Protein AF-0000000079764360 (afdb_homodimer)

Structure (mmCIF, N/CA/C/O backbone):
data_AF-0000000079764360-model_v1
#
loop_
_entity.id
_entity.type
_entity.pdbx_description
1 polymer 'Glycoside hydrolase family 42 N-terminal domain-containing protein'
#
loop_
_atom_site.group_PDB
_atom_site.id
_atom_site.type_symbol
_atom_site.label_atom_id
_atom_site.label_alt_id
_atom_site.label_comp_id
_atom_site.label_asym_id
_atom_site.label_entity_id
_atom_site.label_seq_id
_atom_site.pdbx_PDB_ins_code
_atom_site.Cartn_x
_atom_site.Cartn_y
_atom_site.Cartn_z
_atom_site.occupancy
_atom_site.B_iso_or_equiv
_atom_site.auth_seq_id
_atom_site.auth_comp_id
_atom_site.auth_asym_id
_atom_site.auth_atom_id
_atom_site.pdbx_PDB_model_num
ATOM 1 N N . MET A 1 1 ? 42.25 44 73.062 1 18.67 1 MET A N 1
ATOM 2 C CA . MET A 1 1 ? 42.344 45.125 72.125 1 18.67 1 MET A CA 1
ATOM 3 C C . MET A 1 1 ? 42.156 44.656 70.688 1 18.67 1 MET A C 1
ATOM 5 O O . MET A 1 1 ? 42.25 45.469 69.75 1 18.67 1 MET A O 1
ATOM 9 N N . LEU A 1 2 ? 42.531 43.344 70.375 1 20.06 2 LEU A N 1
ATOM 10 C CA . LEU A 1 2 ? 42.625 43.094 68.938 1 20.06 2 LEU A CA 1
ATOM 11 C C . LEU A 1 2 ? 41.312 43.344 68.25 1 20.06 2 LEU A C 1
ATOM 13 O O . LEU A 1 2 ? 40.25 43.25 68.812 1 20.06 2 LEU A O 1
ATOM 17 N N . CYS A 1 3 ? 41.344 43.906 66.875 1 17.69 3 CYS A N 1
ATOM 18 C CA . CYS A 1 3 ? 40.656 44.469 65.75 1 17.69 3 CYS A CA 1
ATOM 19 C C . CYS A 1 3 ? 39.656 43.5 65.125 1 17.69 3 CYS A C 1
ATOM 21 O O . CYS A 1 3 ? 40.031 42.438 64.625 1 17.69 3 CYS A O 1
ATOM 23 N N . LYS A 1 4 ? 38.5 43.219 65.875 1 21.73 4 LYS A N 1
ATOM 24 C CA . LYS A 1 4 ? 37.156 42.688 65.75 1 21.73 4 LYS A CA 1
ATOM 25 C C . LYS A 1 4 ? 36.531 43.062 64.438 1 21.73 4 LYS A C 1
ATOM 27 O O . LYS A 1 4 ? 36.094 44.188 64.25 1 21.73 4 LYS A O 1
ATOM 32 N N . LYS A 1 5 ? 37.375 42.406 63.281 1 22.78 5 LYS A N 1
ATOM 33 C CA . LYS A 1 5 ? 37.25 42.75 61.875 1 22.78 5 LYS A CA 1
ATOM 34 C C . LYS A 1 5 ? 35.812 42.781 61.406 1 22.78 5 LYS A C 1
ATOM 36 O O . LYS A 1 5 ? 35 41.938 61.781 1 22.78 5 LYS A O 1
ATOM 41 N N . ASN A 1 6 ? 35.25 43.938 60.938 1 20.05 6 ASN A N 1
ATOM 42 C CA . ASN A 1 6 ? 33.969 44.469 60.5 1 20.05 6 ASN A CA 1
ATOM 43 C C . ASN A 1 6 ? 33.469 43.688 59.281 1 20.05 6 ASN A C 1
ATOM 45 O O . ASN A 1 6 ? 34 43.844 58.156 1 20.05 6 ASN A O 1
ATOM 49 N N . ASP A 1 7 ? 33.25 42.312 59.344 1 21.36 7 ASP A N 1
ATOM 50 C CA . ASP A 1 7 ? 32.781 41.438 58.281 1 21.36 7 ASP A CA 1
ATOM 51 C C . ASP A 1 7 ? 31.484 41.969 57.688 1 21.36 7 ASP A C 1
ATOM 53 O O . ASP A 1 7 ? 30.859 41.312 56.875 1 21.36 7 ASP A O 1
ATOM 57 N N . LYS A 1 8 ? 30.75 42.844 58.469 1 25.38 8 LYS A N 1
ATOM 58 C CA . LYS A 1 8 ? 29.297 42.938 58.375 1 25.38 8 LYS A CA 1
ATOM 59 C C . LYS A 1 8 ? 28.875 43.594 57.062 1 25.38 8 LYS A C 1
ATOM 61 O O . LYS A 1 8 ? 27.703 43.469 56.656 1 25.38 8 LYS A O 1
ATOM 66 N N . VAL A 1 9 ? 29.578 44.594 56.562 1 22.03 9 VAL A N 1
ATOM 67 C CA . VAL A 1 9 ? 28.781 45.5 55.719 1 22.03 9 VAL A CA 1
ATOM 68 C C . VAL A 1 9 ? 28.703 44.938 54.312 1 22.03 9 VAL A C 1
ATOM 70 O O . VAL A 1 9 ? 28.031 45.5 53.438 1 22.03 9 VAL A O 1
ATOM 73 N N . ALA A 1 10 ? 29.609 44.062 53.844 1 26.42 10 ALA A N 1
ATOM 74 C CA . ALA A 1 10 ? 29.828 44.031 52.406 1 26.42 10 ALA A CA 1
ATOM 75 C C . ALA A 1 10 ? 28.688 43.312 51.688 1 26.42 10 ALA A C 1
ATOM 77 O O . ALA A 1 10 ? 28.688 43.188 50.469 1 26.42 10 ALA A O 1
ATOM 78 N N . GLY A 1 11 ? 27.969 42.531 52.531 1 26.23 11 GLY A N 1
ATOM 79 C CA . GLY A 1 11 ? 27.094 41.656 51.719 1 26.23 11 GLY A CA 1
ATOM 80 C C . GLY A 1 11 ? 25.953 42.406 51.062 1 26.23 11 GLY A C 1
ATOM 81 O O . GLY A 1 11 ? 25.125 41.812 50.375 1 26.23 11 GLY A O 1
ATOM 82 N N . ALA A 1 12 ? 25.516 43.625 51.562 1 32.41 12 ALA A N 1
ATOM 83 C CA . ALA A 1 12 ? 24.266 44.25 51.188 1 32.41 12 ALA A CA 1
ATOM 84 C C . ALA A 1 12 ? 24.328 44.75 49.719 1 32.41 12 ALA A C 1
ATOM 86 O O . ALA A 1 12 ? 23.328 45.156 49.156 1 32.41 12 ALA A O 1
ATOM 87 N N . GLY A 1 13 ? 25.516 45.062 49.312 1 31.19 13 GLY A N 1
ATOM 88 C CA . GLY A 1 13 ? 25.484 45.781 48.031 1 31.19 13 GLY A CA 1
ATOM 89 C C . GLY A 1 13 ? 24.969 44.906 46.906 1 31.19 13 GLY A C 1
ATOM 90 O O . GLY A 1 13 ? 24.531 45.438 45.875 1 31.19 13 GLY A O 1
ATOM 91 N N . ARG A 1 14 ? 25.406 43.719 46.844 1 33.56 14 ARG A N 1
ATOM 92 C CA . ARG A 1 14 ? 25.125 43 45.594 1 33.56 14 ARG A CA 1
ATOM 93 C C . ARG A 1 14 ? 23.656 42.656 45.469 1 33.56 14 ARG A C 1
ATOM 95 O O . ARG A 1 14 ? 23.234 42 44.531 1 33.56 14 ARG A O 1
ATOM 102 N N . ASP A 1 15 ? 22.938 42.688 46.594 1 32.66 15 ASP A N 1
ATOM 103 C CA . ASP A 1 15 ? 21.578 42.156 46.469 1 32.66 15 ASP A CA 1
ATOM 104 C C . ASP A 1 15 ? 20.719 43.062 45.594 1 32.66 15 ASP A C 1
ATOM 106 O O . ASP A 1 15 ? 19.5 43.094 45.719 1 32.66 15 ASP A O 1
ATOM 110 N N . ARG A 1 16 ? 21.141 44.25 45.25 1 35.38 16 ARG A N 1
ATOM 111 C CA . ARG A 1 16 ? 20.188 45 44.406 1 35.38 16 ARG A CA 1
ATOM 112 C C . ARG A 1 16 ? 19.625 44.094 43.312 1 35.38 16 ARG A C 1
ATOM 114 O O . ARG A 1 16 ? 20.375 43.594 42.469 1 35.38 16 ARG A O 1
ATOM 121 N N . ARG A 1 17 ? 18.578 43.281 43.438 1 41.38 17 ARG A N 1
ATOM 122 C CA . ARG A 1 17 ? 17.656 42.594 42.562 1 41.38 17 ARG A CA 1
ATOM 123 C C . ARG A 1 17 ? 17.516 43.312 41.25 1 41.38 17 ARG A C 1
ATOM 125 O O . ARG A 1 17 ? 16.938 44.406 41.188 1 41.38 17 ARG A O 1
ATOM 132 N N . LYS A 1 18 ? 18.359 43.281 40.281 1 45.06 18 LYS A N 1
ATOM 133 C CA . LYS A 1 18 ? 18.344 43.844 38.938 1 45.06 18 LYS A CA 1
ATOM 134 C C . LYS A 1 18 ? 16.938 43.781 38.344 1 45.06 18 LYS A C 1
ATOM 136 O O . LYS A 1 18 ? 16.375 42.719 38.156 1 45.06 18 LYS A O 1
ATOM 141 N N . ILE A 1 19 ? 16.062 44.656 38.656 1 50.38 19 ILE A N 1
ATOM 142 C CA . ILE A 1 19 ? 14.812 44.844 37.938 1 50.38 19 ILE A CA 1
ATOM 143 C C . ILE A 1 19 ? 15.023 44.562 36.438 1 50.38 19 ILE A C 1
ATOM 145 O O . ILE A 1 19 ? 15.75 45.281 35.781 1 50.38 19 ILE A O 1
ATOM 149 N N . ARG A 1 20 ? 14.891 43.281 36.062 1 62.78 20 ARG A N 1
ATOM 150 C CA . ARG A 1 20 ? 14.93 42.969 34.625 1 62.78 20 ARG A CA 1
ATOM 151 C C . ARG A 1 20 ? 14.039 43.906 33.844 1 62.78 20 ARG A C 1
ATOM 153 O O . ARG A 1 20 ? 12.977 44.312 34.312 1 62.78 20 ARG A O 1
ATOM 160 N N . MET A 1 21 ? 14.609 44.5 32.812 1 79.44 21 MET A N 1
ATOM 161 C CA . MET A 1 21 ? 13.914 45.562 32.062 1 79.44 21 MET A CA 1
ATOM 162 C C . MET A 1 21 ? 12.805 44.969 31.203 1 79.44 21 MET A C 1
ATOM 164 O O . MET A 1 21 ? 13.047 44.531 30.078 1 79.44 21 MET A O 1
ATOM 168 N N . LYS A 1 22 ? 11.625 44.812 31.828 1 91.75 22 LYS A N 1
ATOM 169 C CA . LYS A 1 22 ? 10.383 44.594 31.094 1 91.75 22 LYS A CA 1
ATOM 170 C C . LYS A 1 22 ? 9.852 45.906 30.5 1 91.75 22 LYS A C 1
ATOM 172 O O . LYS A 1 22 ? 9.344 46.75 31.234 1 91.75 22 LYS A O 1
ATOM 177 N N . GLN A 1 23 ? 10.094 45.906 29.219 1 95.44 23 GLN A N 1
ATOM 178 C CA . GLN A 1 23 ? 9.672 47.125 28.547 1 95.44 23 GLN A CA 1
ATOM 179 C C . GLN A 1 23 ? 8.305 46.969 27.891 1 95.44 23 GLN A C 1
ATOM 181 O O . GLN A 1 23 ? 8.055 45.938 27.234 1 95.44 23 GLN A O 1
ATOM 186 N N . ARG A 1 24 ? 7.465 47.938 28.078 1 95.75 24 ARG A N 1
ATOM 187 C CA . ARG A 1 24 ? 6.188 47.938 27.375 1 95.75 24 ARG A CA 1
ATOM 188 C C . ARG A 1 24 ? 6.387 48.188 25.891 1 95.75 24 ARG A C 1
ATOM 190 O O . ARG A 1 24 ? 7.203 49.031 25.5 1 95.75 24 ARG A O 1
ATOM 197 N N . ILE A 1 25 ? 5.711 47.375 25.125 1 96 25 ILE A N 1
ATOM 198 C CA . ILE A 1 25 ? 5.797 47.531 23.688 1 96 25 ILE A CA 1
ATOM 199 C C . ILE A 1 25 ? 4.398 47.469 23.078 1 96 25 ILE A C 1
ATOM 201 O O . ILE A 1 25 ? 3.424 47.188 23.766 1 96 25 ILE A O 1
ATOM 205 N N . ARG A 1 26 ? 4.328 47.812 21.797 1 96.25 26 ARG A N 1
ATOM 206 C CA . ARG A 1 26 ? 3.076 47.781 21.047 1 96.25 26 ARG A CA 1
ATOM 207 C C . ARG A 1 26 ? 3.27 47.094 19.703 1 96.25 26 ARG A C 1
ATOM 209 O O . ARG A 1 26 ? 4.258 47.344 19.016 1 96.25 26 ARG A O 1
ATOM 216 N N . ILE A 1 27 ? 2.375 46.25 19.375 1 98.06 27 ILE A N 1
ATOM 217 C CA . ILE A 1 27 ? 2.328 45.594 18.078 1 98.06 27 ILE A CA 1
ATOM 218 C C . ILE A 1 27 ? 0.912 45.656 17.516 1 98.06 27 ILE A C 1
ATOM 220 O O . ILE A 1 27 ? -0.007 45.031 18.031 1 98.06 27 ILE A O 1
ATOM 224 N N . HIS A 1 28 ? 0.77 46.438 16.484 1 97.75 28 HIS A N 1
ATOM 225 C CA . HIS A 1 28 ? -0.532 46.562 15.844 1 97.75 28 HIS A CA 1
ATOM 226 C C . HIS A 1 28 ? -0.727 45.5 14.773 1 97.75 28 HIS A C 1
ATOM 228 O O . HIS A 1 28 ? 0.203 45.188 14.031 1 97.75 28 HIS A O 1
ATOM 234 N N . LYS A 1 29 ? -1.896 44.938 14.625 1 96.88 29 LYS A N 1
ATOM 235 C CA . LYS A 1 29 ? -2.135 43.75 13.789 1 96.88 29 LYS A CA 1
ATOM 236 C C . LYS A 1 29 ? -2.033 44.125 12.312 1 96.88 29 LYS A C 1
ATOM 238 O O . LYS A 1 29 ? -1.758 43.25 11.477 1 96.88 29 LYS A O 1
ATOM 243 N N . ALA A 1 30 ? -2.178 45.438 11.945 1 97.88 30 ALA A N 1
ATOM 244 C CA . ALA A 1 30 ? -2.334 45.781 10.531 1 97.88 30 ALA A CA 1
ATOM 245 C C . ALA A 1 30 ? -1.235 46.719 10.062 1 97.88 30 ALA A C 1
ATOM 247 O O . ALA A 1 30 ? -1.283 47.25 8.938 1 97.88 30 ALA A O 1
ATOM 248 N N . GLU A 1 31 ? -0.273 47.031 10.922 1 97.88 31 GLU A N 1
ATOM 249 C CA . GLU A 1 31 ? 0.841 47.906 10.523 1 97.88 31 GLU A CA 1
ATOM 250 C C . GLU A 1 31 ? 1.933 47.094 9.82 1 97.88 31 GLU A C 1
ATOM 252 O O . GLU A 1 31 ? 2.477 46.156 10.398 1 97.88 31 GLU A O 1
ATOM 257 N N . PRO A 1 32 ? 2.297 47.469 8.633 1 98.31 32 PRO A N 1
ATOM 258 C CA . PRO A 1 32 ? 3.318 46.688 7.918 1 98.31 32 PRO A CA 1
ATOM 259 C C . PRO A 1 32 ? 4.73 46.969 8.438 1 98.31 32 PRO A C 1
ATOM 261 O O . PRO A 1 32 ? 5.02 48.062 8.906 1 98.31 32 PRO A O 1
ATOM 264 N N . ASN A 1 33 ? 5.523 45.969 8.336 1 98.38 33 ASN A N 1
ATOM 265 C CA . ASN A 1 33 ? 6.938 46.156 8.648 1 98.38 33 ASN A CA 1
ATOM 266 C C . ASN A 1 33 ? 7.617 47.062 7.641 1 98.38 33 ASN A C 1
ATOM 268 O O . ASN A 1 33 ? 7.184 47.188 6.492 1 98.38 33 ASN A O 1
ATOM 272 N N . THR A 1 34 ? 8.641 47.688 8.055 1 97.56 34 THR A N 1
ATOM 273 C CA . THR A 1 34 ? 9.406 48.594 7.215 1 97.56 34 THR A CA 1
ATOM 274 C C . THR A 1 34 ? 10.898 48.375 7.383 1 97.56 34 THR A C 1
ATOM 276 O O . THR A 1 34 ? 11.32 47.594 8.25 1 97.56 34 THR A O 1
ATOM 279 N N . GLY A 1 35 ? 11.664 48.938 6.488 1 96.69 35 GLY A N 1
ATOM 280 C CA . GLY A 1 35 ? 13.109 48.844 6.605 1 96.69 35 GLY A CA 1
ATOM 281 C C . GLY A 1 35 ? 13.633 47.438 6.512 1 96.69 35 GLY A C 1
ATOM 282 O O . GLY A 1 35 ? 13.195 46.656 5.652 1 96.69 35 GLY A O 1
ATOM 283 N N . VAL A 1 36 ? 14.555 47.062 7.41 1 96.94 36 VAL A N 1
ATOM 284 C CA . VAL A 1 36 ? 15.25 45.781 7.332 1 96.94 36 VAL A CA 1
ATOM 285 C C . VAL A 1 36 ? 14.32 44.656 7.809 1 96.94 36 VAL A C 1
ATOM 287 O O . VAL A 1 36 ? 14.57 43.469 7.543 1 96.94 36 VAL A O 1
ATOM 290 N N . LEU A 1 37 ? 13.219 45.062 8.453 1 98.25 37 LEU A N 1
ATOM 291 C CA . LEU A 1 37 ? 12.289 44.062 8.953 1 98.25 37 LEU A CA 1
ATOM 292 C C . LEU A 1 37 ? 11.211 43.75 7.922 1 98.25 37 LEU A C 1
ATOM 294 O O . LEU A 1 37 ? 10.312 42.938 8.172 1 98.25 37 LEU A O 1
ATOM 298 N N . ASN A 1 38 ? 11.203 44.469 6.758 1 98.31 38 ASN A N 1
ATOM 299 C CA . ASN A 1 38 ? 10.32 44.125 5.652 1 98.31 38 ASN A CA 1
ATOM 300 C C . ASN A 1 38 ? 10.82 42.875 4.898 1 98.31 38 ASN A C 1
ATOM 302 O O . ASN A 1 38 ? 11.836 42.938 4.203 1 98.31 38 ASN A O 1
ATOM 306 N N . TYR A 1 39 ? 10.117 41.844 4.984 1 98.44 39 TYR A N 1
ATOM 307 C CA . TYR A 1 39 ? 10.531 40.562 4.41 1 98.44 39 TYR A CA 1
ATOM 308 C C . TYR A 1 39 ? 9.734 40.25 3.152 1 98.44 39 TYR A C 1
ATOM 310 O O . TYR A 1 39 ? 9.664 39.094 2.729 1 98.44 39 TYR A O 1
ATOM 318 N N . SER A 1 40 ? 9.102 41.188 2.5 1 98.12 40 SER A N 1
ATOM 319 C CA . SER A 1 40 ? 8.297 40.969 1.3 1 98.12 40 SER A CA 1
ATOM 320 C C . SER A 1 40 ? 9.125 40.375 0.172 1 98.12 40 SER A C 1
ATOM 322 O O . SER A 1 40 ? 8.57 39.781 -0.768 1 98.12 40 SER A O 1
ATOM 324 N N . HIS A 1 41 ? 10.438 40.469 0.241 1 97.62 41 HIS A N 1
ATOM 325 C CA . HIS A 1 41 ? 11.312 39.938 -0.79 1 97.62 41 HIS A CA 1
ATOM 326 C C . HIS A 1 41 ? 11.234 38.406 -0.828 1 97.62 41 HIS A C 1
ATOM 328 O O . HIS A 1 41 ? 11.656 37.781 -1.807 1 97.62 41 HIS A O 1
ATOM 334 N N . LEU A 1 42 ? 10.734 37.781 0.24 1 97.88 42 LEU A N 1
ATOM 335 C CA . LEU A 1 42 ? 10.586 36.344 0.294 1 97.88 42 LEU A CA 1
ATOM 336 C C . LEU A 1 42 ? 9.406 35.875 -0.556 1 97.88 42 LEU A C 1
ATOM 338 O O . LEU A 1 42 ? 9.258 34.688 -0.83 1 97.88 42 LEU A O 1
ATOM 342 N N . LEU A 1 43 ? 8.555 36.812 -0.922 1 97.94 43 LEU A N 1
ATOM 343 C CA . LEU A 1 43 ? 7.375 36.5 -1.713 1 97.94 43 LEU A CA 1
ATOM 344 C C . LEU A 1 43 ? 7.594 36.812 -3.184 1 97.94 43 LEU A C 1
ATOM 346 O O . LEU A 1 43 ? 8.32 37.781 -3.504 1 97.94 43 LEU A O 1
ATOM 350 N N . ASP A 1 44 ? 7.043 36.031 -4.062 1 96.38 44 ASP A N 1
ATOM 351 C CA . ASP A 1 44 ? 7.086 36.25 -5.504 1 96.38 44 ASP A CA 1
ATOM 352 C C . ASP A 1 44 ? 5.688 36.531 -6.055 1 96.38 44 ASP A C 1
ATOM 354 O O . ASP A 1 44 ? 5.07 35.625 -6.645 1 96.38 44 ASP A O 1
ATOM 358 N N . ALA A 1 45 ? 5.188 37.688 -5.875 1 97.5 45 ALA A N 1
ATOM 359 C CA . ALA A 1 45 ? 3.82 38.062 -6.211 1 97.5 45 ALA A CA 1
ATOM 360 C C . ALA A 1 45 ? 3.627 38.125 -7.723 1 97.5 45 ALA A C 1
ATOM 362 O O . ALA A 1 45 ? 4.566 38.406 -8.469 1 97.5 45 ALA A O 1
ATOM 363 N N . PRO A 1 46 ? 2.387 37.938 -8.172 1 98.25 46 PRO A N 1
ATOM 364 C CA . PRO A 1 46 ? 1.261 37.438 -7.375 1 98.25 46 PRO A CA 1
ATOM 365 C C . PRO A 1 46 ? 1.336 35.938 -7.113 1 98.25 46 PRO A C 1
ATOM 367 O O . PRO A 1 46 ? 2.096 35.219 -7.781 1 98.25 46 PRO A O 1
ATOM 370 N N . ALA A 1 47 ? 0.663 35.5 -6.164 1 98.56 47 ALA A N 1
ATOM 371 C CA . ALA A 1 47 ? 0.552 34.062 -5.953 1 98.56 47 ALA A CA 1
ATOM 372 C C . ALA A 1 47 ? -0.02 33.344 -7.188 1 98.56 47 ALA A C 1
ATOM 374 O O . ALA A 1 47 ? -0.954 33.875 -7.816 1 98.56 47 ALA A O 1
ATOM 375 N N . GLY A 1 48 ? 0.521 32.25 -7.516 1 97.62 48 GLY A N 1
ATOM 376 C CA . GLY A 1 48 ? 0.087 31.516 -8.688 1 97.62 48 GLY A CA 1
ATOM 377 C C . GLY A 1 48 ? 0.958 31.766 -9.906 1 97.62 48 GLY A C 1
ATOM 378 O O . GLY A 1 48 ? 0.814 31.078 -10.93 1 97.62 48 GLY A O 1
ATOM 379 N N . LYS A 1 49 ? 1.863 32.625 -9.742 1 95.38 49 LYS A N 1
ATOM 380 C CA . LYS A 1 49 ? 2.752 33 -10.836 1 95.38 49 LYS A CA 1
ATOM 381 C C . LYS A 1 49 ? 3.531 31.812 -11.352 1 95.38 49 LYS A C 1
ATOM 383 O O . LYS A 1 49 ? 3.871 31.75 -12.539 1 95.38 49 LYS A O 1
ATOM 388 N N . HIS A 1 50 ? 3.777 30.875 -10.539 1 96.5 50 HIS A N 1
ATOM 389 C CA . HIS A 1 50 ? 4.578 29.703 -10.898 1 96.5 50 HIS A CA 1
ATOM 390 C C . HIS A 1 50 ? 3.693 28.516 -11.25 1 96.5 50 HIS A C 1
ATOM 392 O O . HIS A 1 50 ? 4.172 27.391 -11.312 1 96.5 50 HIS A O 1
ATOM 398 N N . GLY A 1 51 ? 2.383 28.75 -11.391 1 96.94 51 GLY A N 1
ATOM 399 C CA . GLY A 1 51 ? 1.456 27.688 -11.719 1 96.94 51 GLY A CA 1
ATOM 400 C C . GLY A 1 51 ? 0.89 26.984 -10.492 1 96.94 51 GLY A C 1
ATOM 401 O O . GLY A 1 51 ? 1.126 27.422 -9.367 1 96.94 51 GLY A O 1
ATOM 402 N N . PHE A 1 52 ? 0.156 25.938 -10.789 1 97.25 52 PHE A N 1
ATOM 403 C CA . PHE A 1 52 ? -0.514 25.203 -9.727 1 97.25 52 PHE A CA 1
ATOM 404 C C . PHE A 1 52 ? 0.492 24.406 -8.898 1 97.25 52 PHE A C 1
ATOM 406 O O . PHE A 1 52 ? 1.546 24.016 -9.398 1 97.25 52 PHE A O 1
ATOM 413 N N . VAL A 1 53 ? 0.148 24.203 -7.605 1 98 53 VAL A N 1
ATOM 414 C CA . VAL A 1 53 ? 0.918 23.344 -6.719 1 98 53 VAL A CA 1
ATOM 415 C C . VAL A 1 53 ? 0.576 21.875 -7 1 98 53 VAL A C 1
ATOM 417 O O . VAL A 1 53 ? -0.59 21.531 -7.211 1 98 53 VAL A O 1
ATOM 420 N N . GLU A 1 54 ? 1.62 21.109 -7.027 1 96.06 54 GLU A N 1
ATOM 421 C CA . GLU A 1 54 ? 1.475 19.672 -7.258 1 96.06 54 GLU A CA 1
ATOM 422 C C . GLU A 1 54 ? 2.215 18.859 -6.191 1 96.06 54 GLU A C 1
ATOM 424 O O . GLU A 1 54 ? 3.205 19.328 -5.629 1 96.06 54 GLU A O 1
ATOM 429 N N . ALA A 1 55 ? 1.685 17.703 -5.879 1 96.38 55 ALA A N 1
ATOM 430 C CA . ALA A 1 55 ? 2.41 16.734 -5.051 1 96.38 55 ALA A CA 1
ATOM 431 C C . ALA A 1 55 ? 3.285 15.828 -5.91 1 96.38 55 ALA A C 1
ATOM 433 O O . ALA A 1 55 ? 2.777 15.078 -6.742 1 96.38 55 ALA A O 1
ATOM 434 N N . LYS A 1 56 ? 4.613 15.883 -5.719 1 94.38 56 LYS A N 1
ATOM 435 C CA . LYS A 1 56 ? 5.586 15.094 -6.469 1 94.38 56 LYS A CA 1
ATOM 436 C C . LYS A 1 56 ? 6.711 14.609 -5.562 1 94.38 56 LYS A C 1
ATOM 438 O O . LYS A 1 56 ? 7.223 15.367 -4.738 1 94.38 56 LYS A O 1
ATOM 443 N N . LYS A 1 57 ? 7.016 13.344 -5.68 1 93.19 57 LYS A N 1
ATOM 444 C CA . LYS A 1 57 ? 8.156 12.75 -4.984 1 93.19 57 LYS A CA 1
ATOM 445 C C . LYS A 1 57 ? 8.078 13 -3.482 1 93.19 57 LYS A C 1
ATOM 447 O O . LYS A 1 57 ? 9.078 13.336 -2.852 1 93.19 57 LYS A O 1
ATOM 452 N N . GLY A 1 58 ? 6.867 13.07 -2.994 1 95.94 58 GLY A N 1
ATOM 453 C CA . GLY A 1 58 ? 6.664 13.188 -1.559 1 95.94 58 GLY A CA 1
ATOM 454 C C . GLY A 1 58 ? 6.719 14.617 -1.062 1 95.94 58 GLY A C 1
ATOM 455 O O . GLY A 1 58 ? 6.73 14.859 0.147 1 95.94 58 GLY A O 1
ATOM 456 N N . HIS A 1 59 ? 6.77 15.586 -2.018 1 98.12 59 HIS A N 1
ATOM 457 C CA . HIS A 1 59 ? 6.832 16.984 -1.638 1 98.12 59 HIS A CA 1
ATOM 458 C C . HIS A 1 59 ? 5.961 17.844 -2.551 1 98.12 59 HIS A C 1
ATOM 460 O O . HIS A 1 59 ? 5.391 17.344 -3.523 1 98.12 59 HIS A O 1
ATOM 466 N N . LEU A 1 60 ? 5.828 19.109 -2.225 1 98.5 60 LEU A N 1
ATOM 467 C CA . LEU A 1 60 ? 5.07 20.047 -3.045 1 98.5 60 LEU A CA 1
ATOM 468 C C . LEU A 1 60 ? 5.988 20.797 -4.008 1 98.5 60 LEU A C 1
ATOM 470 O O . LEU A 1 60 ? 7.074 21.234 -3.621 1 98.5 60 LEU A O 1
ATOM 474 N N . TYR A 1 61 ? 5.547 20.891 -5.234 1 97.81 61 TYR A N 1
ATOM 475 C CA . TYR A 1 61 ? 6.234 21.641 -6.285 1 97.81 61 TYR A CA 1
ATOM 476 C C . TYR A 1 61 ? 5.254 22.5 -7.07 1 97.81 61 TYR A C 1
ATOM 478 O O . TYR A 1 61 ? 4.07 22.156 -7.18 1 97.81 61 TYR A O 1
ATOM 486 N N . PHE A 1 62 ? 5.793 23.578 -7.543 1 97.44 62 PHE A N 1
ATOM 487 C CA . PHE A 1 62 ? 5.043 24.312 -8.555 1 97.44 62 PHE A CA 1
ATOM 488 C C . PHE A 1 62 ? 5.219 23.672 -9.93 1 97.44 62 PHE A C 1
ATOM 490 O O . PHE A 1 62 ? 6.117 22.859 -10.125 1 97.44 62 PHE A O 1
ATOM 497 N N . GLU A 1 63 ? 4.383 24.047 -10.867 1 93.44 63 GLU A N 1
ATOM 498 C CA . GLU A 1 63 ? 4.395 23.484 -12.211 1 93.44 63 GLU A CA 1
ATOM 499 C C . GLU A 1 63 ? 5.73 23.719 -12.906 1 93.44 63 GLU A C 1
ATOM 501 O O . GLU A 1 63 ? 6.148 22.938 -13.758 1 93.44 63 GLU A O 1
ATOM 506 N N . ASP A 1 64 ? 6.414 24.734 -12.492 1 93.69 64 ASP A N 1
ATOM 507 C CA . ASP A 1 64 ? 7.668 25.062 -13.156 1 93.69 64 ASP A CA 1
ATOM 508 C C . ASP A 1 64 ? 8.836 24.281 -12.562 1 93.69 64 ASP A C 1
ATOM 510 O O . ASP A 1 64 ? 9.992 24.484 -12.938 1 93.69 64 ASP A O 1
ATOM 514 N N . GLY A 1 65 ? 8.531 23.453 -11.57 1 93.19 65 GLY A N 1
ATOM 515 C CA . GLY A 1 65 ? 9.547 22.578 -11.008 1 93.19 65 GLY A CA 1
ATOM 516 C C . GLY A 1 65 ? 10.164 23.109 -9.734 1 93.19 65 GLY A C 1
ATOM 517 O O . GLY A 1 65 ? 10.914 22.406 -9.055 1 93.19 65 GLY A O 1
ATOM 518 N N . THR A 1 66 ? 9.727 24.25 -9.398 1 94.81 66 THR A N 1
ATOM 519 C CA . THR A 1 66 ? 10.266 24.828 -8.172 1 94.81 66 THR A CA 1
ATOM 520 C C . THR A 1 66 ? 9.633 24.188 -6.941 1 94.81 66 THR A C 1
ATOM 522 O O . THR A 1 66 ? 8.422 23.984 -6.895 1 94.81 66 THR A O 1
ATOM 525 N N . ARG A 1 67 ? 10.508 23.875 -5.949 1 96.38 67 ARG A N 1
ATOM 526 C CA . ARG A 1 67 ? 10.008 23.375 -4.676 1 96.38 67 ARG A CA 1
ATOM 527 C C . ARG A 1 67 ? 9.117 24.391 -3.988 1 96.38 67 ARG A C 1
ATOM 529 O O . ARG A 1 67 ? 9.438 25.578 -3.961 1 96.38 67 ARG A O 1
ATOM 536 N N . ALA A 1 68 ? 7.969 23.969 -3.529 1 98 68 ALA A N 1
ATOM 537 C CA . ALA A 1 68 ? 7.043 24.859 -2.84 1 98 68 ALA A CA 1
ATOM 538 C C . ALA A 1 68 ? 7.07 24.625 -1.333 1 98 68 ALA A C 1
ATOM 540 O O . ALA A 1 68 ? 6.895 23.5 -0.869 1 98 68 ALA A O 1
ATOM 541 N N . ARG A 1 69 ? 7.289 25.609 -0.556 1 98.31 69 ARG A N 1
ATOM 542 C CA . ARG A 1 69 ? 7.195 25.625 0.9 1 98.31 69 ARG A CA 1
ATOM 543 C C . ARG A 1 69 ? 6.332 26.781 1.385 1 98.31 69 ARG A C 1
ATOM 545 O O . ARG A 1 69 ? 6.352 27.859 0.8 1 98.31 69 ARG A O 1
ATOM 552 N N . PHE A 1 70 ? 5.66 26.484 2.469 1 98.81 70 PHE A N 1
ATOM 553 C CA . PHE A 1 70 ? 4.691 27.484 2.889 1 98.81 70 PHE A CA 1
ATOM 554 C C . PHE A 1 70 ? 4.762 27.719 4.395 1 98.81 70 PHE A C 1
ATOM 556 O O . PHE A 1 70 ? 4.883 26.75 5.164 1 98.81 70 PHE A O 1
ATOM 563 N N . LEU A 1 71 ? 4.73 28.922 4.824 1 98.88 71 LEU A N 1
ATOM 564 C CA . LEU A 1 71 ? 4.68 29.344 6.223 1 98.88 71 LEU A CA 1
ATOM 565 C C . LEU A 1 71 ? 3.703 30.5 6.402 1 98.88 71 LEU A C 1
ATOM 567 O O . LEU A 1 71 ? 3.84 31.531 5.762 1 98.88 71 LEU A O 1
ATOM 571 N N . GLY A 1 72 ? 2.707 30.328 7.238 1 98.81 72 GLY A N 1
ATOM 572 C CA . GLY A 1 72 ? 1.73 31.391 7.41 1 98.81 72 GLY A CA 1
ATOM 573 C C . GLY A 1 72 ? 0.792 31.156 8.578 1 98.81 72 GLY A C 1
ATOM 574 O O . GLY A 1 72 ? 1.198 30.625 9.609 1 98.81 72 GLY A O 1
ATOM 575 N N . PHE A 1 73 ? -0.401 31.797 8.438 1 98.88 73 PHE A N 1
ATOM 576 C CA . PHE A 1 73 ? -1.326 31.828 9.562 1 98.88 73 PHE A CA 1
ATOM 577 C C . PHE A 1 73 ? -2.695 31.297 9.148 1 98.88 73 PHE A C 1
ATOM 579 O O . PHE A 1 73 ? -3.066 31.359 7.98 1 98.88 73 PHE A O 1
ATOM 586 N N . ASN A 1 74 ? -3.381 30.75 10.109 1 98.75 74 ASN A N 1
ATOM 587 C CA . ASN A 1 74 ? -4.836 30.703 10.023 1 98.75 74 ASN A CA 1
ATOM 588 C C . ASN A 1 74 ? -5.465 32.062 10.258 1 98.75 74 ASN A C 1
ATOM 590 O O . ASN A 1 74 ? -5.012 32.812 11.125 1 98.75 74 ASN A O 1
ATOM 594 N N . VAL A 1 75 ? -6.418 32.406 9.531 1 97.69 75 VAL A N 1
ATOM 595 C CA . VAL A 1 75 ? -7.363 33.5 9.82 1 97.69 75 VAL A CA 1
ATOM 596 C C . VAL A 1 75 ? -8.766 32.906 9.969 1 97.69 75 VAL A C 1
ATOM 598 O O . VAL A 1 75 ? -9.352 32.406 9 1 97.69 75 VAL A O 1
ATOM 601 N N . ALA A 1 76 ? -9.352 33.062 11.117 1 95.62 76 ALA A N 1
ATOM 602 C CA . ALA A 1 76 ? -10.469 32.188 11.453 1 95.62 76 ALA A CA 1
ATOM 603 C C . ALA A 1 76 ? -11.797 32.938 11.398 1 95.62 76 ALA A C 1
ATOM 605 O O . ALA A 1 76 ? -11.875 34.094 11.789 1 95.62 76 ALA A O 1
ATOM 606 N N . ALA A 1 77 ? -12.789 32.312 10.93 1 95.56 77 ALA A N 1
ATOM 607 C CA . ALA A 1 77 ? -14.203 32.656 11.07 1 95.56 77 ALA A CA 1
ATOM 608 C C . ALA A 1 77 ? -14.484 34.062 10.539 1 95.56 77 ALA A C 1
ATOM 610 O O . ALA A 1 77 ? -14.344 34.312 9.344 1 95.56 77 ALA A O 1
ATOM 611 N N . ARG A 1 78 ? -14.773 35.031 11.477 1 95.38 78 ARG A N 1
ATOM 612 C CA . ARG A 1 78 ? -15.188 36.375 11.078 1 95.38 78 ARG A CA 1
ATOM 613 C C . ARG A 1 78 ? -14.062 37.094 10.336 1 95.38 78 ARG A C 1
ATOM 615 O O . ARG A 1 78 ? -14.312 38.031 9.602 1 95.38 78 ARG A O 1
ATOM 622 N N . SER A 1 79 ? -12.859 36.594 10.492 1 97.12 79 SER A N 1
ATOM 623 C CA . SER A 1 79 ? -11.703 37.219 9.859 1 97.12 79 SER A CA 1
ATOM 624 C C . SER A 1 79 ? -11.656 36.906 8.367 1 97.12 79 SER A C 1
ATOM 626 O O . SER A 1 79 ? -10.906 37.531 7.617 1 97.12 79 SER A O 1
ATOM 628 N N . ASN A 1 80 ? -12.531 36.062 7.859 1 97.88 80 ASN A N 1
ATOM 629 C CA . ASN A 1 80 ? -12.539 35.656 6.453 1 97.88 80 ASN A CA 1
ATOM 630 C C . ASN A 1 80 ? -13.281 36.688 5.59 1 97.88 80 ASN A C 1
ATOM 632 O O . ASN A 1 80 ? -13.156 36.656 4.363 1 97.88 80 ASN A O 1
ATOM 636 N N . THR A 1 81 ? -14.062 37.531 6.211 1 97.94 81 THR A N 1
ATOM 637 C CA . THR A 1 81 ? -14.844 38.531 5.461 1 97.94 81 THR A CA 1
ATOM 638 C C . THR A 1 81 ? -14.57 39.938 5.965 1 97.94 81 THR A C 1
ATOM 640 O O . THR A 1 81 ? -15.508 40.688 6.266 1 97.94 81 THR A O 1
ATOM 643 N N . PRO A 1 82 ? -13.352 40.312 5.953 1 97.81 82 PRO A N 1
ATOM 644 C CA . PRO A 1 82 ? -13.031 41.688 6.367 1 97.81 82 PRO A CA 1
ATOM 645 C C . PRO A 1 82 ? -13.562 42.75 5.391 1 97.81 82 PRO A C 1
ATOM 647 O O . PRO A 1 82 ? -13.773 42.438 4.211 1 97.81 82 PRO A O 1
ATOM 650 N N . ASP A 1 83 ? -13.797 43.938 5.906 1 96.5 83 ASP A N 1
ATOM 651 C CA . ASP A 1 83 ? -14.094 45 4.957 1 96.5 83 ASP A CA 1
ATOM 652 C C . ASP A 1 83 ? -12.891 45.312 4.066 1 96.5 83 ASP A C 1
ATOM 654 O O . ASP A 1 83 ? -11.797 44.781 4.297 1 96.5 83 ASP A O 1
ATOM 658 N N . HIS A 1 84 ? -13.062 46.094 3.084 1 98.19 84 HIS A N 1
ATOM 659 C CA . HIS A 1 84 ? -12.047 46.312 2.061 1 98.19 84 HIS A CA 1
ATOM 660 C C . HIS A 1 84 ? -10.789 46.938 2.652 1 98.19 84 HIS A C 1
ATOM 662 O O . HIS A 1 84 ? -9.672 46.5 2.338 1 98.19 84 HIS A O 1
ATOM 668 N N . GLU A 1 85 ? -10.953 47.875 3.438 1 98.44 85 GLU A N 1
ATOM 669 C CA . GLU A 1 85 ? -9.789 48.531 4.039 1 98.44 85 GLU A CA 1
ATOM 670 C C . GLU A 1 85 ? -8.977 47.531 4.875 1 98.44 85 GLU A C 1
ATOM 672 O O . GLU A 1 85 ? -7.75 47.5 4.785 1 98.44 85 GLU A O 1
ATOM 677 N N . THR A 1 86 ? -9.703 46.812 5.68 1 98.06 86 THR A N 1
ATOM 678 C CA . THR A 1 86 ? -9.047 45.812 6.5 1 98.06 86 THR A CA 1
ATOM 679 C C . THR A 1 86 ? -8.312 44.781 5.621 1 98.06 86 THR A C 1
ATOM 681 O O . THR A 1 86 ? -7.172 44.406 5.906 1 98.06 86 THR A O 1
ATOM 684 N N . ALA A 1 87 ? -8.938 44.344 4.559 1 98.75 87 ALA A N 1
ATOM 685 C CA . ALA A 1 87 ? -8.328 43.375 3.639 1 98.75 87 ALA A CA 1
ATOM 686 C C . ALA A 1 87 ? -7.027 43.938 3.064 1 98.75 87 ALA A C 1
ATOM 688 O O . ALA A 1 87 ? -6.012 43.219 3.027 1 98.75 87 ALA A O 1
ATOM 689 N N . ASP A 1 88 ? -7.039 45.156 2.639 1 98.75 88 ASP A N 1
ATOM 690 C CA . ASP A 1 88 ? -5.855 45.812 2.07 1 98.75 88 ASP A CA 1
ATOM 691 C C . ASP A 1 88 ? -4.723 45.875 3.092 1 98.75 88 ASP A C 1
ATOM 693 O O . ASP A 1 88 ? -3.582 45.531 2.783 1 98.75 88 ASP A O 1
ATOM 697 N N . ARG A 1 89 ? -5.059 46.281 4.262 1 98.62 89 ARG A N 1
ATOM 698 C CA . ARG A 1 89 ? -4.051 46.469 5.301 1 98.62 89 ARG A CA 1
ATOM 699 C C . ARG A 1 89 ? -3.465 45.125 5.742 1 98.62 89 ARG A C 1
ATOM 701 O O . ARG A 1 89 ? -2.254 45.031 5.945 1 98.62 89 ARG A O 1
ATOM 708 N N . MET A 1 90 ? -4.336 44.188 5.922 1 98.69 90 MET A N 1
ATOM 709 C CA . MET A 1 90 ? -3.869 42.875 6.375 1 98.69 90 MET A CA 1
ATOM 710 C C . MET A 1 90 ? -2.98 42.219 5.324 1 98.69 90 MET A C 1
ATOM 712 O O . MET A 1 90 ? -1.972 41.594 5.66 1 98.69 90 MET A O 1
ATOM 716 N N . ALA A 1 91 ? -3.326 42.281 4.035 1 98.81 91 ALA A N 1
ATOM 717 C CA . ALA A 1 91 ? -2.494 41.75 2.971 1 98.81 91 ALA A CA 1
ATOM 718 C C . ALA A 1 91 ? -1.098 42.344 2.99 1 98.81 91 ALA A C 1
ATOM 720 O O . ALA A 1 91 ? -0.098 41.656 2.848 1 98.81 91 ALA A O 1
ATOM 721 N N . GLU A 1 92 ? -1.075 43.656 3.156 1 98.62 92 GLU A N 1
ATOM 722 C CA . GLU A 1 92 ? 0.203 44.344 3.225 1 98.62 92 GLU A CA 1
ATOM 723 C C . GLU A 1 92 ? 1.009 43.906 4.445 1 98.62 92 GLU A C 1
ATOM 725 O O . GLU A 1 92 ? 2.217 43.688 4.348 1 98.62 92 GLU A O 1
ATOM 730 N N . ARG A 1 93 ? 0.351 43.812 5.527 1 98.62 93 ARG A N 1
ATOM 731 C CA . ARG A 1 93 ? 0.995 43.406 6.766 1 98.62 93 ARG A CA 1
ATOM 732 C C . ARG A 1 93 ? 1.585 42 6.629 1 98.62 93 ARG A C 1
ATOM 734 O O . ARG A 1 93 ? 2.76 41.781 6.93 1 98.62 93 ARG A O 1
ATOM 741 N N . PHE A 1 94 ? 0.805 41.062 6.152 1 98.88 94 PHE A N 1
ATOM 742 C CA . PHE A 1 94 ? 1.253 39.688 5.98 1 98.88 94 PHE A CA 1
ATOM 743 C C . PHE A 1 94 ? 2.447 39.594 5.039 1 98.88 94 PHE A C 1
ATOM 745 O O . PHE A 1 94 ? 3.443 38.938 5.336 1 98.88 94 PHE A O 1
ATOM 752 N N . ALA A 1 95 ? 2.361 40.281 3.951 1 98.81 95 ALA A N 1
ATOM 753 C CA . ALA A 1 95 ? 3.455 40.281 2.982 1 98.81 95 ALA A CA 1
ATOM 754 C C . ALA A 1 95 ? 4.738 40.844 3.605 1 98.81 95 ALA A C 1
ATOM 756 O O . ALA A 1 95 ? 5.812 40.25 3.428 1 98.81 95 ALA A O 1
ATOM 757 N N . SER A 1 96 ? 4.633 41.938 4.344 1 98.69 96 SER A N 1
ATOM 758 C CA . SER A 1 96 ? 5.801 42.562 4.934 1 98.69 96 SER A CA 1
ATOM 759 C C . SER A 1 96 ? 6.453 41.656 5.98 1 98.69 96 SER A C 1
ATOM 761 O O . SER A 1 96 ? 7.652 41.781 6.246 1 98.69 96 SER A O 1
ATOM 763 N N . MET A 1 97 ? 5.688 40.781 6.57 1 98.38 97 MET A N 1
ATOM 764 C CA . MET A 1 97 ? 6.203 39.844 7.57 1 98.38 97 MET A CA 1
ATOM 765 C C . MET A 1 97 ? 6.871 38.656 6.902 1 98.38 97 MET A C 1
ATOM 767 O O . MET A 1 97 ? 7.602 37.906 7.555 1 98.38 97 MET A O 1
ATOM 771 N N . GLY A 1 98 ? 6.582 38.406 5.633 1 98.5 98 GLY A N 1
ATOM 772 C CA . GLY A 1 98 ? 7.086 37.219 4.941 1 98.5 98 GLY A CA 1
ATOM 773 C C . GLY A 1 98 ? 6.133 36.031 4.988 1 98.5 98 GLY A C 1
ATOM 774 O O . GLY A 1 98 ? 6.535 34.906 4.773 1 98.5 98 GLY A O 1
ATOM 775 N N . VAL A 1 99 ? 4.859 36.25 5.262 1 98.88 99 VAL A N 1
ATOM 776 C CA . VAL A 1 99 ? 3.809 35.25 5.25 1 98.88 99 VAL A CA 1
ATOM 777 C C . VAL A 1 99 ? 3.438 34.906 3.809 1 98.88 99 VAL A C 1
ATOM 779 O O . VAL A 1 99 ? 3.049 35.781 3.033 1 98.88 99 VAL A O 1
ATOM 782 N N . ASN A 1 100 ? 3.549 33.594 3.471 1 98.81 100 ASN A N 1
ATOM 783 C CA . ASN A 1 100 ? 3.26 33.312 2.066 1 98.81 100 ASN A CA 1
ATOM 784 C C . ASN A 1 100 ? 2.076 32.375 1.913 1 98.81 100 ASN A C 1
ATOM 786 O O . ASN A 1 100 ? 1.824 31.859 0.822 1 98.81 100 ASN A O 1
ATOM 790 N N . ILE A 1 101 ? 1.357 32.094 2.988 1 98.88 101 ILE A N 1
ATOM 791 C CA . ILE A 1 101 ? 0.124 31.312 2.889 1 98.88 101 ILE A CA 1
ATOM 792 C C . ILE A 1 101 ? -0.848 31.75 3.982 1 98.88 101 ILE A C 1
ATOM 794 O O . ILE A 1 101 ? -0.438 32.031 5.113 1 98.88 101 ILE A O 1
ATOM 798 N N . ILE A 1 102 ? -2.059 31.828 3.674 1 98.88 102 ILE A N 1
ATOM 799 C CA . ILE A 1 102 ? -3.139 32.031 4.633 1 98.88 102 ILE A CA 1
ATOM 800 C C . ILE A 1 102 ? -4.18 30.938 4.484 1 98.88 102 ILE A C 1
ATOM 802 O O . ILE A 1 102 ? -4.633 30.641 3.377 1 98.88 102 ILE A O 1
ATOM 806 N N . ARG A 1 103 ? -4.477 30.25 5.574 1 98.81 103 ARG A N 1
ATOM 807 C CA . ARG A 1 103 ? -5.598 29.312 5.621 1 98.81 103 ARG A CA 1
ATOM 808 C C . ARG A 1 103 ? -6.898 30.031 5.953 1 98.81 103 ARG A C 1
ATOM 810 O O . ARG A 1 103 ? -7.039 30.594 7.043 1 98.81 103 ARG A O 1
ATOM 817 N N . LEU A 1 104 ? -7.766 30.125 4.977 1 98.44 104 LEU A N 1
ATOM 818 C CA . LEU A 1 104 ? -9.109 30.656 5.199 1 98.44 104 LEU A CA 1
ATOM 819 C C . LEU A 1 104 ? -9.969 29.656 5.969 1 98.44 104 LEU A C 1
ATOM 821 O O . LEU A 1 104 ? -10.75 28.922 5.371 1 98.44 104 LEU A O 1
ATOM 825 N N . HIS A 1 105 ? -9.852 29.766 7.309 1 97.94 105 HIS A N 1
ATOM 826 C CA . HIS A 1 105 ? -10.312 28.703 8.195 1 97.94 105 HIS A CA 1
ATOM 827 C C . HIS A 1 105 ? -11.695 29.031 8.758 1 97.94 105 HIS A C 1
ATOM 829 O O . HIS A 1 105 ? -11.93 30.125 9.258 1 97.94 105 HIS A O 1
ATOM 835 N N . ALA A 1 106 ? -12.656 28.094 8.695 1 97.19 106 ALA A N 1
ATOM 836 C CA . ALA A 1 106 ? -13.945 28.094 9.375 1 97.19 106 ALA A CA 1
ATOM 837 C C . ALA A 1 106 ? -14.828 29.234 8.852 1 97.19 106 ALA A C 1
ATOM 839 O O . ALA A 1 106 ? -15.539 29.875 9.625 1 97.19 106 ALA A O 1
ATOM 840 N N . ALA A 1 107 ? -14.734 29.469 7.582 1 95.94 107 ALA A N 1
ATOM 841 C CA . ALA A 1 107 ? -15.602 30.484 6.98 1 95.94 107 ALA A CA 1
ATOM 842 C C . ALA A 1 107 ? -17.062 30.094 7.098 1 95.94 107 ALA A C 1
ATOM 844 O O . ALA A 1 107 ? -17.953 30.938 6.965 1 95.94 107 ALA A O 1
ATOM 845 N N . ASP A 1 108 ? -17.344 28.844 7.367 1 95.94 108 ASP A N 1
ATOM 846 C CA . ASP A 1 108 ? -18.688 28.297 7.434 1 95.94 108 ASP A CA 1
ATOM 847 C C . ASP A 1 108 ? -19.266 28.406 8.844 1 95.94 108 ASP A C 1
ATOM 849 O O . ASP A 1 108 ? -20.359 27.938 9.109 1 95.94 108 ASP A O 1
ATOM 853 N N . ALA A 1 109 ? -18.594 29.109 9.781 1 95.62 109 ALA A N 1
ATOM 854 C CA . ALA A 1 109 ? -19.031 29.203 11.172 1 95.62 109 ALA A CA 1
ATOM 855 C C . ALA A 1 109 ? -20.359 29.969 11.281 1 95.62 109 ALA A C 1
ATOM 857 O O . ALA A 1 109 ? -20.656 30.812 10.438 1 95.62 109 ALA A O 1
ATOM 858 N N . PRO A 1 110 ? -21.125 29.672 12.328 1 94.38 110 PRO A N 1
ATOM 859 C CA . PRO A 1 110 ? -22.359 30.438 12.531 1 94.38 110 PRO A CA 1
ATOM 860 C C . PRO A 1 110 ? -22.094 31.875 12.961 1 94.38 110 PRO A C 1
ATOM 862 O O . PRO A 1 110 ? -20.984 32.219 13.383 1 94.38 110 PRO A O 1
ATOM 865 N N . VAL A 1 111 ? -23.172 32.656 12.883 1 94.06 111 VAL A N 1
ATOM 866 C CA . VAL A 1 111 ? -23.078 34.094 13.195 1 94.06 111 VAL A CA 1
ATOM 867 C C . VAL A 1 111 ? -23.047 34.281 14.703 1 94.06 111 VAL A C 1
ATOM 869 O O . VAL A 1 111 ? -23.797 33.625 15.438 1 94.06 111 VAL A O 1
ATOM 872 N N . GLY A 1 112 ? -22.109 35.031 15.141 1 88.81 112 GLY A N 1
ATOM 873 C CA . GLY A 1 112 ? -22.078 35.438 16.531 1 88.81 112 GLY A CA 1
ATOM 874 C C . GLY A 1 112 ? -22.125 36.938 16.719 1 88.81 112 GLY A C 1
ATOM 875 O O . GLY A 1 112 ? -21.734 37.719 15.836 1 88.81 112 GLY A O 1
ATOM 876 N N . GLU A 1 113 ? -22.531 37.406 17.875 1 77 113 GLU A N 1
ATOM 877 C CA . GLU A 1 113 ? -22.797 38.812 18.109 1 77 113 GLU A CA 1
ATOM 878 C C . GLU A 1 113 ? -21.562 39.562 18.625 1 77 113 GLU A C 1
ATOM 880 O O . GLU A 1 113 ? -21.391 40.75 18.391 1 77 113 GLU A O 1
ATOM 885 N N . LYS A 1 114 ? -20.688 38.875 19.172 1 80.06 114 LYS A N 1
ATOM 886 C CA . LYS A 1 114 ? -19.594 39.531 19.875 1 80.06 114 LYS A CA 1
ATOM 887 C C . LYS A 1 114 ? -18.391 39.719 18.969 1 80.06 114 LYS A C 1
ATOM 889 O O . LYS A 1 114 ? -17.891 38.75 18.375 1 80.06 114 LYS A O 1
ATOM 894 N N . PRO A 1 115 ? -17.953 41.062 18.875 1 79.56 115 PRO A N 1
ATOM 895 C CA . PRO A 1 115 ? -16.688 41.25 18.172 1 79.56 115 PRO A CA 1
ATOM 896 C C . PRO A 1 115 ? -15.547 40.438 18.781 1 79.56 115 PRO A C 1
ATOM 898 O O . PRO A 1 115 ? -15.461 40.281 20 1 79.56 115 PRO A O 1
ATOM 901 N N . GLY A 1 116 ? -14.789 39.875 17.969 1 81.38 116 GLY A N 1
ATOM 902 C CA . GLY A 1 116 ? -13.648 39.125 18.453 1 81.38 116 GLY A CA 1
ATOM 903 C C . GLY A 1 116 ? -13.984 37.688 18.781 1 81.38 116 GLY A C 1
ATOM 904 O O . GLY A 1 116 ? -13.094 36.875 19.094 1 81.38 116 GLY A O 1
ATOM 905 N N . SER A 1 117 ? -15.25 37.375 18.688 1 86.69 117 SER A N 1
ATOM 906 C CA . SER A 1 117 ? -15.656 36 18.984 1 86.69 117 SER A CA 1
ATOM 907 C C . SER A 1 117 ? -15.344 35.094 17.797 1 86.69 117 SER A C 1
ATOM 909 O O . SER A 1 117 ? -15.32 35.531 16.641 1 86.69 117 SER A O 1
ATOM 911 N N . TRP A 1 118 ? -15.07 33.812 18.109 1 91.25 118 TRP A N 1
ATOM 912 C CA . TRP A 1 118 ? -14.875 32.781 17.078 1 91.25 118 TRP A CA 1
ATOM 913 C C . TRP A 1 118 ? -16.188 32.438 16.422 1 91.25 118 TRP A C 1
ATOM 915 O O . TRP A 1 118 ? -16.797 31.391 16.734 1 91.25 118 TRP A O 1
ATOM 925 N N . SER A 1 119 ? -16.688 33.25 15.547 1 94.12 119 SER A N 1
ATOM 926 C CA . SER A 1 119 ? -17.953 33.188 14.82 1 94.12 119 SER A CA 1
ATOM 927 C C . SER A 1 119 ? -17.875 33.969 13.523 1 94.12 119 SER A C 1
ATOM 929 O O . SER A 1 119 ? -16.906 34.719 13.289 1 94.12 119 SER A O 1
ATOM 931 N N . SER A 1 120 ? -18.938 33.844 12.711 1 94.31 120 SER A N 1
ATOM 932 C CA . SER A 1 120 ? -19.031 34.656 11.5 1 94.31 120 SER A CA 1
ATOM 933 C C . SER A 1 120 ? -19.5 36.062 11.82 1 94.31 120 SER A C 1
ATOM 935 O O . SER A 1 120 ? -20.156 36.281 12.828 1 94.31 120 SER A O 1
ATOM 937 N N . CYS A 1 121 ? -19.109 36.906 10.898 1 92.5 121 CYS A N 1
ATOM 938 C CA . CYS A 1 121 ? -19.5 38.312 10.969 1 92.5 121 CYS A CA 1
ATOM 939 C C . CYS A 1 121 ? -21.016 38.469 10.891 1 92.5 121 CYS A C 1
ATOM 941 O O . CYS A 1 121 ? -21.672 37.812 10.07 1 92.5 121 CYS A O 1
ATOM 943 N N . ARG A 1 122 ? -21.531 39.344 11.734 1 91.62 122 ARG A N 1
ATOM 944 C CA . ARG A 1 122 ? -22.984 39.562 11.719 1 91.62 122 ARG A CA 1
ATOM 945 C C . ARG A 1 122 ? -23.406 40.281 10.445 1 91.62 122 ARG A C 1
ATOM 947 O O . ARG A 1 122 ? -24.422 39.938 9.844 1 91.62 122 ARG A O 1
ATOM 954 N N . GLU A 1 123 ? -22.641 41.219 10.031 1 92.69 123 GLU A N 1
ATOM 955 C CA . GLU A 1 123 ? -23.016 42.094 8.922 1 92.69 123 GLU A CA 1
ATOM 956 C C . GLU A 1 123 ? -22.766 41.406 7.582 1 92.69 123 GLU A C 1
ATOM 958 O O . GLU A 1 123 ? -23.531 41.594 6.637 1 92.69 123 GLU A O 1
ATOM 963 N N . ALA A 1 124 ? -21.766 40.594 7.531 1 95.88 124 ALA A N 1
ATOM 964 C CA . ALA A 1 124 ? -21.359 40.031 6.25 1 95.88 124 ALA A CA 1
ATOM 965 C C . ALA A 1 124 ? -20.828 38.625 6.43 1 95.88 124 ALA A C 1
ATOM 967 O O . ALA A 1 124 ? -19.688 38.312 6.059 1 95.88 124 ALA A O 1
ATOM 968 N N . PRO A 1 125 ? -21.688 37.75 6.941 1 96.69 125 PRO A N 1
ATOM 969 C CA . PRO A 1 125 ? -21.25 36.344 7.016 1 96.69 125 PRO A CA 1
ATOM 970 C C . PRO A 1 125 ? -21.156 35.688 5.641 1 96.69 125 PRO A C 1
ATOM 972 O O . PRO A 1 125 ? -21.844 36.094 4.703 1 96.69 125 PRO A O 1
ATOM 975 N N . LEU A 1 126 ? -20.25 34.719 5.5 1 97.56 126 LEU A N 1
ATOM 976 C CA . LEU A 1 126 ? -20.172 34.031 4.211 1 97.56 126 LEU A CA 1
ATOM 977 C C . LEU A 1 126 ? -21.469 33.312 3.889 1 97.56 126 LEU A C 1
ATOM 979 O O . LEU A 1 126 ? -22.016 33.469 2.791 1 97.56 126 LEU A O 1
ATOM 983 N N . LEU A 1 127 ? -21.969 32.531 4.914 1 97.38 127 LEU A N 1
ATOM 984 C CA . LEU A 1 127 ? -23.234 31.812 4.723 1 97.38 127 LEU A CA 1
ATOM 985 C C . LEU A 1 127 ? -24.406 32.625 5.254 1 97.38 127 LEU A C 1
ATOM 987 O O . LEU A 1 127 ? -24.281 33.281 6.305 1 97.38 127 LEU A O 1
ATOM 991 N N . ASP A 1 128 ? -25.547 32.594 4.613 1 96.44 128 ASP A N 1
ATOM 992 C CA . ASP A 1 128 ? -26.734 33.375 4.977 1 96.44 128 ASP A CA 1
ATOM 993 C C . ASP A 1 128 ? -27.641 32.594 5.922 1 96.44 128 ASP A C 1
ATOM 995 O O . ASP A 1 128 ? -28.781 32.312 5.582 1 96.44 128 ASP A O 1
ATOM 999 N N . TYR A 1 129 ? -27.203 32.406 7.105 1 94 129 TYR A N 1
ATOM 1000 C CA . TYR A 1 129 ? -27.953 31.641 8.086 1 94 129 TYR A CA 1
ATOM 1001 C C . TYR A 1 129 ? -29.281 32.312 8.406 1 94 129 TYR A C 1
ATOM 1003 O O . TYR A 1 129 ? -30.25 31.641 8.789 1 94 129 TYR A O 1
ATOM 1011 N N . ALA A 1 130 ? -29.359 33.531 8.273 1 93.44 130 ALA A N 1
ATOM 1012 C CA . ALA A 1 130 ? -30.562 34.312 8.586 1 93.44 130 ALA A CA 1
ATOM 1013 C C . ALA A 1 130 ? -31.734 33.875 7.695 1 93.44 130 ALA A C 1
ATOM 1015 O O . ALA A 1 130 ? -32.906 34.062 8.062 1 93.44 130 ALA A O 1
ATOM 1016 N N . SER A 1 131 ? -31.422 33.281 6.648 1 94.19 131 SER A N 1
ATOM 1017 C CA . SER A 1 131 ? -32.469 32.844 5.73 1 94.19 131 SER A CA 1
ATOM 1018 C C . SER A 1 131 ? -33 31.484 6.129 1 94.19 131 SER A C 1
ATOM 1020 O O . SER A 1 131 ? -33.875 30.938 5.445 1 94.19 131 SER A O 1
ATOM 1022 N N . GLY A 1 132 ? -32.5 30.891 7.121 1 92.44 132 GLY A N 1
ATOM 1023 C CA . GLY A 1 132 ? -32.969 29.625 7.637 1 92.44 132 GLY A CA 1
ATOM 1024 C C . GLY A 1 132 ? -32.375 28.422 6.953 1 92.44 132 GLY A C 1
ATOM 1025 O O . GLY A 1 132 ? -32.875 27.312 7.074 1 92.44 132 GLY A O 1
ATOM 1026 N N . THR A 1 133 ? -31.312 28.656 6.18 1 94.38 133 THR A N 1
ATOM 1027 C CA . THR A 1 133 ? -30.594 27.594 5.488 1 94.38 133 THR A CA 1
ATOM 1028 C C . THR A 1 133 ? -29.094 27.875 5.461 1 94.38 133 THR A C 1
ATOM 1030 O O . THR A 1 133 ? -28.688 29.031 5.516 1 94.38 133 THR A O 1
ATOM 1033 N N . SER A 1 134 ? -28.328 26.875 5.496 1 95 134 SER A N 1
ATOM 1034 C CA . SER A 1 134 ? -26.891 27.031 5.352 1 95 134 SER A CA 1
ATOM 1035 C C . SER A 1 134 ? -26.453 26.797 3.912 1 95 134 SER A C 1
ATOM 1037 O O . SER A 1 134 ? -25.266 26.547 3.648 1 95 134 SER A O 1
ATOM 1039 N N . ARG A 1 135 ? -27.375 26.797 2.91 1 96.69 135 ARG A N 1
ATOM 1040 C CA . ARG A 1 135 ? -27.109 26.406 1.534 1 96.69 135 ARG A CA 1
ATOM 1041 C C . ARG A 1 135 ? -26.875 27.609 0.643 1 96.69 135 ARG A C 1
ATOM 1043 O O . ARG A 1 135 ? -26.578 27.469 -0.545 1 96.69 135 ARG A O 1
ATOM 1050 N N . LYS A 1 136 ? -27.016 28.781 1.243 1 96.69 136 LYS A N 1
ATOM 1051 C CA . LYS A 1 136 ? -26.906 30.016 0.466 1 96.69 136 LYS A CA 1
ATOM 1052 C C . LYS A 1 136 ? -25.781 30.906 0.999 1 96.69 136 LYS A C 1
ATOM 1054 O O . LYS A 1 136 ? -25.578 31 2.211 1 96.69 136 LYS A O 1
ATOM 1059 N N . PHE A 1 137 ? -25.141 31.578 0.058 1 98 137 PHE A N 1
ATOM 1060 C CA . PHE A 1 137 ? -24.156 32.594 0.453 1 98 137 PHE A CA 1
ATOM 1061 C C . PHE A 1 137 ? -24.812 33.938 0.697 1 98 137 PHE A C 1
ATOM 1063 O O . PHE A 1 137 ? -25.781 34.281 0.017 1 98 137 PHE A O 1
ATOM 1070 N N . ASN A 1 138 ? -24.312 34.594 1.666 1 97.62 138 ASN A N 1
ATOM 1071 C CA . ASN A 1 138 ? -24.609 36 1.811 1 97.62 138 ASN A CA 1
ATOM 1072 C C . ASN A 1 138 ? -23.859 36.844 0.786 1 97.62 138 ASN A C 1
ATOM 1074 O O . ASN A 1 138 ? -22.625 36.781 0.71 1 97.62 138 ASN A O 1
ATOM 1078 N N . PRO A 1 139 ? -24.578 37.688 0.024 1 97.31 139 PRO A N 1
ATOM 1079 C CA . PRO A 1 139 ? -23.891 38.406 -1.057 1 97.31 139 PRO A CA 1
ATOM 1080 C C . PRO A 1 139 ? -22.781 39.312 -0.55 1 97.31 139 PRO A C 1
ATOM 1082 O O . PRO A 1 139 ? -21.719 39.406 -1.159 1 97.31 139 PRO A O 1
ATOM 1085 N N . ASP A 1 140 ? -23.016 40.031 0.527 1 97.62 140 ASP A N 1
ATOM 1086 C CA . ASP A 1 140 ? -21.984 40.906 1.069 1 97.62 140 ASP A CA 1
ATOM 1087 C C . ASP A 1 140 ? -20.797 40.125 1.605 1 97.62 140 ASP A C 1
ATOM 1089 O O . ASP A 1 140 ? -19.641 40.5 1.401 1 97.62 140 ASP A O 1
ATOM 1093 N N . GLY A 1 141 ? -21.125 39.094 2.33 1 97.94 141 GLY A N 1
ATOM 1094 C CA . GLY A 1 141 ? -20.062 38.25 2.848 1 97.94 141 GLY A CA 1
ATOM 1095 C C . GLY A 1 141 ? -19.203 37.594 1.757 1 97.94 141 GLY A C 1
ATOM 1096 O O . GLY A 1 141 ? -17.984 37.562 1.863 1 97.94 141 GLY A O 1
ATOM 1097 N N . LEU A 1 142 ? -19.875 37.125 0.744 1 98.44 142 LEU A N 1
ATOM 1098 C CA . LEU A 1 142 ? -19.156 36.5 -0.376 1 98.44 142 LEU A CA 1
ATOM 1099 C C . LEU A 1 142 ? -18.266 37.531 -1.077 1 98.44 142 LEU A C 1
ATOM 1101 O O . LEU A 1 142 ? -17.141 37.219 -1.462 1 98.44 142 LEU A O 1
ATOM 1105 N N . GLU A 1 143 ? -18.812 38.688 -1.299 1 98.31 143 GLU A N 1
ATOM 1106 C CA . GLU A 1 143 ? -18.047 39.75 -1.918 1 98.31 143 GLU A CA 1
ATOM 1107 C C . GLU A 1 143 ? -16.781 40.094 -1.109 1 98.31 143 GLU A C 1
ATOM 1109 O O . GLU A 1 143 ? -15.703 40.219 -1.671 1 98.31 143 GLU A O 1
ATOM 1114 N N . ARG A 1 144 ? -16.875 40.188 0.209 1 98.56 144 ARG A N 1
ATOM 1115 C CA . ARG A 1 144 ? -15.742 40.469 1.078 1 98.56 144 ARG A CA 1
ATOM 1116 C C . ARG A 1 144 ? -14.75 39.312 1.094 1 98.56 144 ARG A C 1
ATOM 1118 O O . ARG A 1 144 ? -13.539 39.531 1.118 1 98.56 144 ARG A O 1
ATOM 1125 N N . PHE A 1 145 ? -15.273 38.125 1.119 1 98.69 145 PHE A N 1
ATOM 1126 C CA . PHE A 1 145 ? -14.445 36.938 1.043 1 98.69 145 PHE A CA 1
ATOM 1127 C C . PHE A 1 145 ? -13.602 36.938 -0.226 1 98.69 145 PHE A C 1
ATOM 1129 O O . PHE A 1 145 ? -12.391 36.719 -0.174 1 98.69 145 PHE A O 1
ATOM 1136 N N . ASP A 1 146 ? -14.195 37.25 -1.335 1 98.75 146 ASP A N 1
ATOM 1137 C CA . ASP A 1 146 ? -13.531 37.344 -2.637 1 98.75 146 ASP A CA 1
ATOM 1138 C C . ASP A 1 146 ? -12.469 38.406 -2.656 1 98.75 146 ASP A C 1
ATOM 1140 O O . ASP A 1 146 ? -11.359 38.219 -3.158 1 98.75 146 ASP A O 1
ATOM 1144 N N . TYR A 1 147 ? -12.867 39.5 -2.178 1 98.81 147 TYR A N 1
ATOM 1145 C CA . TYR A 1 147 ? -11.945 40.625 -2.17 1 98.81 147 TYR A CA 1
ATOM 1146 C C . TYR A 1 147 ? -10.703 40.312 -1.343 1 98.81 147 TYR A C 1
ATOM 1148 O O . TYR A 1 147 ? -9.578 40.594 -1.76 1 98.81 147 TYR A O 1
ATOM 1156 N N . PHE A 1 148 ? -10.891 39.75 -0.201 1 98.81 148 PHE A N 1
ATOM 1157 C CA . PHE A 1 148 ? -9.789 39.375 0.672 1 98.81 148 PHE A CA 1
ATOM 1158 C C . PHE A 1 148 ? -8.852 38.406 -0.019 1 98.81 148 PHE A C 1
ATOM 1160 O O . PHE A 1 148 ? -7.641 38.594 -0.058 1 98.81 148 PHE A O 1
ATOM 1167 N N . ALA A 1 149 ? -9.375 37.375 -0.624 1 98.81 149 ALA A N 1
ATOM 1168 C CA . ALA A 1 149 ? -8.578 36.406 -1.35 1 98.81 149 ALA A CA 1
ATOM 1169 C C . ALA A 1 149 ? -7.777 37.031 -2.471 1 98.81 149 ALA A C 1
ATOM 1171 O O . ALA A 1 149 ? -6.605 36.719 -2.672 1 98.81 149 ALA A O 1
ATOM 1172 N N . ALA A 1 150 ? -8.414 37.906 -3.176 1 98.88 150 ALA A N 1
ATOM 1173 C CA . ALA A 1 150 ? -7.766 38.594 -4.285 1 98.88 150 ALA A CA 1
ATOM 1174 C C . ALA A 1 150 ? -6.59 39.438 -3.793 1 98.88 150 ALA A C 1
ATOM 1176 O O . ALA A 1 150 ? -5.539 39.5 -4.438 1 98.88 150 ALA A O 1
ATOM 1177 N N . LYS A 1 151 ? -6.781 40.156 -2.713 1 98.88 151 LYS A N 1
ATOM 1178 C CA . LYS A 1 151 ? -5.727 41 -2.18 1 98.88 151 LYS A CA 1
ATOM 1179 C C . LYS A 1 151 ? -4.547 40.156 -1.684 1 98.88 151 LYS A C 1
ATOM 1181 O O . LYS A 1 151 ? -3.391 40.562 -1.845 1 98.88 151 LYS A O 1
ATOM 1186 N N . LEU A 1 152 ? -4.812 39.031 -1.038 1 98.88 152 LEU A N 1
ATOM 1187 C CA . LEU A 1 152 ? -3.744 38.125 -0.651 1 98.88 152 LEU A CA 1
ATOM 1188 C C . LEU A 1 152 ? -2.961 37.656 -1.873 1 98.88 152 LEU A C 1
ATOM 1190 O O . LEU A 1 152 ? -1.73 37.719 -1.894 1 98.88 152 LEU A O 1
ATOM 1194 N N . LYS A 1 153 ? -3.65 37.25 -2.889 1 98.81 153 LYS A N 1
ATOM 1195 C CA . LYS A 1 153 ? -3.035 36.812 -4.133 1 98.81 153 LYS A CA 1
ATOM 1196 C C . LYS A 1 153 ? -2.139 37.875 -4.727 1 98.81 153 LYS A C 1
ATOM 1198 O O . LYS A 1 153 ? -1.018 37.594 -5.156 1 98.81 153 LYS A O 1
ATOM 1203 N N . GLU A 1 154 ? -2.619 39.062 -4.738 1 98.69 154 GLU A N 1
ATOM 1204 C CA . GLU A 1 154 ? -1.89 40.219 -5.297 1 98.69 154 GLU A CA 1
ATOM 1205 C C . GLU A 1 154 ? -0.533 40.375 -4.621 1 98.69 154 GLU A C 1
ATOM 1207 O O . GLU A 1 154 ? 0.43 40.812 -5.254 1 98.69 154 GLU A O 1
ATOM 1212 N N . LYS A 1 155 ? -0.477 40 -3.363 1 98.69 155 LYS A N 1
ATOM 1213 C CA . LYS A 1 155 ? 0.743 40.219 -2.588 1 98.69 155 LYS A CA 1
ATOM 1214 C C . LYS A 1 155 ? 1.617 38.969 -2.598 1 98.69 155 LYS A C 1
ATOM 1216 O O . LYS A 1 155 ? 2.654 38.906 -1.933 1 98.69 155 LYS A O 1
ATOM 1221 N N . GLY A 1 156 ? 1.247 37.938 -3.305 1 98.56 156 GLY A N 1
ATOM 1222 C CA . GLY A 1 156 ? 2.031 36.688 -3.379 1 98.56 156 GLY A CA 1
ATOM 1223 C C . GLY A 1 156 ? 1.732 35.719 -2.252 1 98.56 156 GLY A C 1
ATOM 1224 O O . GLY A 1 156 ? 2.557 34.875 -1.929 1 98.56 156 GLY A O 1
ATOM 1225 N N . ILE A 1 157 ? 0.608 35.875 -1.643 1 98.94 157 ILE A N 1
ATOM 1226 C CA . ILE A 1 157 ? 0.2 35 -0.54 1 98.94 157 ILE A CA 1
ATOM 1227 C C . ILE A 1 157 ? -0.777 33.938 -1.048 1 98.94 157 ILE A C 1
ATOM 1229 O O . ILE A 1 157 ? -1.821 34.281 -1.614 1 98.94 157 ILE A O 1
ATOM 1233 N N . TYR A 1 158 ? -0.455 32.719 -0.837 1 98.88 158 TYR A N 1
ATOM 1234 C CA . TYR A 1 158 ? -1.235 31.578 -1.305 1 98.88 158 TYR A CA 1
ATOM 1235 C C . TYR A 1 158 ? -2.357 31.25 -0.327 1 98.88 158 TYR A C 1
ATOM 1237 O O . TYR A 1 158 ? -2.379 31.75 0.796 1 98.88 158 TYR A O 1
ATOM 1245 N N . LEU A 1 159 ? -3.309 30.375 -0.815 1 98.88 159 LEU A N 1
ATOM 1246 C CA . LEU A 1 159 ? -4.531 30.125 -0.061 1 98.88 159 LEU A CA 1
ATOM 1247 C C . LEU A 1 159 ? -4.652 28.641 0.286 1 98.88 159 LEU A C 1
ATOM 1249 O O . LEU A 1 159 ? -4.387 27.781 -0.556 1 98.88 159 LEU A O 1
ATOM 1253 N N . HIS A 1 160 ? -4.957 28.297 1.493 1 98.81 160 HIS A N 1
ATOM 1254 C CA . HIS A 1 160 ? -5.453 27.016 1.963 1 98.81 160 HIS A CA 1
ATOM 1255 C C . HIS A 1 160 ? -6.953 27.062 2.225 1 98.81 160 HIS A C 1
ATOM 1257 O O . HIS A 1 160 ? -7.43 27.922 2.977 1 98.81 160 HIS A O 1
ATOM 1263 N N . ILE A 1 161 ? -7.742 26.094 1.639 1 98.44 161 ILE A N 1
ATOM 1264 C CA . ILE A 1 161 ? -9.195 26.141 1.701 1 98.44 161 ILE A CA 1
ATOM 1265 C C . ILE A 1 161 ? -9.719 24.922 2.471 1 98.44 161 ILE A C 1
ATOM 1267 O O . ILE A 1 161 ? -9.289 23.797 2.229 1 98.44 161 ILE A O 1
ATOM 1271 N N . ASP A 1 162 ? -10.555 25.125 3.408 1 97.62 162 ASP A N 1
ATOM 1272 C CA . ASP A 1 162 ? -11.234 24 4.043 1 97.62 162 ASP A CA 1
ATOM 1273 C C . ASP A 1 162 ? -12.727 24 3.725 1 97.62 162 ASP A C 1
ATOM 1275 O O . ASP A 1 162 ? -13.312 25.062 3.492 1 97.62 162 ASP A O 1
ATOM 1279 N N . LEU A 1 163 ? -13.391 22.828 3.697 1 97.88 163 LEU A N 1
ATOM 1280 C CA . LEU A 1 163 ? -14.734 22.688 3.146 1 97.88 163 LEU A CA 1
ATOM 1281 C C . LEU A 1 163 ? -15.75 22.453 4.254 1 97.88 163 LEU A C 1
ATOM 1283 O O . LEU A 1 163 ? -16.953 22.562 4.023 1 97.88 163 LEU A O 1
ATOM 1287 N N . ILE A 1 164 ? -15.297 22.109 5.48 1 97.19 164 ILE A N 1
ATOM 1288 C CA . ILE A 1 164 ? -16.234 22.031 6.602 1 97.19 164 ILE A CA 1
ATOM 1289 C C . ILE A 1 164 ? -15.461 22.125 7.918 1 97.19 164 ILE A C 1
ATOM 1291 O O . ILE A 1 164 ? -14.5 21.391 8.133 1 97.19 164 ILE A O 1
ATOM 1295 N N . VAL A 1 165 ? -15.891 23.031 8.758 1 96.38 165 VAL A N 1
ATOM 1296 C CA . VAL A 1 165 ? -15.258 23.234 10.062 1 96.38 165 VAL A CA 1
ATOM 1297 C C . VAL A 1 165 ? -16.328 23.359 11.141 1 96.38 165 VAL A C 1
ATOM 1299 O O . VAL A 1 165 ? -16.422 22.5 12.023 1 96.38 165 VAL A O 1
ATOM 1302 N N . ALA A 1 166 ? -17.234 24.344 10.984 1 95.06 166 ALA A N 1
ATOM 1303 C CA . ALA A 1 166 ? -18.172 24.641 12.055 1 95.06 166 ALA A CA 1
ATOM 1304 C C . ALA A 1 166 ? -19.578 24.891 11.508 1 95.06 166 ALA A C 1
ATOM 1306 O O . ALA A 1 166 ? -20.391 25.562 12.148 1 95.06 166 ALA A O 1
ATOM 1307 N N . ARG A 1 167 ? -19.875 24.375 10.445 1 94.81 167 ARG A N 1
ATOM 1308 C CA . ARG A 1 167 ? -21.172 24.578 9.789 1 94.81 167 ARG A CA 1
ATOM 1309 C C . ARG A 1 167 ? -22.312 24.156 10.688 1 94.81 167 ARG A C 1
ATOM 1311 O O . ARG A 1 167 ? -22.297 23.062 11.266 1 94.81 167 ARG A O 1
ATOM 1318 N N . LYS A 1 168 ? -23.203 25.031 10.852 1 93.94 168 LYS A N 1
ATOM 1319 C CA . LYS A 1 168 ? -24.469 24.703 11.5 1 93.94 168 LYS A CA 1
ATOM 1320 C C . LYS A 1 168 ? -25.547 24.344 10.477 1 93.94 168 LYS A C 1
ATOM 1322 O O . LYS A 1 168 ? -25.828 25.125 9.562 1 93.94 168 LYS A O 1
ATOM 1327 N N . PHE A 1 169 ? -26.125 23.203 10.625 1 92.88 169 PHE A N 1
ATOM 1328 C CA . PHE A 1 169 ? -27.172 22.797 9.711 1 92.88 169 PHE A CA 1
ATOM 1329 C C . PHE A 1 169 ? -28.531 23.281 10.203 1 92.88 169 PHE A C 1
ATOM 1331 O O . PHE A 1 169 ? -28.875 23.125 11.375 1 92.88 169 PHE A O 1
ATOM 1338 N N . GLU A 1 170 ? -29.203 23.875 9.258 1 92.25 170 GLU A N 1
ATOM 1339 C CA . GLU A 1 170 ? -30.484 24.484 9.586 1 92.25 170 GLU A CA 1
ATOM 1340 C C . GLU A 1 170 ? -31.656 23.625 9.109 1 92.25 170 GLU A C 1
ATOM 1342 O O . GLU A 1 170 ? -31.453 22.688 8.32 1 92.25 170 GLU A O 1
ATOM 1347 N N . GLU A 1 171 ? -32.812 23.922 9.641 1 89 171 GLU A N 1
ATOM 1348 C CA . GLU A 1 171 ? -34 23.203 9.234 1 89 171 GLU A CA 1
ATOM 1349 C C . GLU A 1 171 ? -34.219 23.281 7.727 1 89 171 GLU A C 1
ATOM 1351 O O . GLU A 1 171 ? -34.656 22.297 7.109 1 89 171 GLU A O 1
ATOM 1356 N N . GLY A 1 172 ? -33.969 24.359 7.16 1 93.12 172 GLY A N 1
ATOM 1357 C CA . GLY A 1 172 ? -34.156 24.594 5.734 1 93.12 172 GLY A CA 1
ATOM 1358 C C . GLY A 1 172 ? -33.188 23.797 4.871 1 93.12 172 GLY A C 1
ATOM 1359 O O . GLY A 1 172 ? -33.344 23.734 3.65 1 93.12 172 GLY A O 1
ATOM 1360 N N . ASP A 1 173 ? -32.281 23.094 5.484 1 94.62 173 ASP A N 1
ATOM 1361 C CA . ASP A 1 173 ? -31.312 22.312 4.73 1 94.62 173 ASP A CA 1
ATOM 1362 C C . ASP A 1 173 ? -31.875 20.953 4.332 1 94.62 173 ASP A C 1
ATOM 1364 O O . ASP A 1 173 ? -31.266 20.219 3.547 1 94.62 173 ASP A O 1
ATOM 1368 N N . GLY A 1 174 ? -33.094 20.625 4.836 1 93.25 174 GLY A N 1
ATOM 1369 C CA . GLY A 1 174 ? -33.688 19.344 4.504 1 93.25 174 GLY A CA 1
ATOM 1370 C C . GLY A 1 174 ? -32.938 18.156 5.102 1 93.25 174 GLY A C 1
ATOM 1371 O O . GLY A 1 174 ? -32.625 17.203 4.398 1 93.25 174 GLY A O 1
ATOM 1372 N N . MET A 1 175 ? -32.688 18.266 6.379 1 92.31 175 MET A N 1
ATOM 1373 C CA . MET A 1 175 ? -31.938 17.219 7.07 1 92.31 175 MET A CA 1
ATOM 1374 C C . MET A 1 175 ? -32.719 15.922 7.094 1 92.31 175 MET A C 1
ATOM 1376 O O . MET A 1 175 ? -33.969 15.938 7.031 1 92.31 175 MET A O 1
ATOM 1380 N N . GLU A 1 176 ? -32.062 14.875 7.102 1 90.25 176 GLU A N 1
ATOM 1381 C CA . GLU A 1 176 ? -32.688 13.555 7.121 1 90.25 176 GLU A CA 1
ATOM 1382 C C . GLU A 1 176 ? -33.469 13.328 8.414 1 90.25 176 GLU A C 1
ATOM 1384 O O . GLU A 1 176 ? -34.531 12.727 8.398 1 90.25 176 GLU A O 1
ATOM 1389 N N . TYR A 1 177 ? -32.844 13.727 9.484 1 87.5 177 TYR A N 1
ATOM 1390 C CA . TYR A 1 177 ? -33.5 13.617 10.781 1 87.5 177 TYR A CA 1
ATOM 1391 C C . TYR A 1 177 ? -34.062 14.969 11.234 1 87.5 177 TYR A C 1
ATOM 1393 O O . TYR A 1 177 ? -33.469 16.016 10.922 1 87.5 177 TYR A O 1
ATOM 1401 N N . PRO A 1 178 ? -35.219 14.867 11.922 1 80.56 178 PRO A N 1
ATOM 1402 C CA . PRO A 1 178 ? -35.875 16.125 12.281 1 80.56 178 PRO A CA 1
ATOM 1403 C C . PRO A 1 178 ? -34.969 17.047 13.094 1 80.56 178 PRO A C 1
ATOM 1405 O O . PRO A 1 178 ? -34.156 16.578 13.906 1 80.56 178 PRO A O 1
ATOM 1408 N N . GLY A 1 179 ? -35.188 18.25 12.867 1 72 179 GLY A N 1
ATOM 1409 C CA . GLY A 1 179 ? -34.469 19.281 13.609 1 72 179 GLY A CA 1
ATOM 1410 C C . GLY A 1 179 ? -33.188 19.703 12.953 1 72 179 GLY A C 1
ATOM 1411 O O . GLY A 1 179 ? -32.844 19.234 11.867 1 72 179 GLY A O 1
ATOM 1412 N N . GLY A 1 180 ? -32.594 20.734 13.289 1 70.69 180 GLY A N 1
ATOM 1413 C CA . GLY A 1 180 ? -31.234 21.156 12.938 1 70.69 180 GLY A CA 1
ATOM 1414 C C . GLY A 1 180 ? -30.156 20.406 13.727 1 70.69 180 GLY A C 1
ATOM 1415 O O . GLY A 1 180 ? -30.453 19.406 14.383 1 70.69 180 GLY A O 1
ATOM 1416 N N . ALA A 1 181 ? -28.953 20.625 13.25 1 74.88 181 ALA A N 1
ATOM 1417 C CA . ALA A 1 181 ? -27.828 20.125 14.031 1 74.88 181 ALA A CA 1
ATOM 1418 C C . ALA A 1 181 ? -26.875 21.25 14.414 1 74.88 181 ALA A C 1
ATOM 1420 O O . ALA A 1 181 ? -26.641 22.172 13.617 1 74.88 181 ALA A O 1
ATOM 1421 N N . PRO A 1 182 ? -26.422 21.156 15.664 1 77.12 182 PRO A N 1
ATOM 1422 C CA . PRO A 1 182 ? -25.547 22.25 16.125 1 77.12 182 PRO A CA 1
ATOM 1423 C C . PRO A 1 182 ? -24.219 22.297 15.398 1 77.12 182 PRO A C 1
ATOM 1425 O O . PRO A 1 182 ? -23.938 21.438 14.562 1 77.12 182 PRO A O 1
ATOM 1428 N N . SER A 1 183 ? -23.531 23.328 15.594 1 78.69 183 SER A N 1
ATOM 1429 C CA . SER A 1 183 ? -22.203 23.531 15 1 78.69 183 SER A CA 1
ATOM 1430 C C . SER A 1 183 ? -21.219 22.469 15.477 1 78.69 183 SER A C 1
ATOM 1432 O O . SER A 1 183 ? -21.406 21.875 16.531 1 78.69 183 SER A O 1
ATOM 1434 N N . CYS A 1 184 ? -20.25 22.125 14.625 1 70.19 184 CYS A N 1
ATOM 1435 C CA . CYS A 1 184 ? -19.109 21.266 14.914 1 70.19 184 CYS A CA 1
ATOM 1436 C C . CYS A 1 184 ? -19.516 19.812 15.062 1 70.19 184 CYS A C 1
ATOM 1438 O O . CYS A 1 184 ? -19.016 19.094 15.93 1 70.19 184 CYS A O 1
ATOM 1440 N N . ILE A 1 185 ? -20.594 19.406 14.32 1 72.06 185 ILE A N 1
ATOM 1441 C CA . ILE A 1 185 ? -21.031 18.016 14.336 1 72.06 185 ILE A CA 1
ATOM 1442 C C . ILE A 1 185 ? -20.547 17.297 13.078 1 72.06 185 ILE A C 1
ATOM 1444 O O . ILE A 1 185 ? -21.188 16.375 12.586 1 72.06 185 ILE A O 1
ATOM 1448 N N . LYS A 1 186 ? -19.469 17.672 12.57 1 76.06 186 LYS A N 1
ATOM 1449 C CA . LYS A 1 186 ? -18.938 17.234 11.281 1 76.06 186 LYS A CA 1
ATOM 1450 C C . LYS A 1 186 ? -18.5 15.781 11.336 1 76.06 186 LYS A C 1
ATOM 1452 O O . LYS A 1 186 ? -18.266 15.164 10.289 1 76.06 186 LYS A O 1
ATOM 1457 N N . ARG A 1 187 ? -18.453 15.164 12.422 1 84.19 187 ARG A N 1
ATOM 1458 C CA . ARG A 1 187 ? -18.094 13.75 12.531 1 84.19 187 ARG A CA 1
ATOM 1459 C C . ARG A 1 187 ? -19.172 12.867 11.914 1 84.19 187 ARG A C 1
ATOM 1461 O O . ARG A 1 187 ? -18.875 11.766 11.445 1 84.19 187 ARG A O 1
ATOM 1468 N N . TYR A 1 188 ? -20.406 13.344 11.836 1 88.62 188 TYR A N 1
ATOM 1469 C CA . TYR A 1 188 ? -21.5 12.547 11.289 1 88.62 188 TYR A CA 1
ATOM 1470 C C . TYR A 1 188 ? -21.578 12.703 9.773 1 88.62 188 TYR A C 1
ATOM 1472 O O . TYR A 1 188 ? -22.234 11.914 9.094 1 88.62 188 TYR A O 1
ATOM 1480 N N . CYS A 1 189 ? -20.859 13.695 9.227 1 90.19 189 CYS A N 1
ATOM 1481 C CA . CYS A 1 189 ? -20.781 13.867 7.781 1 90.19 189 CYS A CA 1
ATOM 1482 C C . CYS A 1 189 ? -20.031 12.711 7.133 1 90.19 189 CYS A C 1
ATOM 1484 O O . CYS A 1 189 ? -20.109 12.516 5.918 1 90.19 189 CYS A O 1
ATOM 1486 N N . LEU A 1 190 ? -19.391 11.945 7.902 1 94 190 LEU A N 1
ATOM 1487 C CA . LEU A 1 190 ? -18.688 10.789 7.355 1 94 190 LEU A CA 1
ATOM 1488 C C . LEU A 1 190 ? -19.656 9.609 7.164 1 94 190 LEU A C 1
ATOM 1490 O O . LEU A 1 190 ? -19.328 8.656 6.453 1 94 190 LEU A O 1
ATOM 1494 N N . TYR A 1 191 ? -20.812 9.711 7.789 1 94.06 191 TYR A N 1
ATOM 1495 C CA . TYR A 1 191 ? -21.75 8.586 7.789 1 94.06 191 TYR A CA 1
ATOM 1496 C C . TYR A 1 191 ? -23.047 8.953 7.082 1 94.06 191 TYR A C 1
ATOM 1498 O O . TYR A 1 191 ? -23.531 8.203 6.234 1 94.06 191 TYR A O 1
ATOM 1506 N N . ASN A 1 192 ? -23.594 10.125 7.434 1 94.56 192 ASN A N 1
ATOM 1507 C CA . ASN A 1 192 ? -24.938 10.484 7.008 1 94.56 192 ASN A CA 1
ATOM 1508 C C . ASN A 1 192 ? -24.953 11 5.57 1 94.56 192 ASN A C 1
ATOM 1510 O O . ASN A 1 192 ? -24.328 12.016 5.266 1 94.56 192 ASN A O 1
ATOM 1514 N N . GLN A 1 193 ? -25.75 10.375 4.805 1 95.75 193 GLN A N 1
ATOM 1515 C CA . GLN A 1 193 ? -25.734 10.633 3.369 1 95.75 193 GLN A CA 1
ATOM 1516 C C . GLN A 1 193 ? -26.219 12.055 3.061 1 95.75 193 GLN A C 1
ATOM 1518 O O . GLN A 1 193 ? -25.672 12.719 2.182 1 95.75 193 GLN A O 1
ATOM 1523 N N . ARG A 1 194 ? -27.25 12.531 3.678 1 94.94 194 ARG A N 1
ATOM 1524 C CA . ARG A 1 194 ? -27.75 13.883 3.43 1 94.94 194 ARG A CA 1
ATOM 1525 C C . ARG A 1 194 ? -26.703 14.93 3.756 1 94.94 194 ARG A C 1
ATOM 1527 O O . ARG A 1 194 ? -26.516 15.891 3.004 1 94.94 194 ARG A O 1
ATOM 1534 N N . MET A 1 195 ? -26.031 14.766 4.879 1 94.94 195 MET A N 1
ATOM 1535 C CA . MET A 1 195 ? -24.969 15.695 5.258 1 94.94 195 MET A CA 1
ATOM 1536 C C . MET A 1 195 ? -23.828 15.672 4.234 1 94.94 195 MET A C 1
ATOM 1538 O O . MET A 1 195 ? -23.25 16.719 3.918 1 94.94 195 MET A O 1
ATOM 1542 N N . ILE A 1 196 ? -23.5 14.523 3.713 1 96.69 196 ILE A N 1
ATOM 1543 C CA . ILE A 1 196 ? -22.484 14.391 2.678 1 96.69 196 ILE A CA 1
ATOM 1544 C C . ILE A 1 196 ? -22.906 15.156 1.43 1 96.69 196 ILE A C 1
ATOM 1546 O O . ILE A 1 196 ? -22.109 15.898 0.843 1 96.69 196 ILE A O 1
ATOM 1550 N N . GLU A 1 197 ? -24.141 15.023 1.056 1 96.75 197 GLU A N 1
ATOM 1551 C CA . GLU A 1 197 ? -24.672 15.742 -0.098 1 96.75 197 GLU A CA 1
ATOM 1552 C C . GLU A 1 197 ? -24.578 17.25 0.1 1 96.75 197 GLU A C 1
ATOM 1554 O O . GLU A 1 197 ? -24.234 17.984 -0.832 1 96.75 197 GLU A O 1
ATOM 1559 N N . LEU A 1 198 ? -24.938 17.656 1.284 1 96.81 198 LEU A N 1
ATOM 1560 C CA . LEU A 1 198 ? -24.875 19.078 1.59 1 96.81 198 LEU A CA 1
ATOM 1561 C C . LEU A 1 198 ? -23.438 19.594 1.551 1 96.81 198 LEU A C 1
ATOM 1563 O O . LEU A 1 198 ? -23.188 20.719 1.134 1 96.81 198 LEU A O 1
ATOM 1567 N N . GLN A 1 199 ? -22.516 18.781 2.033 1 97.25 199 GLN A N 1
ATOM 1568 C CA . GLN A 1 199 ? -21.109 19.172 1.95 1 97.25 199 GLN A CA 1
ATOM 1569 C C . GLN A 1 199 ? -20.641 19.266 0.498 1 97.25 199 GLN A C 1
ATOM 1571 O O . GLN A 1 199 ? -19.906 20.172 0.135 1 97.25 199 GLN A O 1
ATOM 1576 N N . LYS A 1 200 ? -21.016 18.312 -0.343 1 97.88 200 LYS A N 1
ATOM 1577 C CA . LYS A 1 200 ? -20.703 18.359 -1.767 1 97.88 200 LYS A CA 1
ATOM 1578 C C . LYS A 1 200 ? -21.266 19.609 -2.414 1 97.88 200 LYS A C 1
ATOM 1580 O O . LYS A 1 200 ? -20.594 20.281 -3.203 1 97.88 200 LYS A O 1
ATOM 1585 N N . GLU A 1 201 ? -22.5 19.922 -2.109 1 98.12 201 GLU A N 1
ATOM 1586 C CA . GLU A 1 201 ? -23.141 21.141 -2.625 1 98.12 201 GLU A CA 1
ATOM 1587 C C . GLU A 1 201 ? -22.328 22.375 -2.24 1 98.12 201 GLU A C 1
ATOM 1589 O O . GLU A 1 201 ? -22.062 23.25 -3.084 1 98.12 201 GLU A O 1
ATOM 1594 N N . TYR A 1 202 ? -21.984 22.438 -0.98 1 97.88 202 TYR A N 1
ATOM 1595 C CA . TYR A 1 202 ? -21.188 23.562 -0.503 1 97.88 202 TYR A CA 1
ATOM 1596 C C . TYR A 1 202 ? -19.844 23.641 -1.238 1 97.88 202 TYR A C 1
ATOM 1598 O O . TYR A 1 202 ? -19.422 24.719 -1.66 1 97.88 202 TYR A O 1
ATOM 1606 N N . ALA A 1 203 ? -19.188 22.531 -1.351 1 98.38 203 ALA A N 1
ATOM 1607 C CA . ALA A 1 203 ? -17.922 22.469 -2.061 1 98.38 203 ALA A CA 1
ATOM 1608 C C . ALA A 1 203 ? -18.047 23.016 -3.48 1 98.38 203 ALA A C 1
ATOM 1610 O O . ALA A 1 203 ? -17.25 23.828 -3.922 1 98.38 203 ALA A O 1
ATOM 1611 N N . LYS A 1 204 ? -19.031 22.562 -4.18 1 98.44 204 LYS A N 1
ATOM 1612 C CA . LYS A 1 204 ? -19.266 23.016 -5.547 1 98.44 204 LYS A CA 1
ATOM 1613 C C . LYS A 1 204 ? -19.516 24.516 -5.602 1 98.44 204 LYS A C 1
ATOM 1615 O O . LYS A 1 204 ? -18.891 25.219 -6.398 1 98.44 204 LYS A O 1
ATOM 1620 N N . GLU A 1 205 ? -20.422 25 -4.773 1 98.12 205 GLU A N 1
ATOM 1621 C CA . GLU A 1 205 ? -20.797 26.406 -4.789 1 98.12 205 GLU A CA 1
ATOM 1622 C C . GLU A 1 205 ? -19.594 27.297 -4.457 1 98.12 205 GLU A C 1
ATOM 1624 O O . GLU A 1 205 ? -19.406 28.344 -5.066 1 98.12 205 GLU A O 1
ATOM 1629 N N . LEU A 1 206 ? -18.781 26.844 -3.52 1 98.38 206 LEU A N 1
ATOM 1630 C CA . LEU A 1 206 ? -17.625 27.641 -3.105 1 98.38 206 LEU A CA 1
ATOM 1631 C C . LEU A 1 206 ? -16.5 27.562 -4.133 1 98.38 206 LEU A C 1
ATOM 1633 O O . LEU A 1 206 ? -15.992 28.594 -4.59 1 98.38 206 LEU A O 1
ATOM 1637 N N . LEU A 1 207 ? -16.094 26.422 -4.527 1 98.56 207 LEU A N 1
ATOM 1638 C CA . LEU A 1 207 ? -14.914 26.188 -5.348 1 98.56 207 LEU A CA 1
ATOM 1639 C C . LEU A 1 207 ? -15.141 26.656 -6.781 1 98.56 207 LEU A C 1
ATOM 1641 O O . LEU A 1 207 ? -14.211 27.094 -7.457 1 98.56 207 LEU A O 1
ATOM 1645 N N . CYS A 1 208 ? -16.375 26.609 -7.266 1 98.19 208 CYS A N 1
ATOM 1646 C CA . CYS A 1 208 ? -16.641 26.906 -8.672 1 98.19 208 CYS A CA 1
ATOM 1647 C C . CYS A 1 208 ? -17.156 28.328 -8.836 1 98.19 208 CYS A C 1
ATOM 1649 O O . CYS A 1 208 ? -17.375 28.781 -9.961 1 98.19 208 CYS A O 1
ATOM 1651 N N . HIS A 1 209 ? -17.359 28.953 -7.738 1 97.69 209 HIS A N 1
ATOM 1652 C CA . HIS A 1 209 ? -17.703 30.375 -7.789 1 97.69 209 HIS A CA 1
ATOM 1653 C C . HIS A 1 209 ? -16.562 31.203 -8.367 1 97.69 209 HIS A C 1
ATOM 1655 O O . HIS A 1 209 ? -15.414 31.062 -7.949 1 97.69 209 HIS A O 1
ATOM 1661 N N . VAL A 1 210 ? -16.906 32.094 -9.297 1 98.56 210 VAL A N 1
ATOM 1662 C CA . VAL A 1 210 ? -15.891 32.938 -9.898 1 98.56 210 VAL A CA 1
ATOM 1663 C C . VAL A 1 210 ? -15.711 34.188 -9.062 1 98.56 210 VAL A C 1
ATOM 1665 O O . VAL A 1 210 ? -16.656 34.969 -8.844 1 98.56 210 VAL A O 1
ATOM 1668 N N . ASN A 1 211 ? -14.547 34.344 -8.539 1 98.69 211 ASN A N 1
ATOM 1669 C CA . ASN A 1 211 ? -14.172 35.594 -7.844 1 98.69 211 ASN A CA 1
ATOM 1670 C C . ASN A 1 211 ? -14.102 36.781 -8.797 1 98.69 211 ASN A C 1
ATOM 1672 O O . ASN A 1 211 ? -13.25 36.812 -9.688 1 98.69 211 ASN A O 1
ATOM 1676 N N . PRO A 1 212 ? -14.961 37.75 -8.656 1 98.38 212 PRO A N 1
ATOM 1677 C CA . PRO A 1 212 ? -15.023 38.844 -9.617 1 98.38 212 PRO A CA 1
ATOM 1678 C C . PRO A 1 212 ? -13.75 39.688 -9.625 1 98.38 212 PRO A C 1
ATOM 1680 O O . PRO A 1 212 ? -13.484 40.406 -10.594 1 98.38 212 PRO A O 1
ATOM 1683 N N . TYR A 1 213 ? -12.984 39.656 -8.641 1 98.69 213 TYR A N 1
ATOM 1684 C CA . TYR A 1 213 ? -11.789 40.469 -8.539 1 98.69 213 TYR A CA 1
ATOM 1685 C C . TYR A 1 213 ? -10.602 39.812 -9.234 1 98.69 213 TYR A C 1
ATOM 1687 O O . TYR A 1 213 ? -9.672 40.469 -9.664 1 98.69 213 TYR A O 1
ATOM 1695 N N . THR A 1 214 ? -10.555 38.469 -9.328 1 98.38 214 THR A N 1
ATOM 1696 C CA . THR A 1 214 ? -9.461 37.75 -9.969 1 98.38 214 THR A CA 1
ATOM 1697 C C . THR A 1 214 ? -9.898 37.219 -11.328 1 98.38 214 THR A C 1
ATOM 1699 O O . THR A 1 214 ? -9.055 36.875 -12.164 1 98.38 214 THR A O 1
ATOM 1702 N N . GLY A 1 215 ? -11.25 37.031 -11.5 1 98.44 215 GLY A N 1
ATOM 1703 C CA . GLY A 1 215 ? -11.789 36.438 -12.711 1 98.44 215 GLY A CA 1
ATOM 1704 C C . GLY A 1 215 ? -11.648 34.938 -12.727 1 98.44 215 GLY A C 1
ATOM 1705 O O . GLY A 1 215 ? -11.875 34.281 -13.766 1 98.44 215 GLY A O 1
ATOM 1706 N N . LEU A 1 216 ? -11.266 34.344 -11.625 1 98.5 216 LEU A N 1
ATOM 1707 C CA . LEU A 1 216 ? -11.031 32.906 -11.539 1 98.5 216 LEU A CA 1
ATOM 1708 C C . LEU A 1 216 ? -11.891 32.281 -10.445 1 98.5 216 LEU A C 1
ATOM 1710 O O . LEU A 1 216 ? -12.094 32.875 -9.391 1 98.5 216 LEU A O 1
ATOM 1714 N N . ALA A 1 217 ? -12.406 31.109 -10.695 1 98.5 217 ALA A N 1
ATOM 1715 C CA . ALA A 1 217 ? -12.938 30.297 -9.602 1 98.5 217 ALA A CA 1
ATOM 1716 C C . ALA A 1 217 ? -11.812 29.766 -8.727 1 98.5 217 ALA A C 1
ATOM 1718 O O . ALA A 1 217 ? -10.688 29.578 -9.195 1 98.5 217 ALA A O 1
ATOM 1719 N N . LEU A 1 218 ? -12.078 29.531 -7.445 1 98 218 LEU A N 1
ATOM 1720 C CA . LEU A 1 218 ? -11.062 28.969 -6.559 1 98 218 LEU A CA 1
ATOM 1721 C C . LEU A 1 218 ? -10.484 27.688 -7.137 1 98 218 LEU A C 1
ATOM 1723 O O . LEU A 1 218 ? -9.273 27.453 -7.055 1 98 218 LEU A O 1
ATOM 1727 N N . ILE A 1 219 ? -11.297 26.891 -7.754 1 97.44 219 ILE A N 1
ATOM 1728 C CA . ILE A 1 219 ? -10.906 25.578 -8.273 1 97.44 219 ILE A CA 1
ATOM 1729 C C . ILE A 1 219 ? -9.953 25.75 -9.445 1 97.44 219 ILE A C 1
ATOM 1731 O O . ILE A 1 219 ? -9.211 24.828 -9.797 1 97.44 219 ILE A O 1
ATOM 1735 N N . ASP A 1 220 ? -9.906 26.984 -10.055 1 97.44 220 ASP A N 1
ATOM 1736 C CA . ASP A 1 220 ? -9.086 27.281 -11.219 1 97.44 220 ASP A CA 1
ATOM 1737 C C . ASP A 1 220 ? -7.969 28.266 -10.859 1 97.44 220 ASP A C 1
ATOM 1739 O O . ASP A 1 220 ? -7.234 28.734 -11.742 1 97.44 220 ASP A O 1
ATOM 1743 N N . ASP A 1 221 ? -7.855 28.688 -9.648 1 98.5 221 ASP A N 1
ATOM 1744 C CA . ASP A 1 221 ? -6.898 29.703 -9.242 1 98.5 221 ASP A CA 1
ATOM 1745 C C . ASP A 1 221 ? -5.609 29.078 -8.727 1 98.5 221 ASP A C 1
ATOM 1747 O O . ASP A 1 221 ? -5.605 28.438 -7.672 1 98.5 221 ASP A O 1
ATOM 1751 N N . PRO A 1 222 ? -4.488 29.281 -9.367 1 98.25 222 PRO A N 1
ATOM 1752 C CA . PRO A 1 222 ? -3.229 28.672 -8.93 1 98.25 222 PRO A CA 1
ATOM 1753 C C . PRO A 1 222 ? -2.723 29.25 -7.609 1 98.25 222 PRO A C 1
ATOM 1755 O O . PRO A 1 222 ? -1.713 28.781 -7.074 1 98.25 222 PRO A O 1
ATOM 1758 N N . ALA A 1 223 ? -3.426 30.219 -7.055 1 98.69 223 ALA A N 1
ATOM 1759 C CA . ALA A 1 223 ? -3.086 30.719 -5.723 1 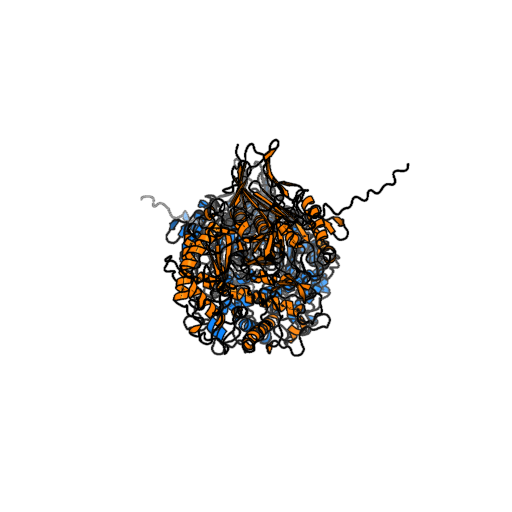98.69 223 ALA A CA 1
ATOM 1760 C C . ALA A 1 223 ? -3.523 29.719 -4.645 1 98.69 223 ALA A C 1
ATOM 1762 O O . ALA A 1 223 ? -3.09 29.812 -3.492 1 98.69 223 ALA A O 1
ATOM 1763 N N . VAL A 1 224 ? -4.441 28.844 -4.98 1 98.69 224 VAL A N 1
ATOM 1764 C CA . VAL A 1 224 ? -4.863 27.812 -4.031 1 98.69 224 VAL A CA 1
ATOM 1765 C C . VAL A 1 224 ? -3.805 26.719 -3.947 1 98.69 224 VAL A C 1
ATOM 1767 O O . VAL A 1 224 ? -3.389 26.172 -4.969 1 98.69 224 VAL A O 1
ATOM 1770 N N . VAL A 1 225 ? -3.398 26.391 -2.697 1 98.38 225 VAL A N 1
ATOM 1771 C CA . VAL A 1 225 ? -2.355 25.391 -2.477 1 98.38 225 VAL A CA 1
ATOM 1772 C C . VAL A 1 225 ? -2.988 24.016 -2.297 1 98.38 225 VAL A C 1
ATOM 1774 O O . VAL A 1 225 ? -2.449 23.016 -2.77 1 98.38 225 VAL A O 1
ATOM 1777 N N . THR A 1 226 ? -4.031 23.969 -1.56 1 98.12 226 THR A N 1
ATOM 1778 C CA . THR A 1 226 ? -4.672 22.703 -1.221 1 98.12 226 THR A CA 1
ATOM 1779 C C . THR A 1 226 ? -6.121 22.922 -0.797 1 98.12 226 THR A C 1
ATOM 1781 O O . THR A 1 226 ? -6.504 24.047 -0.437 1 98.12 226 THR A O 1
ATOM 1784 N N . ILE A 1 227 ? -6.918 21.875 -0.964 1 98.69 227 ILE A N 1
ATOM 1785 C CA . ILE A 1 227 ? -8.312 21.828 -0.528 1 98.69 227 ILE A CA 1
ATOM 1786 C C . ILE A 1 227 ? -8.484 20.75 0.534 1 98.69 227 ILE A C 1
ATOM 1788 O O . ILE A 1 227 ? -8.203 19.578 0.282 1 98.69 227 ILE A O 1
ATOM 1792 N N . GLN A 1 228 ? -8.852 21.125 1.711 1 98.56 228 GLN A N 1
ATOM 1793 C CA . GLN A 1 228 ? -9.062 20.172 2.795 1 98.56 228 GLN A CA 1
ATOM 1794 C C . GLN A 1 228 ? -10.539 19.797 2.914 1 98.56 228 GLN A C 1
ATOM 1796 O O . GLN A 1 228 ? -11.406 20.672 3.023 1 98.56 228 GLN A O 1
ATOM 1801 N N . ILE A 1 229 ? -10.836 18.547 2.998 1 98.12 229 ILE A N 1
ATOM 1802 C CA . ILE A 1 229 ? -12.211 18.047 2.99 1 98.12 229 ILE A CA 1
ATOM 1803 C C . ILE A 1 229 ? -12.867 18.328 4.336 1 98.12 229 ILE A C 1
ATOM 1805 O O . ILE A 1 229 ? -13.914 18.984 4.395 1 98.12 229 ILE A O 1
ATOM 1809 N N . ASN A 1 230 ? -12.242 17.875 5.414 1 96.69 230 ASN A N 1
ATOM 1810 C CA . ASN A 1 230 ? -12.75 18.109 6.766 1 96.69 230 ASN A CA 1
ATOM 1811 C C . ASN A 1 230 ? -11.656 18.641 7.684 1 96.69 230 ASN A C 1
ATOM 1813 O O . ASN A 1 230 ? -10.5 18.219 7.605 1 96.69 230 ASN A O 1
ATOM 1817 N N . ASN A 1 231 ? -12.039 19.594 8.516 1 96.94 231 ASN A N 1
ATOM 1818 C CA . ASN A 1 231 ? -11.18 19.984 9.625 1 96.94 231 ASN A CA 1
ATOM 1819 C C . ASN A 1 231 ? -11.367 19.062 10.828 1 96.94 231 ASN A C 1
ATOM 1821 O O . ASN A 1 231 ? -12.477 18.906 11.336 1 96.94 231 ASN A O 1
ATOM 1825 N N . GLU A 1 232 ? -10.344 18.375 11.273 1 93.75 232 GLU A N 1
ATOM 1826 C CA . GLU A 1 232 ? -10.242 17.672 12.547 1 93.75 232 GLU A CA 1
ATOM 1827 C C . GLU A 1 232 ? -11.328 16.609 12.672 1 93.75 232 GLU A C 1
ATOM 1829 O O . GLU A 1 232 ? -12.008 16.516 13.695 1 93.75 232 GLU A O 1
ATOM 1834 N N . ASP A 1 233 ? -11.484 15.75 11.625 1 91.31 233 ASP A N 1
ATOM 1835 C CA . ASP A 1 233 ? -12.555 14.773 11.727 1 91.31 233 ASP A CA 1
ATOM 1836 C C . ASP A 1 233 ? -12.094 13.398 11.242 1 91.31 233 ASP A C 1
ATOM 1838 O O . ASP A 1 233 ? -11.25 13.297 10.352 1 91.31 233 ASP A O 1
ATOM 1842 N N . THR A 1 234 ? -12.648 12.43 11.945 1 91.56 234 THR A N 1
ATOM 1843 C CA . THR A 1 234 ? -12.391 11.016 11.68 1 91.56 234 THR A CA 1
ATOM 1844 C C . THR A 1 234 ? -13.617 10.172 12.008 1 91.56 234 THR A C 1
ATOM 1846 O O . THR A 1 234 ? -14.453 10.57 12.828 1 91.56 234 THR A O 1
ATOM 1849 N N . ALA A 1 235 ? -13.711 9.047 11.391 1 91.56 235 ALA A N 1
ATOM 1850 C CA . ALA A 1 235 ? -14.812 8.125 11.648 1 91.56 235 ALA A CA 1
ATOM 1851 C C . ALA A 1 235 ? -14.586 7.352 12.945 1 91.56 235 ALA A C 1
ATOM 1853 O O . ALA A 1 235 ? -15.484 6.66 13.43 1 91.56 235 ALA A O 1
ATOM 1854 N N . ILE A 1 236 ? -13.508 7.555 13.562 1 88.38 236 ILE A N 1
ATOM 1855 C CA . ILE A 1 236 ? -13.211 6.727 14.734 1 88.38 236 ILE A CA 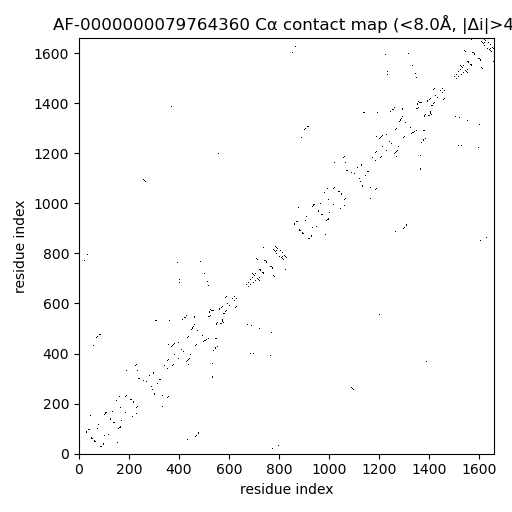1
ATOM 1856 C C . ILE A 1 236 ? -13.297 7.574 16 1 88.38 236 ILE A C 1
ATOM 1858 O O . ILE A 1 236 ? -13.25 7.047 17.109 1 88.38 236 ILE A O 1
ATOM 1862 N N . LYS A 1 237 ? -13.516 8.93 15.891 1 82.19 237 LYS A N 1
ATOM 1863 C CA . LYS A 1 237 ? -13.461 9.805 17.062 1 82.19 237 LYS A CA 1
ATOM 1864 C C . LYS A 1 237 ? -14.859 10.312 17.422 1 82.19 237 LYS A C 1
ATOM 1866 O O . LYS A 1 237 ? -15.508 10.977 16.609 1 82.19 237 LYS A O 1
ATOM 1871 N N . GLY A 1 238 ? -15.219 10.039 18.609 1 75.31 238 GLY A N 1
ATOM 1872 C CA . GLY A 1 238 ? -16.312 10.773 19.25 1 75.31 238 GLY A CA 1
ATOM 1873 C C . GLY A 1 238 ? -17.672 10.461 18.641 1 75.31 238 GLY A C 1
ATOM 1874 O O . GLY A 1 238 ? -18.672 11.086 18.984 1 75.31 238 GLY A O 1
ATOM 1875 N N . ASN A 1 239 ? -17.797 9.523 17.781 1 72.5 239 ASN A N 1
ATOM 1876 C CA . ASN A 1 239 ? -19.031 9.281 17.016 1 72.5 239 ASN A CA 1
ATOM 1877 C C . ASN A 1 239 ? -20.062 8.547 17.859 1 72.5 239 ASN A C 1
ATOM 1879 O O . ASN A 1 239 ? -21.266 8.641 17.578 1 72.5 239 ASN A O 1
ATOM 1883 N N . MET A 1 240 ? -19.609 7.926 18.922 1 68.75 240 MET A N 1
ATOM 1884 C CA . MET A 1 240 ? -20.531 7.133 19.734 1 68.75 240 MET A CA 1
ATOM 1885 C C . MET A 1 240 ? -20.984 7.918 20.953 1 68.75 240 MET A C 1
ATOM 1887 O O . MET A 1 240 ? -21.969 7.543 21.609 1 68.75 240 MET A O 1
ATOM 1891 N N . GLY A 1 241 ? -20.344 9.117 21.281 1 63.5 241 GLY A N 1
ATOM 1892 C CA . GLY A 1 241 ? -20.703 9.766 22.531 1 63.5 241 GLY A CA 1
ATOM 1893 C C . GLY A 1 241 ? -20.5 11.266 22.516 1 63.5 241 GLY A C 1
ATOM 1894 O O . GLY A 1 241 ? -20.922 11.977 23.422 1 63.5 241 GLY A O 1
ATOM 1895 N N . GLY A 1 242 ? -19.938 11.773 21.703 1 61.25 242 GLY A N 1
ATOM 1896 C CA . GLY A 1 242 ? -19.5 13.164 21.766 1 61.25 242 GLY A CA 1
ATOM 1897 C C . GLY A 1 242 ? -20.656 14.148 21.812 1 61.25 242 GLY A C 1
ATOM 1898 O O . GLY A 1 242 ? -20.562 15.172 22.5 1 61.25 242 GLY A O 1
ATOM 1899 N N . ASP A 1 243 ? -21.75 13.891 21.141 1 68.69 243 ASP A N 1
ATOM 1900 C CA . ASP A 1 243 ? -22.859 14.836 21.094 1 68.69 243 ASP A CA 1
ATOM 1901 C C . ASP A 1 243 ? -24.094 14.273 21.797 1 68.69 243 ASP A C 1
ATOM 1903 O O . ASP A 1 243 ? -24.844 13.484 21.219 1 68.69 243 ASP A O 1
ATOM 1907 N N . ALA A 1 244 ? -24.312 14.711 23.094 1 70.88 244 ALA A N 1
ATOM 1908 C CA . ALA A 1 244 ? -25.281 14.102 23.984 1 70.88 244 ALA A CA 1
ATOM 1909 C C . ALA A 1 244 ? -26.688 14.633 23.719 1 70.88 244 ALA A C 1
ATOM 1911 O O . ALA A 1 244 ? -27.672 14.102 24.25 1 70.88 244 ALA A O 1
ATOM 1912 N N . GLY A 1 245 ? -26.781 15.562 22.859 1 78.75 245 GLY A N 1
ATOM 1913 C CA . GLY A 1 245 ? -28.094 16.125 22.609 1 78.75 245 GLY A CA 1
ATOM 1914 C C . GLY A 1 245 ? -29.078 15.141 22.016 1 78.75 245 GLY A C 1
ATOM 1915 O O . GLY A 1 245 ? -28.688 14.25 21.25 1 78.75 245 GLY A O 1
ATOM 1916 N N . GLU A 1 246 ? -30.297 15.273 22.344 1 83.56 246 GLU A N 1
ATOM 1917 C CA . GLU A 1 246 ? -31.359 14.383 21.859 1 83.56 246 GLU A CA 1
ATOM 1918 C C . GLU A 1 246 ? -31.469 14.438 20.344 1 83.56 246 GLU A C 1
ATOM 1920 O O . GLU A 1 246 ? -31.781 13.438 19.703 1 83.56 246 GLU A O 1
ATOM 1925 N N . GLU A 1 247 ? -31.188 15.555 19.844 1 82.94 247 GLU A N 1
ATOM 1926 C CA . GLU A 1 247 ? -31.297 15.742 18.406 1 82.94 247 GLU A CA 1
ATOM 1927 C C . GLU A 1 247 ? -30.219 14.945 17.656 1 82.94 247 GLU A C 1
ATOM 1929 O O . GLU A 1 247 ? -30.344 14.695 16.469 1 82.94 247 GLU A O 1
ATOM 1934 N N . MET A 1 248 ? -29.219 14.547 18.438 1 88.44 248 MET A N 1
ATOM 1935 C CA . MET A 1 248 ? -28.109 13.836 17.812 1 88.44 248 MET A CA 1
ATOM 1936 C C . MET A 1 248 ? -28.281 12.328 17.938 1 88.44 248 MET A C 1
ATOM 1938 O O . MET A 1 248 ? -27.516 11.555 17.344 1 88.44 248 MET A O 1
ATOM 1942 N N . LYS A 1 249 ? -29.266 11.867 18.641 1 90.06 249 LYS A N 1
ATOM 1943 C CA . LYS A 1 249 ? -29.484 10.453 18.938 1 90.06 249 LYS A CA 1
ATOM 1944 C C . LYS A 1 249 ? -29.594 9.633 17.656 1 90.06 249 LYS A C 1
ATOM 1946 O O . LYS A 1 249 ? -28.984 8.57 17.531 1 90.06 249 LYS A O 1
ATOM 1951 N N . PRO A 1 250 ? -30.406 10.141 16.625 1 91.62 250 PRO A N 1
ATOM 1952 C CA . PRO A 1 250 ? -30.516 9.312 15.414 1 91.62 250 PRO A CA 1
ATOM 1953 C C . PRO A 1 250 ? -29.172 9.18 14.68 1 91.62 250 PRO A C 1
ATOM 1955 O O . PRO A 1 250 ? -28.922 8.156 14.039 1 91.62 250 PRO A O 1
ATOM 1958 N N . TYR A 1 251 ? -28.375 10.203 14.734 1 92.19 251 TYR A N 1
ATOM 1959 C CA . TYR A 1 251 ? -27.062 10.148 14.094 1 92.19 251 TYR A CA 1
ATOM 1960 C C . TYR A 1 251 ? -26.156 9.148 14.797 1 92.19 251 TYR A C 1
ATOM 1962 O O . TYR A 1 251 ? -25.453 8.375 14.148 1 92.19 251 TYR A O 1
ATOM 1970 N N . ARG A 1 252 ? -26.156 9.117 16.094 1 91.62 252 ARG A N 1
ATOM 1971 C CA . ARG A 1 252 ? -25.406 8.133 16.859 1 91.62 252 ARG A CA 1
ATOM 1972 C C . ARG A 1 252 ? -25.906 6.723 16.594 1 91.62 252 ARG A C 1
ATOM 1974 O O . ARG A 1 252 ? -25.125 5.781 16.484 1 91.62 252 ARG A O 1
ATOM 1981 N N . ALA A 1 253 ? -27.234 6.633 16.516 1 93.56 253 ALA A N 1
ATOM 1982 C CA . ALA A 1 253 ? -27.844 5.34 16.234 1 93.56 253 ALA A CA 1
ATOM 1983 C C . ALA A 1 253 ? -27.391 4.812 14.867 1 93.56 253 ALA A C 1
ATOM 1985 O O . ALA A 1 253 ? -27.141 3.615 14.711 1 93.56 253 ALA A O 1
ATOM 1986 N N . GLU A 1 254 ? -27.328 5.711 13.898 1 94.56 254 GLU A N 1
ATOM 1987 C CA . GLU A 1 254 ? -26.859 5.316 12.57 1 94.56 254 GLU A CA 1
ATOM 1988 C C . GLU A 1 254 ? -25.469 4.723 12.633 1 94.56 254 GLU A C 1
ATOM 1990 O O . GLU A 1 254 ? -25.188 3.691 12.008 1 94.56 254 GLU A O 1
ATOM 1995 N N . VAL A 1 255 ? -24.562 5.375 13.367 1 94.5 255 VAL A N 1
ATOM 1996 C CA . VAL A 1 255 ? -23.203 4.887 13.508 1 94.5 255 VAL A CA 1
ATOM 1997 C C . VAL A 1 255 ? -23.203 3.502 14.148 1 94.5 255 VAL A C 1
ATOM 1999 O O . VAL A 1 255 ? -22.547 2.584 13.656 1 94.5 255 VAL A O 1
ATOM 2002 N N . GLN A 1 256 ? -23.969 3.367 15.188 1 95.75 256 GLN A N 1
ATOM 2003 C CA . GLN A 1 256 ? -24.016 2.098 15.906 1 95.75 256 GLN A CA 1
ATOM 2004 C C . GLN A 1 256 ? -24.609 0.995 15.039 1 95.75 256 GLN A C 1
ATOM 2006 O O . GLN A 1 256 ? -24.109 -0.135 15.039 1 95.75 256 GLN A O 1
ATOM 2011 N N . GLU A 1 257 ? -25.672 1.294 14.344 1 97.38 257 GLU A N 1
ATOM 2012 C CA . GLU A 1 257 ? -26.312 0.312 13.477 1 97.38 257 GLU A CA 1
ATOM 2013 C C . GLU A 1 257 ? -25.375 -0.148 12.367 1 97.38 257 GLU A C 1
ATOM 2015 O O . GLU A 1 257 ? -25.297 -1.342 12.07 1 97.38 257 GLU A O 1
ATOM 2020 N N . ARG A 1 258 ? -24.672 0.769 11.805 1 97.62 258 ARG A N 1
ATOM 2021 C CA . ARG A 1 258 ? -23.734 0.43 10.742 1 97.62 258 ARG A CA 1
ATOM 2022 C C . ARG A 1 258 ? -22.578 -0.409 11.281 1 97.62 258 ARG A C 1
ATOM 2024 O O . ARG A 1 258 ? -22.094 -1.317 10.602 1 97.62 258 ARG A O 1
ATOM 2031 N N . PHE A 1 259 ? -22.094 -0.101 12.461 1 97.81 259 PHE A N 1
ATOM 2032 C CA . PHE A 1 259 ? -21.094 -0.95 13.094 1 97.81 259 PHE A CA 1
ATOM 2033 C C . PHE A 1 259 ? -21.625 -2.365 13.281 1 97.81 259 PHE A C 1
ATOM 2035 O O . PHE A 1 259 ? -20.906 -3.34 13.055 1 97.81 259 PHE A O 1
ATOM 2042 N N . ASN A 1 260 ? -22.891 -2.463 13.734 1 98.69 260 ASN A N 1
ATOM 2043 C CA . ASN A 1 260 ? -23.516 -3.771 13.938 1 98.69 260 ASN A CA 1
ATOM 2044 C C . ASN A 1 260 ? -23.641 -4.543 12.633 1 98.69 260 ASN A C 1
ATOM 2046 O O . ASN A 1 260 ? -23.422 -5.754 12.594 1 98.69 260 ASN A O 1
ATOM 2050 N N . ASP A 1 261 ? -23.969 -3.869 11.539 1 98.75 261 ASP A N 1
ATOM 2051 C CA . ASP A 1 261 ? -24.016 -4.5 10.227 1 98.75 261 ASP A CA 1
ATOM 2052 C C . ASP A 1 261 ? -22.625 -4.98 9.805 1 98.75 261 ASP A C 1
ATOM 2054 O O . ASP A 1 261 ? -22.484 -6.039 9.195 1 98.75 261 ASP A O 1
ATOM 2058 N N . PHE A 1 262 ? -21.609 -4.195 10.133 1 98.62 262 PHE A N 1
ATOM 2059 C CA . PHE A 1 262 ? -20.234 -4.617 9.898 1 98.62 262 PHE A CA 1
ATOM 2060 C C . PHE A 1 262 ? -19.938 -5.93 10.617 1 98.62 262 PHE A C 1
ATOM 2062 O O . PHE A 1 262 ? -19.312 -6.828 10.047 1 98.62 262 PHE A O 1
ATOM 2069 N N . LEU A 1 263 ? -20.328 -6.02 11.875 1 98.75 263 LEU A N 1
ATOM 2070 C CA . LEU A 1 263 ? -20.094 -7.23 12.656 1 98.75 263 LEU A CA 1
ATOM 2071 C C . LEU A 1 263 ? -20.797 -8.43 12.016 1 98.75 263 LEU A C 1
ATOM 2073 O O . LEU A 1 263 ? -20.25 -9.531 11.977 1 98.75 263 LEU A O 1
ATOM 2077 N N . LEU A 1 264 ? -22.031 -8.234 11.531 1 98.62 264 LEU A N 1
ATOM 2078 C CA . LEU A 1 264 ? -22.766 -9.32 10.883 1 98.62 264 LEU A CA 1
ATOM 2079 C C . LEU A 1 264 ? -22.094 -9.719 9.578 1 98.62 264 LEU A C 1
ATOM 2081 O O . LEU A 1 264 ? -22.016 -10.906 9.242 1 98.62 264 LEU A O 1
ATOM 2085 N N . MET A 1 265 ? -21.625 -8.742 8.82 1 98.38 265 MET A N 1
ATOM 2086 C CA . MET A 1 265 ? -20.875 -9.055 7.609 1 98.38 265 MET A CA 1
ATOM 2087 C C . MET A 1 265 ? -19.656 -9.906 7.938 1 98.38 265 MET A C 1
ATOM 2089 O O . MET A 1 265 ? -19.391 -10.906 7.27 1 98.38 265 MET A O 1
ATOM 2093 N N . LYS A 1 266 ? -18.969 -9.516 8.977 1 98.06 266 LYS A N 1
ATOM 2094 C CA . LYS A 1 266 ? -17.688 -10.133 9.328 1 98.06 266 LYS A CA 1
ATOM 2095 C C . LYS A 1 266 ? -17.891 -11.5 9.969 1 98.06 266 LYS A C 1
ATOM 2097 O O . LYS A 1 266 ? -17.156 -12.453 9.664 1 98.06 266 LYS A O 1
ATOM 2102 N N . TYR A 1 267 ? -19 -11.633 10.852 1 97.94 267 TYR A N 1
ATOM 2103 C CA . TYR A 1 267 ? -19.109 -12.828 11.672 1 97.94 267 TYR A CA 1
ATOM 2104 C C . TYR A 1 267 ? -20.391 -13.594 11.336 1 97.94 267 TYR A C 1
ATOM 2106 O O . TYR A 1 267 ? -20.578 -14.727 11.781 1 97.94 267 TYR A O 1
ATOM 2114 N N . HIS A 1 268 ? -21.359 -13.023 10.648 1 97.31 268 HIS A N 1
ATOM 2115 C CA . HIS A 1 268 ? -22.578 -13.617 10.109 1 97.31 268 HIS A CA 1
ATOM 2116 C C . HIS A 1 268 ? -23.672 -13.68 11.164 1 97.31 268 HIS A C 1
ATOM 2118 O O . HIS A 1 268 ? -24.812 -13.266 10.906 1 97.31 268 HIS A O 1
ATOM 2124 N N . THR A 1 269 ? -23.359 -14.258 12.422 1 97.38 269 THR A N 1
ATOM 2125 C CA . THR A 1 269 ? -24.391 -14.414 13.453 1 97.38 269 THR A CA 1
ATOM 2126 C C . THR A 1 269 ? -23.875 -13.914 14.805 1 97.38 269 THR A C 1
ATOM 2128 O O . THR A 1 269 ? -22.672 -13.734 14.984 1 97.38 269 THR A O 1
ATOM 2131 N N . ARG A 1 270 ? -24.828 -13.703 15.727 1 98.19 270 ARG A N 1
ATOM 2132 C CA . ARG A 1 270 ? -24.469 -13.336 17.094 1 98.19 270 ARG A CA 1
ATOM 2133 C C . ARG A 1 270 ? -23.594 -14.414 17.734 1 98.19 270 ARG A C 1
ATOM 2135 O O . ARG A 1 270 ? -22.672 -14.102 18.484 1 98.19 270 ARG A O 1
ATOM 2142 N N . GLU A 1 271 ? -23.906 -15.68 17.484 1 97.31 271 GLU A N 1
ATOM 2143 C CA . GLU A 1 271 ? -23.188 -16.797 18.078 1 97.31 271 GLU A CA 1
ATOM 2144 C C . GLU A 1 271 ? -21.719 -16.797 17.641 1 97.31 271 GLU A C 1
ATOM 2146 O O . GLU A 1 271 ? -20.828 -17 18.469 1 97.31 271 GLU A O 1
ATOM 2151 N N . HIS A 1 272 ? -21.516 -16.562 16.406 1 97.31 272 HIS A N 1
ATOM 2152 C CA . HIS A 1 272 ? -20.141 -16.531 15.922 1 97.31 272 HIS A CA 1
ATOM 2153 C C . HIS A 1 272 ? -19.391 -15.305 16.438 1 97.31 272 HIS A C 1
ATOM 2155 O O . HIS A 1 272 ? -18.203 -15.375 16.719 1 97.31 272 HIS A O 1
ATOM 2161 N N . LEU A 1 273 ? -20.141 -14.211 16.516 1 98.25 273 LEU A N 1
ATOM 2162 C CA . LEU A 1 273 ? -19.547 -13.031 17.141 1 98.25 273 LEU A CA 1
ATOM 2163 C C . LEU A 1 273 ? -19.156 -13.312 18.578 1 98.25 273 LEU A C 1
ATOM 2165 O O . LEU A 1 273 ? -18.062 -12.945 19.016 1 98.25 273 LEU A O 1
ATOM 2169 N N . LYS A 1 274 ? -20.078 -13.93 19.281 1 98 274 LYS A N 1
ATOM 2170 C CA . LYS A 1 274 ? -19.812 -14.297 20.672 1 98 274 LYS A CA 1
ATOM 2171 C C . LYS A 1 274 ? -18.562 -15.164 20.781 1 98 274 LYS A C 1
ATOM 2173 O O . LYS A 1 274 ? -17.719 -14.938 21.656 1 98 274 LYS A O 1
ATOM 2178 N N . GLU A 1 275 ? -18.422 -16.078 19.938 1 96.75 275 GLU A N 1
ATOM 2179 C CA . GLU A 1 275 ? -17.25 -16.953 19.938 1 96.75 275 GLU A CA 1
ATOM 2180 C C . GLU A 1 275 ? -15.977 -16.156 19.656 1 96.75 275 GLU A C 1
ATOM 2182 O O . GLU A 1 275 ? -14.969 -16.328 20.344 1 96.75 275 GLU A O 1
ATOM 2187 N N . ALA A 1 276 ? -16.062 -15.297 18.703 1 96.88 276 ALA A N 1
ATOM 2188 C CA . ALA A 1 276 ? -14.898 -14.5 18.312 1 96.88 276 ALA A CA 1
ATOM 2189 C C . ALA A 1 276 ? -14.477 -13.555 19.438 1 96.88 276 ALA A C 1
ATOM 2191 O O . ALA A 1 276 ? -13.289 -13.258 19.594 1 96.88 276 ALA A O 1
ATOM 2192 N N . TRP A 1 277 ? -15.477 -13.102 20.188 1 98 277 TRP A N 1
ATOM 2193 C CA . TRP A 1 277 ? -15.219 -12.125 21.234 1 98 277 TRP A CA 1
ATOM 2194 C C . TRP A 1 277 ? -15.039 -12.805 22.578 1 98 277 TRP A C 1
ATOM 2196 O O . TRP A 1 277 ? -15.156 -12.156 23.625 1 98 277 TRP A O 1
ATOM 2206 N N . THR A 1 278 ? -14.836 -14.109 22.609 1 97.44 278 THR A N 1
ATOM 2207 C CA . THR A 1 278 ? -14.594 -14.828 23.859 1 97.44 278 THR A CA 1
ATOM 2208 C C . THR A 1 278 ? -13.141 -15.289 23.938 1 97.44 278 THR A C 1
ATOM 2210 O O . THR A 1 278 ? -12.602 -15.844 22.984 1 97.44 278 THR A O 1
ATOM 2213 N N . LYS A 1 279 ? -12.578 -15.016 24.984 1 95.69 279 LYS A N 1
ATOM 2214 C CA . LYS A 1 279 ? -11.211 -15.445 25.297 1 95.69 279 LYS A CA 1
ATOM 2215 C C . LYS A 1 279 ? -11.125 -16.031 26.703 1 95.69 279 LYS A C 1
ATOM 2217 O O . LYS A 1 279 ? -11.555 -15.391 27.672 1 95.69 279 LYS A O 1
ATOM 2222 N N . ASP A 1 280 ? -10.586 -17.219 26.828 1 93.94 280 ASP A N 1
ATOM 2223 C CA . ASP A 1 280 ? -10.391 -17.922 28.094 1 93.94 280 ASP A CA 1
ATOM 2224 C C . ASP A 1 280 ? -11.664 -17.891 28.938 1 93.94 280 ASP A C 1
ATOM 2226 O O . ASP A 1 280 ? -11.625 -17.562 30.125 1 93.94 280 ASP A O 1
ATOM 2230 N N . GLY A 1 281 ? -12.742 -18.094 28.281 1 94.25 281 GLY A N 1
ATOM 2231 C CA . GLY A 1 281 ? -14.023 -18.203 28.969 1 94.25 281 GLY A CA 1
ATOM 2232 C C . GLY A 1 281 ? -14.68 -16.875 29.25 1 94.25 281 GLY A C 1
ATOM 2233 O O . GLY A 1 281 ? -15.805 -16.812 29.734 1 94.25 281 GLY A O 1
ATOM 2234 N N . CYS A 1 282 ? -13.984 -15.766 28.969 1 96.5 282 CYS A N 1
ATOM 2235 C CA . CYS A 1 282 ? -14.531 -14.43 29.172 1 96.5 282 CYS A CA 1
ATOM 2236 C C . CYS A 1 282 ? -15.047 -13.844 27.859 1 96.5 282 CYS A C 1
ATOM 2238 O O . CYS A 1 282 ? -14.297 -13.719 26.891 1 96.5 282 CYS A O 1
ATOM 2240 N N . CYS A 1 283 ? -16.297 -13.43 27.859 1 97.38 283 CYS A N 1
ATOM 2241 C CA . CYS A 1 283 ? -16.938 -12.922 26.656 1 97.38 283 CYS A CA 1
ATOM 2242 C C . CYS A 1 283 ? -17.109 -11.406 26.719 1 97.38 283 CYS A C 1
ATOM 2244 O O . CYS A 1 283 ? -17.672 -10.875 27.672 1 97.38 283 CYS A O 1
ATOM 2246 N N . ALA A 1 284 ? -16.672 -10.727 25.703 1 97.5 284 ALA A N 1
ATOM 2247 C CA . ALA A 1 284 ? -16.766 -9.273 25.641 1 97.5 284 ALA A CA 1
ATOM 2248 C C . ALA A 1 284 ? -18.141 -8.828 25.141 1 97.5 284 ALA A C 1
ATOM 2250 O O . ALA A 1 284 ? -18.5 -7.656 25.281 1 97.5 284 ALA A O 1
ATOM 2251 N N . LEU A 1 285 ? -18.875 -9.703 24.516 1 98.06 285 LEU A N 1
ATOM 2252 C CA . LEU A 1 285 ? -20.219 -9.391 24.062 1 98.06 285 LEU A CA 1
ATOM 2253 C C . LEU A 1 285 ? -21.219 -9.445 25.219 1 98.06 285 LEU A C 1
ATOM 2255 O O . LEU A 1 285 ? -21.344 -10.484 25.875 1 98.06 285 LEU A O 1
ATOM 2259 N N . GLY A 1 286 ? -21.906 -8.344 25.438 1 96.81 286 GLY A N 1
ATOM 2260 C CA . GLY A 1 286 ? -22.891 -8.305 26.516 1 96.81 286 GLY A CA 1
ATOM 2261 C C . GLY A 1 286 ? -24.047 -9.25 26.297 1 96.81 286 GLY A C 1
ATOM 2262 O O . GLY A 1 286 ? -24.375 -9.578 25.156 1 96.81 286 GLY A O 1
ATOM 2263 N N . GLU A 1 287 ? -24.672 -9.578 27.297 1 95.69 287 GLU A N 1
ATOM 2264 C CA . GLU A 1 287 ? -25.781 -10.539 27.25 1 95.69 287 GLU A CA 1
ATOM 2265 C C . GLU A 1 287 ? -26.922 -10.023 26.375 1 95.69 287 GLU A C 1
ATOM 2267 O O . GLU A 1 287 ? -27.547 -10.797 25.641 1 95.69 287 GLU A O 1
ATOM 2272 N N . GLU A 1 288 ? -27.125 -8.773 26.453 1 96.06 288 GLU A N 1
ATOM 2273 C CA . GLU A 1 288 ? -28.266 -8.211 25.734 1 96.06 288 GLU A CA 1
ATOM 2274 C C . GLU A 1 288 ? -27.844 -7.727 24.344 1 96.06 288 GLU A C 1
ATOM 2276 O O . GLU A 1 288 ? -28.688 -7.434 23.5 1 96.06 288 GLU A O 1
ATOM 2281 N N . GLU A 1 289 ? -26.516 -7.633 24.141 1 97.88 289 GLU A N 1
ATOM 2282 C CA . GLU A 1 289 ? -26.016 -7.137 22.859 1 97.88 289 GLU A CA 1
ATOM 2283 C C . GLU A 1 289 ? -26.312 -8.125 21.734 1 97.88 289 GLU A C 1
ATOM 2285 O O . GLU A 1 289 ? -26.047 -9.32 21.859 1 97.88 289 GLU A O 1
ATOM 2290 N N . ASP A 1 290 ? -26.906 -7.582 20.703 1 98.31 290 ASP A N 1
ATOM 2291 C CA . ASP A 1 290 ? -27.266 -8.359 19.516 1 98.31 290 ASP A CA 1
ATOM 2292 C C . ASP A 1 290 ? -27.062 -7.535 18.234 1 98.31 290 ASP A C 1
ATOM 2294 O O . ASP A 1 290 ? -27.797 -6.578 17.984 1 98.31 290 ASP A O 1
ATOM 2298 N N . PRO A 1 291 ? -26.125 -7.984 17.453 1 98.31 291 PRO A N 1
ATOM 2299 C CA . PRO A 1 291 ? -25.875 -7.195 16.25 1 98.31 291 PRO A CA 1
ATOM 2300 C C . PRO A 1 291 ? -27.078 -7.164 15.305 1 98.31 291 PRO A C 1
ATOM 2302 O O . PRO A 1 291 ? -27.281 -6.18 14.586 1 98.31 291 PRO A O 1
ATOM 2305 N N . ALA A 1 292 ? -27.906 -8.164 15.25 1 97.44 292 ALA A N 1
ATOM 2306 C CA . ALA A 1 292 ? -29.094 -8.188 14.398 1 97.44 292 ALA A CA 1
ATOM 2307 C C . ALA A 1 292 ? -30.094 -7.125 14.828 1 97.44 292 ALA A C 1
ATOM 2309 O O . ALA A 1 292 ? -30.922 -6.684 14.023 1 97.44 292 ALA A O 1
ATOM 2310 N N . ARG A 1 293 ? -30.016 -6.703 16.094 1 97.38 293 ARG A N 1
ATOM 2311 C CA . ARG A 1 293 ? -30.891 -5.664 16.609 1 97.38 293 ARG A CA 1
ATOM 2312 C C . ARG A 1 293 ? -30.203 -4.301 16.594 1 97.38 293 ARG A C 1
ATOM 2314 O O . ARG A 1 293 ? -30.797 -3.297 16.984 1 97.38 293 ARG A O 1
ATOM 2321 N N . GLY A 1 294 ? -28.953 -4.242 16.25 1 97.31 294 GLY A N 1
ATOM 2322 C CA . GLY A 1 294 ? -28.219 -2.992 16.141 1 97.31 294 GLY A CA 1
ATOM 2323 C C . GLY A 1 294 ? -27.797 -2.416 17.469 1 97.31 294 GLY A C 1
ATOM 2324 O O . GLY A 1 294 ? -27.609 -1.204 17.609 1 97.31 294 GLY A O 1
ATOM 2325 N N . ILE A 1 295 ? -27.609 -3.238 18.547 1 96.94 295 ILE A N 1
ATOM 2326 C CA . ILE A 1 295 ? -27.453 -2.643 19.875 1 96.94 295 ILE A CA 1
ATOM 2327 C C . ILE A 1 295 ? -26.109 -3.053 20.469 1 96.94 295 ILE A C 1
ATOM 2329 O O . ILE A 1 295 ? -25.891 -2.939 21.688 1 96.94 295 ILE A O 1
ATOM 2333 N N . VAL A 1 296 ? -25.219 -3.684 19.656 1 97.88 296 VAL A N 1
ATOM 2334 C CA . VAL A 1 296 ? -23.844 -3.852 20.109 1 97.88 296 VAL A CA 1
ATOM 2335 C C . VAL A 1 296 ? -23.156 -2.49 20.188 1 97.88 296 VAL A C 1
ATOM 2337 O O . VAL A 1 296 ? -23.188 -1.714 19.219 1 97.88 296 VAL A O 1
ATOM 2340 N N . ARG A 1 297 ? -22.531 -2.205 21.25 1 94.44 297 ARG A N 1
ATOM 2341 C CA . ARG A 1 297 ? -21.906 -0.905 21.469 1 94.44 297 ARG A CA 1
ATOM 2342 C C . ARG A 1 297 ? -20.578 -0.807 20.734 1 94.44 297 ARG A C 1
ATOM 2344 O O . ARG A 1 297 ? -19.859 -1.801 20.609 1 94.44 297 ARG A O 1
ATOM 2351 N N . GLY A 1 298 ? -20.281 0.44 20.312 1 93.25 298 GLY A N 1
ATOM 2352 C CA . GLY A 1 298 ? -18.953 0.736 19.797 1 93.25 298 GLY A CA 1
ATOM 2353 C C . GLY A 1 298 ? -18.016 1.298 20.844 1 93.25 298 GLY A C 1
ATOM 2354 O O . GLY A 1 298 ? -18.156 1.009 22.031 1 93.25 298 GLY A O 1
ATOM 2355 N N . ILE A 1 299 ? -17 1.924 20.375 1 92.12 299 ILE A N 1
ATOM 2356 C CA . ILE A 1 299 ? -16 2.529 21.266 1 92.12 299 ILE A CA 1
ATOM 2357 C C . ILE A 1 299 ? -16.281 4.027 21.391 1 92.12 299 ILE A C 1
ATOM 2359 O O . ILE A 1 299 ? -16.469 4.723 20.391 1 92.12 299 ILE A O 1
ATOM 2363 N N . GLU A 1 300 ? -16.312 4.402 22.594 1 84.12 300 GLU A N 1
ATOM 2364 C CA . GLU A 1 300 ? -16.469 5.836 22.828 1 84.12 300 GLU A CA 1
ATOM 2365 C C . GLU A 1 300 ? -15.148 6.566 22.625 1 84.12 300 GLU A C 1
ATOM 2367 O O . GLU A 1 300 ? -14.078 5.996 22.844 1 84.12 300 GLU A O 1
ATOM 2372 N N . GLY A 1 301 ? -15.242 7.645 21.953 1 72.62 301 GLY A N 1
ATOM 2373 C CA . GLY A 1 301 ? -13.992 8.328 21.688 1 72.62 301 GLY A CA 1
ATOM 2374 C C . GLY A 1 301 ? -14.078 9.828 21.844 1 72.62 301 GLY A C 1
ATOM 2375 O O . GLY A 1 301 ? -15.172 10.375 22.016 1 72.62 301 GLY A O 1
ATOM 2376 N N . SER A 1 302 ? -12.93 10.445 22.047 1 68.69 302 SER A N 1
ATOM 2377 C CA . SER A 1 302 ? -12.906 11.891 22.25 1 68.69 302 SER A CA 1
ATOM 2378 C C . SER A 1 302 ? -12.102 12.594 21.172 1 68.69 302 SER A C 1
ATOM 2380 O O . SER A 1 302 ? -12.266 12.297 19.984 1 68.69 302 SER A O 1
ATOM 2382 N N . PHE A 1 303 ? -11 13.195 21.391 1 72.5 303 PHE A N 1
ATOM 2383 C CA . PHE A 1 303 ? -10.297 14.234 20.656 1 72.5 303 PHE A CA 1
ATOM 2384 C C . PHE A 1 303 ? -9.336 13.617 19.641 1 72.5 303 PHE A C 1
ATOM 2386 O O . PHE A 1 303 ? -9.172 14.141 18.531 1 72.5 303 PHE A O 1
ATOM 2393 N N . TYR A 1 304 ? -8.773 12.406 19.891 1 82.69 304 TYR A N 1
ATOM 2394 C CA . TYR A 1 304 ? -7.918 11.586 19.047 1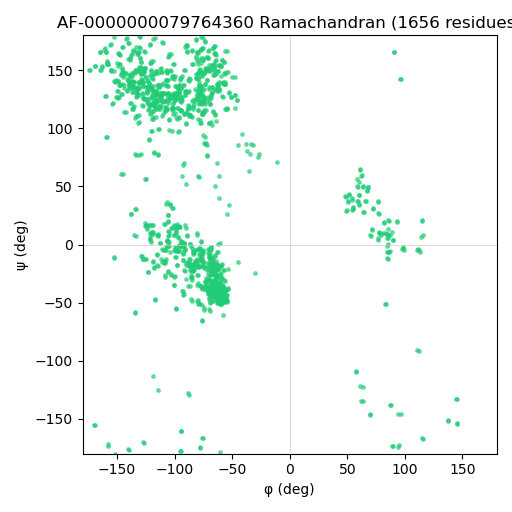 82.69 304 TYR A CA 1
ATOM 2395 C C . TYR A 1 304 ? -8.43 10.156 18.969 1 82.69 304 TYR A C 1
ATOM 2397 O O . TYR A 1 304 ? -9.516 9.852 19.469 1 82.69 304 TYR A O 1
ATOM 2405 N N . GLN A 1 305 ? -7.738 9.297 18.188 1 87.94 305 GLN A N 1
ATOM 2406 C CA . GLN A 1 305 ? -8.055 7.875 18.234 1 87.94 305 GLN A CA 1
ATOM 2407 C C . GLN A 1 305 ? -8.195 7.395 19.688 1 87.94 305 GLN A C 1
ATOM 2409 O O . GLN A 1 305 ? -7.312 7.633 20.516 1 87.94 305 GLN A O 1
ATOM 2414 N N . PRO A 1 306 ? -9.344 6.812 20 1 88.62 306 PRO A N 1
ATOM 2415 C CA . PRO A 1 306 ? -9.484 6.297 21.359 1 88.62 306 PRO A CA 1
ATOM 2416 C C . PRO A 1 306 ? -8.438 5.23 21.688 1 88.62 306 PRO A C 1
ATOM 2418 O O . PRO A 1 306 ? -7.961 4.531 20.797 1 88.62 306 PRO A O 1
ATOM 2421 N N . VAL A 1 307 ? -8.148 5.125 22.969 1 88.81 307 VAL A N 1
ATOM 2422 C CA . VAL A 1 307 ? -7.145 4.164 23.406 1 88.81 307 VAL A CA 1
ATOM 2423 C C . VAL A 1 307 ? -7.832 2.922 23.984 1 88.81 307 VAL A C 1
ATOM 2425 O O . VAL A 1 307 ? -9 2.973 24.359 1 88.81 307 VAL A O 1
ATOM 2428 N N . SER A 1 308 ? -7.16 1.872 23.938 1 90.12 308 SER A N 1
ATOM 2429 C CA . SER A 1 308 ? -7.539 0.604 24.562 1 90.12 308 SER A CA 1
ATOM 2430 C C . SER A 1 308 ? -6.32 -0.129 25.109 1 90.12 308 SER A C 1
ATOM 2432 O O . SER A 1 308 ? -5.238 -0.075 24.516 1 90.12 308 SER A O 1
ATOM 2434 N N . ASP A 1 309 ? -6.531 -0.654 26.312 1 89.5 309 ASP A N 1
ATOM 2435 C CA . ASP A 1 309 ? -5.465 -1.498 26.844 1 89.5 309 ASP A CA 1
ATOM 2436 C C . ASP A 1 309 ? -5.52 -2.896 26.234 1 89.5 309 ASP A C 1
ATOM 2438 O O . ASP A 1 309 ? -6.332 -3.729 26.656 1 89.5 309 ASP A O 1
ATOM 2442 N N . PRO A 1 310 ? -4.633 -3.203 25.406 1 88.69 310 PRO A N 1
ATOM 2443 C CA . PRO A 1 310 ? -4.688 -4.512 24.75 1 88.69 310 PRO A CA 1
ATOM 2444 C C . PRO A 1 310 ? -4.445 -5.664 25.719 1 88.69 310 PRO A C 1
ATOM 2446 O O . PRO A 1 310 ? -4.754 -6.816 25.406 1 88.69 310 PRO A O 1
ATOM 2449 N N . GLU A 1 311 ? -3.896 -5.367 26.875 1 88.06 311 GLU A N 1
ATOM 2450 C CA . GLU A 1 311 ? -3.641 -6.395 27.875 1 88.06 311 GLU A CA 1
ATOM 2451 C C . GLU A 1 311 ? -4.633 -6.293 29.031 1 88.06 311 GLU A C 1
ATOM 2453 O O . GLU A 1 311 ? -4.523 -7.031 30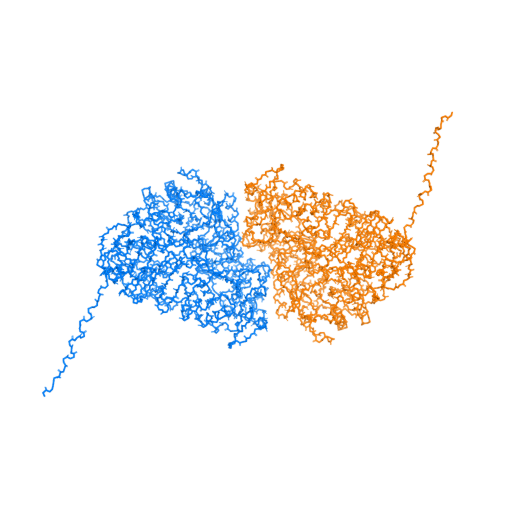.016 1 88.06 311 GLU A O 1
ATOM 2458 N N . GLY A 1 312 ? -5.539 -5.402 28.922 1 89.62 312 GLY A N 1
ATOM 2459 C CA . GLY A 1 312 ? -6.52 -5.195 29.969 1 89.62 312 GLY A CA 1
ATOM 2460 C C . GLY A 1 312 ? -7.598 -6.262 30 1 89.62 312 GLY A C 1
ATOM 2461 O O . GLY A 1 312 ? -7.426 -7.34 29.422 1 89.62 312 GLY A O 1
ATOM 2462 N N . GLU A 1 313 ? -8.633 -5.918 30.766 1 93.56 313 GLU A N 1
ATOM 2463 C CA . GLU A 1 313 ? -9.758 -6.836 30.859 1 93.56 313 GLU A CA 1
ATOM 2464 C C . GLU A 1 313 ? -10.422 -7.059 29.516 1 93.56 313 GLU A C 1
ATOM 2466 O O . GLU A 1 313 ? -10.695 -6.102 28.781 1 93.56 313 GLU A O 1
ATOM 2471 N N . TRP A 1 314 ? -10.656 -8.312 29.266 1 95.06 314 TRP A N 1
ATOM 2472 C CA . TRP A 1 314 ? -11.164 -8.688 27.953 1 95.06 314 TRP A CA 1
ATOM 2473 C C . TRP A 1 314 ? -12.562 -8.125 27.719 1 95.06 314 TRP A C 1
ATOM 2475 O O . TRP A 1 314 ? -12.898 -7.707 26.609 1 95.06 314 TRP A O 1
ATOM 2485 N N . ASP A 1 315 ? -13.398 -8.102 28.766 1 94.75 315 ASP A N 1
ATOM 2486 C CA . ASP A 1 315 ? -14.789 -7.672 28.641 1 94.75 315 ASP A CA 1
ATOM 2487 C C . ASP A 1 315 ? -14.961 -6.215 29.062 1 94.75 315 ASP A C 1
ATOM 2489 O O . ASP A 1 315 ? -16.062 -5.777 29.359 1 94.75 315 ASP A O 1
ATOM 2493 N N . ALA A 1 316 ? -13.836 -5.48 29.156 1 93.06 316 ALA A N 1
ATOM 2494 C CA . ALA A 1 316 ? -13.945 -4.047 29.406 1 93.06 316 ALA A CA 1
ATOM 2495 C C . ALA A 1 316 ? -14.75 -3.352 28.328 1 93.06 316 ALA A C 1
ATOM 2497 O O . ALA A 1 316 ? -14.891 -3.875 27.219 1 93.06 316 ALA A O 1
ATOM 2498 N N . PRO A 1 317 ? -15.32 -2.16 28.578 1 89.19 317 PRO A N 1
ATOM 2499 C CA . PRO A 1 317 ? -16.094 -1.434 27.578 1 89.19 317 PRO A CA 1
ATOM 2500 C C . PRO A 1 317 ? -15.305 -1.19 26.281 1 89.19 317 PRO A C 1
ATOM 2502 O O . PRO A 1 317 ? -15.867 -1.271 25.188 1 89.19 317 PRO A O 1
ATOM 2505 N N . GLU A 1 318 ? -14.047 -0.888 26.469 1 91.19 318 GLU A N 1
ATOM 2506 C CA . GLU A 1 318 ? -13.172 -0.754 25.312 1 91.19 318 GLU A CA 1
ATOM 2507 C C . GLU A 1 318 ? -12.219 -1.939 25.203 1 91.19 318 GLU A C 1
ATOM 2509 O O . GLU A 1 318 ? -11.055 -1.772 24.844 1 91.19 318 GLU A O 1
ATOM 2514 N N . GLY A 1 319 ? -12.695 -3.104 25.547 1 93.06 319 GLY A N 1
ATOM 2515 C CA . GLY A 1 319 ? -11.867 -4.297 25.516 1 93.06 319 GLY A CA 1
ATOM 2516 C C . GLY A 1 319 ? -11.258 -4.559 24.156 1 93.06 319 GLY A C 1
ATOM 2517 O O . GLY A 1 319 ? -11.703 -3.996 23.156 1 93.06 319 GLY A O 1
ATOM 2518 N N . PRO A 1 320 ? -10.273 -5.469 24.109 1 94.69 320 PRO A N 1
ATOM 2519 C CA . PRO A 1 320 ? -9.438 -5.633 22.906 1 94.69 320 PRO A CA 1
ATOM 2520 C C . PRO A 1 320 ? -10.242 -6.066 21.688 1 94.69 320 PRO A C 1
ATOM 2522 O O . PRO A 1 320 ? -10.055 -5.516 20.594 1 94.69 320 PRO A O 1
ATOM 2525 N N . ALA A 1 321 ? -11.156 -6.973 21.844 1 96.75 321 ALA A N 1
ATOM 2526 C CA . ALA A 1 321 ? -11.891 -7.496 20.688 1 96.75 321 ALA A CA 1
ATOM 2527 C C . ALA A 1 321 ? -12.82 -6.438 20.109 1 96.75 321 ALA A C 1
ATOM 2529 O O . ALA A 1 321 ? -12.852 -6.227 18.891 1 96.75 321 ALA A O 1
ATOM 2530 N N . ARG A 1 322 ? -13.617 -5.809 21.016 1 96.31 322 ARG A N 1
ATOM 2531 C CA . ARG A 1 322 ? -14.523 -4.746 20.594 1 96.31 322 ARG A CA 1
ATOM 2532 C C . ARG A 1 322 ? -13.766 -3.602 19.938 1 96.31 322 ARG A C 1
ATOM 2534 O O . ARG A 1 322 ? -14.195 -3.074 18.906 1 96.31 322 ARG A O 1
ATOM 2541 N N . TYR A 1 323 ? -12.625 -3.246 20.531 1 95.62 323 TYR A N 1
ATOM 2542 C CA . TYR A 1 323 ? -11.797 -2.166 20.016 1 95.62 323 TYR A CA 1
ATOM 2543 C C . TYR A 1 323 ? -11.273 -2.494 18.625 1 95.62 323 TYR A C 1
ATOM 2545 O O . TYR A 1 323 ? -11.367 -1.671 17.703 1 95.62 323 TYR A O 1
ATOM 2553 N N . ALA A 1 324 ? -10.75 -3.697 18.453 1 96.88 324 ALA A N 1
ATOM 2554 C CA . ALA A 1 324 ? -10.164 -4.121 17.172 1 96.88 324 ALA A CA 1
ATOM 2555 C C . ALA A 1 324 ? -11.188 -4.043 16.047 1 96.88 324 ALA A C 1
ATOM 2557 O O . ALA A 1 324 ? -10.906 -3.504 14.977 1 96.88 324 ALA A O 1
ATOM 2558 N N . ASP A 1 325 ? -12.367 -4.527 16.297 1 97.81 325 ASP A N 1
ATOM 2559 C CA . ASP A 1 325 ? -13.398 -4.531 15.266 1 97.81 325 ASP A CA 1
ATOM 2560 C C . ASP A 1 325 ? -13.867 -3.113 14.953 1 97.81 325 ASP A C 1
ATOM 2562 O O . ASP A 1 325 ? -14.141 -2.781 13.797 1 97.81 325 ASP A O 1
ATOM 2566 N N . PHE A 1 326 ? -13.953 -2.311 15.945 1 96.69 326 PHE A N 1
ATOM 2567 C CA . PHE A 1 326 ? -14.414 -0.943 15.719 1 96.69 326 PHE A CA 1
ATOM 2568 C C . PHE A 1 326 ? -13.375 -0.15 14.93 1 96.69 326 PHE A C 1
ATOM 2570 O O . PHE A 1 326 ? -13.734 0.688 14.094 1 96.69 326 PHE A O 1
ATOM 2577 N N . MET A 1 327 ? -12.062 -0.367 15.18 1 96.38 327 MET A N 1
ATOM 2578 C CA . MET A 1 327 ? -11.016 0.297 14.406 1 96.38 327 MET A CA 1
ATOM 2579 C C . MET A 1 327 ? -11.078 -0.117 12.938 1 96.38 327 MET A C 1
ATOM 2581 O O . MET A 1 327 ? -10.945 0.722 12.047 1 96.38 327 MET A O 1
ATOM 2585 N N . GLU A 1 328 ? -11.305 -1.38 12.727 1 97.25 328 GLU A N 1
ATOM 2586 C CA . GLU A 1 328 ? -11.43 -1.854 11.352 1 97.25 328 GLU A CA 1
ATOM 2587 C C . GLU A 1 328 ? -12.617 -1.199 10.648 1 97.25 328 GLU A C 1
ATOM 2589 O O . GLU A 1 328 ? -12.5 -0.751 9.508 1 97.25 328 GLU A O 1
ATOM 2594 N N . PHE A 1 329 ? -13.758 -1.116 11.344 1 97.38 329 PHE A N 1
ATOM 2595 C CA . PHE A 1 329 ? -14.953 -0.449 10.852 1 97.38 329 PHE A CA 1
ATOM 2596 C C . PHE A 1 329 ? -14.68 1.023 10.57 1 97.38 329 PHE A C 1
ATOM 2598 O O . PHE A 1 329 ? -15.023 1.536 9.508 1 97.38 329 PHE A O 1
ATOM 2605 N N . GLY A 1 330 ? -14.047 1.677 11.531 1 95.88 330 GLY A N 1
ATOM 2606 C CA . GLY A 1 330 ? -13.758 3.098 11.414 1 95.88 330 GLY A CA 1
ATOM 2607 C C . GLY A 1 330 ? -12.828 3.422 10.258 1 95.88 330 GLY A C 1
ATOM 2608 O O . GLY A 1 330 ? -13.016 4.426 9.57 1 95.88 330 GLY A O 1
ATOM 2609 N N . ILE A 1 331 ? -11.812 2.57 10.039 1 96.88 331 ILE A N 1
ATOM 2610 C CA . ILE A 1 331 ? -10.883 2.758 8.922 1 96.88 331 ILE A CA 1
ATOM 2611 C C . ILE A 1 331 ? -11.648 2.68 7.602 1 96.88 331 ILE A C 1
ATOM 2613 O O . ILE A 1 331 ? -11.445 3.51 6.711 1 96.88 331 ILE A O 1
ATOM 2617 N N . TYR A 1 332 ? -12.539 1.704 7.492 1 97.19 332 TYR A N 1
ATOM 2618 C CA . TYR A 1 332 ? -13.336 1.568 6.277 1 97.19 332 TYR A CA 1
ATOM 2619 C C . TYR A 1 332 ? -14.18 2.812 6.039 1 97.19 332 TYR A C 1
ATOM 2621 O O . TYR A 1 332 ? -14.211 3.346 4.926 1 97.19 332 TYR A O 1
ATOM 2629 N N . MET A 1 333 ? -14.875 3.271 7.059 1 96.69 333 MET A N 1
ATOM 2630 C CA . MET A 1 333 ? -15.781 4.406 6.906 1 96.69 333 MET A CA 1
ATOM 2631 C C . MET A 1 333 ? -15.008 5.676 6.562 1 96.69 333 MET A C 1
ATOM 2633 O O . MET A 1 333 ? -15.469 6.488 5.758 1 96.69 333 MET A O 1
ATOM 2637 N N . ASN A 1 334 ? -13.828 5.82 7.195 1 95.62 334 ASN A N 1
ATOM 2638 C CA . ASN A 1 334 ? -12.969 6.957 6.875 1 95.62 334 ASN A CA 1
ATOM 2639 C C . ASN A 1 334 ? -12.57 6.965 5.402 1 95.62 334 ASN A C 1
ATOM 2641 O O . ASN A 1 334 ? -12.773 7.961 4.703 1 95.62 334 ASN A O 1
ATOM 2645 N N . ARG A 1 335 ? -12.094 5.887 4.969 1 96.75 335 ARG A N 1
ATOM 2646 C CA . ARG A 1 335 ? -11.539 5.816 3.623 1 96.75 335 ARG A CA 1
ATOM 2647 C C . ARG A 1 335 ? -12.641 5.887 2.572 1 96.75 335 ARG A C 1
ATOM 2649 O O . ARG A 1 335 ? -12.469 6.504 1.521 1 96.75 335 ARG A O 1
ATOM 2656 N N . LYS A 1 336 ? -13.781 5.273 2.852 1 96.62 336 LYS A N 1
ATOM 2657 C CA . LYS A 1 336 ? -14.93 5.367 1.948 1 96.62 336 LYS A CA 1
ATOM 2658 C C . LYS A 1 336 ? -15.328 6.82 1.721 1 96.62 336 LYS A C 1
ATOM 2660 O O . LYS A 1 336 ? -15.492 7.254 0.579 1 96.62 336 LYS A O 1
ATOM 2665 N N . PHE A 1 337 ? -15.461 7.566 2.797 1 97 337 PHE A N 1
ATOM 2666 C CA . PHE A 1 337 ? -15.922 8.945 2.729 1 97 337 PHE A CA 1
ATOM 2667 C C . PHE A 1 337 ? -14.891 9.828 2.025 1 97 337 PHE A C 1
ATOM 2669 O O . PHE A 1 337 ? -15.227 10.555 1.091 1 97 337 PHE A O 1
ATOM 2676 N N . TYR A 1 338 ? -13.68 9.758 2.387 1 97.56 338 TYR A N 1
ATOM 2677 C CA . TYR A 1 338 ? -12.664 10.68 1.884 1 97.56 338 TYR A CA 1
ATOM 2678 C C . TYR A 1 338 ? -12.328 10.375 0.429 1 97.56 338 TYR A C 1
ATOM 2680 O O . TYR A 1 338 ? -12.023 11.281 -0.348 1 97.56 338 TYR A O 1
ATOM 2688 N N . GLN A 1 339 ? -12.367 9.094 0.062 1 96.19 339 GLN A N 1
ATOM 2689 C CA . GLN A 1 339 ? -12.164 8.766 -1.346 1 96.19 339 GLN A CA 1
ATOM 2690 C C . GLN A 1 339 ? -13.297 9.32 -2.207 1 96.19 339 GLN A C 1
ATOM 2692 O O . GLN A 1 339 ? -13.055 9.859 -3.285 1 96.19 339 GLN A O 1
ATOM 2697 N N . ASP A 1 340 ? -14.492 9.172 -1.717 1 96.75 340 ASP A N 1
ATOM 2698 C CA . ASP A 1 340 ? -15.648 9.695 -2.445 1 96.75 340 ASP A CA 1
ATOM 2699 C C . ASP A 1 340 ? -15.555 11.211 -2.607 1 96.75 340 ASP A C 1
ATOM 2701 O O . ASP A 1 340 ? -15.758 11.734 -3.705 1 96.75 340 ASP A O 1
ATOM 2705 N N . MET A 1 341 ? -15.227 11.883 -1.505 1 97.75 341 MET A N 1
ATOM 2706 C CA . MET A 1 341 ? -15.109 13.336 -1.551 1 97.75 341 MET A CA 1
ATOM 2707 C C . MET A 1 341 ? -13.969 13.766 -2.465 1 97.75 341 MET A C 1
ATOM 2709 O O . MET A 1 341 ? -14.094 14.742 -3.205 1 97.75 341 MET A O 1
ATOM 2713 N N . LYS A 1 342 ? -12.859 13.094 -2.398 1 96.94 342 LYS A N 1
ATOM 2714 C CA . LYS A 1 342 ? -11.734 13.414 -3.266 1 96.94 342 LYS A CA 1
ATOM 2715 C C . LYS A 1 342 ? -12.102 13.242 -4.738 1 96.94 342 LYS A C 1
ATOM 2717 O O . LYS A 1 342 ? -11.797 14.109 -5.562 1 96.94 342 LYS A O 1
ATOM 2722 N N . ASP A 1 343 ? -12.781 12.133 -5.105 1 95.88 343 ASP A N 1
ATOM 2723 C CA . ASP A 1 343 ? -13.242 11.922 -6.473 1 95.88 343 ASP A CA 1
ATOM 2724 C C . ASP A 1 343 ? -14.18 13.039 -6.918 1 95.88 343 ASP A C 1
ATOM 2726 O O . ASP A 1 343 ? -14.102 13.508 -8.055 1 95.88 343 ASP A O 1
ATOM 2730 N N . TYR A 1 344 ? -15.039 13.445 -6.043 1 97.38 344 TYR A N 1
ATOM 2731 C CA . TYR A 1 344 ? -15.977 14.523 -6.34 1 97.38 344 TYR A CA 1
ATOM 2732 C C . TYR A 1 344 ? -15.234 15.828 -6.621 1 97.38 344 TYR A C 1
ATOM 2734 O O . TYR A 1 344 ? -15.555 16.531 -7.578 1 97.38 344 TYR A O 1
ATOM 2742 N N . ILE A 1 345 ? -14.266 16.109 -5.762 1 97.31 345 ILE A N 1
ATOM 2743 C CA . ILE A 1 345 ? -13.508 17.344 -5.914 1 97.31 345 ILE A CA 1
ATOM 2744 C C . ILE A 1 345 ? -12.719 17.312 -7.219 1 97.31 345 ILE A C 1
ATOM 2746 O O . ILE A 1 345 ? -12.602 18.328 -7.906 1 97.31 345 ILE A O 1
ATOM 2750 N N . HIS A 1 346 ? -12.211 16.219 -7.613 1 94.06 346 HIS A N 1
ATOM 2751 C CA . HIS A 1 346 ? -11.562 16.062 -8.914 1 94.06 346 HIS A CA 1
ATOM 2752 C C . HIS A 1 346 ? -12.562 16.266 -10.047 1 94.06 346 HIS A C 1
ATOM 2754 O O . HIS A 1 346 ? -12.227 16.875 -11.07 1 94.06 346 HIS A O 1
ATOM 2760 N N . PHE A 1 347 ? -13.711 15.703 -9.844 1 94.88 347 PHE A N 1
ATOM 2761 C CA . PHE A 1 347 ? -14.773 15.867 -10.828 1 94.88 347 PHE A CA 1
ATOM 2762 C C . PHE A 1 347 ? -15.086 17.344 -11.047 1 94.88 347 PHE A C 1
ATOM 2764 O O . PHE A 1 347 ? -15.32 17.781 -12.172 1 94.88 347 PHE A O 1
ATOM 2771 N N . LEU A 1 348 ? -15 18.109 -9.93 1 96.38 348 LEU A N 1
ATOM 2772 C CA . LEU A 1 348 ? -15.242 19.547 -10.039 1 96.38 348 LEU A CA 1
ATOM 2773 C C . LEU A 1 348 ? -14.117 20.219 -10.812 1 96.38 348 LEU A C 1
ATOM 2775 O O . LEU A 1 348 ? -14.273 21.359 -11.258 1 96.38 348 LEU A O 1
ATOM 2779 N N . GLY A 1 349 ? -12.992 19.594 -10.891 1 93.81 349 GLY A N 1
ATOM 2780 C CA . GLY A 1 349 ? -11.93 20.125 -11.727 1 93.81 349 GLY A CA 1
ATOM 2781 C C . GLY A 1 349 ? -10.711 20.562 -10.93 1 93.81 349 GLY A C 1
ATOM 2782 O O . GLY A 1 349 ? -9.891 21.344 -11.422 1 93.81 349 GLY A O 1
ATOM 2783 N N . ALA A 1 350 ? -10.578 20.062 -9.734 1 94.56 350 ALA A N 1
ATOM 2784 C CA . ALA A 1 350 ? -9.469 20.5 -8.891 1 94.56 350 ALA A CA 1
ATOM 2785 C C . ALA A 1 350 ? -8.125 20.156 -9.523 1 94.56 350 ALA A C 1
ATOM 2787 O O . ALA A 1 350 ? -7.957 19.047 -10.055 1 94.56 350 ALA A O 1
ATOM 2788 N N . LYS A 1 351 ? -7.195 21.062 -9.414 1 93.94 351 LYS A N 1
ATOM 2789 C CA . LYS A 1 351 ? -5.863 20.875 -9.984 1 93.94 351 LYS A CA 1
ATOM 2790 C C . LYS A 1 351 ? -4.805 20.812 -8.891 1 93.94 351 LYS A C 1
ATOM 2792 O O . LYS A 1 351 ? -3.65 20.469 -9.156 1 93.94 351 LYS A O 1
ATOM 2797 N N . VAL A 1 352 ? -5.164 21.094 -7.66 1 97.31 352 VAL A N 1
ATOM 2798 C CA . VAL A 1 352 ? -4.238 21.125 -6.535 1 97.31 352 VAL A CA 1
ATOM 2799 C C . VAL A 1 352 ? -4.453 19.891 -5.664 1 97.31 352 VAL A C 1
ATOM 2801 O O . VAL A 1 352 ? -5.473 19.203 -5.785 1 97.31 352 VAL A O 1
ATOM 2804 N N . PRO A 1 353 ? -3.473 19.531 -4.801 1 97.69 353 PRO A N 1
ATOM 2805 C CA . PRO A 1 353 ? -3.643 18.375 -3.91 1 97.69 353 PRO A CA 1
ATOM 2806 C C . PRO A 1 353 ? -4.855 18.516 -2.994 1 97.69 353 PRO A C 1
ATOM 2808 O O . PRO A 1 353 ? -5.137 19.609 -2.498 1 97.69 353 PRO A O 1
ATOM 2811 N N . VAL A 1 354 ? -5.543 17.438 -2.836 1 98.19 354 VAL A N 1
ATOM 2812 C CA . VAL A 1 354 ? -6.668 17.359 -1.91 1 98.19 354 VAL A CA 1
ATOM 2813 C C . VAL A 1 354 ? -6.246 16.625 -0.641 1 98.19 354 VAL A C 1
ATOM 2815 O O . VAL A 1 354 ? -5.605 15.57 -0.709 1 98.19 354 VAL A O 1
ATOM 2818 N N . VAL A 1 355 ? -6.504 17.234 0.478 1 98 355 VAL A N 1
ATOM 2819 C CA . VAL A 1 355 ? -6.152 16.609 1.749 1 98 355 VAL A CA 1
ATOM 2820 C C . VAL A 1 355 ? -7.418 16.203 2.504 1 98 355 VAL A C 1
ATOM 2822 O O . VAL A 1 355 ? -8.453 16.859 2.369 1 98 355 VAL A O 1
ATOM 2825 N N . THR A 1 356 ? -7.363 15.133 3.287 1 97.5 356 THR A N 1
ATOM 2826 C CA . THR A 1 356 ? -8.523 14.586 3.979 1 97.5 356 THR A CA 1
ATOM 2827 C C . THR A 1 356 ? -8.883 15.438 5.195 1 97.5 356 THR A C 1
ATOM 2829 O O . THR A 1 356 ? -9.891 16.156 5.188 1 97.5 356 THR A O 1
ATOM 2832 N N . SER A 1 357 ? -7.98 15.43 6.133 1 97 357 SER A N 1
ATOM 2833 C CA . SER A 1 357 ? -8.227 16.094 7.406 1 97 357 SER A CA 1
ATOM 2834 C C . SER A 1 357 ? -6.918 16.438 8.109 1 97 357 SER A C 1
ATOM 2836 O O . SER A 1 357 ? -5.859 16.5 7.48 1 97 357 SER A O 1
ATOM 2838 N N . ASN A 1 358 ? -7.027 16.906 9.32 1 96.94 358 ASN A N 1
ATOM 2839 C CA . ASN A 1 358 ? -5.949 17.203 10.258 1 96.94 358 ASN A CA 1
ATOM 2840 C C . ASN A 1 358 ? -6.324 16.812 11.688 1 96.94 358 ASN A C 1
ATOM 2842 O O . ASN A 1 358 ? -7.375 16.219 11.914 1 96.94 358 ASN A O 1
ATOM 2846 N N . LEU A 1 359 ? -5.414 16.984 12.656 1 94.94 359 LEU A N 1
ATOM 2847 C CA . LEU A 1 359 ? -5.57 16.547 14.039 1 94.94 359 LEU A CA 1
ATOM 2848 C C . LEU A 1 359 ? -5.711 15.031 14.125 1 94.94 359 LEU A C 1
ATOM 2850 O O . LEU A 1 359 ? -6.73 14.523 14.602 1 94.94 359 LEU A O 1
ATOM 2854 N N . ILE A 1 360 ? -4.789 14.398 13.68 1 92.75 360 ILE A N 1
ATOM 2855 C CA . ILE A 1 360 ? -4.82 12.938 13.586 1 92.75 360 ILE A CA 1
ATOM 2856 C C . ILE A 1 360 ? -3.68 12.344 14.414 1 92.75 360 ILE A C 1
ATOM 2858 O O . ILE A 1 360 ? -2.531 12.781 14.305 1 92.75 360 ILE A O 1
ATOM 2862 N N . ALA A 1 361 ? -3.99 11.422 15.273 1 90.38 361 ALA A N 1
ATOM 2863 C CA . ALA A 1 361 ? -3.035 10.68 16.094 1 90.38 361 ALA A CA 1
ATOM 2864 C C . ALA A 1 361 ? -3.51 9.25 16.328 1 90.38 361 ALA A C 1
ATOM 2866 O O . ALA A 1 361 ? -4.703 9.008 16.516 1 90.38 361 ALA A O 1
ATOM 2867 N N . GLY A 1 362 ? -2.561 8.367 16.391 1 91.44 362 GLY A N 1
ATOM 2868 C CA . GLY A 1 362 ? -2.848 6.941 16.406 1 91.44 362 GLY A CA 1
ATOM 2869 C C . GLY A 1 362 ? -2.732 6.297 15.039 1 91.44 362 GLY A C 1
ATOM 2870 O O . GLY A 1 362 ? -3.113 6.898 14.023 1 91.44 362 GLY A O 1
ATOM 2871 N N . ALA A 1 363 ? -2.223 5.109 15.031 1 93 363 ALA A N 1
ATOM 2872 C CA . ALA A 1 363 ? -1.856 4.465 13.773 1 93 363 ALA A CA 1
ATOM 2873 C C . ALA A 1 363 ? -3.082 4.25 12.891 1 93 363 ALA A C 1
ATOM 2875 O O . ALA A 1 363 ? -3.025 4.465 11.672 1 93 363 ALA A O 1
ATOM 2876 N N . ALA A 1 364 ? -4.215 3.799 13.453 1 95.19 364 ALA A N 1
ATOM 2877 C CA . ALA A 1 364 ? -5.426 3.568 12.664 1 95.19 364 ALA A CA 1
ATOM 2878 C C . ALA A 1 364 ? -5.961 4.875 12.086 1 95.19 364 ALA A C 1
ATOM 2880 O O . ALA A 1 364 ? -6.41 4.918 10.938 1 95.19 364 ALA A O 1
ATOM 2881 N N . ASP A 1 365 ? -5.891 5.898 12.898 1 94.69 365 ASP A N 1
ATOM 2882 C CA . ASP A 1 365 ? -6.348 7.215 12.469 1 94.69 365 ASP A CA 1
ATOM 2883 C C . ASP A 1 365 ? -5.512 7.727 11.297 1 94.69 365 ASP A C 1
ATOM 2885 O O . ASP A 1 365 ? -6.059 8.117 10.258 1 94.69 365 ASP A O 1
ATOM 2889 N N . VAL A 1 366 ? -4.215 7.672 11.461 1 96.19 366 VAL A N 1
ATOM 2890 C CA . VAL A 1 366 ? -3.32 8.164 10.414 1 96.19 366 VAL A CA 1
ATOM 2891 C C . VAL A 1 366 ? -3.521 7.344 9.141 1 96.19 366 VAL A C 1
ATOM 2893 O O . VAL A 1 366 ? -3.688 7.906 8.055 1 96.19 366 VAL A O 1
ATOM 2896 N N . TYR A 1 367 ? -3.533 6.027 9.266 1 97.06 367 TYR A N 1
ATOM 2897 C CA . TYR A 1 367 ? -3.715 5.16 8.102 1 97.06 367 TYR A CA 1
ATOM 2898 C C . TYR A 1 367 ? -5.02 5.48 7.387 1 97.06 367 TYR A C 1
ATOM 2900 O O . TYR A 1 367 ? -5.07 5.492 6.152 1 97.06 367 TYR A O 1
ATOM 2908 N N . GLY A 1 368 ? -6.078 5.742 8.125 1 97 368 GLY A N 1
ATOM 2909 C CA . GLY A 1 368 ? -7.391 6.027 7.57 1 97 368 GLY A CA 1
ATOM 2910 C C . GLY A 1 368 ? -7.43 7.309 6.758 1 97 368 GLY A C 1
ATOM 2911 O O . GLY A 1 368 ? -8.398 7.562 6.035 1 97 368 GLY A O 1
ATOM 2912 N N . HIS A 1 369 ? -6.379 8.102 6.801 1 97.31 369 HIS A N 1
ATOM 2913 C CA . HIS A 1 369 ? -6.367 9.383 6.109 1 97.31 369 HIS A CA 1
ATOM 2914 C C . HIS A 1 369 ? -5.344 9.391 4.977 1 97.31 369 HIS A C 1
ATOM 2916 O O . HIS A 1 369 ? -5.137 10.414 4.328 1 97.31 369 HIS A O 1
ATOM 2922 N N . THR A 1 370 ? -4.727 8.266 4.613 1 97.31 370 THR A N 1
ATOM 2923 C CA . THR A 1 370 ? -3.592 8.227 3.697 1 97.31 370 THR A CA 1
ATOM 2924 C C . THR A 1 370 ? -4.062 8.336 2.252 1 97.31 370 THR A C 1
ATOM 2926 O O . THR A 1 370 ? -3.248 8.508 1.34 1 97.31 370 THR A O 1
ATOM 2929 N N . ASP A 1 371 ? -5.352 8.367 2.02 1 96.94 371 ASP A N 1
ATOM 2930 C CA . ASP A 1 371 ? -5.844 8.461 0.647 1 96.94 371 ASP A CA 1
ATOM 2931 C C . ASP A 1 371 ? -5.695 9.883 0.104 1 96.94 371 ASP A C 1
ATOM 2933 O O . ASP A 1 371 ? -5.812 10.102 -1.103 1 96.94 371 ASP A O 1
ATOM 2937 N N . GLY A 1 372 ? -5.453 10.867 0.934 1 97.44 372 GLY A N 1
ATOM 2938 C CA . GLY A 1 372 ? -5.215 12.227 0.486 1 97.44 372 GLY A CA 1
ATOM 2939 C C . GLY A 1 372 ? -3.941 12.375 -0.323 1 97.44 372 GLY A C 1
ATOM 2940 O O . GLY A 1 372 ? -3.102 11.469 -0.339 1 97.44 372 GLY A O 1
ATOM 2941 N N . ASP A 1 373 ? -3.801 13.484 -1.028 1 97.25 373 ASP A N 1
ATOM 2942 C CA . ASP A 1 373 ? -2.619 13.75 -1.842 1 97.25 373 ASP A CA 1
ATOM 2943 C C . ASP A 1 373 ? -1.465 14.266 -0.982 1 97.25 373 ASP A C 1
ATOM 2945 O O . ASP A 1 373 ? -0.312 14.258 -1.416 1 97.25 373 ASP A O 1
ATOM 2949 N N . LEU A 1 374 ? -1.738 14.68 0.184 1 97.44 374 LEU A N 1
ATOM 2950 C CA . LEU A 1 374 ? -0.787 15.094 1.209 1 97.44 374 LEU A CA 1
ATOM 2951 C C . LEU A 1 374 ? -1.334 14.812 2.604 1 97.44 374 LEU A C 1
ATOM 2953 O O . LEU A 1 374 ? -2.518 14.508 2.76 1 97.44 374 LEU A O 1
ATOM 2957 N N . MET A 1 375 ? -0.462 14.852 3.605 1 98.44 375 MET A N 1
ATOM 2958 C CA . MET A 1 375 ? -0.868 14.688 5 1 98.44 375 MET A CA 1
ATOM 2959 C C . MET A 1 375 ? -0.811 16.016 5.742 1 98.44 375 MET A C 1
ATOM 2961 O O . MET A 1 375 ? 0.084 16.828 5.5 1 98.44 375 MET A O 1
ATOM 2965 N N . GLU A 1 376 ? -1.771 16.203 6.59 1 98.56 376 GLU A N 1
ATOM 2966 C CA . GLU A 1 376 ? -1.767 17.344 7.504 1 98.56 376 GLU A CA 1
ATOM 2967 C C . GLU A 1 376 ? -2.008 16.891 8.945 1 98.56 376 GLU A C 1
ATOM 2969 O O . GLU A 1 376 ? -2.633 15.852 9.18 1 98.56 376 GLU A O 1
ATOM 2974 N N . ASN A 1 377 ? -1.468 17.672 9.852 1 97.88 377 ASN A N 1
ATOM 2975 C CA . ASN A 1 377 ? -1.708 17.422 11.273 1 97.88 377 ASN A CA 1
ATOM 2976 C C . ASN A 1 377 ? -1.783 18.734 12.055 1 97.88 377 ASN A C 1
ATOM 2978 O O . ASN A 1 377 ? -1.654 19.812 11.477 1 97.88 377 ASN A O 1
ATOM 2982 N N . ASN A 1 378 ? -2.215 18.625 13.32 1 97.38 378 ASN A N 1
ATOM 2983 C CA . ASN A 1 378 ? -2.199 19.703 14.305 1 97.38 378 ASN A CA 1
ATOM 2984 C C . ASN A 1 378 ? -1.281 19.375 15.477 1 97.38 378 ASN A C 1
ATOM 2986 O O . ASN A 1 378 ? -1.1 18.203 15.82 1 97.38 378 ASN A O 1
ATOM 2990 N N . SER A 1 379 ? -0.716 20.391 16.031 1 96 379 SER A N 1
ATOM 2991 C CA . SER A 1 379 ? 0.097 20.219 17.234 1 96 379 SER A CA 1
ATOM 2992 C C . SER A 1 379 ? 0.067 21.453 18.125 1 96 379 SER A C 1
ATOM 2994 O O . SER A 1 379 ? 0.41 22.547 17.672 1 96 379 SER A O 1
ATOM 2996 N N . TYR A 1 380 ? -0.26 21.234 19.359 1 95.94 380 TYR A N 1
ATOM 2997 C CA . TYR A 1 380 ? -0.372 22.359 20.281 1 95.94 380 TYR A CA 1
ATOM 2998 C C . TYR A 1 380 ? 0.397 22.078 21.578 1 95.94 380 TYR A C 1
ATOM 3000 O O . TYR A 1 380 ? 0.569 20.922 21.969 1 95.94 380 TYR A O 1
ATOM 3008 N N . PHE A 1 381 ? 0.867 23.031 22.141 1 96.19 381 PHE A N 1
ATOM 3009 C CA . PHE A 1 381 ? 1.555 23.016 23.422 1 96.19 381 PHE A CA 1
ATOM 3010 C C . PHE A 1 381 ? 0.994 24.094 24.344 1 96.19 381 PHE A C 1
ATOM 3012 O O . PHE A 1 381 ? 0.705 25.203 23.922 1 96.19 381 PHE A O 1
ATOM 3019 N N . ASN A 1 382 ? 0.736 23.766 25.625 1 95.75 382 ASN A N 1
ATOM 3020 C CA . ASN A 1 382 ? 0.1 24.641 26.594 1 95.75 382 ASN A CA 1
ATOM 3021 C C . ASN A 1 382 ? -1.278 25.094 26.125 1 95.75 382 ASN A C 1
ATOM 3023 O O . ASN A 1 382 ? -1.63 26.266 26.281 1 95.75 382 ASN A O 1
ATOM 3027 N N . HIS A 1 383 ? -1.971 24.234 25.5 1 93.62 383 HIS A N 1
ATOM 3028 C CA . HIS A 1 383 ? -3.33 24.562 25.078 1 93.62 383 HIS A CA 1
ATOM 3029 C C . HIS A 1 383 ? -4.262 24.688 26.281 1 93.62 383 HIS A C 1
ATOM 3031 O O . HIS A 1 383 ? -4.352 23.781 27.094 1 93.62 383 HIS A O 1
ATOM 3037 N N . PRO A 1 384 ? -4.961 25.781 26.391 1 93.75 384 PRO A N 1
ATOM 3038 C CA . PRO A 1 384 ? -5.859 25.938 27.531 1 93.75 384 PRO A CA 1
ATOM 3039 C C . PRO A 1 384 ? -7.133 25.109 27.406 1 93.75 384 PRO A C 1
ATOM 3041 O O . PRO A 1 384 ? -7.523 24.75 26.297 1 93.75 384 PRO A O 1
ATOM 3044 N N . LEU A 1 385 ? -7.711 24.875 28.5 1 90.5 385 LEU A N 1
ATOM 3045 C CA . LEU A 1 385 ? -9.039 24.281 28.5 1 90.5 385 LEU A CA 1
ATOM 3046 C C . LEU A 1 385 ? -10.086 25.297 28.031 1 90.5 385 LEU A C 1
ATOM 3048 O O . LEU A 1 385 ? -9.992 26.484 28.344 1 90.5 385 LEU A O 1
ATOM 3052 N N . LEU A 1 386 ? -11.016 24.859 27.297 1 85.12 386 LEU A N 1
ATOM 3053 C CA . LEU A 1 386 ? -12.141 25.672 26.844 1 85.12 386 LEU A CA 1
ATOM 3054 C C . LEU A 1 386 ? -13.398 25.344 27.625 1 85.12 386 LEU A C 1
ATOM 3056 O O . LEU A 1 386 ? -13.586 24.203 28.062 1 85.12 386 LEU A O 1
ATOM 3060 N N . PRO A 1 387 ? -14.234 26.297 27.781 1 84.75 387 PRO A N 1
ATOM 3061 C CA . PRO A 1 387 ? -14.172 27.688 27.312 1 84.75 387 PRO A CA 1
ATOM 3062 C C . PRO A 1 387 ? -13.305 28.578 28.219 1 84.75 387 PRO A C 1
ATOM 3064 O O . PRO A 1 387 ? -13.07 28.234 29.375 1 84.75 387 PRO A O 1
ATOM 3067 N N . VAL A 1 388 ? -12.898 29.641 27.719 1 88.19 388 VAL A N 1
ATOM 3068 C CA . VAL A 1 388 ? -12.094 30.625 28.422 1 88.19 388 VAL A CA 1
ATOM 3069 C C . VAL A 1 388 ? -12.992 31.719 29 1 88.19 388 VAL A C 1
ATOM 3071 O O . VAL A 1 388 ? -13.93 32.156 28.344 1 88.19 388 VAL A O 1
ATOM 3074 N N . GLU A 1 389 ? -12.68 32.094 30.234 1 87 389 GLU A N 1
ATOM 3075 C CA . GLU A 1 389 ? -13.453 33.156 30.875 1 87 389 GLU A CA 1
ATOM 3076 C C . GLU A 1 389 ? -12.531 34.25 31.406 1 87 389 GLU A C 1
ATOM 3078 O O . GLU A 1 389 ? -11.516 33.969 32.031 1 87 389 GLU A O 1
ATOM 3083 N N . ASN A 1 390 ? -12.945 35.469 31.172 1 89.19 390 ASN A N 1
ATOM 3084 C CA . ASN A 1 390 ? -12.305 36.656 31.766 1 89.19 390 ASN A CA 1
ATOM 3085 C C . ASN A 1 390 ? -10.805 36.688 31.484 1 89.19 390 ASN A C 1
ATOM 3087 O O . ASN A 1 390 ? -10 36.938 32.375 1 89.19 390 ASN A O 1
ATOM 3091 N N . ASN A 1 391 ? -10.391 36.281 30.266 1 94.19 391 ASN A N 1
ATOM 3092 C CA . ASN A 1 391 ? -9 36.25 29.828 1 94.19 391 ASN A CA 1
ATOM 3093 C C . ASN A 1 391 ? -8.125 35.438 30.781 1 94.19 391 ASN A C 1
ATOM 3095 O O . ASN A 1 391 ? -6.988 35.812 31.078 1 94.19 391 ASN A O 1
ATOM 3099 N N . THR A 1 392 ? -8.773 34.406 31.422 1 95.69 392 THR A N 1
ATOM 3100 C CA . THR A 1 392 ? -8.102 33.469 32.281 1 95.69 392 THR A CA 1
ATOM 3101 C C . THR A 1 392 ? -8.078 32.062 31.656 1 95.69 392 THR A C 1
ATOM 3103 O O . THR A 1 392 ? -9.117 31.547 31.25 1 95.69 392 THR A O 1
ATOM 3106 N N . TYR A 1 393 ? -6.945 31.531 31.656 1 96.38 393 TYR A N 1
ATOM 3107 C CA . TYR A 1 393 ? -6.719 30.297 30.922 1 96.38 393 TYR A CA 1
ATOM 3108 C C . TYR A 1 393 ? -6.297 29.172 31.875 1 96.38 393 TYR A C 1
ATOM 3110 O O . TYR A 1 393 ? -5.32 29.312 32.625 1 96.38 393 TYR A O 1
ATOM 3118 N N . LEU A 1 394 ? -7.078 28.109 31.891 1 95.19 394 LEU A N 1
ATOM 3119 C CA . LEU A 1 394 ? -6.688 26.906 32.625 1 95.19 394 LEU A CA 1
ATOM 3120 C C . LEU A 1 394 ? -5.766 26.031 31.781 1 95.19 394 LEU A C 1
ATOM 3122 O O . LEU A 1 394 ? -6.16 25.547 30.719 1 95.19 394 LEU A O 1
ATOM 3126 N N . VAL A 1 395 ? -4.578 25.828 32.188 1 94.31 395 VAL A N 1
ATOM 3127 C CA . VAL A 1 395 ? -3.574 25.125 31.406 1 94.31 395 VAL A CA 1
ATOM 3128 C C . VAL A 1 395 ? -2.756 24.203 32.312 1 94.31 395 VAL A C 1
ATOM 3130 O O . VAL A 1 395 ? -2.52 24.516 33.469 1 94.31 395 VAL A O 1
ATOM 3133 N N . ALA A 1 396 ? -2.404 23.031 31.781 1 89.12 396 ALA A N 1
ATOM 3134 C CA . ALA A 1 396 ? -1.533 22.125 32.531 1 89.12 396 ALA A CA 1
ATOM 3135 C C . ALA A 1 396 ? -0.123 22.688 32.656 1 89.12 396 ALA A C 1
ATOM 3137 O O . ALA A 1 396 ? 0.613 22.766 31.656 1 89.12 396 ALA A O 1
ATOM 3138 N N . GLY A 1 397 ? 0.284 23.188 33.812 1 79.06 397 GLY A N 1
ATOM 3139 C CA . GLY A 1 397 ? 1.563 23.844 34.031 1 79.06 397 GLY A CA 1
ATOM 3140 C C . GLY A 1 397 ? 1.431 25.328 34.281 1 79.06 397 GLY A C 1
ATOM 3141 O O . GLY A 1 397 ? 1.003 25.734 35.375 1 79.06 397 GLY A O 1
ATOM 3142 N N . PRO A 1 398 ? 1.49 26.109 33.188 1 92.94 398 PRO A N 1
ATOM 3143 C CA . PRO A 1 398 ? 2.096 26.031 31.844 1 92.94 398 PRO A CA 1
ATOM 3144 C C . PRO A 1 398 ? 3.559 25.594 31.891 1 92.94 398 PRO A C 1
ATOM 3146 O O . PRO A 1 398 ? 4.297 25.984 32.812 1 92.94 398 PRO A O 1
ATOM 3149 N N . MET A 1 399 ? 3.922 24.891 30.984 1 94.25 399 MET A N 1
ATOM 3150 C CA . MET A 1 399 ? 5.281 24.359 30.891 1 94.25 399 MET A CA 1
ATOM 3151 C C . MET A 1 399 ? 6.152 25.25 30 1 94.25 399 MET A C 1
ATOM 3153 O O . MET A 1 399 ? 5.664 25.859 29.062 1 94.25 399 MET A O 1
ATOM 3157 N N . GLU A 1 400 ? 7.391 25.328 30.469 1 96.81 400 GLU A N 1
ATOM 3158 C CA . GLU A 1 400 ? 8.375 25.984 29.609 1 96.81 400 GLU A CA 1
ATOM 3159 C C . GLU A 1 400 ? 8.812 25.062 28.469 1 96.81 400 GLU A C 1
ATOM 3161 O O . GLU A 1 400 ? 9.242 23.938 28.719 1 96.81 400 GLU A O 1
ATOM 3166 N N . TYR A 1 401 ? 8.75 25.562 27.266 1 97.56 401 TYR A N 1
ATOM 3167 C CA . TYR A 1 401 ? 8.961 24.688 26.109 1 97.56 401 TYR A CA 1
ATOM 3168 C C . TYR A 1 401 ? 10.422 24.234 26.031 1 97.56 401 TYR A C 1
ATOM 3170 O O . TYR A 1 401 ? 10.703 23.062 25.812 1 97.56 401 TYR A O 1
ATOM 3178 N N . VAL A 1 402 ? 11.43 25.109 26.234 1 98.19 402 VAL A N 1
ATOM 3179 C CA . VAL A 1 402 ? 12.844 24.844 26 1 98.19 402 VAL A CA 1
ATOM 3180 C C . VAL A 1 402 ? 13.359 23.844 27.031 1 98.19 402 VAL A C 1
ATOM 3182 O O . VAL A 1 402 ? 14.336 23.141 26.781 1 98.19 402 VAL A O 1
ATOM 3185 N N . SER A 1 403 ? 12.727 23.812 28.156 1 97.38 403 SER A N 1
ATOM 3186 C CA . SER A 1 403 ? 13.172 22.906 29.203 1 97.38 403 SER A CA 1
ATOM 3187 C C . SER A 1 403 ? 12.383 21.609 29.203 1 97.38 403 SER A C 1
ATOM 3189 O O . SER A 1 403 ? 12.57 20.75 30.062 1 97.38 403 SER A O 1
ATOM 3191 N N . THR A 1 404 ? 11.43 21.5 28.297 1 96 404 THR A N 1
ATOM 3192 C CA . THR A 1 404 ? 10.656 20.281 28.172 1 96 404 THR A CA 1
ATOM 3193 C C . THR A 1 404 ? 11.438 19.219 27.391 1 96 404 THR A C 1
ATOM 3195 O O . THR A 1 404 ? 11.727 19.406 26.203 1 96 404 THR A O 1
ATOM 3198 N N . ASN A 1 405 ? 11.758 18.141 28.078 1 95.81 405 ASN A N 1
ATOM 3199 C CA . ASN A 1 405 ? 12.5 17.031 27.484 1 95.81 405 ASN A CA 1
ATOM 3200 C C . ASN A 1 405 ? 11.57 16.031 26.812 1 95.81 405 ASN A C 1
ATOM 3202 O O . ASN A 1 405 ? 10.812 15.328 27.484 1 95.81 405 ASN A O 1
ATOM 3206 N N . PRO A 1 406 ? 11.609 15.969 25.453 1 94.69 406 PRO A N 1
ATOM 3207 C CA . PRO A 1 406 ? 10.711 15.047 24.75 1 94.69 406 PRO A CA 1
ATOM 3208 C C . PRO A 1 406 ? 10.914 13.586 25.156 1 94.69 406 PRO A C 1
ATOM 3210 O O . PRO A 1 406 ? 10.039 12.75 24.953 1 94.69 406 PRO A O 1
ATOM 3213 N N . LEU A 1 407 ? 12.008 13.219 25.781 1 95.25 407 LEU A N 1
ATOM 3214 C CA . LEU A 1 407 ? 12.32 11.844 26.141 1 95.25 407 LEU A CA 1
ATOM 3215 C C . LEU A 1 407 ? 11.758 11.5 27.516 1 95.25 407 LEU A C 1
ATOM 3217 O O . LEU A 1 407 ? 11.68 10.328 27.875 1 95.25 407 LEU A O 1
ATOM 3221 N N . THR A 1 408 ? 11.375 12.508 28.297 1 93.62 408 THR A N 1
ATOM 3222 C CA . THR A 1 408 ? 10.961 12.18 29.656 1 93.62 408 THR A CA 1
ATOM 3223 C C . THR A 1 408 ? 9.594 12.781 29.969 1 93.62 408 THR A C 1
ATOM 3225 O O . THR A 1 408 ? 8.992 12.453 30.984 1 93.62 408 THR A O 1
ATOM 3228 N N . MET A 1 409 ? 9.117 13.625 29.109 1 91.12 409 MET A N 1
ATOM 3229 C CA . MET A 1 409 ? 7.887 14.352 29.422 1 91.12 409 MET A CA 1
ATOM 3230 C C . MET A 1 409 ? 6.719 13.383 29.578 1 91.12 409 MET A C 1
ATOM 3232 O O . MET A 1 409 ? 5.703 13.727 30.188 1 91.12 409 MET A O 1
ATOM 3236 N N . GLN A 1 410 ? 6.766 12.195 29.062 1 88.88 410 GLN A N 1
ATOM 3237 C CA . GLN A 1 410 ? 5.672 11.234 29.109 1 88.88 410 GLN A CA 1
ATOM 3238 C C . GLN A 1 410 ? 5.793 10.32 30.328 1 88.88 410 GLN A C 1
ATOM 3240 O O . GLN A 1 410 ? 4.949 9.445 30.547 1 88.88 410 GLN A O 1
ATOM 3245 N N . THR A 1 411 ? 6.871 10.516 31.125 1 89.19 411 THR A N 1
ATOM 3246 C CA . THR A 1 411 ? 7.102 9.656 32.281 1 89.19 411 THR A CA 1
ATOM 3247 C C . THR A 1 411 ? 5.887 9.656 33.219 1 89.19 411 THR A C 1
ATOM 3249 O O . THR A 1 411 ? 5.457 10.711 33.688 1 89.19 411 THR A O 1
ATOM 3252 N N . GLY A 1 412 ? 5.312 8.641 33.375 1 82.31 412 GLY A N 1
ATOM 3253 C CA . GLY A 1 412 ? 4.211 8.461 34.312 1 82.31 412 GLY A CA 1
ATOM 3254 C C . GLY A 1 412 ? 2.869 8.867 33.719 1 82.31 412 GLY A C 1
ATOM 3255 O O . GLY A 1 412 ? 1.821 8.523 34.281 1 82.31 412 GLY A O 1
ATOM 3256 N N . VAL A 1 413 ? 2.854 9.555 32.562 1 81.31 413 VAL A N 1
ATOM 3257 C CA . VAL A 1 413 ? 1.586 10.07 32.062 1 81.31 413 VAL A CA 1
ATOM 3258 C C . VAL A 1 413 ? 1.354 9.562 30.625 1 81.31 413 VAL A C 1
ATOM 3260 O O . VAL A 1 413 ? 0.245 9.664 30.094 1 81.31 413 VAL A O 1
ATOM 3263 N N . GLY A 1 414 ? 2.309 9.039 30.047 1 75.88 414 GLY A N 1
ATOM 3264 C CA . GLY A 1 414 ? 2.18 8.453 28.719 1 75.88 414 GLY A CA 1
ATOM 3265 C C . GLY A 1 414 ? 1.961 9.492 27.625 1 75.88 414 GLY A C 1
ATOM 3266 O O . GLY A 1 414 ? 2.533 10.586 27.688 1 75.88 414 GLY A O 1
ATOM 3267 N N . SER A 1 415 ? 1.209 9.133 26.625 1 72.88 415 SER A N 1
ATOM 3268 C CA . SER A 1 415 ? 1.049 9.938 25.422 1 72.88 415 SER A CA 1
ATOM 3269 C C . SER A 1 415 ? 0.108 11.117 25.672 1 72.88 415 SER A C 1
ATOM 3271 O O . SER A 1 415 ? -0.138 11.914 24.766 1 72.88 415 SER A O 1
ATOM 3273 N N . ALA A 1 416 ? -0.339 11.305 26.781 1 73.06 416 ALA A N 1
ATOM 3274 C CA . ALA A 1 416 ? -1.141 12.477 27.125 1 73.06 416 ALA A CA 1
ATOM 3275 C C . ALA A 1 416 ? -0.295 13.742 27.094 1 73.06 416 ALA A C 1
ATOM 3277 O O . ALA A 1 416 ? -0.829 14.852 26.969 1 73.06 416 ALA A O 1
ATOM 3278 N N . ALA A 1 417 ? 0.948 13.555 27.266 1 80.38 417 ALA A N 1
ATOM 3279 C CA . ALA A 1 417 ? 1.888 14.664 27.141 1 80.38 417 ALA A CA 1
ATOM 3280 C C . ALA A 1 417 ? 2.719 14.523 25.875 1 80.38 417 ALA A C 1
ATOM 3282 O O . ALA A 1 417 ? 3.139 13.422 25.5 1 80.38 417 ALA A O 1
ATOM 3283 N N . THR A 1 418 ? 2.854 15.664 25.234 1 88.19 418 THR A N 1
ATOM 3284 C CA . THR A 1 418 ? 3.641 15.625 24.016 1 88.19 418 THR A CA 1
ATOM 3285 C C . THR A 1 418 ? 4.18 17 23.656 1 88.19 418 THR A C 1
ATOM 3287 O O . THR A 1 418 ? 3.688 18.016 24.172 1 88.19 418 THR A O 1
ATOM 3290 N N . THR A 1 419 ? 5.242 16.969 22.938 1 94.12 419 THR A N 1
ATOM 3291 C CA . THR A 1 419 ? 5.77 18.219 22.391 1 94.12 419 THR A CA 1
ATOM 3292 C C . THR A 1 419 ? 5.164 18.5 21.016 1 94.12 419 THR A C 1
ATOM 3294 O O . THR A 1 419 ? 4.496 17.641 20.438 1 94.12 419 THR A O 1
ATOM 3297 N N . LEU A 1 420 ? 5.426 19.656 20.516 1 96.69 420 LEU A N 1
ATOM 3298 C CA . LEU A 1 420 ? 4.922 20.047 19.203 1 96.69 420 LEU A CA 1
ATOM 3299 C C . LEU A 1 420 ? 5.469 19.125 18.125 1 96.69 420 LEU A C 1
ATOM 3301 O O . LEU A 1 420 ? 4.707 18.594 17.312 1 96.69 420 LEU A O 1
ATOM 3305 N N . LEU A 1 421 ? 6.766 18.875 18.141 1 97.25 421 LEU A N 1
ATOM 3306 C CA . LEU A 1 421 ? 7.398 18.094 17.094 1 97.25 421 LEU A CA 1
ATOM 3307 C C . LEU A 1 421 ? 6.941 16.641 17.156 1 97.25 421 LEU A C 1
ATOM 3309 O O . LEU A 1 421 ? 6.641 16.031 16.125 1 97.25 421 LEU A O 1
ATOM 3313 N N . SER A 1 422 ? 6.879 16.094 18.375 1 94.62 422 SER A N 1
ATOM 3314 C CA . SER A 1 422 ? 6.508 14.688 18.531 1 94.62 422 SER A CA 1
ATOM 3315 C C . SER A 1 422 ? 5.102 14.422 18 1 94.62 422 SER A C 1
ATOM 3317 O O . SER A 1 422 ? 4.891 13.492 17.219 1 94.62 422 SER A O 1
ATOM 3319 N N . LEU A 1 423 ? 4.203 15.258 18.391 1 93.75 423 LEU A N 1
ATOM 3320 C CA . LEU A 1 423 ? 2.826 15.078 17.938 1 93.75 423 LEU A CA 1
ATOM 3321 C C . LEU A 1 423 ? 2.697 15.336 16.453 1 93.75 423 LEU A C 1
ATOM 3323 O O . LEU A 1 423 ? 2.02 14.594 15.734 1 93.75 423 LEU A O 1
ATOM 3327 N N . GLY A 1 424 ? 3.303 16.375 15.969 1 95 424 GLY A N 1
ATOM 3328 C CA . GLY A 1 424 ? 3.242 16.688 14.547 1 95 424 GLY A CA 1
ATOM 3329 C C . GLY A 1 424 ? 3.773 15.578 13.664 1 95 424 GLY A C 1
ATOM 3330 O O . GLY A 1 424 ? 3.213 15.297 12.602 1 95 424 GLY A O 1
ATOM 3331 N N . SER A 1 425 ? 4.789 14.844 14.086 1 95.31 425 SER A N 1
ATOM 3332 C CA . SER A 1 425 ? 5.523 13.875 13.281 1 95.31 425 SER A CA 1
ATOM 3333 C C . SER A 1 425 ? 4.73 12.586 13.109 1 95.31 425 SER A C 1
ATOM 3335 O O . SER A 1 425 ? 5.066 11.758 12.258 1 95.31 425 SER A O 1
ATOM 3337 N N . LEU A 1 426 ? 3.674 12.43 13.852 1 93.5 426 LEU A N 1
ATOM 3338 C CA . LEU A 1 426 ? 2.914 11.188 13.82 1 93.5 426 LEU A CA 1
ATOM 3339 C C . LEU A 1 426 ? 2.234 11 12.461 1 93.5 426 LEU A C 1
ATOM 3341 O O . LEU A 1 426 ? 1.914 9.875 12.078 1 93.5 426 LEU A O 1
ATOM 3345 N N . ALA A 1 427 ? 2.021 12.109 11.75 1 95.88 427 ALA A N 1
ATOM 3346 C CA . ALA A 1 427 ? 1.233 12.016 10.531 1 95.88 427 ALA A CA 1
ATOM 3347 C C . ALA A 1 427 ? 2.125 12.117 9.297 1 95.88 427 ALA A C 1
ATOM 3349 O O . ALA A 1 427 ? 1.628 12.227 8.172 1 95.88 427 ALA A O 1
ATOM 3350 N N . ILE A 1 428 ? 3.479 12.109 9.508 1 97.38 428 ILE A N 1
ATOM 3351 C CA . ILE A 1 428 ? 4.371 12.07 8.359 1 97.38 428 ILE A CA 1
ATOM 3352 C C . ILE A 1 428 ? 4.367 10.664 7.754 1 97.38 428 ILE A C 1
ATOM 3354 O O . ILE A 1 428 ? 4.789 9.703 8.406 1 97.38 428 ILE A O 1
ATOM 3358 N N . VAL A 1 429 ? 3.867 10.578 6.539 1 97.81 429 VAL A N 1
ATOM 3359 C CA . VAL A 1 429 ? 3.77 9.281 5.871 1 97.81 429 VAL A CA 1
ATOM 3360 C C . VAL A 1 429 ? 4.715 9.25 4.672 1 97.81 429 VAL A C 1
ATOM 3362 O O . VAL A 1 429 ? 4.801 10.211 3.914 1 97.81 429 VAL A O 1
ATOM 3365 N N . LYS A 1 430 ? 5.434 8.164 4.504 1 97.06 430 LYS A N 1
ATOM 3366 C CA . LYS A 1 430 ? 6.359 7.98 3.389 1 97.06 430 LYS A CA 1
ATOM 3367 C C . LYS A 1 430 ? 5.68 8.273 2.055 1 97.06 430 LYS A C 1
ATOM 3369 O O . LYS A 1 430 ? 4.578 7.785 1.793 1 97.06 430 LYS A O 1
ATOM 3374 N N . GLY A 1 431 ? 6.336 9.164 1.312 1 95.88 431 GLY A N 1
ATOM 3375 C CA . GLY A 1 431 ? 5.91 9.422 -0.054 1 95.88 431 GLY A CA 1
ATOM 3376 C C . GLY A 1 431 ? 4.875 10.531 -0.155 1 95.88 431 GLY A C 1
ATOM 3377 O O . GLY A 1 431 ? 4.406 10.852 -1.249 1 95.88 431 GLY A O 1
ATOM 3378 N N . LYS A 1 432 ? 4.535 11.188 0.94 1 97.75 432 LYS A N 1
ATOM 3379 C CA . LYS A 1 432 ? 3.514 12.234 0.919 1 97.75 432 LYS A CA 1
ATOM 3380 C C . LYS A 1 432 ? 4.066 13.555 1.448 1 97.75 432 LYS A C 1
ATOM 3382 O O . LYS A 1 432 ? 4.801 13.57 2.436 1 97.75 432 LYS A O 1
ATOM 3387 N N . PRO A 1 433 ? 3.715 14.633 0.706 1 98.31 433 PRO A N 1
ATOM 3388 C CA . PRO A 1 433 ? 4.008 15.914 1.346 1 98.31 433 PRO A CA 1
ATOM 3389 C C . PRO A 1 433 ? 3.35 16.062 2.715 1 98.31 433 PRO A C 1
ATOM 3391 O O . PRO A 1 433 ? 2.406 15.328 3.029 1 98.31 433 PRO A O 1
ATOM 3394 N N . PHE A 1 434 ? 3.969 16.953 3.492 1 98.62 434 PHE A N 1
ATOM 3395 C CA . PHE A 1 434 ? 3.436 17.094 4.844 1 98.62 434 PHE A CA 1
ATOM 3396 C C . PHE A 1 434 ? 3.379 18.562 5.25 1 98.62 434 PHE A C 1
ATOM 3398 O O . PHE A 1 434 ? 4.316 19.312 4.988 1 98.62 434 PHE A O 1
ATOM 3405 N N . MET A 1 435 ? 2.209 18.953 5.895 1 98.75 435 MET A N 1
ATOM 3406 C CA . MET A 1 435 ? 2.066 20.281 6.488 1 98.75 435 MET A CA 1
ATOM 3407 C C . MET A 1 435 ? 1.405 20.188 7.859 1 98.75 435 MET A C 1
ATOM 3409 O O . MET A 1 435 ? 0.58 19.312 8.102 1 98.75 435 MET A O 1
ATOM 3413 N N . LEU A 1 436 ? 1.801 21.094 8.711 1 98.62 436 LEU A N 1
ATOM 3414 C CA . LEU A 1 436 ? 0.966 21.391 9.875 1 98.62 436 LEU A CA 1
ATOM 3415 C C . LEU A 1 436 ? -0.025 22.5 9.555 1 98.62 436 LEU A C 1
ATOM 3417 O O . LEU A 1 436 ? 0.373 23.656 9.344 1 98.62 436 LEU A O 1
ATOM 3421 N N . SER A 1 437 ? -1.239 22.125 9.555 1 98.38 437 SER A N 1
ATOM 3422 C CA . SER A 1 437 ? -2.244 23.109 9.18 1 98.38 437 SER A CA 1
ATOM 3423 C C . SER A 1 437 ? -2.703 23.922 10.391 1 98.38 437 SER A C 1
ATOM 3425 O O . SER A 1 437 ? -3.303 24.984 10.242 1 98.38 437 SER A O 1
ATOM 3427 N N . GLU A 1 438 ? -2.443 23.375 11.594 1 98.38 438 GLU A N 1
ATOM 3428 C CA . GLU A 1 438 ? -2.658 24.109 12.844 1 98.38 438 GLU A CA 1
ATOM 3429 C C . GLU A 1 438 ? -1.614 23.719 13.891 1 98.38 438 GLU A C 1
ATOM 3431 O O . GLU A 1 438 ? -1.424 22.531 14.18 1 98.38 438 GLU A O 1
ATOM 3436 N N . TRP A 1 439 ? -1.03 24.672 14.438 1 98.19 439 TRP A N 1
ATOM 3437 C CA . TRP A 1 439 ? -0.094 24.438 15.531 1 98.19 439 TRP A CA 1
ATOM 3438 C C . TRP A 1 439 ? 0.172 25.734 16.297 1 98.19 439 TRP A C 1
ATOM 3440 O O . TRP A 1 439 ? -0.083 26.828 15.797 1 98.19 439 TRP A O 1
ATOM 3450 N N . ASN A 1 440 ? 0.522 25.594 17.578 1 98 440 ASN A N 1
ATOM 3451 C CA . ASN A 1 440 ? 0.84 26.781 18.375 1 98 440 ASN A CA 1
ATOM 3452 C C . ASN A 1 440 ? 1.359 26.391 19.766 1 98 440 ASN A C 1
ATOM 3454 O O . ASN A 1 440 ? 1.084 25.297 20.25 1 98 440 ASN A O 1
ATOM 3458 N N . GLU A 1 441 ? 2.211 27.266 20.281 1 97.56 441 GLU A N 1
ATOM 3459 C CA . GLU A 1 441 ? 2.492 27.391 21.703 1 97.56 441 GLU A CA 1
ATOM 3460 C C . GLU A 1 441 ? 1.829 28.625 22.297 1 97.56 441 GLU A C 1
ATOM 3462 O O . GLU A 1 441 ? 2.244 29.75 22 1 97.56 441 GLU A O 1
ATOM 3467 N N . TYR A 1 442 ? 0.751 28.609 23.125 1 93.31 442 TYR A N 1
ATOM 3468 C CA . TYR A 1 442 ? -0.199 29.688 23.375 1 93.31 442 TYR A CA 1
ATOM 3469 C C . TYR A 1 442 ? 0.364 30.688 24.375 1 93.31 442 TYR A C 1
ATOM 3471 O O . TYR A 1 442 ? -0.315 31.641 24.766 1 93.31 442 TYR A O 1
ATOM 3479 N N . GLY A 1 443 ? 1.511 30.672 24.781 1 93.81 443 GLY A N 1
ATOM 3480 C CA . GLY A 1 443 ? 2.236 31.766 25.406 1 93.81 443 GLY A CA 1
ATOM 3481 C C . GLY A 1 443 ? 1.882 31.953 26.875 1 93.81 443 GLY A C 1
ATOM 3482 O O . GLY A 1 443 ? 2.148 33 27.453 1 93.81 443 GLY A O 1
ATOM 3483 N N . GLU A 1 444 ? 1.16 31.094 27.453 1 95.69 444 GLU A N 1
ATOM 3484 C CA . GLU A 1 444 ? 0.87 31.203 28.875 1 95.69 444 GLU A CA 1
ATOM 3485 C C . GLU A 1 444 ? 2.152 31.219 29.703 1 95.69 444 GLU A C 1
ATOM 3487 O O . GLU A 1 444 ? 2.215 31.875 30.75 1 95.69 444 GLU A O 1
ATOM 3492 N N . HIS A 1 445 ? 3.072 30.5 29.281 1 96.69 445 HIS A N 1
ATOM 3493 C CA . HIS A 1 445 ? 4.379 30.609 29.922 1 96.69 445 HIS A CA 1
ATOM 3494 C C . HIS A 1 445 ? 5.121 31.844 29.438 1 96.69 445 HIS A C 1
ATOM 3496 O O . HIS A 1 445 ? 5.184 32.125 28.234 1 96.69 445 HIS A O 1
ATOM 3502 N N . PRO A 1 446 ? 5.734 32.594 30.297 1 96.56 446 PRO A N 1
ATOM 3503 C CA . PRO A 1 446 ? 6.316 33.875 29.906 1 96.56 446 PRO A CA 1
ATOM 3504 C C . PRO A 1 446 ? 7.488 33.719 28.938 1 96.56 446 PRO A C 1
ATOM 3506 O O . PRO A 1 446 ? 7.809 34.656 28.188 1 96.56 446 PRO A O 1
ATOM 3509 N N . PHE A 1 447 ? 8.25 32.656 29.047 1 97.94 447 PHE A N 1
ATOM 3510 C CA . PHE A 1 447 ? 9.297 32.375 28.078 1 97.94 447 PHE A CA 1
ATOM 3511 C C . PHE A 1 447 ? 8.867 31.25 27.141 1 97.94 447 PHE A C 1
ATOM 3513 O O . PHE A 1 447 ? 9.039 30.078 27.438 1 97.94 447 PHE A O 1
ATOM 3520 N N . HIS A 1 448 ? 8.391 31.594 25.953 1 97.94 448 HIS A N 1
ATOM 3521 C CA . HIS A 1 448 ? 7.832 30.609 25.031 1 97.94 448 HIS A CA 1
ATOM 3522 C C . HIS A 1 448 ? 8.328 30.828 23.609 1 97.94 448 HIS A C 1
ATOM 3524 O O . HIS A 1 448 ? 7.887 30.156 22.688 1 97.94 448 HIS A O 1
ATOM 3530 N N . SER A 1 449 ? 9.258 31.688 23.391 1 98.06 449 SER A N 1
ATOM 3531 C CA . SER A 1 449 ? 9.75 32.062 22.078 1 98.06 449 SER A CA 1
ATOM 3532 C C . SER A 1 449 ? 10.477 30.922 21.391 1 98.06 449 SER A C 1
ATOM 3534 O O . SER A 1 449 ? 10.492 30.828 20.172 1 98.06 449 SER A O 1
ATOM 3536 N N . THR A 1 450 ? 11.023 29.984 22.156 1 98.5 450 THR A N 1
ATOM 3537 C CA . THR A 1 450 ? 11.797 28.875 21.625 1 98.5 450 THR A CA 1
ATOM 3538 C C . THR A 1 450 ? 10.938 28.016 20.703 1 98.5 450 THR A C 1
ATOM 3540 O O . THR A 1 450 ? 11.406 27.531 19.672 1 98.5 450 THR A O 1
ATOM 3543 N N . ALA A 1 451 ? 9.727 27.828 21.031 1 98.5 451 ALA A N 1
ATOM 3544 C CA . ALA A 1 451 ? 8.852 26.828 20.438 1 98.5 451 ALA A CA 1
ATOM 3545 C C . ALA A 1 451 ? 8.727 27.031 18.938 1 98.5 451 ALA A C 1
ATOM 3547 O O . ALA A 1 451 ? 8.742 26.078 18.156 1 98.5 451 ALA A O 1
ATOM 3548 N N . PHE A 1 452 ? 8.688 28.203 18.547 1 98.56 452 PHE A N 1
ATOM 3549 C CA . PHE A 1 452 ? 8.32 28.531 17.172 1 98.56 452 PHE A CA 1
ATOM 3550 C C . PHE A 1 452 ? 9.492 28.312 16.219 1 98.56 452 PHE A C 1
ATOM 3552 O O . PHE A 1 452 ? 9.375 27.594 15.234 1 98.56 452 PHE A O 1
ATOM 3559 N N . VAL A 1 453 ? 10.641 28.859 16.562 1 98.69 453 VAL A N 1
ATOM 3560 C CA . VAL A 1 453 ? 11.812 28.688 15.703 1 98.69 453 VAL A CA 1
ATOM 3561 C C . VAL A 1 453 ? 12.289 27.25 15.766 1 98.69 453 VAL A C 1
ATOM 3563 O O . VAL A 1 453 ? 12.766 26.688 14.773 1 98.69 453 VAL A O 1
ATOM 3566 N N . GLN A 1 454 ? 12.18 26.609 16.922 1 98.75 454 GLN A N 1
ATOM 3567 C CA . GLN A 1 454 ? 12.531 25.203 17.031 1 98.75 454 GLN A CA 1
ATOM 3568 C C . GLN A 1 454 ? 11.703 24.344 16.062 1 98.75 454 GLN A C 1
ATOM 3570 O O . GLN A 1 454 ? 12.242 23.484 15.367 1 98.75 454 GLN A O 1
ATOM 3575 N N . MET A 1 455 ? 10.398 24.594 16.016 1 98.56 455 MET A N 1
ATOM 3576 C CA . MET A 1 455 ? 9.531 23.859 15.109 1 98.56 455 MET A CA 1
ATOM 3577 C C . MET A 1 455 ? 9.945 24.078 13.656 1 98.56 455 MET A C 1
ATOM 3579 O O . MET A 1 455 ? 10.023 23.125 12.883 1 98.56 455 MET A O 1
ATOM 3583 N N . ALA A 1 456 ? 10.203 25.281 13.312 1 98.69 456 ALA A N 1
ATOM 3584 C CA . ALA A 1 456 ? 10.617 25.578 11.938 1 98.69 456 ALA A CA 1
ATOM 3585 C C . ALA A 1 456 ? 11.922 24.859 11.594 1 98.69 456 ALA A C 1
ATOM 3587 O O . ALA A 1 456 ? 12.062 24.344 10.484 1 98.69 456 ALA A O 1
ATOM 3588 N N . ALA A 1 457 ? 12.867 24.875 12.516 1 98.88 457 ALA A N 1
ATOM 3589 C CA . ALA A 1 457 ? 14.148 24.219 12.289 1 98.88 457 ALA A CA 1
ATOM 3590 C C . ALA A 1 457 ? 13.977 22.719 12.094 1 98.88 457 ALA A C 1
ATOM 3592 O O . ALA A 1 457 ? 14.531 22.141 11.156 1 98.88 457 ALA A O 1
ATOM 3593 N N . TYR A 1 458 ? 13.211 22.094 12.961 1 98.75 458 TYR A N 1
ATOM 3594 C CA . TYR A 1 458 ? 13 20.656 12.844 1 98.75 458 TYR A CA 1
ATOM 3595 C C . TYR A 1 458 ? 12.148 20.328 11.625 1 98.75 458 TYR A C 1
ATOM 3597 O O . TYR A 1 458 ? 12.297 19.266 11.023 1 98.75 458 TYR A O 1
ATOM 3605 N N . ALA A 1 459 ? 11.234 21.234 11.242 1 98.81 459 ALA A N 1
ATOM 3606 C CA . ALA A 1 459 ? 10.508 21.047 9.992 1 98.81 459 ALA A CA 1
ATOM 3607 C C . ALA A 1 459 ? 11.469 21.016 8.805 1 98.81 459 ALA A C 1
ATOM 3609 O O . ALA A 1 459 ? 11.289 20.219 7.875 1 98.81 459 ALA A O 1
ATOM 3610 N N . CYS A 1 460 ? 12.484 21.859 8.82 1 98.81 460 CYS A N 1
ATOM 3611 C CA . CYS A 1 460 ? 13.531 21.797 7.801 1 98.81 460 CYS A CA 1
ATOM 3612 C C . CYS A 1 460 ? 14.273 20.469 7.852 1 98.81 460 CYS A C 1
ATOM 3614 O O . CYS A 1 460 ? 14.445 19.812 6.828 1 98.81 460 CYS A O 1
ATOM 3616 N N . LEU A 1 461 ? 14.656 20.094 9.094 1 98.81 461 LEU A N 1
ATOM 3617 C CA . LEU A 1 461 ? 15.414 18.859 9.266 1 98.81 461 LEU A CA 1
ATOM 3618 C C . LEU A 1 461 ? 14.641 17.656 8.703 1 98.81 461 LEU A C 1
ATOM 3620 O O . LEU A 1 461 ? 15.234 16.781 8.078 1 98.81 461 LEU A O 1
ATOM 3624 N N . ASN A 1 462 ? 13.352 17.688 8.891 1 98.56 462 ASN A N 1
ATOM 3625 C CA . ASN A 1 462 ? 12.5 16.594 8.445 1 98.56 462 ASN A CA 1
ATOM 3626 C C . ASN A 1 462 ? 11.922 16.859 7.059 1 98.56 462 ASN A C 1
ATOM 3628 O O . ASN A 1 462 ? 11.07 16.109 6.582 1 98.56 462 ASN A O 1
ATOM 3632 N N . ASP A 1 463 ? 12.18 17.938 6.445 1 98.38 463 ASP A N 1
ATOM 3633 C CA . ASP A 1 463 ? 11.859 18.297 5.066 1 98.38 463 ASP A CA 1
ATOM 3634 C C . ASP A 1 463 ? 10.352 18.438 4.867 1 98.38 463 ASP A C 1
ATOM 3636 O O . ASP A 1 463 ? 9.797 17.875 3.918 1 98.38 463 ASP A O 1
ATOM 3640 N N . TRP A 1 464 ? 9.68 19.141 5.789 1 98.69 464 TRP A N 1
ATOM 3641 C CA . TRP A 1 464 ? 8.242 19.359 5.676 1 98.69 464 TRP A CA 1
ATOM 3642 C C . TRP A 1 464 ? 7.934 20.438 4.633 1 98.69 464 TRP A C 1
ATOM 3644 O O . TRP A 1 464 ? 8.828 21.156 4.195 1 98.69 464 TRP A O 1
ATOM 3654 N N . ASP A 1 465 ? 6.629 20.547 4.266 1 98.81 465 ASP A N 1
ATOM 3655 C CA . ASP A 1 465 ? 6.266 21.406 3.141 1 98.81 465 ASP A CA 1
ATOM 3656 C C . ASP A 1 465 ? 5.539 22.656 3.617 1 98.81 465 ASP A C 1
ATOM 3658 O O . ASP A 1 465 ? 5.422 23.625 2.873 1 98.81 465 ASP A O 1
ATOM 3662 N N . GLY A 1 466 ? 5.086 22.562 4.883 1 98.75 466 GLY A N 1
ATOM 3663 C CA . GLY A 1 466 ? 4.387 23.766 5.297 1 98.75 466 GLY A CA 1
ATOM 3664 C C . GLY A 1 466 ? 4.086 23.797 6.785 1 98.75 466 GLY A C 1
ATOM 3665 O O . GLY A 1 466 ? 3.926 22.75 7.414 1 98.75 466 GLY A O 1
ATOM 3666 N N . LEU A 1 467 ? 3.973 25 7.312 1 98.81 467 LEU A N 1
ATOM 3667 C CA . LEU A 1 467 ? 3.598 25.328 8.688 1 98.81 467 LEU A CA 1
ATOM 3668 C C . LEU A 1 467 ? 2.604 26.469 8.727 1 98.81 467 LEU A C 1
ATOM 3670 O O . LEU A 1 467 ? 2.938 27.594 8.352 1 98.81 467 LEU A O 1
ATOM 3674 N N . ILE A 1 468 ? 1.414 26.203 9.219 1 98.88 468 ILE A N 1
ATOM 3675 C CA . ILE A 1 468 ? 0.402 27.25 9.32 1 98.88 468 ILE A CA 1
ATOM 3676 C C . ILE A 1 468 ? 0.008 27.438 10.781 1 98.88 468 ILE A C 1
ATOM 3678 O O . ILE A 1 468 ? -0.653 26.578 11.375 1 98.88 468 ILE A O 1
ATOM 3682 N N . LEU A 1 469 ? 0.424 28.531 11.336 1 98.69 469 LEU A N 1
ATOM 3683 C CA . LEU A 1 469 ? 0.239 28.781 12.766 1 98.69 469 LEU A CA 1
ATOM 3684 C C . LEU A 1 469 ? -1.19 29.219 13.055 1 98.69 469 LEU A C 1
ATOM 3686 O O . LEU A 1 469 ? -1.753 30.047 12.328 1 98.69 469 LEU A O 1
ATOM 3690 N N . TYR A 1 470 ? -1.801 28.625 14.102 1 97.81 470 TYR A N 1
ATOM 3691 C CA . TYR A 1 470 ? -3.15 28.969 14.531 1 97.81 470 TYR A CA 1
ATOM 3692 C C . TYR A 1 470 ? -3.113 29.953 15.703 1 97.81 470 TYR A C 1
ATOM 3694 O O . TYR A 1 470 ? -2.572 29.625 16.766 1 97.81 470 TYR A O 1
ATOM 3702 N N . ASN A 1 471 ? -3.812 31.156 15.758 1 95.19 471 ASN A N 1
ATOM 3703 C CA . ASN A 1 471 ? -4.219 31.875 14.555 1 95.19 471 ASN A CA 1
ATOM 3704 C C . ASN A 1 471 ? -3.83 33.344 14.625 1 95.19 471 ASN A C 1
ATOM 3706 O O . ASN A 1 471 ? -3.367 33.844 15.664 1 95.19 471 ASN A O 1
ATOM 3710 N N . HIS A 1 472 ? -3.857 34.062 13.578 1 98.06 472 HIS A N 1
ATOM 3711 C CA . HIS A 1 472 ? -3.367 35.438 13.578 1 98.06 472 HIS A CA 1
ATOM 3712 C C . HIS A 1 472 ? -4.281 36.344 14.391 1 98.06 472 HIS A C 1
ATOM 3714 O O . HIS A 1 472 ? -3.834 37 15.328 1 98.06 472 HIS A O 1
ATOM 3720 N N . HIS A 1 473 ? -5.539 36.406 14.055 1 97.12 473 HIS A N 1
ATOM 3721 C CA . HIS A 1 473 ? -6.527 37.219 14.758 1 97.12 473 HIS A CA 1
ATOM 3722 C C . HIS A 1 473 ? -7.945 36.719 14.461 1 97.12 473 HIS A C 1
ATOM 3724 O O . HIS A 1 473 ? -8.156 35.906 13.57 1 97.12 473 HIS A O 1
ATOM 3730 N N . THR A 1 474 ? -8.906 37.25 15.234 1 95.31 474 THR A N 1
ATOM 3731 C CA . THR A 1 474 ? -10.32 36.938 15.047 1 95.31 474 THR A CA 1
ATOM 3732 C C . THR A 1 474 ? -11.148 38.219 15 1 95.31 474 THR A C 1
ATOM 3734 O O . THR A 1 474 ? -11.789 38.562 15.992 1 95.31 474 THR A O 1
ATOM 3737 N N . SER A 1 475 ? -11.094 38.875 13.883 1 95.25 475 SER A N 1
ATOM 3738 C CA . SER A 1 475 ? -11.852 40.094 13.688 1 95.25 475 SER A CA 1
ATOM 3739 C C . SER A 1 475 ? -11.938 40.469 12.203 1 95.25 475 SER A C 1
ATOM 3741 O O . SER A 1 475 ? -11.023 40.156 11.43 1 95.25 475 SER A O 1
ATOM 3743 N N . GLU A 1 476 ? -13 41.125 11.797 1 95.44 476 GLU A N 1
ATOM 3744 C CA . GLU A 1 476 ? -13.188 41.594 10.422 1 95.44 476 GLU A CA 1
ATOM 3745 C C . GLU A 1 476 ? -12.781 43.062 10.289 1 95.44 476 GLU A C 1
ATOM 3747 O O . GLU A 1 476 ? -12.922 43.656 9.211 1 95.44 476 GLU A O 1
ATOM 3752 N N . ASN A 1 477 ? -12.227 43.594 11.367 1 95.44 477 ASN A N 1
ATOM 3753 C CA . ASN A 1 477 ? -11.789 45 11.383 1 95.44 477 ASN A CA 1
ATOM 3754 C C . ASN A 1 477 ? -10.32 45.125 11.773 1 95.44 477 ASN A C 1
ATOM 3756 O O . ASN A 1 477 ? -9.852 44.438 12.68 1 95.44 477 ASN A O 1
ATOM 3760 N N . TRP A 1 478 ? -9.602 46.094 11.172 1 96.38 478 TRP A N 1
ATOM 3761 C CA . TRP A 1 478 ? -8.156 46.188 11.344 1 96.38 478 TRP A CA 1
ATOM 3762 C C . TRP A 1 478 ? -7.809 46.938 12.633 1 96.38 478 TRP A C 1
ATOM 3764 O O . TRP A 1 478 ? -6.707 46.781 13.156 1 96.38 478 TRP A O 1
ATOM 3774 N N . ASP A 1 479 ? -8.766 47.688 13.242 1 94.62 479 ASP A N 1
ATOM 3775 C CA . ASP A 1 479 ? -8.367 48.625 14.281 1 94.62 479 ASP A CA 1
ATOM 3776 C C . ASP A 1 479 ? -9.148 48.375 15.57 1 94.62 479 ASP A C 1
ATOM 3778 O O . ASP A 1 479 ? -9.234 49.25 16.438 1 94.62 479 ASP A O 1
ATOM 3782 N N . ASP A 1 480 ? -9.734 47.281 15.75 1 94.12 480 ASP A N 1
ATOM 3783 C CA . ASP A 1 480 ? -10.625 47.125 16.891 1 94.12 480 ASP A CA 1
ATOM 3784 C C . ASP A 1 480 ? -9.984 46.219 17.953 1 94.12 480 ASP A C 1
ATOM 3786 O O . ASP A 1 480 ? -10.594 45.938 18.984 1 94.12 480 ASP A O 1
ATOM 3790 N N . GLN A 1 481 ? -8.82 45.688 17.734 1 94.94 481 GLN A N 1
ATOM 3791 C CA . GLN A 1 481 ? -8.055 44.938 18.719 1 94.94 481 GLN A CA 1
ATOM 3792 C C . GLN A 1 481 ? -6.801 45.688 19.141 1 94.94 481 GLN A C 1
ATOM 3794 O O . GLN A 1 481 ? -6.125 46.281 18.297 1 94.94 481 GLN A O 1
ATOM 3799 N N . PRO A 1 482 ? -6.52 45.688 20.422 1 96.25 482 PRO A N 1
ATOM 3800 C CA . PRO A 1 482 ? -5.449 46.562 20.906 1 96.25 482 PRO A CA 1
ATOM 3801 C C . PRO A 1 482 ? -4.059 46.062 20.516 1 96.25 482 PRO A C 1
ATOM 3803 O O . PRO A 1 482 ? -3.846 44.844 20.391 1 96.25 482 PRO A O 1
ATOM 3806 N N . ALA A 1 483 ? -3.154 47.031 20.375 1 97.75 483 ALA A N 1
ATOM 3807 C CA . ALA A 1 483 ? -1.768 46.719 20.016 1 97.75 483 ALA A CA 1
ATOM 3808 C C . ALA A 1 483 ? -0.94 46.406 21.25 1 97.75 483 ALA A C 1
ATOM 3810 O O . ALA A 1 483 ? 0.158 45.844 21.156 1 97.75 483 ALA A O 1
ATOM 3811 N N . ASP A 1 484 ? -1.452 46.781 22.453 1 97.62 484 ASP A N 1
ATOM 3812 C CA . ASP A 1 484 ? -0.607 46.719 23.641 1 97.62 484 ASP A CA 1
ATOM 3813 C C . ASP A 1 484 ? -1.258 45.844 24.734 1 97.62 484 ASP A C 1
ATOM 3815 O O . ASP A 1 484 ? -0.89 45.938 25.906 1 97.62 484 ASP A O 1
ATOM 3819 N N . GLU A 1 485 ? -2.301 45.062 24.359 1 97.19 485 GLU A N 1
ATOM 3820 C CA . GLU A 1 485 ? -2.955 44.125 25.25 1 97.19 485 GLU A CA 1
ATOM 3821 C C . GLU A 1 485 ? -3.287 42.812 24.531 1 97.19 485 GLU A C 1
ATOM 3823 O O . GLU A 1 485 ? -3.73 42.812 23.391 1 97.19 485 GLU A O 1
ATOM 3828 N N . ILE A 1 486 ? -3.059 41.719 25.188 1 96.25 486 ILE A N 1
ATOM 3829 C CA . ILE A 1 486 ? -3.516 40.438 24.703 1 96.25 486 ILE A CA 1
ATOM 3830 C C . ILE A 1 486 ? -4.891 40.125 25.281 1 96.25 486 ILE A C 1
ATOM 3832 O O . ILE A 1 486 ? -5.02 39.844 26.484 1 96.25 486 ILE A O 1
ATOM 3836 N N . LEU A 1 487 ? -5.879 40.094 24.469 1 92.81 487 LEU A N 1
ATOM 3837 C CA . LEU A 1 487 ? -7.246 39.875 24.922 1 92.81 487 LEU A CA 1
ATOM 3838 C C . LEU A 1 487 ? -7.652 38.438 24.75 1 92.81 487 LEU A C 1
ATOM 3840 O O . LEU A 1 487 ? -8.648 37.969 25.312 1 92.81 487 LEU A O 1
ATOM 3844 N N . ASN A 1 488 ? -6.945 37.719 23.953 1 93.06 488 ASN A N 1
ATOM 3845 C CA . ASN A 1 488 ? -7.148 36.312 23.641 1 93.06 488 ASN A CA 1
ATOM 3846 C C . ASN A 1 488 ? -5.848 35.656 23.203 1 93.06 488 ASN A C 1
ATOM 3848 O O . ASN A 1 488 ? -5.273 36 22.172 1 93.06 488 ASN A O 1
ATOM 3852 N N . VAL A 1 489 ? -5.438 34.625 23.922 1 93.81 489 VAL A N 1
ATOM 3853 C CA . VAL A 1 489 ? -4.145 34 23.641 1 93.81 489 VAL A CA 1
ATOM 3854 C C . VAL A 1 489 ? -4.211 33.25 22.312 1 93.81 489 VAL A C 1
ATOM 3856 O O . VAL A 1 489 ? -3.176 32.938 21.719 1 93.81 489 VAL A O 1
ATOM 3859 N N . PHE A 1 490 ? -5.402 33 21.812 1 94.56 490 PHE A N 1
ATOM 3860 C CA . PHE A 1 490 ? -5.551 32.312 20.531 1 94.56 490 PHE A CA 1
ATOM 3861 C C . PHE A 1 490 ? -5.266 33.25 19.375 1 94.56 490 PHE A C 1
ATOM 3863 O O . PHE A 1 490 ? -5.098 32.812 18.234 1 94.56 490 PHE A O 1
ATOM 3870 N N . ASP A 1 491 ? -5.188 34.5 19.625 1 96.06 491 ASP A N 1
ATOM 3871 C CA . ASP A 1 491 ? -4.762 35.5 18.641 1 96.06 491 ASP A CA 1
ATOM 3872 C C . ASP A 1 491 ? -3.307 35.906 18.875 1 96.06 491 ASP A C 1
ATOM 3874 O O . ASP A 1 491 ? -2.977 36.5 19.891 1 96.06 491 ASP A O 1
ATOM 3878 N N . VAL A 1 492 ? -2.49 35.719 17.891 1 97.62 492 VAL A N 1
ATOM 3879 C CA . VAL A 1 492 ? -1.064 35.875 18.156 1 97.62 492 VAL A CA 1
ATOM 3880 C C . VAL A 1 492 ? -0.55 37.188 17.547 1 97.62 492 VAL A C 1
ATOM 3882 O O . VAL A 1 492 ? 0.649 37.469 17.594 1 97.62 492 VAL A O 1
ATOM 3885 N N . TYR A 1 493 ? -1.363 38 16.953 1 97.56 493 TYR A N 1
ATOM 3886 C CA . TYR A 1 493 ? -0.937 39.156 16.141 1 97.56 493 TYR A CA 1
ATOM 3887 C C . TYR A 1 493 ? -0.06 40.094 16.953 1 97.56 493 TYR A C 1
ATOM 3889 O O . TYR A 1 493 ? 0.703 40.875 16.375 1 97.56 493 TYR A O 1
ATOM 3897 N N . ASN A 1 494 ? -0.143 40.062 18.281 1 97.56 494 ASN A N 1
ATOM 3898 C CA . ASN A 1 494 ? 0.677 40.969 19.078 1 97.56 494 ASN A CA 1
ATOM 3899 C C . ASN A 1 494 ? 1.52 40.188 20.094 1 97.56 494 ASN A C 1
ATOM 3901 O O . ASN A 1 494 ? 1.947 40.75 21.109 1 97.56 494 ASN A O 1
ATOM 3905 N N . ASP A 1 495 ? 1.66 38.938 19.906 1 97.81 495 ASP A N 1
ATOM 3906 C CA . ASP A 1 495 ? 2.625 38.156 20.688 1 97.81 495 ASP A CA 1
ATOM 3907 C C . ASP A 1 495 ? 4.047 38.406 20.188 1 97.81 495 ASP A C 1
ATOM 3909 O O . ASP A 1 495 ? 4.422 37.938 19.109 1 97.81 495 ASP A O 1
ATOM 3913 N N . PRO A 1 496 ? 4.883 39 20.969 1 97.81 496 PRO A N 1
ATOM 3914 C CA . PRO A 1 496 ? 6.242 39.312 20.516 1 97.81 496 PRO A CA 1
ATOM 3915 C C . PRO A 1 496 ? 7.039 38.062 20.172 1 97.81 496 PRO A C 1
ATOM 3917 O O . PRO A 1 496 ? 7.875 38.062 19.266 1 97.81 496 PRO A O 1
ATOM 3920 N N . ALA A 1 497 ? 6.758 37 20.891 1 98 497 ALA A N 1
ATOM 3921 C CA . ALA A 1 497 ? 7.484 35.719 20.703 1 98 497 ALA A CA 1
ATOM 3922 C C . ALA A 1 497 ? 7.211 35.156 19.328 1 98 497 ALA A C 1
ATOM 3924 O O . ALA A 1 497 ? 7.988 34.344 18.828 1 98 497 ALA A O 1
ATOM 3925 N N . VAL A 1 498 ? 6.129 35.531 18.75 1 98.25 498 VAL A N 1
ATOM 3926 C CA . VAL A 1 498 ? 5.762 35.062 17.422 1 98.25 498 VAL A CA 1
ATOM 3927 C C . VAL A 1 498 ? 6.125 36.094 16.375 1 98.25 498 VAL A C 1
ATOM 3929 O O . VAL A 1 498 ? 6.949 35.844 15.492 1 98.25 498 VAL A O 1
ATOM 3932 N N . ILE A 1 499 ? 5.633 37.281 16.562 1 98.38 499 ILE A N 1
ATOM 3933 C CA . ILE A 1 499 ? 5.629 38.312 15.531 1 98.38 499 ILE A CA 1
ATOM 3934 C C . ILE A 1 499 ? 7.047 38.844 15.32 1 98.38 499 ILE A C 1
ATOM 3936 O O . ILE A 1 499 ? 7.477 39.031 14.188 1 98.38 499 ILE A O 1
ATOM 3940 N N . CYS A 1 500 ? 7.773 39 16.359 1 98.19 500 CYS A N 1
ATOM 3941 C CA . CYS A 1 500 ? 9.086 39.625 16.234 1 98.19 500 CYS A CA 1
ATOM 3942 C C . CYS A 1 500 ? 10.125 38.625 15.734 1 98.19 500 CYS A C 1
ATOM 3944 O O . CYS A 1 500 ? 11.211 39.031 15.305 1 98.19 500 CYS A O 1
ATOM 3946 N N . GLN A 1 501 ? 9.789 37.406 15.734 1 97.06 501 GLN A N 1
ATOM 3947 C CA . GLN A 1 501 ? 10.703 36.406 15.188 1 97.06 501 GLN A CA 1
ATOM 3948 C C . GLN A 1 501 ? 10.219 35.875 13.836 1 97.06 501 GLN A C 1
ATOM 3950 O O . GLN A 1 501 ? 10.859 35 13.227 1 97.06 501 GLN A O 1
ATOM 3955 N N . TRP A 1 502 ? 9.164 36.312 13.391 1 98.44 502 TRP A N 1
ATOM 3956 C CA . TRP A 1 502 ? 8.539 35.719 12.219 1 98.44 502 TRP A CA 1
ATOM 3957 C C . TRP A 1 502 ? 9.453 35.812 11 1 98.44 502 TRP A C 1
ATOM 3959 O O . TRP A 1 502 ? 9.594 34.844 10.25 1 98.44 502 TRP A O 1
ATOM 3969 N N . GLY A 1 503 ? 9.992 37.031 10.773 1 98.31 503 GLY A N 1
ATOM 3970 C CA . GLY A 1 503 ? 10.883 37.188 9.633 1 98.31 503 GLY A CA 1
ATOM 3971 C C . GLY A 1 503 ? 12.039 36.219 9.633 1 98.31 503 GLY A C 1
ATOM 3972 O O . GLY A 1 503 ? 12.391 35.688 8.586 1 98.31 503 GLY A O 1
ATOM 3973 N N . PHE A 1 504 ? 12.656 36.031 10.805 1 98.31 504 PHE A N 1
ATOM 3974 C CA . PHE A 1 504 ? 13.711 35.031 10.953 1 98.31 504 PHE A CA 1
ATOM 3975 C C . PHE A 1 504 ? 13.203 33.656 10.594 1 98.31 504 PHE A C 1
ATOM 3977 O O . PHE A 1 504 ? 13.836 32.938 9.812 1 98.31 504 PHE A O 1
ATOM 3984 N N . MET A 1 505 ? 12.07 33.25 11.109 1 98.25 505 MET A N 1
ATOM 3985 C CA . MET A 1 505 ? 11.469 31.938 10.883 1 98.25 505 MET A CA 1
ATOM 3986 C C . MET A 1 505 ? 11.133 31.75 9.406 1 98.25 505 MET A C 1
ATOM 3988 O O . MET A 1 505 ? 11.375 30.672 8.852 1 98.25 505 MET A O 1
ATOM 3992 N N . ALA A 1 506 ? 10.516 32.75 8.844 1 98.62 506 ALA A N 1
ATOM 3993 C CA . ALA A 1 506 ? 10.164 32.688 7.426 1 98.62 506 ALA A CA 1
ATOM 3994 C C . ALA A 1 506 ? 11.406 32.469 6.559 1 98.62 506 ALA A C 1
ATOM 3996 O O . ALA A 1 506 ? 11.406 31.656 5.641 1 98.62 506 ALA A O 1
ATOM 3997 N N . SER A 1 507 ? 12.469 33.219 6.855 1 98.62 507 SER A N 1
ATOM 3998 C CA . SER A 1 507 ? 13.719 33.062 6.117 1 98.62 507 SER A CA 1
ATOM 3999 C C . SER A 1 507 ? 14.281 31.641 6.25 1 98.62 507 SER A C 1
ATOM 4001 O O . SER A 1 507 ? 14.648 31.016 5.254 1 98.62 507 SER A O 1
ATOM 4003 N N . VAL A 1 508 ? 14.281 31.156 7.461 1 98.62 508 VAL A N 1
ATOM 4004 C CA . VAL A 1 508 ? 14.844 29.844 7.754 1 98.62 508 VAL A CA 1
ATOM 4005 C C . VAL A 1 508 ? 14.062 28.766 7 1 98.62 508 VAL A C 1
ATOM 4007 O O . VAL A 1 508 ? 14.648 27.938 6.309 1 98.62 508 VAL A O 1
ATOM 4010 N N . PHE A 1 509 ? 12.797 28.781 7.059 1 98.75 509 PHE A N 1
ATOM 4011 C CA . PHE A 1 509 ? 11.977 27.688 6.539 1 98.75 509 PHE A CA 1
ATOM 4012 C C . PHE A 1 509 ? 11.82 27.812 5.027 1 98.75 509 PHE A C 1
ATOM 4014 O O . PHE A 1 509 ? 12.008 26.828 4.305 1 98.75 509 PHE A O 1
ATOM 4021 N N . LEU A 1 510 ? 11.477 28.984 4.527 1 98.5 510 LEU A N 1
ATOM 4022 C CA . LEU A 1 510 ? 11.164 29.156 3.111 1 98.5 510 LEU A CA 1
ATOM 4023 C C . LEU A 1 510 ? 12.422 29 2.258 1 98.5 510 LEU A C 1
ATOM 4025 O O . LEU A 1 510 ? 12.352 28.516 1.124 1 98.5 510 LEU A O 1
ATOM 4029 N N . LYS A 1 511 ? 13.586 29.375 2.822 1 97.75 511 LYS A N 1
ATOM 4030 C CA . LYS A 1 511 ? 14.828 29.281 2.066 1 97.75 511 LYS A CA 1
ATOM 4031 C C . LYS A 1 511 ? 15.602 28.016 2.434 1 97.75 511 LYS A C 1
ATOM 4033 O O . LYS A 1 511 ? 16.641 27.719 1.845 1 97.75 511 LYS A O 1
ATOM 4038 N N . GLY A 1 512 ? 15.125 27.281 3.389 1 97.56 512 GLY A N 1
ATOM 4039 C CA . GLY A 1 512 ? 15.805 26.062 3.783 1 97.56 512 GLY A CA 1
ATOM 4040 C C . GLY A 1 512 ? 17.188 26.312 4.352 1 97.56 512 GLY A C 1
ATOM 4041 O O . GLY A 1 512 ? 18.156 25.656 3.941 1 97.56 512 GLY A O 1
ATOM 4042 N N . LEU A 1 513 ? 17.281 27.234 5.289 1 98.44 513 LEU A N 1
ATOM 4043 C CA . LEU A 1 513 ? 18.594 27.625 5.797 1 98.44 513 LEU A CA 1
ATOM 4044 C C . LEU A 1 513 ? 19.125 26.594 6.793 1 98.44 513 LEU A C 1
ATOM 4046 O O . LEU A 1 513 ? 20.297 26.609 7.133 1 98.44 513 LEU A O 1
ATOM 4050 N N . VAL A 1 514 ? 18.234 25.766 7.328 1 98.69 514 VAL A N 1
ATOM 4051 C CA . VAL A 1 514 ? 18.625 24.578 8.078 1 98.69 514 VAL A CA 1
ATOM 4052 C C . VAL A 1 514 ? 18.562 23.344 7.168 1 98.69 514 VAL A C 1
ATOM 4054 O O . VAL A 1 514 ? 17.594 23.156 6.441 1 98.69 514 VAL A O 1
ATOM 4057 N N . SER A 1 515 ? 19.578 22.484 7.219 1 98.56 515 SER A N 1
ATOM 4058 C CA . SER A 1 515 ? 19.703 21.375 6.277 1 98.56 515 SER A CA 1
ATOM 4059 C C . SER A 1 515 ? 18.719 20.266 6.602 1 98.56 515 SER A C 1
ATOM 4061 O O . SER A 1 515 ? 18.406 20.016 7.77 1 98.56 515 SER A O 1
ATOM 4063 N N . VAL A 1 516 ? 18.297 19.609 5.566 1 98.5 516 VAL A N 1
ATOM 4064 C CA . VAL A 1 516 ? 17.562 18.359 5.715 1 98.5 516 VAL A CA 1
ATOM 4065 C C . VAL A 1 516 ? 18.484 17.297 6.293 1 98.5 516 VAL A C 1
ATOM 4067 O O . VAL A 1 516 ? 19.688 17.281 6.008 1 98.5 516 VAL A O 1
ATOM 4070 N N . ALA A 1 517 ? 17.922 16.453 7.078 1 98.75 517 ALA A N 1
ATOM 4071 C CA . ALA A 1 517 ? 18.672 15.352 7.684 1 98.75 517 ALA A CA 1
ATOM 4072 C C . ALA A 1 517 ? 19.391 14.531 6.621 1 98.75 517 ALA A C 1
ATOM 4074 O O . ALA A 1 517 ? 18.875 14.336 5.52 1 98.75 517 ALA A O 1
ATOM 4075 N N . LYS A 1 518 ? 20.531 13.969 6.926 1 98.44 518 LYS A N 1
ATOM 4076 C CA . LYS A 1 518 ? 21.328 13.125 6.031 1 98.44 518 LYS A CA 1
ATOM 4077 C C . LYS A 1 518 ? 20.766 11.703 5.992 1 98.44 518 LYS A C 1
ATOM 4079 O O . LYS A 1 518 ? 20.953 10.984 5 1 98.44 518 LYS A O 1
ATOM 4084 N N . HIS A 1 519 ? 20.125 11.344 7.047 1 98.44 519 HIS A N 1
ATOM 4085 C CA . HIS A 1 519 ? 19.625 9.984 7.18 1 98.44 519 HIS A CA 1
ATOM 4086 C C . HIS A 1 519 ? 18.156 9.961 7.559 1 98.44 519 HIS A C 1
ATOM 4088 O O . HIS A 1 519 ? 17.625 10.945 8.086 1 98.44 519 HIS A O 1
ATOM 4094 N N . CYS A 1 520 ? 17.469 8.859 7.266 1 98.31 520 CYS A N 1
ATOM 4095 C CA . CYS A 1 520 ? 16.016 8.734 7.465 1 98.31 520 CYS A CA 1
ATOM 4096 C C . CYS A 1 520 ? 15.68 7.441 8.195 1 98.31 520 CYS A C 1
ATOM 4098 O O . CYS A 1 520 ? 16.312 6.406 7.965 1 98.31 520 CYS A O 1
ATOM 4100 N N . VAL A 1 521 ? 14.727 7.48 9.125 1 98.44 521 VAL A N 1
ATOM 4101 C CA . VAL A 1 521 ? 14.188 6.328 9.844 1 98.44 521 VAL A CA 1
ATOM 4102 C C . VAL A 1 521 ? 12.734 6.102 9.438 1 98.44 521 VAL A C 1
ATOM 4104 O O . VAL A 1 521 ? 11.906 7.016 9.508 1 98.44 521 VAL A O 1
ATOM 4107 N N . ASP A 1 522 ? 12.391 4.879 9.031 1 98.19 522 ASP A N 1
ATOM 4108 C CA . ASP A 1 522 ? 11.008 4.48 8.789 1 98.19 522 ASP A CA 1
ATOM 4109 C C . ASP A 1 522 ? 10.43 3.754 10.008 1 98.19 522 ASP A C 1
ATOM 4111 O O . ASP A 1 522 ? 11.055 2.834 10.539 1 98.19 522 ASP A O 1
ATOM 4115 N N . VAL A 1 523 ? 9.32 4.234 10.469 1 97.19 523 VAL A N 1
ATOM 4116 C CA . VAL A 1 523 ? 8.562 3.582 11.531 1 97.19 523 VAL A CA 1
ATOM 4117 C C . VAL A 1 523 ? 7.441 2.738 10.93 1 97.19 523 VAL A C 1
ATOM 4119 O O . VAL A 1 523 ? 6.516 3.273 10.32 1 97.19 523 VAL A O 1
ATOM 4122 N N . ILE A 1 524 ? 7.488 1.376 11.164 1 97.31 524 ILE A N 1
ATOM 4123 C CA . ILE A 1 524 ? 6.715 0.445 10.352 1 97.31 524 ILE A CA 1
ATOM 4124 C C . ILE A 1 524 ? 5.523 -0.074 11.148 1 97.31 524 ILE A C 1
ATOM 4126 O O . ILE A 1 524 ? 5.688 -0.569 12.266 1 97.31 524 ILE A O 1
ATOM 4130 N N . TYR A 1 525 ? 4.312 -0.014 10.531 1 96.44 525 TYR A N 1
ATOM 4131 C CA . TYR A 1 525 ? 3.094 -0.567 11.117 1 96.44 525 TYR A CA 1
ATOM 4132 C C . TYR A 1 525 ? 2.49 -1.629 10.203 1 96.44 525 TYR A C 1
ATOM 4134 O O . TYR A 1 525 ? 2.424 -1.445 8.984 1 96.44 525 TYR A O 1
ATOM 4142 N N . THR A 1 526 ? 2.098 -2.738 10.781 1 96 526 THR A N 1
ATOM 4143 C CA . THR A 1 526 ? 1.322 -3.742 10.062 1 96 526 THR A CA 1
ATOM 4144 C C . THR A 1 526 ? -0.173 -3.473 10.195 1 96 526 THR A C 1
ATOM 4146 O O . THR A 1 526 ? -0.586 -2.627 10.992 1 96 526 THR A O 1
ATOM 4149 N N . GLN A 1 527 ? -0.964 -4.199 9.445 1 95.5 527 GLN A N 1
ATOM 4150 C CA . GLN A 1 527 ? -2.414 -4.066 9.555 1 95.5 527 GLN A CA 1
ATOM 4151 C C . GLN A 1 527 ? -2.906 -4.488 10.93 1 95.5 527 GLN A C 1
ATOM 4153 O O . GLN A 1 527 ? -3.871 -3.924 11.453 1 95.5 527 GLN A O 1
ATOM 4158 N N . ASN A 1 528 ? -2.281 -5.426 11.562 1 95.44 528 ASN A N 1
ATOM 4159 C CA . ASN A 1 528 ? -2.658 -5.844 12.906 1 95.44 528 ASN A CA 1
ATOM 4160 C C . ASN A 1 528 ? -2.395 -4.746 13.93 1 95.44 528 ASN A C 1
ATOM 4162 O O . ASN A 1 528 ? -3.154 -4.59 14.883 1 95.44 528 ASN A O 1
ATOM 4166 N N . ASP A 1 529 ? -1.354 -3.977 13.711 1 94.81 529 ASP A N 1
ATOM 4167 C CA . ASP A 1 529 ? -1 -2.906 14.633 1 94.81 529 ASP A CA 1
ATOM 4168 C C . ASP A 1 529 ? -2.1 -1.849 14.695 1 94.81 529 ASP A C 1
ATOM 4170 O O . ASP A 1 529 ? -2.277 -1.19 15.727 1 94.81 529 ASP A O 1
ATOM 4174 N N . LEU A 1 530 ? -2.848 -1.709 13.672 1 96.25 530 LEU A N 1
ATOM 4175 C CA . LEU A 1 530 ? -3.893 -0.694 13.586 1 96.25 530 LEU A CA 1
ATOM 4176 C C . LEU A 1 530 ? -5.051 -1.028 14.523 1 96.25 530 LEU A C 1
ATOM 4178 O O . LEU A 1 530 ? -5.91 -0.181 14.781 1 96.25 530 LEU A O 1
ATOM 4182 N N . LYS A 1 531 ? -5.035 -2.244 15.07 1 95.88 531 LYS A N 1
ATOM 4183 C CA . LYS A 1 531 ? -6.164 -2.742 15.852 1 95.88 531 LYS A CA 1
ATOM 4184 C C . LYS A 1 531 ? -5.891 -2.617 17.359 1 95.88 531 LYS A C 1
ATOM 4186 O O . LYS A 1 531 ? -6.652 -3.139 18.172 1 95.88 531 LYS A O 1
ATOM 4191 N N . THR A 1 532 ? -4.777 -1.939 17.688 1 93.31 532 THR A N 1
ATOM 4192 C CA . THR A 1 532 ? -4.402 -1.723 19.078 1 93.31 532 THR A CA 1
ATOM 4193 C C . THR A 1 532 ? -3.879 -0.305 19.281 1 93.31 532 THR A C 1
ATOM 4195 O O . THR A 1 532 ? -3.301 0.287 18.375 1 93.31 532 THR A O 1
ATOM 4198 N N . LEU A 1 533 ? -4.152 0.246 20.453 1 88.88 533 LEU A N 1
ATOM 4199 C CA . LEU A 1 533 ? -3.562 1.519 20.859 1 88.88 533 LEU A CA 1
ATOM 4200 C C . LEU A 1 533 ? -3.613 1.688 22.375 1 88.88 533 LEU A C 1
ATOM 4202 O O . LEU A 1 533 ? -4.578 2.236 22.906 1 88.88 533 LEU A O 1
ATOM 4206 N N . PRO A 1 534 ? -2.625 1.318 23.016 1 82.62 534 PRO A N 1
ATOM 4207 C CA . PRO A 1 534 ? -2.615 1.562 24.453 1 82.62 534 PRO A CA 1
ATOM 4208 C C . PRO A 1 534 ? -2.279 3.01 24.812 1 82.62 534 PRO A C 1
ATOM 4210 O O . PRO A 1 534 ? -1.516 3.662 24.094 1 82.62 534 PRO A O 1
ATOM 4213 N N . LEU A 1 535 ? -2.865 3.547 25.844 1 73.06 535 LEU A N 1
ATOM 4214 C CA . LEU A 1 535 ? -2.594 4.902 26.328 1 73.06 535 LEU A CA 1
ATOM 4215 C C . LEU A 1 535 ? -1.123 5.066 26.688 1 73.06 535 LEU A C 1
ATOM 4217 O O . LEU A 1 535 ? -0.493 6.059 26.312 1 73.06 535 LEU A O 1
ATOM 4221 N N . PHE A 1 536 ? -0.636 4.125 27.422 1 64.62 536 PHE A N 1
ATOM 4222 C CA . PHE A 1 536 ? 0.708 4.234 27.984 1 64.62 536 PHE A CA 1
ATOM 4223 C C . PHE A 1 536 ? 1.738 3.645 27.031 1 64.62 536 PHE A C 1
ATOM 4225 O O . PHE A 1 536 ? 2.867 3.355 27.422 1 64.62 536 PHE A O 1
ATOM 4232 N N . HIS A 1 537 ? 1.193 3.469 25.812 1 62.59 537 HIS A N 1
ATOM 4233 C CA . HIS A 1 537 ? 2.09 2.979 24.781 1 62.59 537 HIS A CA 1
ATOM 4234 C C . HIS A 1 537 ? 2.695 4.133 23.984 1 62.59 537 HIS A C 1
ATOM 4236 O O . HIS A 1 537 ? 2.26 4.414 22.859 1 62.59 537 HIS A O 1
ATOM 4242 N N . ALA A 1 538 ? 3.408 4.992 24.812 1 64.19 538 ALA A N 1
ATOM 4243 C CA . ALA A 1 538 ? 4.145 5.973 24.016 1 64.19 538 ALA A CA 1
ATOM 4244 C C . ALA A 1 538 ? 5.387 5.344 23.391 1 64.19 538 ALA A C 1
ATOM 4246 O O . ALA A 1 538 ? 6.113 4.594 24.047 1 64.19 538 ALA A O 1
ATOM 4247 N N . MET A 1 539 ? 5.449 5.387 22.094 1 74.69 539 MET A N 1
ATOM 4248 C CA . MET A 1 539 ? 6.574 4.766 21.391 1 74.69 539 MET A CA 1
ATOM 4249 C C . MET A 1 539 ? 7.816 5.645 21.469 1 74.69 539 MET A C 1
ATOM 4251 O O . MET A 1 539 ? 7.727 6.867 21.328 1 74.69 539 MET A O 1
ATOM 4255 N N . PRO A 1 540 ? 8.883 4.973 21.812 1 85.75 540 PRO A N 1
ATOM 4256 C CA . PRO A 1 540 ? 10.148 5.691 21.938 1 85.75 540 PRO A CA 1
ATOM 4257 C C . PRO A 1 540 ? 10.586 6.348 20.625 1 85.75 540 PRO A C 1
ATOM 4259 O O . PRO A 1 540 ? 11.555 7.117 20.609 1 85.75 540 PRO A O 1
ATOM 4262 N N . THR A 1 541 ? 9.781 6.203 19.594 1 87.25 541 THR A N 1
ATOM 4263 C CA . THR A 1 541 ? 10.195 6.664 18.281 1 87.25 541 THR A CA 1
ATOM 4264 C C . THR A 1 541 ? 10.102 8.188 18.188 1 87.25 541 THR A C 1
ATOM 4266 O O . THR A 1 541 ? 10.531 8.781 17.188 1 87.25 541 THR A O 1
ATOM 4269 N N . THR A 1 542 ? 9.617 8.883 19.172 1 83.69 542 THR A N 1
ATOM 4270 C CA . THR A 1 542 ? 9.531 10.336 19.203 1 83.69 542 THR A CA 1
ATOM 4271 C C . THR A 1 542 ? 10.914 10.961 19.328 1 83.69 542 THR A C 1
ATOM 4273 O O . THR A 1 542 ? 11.07 12.18 19.219 1 83.69 542 THR A O 1
ATOM 4276 N N . PHE A 1 543 ? 11.883 10.109 19.484 1 91.56 543 PHE A N 1
ATOM 4277 C CA . PHE A 1 543 ? 13.305 10.453 19.531 1 91.56 543 PHE A CA 1
ATOM 4278 C C . PHE A 1 543 ? 13.828 10.805 18.156 1 91.56 543 PHE A C 1
ATOM 4280 O O . PHE A 1 543 ? 14.547 11.797 17.984 1 91.56 543 PHE A O 1
ATOM 4287 N N . PHE A 1 544 ? 13.422 10.219 17.125 1 97.31 544 PHE A N 1
ATOM 4288 C CA . PHE A 1 544 ? 14.078 10.188 15.82 1 97.31 544 PHE A CA 1
ATOM 4289 C C . PHE A 1 544 ? 13.93 11.523 15.109 1 97.31 544 PHE A C 1
ATOM 4291 O O . PHE A 1 544 ? 14.898 12.047 14.547 1 97.31 544 PHE A O 1
ATOM 4298 N N . PRO A 1 545 ? 12.812 12.195 15.203 1 97.69 545 PRO A N 1
ATOM 4299 C CA . PRO A 1 545 ? 12.672 13.43 14.43 1 97.69 545 PRO A CA 1
ATOM 4300 C C . PRO A 1 545 ? 13.57 14.555 14.945 1 97.69 545 PRO A C 1
ATOM 4302 O O . PRO A 1 545 ? 13.75 15.57 14.273 1 97.69 545 PRO A O 1
ATOM 4305 N N . TYR A 1 546 ? 14.133 14.398 16.094 1 98.44 546 TYR A N 1
ATOM 4306 C CA . TYR A 1 546 ? 14.992 15.414 16.688 1 98.44 546 TYR A CA 1
ATOM 4307 C C . TYR A 1 546 ? 16.422 15.289 16.156 1 98.44 546 TYR A C 1
ATOM 4309 O O . TYR A 1 546 ? 17.219 16.219 16.266 1 98.44 546 TYR A O 1
ATOM 4317 N N . ILE A 1 547 ? 16.781 14.078 15.648 1 98.69 547 ILE A N 1
ATOM 4318 C CA . ILE A 1 547 ? 18.188 13.891 15.344 1 98.69 547 ILE A CA 1
ATOM 4319 C C . ILE A 1 547 ? 18.359 13.508 13.875 1 98.69 547 ILE A C 1
ATOM 4321 O O . ILE A 1 547 ? 19.438 13.672 13.305 1 98.69 547 ILE A O 1
ATOM 4325 N N . THR A 1 548 ? 17.297 12.938 13.266 1 98.5 548 THR A N 1
ATOM 4326 C CA . THR A 1 548 ? 17.203 12.57 11.859 1 98.5 548 THR A CA 1
ATOM 4327 C C . THR A 1 548 ? 15.836 12.898 11.289 1 98.5 548 THR A C 1
ATOM 4329 O O . THR A 1 548 ? 15.016 13.523 11.969 1 98.5 548 THR A O 1
ATOM 4332 N N . SER A 1 549 ? 15.602 12.539 10 1 98.06 549 SER A N 1
ATOM 4333 C CA . SER A 1 549 ? 14.219 12.531 9.531 1 98.06 549 SER A CA 1
ATOM 4334 C C . SER A 1 549 ? 13.531 11.211 9.875 1 98.06 549 SER A C 1
ATOM 4336 O O . SER A 1 549 ? 14.195 10.211 10.141 1 98.06 549 SER A O 1
ATOM 4338 N N . MET A 1 550 ? 12.266 11.289 9.961 1 97.69 550 MET A N 1
ATOM 4339 C CA . MET A 1 550 ? 11.445 10.133 10.312 1 97.69 550 MET A CA 1
ATOM 4340 C C . MET A 1 550 ? 10.164 10.094 9.477 1 97.69 550 MET A C 1
ATOM 4342 O O . MET A 1 550 ? 9.57 11.141 9.211 1 97.69 550 MET A O 1
ATOM 4346 N N . ARG A 1 551 ? 9.734 8.93 9.039 1 97.06 551 ARG A N 1
ATOM 4347 C CA . ARG A 1 551 ? 8.477 8.719 8.336 1 97.06 551 ARG A CA 1
ATOM 4348 C C . ARG A 1 551 ? 7.738 7.5 8.883 1 97.06 551 ARG A C 1
ATOM 4350 O O . ARG A 1 551 ? 8.367 6.551 9.359 1 97.06 551 ARG A O 1
ATOM 4357 N N . ASN A 1 552 ? 6.438 7.586 8.836 1 96.88 552 ASN A N 1
ATOM 4358 C CA . ASN A 1 552 ? 5.625 6.41 9.133 1 96.88 552 ASN A CA 1
ATOM 4359 C C . ASN A 1 552 ? 5.293 5.625 7.863 1 96.88 552 ASN A C 1
ATOM 4361 O O . ASN A 1 552 ? 5.016 6.215 6.82 1 96.88 552 ASN A O 1
ATOM 4365 N N . VAL A 1 553 ? 5.402 4.309 7.98 1 97.38 553 VAL A N 1
ATOM 4366 C CA . VAL A 1 553 ? 5.105 3.396 6.879 1 97.38 553 VAL A CA 1
ATOM 4367 C C . VAL A 1 553 ? 4.043 2.391 7.309 1 97.38 553 VAL A C 1
ATOM 4369 O O . VAL A 1 553 ? 4.188 1.724 8.336 1 97.38 553 VAL A O 1
ATOM 4372 N N . PHE A 1 554 ? 2.975 2.311 6.566 1 97.12 554 PHE A N 1
ATOM 4373 C CA . PHE A 1 554 ? 1.916 1.334 6.797 1 97.12 554 PHE A CA 1
ATOM 4374 C C . PHE A 1 554 ? 1.955 0.236 5.738 1 97.12 554 PHE A C 1
ATOM 4376 O O . PHE A 1 554 ? 1.783 0.506 4.547 1 97.12 554 PHE A O 1
ATOM 4383 N N . LEU A 1 555 ? 2.201 -0.924 6.199 1 96.12 555 LEU A N 1
ATOM 4384 C CA . LEU A 1 555 ? 2.307 -2.031 5.254 1 96.12 555 LEU A CA 1
ATOM 4385 C C . LEU A 1 555 ? 0.926 -2.527 4.84 1 96.12 555 LEU A C 1
ATOM 4387 O O . LEU A 1 555 ? 0.024 -2.631 5.676 1 96.12 555 LEU A O 1
ATOM 4391 N N . ASP A 1 556 ? 0.757 -2.684 3.551 1 92.12 556 ASP A N 1
ATOM 4392 C CA . ASP A 1 556 ? -0.389 -3.342 2.93 1 92.12 556 ASP A CA 1
ATOM 4393 C C . ASP A 1 556 ? 0.062 -4.434 1.964 1 92.12 556 ASP A C 1
ATOM 4395 O O . ASP A 1 556 ? 1.142 -4.344 1.376 1 92.12 556 ASP A O 1
ATOM 4399 N N . GLY A 1 557 ? -0.721 -5.531 1.82 1 91.44 557 GLY A N 1
ATOM 4400 C CA . GLY A 1 557 ? -0.321 -6.652 0.988 1 91.44 557 GLY A CA 1
ATOM 4401 C C . GLY A 1 557 ? 0.724 -7.539 1.642 1 91.44 557 GLY A C 1
ATOM 4402 O O . GLY A 1 557 ? 1.723 -7.895 1.014 1 91.44 557 GLY A O 1
ATOM 4403 N N . GLY A 1 558 ? 0.58 -7.707 2.896 1 92.31 558 GLY A N 1
ATOM 4404 C CA . GLY A 1 558 ? 1.523 -8.516 3.656 1 92.31 558 GLY A CA 1
ATOM 4405 C C . GLY A 1 558 ? 2.309 -7.711 4.676 1 92.31 558 GLY A C 1
ATOM 4406 O O . GLY A 1 558 ? 1.957 -6.566 4.98 1 92.31 558 GLY A O 1
ATOM 4407 N N . ASP A 1 559 ? 3.408 -8.32 5.23 1 94.25 559 ASP A N 1
ATOM 4408 C CA . ASP A 1 559 ? 4.062 -7.73 6.395 1 94.25 559 ASP A CA 1
ATOM 4409 C C . ASP A 1 559 ? 5.52 -7.391 6.09 1 94.25 559 ASP A C 1
ATOM 4411 O O . ASP A 1 559 ? 6.27 -6.988 6.984 1 94.25 559 ASP A O 1
ATOM 4415 N N . SER A 1 560 ? 5.926 -7.473 4.828 1 95.31 560 SER A N 1
ATOM 4416 C CA . SER A 1 560 ? 7.328 -7.277 4.484 1 95.31 560 SER A CA 1
ATOM 4417 C C . SER A 1 560 ? 7.625 -5.816 4.172 1 95.31 560 SER A C 1
ATOM 4419 O O . SER A 1 560 ? 6.934 -5.195 3.365 1 95.31 560 SER A O 1
ATOM 4421 N N . TYR A 1 561 ? 8.648 -5.312 4.82 1 96.81 561 TYR A N 1
ATOM 4422 C CA . TYR A 1 561 ? 9.125 -3.969 4.527 1 96.81 561 TYR A CA 1
ATOM 4423 C C . TYR A 1 561 ? 10.203 -3.998 3.447 1 96.81 561 TYR A C 1
ATOM 4425 O O . TYR A 1 561 ? 11.164 -4.762 3.543 1 96.81 561 TYR A O 1
ATOM 4433 N N . GLN A 1 562 ? 10.055 -3.098 2.412 1 95.25 562 GLN A N 1
ATOM 4434 C CA . GLN A 1 562 ? 11.031 -3.025 1.328 1 95.25 562 GLN A CA 1
ATOM 4435 C C . GLN A 1 562 ? 11.406 -1.578 1.021 1 95.25 562 GLN A C 1
ATOM 4437 O O . GLN A 1 562 ? 11.688 -1.237 -0.129 1 95.25 562 GLN A O 1
ATOM 4442 N N . GLY A 1 563 ? 11.359 -0.773 2.023 1 94.56 563 GLY A N 1
ATOM 4443 C CA . GLY A 1 563 ? 11.688 0.633 1.844 1 94.56 563 GLY A CA 1
ATOM 4444 C C . GLY A 1 563 ? 13.18 0.894 1.762 1 94.56 563 GLY A C 1
ATOM 4445 O O . GLY A 1 563 ? 13.977 -0.045 1.747 1 94.56 563 GLY A O 1
ATOM 4446 N N . ASN A 1 564 ? 13.555 2.154 1.716 1 95.19 564 ASN A N 1
ATOM 4447 C CA . ASN A 1 564 ? 14.93 2.549 1.447 1 95.19 564 ASN A CA 1
ATOM 4448 C C . ASN A 1 564 ? 15.5 3.4 2.576 1 95.19 564 ASN A C 1
ATOM 4450 O O . ASN A 1 564 ? 16.484 4.117 2.385 1 95.19 564 ASN A O 1
ATOM 4454 N N . ALA A 1 565 ? 14.883 3.398 3.729 1 98.31 565 ALA A N 1
ATOM 4455 C CA . ALA A 1 565 ? 15.414 4.18 4.844 1 98.31 565 ALA A CA 1
ATOM 4456 C C . ALA A 1 565 ? 16.703 3.561 5.383 1 98.31 565 ALA A C 1
ATOM 4458 O O . ALA A 1 565 ? 17 2.395 5.109 1 98.31 565 ALA A O 1
ATOM 4459 N N . ASP A 1 566 ? 17.484 4.371 6.098 1 98.69 566 ASP A N 1
ATOM 4460 C CA . ASP A 1 566 ? 18.688 3.871 6.742 1 98.69 566 ASP A CA 1
ATOM 4461 C C . ASP A 1 566 ? 18.359 2.879 7.852 1 98.69 566 ASP A C 1
ATOM 4463 O O . ASP A 1 566 ? 19.109 1.932 8.094 1 98.69 566 ASP A O 1
ATOM 4467 N N . ILE A 1 567 ? 17.219 3.104 8.484 1 98.56 567 ILE A N 1
ATOM 4468 C CA . ILE A 1 567 ? 16.75 2.256 9.578 1 98.56 567 ILE A CA 1
ATOM 4469 C C . ILE A 1 567 ? 15.242 2.035 9.445 1 98.56 567 ILE A C 1
ATOM 4471 O O . ILE A 1 567 ? 14.492 2.969 9.141 1 98.56 567 ILE A O 1
ATOM 4475 N N . ALA A 1 568 ? 14.797 0.835 9.617 1 98.44 568 ALA A N 1
ATOM 4476 C CA . ALA A 1 568 ? 13.391 0.501 9.789 1 98.44 568 ALA A CA 1
ATOM 4477 C C . ALA A 1 568 ? 13.102 0.038 11.219 1 98.44 568 ALA A C 1
ATOM 4479 O O . ALA A 1 568 ? 13.734 -0.905 11.703 1 98.44 568 ALA A O 1
ATOM 4480 N N . VAL A 1 569 ? 12.18 0.713 11.844 1 97.5 569 VAL A N 1
ATOM 4481 C CA . VAL A 1 569 ? 11.82 0.368 13.211 1 97.5 569 VAL A CA 1
ATOM 4482 C C . VAL A 1 569 ? 10.438 -0.286 13.234 1 97.5 569 VAL A C 1
ATOM 4484 O O . VAL A 1 569 ? 9.445 0.328 12.836 1 97.5 569 VAL A O 1
ATOM 4487 N N . ASN A 1 570 ? 10.477 -1.545 13.617 1 93.94 570 ASN A N 1
ATOM 4488 C CA . ASN A 1 570 ? 9.195 -2.211 13.805 1 93.94 570 ASN A CA 1
ATOM 4489 C C . ASN A 1 570 ? 8.398 -1.583 14.953 1 93.94 570 ASN A C 1
ATOM 4491 O O . ASN A 1 570 ? 8.805 -1.665 16.109 1 93.94 570 ASN A O 1
ATOM 4495 N N . ALA A 1 571 ? 7.289 -0.914 14.641 1 88.88 571 ALA A N 1
ATOM 4496 C CA . ALA A 1 571 ? 6.57 -0.114 15.625 1 88.88 571 ALA A CA 1
ATOM 4497 C C . ALA A 1 571 ? 5.16 -0.657 15.852 1 88.88 571 ALA A C 1
ATOM 4499 O O . ALA A 1 571 ? 4.812 -1.727 15.344 1 88.88 571 ALA A O 1
ATOM 4500 N N . GLY A 1 572 ? 4.402 -0.088 16.734 1 86.19 572 GLY A N 1
ATOM 4501 C CA . GLY A 1 572 ? 3.105 -0.581 17.172 1 86.19 572 GLY A CA 1
ATOM 4502 C C . GLY A 1 572 ? 3.18 -1.443 18.406 1 86.19 572 GLY A C 1
ATOM 4503 O O . GLY A 1 572 ? 4.242 -1.574 19.016 1 86.19 572 GLY A O 1
ATOM 4504 N N . PHE A 1 573 ? 2.07 -1.971 18.734 1 91.25 573 PHE A N 1
ATOM 4505 C CA . PHE A 1 573 ? 1.977 -2.781 19.938 1 91.25 573 PHE A CA 1
ATOM 4506 C C . PHE A 1 573 ? 2.352 -4.23 19.641 1 91.25 573 PHE A C 1
ATOM 4508 O O . PHE A 1 573 ? 3.021 -4.875 20.453 1 91.25 573 PHE A O 1
ATOM 4515 N N . LEU A 1 574 ? 1.989 -4.703 18.453 1 91.06 574 LEU A N 1
ATOM 4516 C CA . LEU A 1 574 ? 2.18 -6.109 18.109 1 91.06 574 LEU A CA 1
ATOM 4517 C C . LEU A 1 574 ? 3.512 -6.32 17.406 1 91.06 574 LEU A C 1
ATOM 4519 O O . LEU A 1 574 ? 4.242 -7.266 17.703 1 91.06 574 LEU A O 1
ATOM 4523 N N . ASN A 1 575 ? 3.902 -5.434 16.547 1 85.44 575 ASN A N 1
ATOM 4524 C CA . ASN A 1 575 ? 5.219 -5.414 15.922 1 85.44 575 ASN A CA 1
ATOM 4525 C C . ASN A 1 575 ? 5.469 -6.684 15.109 1 85.44 575 ASN A C 1
ATOM 4527 O O . ASN A 1 575 ? 6.469 -7.371 15.312 1 85.44 575 ASN A O 1
ATOM 4531 N N . GLY A 1 576 ? 4.684 -6.848 14.062 1 89.31 576 GLY A N 1
ATOM 4532 C CA . GLY A 1 576 ? 4.746 -8.086 13.312 1 89.31 576 GLY A CA 1
ATOM 4533 C C . GLY A 1 576 ? 5.367 -7.922 11.938 1 89.31 576 GLY A C 1
ATOM 4534 O O . GLY A 1 576 ? 5.281 -8.82 11.094 1 89.31 576 GLY A O 1
ATOM 4535 N N . ALA A 1 577 ? 6.094 -6.809 11.695 1 94.88 577 ALA A N 1
ATOM 4536 C CA . ALA A 1 577 ? 6.652 -6.574 10.367 1 94.88 577 ALA A CA 1
ATOM 4537 C C . ALA A 1 577 ? 7.922 -7.395 10.156 1 94.88 577 ALA A C 1
ATOM 4539 O O . ALA A 1 577 ? 8.695 -7.602 11.086 1 94.88 577 ALA A O 1
ATOM 4540 N N . ASP A 1 578 ? 8.117 -7.883 8.961 1 94.81 578 ASP A N 1
ATOM 4541 C CA . ASP A 1 578 ? 9.359 -8.5 8.516 1 94.81 578 ASP A CA 1
ATOM 4542 C C . ASP A 1 578 ? 10.328 -7.449 7.965 1 94.81 578 ASP A C 1
ATOM 4544 O O . ASP A 1 578 ? 10.094 -6.883 6.895 1 94.81 578 ASP A O 1
ATOM 4548 N N . LEU A 1 579 ? 11.422 -7.234 8.68 1 96.62 579 LEU A N 1
ATOM 4549 C CA . LEU A 1 579 ? 12.375 -6.195 8.297 1 96.62 579 LEU A CA 1
ATOM 4550 C C . LEU A 1 579 ? 13.633 -6.809 7.691 1 96.62 579 LEU A C 1
ATOM 4552 O O . LEU A 1 579 ? 14.703 -6.191 7.711 1 96.62 579 LEU A O 1
ATOM 4556 N N . SER A 1 580 ? 13.531 -7.934 7.156 1 92.56 580 SER A N 1
ATOM 4557 C CA . SER A 1 580 ? 14.695 -8.648 6.641 1 92.56 580 SER A CA 1
ATOM 4558 C C . SER A 1 580 ? 15.312 -7.918 5.457 1 92.56 580 SER A C 1
ATOM 4560 O O . SER A 1 580 ? 16.516 -8.047 5.199 1 92.56 580 SER A O 1
ATOM 4562 N N . ASP A 1 581 ? 14.516 -7.078 4.746 1 95.12 581 ASP A N 1
ATOM 4563 C CA . ASP A 1 581 ? 15.008 -6.34 3.584 1 95.12 581 ASP A CA 1
ATOM 4564 C C . ASP A 1 581 ? 15.547 -4.973 3.99 1 95.12 581 ASP A C 1
ATOM 4566 O O . ASP A 1 581 ? 16.109 -4.25 3.162 1 95.12 581 ASP A O 1
ATOM 4570 N N . ALA A 1 582 ? 15.414 -4.625 5.203 1 97.38 582 ALA A N 1
ATOM 4571 C CA . ALA A 1 582 ? 15.867 -3.311 5.656 1 97.38 582 ALA A CA 1
ATOM 4572 C C . ALA A 1 582 ? 17.391 -3.236 5.691 1 97.38 582 ALA A C 1
ATOM 4574 O O . ALA A 1 582 ? 18.062 -4.254 5.879 1 97.38 582 ALA A O 1
ATOM 4575 N N . GLU A 1 583 ? 17.969 -2.018 5.465 1 97.75 583 GLU A N 1
ATOM 4576 C CA . GLU A 1 583 ? 19.406 -1.817 5.676 1 97.75 583 GLU A CA 1
ATOM 4577 C C . GLU A 1 583 ? 19.797 -2.123 7.121 1 97.75 583 GLU A C 1
ATOM 4579 O O . GLU A 1 583 ? 20.734 -2.871 7.367 1 97.75 583 GLU A O 1
ATOM 4584 N N . HIS A 1 584 ? 19.078 -1.576 8.039 1 98.56 584 HIS A N 1
ATOM 4585 C CA . HIS A 1 584 ? 19.109 -1.893 9.461 1 98.56 584 HIS A CA 1
ATOM 4586 C C . HIS A 1 584 ? 17.719 -1.992 10.047 1 98.56 584 HIS A C 1
ATOM 4588 O O . HIS A 1 584 ? 16.859 -1.155 9.758 1 98.56 584 HIS A O 1
ATOM 4594 N N . GLY A 1 585 ? 17.484 -3.084 10.789 1 98.06 585 GLY A N 1
ATOM 4595 C CA . GLY A 1 585 ? 16.188 -3.281 11.406 1 98.06 585 GLY A CA 1
ATOM 4596 C C . GLY A 1 585 ? 16.219 -3.221 12.922 1 98.06 585 GLY A C 1
ATOM 4597 O O . GLY A 1 585 ? 17.172 -3.711 13.547 1 98.06 585 GLY A O 1
ATOM 4598 N N . VAL A 1 586 ? 15.242 -2.553 13.477 1 98.06 586 VAL A N 1
ATOM 4599 C CA . VAL A 1 586 ? 15.062 -2.508 14.922 1 98.06 586 VAL A CA 1
ATOM 4600 C C . VAL A 1 586 ? 13.797 -3.266 15.312 1 98.06 586 VAL A C 1
ATOM 4602 O O . VAL A 1 586 ? 12.711 -2.979 14.789 1 98.06 586 VAL A O 1
ATOM 4605 N N . TYR A 1 587 ? 14.023 -4.191 16.297 1 96.75 587 TYR A N 1
ATOM 4606 C CA . TYR A 1 587 ? 12.945 -5.109 16.641 1 96.75 587 TYR A CA 1
ATOM 4607 C C . TYR A 1 587 ? 12.617 -5.031 18.141 1 96.75 587 TYR A C 1
ATOM 4609 O O . TYR A 1 587 ? 13.523 -5.012 18.969 1 96.75 587 TYR A O 1
ATOM 4617 N N . TYR A 1 588 ? 11.367 -4.918 18.359 1 94.44 588 TYR A N 1
ATOM 4618 C CA . TYR A 1 588 ? 10.805 -5.129 19.688 1 94.44 588 TYR A CA 1
ATOM 4619 C C . TYR A 1 588 ? 9.312 -5.422 19.609 1 94.44 588 TYR A C 1
ATOM 4621 O O . TYR A 1 588 ? 8.695 -5.246 18.562 1 94.44 588 TYR A O 1
ATOM 4629 N N . ALA A 1 589 ? 8.711 -5.918 20.672 1 91.62 589 ALA A N 1
ATOM 4630 C CA . ALA A 1 589 ? 7.273 -6.16 20.766 1 91.62 589 ALA A CA 1
ATOM 4631 C C . ALA A 1 589 ? 6.773 -5.961 22.188 1 91.62 589 ALA A C 1
ATOM 4633 O O . ALA A 1 589 ? 7.438 -6.352 23.156 1 91.62 589 ALA A O 1
ATOM 4634 N N . TRP A 1 590 ? 5.652 -5.305 22.234 1 90.5 590 TRP A N 1
ATOM 4635 C CA . TRP A 1 590 ? 5.02 -5.133 23.531 1 90.5 590 TRP A CA 1
ATOM 4636 C C . TRP A 1 590 ? 4.18 -6.355 23.891 1 90.5 590 TRP A C 1
ATOM 4638 O O . TRP A 1 590 ? 3.883 -6.59 25.078 1 90.5 590 TRP A O 1
ATOM 4648 N N . SER A 1 591 ? 3.777 -7.102 22.859 1 91.62 591 SER A N 1
ATOM 4649 C CA . SER A 1 591 ? 2.881 -8.242 23.016 1 91.62 591 SER A CA 1
ATOM 4650 C C . SER A 1 591 ? 3.555 -9.539 22.578 1 91.62 591 SER A C 1
ATOM 4652 O O . SER A 1 591 ? 4.344 -9.547 21.625 1 91.62 591 SER A O 1
ATOM 4654 N N . GLU A 1 592 ? 3.193 -10.641 23.25 1 91.94 592 GLU A N 1
ATOM 4655 C CA . GLU A 1 592 ? 3.641 -11.953 22.797 1 91.94 592 GLU A CA 1
ATOM 4656 C C . GLU A 1 592 ? 2.76 -12.484 21.672 1 91.94 592 GLU A C 1
ATOM 4658 O O . GLU A 1 592 ? 3.098 -13.469 21.031 1 91.94 592 GLU A O 1
ATOM 4663 N N . TYR A 1 593 ? 1.576 -11.852 21.484 1 93.94 593 TYR A N 1
ATOM 4664 C CA . TYR A 1 593 ? 0.651 -12.242 20.438 1 93.94 593 TYR A CA 1
ATOM 4665 C C . TYR A 1 593 ? 0.909 -11.453 19.156 1 93.94 593 TYR A C 1
ATOM 4667 O O . TYR A 1 593 ? 1.365 -10.312 19.203 1 93.94 593 TYR A O 1
ATOM 4675 N N . ARG A 1 594 ? 0.626 -12.055 18 1 93 594 ARG A N 1
ATOM 4676 C CA . ARG A 1 594 ? 0.774 -11.352 16.734 1 93 594 ARG A CA 1
ATOM 4677 C C . ARG A 1 594 ? -0.536 -10.688 16.312 1 93 594 ARG A C 1
ATOM 4679 O O . ARG A 1 594 ? -0.567 -9.906 15.367 1 93 594 ARG A O 1
ATOM 4686 N N . ASP A 1 595 ? -1.648 -10.953 17.047 1 93.25 595 ASP A N 1
ATOM 4687 C CA . ASP A 1 595 ? -2.959 -10.414 16.688 1 93.25 595 ASP A CA 1
ATOM 4688 C C . ASP A 1 595 ? -3.623 -9.758 17.906 1 93.25 595 ASP A C 1
ATOM 4690 O O . ASP A 1 595 ? -3.295 -10.078 19.047 1 93.25 595 ASP A O 1
ATOM 4694 N N . ALA A 1 596 ? -4.566 -8.938 17.641 1 92.38 596 ALA A N 1
ATOM 4695 C CA . ALA A 1 596 ? -5.215 -8.125 18.656 1 92.38 596 ALA A CA 1
ATOM 4696 C C . ALA A 1 596 ? -6.16 -8.961 19.516 1 92.38 596 ALA A C 1
ATOM 4698 O O . ALA A 1 596 ? -6.531 -8.562 20.625 1 92.38 596 ALA A O 1
ATOM 4699 N N . PHE A 1 597 ? -6.562 -10.133 19.016 1 94.94 597 PHE A N 1
ATOM 4700 C CA . PHE A 1 597 ? -7.543 -10.969 19.703 1 94.94 597 PHE A CA 1
ATOM 4701 C C . PHE A 1 597 ? -6.852 -11.969 20.625 1 94.94 597 PHE A C 1
ATOM 4703 O O . PHE A 1 597 ? -7.508 -12.812 21.234 1 94.94 597 PHE A O 1
ATOM 4710 N N . ARG A 1 598 ? -5.551 -11.945 20.703 1 93.94 598 ARG A N 1
ATOM 4711 C CA . ARG A 1 598 ? -4.738 -12.797 21.578 1 93.94 598 ARG A CA 1
ATOM 4712 C C . ARG A 1 598 ? -4.953 -14.273 21.25 1 93.94 598 ARG A C 1
ATOM 4714 O O . ARG A 1 598 ? -5.105 -15.094 22.141 1 93.94 598 ARG A O 1
ATOM 4721 N N . ARG A 1 599 ? -4.988 -14.539 20.031 1 93.88 599 ARG A N 1
ATOM 4722 C CA . ARG A 1 599 ? -5.227 -15.914 19.609 1 93.88 599 ARG A CA 1
ATOM 4723 C C . ARG A 1 599 ? -3.922 -16.594 19.219 1 93.88 599 ARG A C 1
ATOM 4725 O O . ARG A 1 599 ? -3.775 -17.812 19.375 1 93.88 599 ARG A O 1
ATOM 4732 N N . TYR A 1 600 ? -3.051 -15.812 18.641 1 95.06 600 TYR A N 1
ATOM 4733 C CA . TYR A 1 600 ? -1.884 -16.406 18 1 95.06 600 TYR A CA 1
ATOM 4734 C C . TYR A 1 600 ? -0.593 -15.891 18.625 1 95.06 600 TYR A C 1
ATOM 4736 O O . TYR A 1 600 ? -0.052 -14.867 18.188 1 95.06 600 TYR A O 1
ATOM 4744 N N . LYS A 1 601 ? -0.035 -16.625 19.516 1 93.38 601 LYS A N 1
ATOM 4745 C CA . LYS A 1 601 ? 1.236 -16.312 20.156 1 93.38 601 LYS A CA 1
ATOM 4746 C C . LYS A 1 601 ? 2.408 -16.562 19.219 1 93.38 601 LYS A C 1
ATOM 4748 O O . LYS A 1 601 ? 2.41 -17.547 18.469 1 93.38 601 LYS A O 1
ATOM 4753 N N . GLU A 1 602 ? 3.273 -15.664 19.156 1 89.06 602 GLU A N 1
ATOM 4754 C CA . GLU A 1 602 ? 4.508 -15.844 18.391 1 89.06 602 GLU A CA 1
ATOM 4755 C C . GLU A 1 602 ? 5.734 -15.664 19.281 1 89.06 602 GLU A C 1
ATOM 4757 O O . GLU A 1 602 ? 6.336 -14.586 19.297 1 89.06 602 GLU A O 1
ATOM 4762 N N . GLU A 1 603 ? 6.215 -16.609 19.859 1 79.94 603 GLU A N 1
ATOM 4763 C CA . GLU A 1 603 ? 7.195 -16.531 20.922 1 79.94 603 GLU A CA 1
ATOM 4764 C C . GLU A 1 603 ? 8.609 -16.391 20.375 1 79.94 603 GLU A C 1
ATOM 4766 O O . GLU A 1 603 ? 9.492 -15.836 21.031 1 79.94 603 GLU A O 1
ATOM 4771 N N . ASN A 1 604 ? 8.828 -16.766 19.188 1 85.44 604 ASN A N 1
ATOM 4772 C CA . ASN A 1 604 ? 10.203 -16.828 18.703 1 85.44 604 ASN A CA 1
ATOM 4773 C C . ASN A 1 604 ? 10.516 -15.664 17.766 1 85.44 604 ASN A C 1
ATOM 4775 O O . ASN A 1 604 ? 11.586 -15.617 17.156 1 85.44 604 ASN A O 1
ATOM 4779 N N . ARG A 1 605 ? 9.688 -14.773 17.719 1 89 605 ARG A N 1
ATOM 4780 C CA . ARG A 1 605 ? 9.852 -13.695 16.766 1 89 605 ARG A CA 1
ATOM 4781 C C . ARG A 1 605 ? 11.117 -12.891 17.047 1 89 605 ARG A C 1
ATOM 4783 O O . ARG A 1 605 ? 11.914 -12.641 16.141 1 89 605 ARG A O 1
ATOM 4790 N N . LEU A 1 606 ? 11.391 -12.484 18.297 1 94.12 606 LEU A N 1
ATOM 4791 C CA . LEU A 1 606 ? 12.539 -11.656 18.656 1 94.12 606 LEU A CA 1
ATOM 4792 C C . LEU A 1 606 ? 13.82 -12.484 18.672 1 94.12 606 LEU A C 1
ATOM 4794 O O . LEU A 1 606 ? 14.883 -12 18.281 1 94.12 606 LEU A O 1
ATOM 4798 N N . ALA A 1 607 ? 13.648 -13.711 19.125 1 93.12 607 ALA A N 1
ATOM 4799 C CA . ALA A 1 607 ? 14.797 -14.609 19.094 1 93.12 607 ALA A CA 1
ATOM 4800 C C . ALA A 1 607 ? 15.297 -14.812 17.656 1 93.12 607 ALA A C 1
ATOM 4802 O O . ALA A 1 607 ? 16.5 -14.852 17.422 1 93.12 607 ALA A O 1
ATOM 4803 N N . ASN A 1 608 ? 14.383 -14.922 16.75 1 90.5 608 ASN A N 1
ATOM 4804 C CA . ASN A 1 608 ? 14.742 -15.086 15.352 1 90.5 608 ASN A CA 1
ATOM 4805 C C . ASN A 1 608 ? 15.43 -13.844 14.797 1 90.5 608 ASN A C 1
ATOM 4807 O O . ASN A 1 608 ? 16.391 -13.945 14.023 1 90.5 608 ASN A O 1
ATOM 4811 N N . ALA A 1 609 ? 14.984 -12.727 15.188 1 93.44 609 ALA A N 1
ATOM 4812 C CA . ALA A 1 609 ? 15.578 -11.469 14.734 1 93.44 609 ALA A CA 1
ATOM 4813 C C . ALA A 1 609 ? 16.984 -11.305 15.297 1 93.44 609 ALA A C 1
ATOM 4815 O O . ALA A 1 609 ? 17.828 -10.633 14.68 1 93.44 609 ALA A O 1
ATOM 4816 N N . ALA A 1 610 ? 17.297 -11.914 16.391 1 96.19 610 ALA A N 1
ATOM 4817 C CA . ALA A 1 610 ? 18.562 -11.719 17.109 1 96.19 610 ALA A CA 1
ATOM 4818 C C . ALA A 1 610 ? 19.594 -12.766 16.688 1 96.19 610 ALA A C 1
ATOM 4820 O O . ALA A 1 610 ? 20.703 -12.781 17.203 1 96.19 610 ALA A O 1
ATOM 4821 N N . LYS A 1 611 ? 19.297 -13.625 15.781 1 91.69 611 LYS A N 1
ATOM 4822 C CA . LYS A 1 611 ? 20.141 -14.773 15.438 1 91.69 611 LYS A CA 1
ATOM 4823 C C . LYS A 1 611 ? 21.547 -14.336 15.078 1 91.69 611 LYS A C 1
ATOM 4825 O O . LYS A 1 611 ? 22.531 -14.977 15.469 1 91.69 611 LYS A O 1
ATOM 4830 N N . ASP A 1 612 ? 21.766 -13.352 14.352 1 93 612 ASP A N 1
ATOM 4831 C CA . ASP A 1 612 ? 23.078 -12.898 13.906 1 93 612 ASP A CA 1
ATOM 4832 C C . ASP A 1 612 ? 23.531 -11.664 14.68 1 93 612 ASP A C 1
ATOM 4834 O O . ASP A 1 612 ? 24.141 -10.758 14.109 1 93 612 ASP A O 1
ATOM 4838 N N . THR A 1 613 ? 23.156 -11.641 15.93 1 97.56 613 THR A N 1
ATOM 4839 C CA . THR A 1 613 ? 23.516 -10.508 16.781 1 97.56 613 THR A CA 1
ATOM 4840 C C . THR A 1 613 ? 24.219 -10.984 18.047 1 97.56 613 THR A C 1
ATOM 4842 O O . THR A 1 613 ? 24.328 -12.188 18.281 1 97.56 613 THR A O 1
ATOM 4845 N N . LYS A 1 614 ? 24.828 -10.078 18.75 1 97.88 614 LYS A N 1
ATOM 4846 C CA . LYS A 1 614 ? 25.438 -10.312 20.062 1 97.88 614 LYS A CA 1
ATOM 4847 C C . LYS A 1 614 ? 24.719 -9.508 21.141 1 97.88 614 LYS A C 1
ATOM 4849 O O . LYS A 1 614 ? 24.344 -8.359 20.922 1 97.88 614 LYS A O 1
ATOM 4854 N N . GLU A 1 615 ? 24.5 -10.156 22.234 1 97.75 615 GLU A N 1
ATOM 4855 C CA . GLU A 1 615 ? 23.922 -9.43 23.359 1 97.75 615 GLU A CA 1
ATOM 4856 C C . GLU A 1 615 ? 24.922 -8.422 23.938 1 97.75 615 GLU A C 1
ATOM 4858 O O . GLU A 1 615 ? 25.984 -8.805 24.422 1 97.75 615 GLU A O 1
ATOM 4863 N N . ILE A 1 616 ? 24.594 -7.184 23.953 1 96.5 616 ILE A N 1
ATOM 4864 C CA . ILE A 1 616 ? 25.531 -6.152 24.375 1 96.5 616 ILE A CA 1
ATOM 4865 C C . ILE A 1 616 ? 25.188 -5.691 25.797 1 96.5 616 ILE A C 1
ATOM 4867 O O . ILE A 1 616 ? 26.031 -5.137 26.5 1 96.5 616 ILE A O 1
ATOM 4871 N N . GLN A 1 617 ? 23.984 -5.824 26.203 1 95.19 617 GLN A N 1
ATOM 4872 C CA . GLN A 1 617 ? 23.453 -5.711 27.562 1 95.19 617 GLN A CA 1
ATOM 4873 C C . GLN A 1 617 ? 22.266 -6.641 27.75 1 95.19 617 GLN A C 1
ATOM 4875 O O . GLN A 1 617 ? 21.703 -7.16 26.781 1 95.19 617 GLN A O 1
ATOM 4880 N N . PRO A 1 618 ? 21.953 -6.855 28.953 1 95.5 618 PRO A N 1
ATOM 4881 C CA . PRO A 1 618 ? 20.875 -7.82 29.156 1 95.5 618 PRO A CA 1
ATOM 4882 C C . PRO A 1 618 ? 19.594 -7.473 28.391 1 95.5 618 PRO A C 1
ATOM 4884 O O . PRO A 1 618 ? 18.984 -6.43 28.625 1 95.5 618 PRO A O 1
ATOM 4887 N N . GLY A 1 619 ? 19.266 -8.359 27.484 1 96.5 619 GLY A N 1
ATOM 4888 C CA . GLY A 1 619 ? 18.016 -8.227 26.734 1 96.5 619 GLY A CA 1
ATOM 4889 C C . GLY A 1 619 ? 18.141 -7.324 25.531 1 96.5 619 GLY A C 1
ATOM 4890 O O . GLY A 1 619 ? 17.141 -6.98 24.891 1 96.5 619 GLY A O 1
ATOM 4891 N N . VAL A 1 620 ? 19.312 -6.891 25.25 1 98.19 620 VAL A N 1
ATOM 4892 C CA . VAL A 1 620 ? 19.547 -6.062 24.062 1 98.19 620 VAL A CA 1
ATOM 4893 C C . VAL A 1 620 ? 20.609 -6.715 23.172 1 98.19 620 VAL A C 1
ATOM 4895 O O . VAL A 1 620 ? 21.719 -6.984 23.609 1 98.19 620 VAL A O 1
ATOM 4898 N N . HIS A 1 621 ? 20.203 -6.969 21.922 1 98.56 621 HIS A N 1
ATOM 4899 C CA . HIS A 1 621 ? 21.078 -7.641 20.969 1 98.56 621 HIS A CA 1
ATOM 4900 C C . HIS A 1 621 ? 21.406 -6.734 19.781 1 98.56 621 HIS A C 1
ATOM 4902 O O . HIS A 1 621 ? 20.516 -6.086 19.219 1 98.56 621 HIS A O 1
ATOM 4908 N N . LEU A 1 622 ? 22.688 -6.602 19.453 1 98.62 622 LEU A N 1
ATOM 4909 C CA . LEU A 1 622 ? 23.125 -5.746 18.359 1 98.62 622 LEU A CA 1
ATOM 4910 C C . LEU A 1 622 ? 24.016 -6.516 17.391 1 98.62 622 LEU A C 1
ATOM 4912 O O . LEU A 1 622 ? 24.906 -7.254 17.812 1 98.62 622 LEU A O 1
ATOM 4916 N N . GLY A 1 623 ? 23.609 -6.457 16.141 1 98.19 623 GLY A N 1
ATOM 4917 C CA . GLY A 1 623 ? 24.406 -7.004 15.055 1 98.19 623 GLY A CA 1
ATOM 4918 C C . GLY A 1 623 ? 24.656 -6.016 13.93 1 98.19 623 GLY A C 1
ATOM 4919 O O . GLY A 1 623 ? 24.406 -4.816 14.086 1 98.19 623 GLY A O 1
ATOM 4920 N N . GLU A 1 624 ? 25.203 -6.48 12.812 1 96.94 624 GLU A N 1
ATOM 4921 C CA . GLU A 1 624 ? 25.516 -5.629 11.672 1 96.94 624 GLU A CA 1
ATOM 4922 C C . GLU A 1 624 ? 24.25 -5.035 11.055 1 96.94 624 GLU A C 1
ATOM 4924 O O . GLU A 1 624 ? 24.281 -3.93 10.516 1 96.94 624 GLU A O 1
ATOM 4929 N N . LYS A 1 625 ? 23.156 -5.754 11.25 1 96.19 625 LYS A N 1
ATOM 4930 C CA . LYS A 1 625 ? 21.969 -5.316 10.531 1 96.19 625 LYS A CA 1
ATOM 4931 C C . LYS A 1 625 ? 20.781 -5.133 11.477 1 96.19 625 LYS A C 1
ATOM 4933 O O . LYS A 1 625 ? 19.781 -4.52 11.117 1 96.19 625 LYS A O 1
ATOM 4938 N N . ALA A 1 626 ? 20.953 -5.648 12.719 1 98.12 626 ALA A N 1
ATOM 4939 C CA . ALA A 1 626 ? 19.75 -5.699 13.547 1 98.12 626 ALA A CA 1
ATOM 4940 C C . ALA A 1 626 ? 20.047 -5.23 14.969 1 98.12 626 ALA A C 1
ATOM 4942 O O . ALA A 1 626 ? 21.125 -5.52 15.516 1 98.12 626 ALA A O 1
ATOM 4943 N N . LEU A 1 627 ? 19.125 -4.496 15.508 1 98.5 627 LEU A N 1
ATOM 4944 C CA . LEU A 1 627 ? 19.016 -4.207 16.938 1 98.5 627 LEU A CA 1
ATOM 4945 C C . LEU A 1 627 ? 17.719 -4.773 17.5 1 98.5 627 LEU A C 1
ATOM 4947 O O . LEU A 1 627 ? 16.641 -4.477 17 1 98.5 627 LEU A O 1
ATOM 4951 N N . VAL A 1 628 ? 17.844 -5.582 18.562 1 98.19 628 VAL A N 1
ATOM 4952 C CA . VAL A 1 628 ? 16.672 -6.281 19.094 1 98.19 628 VAL A CA 1
ATOM 4953 C C . VAL A 1 628 ? 16.547 -6.008 20.594 1 98.19 628 VAL A C 1
ATOM 4955 O O . VAL A 1 628 ? 17.5 -6.172 21.344 1 98.19 628 VAL A O 1
ATOM 4958 N N . PHE A 1 629 ? 15.406 -5.539 20.969 1 96.75 629 PHE A N 1
ATOM 4959 C CA . PHE A 1 629 ? 15.062 -5.383 22.375 1 96.75 629 PHE A CA 1
ATOM 4960 C C . PHE A 1 629 ? 14.148 -6.512 22.828 1 96.75 629 PHE A C 1
ATOM 4962 O O . PHE A 1 629 ? 12.984 -6.586 22.422 1 96.75 629 PHE A O 1
ATOM 4969 N N . ASP A 1 630 ? 14.633 -7.316 23.797 1 95.56 630 ASP A N 1
ATOM 4970 C CA . ASP A 1 630 ? 13.828 -8.414 24.312 1 95.56 630 ASP A CA 1
ATOM 4971 C C . ASP A 1 630 ? 12.695 -7.895 25.203 1 95.56 630 ASP A C 1
ATOM 4973 O O . ASP A 1 630 ? 11.641 -8.523 25.297 1 95.56 630 ASP A O 1
ATOM 4977 N N . ARG A 1 631 ? 13.039 -6.742 25.875 1 92.62 631 ARG A N 1
ATOM 4978 C CA . ARG A 1 631 ? 12.133 -6.219 26.891 1 92.62 631 ARG A CA 1
ATOM 4979 C C . ARG A 1 631 ? 11.945 -4.715 26.734 1 92.62 631 ARG A C 1
ATOM 4981 O O . ARG A 1 631 ? 12.352 -3.939 27.609 1 92.62 631 ARG A O 1
ATOM 4988 N N . ILE A 1 632 ? 11.148 -4.336 25.797 1 92.62 632 ILE A N 1
ATOM 4989 C CA . ILE A 1 632 ? 10.984 -2.932 25.438 1 92.62 632 ILE A CA 1
ATOM 4990 C C . ILE A 1 632 ? 10.273 -2.188 26.562 1 92.62 632 ILE A C 1
ATOM 4992 O O . ILE A 1 632 ? 10.539 -1.005 26.797 1 92.62 632 ILE A O 1
ATOM 4996 N N . ARG A 1 633 ? 9.391 -2.83 27.297 1 89.81 633 ARG A N 1
ATOM 4997 C CA . ARG A 1 633 ? 8.688 -2.211 28.406 1 89.81 633 ARG A CA 1
ATOM 4998 C C . ARG A 1 633 ? 9.672 -1.696 29.453 1 89.81 633 ARG A C 1
ATOM 5000 O O . ARG A 1 633 ? 9.531 -0.577 29.953 1 89.81 633 ARG A O 1
ATOM 5007 N N . GLU A 1 634 ? 10.625 -2.506 29.703 1 91.44 634 GLU A N 1
ATOM 5008 C CA . GLU A 1 634 ? 11.641 -2.115 30.688 1 91.44 634 GLU A CA 1
ATOM 5009 C C . GLU A 1 634 ? 12.531 -0.998 30.141 1 91.44 634 GLU A C 1
ATOM 5011 O O . GLU A 1 634 ? 12.828 -0.034 30.844 1 91.44 634 GLU A O 1
ATOM 5016 N N . THR A 1 635 ? 12.852 -1.132 28.922 1 92.56 635 THR A N 1
ATOM 5017 C CA . THR A 1 635 ? 13.727 -0.152 28.281 1 92.56 635 THR A CA 1
ATOM 5018 C C . THR A 1 635 ? 13.039 1.204 28.188 1 92.56 635 THR A C 1
ATOM 5020 O O . THR A 1 635 ? 13.695 2.248 28.25 1 92.56 635 THR A O 1
ATOM 5023 N N . SER A 1 636 ? 11.727 1.231 28.031 1 89.38 636 SER A N 1
ATOM 5024 C CA . SER A 1 636 ? 10.961 2.463 27.859 1 89.38 636 SER A CA 1
ATOM 5025 C C . SER A 1 636 ? 10.648 3.119 29.188 1 89.38 636 SER A C 1
ATOM 5027 O O . SER A 1 636 ? 10.102 4.223 29.234 1 89.38 636 SER A O 1
ATOM 5029 N N . GLY A 1 637 ? 10.922 2.541 30.234 1 86 637 GLY A N 1
ATOM 5030 C CA . GLY A 1 637 ? 10.93 3.105 31.578 1 86 637 GLY A CA 1
ATOM 5031 C C . GLY A 1 637 ? 9.648 3.846 31.922 1 86 637 GLY A C 1
ATOM 5032 O O . GLY A 1 637 ? 9.688 4.961 32.438 1 86 637 GLY A O 1
ATOM 5033 N N . ASN A 1 638 ? 8.523 3.428 31.531 1 87.06 638 ASN A N 1
ATOM 5034 C CA . ASN A 1 638 ? 7.23 4.059 31.781 1 87.06 638 ASN A CA 1
ATOM 5035 C C . ASN A 1 638 ? 7.168 5.465 31.203 1 87.06 638 ASN A C 1
ATOM 5037 O O . ASN A 1 638 ? 6.691 6.395 31.859 1 87.06 638 ASN A O 1
ATOM 5041 N N . GLY A 1 639 ? 7.773 5.688 30.156 1 88.75 639 GLY A N 1
ATOM 5042 C CA . GLY A 1 639 ? 7.738 6.965 29.453 1 88.75 639 GLY A CA 1
ATOM 5043 C C . GLY A 1 639 ? 9.055 7.711 29.5 1 88.75 639 GLY A C 1
ATOM 5044 O O . GLY A 1 639 ? 9.172 8.812 28.969 1 88.75 639 GLY A O 1
ATOM 5045 N N . ASP A 1 640 ? 10 7.203 30.219 1 93.06 640 ASP A N 1
ATOM 5046 C CA . ASP A 1 640 ? 11.375 7.703 30.156 1 93.06 640 ASP A CA 1
ATOM 5047 C C . ASP A 1 640 ? 12.18 6.969 29.094 1 93.06 640 ASP A C 1
ATOM 5049 O O . ASP A 1 640 ? 12.656 5.852 29.312 1 93.06 640 ASP A O 1
ATOM 5053 N N . TYR A 1 641 ? 12.414 7.598 27.969 1 94.44 641 TYR A N 1
ATOM 5054 C CA . TYR A 1 641 ? 12.953 6.93 26.797 1 94.44 641 TYR A CA 1
ATOM 5055 C C . TYR A 1 641 ? 14.461 7.148 26.672 1 94.44 641 TYR A C 1
ATOM 5057 O O . TYR A 1 641 ? 15.055 6.879 25.641 1 94.44 641 TYR A O 1
ATOM 5065 N N . ARG A 1 642 ? 15.242 7.691 27.781 1 95.5 642 ARG A N 1
ATOM 5066 C CA . ARG A 1 642 ? 16.656 8.008 27.703 1 95.5 642 ARG A CA 1
ATOM 5067 C C . ARG A 1 642 ? 17.5 6.758 27.469 1 95.5 642 ARG A C 1
ATOM 5069 O O . ARG A 1 642 ? 18.453 6.781 26.672 1 95.5 642 ARG A O 1
ATOM 5076 N N . THR A 1 643 ? 16.984 5.656 28.062 1 95.88 643 THR A N 1
ATOM 5077 C CA . THR A 1 643 ? 17.719 4.406 27.859 1 95.88 643 THR A CA 1
ATOM 5078 C C . THR A 1 643 ? 17.594 3.924 26.422 1 95.88 643 THR A C 1
ATOM 5080 O O . THR A 1 643 ? 18.578 3.508 25.812 1 95.88 643 THR A O 1
ATOM 5083 N N . PHE A 1 644 ? 16.422 3.955 25.953 1 95.69 644 PHE A N 1
ATOM 5084 C CA . PHE A 1 644 ? 16.203 3.596 24.562 1 95.69 644 PHE A CA 1
ATOM 5085 C C . PHE A 1 644 ? 17.062 4.469 23.641 1 95.69 644 PHE A C 1
ATOM 5087 O O . PHE A 1 644 ? 17.719 3.959 22.734 1 95.69 644 PHE A O 1
ATOM 5094 N N . ALA A 1 645 ? 17.031 5.758 23.859 1 97.06 645 ALA A N 1
ATOM 5095 C CA . ALA A 1 645 ? 17.781 6.703 23.031 1 97.06 645 ALA A CA 1
ATOM 5096 C C . ALA A 1 645 ? 19.281 6.422 23.078 1 97.06 645 ALA A C 1
ATOM 5098 O O . ALA A 1 645 ? 19.969 6.508 22.062 1 97.06 645 ALA A O 1
ATOM 5099 N N . GLU A 1 646 ? 19.766 6.117 24.25 1 97.12 646 GLU A N 1
ATOM 5100 C CA . GLU A 1 646 ? 21.188 5.812 24.422 1 97.12 646 GLU A CA 1
ATOM 5101 C C . GLU A 1 646 ? 21.578 4.578 23.609 1 97.12 646 GLU A C 1
ATOM 5103 O O . GLU A 1 646 ? 22.625 4.574 22.953 1 97.12 646 GLU A O 1
ATOM 5108 N N . ILE A 1 647 ? 20.75 3.574 23.719 1 97.5 647 ILE A N 1
ATOM 5109 C CA . ILE A 1 647 ? 21.031 2.33 23.016 1 97.5 647 ILE A CA 1
ATOM 5110 C C . ILE A 1 647 ? 20.953 2.557 21.516 1 97.5 647 ILE A C 1
ATOM 5112 O O . ILE A 1 647 ? 21.828 2.113 20.75 1 97.5 647 ILE A O 1
ATOM 5116 N N . MET A 1 648 ? 19.953 3.229 21.062 1 97.5 648 MET A N 1
ATOM 5117 C CA . MET A 1 648 ? 19.797 3.549 19.656 1 97.5 648 MET A CA 1
ATOM 5118 C C . MET A 1 648 ? 20.984 4.363 19.141 1 97.5 648 MET A C 1
ATOM 5120 O O . MET A 1 648 ? 21.484 4.113 18.047 1 97.5 648 MET A O 1
ATOM 5124 N N . ASP A 1 649 ? 21.359 5.391 19.922 1 98.06 649 ASP A N 1
ATOM 5125 C CA . ASP A 1 649 ? 22.484 6.234 19.547 1 98.06 649 ASP A CA 1
ATOM 5126 C C . ASP A 1 649 ? 23.75 5.395 19.328 1 98.06 649 ASP A C 1
ATOM 5128 O O . ASP A 1 649 ? 24.453 5.562 18.328 1 98.06 649 ASP A O 1
ATOM 5132 N N . SER A 1 650 ? 23.969 4.508 20.281 1 97.69 650 SER A N 1
ATOM 5133 C CA . SER A 1 650 ? 25.125 3.629 20.188 1 97.69 650 SER A CA 1
ATOM 5134 C C . SER A 1 650 ? 25.062 2.76 18.938 1 97.69 650 SER A C 1
ATOM 5136 O O . SER A 1 650 ? 26.047 2.607 18.219 1 97.69 650 SER A O 1
ATOM 5138 N N . ALA A 1 651 ? 23.906 2.16 18.672 1 98.44 651 ALA A N 1
ATOM 5139 C CA . ALA A 1 651 ? 23.719 1.309 17.5 1 98.44 651 ALA A CA 1
ATOM 5140 C C . ALA A 1 651 ? 23.938 2.096 16.219 1 98.44 651 ALA A C 1
ATOM 5142 O O . ALA A 1 651 ? 24.594 1.617 15.289 1 98.44 651 ALA A O 1
ATOM 5143 N N . MET A 1 652 ? 23.406 3.279 16.141 1 98.62 652 MET A N 1
ATOM 5144 C CA . MET A 1 652 ? 23.5 4.109 14.938 1 98.62 652 MET A CA 1
ATOM 5145 C C . MET A 1 652 ? 24.953 4.492 14.656 1 98.62 652 MET A C 1
ATOM 5147 O O . MET A 1 652 ? 25.359 4.586 13.5 1 98.62 652 MET A O 1
ATOM 5151 N N . LYS A 1 653 ? 25.75 4.762 15.695 1 98.44 653 LYS A N 1
ATOM 5152 C CA . LYS A 1 653 ? 27.172 5.082 15.547 1 98.44 653 LYS A CA 1
ATOM 5153 C C . LYS A 1 653 ? 27.969 3.854 15.109 1 98.44 653 LYS A C 1
ATOM 5155 O O . LYS A 1 653 ? 28.828 3.943 14.227 1 98.44 653 LYS A O 1
ATOM 5160 N N . GLU A 1 654 ? 27.609 2.711 15.68 1 97.94 654 GLU A N 1
ATOM 5161 C CA . GLU A 1 654 ? 28.25 1.471 15.266 1 97.94 654 GLU A CA 1
ATOM 5162 C C . GLU A 1 654 ? 27.953 1.159 13.805 1 97.94 654 GLU A C 1
ATOM 5164 O O . GLU A 1 654 ? 28.812 0.631 13.086 1 97.94 654 GLU A O 1
ATOM 5169 N N . TRP A 1 655 ? 26.766 1.459 13.375 1 98.38 655 TRP A N 1
ATOM 5170 C CA . TRP A 1 655 ? 26.344 1.203 12.008 1 98.38 655 TRP A CA 1
ATOM 5171 C C . TRP A 1 655 ? 26.891 2.266 11.062 1 98.38 655 TRP A C 1
ATOM 5173 O O . TRP A 1 655 ? 26.688 2.193 9.844 1 98.38 655 TRP A O 1
ATOM 5183 N N . GLY A 1 656 ? 27.484 3.314 11.547 1 97.94 656 GLY A N 1
ATOM 5184 C CA . GLY A 1 656 ? 28.078 4.367 10.734 1 97.94 656 GLY A CA 1
ATOM 5185 C C . GLY A 1 656 ? 27.047 5.387 10.25 1 97.94 656 GLY A C 1
ATOM 5186 O O . GLY A 1 656 ? 27.312 6.141 9.312 1 97.94 656 GLY A O 1
ATOM 5187 N N . ILE A 1 657 ? 25.969 5.438 10.852 1 98.06 657 ILE A N 1
ATOM 5188 C CA . ILE A 1 657 ? 24.891 6.348 10.477 1 98.06 657 ILE A CA 1
ATOM 5189 C C . ILE A 1 657 ? 25.125 7.711 11.125 1 98.06 657 ILE A C 1
ATOM 5191 O O . ILE A 1 657 ? 25.031 8.742 10.453 1 98.06 657 ILE A O 1
ATOM 5195 N N . LEU A 1 658 ? 25.406 7.723 12.391 1 98.25 658 LEU A N 1
ATOM 5196 C CA . LEU A 1 658 ? 25.656 8.969 13.117 1 98.25 658 LEU A CA 1
ATOM 5197 C C . LEU A 1 658 ? 27.141 9.148 13.414 1 98.25 658 LEU A C 1
ATOM 5199 O O . LEU A 1 658 ? 27.797 8.219 13.867 1 98.25 658 LEU A O 1
ATOM 5203 N N . PRO A 1 659 ? 27.672 10.352 13.227 1 97.25 659 PRO A N 1
ATOM 5204 C CA . PRO A 1 659 ? 28.984 10.688 13.805 1 97.25 659 PRO A CA 1
ATOM 5205 C C . PRO A 1 659 ? 28.969 10.695 15.336 1 97.25 659 PRO A C 1
ATOM 5207 O O . PRO A 1 659 ? 27.906 10.859 15.945 1 97.25 659 PRO A O 1
ATOM 5210 N N . GLU A 1 660 ? 30.141 10.656 15.898 1 97.31 660 GLU A N 1
ATOM 5211 C CA . GLU A 1 660 ? 30.281 10.523 17.344 1 97.31 660 GLU A CA 1
ATOM 5212 C C . GLU A 1 660 ? 29.703 11.742 18.062 1 97.31 660 GLU A C 1
ATOM 5214 O O . GLU A 1 660 ? 29.203 11.633 19.188 1 97.31 660 GLU A O 1
ATOM 5219 N N . ASP A 1 661 ? 29.703 12.844 17.469 1 97.88 661 ASP A N 1
ATOM 5220 C CA . ASP A 1 661 ? 29.312 14.078 18.141 1 97.88 661 ASP A CA 1
ATOM 5221 C C . ASP A 1 661 ? 27.891 14.492 17.766 1 97.88 661 ASP A C 1
ATOM 5223 O O . ASP A 1 661 ? 27.531 15.656 17.906 1 97.88 661 ASP A O 1
ATOM 5227 N N . THR A 1 662 ? 27.094 13.617 17.156 1 98.5 662 THR A N 1
ATOM 5228 C CA . THR A 1 662 ? 25.688 13.859 16.828 1 98.5 662 THR A CA 1
ATOM 5229 C C . THR A 1 662 ? 24.797 12.812 17.5 1 98.5 662 THR A C 1
ATOM 5231 O O . THR A 1 662 ? 25.281 11.875 18.125 1 98.5 662 THR A O 1
ATOM 5234 N N . GLY A 1 663 ? 23.531 13.023 17.391 1 98.44 663 GLY A N 1
ATOM 5235 C CA . GLY A 1 663 ? 22.594 12.117 18.031 1 98.44 663 GLY A CA 1
ATOM 5236 C C . GLY A 1 663 ? 22.297 12.484 19.469 1 98.44 663 GLY A C 1
ATOM 5237 O O . GLY A 1 663 ? 21.953 13.625 19.766 1 98.44 663 GLY A O 1
ATOM 5238 N N . TYR A 1 664 ? 22.25 11.469 20.328 1 98.31 664 TYR A N 1
ATOM 5239 C CA . TYR A 1 664 ? 22.031 11.664 21.75 1 98.31 664 TYR A CA 1
ATOM 5240 C C . TYR A 1 664 ? 23.344 11.664 22.516 1 98.31 664 TYR A C 1
ATOM 5242 O O . TYR A 1 664 ? 23.859 10.602 22.891 1 98.31 664 TYR A O 1
ATOM 5250 N N . VAL A 1 665 ? 23.844 12.875 22.781 1 97.88 665 VAL A N 1
ATOM 5251 C CA . VAL A 1 665 ? 25.172 13.031 23.359 1 97.88 665 VAL A CA 1
ATOM 5252 C C . VAL A 1 665 ? 25.062 13.773 24.688 1 97.88 665 VAL A C 1
ATOM 5254 O O . VAL A 1 665 ? 24.75 14.969 24.719 1 97.88 665 VAL A O 1
ATOM 5257 N N . GLU A 1 666 ? 25.359 13.102 25.734 1 95.94 666 GLU A N 1
ATOM 5258 C CA . GLU A 1 666 ? 25.391 13.695 27.062 1 95.94 666 GLU A CA 1
ATOM 5259 C C . GLU A 1 666 ? 24.094 14.445 27.375 1 95.94 666 GLU A C 1
ATOM 5261 O O . GLU A 1 666 ? 24.125 15.609 27.781 1 95.94 666 GLU A O 1
ATOM 5266 N N . GLY A 1 667 ? 23.047 13.844 27.031 1 95.94 667 GLY A N 1
ATOM 5267 C CA . GLY A 1 667 ? 21.734 14.398 27.344 1 95.94 667 GLY A CA 1
ATOM 5268 C C . GLY A 1 667 ? 21.25 15.406 26.328 1 95.94 667 GLY A C 1
ATOM 5269 O O . GLY A 1 667 ? 20.141 15.922 26.438 1 95.94 667 GLY A O 1
ATOM 5270 N N . ARG A 1 668 ? 22.016 15.703 25.328 1 97.94 668 ARG A N 1
ATOM 5271 C CA . ARG A 1 668 ? 21.641 16.641 24.266 1 97.94 668 ARG A CA 1
ATOM 5272 C C . ARG A 1 668 ? 21.172 15.898 23.016 1 97.94 668 ARG A C 1
ATOM 5274 O O . ARG A 1 668 ? 21.688 14.828 22.703 1 97.94 668 ARG A O 1
ATOM 5281 N N . LEU A 1 669 ? 20.203 16.438 22.375 1 98.69 669 LEU A N 1
ATOM 5282 C CA . LEU A 1 669 ? 19.75 15.977 21.062 1 98.69 669 LEU A CA 1
ATOM 5283 C C . LEU A 1 669 ? 20.391 16.812 19.953 1 98.69 669 LEU A C 1
ATOM 5285 O O . LEU A 1 669 ? 20.062 18 19.812 1 98.69 669 LEU A O 1
ATOM 5289 N N . ILE A 1 670 ? 21.297 16.219 19.234 1 98.88 670 ILE A N 1
ATOM 5290 C CA . ILE A 1 670 ? 22.047 16.906 18.188 1 98.88 670 ILE A CA 1
ATOM 5291 C C . ILE A 1 670 ? 21.719 16.312 16.828 1 98.88 670 ILE A C 1
ATOM 5293 O O . ILE A 1 670 ? 21.859 15.102 16.625 1 98.88 670 ILE A O 1
ATOM 5297 N N . SER A 1 671 ? 21.266 17.094 15.859 1 98.88 671 SER A N 1
ATOM 5298 C CA . SER A 1 671 ? 20.922 16.609 14.531 1 98.88 671 SER A CA 1
ATOM 5299 C C . SER A 1 671 ? 22.125 16 13.828 1 98.88 671 SER A C 1
ATOM 5301 O O . SER A 1 671 ? 23.266 16.359 14.109 1 98.88 671 SER A O 1
ATOM 5303 N N . ASP A 1 672 ? 21.844 15.078 12.883 1 98.62 672 ASP A N 1
ATOM 5304 C CA . ASP A 1 672 ? 22.922 14.422 12.164 1 98.62 672 ASP A CA 1
ATOM 5305 C C . ASP A 1 672 ? 23.641 15.398 11.234 1 98.62 672 ASP A C 1
ATOM 5307 O O . ASP A 1 672 ? 24.734 15.109 10.75 1 98.62 672 ASP A O 1
ATOM 5311 N N . THR A 1 673 ? 23.125 16.609 11.062 1 98.56 673 THR A N 1
ATOM 5312 C CA . THR A 1 673 ? 23.766 17.688 10.305 1 98.56 673 THR A CA 1
ATOM 5313 C C . THR A 1 673 ? 24.656 18.531 11.219 1 98.56 673 THR A C 1
ATOM 5315 O O . THR A 1 673 ? 25.453 19.328 10.742 1 98.56 673 THR A O 1
ATOM 5318 N N . LYS A 1 674 ? 24.484 18.453 12.523 1 98.44 674 LYS A N 1
ATOM 5319 C CA . LYS A 1 674 ? 25.203 19.188 13.562 1 98.44 674 LYS A CA 1
ATOM 5320 C C . LYS A 1 674 ? 24.703 20.625 13.664 1 98.44 674 LYS A C 1
ATOM 5322 O O . LYS A 1 674 ? 25.156 21.391 14.516 1 98.44 674 LYS A O 1
ATOM 5327 N N . GLU A 1 675 ? 23.703 20.984 12.93 1 98.75 675 GLU A N 1
ATOM 5328 C CA . GLU A 1 675 ? 23.266 22.375 12.859 1 98.75 675 GLU A CA 1
ATOM 5329 C C . GLU A 1 675 ? 22.297 22.703 13.992 1 98.75 675 GLU A C 1
ATOM 5331 O O . GLU A 1 675 ? 22.062 23.875 14.297 1 98.75 675 GLU A O 1
ATOM 5336 N N . ILE A 1 676 ? 21.641 21.75 14.562 1 98.88 676 ILE A N 1
ATOM 5337 C CA . ILE A 1 676 ? 20.688 21.938 15.641 1 98.88 676 ILE A CA 1
ATOM 5338 C C . ILE A 1 676 ? 21.188 21.234 16.906 1 98.88 676 ILE A C 1
ATOM 5340 O O . ILE A 1 676 ? 21.578 20.062 16.859 1 98.88 676 ILE A O 1
ATOM 5344 N N . VAL A 1 677 ? 21.203 21.891 17.969 1 98.69 677 VAL A N 1
ATOM 5345 C CA . VAL A 1 677 ? 21.531 21.328 19.281 1 98.69 677 VAL A CA 1
ATOM 5346 C C . VAL A 1 677 ? 20.422 21.672 20.281 1 98.69 677 VAL A C 1
ATOM 5348 O O . VAL A 1 677 ? 20.141 22.844 20.516 1 98.69 677 VAL A O 1
ATOM 5351 N N . PHE A 1 678 ? 19.797 20.703 20.828 1 98.81 678 PHE A N 1
ATOM 5352 C CA . PHE A 1 678 ? 18.766 20.859 21.844 1 98.81 678 PHE A CA 1
ATOM 5353 C C . PHE A 1 678 ? 19.172 20.188 23.141 1 98.81 678 PHE A C 1
ATOM 5355 O O . PHE A 1 678 ? 19.422 18.984 23.188 1 98.81 678 PHE A O 1
ATOM 5362 N N . ASP A 1 679 ? 19.359 20.938 24.172 1 98.25 679 ASP A N 1
ATOM 5363 C CA . ASP A 1 679 ? 19.734 20.484 25.516 1 98.25 679 ASP A CA 1
ATOM 5364 C C . ASP A 1 679 ? 18.641 20.844 26.531 1 98.25 679 ASP A C 1
ATOM 5366 O O . ASP A 1 679 ? 18.812 21.766 27.328 1 98.25 679 ASP A O 1
ATOM 5370 N N . PRO A 1 680 ? 17.594 20.062 26.562 1 97.75 680 PRO A N 1
ATOM 5371 C CA . PRO A 1 680 ? 16.438 20.406 27.406 1 97.75 680 PRO A CA 1
ATOM 5372 C C . PRO A 1 680 ? 16.766 20.391 28.891 1 97.75 680 PRO A C 1
ATOM 5374 O O . PRO A 1 680 ? 16.203 21.172 29.656 1 97.75 680 PRO A O 1
ATOM 5377 N N . ASP A 1 681 ? 17.672 19.578 29.344 1 96.44 681 ASP A N 1
ATOM 5378 C CA . ASP A 1 681 ? 18 19.469 30.766 1 96.44 681 ASP A CA 1
ATOM 5379 C C . ASP A 1 681 ? 18.656 20.734 31.281 1 96.44 681 ASP A C 1
ATOM 5381 O O . ASP A 1 681 ? 18.625 21.031 32.469 1 96.44 681 ASP A O 1
ATOM 5385 N N . HIS A 1 682 ? 19.219 21.484 30.359 1 97.56 682 HIS A N 1
ATOM 5386 C CA . HIS A 1 682 ? 19.812 22.766 30.719 1 97.56 682 HIS A CA 1
ATOM 5387 C C . HIS A 1 682 ? 19.062 23.938 30.078 1 97.56 682 HIS A C 1
ATOM 5389 O O . HIS A 1 682 ? 19.547 25.062 30.062 1 97.56 682 HIS A O 1
ATOM 5395 N N . ALA A 1 683 ? 17.984 23.625 29.484 1 98.25 683 ALA A N 1
ATOM 5396 C CA . ALA A 1 683 ? 17.078 24.594 28.875 1 98.25 683 ALA A CA 1
ATOM 5397 C C . ALA A 1 683 ? 17.797 25.422 27.812 1 98.25 683 ALA A C 1
ATOM 5399 O O . ALA A 1 683 ? 17.766 26.656 27.844 1 98.25 683 ALA A O 1
ATOM 5400 N N . ARG A 1 684 ? 18.359 24.734 26.875 1 98.38 684 ARG A N 1
ATOM 5401 C CA . ARG A 1 684 ? 19.094 25.422 25.812 1 98.38 684 ARG A CA 1
ATOM 5402 C C . ARG A 1 684 ? 18.766 24.812 24.438 1 98.38 684 ARG A C 1
ATOM 5404 O O . ARG A 1 684 ? 18.641 23.594 24.297 1 98.38 684 ARG A O 1
ATOM 5411 N N . PHE A 1 685 ? 18.531 25.656 23.516 1 98.62 685 PHE A N 1
ATOM 5412 C CA . PHE A 1 685 ? 18.328 25.312 22.109 1 98.62 685 PHE A CA 1
ATOM 5413 C C . PHE A 1 685 ? 19.125 26.234 21.203 1 98.62 685 PHE A C 1
ATOM 5415 O O . PHE A 1 685 ? 19.141 27.453 21.406 1 98.62 685 PHE A O 1
ATOM 5422 N N . SER A 1 686 ? 19.812 25.656 20.203 1 98.62 686 SER A N 1
ATOM 5423 C CA . SER A 1 686 ? 20.594 26.516 19.312 1 98.62 686 SER A CA 1
ATOM 5424 C C . SER A 1 686 ? 20.594 25.984 17.891 1 98.62 686 SER A C 1
ATOM 5426 O O . SER A 1 686 ? 20.391 24.781 17.672 1 98.62 686 SER A O 1
ATOM 5428 N N . ILE A 1 687 ? 20.734 26.891 16.922 1 98.81 687 ILE A N 1
ATOM 5429 C CA . ILE A 1 687 ? 20.938 26.641 15.5 1 98.81 687 ILE A CA 1
ATOM 5430 C C . ILE A 1 687 ? 22.219 27.344 15.031 1 98.81 687 ILE A C 1
ATOM 5432 O O . ILE A 1 687 ? 22.438 28.516 15.344 1 98.81 687 ILE A O 1
ATOM 5436 N N . HIS A 1 688 ? 23 26.656 14.367 1 98.25 688 HIS A N 1
ATOM 5437 C CA . HIS A 1 688 ? 24.188 27.234 13.75 1 98.25 688 HIS A CA 1
ATOM 5438 C C . HIS A 1 688 ? 24.344 26.766 12.312 1 98.25 688 HIS A C 1
ATOM 5440 O O . HIS A 1 688 ? 24.625 25.594 12.062 1 98.25 688 HIS A O 1
ATOM 5446 N N . THR A 1 689 ? 24.141 27.609 11.359 1 98.31 689 THR A N 1
ATOM 5447 C CA . THR A 1 689 ? 24.359 27.359 9.938 1 98.31 689 THR A CA 1
ATOM 5448 C C . THR A 1 689 ? 25.188 28.484 9.312 1 98.31 689 THR A C 1
ATOM 5450 O O . THR A 1 689 ? 25.453 29.5 9.961 1 98.31 689 THR A O 1
ATOM 5453 N N . PRO A 1 690 ? 25.672 28.344 8.094 1 97.38 690 PRO A N 1
ATOM 5454 C CA . PRO A 1 690 ? 26.375 29.438 7.438 1 97.38 690 PRO A CA 1
ATOM 5455 C C . PRO A 1 690 ? 25.484 30.656 7.219 1 97.38 690 PRO A C 1
ATOM 5457 O O . PRO A 1 690 ? 25.984 31.766 6.957 1 97.38 690 PRO A O 1
ATOM 5460 N N . TYR A 1 691 ? 24.203 30.547 7.5 1 97.75 691 TYR A N 1
ATOM 5461 C CA . TYR A 1 691 ? 23.281 31.594 7.078 1 97.75 691 TYR A CA 1
ATOM 5462 C C . TYR A 1 691 ? 22.609 32.25 8.281 1 97.75 691 TYR A C 1
ATOM 5464 O O . TYR A 1 691 ? 22.062 33.344 8.172 1 97.75 691 TYR A O 1
ATOM 5472 N N . CYS A 1 692 ? 22.641 31.562 9.383 1 98.06 692 CYS A N 1
ATOM 5473 C CA . CYS A 1 692 ? 21.953 32.125 10.531 1 98.06 692 CYS A CA 1
ATOM 5474 C C . CYS A 1 692 ? 22.484 31.531 11.836 1 98.06 692 CYS A C 1
ATOM 5476 O O . CYS A 1 692 ? 23.109 30.469 11.828 1 98.06 692 CYS A O 1
ATOM 5478 N N . GLY A 1 693 ? 22.312 32.219 12.906 1 98.44 693 GLY A N 1
ATOM 5479 C CA . GLY A 1 693 ? 22.578 31.812 14.273 1 98.44 693 GLY A CA 1
ATOM 5480 C C . GLY A 1 693 ? 21.406 32.031 15.203 1 98.44 693 GLY A C 1
ATOM 5481 O O . GLY A 1 693 ? 20.703 33.062 15.094 1 98.44 693 GLY A O 1
ATOM 5482 N N . TYR A 1 694 ? 21.188 31.125 16.078 1 98.75 694 TYR A N 1
ATOM 5483 C CA . TYR A 1 694 ? 20.047 31.203 16.984 1 98.75 694 TYR A CA 1
ATOM 5484 C C . TYR A 1 694 ? 20.375 30.578 18.328 1 98.75 694 TYR A C 1
ATOM 5486 O O . TYR A 1 694 ? 21.062 29.562 18.406 1 98.75 694 TYR A O 1
ATOM 5494 N N . PHE A 1 695 ? 19.984 31.188 19.344 1 98.69 695 PHE A N 1
ATOM 5495 C CA . PHE A 1 695 ? 20.047 30.656 20.703 1 98.69 695 PHE A CA 1
ATOM 5496 C C . PHE A 1 695 ? 18.781 31 21.469 1 98.69 695 PHE A C 1
ATOM 5498 O O . PHE A 1 695 ? 18.25 32.125 21.359 1 98.69 695 PHE A O 1
ATOM 5505 N N . SER A 1 696 ? 18.266 30.094 22.234 1 98.69 696 SER A N 1
ATOM 5506 C CA . SER A 1 696 ? 17.109 30.359 23.094 1 98.69 696 SER A CA 1
ATOM 5507 C C . SER A 1 696 ? 17.156 29.516 24.359 1 98.69 696 SER A C 1
ATOM 5509 O O . SER A 1 696 ? 17.297 28.297 24.297 1 98.69 696 SER A O 1
ATOM 5511 N N . GLY A 1 697 ? 17.062 30.156 25.438 1 98.62 697 GLY A N 1
ATOM 5512 C CA . GLY A 1 697 ? 17.047 29.453 26.719 1 98.62 697 GLY A CA 1
ATOM 5513 C C . GLY A 1 697 ? 17.891 30.125 27.781 1 98.62 697 GLY A C 1
ATOM 5514 O O . GLY A 1 697 ? 17.922 31.359 27.875 1 98.62 697 GLY A O 1
ATOM 5515 N N . ALA A 1 698 ? 18.391 29.312 28.703 1 98.19 698 ALA A N 1
ATOM 5516 C CA . ALA A 1 698 ? 19.297 29.781 29.75 1 98.19 698 ALA A CA 1
ATOM 5517 C C . ALA A 1 698 ? 20.672 30.094 29.188 1 98.19 698 ALA A C 1
ATOM 5519 O O . ALA A 1 698 ? 21.406 29.203 28.781 1 98.19 698 ALA A O 1
ATOM 5520 N N . PRO A 1 699 ? 21.031 31.375 29.266 1 96 699 PRO A N 1
ATOM 5521 C CA . PRO A 1 699 ? 22.266 31.75 28.594 1 96 699 PRO A CA 1
ATOM 5522 C C . PRO A 1 699 ? 23.516 31.297 29.344 1 96 699 PRO A C 1
ATOM 5524 O O . PRO A 1 699 ? 23.531 31.281 30.578 1 96 699 PRO A O 1
ATOM 5527 N N . GLU A 1 700 ? 24.469 31 28.547 1 88.62 700 GLU A N 1
ATOM 5528 C CA . GLU A 1 700 ? 25.844 30.938 29.062 1 88.62 700 GLU A CA 1
ATOM 5529 C C . GLU A 1 700 ? 26.469 32.312 29.156 1 88.62 700 GLU A C 1
ATOM 5531 O O . GLU A 1 700 ? 25.828 33.312 28.797 1 88.62 700 GLU A O 1
ATOM 5536 N N . GLU A 1 701 ? 27.656 32.375 29.656 1 84.38 701 GLU A N 1
ATOM 5537 C CA . GLU A 1 701 ? 28.312 33.688 29.797 1 84.38 701 GLU A CA 1
ATOM 5538 C C . GLU A 1 701 ? 28.484 34.375 28.438 1 84.38 701 GLU A C 1
ATOM 5540 O O . GLU A 1 701 ? 28.281 35.562 28.312 1 84.38 701 GLU A O 1
ATOM 5545 N N . GLU A 1 702 ? 28.844 33.594 27.453 1 90.62 702 GLU A N 1
ATOM 5546 C CA . GLU A 1 702 ? 29.016 34.094 26.094 1 90.62 702 GLU A CA 1
ATOM 5547 C C . GLU A 1 702 ? 28.312 33.188 25.094 1 90.62 702 GLU A C 1
ATOM 5549 O O . GLU A 1 702 ? 28.5 31.969 25.109 1 90.62 702 GLU A O 1
ATOM 5554 N N . ILE A 1 703 ? 27.5 33.844 24.266 1 97 703 ILE A N 1
ATOM 5555 C CA . ILE A 1 703 ? 26.812 33.125 23.203 1 97 703 ILE A CA 1
ATOM 5556 C C . ILE A 1 703 ? 27.328 33.562 21.844 1 97 703 ILE A C 1
ATOM 5558 O O . ILE A 1 703 ? 27.188 34.719 21.469 1 97 703 ILE A O 1
ATOM 5562 N N . SER A 1 704 ? 27.922 32.656 21.109 1 96.56 704 SER A N 1
ATOM 5563 C CA . SER A 1 704 ? 28.375 32.938 19.75 1 96.56 704 SER A CA 1
ATOM 5564 C C . SER A 1 704 ? 27.281 32.688 18.719 1 96.56 704 SER A C 1
ATOM 5566 O O . SER A 1 704 ? 26.828 31.547 18.562 1 96.56 704 SER A O 1
ATOM 5568 N N . LEU A 1 705 ? 26.891 33.688 18 1 97.44 705 LEU A N 1
ATOM 5569 C CA . LEU A 1 705 ? 25.859 33.531 16.984 1 97.44 705 LEU A CA 1
ATOM 5570 C C . LEU A 1 705 ? 26.484 33.406 15.602 1 97.44 705 LEU A C 1
ATOM 5572 O O . LEU A 1 705 ? 25.844 32.906 14.68 1 97.44 705 LEU A O 1
ATOM 5576 N N . SER A 1 706 ? 27.578 33.938 15.414 1 96.31 706 SER A N 1
ATOM 5577 C CA . SER A 1 706 ? 28.406 33.812 14.219 1 96.31 706 SER A CA 1
ATOM 5578 C C . SER A 1 706 ? 29.891 34 14.555 1 96.31 706 SER A C 1
ATOM 5580 O O . SER A 1 706 ? 30.25 34.188 15.711 1 96.31 706 SER A O 1
ATOM 5582 N N . ASP A 1 707 ? 30.719 33.875 13.547 1 93.19 707 ASP A N 1
ATOM 5583 C CA . ASP A 1 707 ? 32.156 34.094 13.75 1 93.19 707 ASP A CA 1
ATOM 5584 C C . ASP A 1 707 ? 32.438 35.531 14.156 1 93.19 707 ASP A C 1
ATOM 5586 O O . ASP A 1 707 ? 33.438 35.812 14.828 1 93.19 707 ASP A O 1
ATOM 5590 N N . LYS A 1 708 ? 31.516 36.438 13.875 1 94.25 708 LYS A N 1
ATOM 5591 C CA . LYS A 1 708 ? 31.766 37.844 14.086 1 94.25 708 LYS A CA 1
ATOM 5592 C C . LYS A 1 708 ? 30.969 38.375 15.273 1 94.25 708 LYS A C 1
ATOM 5594 O O . LYS A 1 708 ? 31.328 39.406 15.875 1 94.25 708 LYS A O 1
ATOM 5599 N N . ILE A 1 709 ? 29.906 37.75 15.531 1 96.5 709 ILE A N 1
ATOM 5600 C CA . ILE A 1 709 ? 28.969 38.344 16.484 1 96.5 709 ILE A CA 1
ATOM 5601 C C . ILE A 1 709 ? 28.797 37.438 17.688 1 96.5 709 ILE A C 1
ATOM 5603 O O . ILE A 1 709 ? 28.359 36.281 17.547 1 96.5 709 ILE A O 1
ATOM 5607 N N . CYS A 1 710 ? 29.078 37.938 18.781 1 96.88 710 CYS A N 1
ATOM 5608 C CA . CYS A 1 710 ? 28.906 37.281 20.078 1 96.88 710 CYS A CA 1
ATOM 5609 C C . CYS A 1 710 ? 28.125 38.156 21.047 1 96.88 710 CYS A C 1
ATOM 5611 O O . CYS A 1 710 ? 28.203 39.406 20.984 1 96.88 710 CYS A O 1
ATOM 5613 N N . VAL A 1 711 ? 27.359 37.531 21.922 1 97.88 711 VAL A N 1
ATOM 5614 C CA . VAL A 1 711 ? 26.547 38.312 22.859 1 97.88 711 VAL A CA 1
ATOM 5615 C C . VAL A 1 711 ? 26.812 37.812 24.281 1 97.88 711 VAL A C 1
ATOM 5617 O O . VAL A 1 711 ? 26.75 36.625 24.562 1 97.88 711 VAL A O 1
ATOM 5620 N N . GLU A 1 712 ? 27.078 38.75 25.156 1 96.88 712 GLU A N 1
ATOM 5621 C CA . GLU A 1 712 ? 27.094 38.5 26.594 1 96.88 712 GLU A CA 1
ATOM 5622 C C . GLU A 1 712 ? 25.75 38.844 27.219 1 96.88 712 GLU A C 1
ATOM 5624 O O . GLU A 1 712 ? 25.234 39.969 27.016 1 96.88 712 GLU A O 1
ATOM 5629 N N . VAL A 1 713 ? 25.203 37.906 27.938 1 95.81 713 VAL A N 1
ATOM 5630 C CA . VAL A 1 713 ? 23.812 38.062 28.359 1 95.81 713 VAL A CA 1
ATOM 5631 C C . VAL A 1 713 ? 23.734 38 29.891 1 95.81 713 VAL A C 1
ATOM 5633 O O . VAL A 1 713 ? 24.328 37.156 30.531 1 95.81 713 VAL A O 1
ATOM 5636 N N . GLU A 1 714 ? 22.938 38.906 30.469 1 94.12 714 GLU A N 1
ATOM 5637 C CA . GLU A 1 714 ? 22.688 38.938 31.906 1 94.12 714 GLU A CA 1
ATOM 5638 C C . GLU A 1 714 ? 21.266 38.469 32.219 1 94.12 714 GLU A C 1
ATOM 5640 O O . GLU A 1 714 ? 20.953 38.188 33.375 1 94.12 714 GLU A O 1
ATOM 5645 N N . ASN A 1 715 ? 20.438 38.406 31.188 1 94.94 715 ASN A N 1
ATOM 5646 C CA . ASN A 1 715 ? 19.078 37.906 31.375 1 94.94 715 ASN A CA 1
ATOM 5647 C C . ASN A 1 715 ? 19.078 36.469 31.906 1 94.94 715 ASN A C 1
ATOM 5649 O O . ASN A 1 715 ? 20.047 35.719 31.719 1 94.94 715 ASN A O 1
ATOM 5653 N N . GLU A 1 716 ? 18.047 36.031 32.625 1 95.62 716 GLU A N 1
ATOM 5654 C CA . GLU A 1 716 ? 17.875 34.625 33.031 1 95.62 716 GLU A CA 1
ATOM 5655 C C . GLU A 1 716 ? 17.531 33.719 31.875 1 95.62 716 GLU A C 1
ATOM 5657 O O . GLU A 1 716 ? 17.984 32.562 31.828 1 95.62 716 GLU A O 1
ATOM 5662 N N . ARG A 1 717 ? 16.672 34.188 31 1 97.38 717 ARG A N 1
ATOM 5663 C CA . ARG A 1 717 ? 16.297 33.562 29.734 1 97.38 717 ARG A CA 1
ATOM 5664 C C . ARG A 1 717 ? 16.422 34.562 28.594 1 97.38 717 ARG A C 1
ATOM 5666 O O . ARG A 1 717 ? 16.109 35.75 28.75 1 97.38 717 ARG A O 1
ATOM 5673 N N . ILE A 1 718 ? 16.875 34.062 27.422 1 97.5 718 ILE A N 1
ATOM 5674 C CA . ILE A 1 718 ? 17 34.969 26.297 1 97.5 718 ILE A CA 1
ATOM 5675 C C . ILE A 1 718 ? 16.859 34.188 24.984 1 97.5 718 ILE A C 1
ATOM 5677 O O . ILE A 1 718 ? 17.203 33 24.922 1 97.5 718 ILE A O 1
ATOM 5681 N N . THR A 1 719 ? 16.203 34.75 24.047 1 98.38 719 THR A N 1
ATOM 5682 C CA . THR A 1 719 ? 16.234 34.312 22.641 1 98.38 719 THR A CA 1
ATOM 5683 C C . THR A 1 719 ? 17.047 35.281 21.797 1 98.38 719 THR A C 1
ATOM 5685 O O . THR A 1 719 ? 16.844 36.5 21.875 1 98.38 719 THR A O 1
ATOM 5688 N N . LEU A 1 720 ? 17.984 34.781 21.125 1 98.62 720 LEU A N 1
ATOM 5689 C CA . LEU A 1 720 ? 18.797 35.531 20.156 1 98.62 720 LEU A CA 1
ATOM 5690 C C . LEU A 1 720 ? 18.672 34.938 18.766 1 98.62 720 LEU A C 1
ATOM 5692 O O . LEU A 1 720 ? 18.984 33.75 18.562 1 98.62 720 LEU A O 1
ATOM 5696 N N . ALA A 1 721 ? 18.203 35.719 17.812 1 98.81 721 ALA A N 1
ATOM 5697 C CA . ALA A 1 721 ? 18.109 35.312 16.422 1 98.81 721 ALA A CA 1
ATOM 5698 C C . ALA A 1 721 ? 18.891 36.25 15.5 1 98.81 721 ALA A C 1
ATOM 5700 O O . ALA A 1 721 ? 18.594 37.438 15.43 1 98.81 721 ALA A O 1
ATOM 5701 N N . LEU A 1 722 ? 19.875 35.719 14.875 1 98.62 722 LEU A N 1
ATOM 5702 C CA . LEU A 1 722 ? 20.734 36.531 14.016 1 98.62 722 LEU A CA 1
ATOM 5703 C C . LEU A 1 722 ? 20.672 36.031 12.57 1 98.62 722 LEU A C 1
ATOM 5705 O O . LEU A 1 722 ? 20.812 34.812 12.312 1 98.62 722 LEU A O 1
ATOM 5709 N N . ILE A 1 723 ? 20.469 36.938 11.656 1 98.31 723 ILE A N 1
ATOM 5710 C CA . ILE A 1 723 ? 20.484 36.625 10.234 1 98.31 723 ILE A CA 1
ATOM 5711 C C . ILE A 1 723 ? 21.062 37.781 9.445 1 98.31 723 ILE A C 1
ATOM 5713 O O . ILE A 1 723 ? 21 38.938 9.891 1 98.31 723 ILE A O 1
ATOM 5717 N N . ALA A 1 724 ? 21.688 37.469 8.359 1 96.81 724 ALA A N 1
ATOM 5718 C CA . ALA A 1 724 ? 22.172 38.531 7.488 1 96.81 724 ALA A CA 1
ATOM 5719 C C . ALA A 1 724 ? 21.062 39.062 6.594 1 96.81 724 ALA A C 1
ATOM 5721 O O . ALA A 1 724 ? 20.188 38.312 6.172 1 96.81 724 ALA A O 1
ATOM 5722 N N . LYS A 1 725 ? 21.141 40.312 6.328 1 95.25 725 LYS A N 1
ATOM 5723 C CA . LYS A 1 725 ? 20.203 40.906 5.375 1 95.25 725 LYS A CA 1
ATOM 5724 C C . LYS A 1 725 ? 20.203 40.125 4.062 1 95.25 725 LYS A C 1
ATOM 5726 O O . LYS A 1 725 ? 21.25 39.719 3.57 1 95.25 725 LYS A O 1
ATOM 5731 N N . ASP A 1 726 ? 19 39.719 3.5 1 92.56 726 ASP A N 1
ATOM 5732 C CA . ASP A 1 726 ? 18.766 39 2.248 1 92.56 726 ASP A CA 1
ATOM 5733 C C . ASP A 1 726 ? 19.203 37.562 2.35 1 92.56 726 ASP A C 1
ATOM 5735 O O . ASP A 1 726 ? 19.406 36.875 1.331 1 92.56 726 ASP A O 1
ATOM 5739 N N . GLU A 1 727 ? 19.438 37.156 3.527 1 95.31 727 GLU A N 1
ATOM 5740 C CA . GLU A 1 727 ? 19.688 35.75 3.848 1 95.31 727 GLU A CA 1
ATOM 5741 C C . GLU A 1 727 ? 20.969 35.25 3.17 1 95.31 727 GLU A C 1
ATOM 5743 O O . GLU A 1 727 ? 21.047 34.094 2.758 1 95.31 727 GLU A O 1
ATOM 5748 N N . ILE A 1 728 ? 21.922 36.031 2.902 1 93.81 728 ILE A N 1
ATOM 5749 C CA . ILE A 1 728 ? 23.203 35.625 2.365 1 93.81 728 ILE A CA 1
ATOM 5750 C C . ILE A 1 728 ? 24.031 34.938 3.461 1 93.81 728 ILE A C 1
ATOM 5752 O O . ILE A 1 728 ? 23.641 34.938 4.629 1 93.81 728 ILE A O 1
ATOM 5756 N N . LYS A 1 729 ? 25.125 34.438 3.16 1 96.5 729 LYS A N 1
ATOM 5757 C CA . LYS A 1 729 ? 26.016 33.844 4.145 1 96.5 729 LYS A CA 1
ATOM 5758 C C . LYS A 1 729 ? 26.5 34.875 5.156 1 96.5 729 LYS A C 1
ATOM 5760 O O . LYS A 1 729 ? 26.812 36 4.793 1 96.5 729 LYS A O 1
ATOM 5765 N N . MET A 1 730 ? 26.531 34.5 6.391 1 95.62 730 MET A N 1
ATOM 5766 C CA . MET A 1 730 ? 26.891 35.406 7.477 1 95.62 730 MET A CA 1
ATOM 5767 C C . MET A 1 730 ? 28.328 35.875 7.34 1 95.62 730 MET A C 1
ATOM 5769 O O . MET A 1 730 ? 28.625 37.031 7.648 1 95.62 730 MET A O 1
ATOM 5773 N N . ASP A 1 731 ? 29.031 34.844 6.781 1 89.75 731 ASP A N 1
ATOM 5774 C CA . ASP A 1 731 ? 30.422 35.219 6.562 1 89.75 731 ASP A CA 1
ATOM 5775 C C . ASP A 1 731 ? 30.547 36.25 5.449 1 89.75 731 ASP A C 1
ATOM 5777 O O . ASP A 1 731 ? 30.094 36 4.324 1 89.75 731 ASP A O 1
ATOM 5781 N N . GLY A 1 732 ? 30.766 37.406 5.641 1 87.69 732 GLY A N 1
ATOM 5782 C CA . GLY A 1 732 ? 30.938 38.438 4.629 1 87.69 732 GLY A CA 1
ATOM 5783 C C . GLY A 1 732 ? 29.828 39.438 4.613 1 87.69 732 GLY A C 1
ATOM 5784 O O . GLY A 1 732 ? 29.859 40.406 3.846 1 87.69 732 GLY A O 1
ATOM 5785 N N . ALA A 1 733 ? 28.859 39.25 5.363 1 94.25 733 ALA A N 1
ATOM 5786 C CA . ALA A 1 733 ? 27.734 40.188 5.41 1 94.25 733 ALA A CA 1
ATOM 5787 C C . ALA A 1 733 ? 28.156 41.469 6.105 1 94.25 733 ALA A C 1
ATOM 5789 O O . ALA A 1 733 ? 29.016 41.469 6.98 1 94.25 733 ALA A O 1
ATOM 5790 N N . SER A 1 734 ? 27.5 42.562 5.699 1 94.88 734 SER A N 1
ATOM 5791 C CA . SER A 1 734 ? 27.781 43.844 6.309 1 94.88 734 SER A CA 1
ATOM 5792 C C . SER A 1 734 ? 26.594 44.344 7.137 1 94.88 734 SER A C 1
ATOM 5794 O O . SER A 1 734 ? 26.719 45.312 7.895 1 94.88 734 SER A O 1
ATOM 5796 N N . GLU A 1 735 ? 25.531 43.719 6.961 1 96.56 735 GLU A N 1
ATOM 5797 C CA . GLU A 1 735 ? 24.312 44.094 7.684 1 96.56 735 GLU A CA 1
ATOM 5798 C C . GLU A 1 735 ? 23.625 42.844 8.266 1 96.56 735 GLU A C 1
ATOM 5800 O O . GLU A 1 735 ? 23.438 41.844 7.562 1 96.56 735 GLU A O 1
ATOM 5805 N N . TYR A 1 736 ? 23.312 42.938 9.531 1 97.69 736 TYR A N 1
ATOM 5806 C CA . TYR A 1 736 ? 22.656 41.844 10.25 1 97.69 736 TYR A CA 1
ATOM 5807 C C . TYR A 1 736 ? 21.391 42.344 10.938 1 97.69 736 TYR A C 1
ATOM 5809 O O . TYR A 1 736 ? 21.266 43.531 11.266 1 97.69 736 TYR A O 1
ATOM 5817 N N . ILE A 1 737 ? 20.469 41.469 11.055 1 98.44 737 ILE A N 1
ATOM 5818 C CA . ILE A 1 737 ? 19.297 41.656 11.891 1 98.44 737 ILE A CA 1
ATOM 5819 C C . ILE A 1 737 ? 19.375 40.75 13.125 1 98.44 737 ILE A C 1
ATOM 5821 O O . ILE A 1 737 ? 19.562 39.531 13 1 98.44 737 ILE A O 1
ATOM 5825 N N . LEU A 1 738 ? 19.297 41.312 14.25 1 98.38 738 LEU A N 1
ATOM 5826 C CA . LEU A 1 738 ? 19.312 40.594 15.508 1 98.38 738 LEU A CA 1
ATOM 5827 C C . LEU A 1 738 ? 18.016 40.781 16.281 1 98.38 738 LEU A C 1
ATOM 5829 O O . LEU A 1 738 ? 17.578 41.938 16.469 1 98.38 738 LEU A O 1
ATOM 5833 N N . THR A 1 739 ? 17.328 39.781 16.594 1 98.56 739 THR A N 1
ATOM 5834 C CA . THR A 1 739 ? 16.234 39.812 17.562 1 98.56 739 THR A CA 1
ATOM 5835 C C . THR A 1 739 ? 16.688 39.281 18.922 1 98.56 739 THR A C 1
ATOM 5837 O O . THR A 1 739 ? 17.312 38.219 19 1 98.56 739 THR A O 1
ATOM 5840 N N . ALA A 1 740 ? 16.469 40 19.969 1 98.12 740 ALA A N 1
ATOM 5841 C CA . ALA A 1 740 ? 16.844 39.594 21.328 1 98.12 740 ALA A CA 1
ATOM 5842 C C . ALA A 1 740 ? 15.703 39.875 22.312 1 98.12 740 ALA A C 1
ATOM 5844 O O . ALA A 1 740 ? 15.289 41 22.5 1 98.12 740 ALA A O 1
ATOM 5845 N N . MET A 1 741 ? 15.211 38.812 22.938 1 97.75 741 MET A N 1
ATOM 5846 C CA . MET A 1 741 ? 14.117 39 23.891 1 97.75 741 MET A CA 1
ATOM 5847 C C . MET A 1 741 ? 14.148 37.938 24.969 1 97.75 741 MET A C 1
ATOM 5849 O O . MET A 1 741 ? 14.469 36.781 24.703 1 97.75 741 MET A O 1
ATOM 5853 N N . GLY A 1 742 ? 13.867 38.344 26.125 1 97.62 742 GLY A N 1
ATOM 5854 C CA . GLY A 1 742 ? 13.602 37.406 27.219 1 97.62 742 GLY A CA 1
ATOM 5855 C C . GLY A 1 742 ? 12.141 37 27.297 1 97.62 742 GLY A C 1
ATOM 5856 O O . GLY A 1 742 ? 11.57 36.531 26.312 1 97.62 742 GLY A O 1
ATOM 5857 N N . THR A 1 743 ? 11.586 37.156 28.484 1 97.56 743 THR A N 1
ATOM 5858 C CA . THR A 1 743 ? 10.18 36.812 28.672 1 97.56 743 THR A CA 1
ATOM 5859 C C . THR A 1 743 ? 9.281 37.844 27.984 1 97.56 743 THR A C 1
ATOM 5861 O O . THR A 1 743 ? 9.695 39 27.781 1 97.56 743 THR A O 1
ATOM 5864 N N . THR A 1 744 ? 8.148 37.406 27.594 1 97.62 744 THR A N 1
ATOM 5865 C CA . THR A 1 744 ? 7.137 38.281 27 1 97.62 744 THR A CA 1
ATOM 5866 C C . THR A 1 744 ? 5.75 37.938 27.547 1 97.62 744 THR A C 1
ATOM 5868 O O . THR A 1 744 ? 5.555 36.875 28.156 1 97.62 744 THR A O 1
ATOM 5871 N N . GLY A 1 745 ? 4.797 38.844 27.375 1 96.56 745 GLY A N 1
ATOM 5872 C CA . GLY A 1 745 ? 3.43 38.688 27.859 1 96.56 745 GLY A CA 1
ATOM 5873 C C . GLY A 1 745 ? 2.803 40 28.312 1 96.56 745 GLY A C 1
ATOM 5874 O O . GLY A 1 745 ? 3.057 41.031 27.719 1 96.56 745 GLY A O 1
ATOM 5875 N N . MET A 1 746 ? 1.875 39.844 29.188 1 97.12 746 MET A N 1
ATOM 5876 C CA . MET A 1 746 ? 1.305 41 29.844 1 97.12 746 MET A CA 1
ATOM 5877 C C . MET A 1 746 ? 1.931 41.219 31.219 1 97.12 746 MET A C 1
ATOM 5879 O O . MET A 1 746 ? 2.088 40.281 32 1 97.12 746 MET A O 1
ATOM 5883 N N . ASP A 1 747 ? 2.273 42.406 31.609 1 96.19 747 ASP A N 1
ATOM 5884 C CA . ASP A 1 747 ? 3.186 42.688 32.719 1 96.19 747 ASP A CA 1
ATOM 5885 C C . ASP A 1 747 ? 2.49 42.5 34.062 1 96.19 747 ASP A C 1
ATOM 5887 O O . ASP A 1 747 ? 3.145 42.5 35.094 1 96.19 747 ASP A O 1
ATOM 5891 N N . GLU A 1 748 ? 1.196 42.281 34.125 1 96.75 748 GLU A N 1
ATOM 5892 C CA . GLU A 1 748 ? 0.487 42.062 35.375 1 96.75 748 GLU A CA 1
ATOM 5893 C C . GLU A 1 748 ? -0.19 40.688 35.406 1 96.75 748 GLU A C 1
ATOM 5895 O O . GLU A 1 748 ? -1.119 40.469 36.156 1 96.75 748 GLU A O 1
ATOM 5900 N N . THR A 1 749 ? 0.214 39.812 34.531 1 97.06 749 THR A N 1
ATOM 5901 C CA . THR A 1 749 ? -0.324 38.469 34.5 1 97.06 749 THR A CA 1
ATOM 5902 C C . THR A 1 749 ? -0.151 37.75 35.844 1 97.06 749 THR A C 1
ATOM 5904 O O . THR A 1 749 ? 0.902 37.875 36.469 1 97.06 749 THR A O 1
ATOM 5907 N N . THR A 1 750 ? -1.13 37.031 36.25 1 96.56 750 THR A N 1
ATOM 5908 C CA . THR A 1 750 ? -1.055 36.281 37.5 1 96.56 750 THR A CA 1
ATOM 5909 C C . THR A 1 750 ? -1.234 34.781 37.25 1 96.56 750 THR A C 1
ATOM 5911 O O . THR A 1 750 ? -1.919 34.375 36.312 1 96.56 750 THR A O 1
ATOM 5914 N N . PHE A 1 751 ? -0.615 34.031 38.094 1 95.88 751 PHE A N 1
ATOM 5915 C CA . PHE A 1 751 ? -0.679 32.562 38.031 1 95.88 751 PHE A CA 1
ATOM 5916 C C . PHE A 1 751 ? -1.309 32.031 39.312 1 95.88 751 PHE A C 1
ATOM 5918 O O . PHE A 1 751 ? -0.718 32.094 40.406 1 95.88 751 PHE A O 1
ATOM 5925 N N . GLY A 1 752 ? -2.529 31.531 39.125 1 94.69 752 GLY A N 1
ATOM 5926 C CA . GLY A 1 752 ? -3.221 30.938 40.25 1 94.69 752 GLY A CA 1
ATOM 5927 C C . GLY A 1 752 ? -3.357 29.438 40.156 1 94.69 752 GLY A C 1
ATOM 5928 O O . GLY A 1 752 ? -2.941 28.828 39.156 1 94.69 752 GLY A O 1
ATOM 5929 N N . LYS A 1 753 ? -3.857 28.891 41.219 1 93.62 753 LYS A N 1
ATOM 5930 C CA . LYS A 1 753 ? -4.102 27.453 41.25 1 93.62 753 LYS A CA 1
ATOM 5931 C C . LYS A 1 753 ? -5.367 27.094 40.469 1 93.62 753 LYS A C 1
ATOM 5933 O O . LYS A 1 753 ? -6.41 27.719 40.656 1 93.62 753 LYS A O 1
ATOM 5938 N N . GLY A 1 754 ? -5.215 26.266 39.5 1 92.25 754 GLY A N 1
ATOM 5939 C CA . GLY A 1 754 ? -6.352 25.688 38.812 1 92.25 754 GLY A CA 1
ATOM 5940 C C . GLY A 1 754 ? -6.762 24.328 39.344 1 92.25 754 GLY A C 1
ATOM 5941 O O . GLY A 1 754 ? -6.242 23.875 40.375 1 92.25 754 GLY A O 1
ATOM 5942 N N . PRO A 1 755 ? -7.727 23.719 38.781 1 91.56 755 PRO A N 1
ATOM 5943 C CA . PRO A 1 755 ? -8.172 22.375 39.219 1 91.56 755 PRO A CA 1
ATOM 5944 C C . PRO A 1 755 ? -7.172 21.281 38.844 1 91.56 755 PRO A C 1
ATOM 5946 O O . PRO A 1 755 ? -6.223 21.531 38.094 1 91.56 755 PRO A O 1
ATOM 5949 N N . GLU A 1 756 ? -7.305 20.203 39.5 1 88.94 756 GLU A N 1
ATOM 5950 C CA . GLU A 1 756 ? -6.598 19 39.094 1 88.94 756 GLU A CA 1
ATOM 5951 C C . GLU A 1 756 ? -7.477 18.125 38.188 1 88.94 756 GLU A C 1
ATOM 5953 O O . GLU A 1 756 ? -8.57 17.719 38.594 1 88.94 756 GLU A O 1
ATOM 5958 N N . LEU A 1 757 ? -7.078 17.969 37 1 81.5 757 LEU A N 1
ATOM 5959 C CA . LEU A 1 757 ? -7.805 17.125 36.062 1 81.5 757 LEU A CA 1
ATOM 5960 C C . LEU A 1 757 ? -6.957 15.93 35.625 1 81.5 757 LEU A C 1
ATOM 5962 O O . LEU A 1 757 ? -5.816 16.109 35.188 1 81.5 757 LEU A O 1
ATOM 5966 N N . MET A 1 758 ? -7.488 14.68 35.625 1 70.81 758 MET A N 1
ATOM 5967 C CA . MET A 1 758 ? -6.82 13.438 35.219 1 70.81 758 MET A CA 1
ATOM 5968 C C . MET A 1 758 ? -5.465 13.312 35.906 1 70.81 758 MET A C 1
ATOM 5970 O O . MET A 1 758 ? -4.492 12.875 35.281 1 70.81 758 MET A O 1
ATOM 5974 N N . GLY A 1 759 ? -5.371 13.875 37.062 1 76.06 759 GLY A N 1
ATOM 5975 C CA . GLY A 1 759 ? -4.152 13.758 37.844 1 76.06 759 GLY A CA 1
ATOM 5976 C C . GLY A 1 759 ? -3.105 14.789 37.469 1 76.06 759 GLY A C 1
ATOM 5977 O O . GLY A 1 759 ? -1.969 14.727 37.938 1 76.06 759 GLY A O 1
ATOM 5978 N N . ILE A 1 760 ? -3.494 15.727 36.656 1 82.31 760 ILE A N 1
ATOM 5979 C CA . ILE A 1 760 ? -2.58 16.781 36.219 1 82.31 760 ILE A CA 1
ATOM 5980 C C . ILE A 1 760 ? -3.02 18.125 36.812 1 82.31 760 ILE A C 1
ATOM 5982 O O . ILE A 1 760 ? -4.172 18.531 36.656 1 82.31 760 ILE A O 1
ATOM 5986 N N . PRO A 1 761 ? -2.168 18.656 37.562 1 87.88 761 PRO A N 1
ATOM 5987 C CA . PRO A 1 761 ? -2.516 19.969 38.094 1 87.88 761 PRO A CA 1
ATOM 5988 C C . PRO A 1 761 ? -2.574 21.047 37 1 87.88 761 PRO A C 1
ATOM 5990 O O . PRO A 1 761 ? -1.66 21.156 36.188 1 87.88 761 PRO A O 1
ATOM 5993 N N . PHE A 1 762 ? -3.588 21.828 37.062 1 93.62 762 PHE A N 1
ATOM 5994 C CA . PHE A 1 762 ? -3.734 22.953 36.125 1 93.62 762 PHE A CA 1
ATOM 5995 C C . PHE A 1 762 ? -3.475 24.266 36.844 1 93.62 762 PHE A C 1
ATOM 5997 O O . PHE A 1 762 ? -3.686 24.375 38.062 1 93.62 762 PHE A O 1
ATOM 6004 N N . ALA A 1 763 ? -2.994 25.172 36.125 1 95.25 763 ALA A N 1
ATOM 6005 C CA . ALA A 1 763 ? -2.879 26.562 36.594 1 95.25 763 ALA A CA 1
ATOM 6006 C C . ALA A 1 763 ? -3.92 27.453 35.906 1 95.25 763 ALA A C 1
ATOM 6008 O O . ALA A 1 763 ? -4.359 27.172 34.781 1 95.25 763 ALA A O 1
ATOM 6009 N N . ALA A 1 764 ? -4.301 28.375 36.656 1 96.38 764 ALA A N 1
ATOM 6010 C CA . ALA A 1 764 ? -5.113 29.453 36.094 1 96.38 764 ALA A CA 1
ATOM 6011 C C . ALA A 1 764 ? -4.262 30.688 35.75 1 96.38 764 ALA A C 1
ATOM 6013 O O . ALA A 1 764 ? -3.826 31.406 36.656 1 96.38 764 ALA A O 1
ATOM 6014 N N . VAL A 1 765 ? -4.062 30.922 34.594 1 97.75 765 VAL A N 1
ATOM 6015 C CA . VAL A 1 765 ? -3.238 32.062 34.156 1 97.75 765 VAL A CA 1
ATOM 6016 C C . VAL A 1 765 ? -4.133 33.219 33.75 1 97.75 765 VAL A C 1
ATOM 6018 O O . VAL A 1 765 ? -4.812 33.156 32.719 1 97.75 765 VAL A O 1
ATOM 6021 N N . GLU A 1 766 ? -4.102 34.281 34.469 1 96.94 766 GLU A N 1
ATOM 6022 C CA . GLU A 1 766 ? -4.898 35.469 34.156 1 96.94 766 GLU A CA 1
ATOM 6023 C C . GLU A 1 766 ? -4.047 36.531 33.5 1 96.94 766 GLU A C 1
ATOM 6025 O O . GLU A 1 766 ? -3.137 37.094 34.125 1 96.94 766 GLU A O 1
ATOM 6030 N N . PHE A 1 767 ? -4.332 36.844 32.375 1 97 767 PHE A N 1
ATOM 6031 C CA . PHE A 1 767 ? -3.631 37.906 31.641 1 97 767 PHE A CA 1
ATOM 6032 C C . PHE A 1 767 ? -4.168 39.281 32 1 97 767 PHE A C 1
ATOM 6034 O O . PHE A 1 767 ? -5.367 39.531 31.875 1 97 767 PHE A O 1
ATOM 6041 N N . LYS A 1 768 ? -3.271 40.094 32.438 1 95.56 768 LYS A N 1
ATOM 6042 C CA . LYS A 1 768 ? -3.611 41.469 32.875 1 95.56 768 LYS A CA 1
ATOM 6043 C C . LYS A 1 768 ? -2.455 42.438 32.625 1 95.56 768 LYS A C 1
ATOM 6045 O O . LYS A 1 768 ? -1.304 42 32.5 1 95.56 768 LYS A O 1
ATOM 6050 N N . GLY A 1 769 ? -2.852 43.688 32.469 1 97 769 GLY A N 1
ATOM 6051 C CA . GLY A 1 769 ? -1.836 44.688 32.281 1 97 769 GLY A CA 1
ATOM 6052 C C . GLY A 1 769 ? -1.582 45.031 30.828 1 97 769 GLY A C 1
ATOM 6053 O O . GLY A 1 769 ? -2.52 45.094 30.031 1 97 769 GLY A O 1
ATOM 6054 N N . LYS A 1 770 ? -0.267 45.344 30.562 1 97.56 770 LYS A N 1
ATOM 6055 C CA . LYS A 1 770 ? 0.134 45.781 29.219 1 97.56 770 LYS A CA 1
ATOM 6056 C C . LYS A 1 770 ? 1.185 44.812 28.656 1 97.56 770 LYS A C 1
ATOM 6058 O O . LYS A 1 770 ? 1.908 44.156 29.391 1 97.56 770 LYS A O 1
ATOM 6063 N N . LEU A 1 771 ? 1.179 44.875 27.359 1 97.69 771 LEU A N 1
ATOM 6064 C CA . LEU A 1 771 ? 2.141 44.062 26.625 1 97.69 771 LEU A CA 1
ATOM 6065 C C . LEU A 1 771 ? 3.57 44.5 26.953 1 97.69 771 LEU A C 1
ATOM 6067 O O . LEU A 1 771 ? 3.865 45.688 27.031 1 97.69 771 LEU A O 1
ATOM 6071 N N . TYR A 1 772 ? 4.414 43.469 27.203 1 97.25 772 TYR A N 1
ATOM 6072 C CA . TYR A 1 772 ? 5.816 43.781 27.453 1 97.25 772 TYR A CA 1
ATOM 6073 C C . TYR A 1 772 ? 6.73 42.781 26.766 1 97.25 772 TYR A C 1
ATOM 6075 O O . TYR A 1 772 ? 6.285 41.719 26.328 1 97.25 772 TYR A O 1
ATOM 6083 N N . ALA A 1 773 ? 7.957 43.156 26.578 1 97.62 773 ALA A N 1
ATOM 6084 C CA . ALA A 1 773 ? 9.078 42.281 26.25 1 97.62 773 ALA A CA 1
ATOM 6085 C C . ALA A 1 773 ? 10.289 42.594 27.125 1 97.62 773 ALA A C 1
ATOM 6087 O O . ALA A 1 773 ? 10.609 43.781 27.359 1 97.62 773 ALA A O 1
ATOM 6088 N N . GLU A 1 774 ? 10.82 41.5 27.625 1 97.5 774 GLU A N 1
ATOM 6089 C CA . GLU A 1 774 ? 12.078 41.688 28.344 1 97.5 774 GLU A CA 1
ATOM 6090 C C . GLU A 1 774 ? 13.234 41.906 27.359 1 97.5 774 GLU A C 1
ATOM 6092 O O . GLU A 1 774 ? 13.484 41.094 26.484 1 97.5 774 GLU A O 1
ATOM 6097 N N . THR A 1 775 ? 13.938 43.031 27.531 1 97.12 775 THR A N 1
ATOM 6098 C CA . THR A 1 775 ? 14.961 43.438 26.594 1 97.12 775 THR A CA 1
ATOM 6099 C C . THR A 1 775 ? 16.328 42.844 26.984 1 97.12 775 THR A C 1
ATOM 6101 O O . THR A 1 775 ? 16.484 42.344 28.094 1 97.12 775 THR A O 1
ATOM 6104 N N . LEU A 1 776 ? 17.25 42.906 26.094 1 96.38 776 LEU A N 1
ATOM 6105 C CA . LEU A 1 776 ? 18.578 42.375 26.297 1 96.38 776 LEU A CA 1
ATOM 6106 C C . LEU A 1 776 ? 19.375 43.219 27.297 1 96.38 776 LEU A C 1
ATOM 6108 O O . LEU A 1 776 ? 19.438 44.438 27.141 1 96.38 776 LEU A O 1
ATOM 6112 N N . GLU A 1 777 ? 19.875 42.625 28.25 1 95.69 777 GLU A N 1
ATOM 6113 C CA . GLU A 1 777 ? 20.844 43.188 29.156 1 95.69 777 GLU A CA 1
ATOM 6114 C C . GLU A 1 777 ? 22.203 42.5 29.047 1 95.69 777 GLU A C 1
ATOM 6116 O O . GLU A 1 777 ? 22.266 41.25 29.094 1 95.69 777 GLU A O 1
ATOM 6121 N N . GLY A 1 778 ? 23.172 43.25 28.812 1 95.31 778 GLY A N 1
ATOM 6122 C CA . GLY A 1 778 ? 24.5 42.688 28.594 1 95.31 778 GLY A CA 1
ATOM 6123 C C . GLY A 1 778 ? 25.312 43.469 27.578 1 95.31 778 GLY A C 1
ATOM 6124 O O . GLY A 1 778 ? 25.453 44.688 27.688 1 95.31 778 GLY A O 1
ATOM 6125 N N . CYS A 1 779 ? 25.938 42.656 26.625 1 96.69 779 CYS A N 1
ATOM 6126 C CA . CYS A 1 779 ? 26.797 43.312 25.656 1 96.69 779 CYS A CA 1
ATOM 6127 C C . CYS A 1 779 ? 26.797 42.562 24.328 1 96.69 779 CYS A C 1
ATOM 6129 O O . CYS A 1 779 ? 26.922 41.344 24.312 1 96.69 779 CYS A O 1
ATOM 6131 N N . ILE A 1 780 ? 26.625 43.312 23.25 1 97.56 780 ILE A N 1
ATOM 6132 C CA . ILE A 1 780 ? 26.828 42.781 21.906 1 97.56 780 ILE A CA 1
ATOM 6133 C C . ILE A 1 780 ? 28.25 43.094 21.453 1 97.56 780 ILE A C 1
ATOM 6135 O O . ILE A 1 780 ? 28.688 44.25 21.422 1 97.56 780 ILE A O 1
ATOM 6139 N N . ARG A 1 781 ? 28.953 42.062 21.125 1 97.12 781 ARG A N 1
ATOM 6140 C CA . ARG A 1 781 ? 30.328 42.188 20.672 1 97.12 781 ARG A CA 1
ATOM 6141 C C . ARG A 1 781 ? 30.453 41.812 19.188 1 97.12 781 ARG A C 1
ATOM 6143 O O . ARG A 1 781 ? 30.016 40.75 18.766 1 97.12 781 ARG A O 1
ATOM 6150 N N . VAL A 1 782 ? 31.062 42.75 18.406 1 96.62 782 VAL A N 1
ATOM 6151 C CA . VAL A 1 782 ? 31.203 42.594 16.969 1 96.62 782 VAL A CA 1
ATOM 6152 C C . VAL A 1 782 ? 32.688 42.656 16.578 1 96.62 782 VAL A C 1
ATOM 6154 O O . VAL A 1 782 ? 33.344 43.656 16.812 1 96.62 782 VAL A O 1
ATOM 6157 N N . LYS A 1 783 ? 33.188 41.594 16 1 95.12 783 LYS A N 1
ATOM 6158 C CA . LYS A 1 783 ? 34.531 41.594 15.469 1 95.12 783 LYS A CA 1
ATOM 6159 C C . LYS A 1 783 ? 34.625 42.406 14.172 1 95.12 783 LYS A C 1
ATOM 6161 O O . LYS A 1 783 ? 34.406 41.875 13.086 1 95.12 783 LYS A O 1
ATOM 6166 N N . ALA A 1 784 ? 34.938 43.625 14.297 1 93.69 784 ALA A N 1
ATOM 6167 C CA . ALA A 1 784 ? 35.031 44.531 13.164 1 93.69 784 ALA A CA 1
ATOM 6168 C C . ALA A 1 784 ? 35.781 45.812 13.547 1 93.69 784 ALA A C 1
ATOM 6170 O O . ALA A 1 784 ? 36.062 46.031 14.727 1 93.69 784 ALA A O 1
ATOM 6171 N N . GLU A 1 785 ? 36.188 46.594 12.539 1 91.5 785 GLU A N 1
ATOM 6172 C CA . GLU A 1 785 ? 36.844 47.875 12.789 1 91.5 785 GLU A CA 1
ATOM 6173 C C . GLU A 1 785 ? 35.844 48.938 13.172 1 91.5 785 GLU A C 1
ATOM 6175 O O . GLU A 1 785 ? 36.156 49.844 13.953 1 91.5 785 GLU A O 1
ATOM 6180 N N . ASN A 1 786 ? 34.688 48.844 12.562 1 91.25 786 ASN A N 1
ATOM 6181 C CA . ASN A 1 786 ? 33.594 49.75 12.859 1 91.25 786 ASN A CA 1
ATOM 6182 C C . ASN A 1 786 ? 32.25 49.031 12.789 1 91.25 786 ASN A C 1
ATOM 6184 O O . ASN A 1 786 ? 32.062 48.094 12 1 91.25 786 ASN A O 1
ATOM 6188 N N . ALA A 1 787 ? 31.328 49.5 13.688 1 95.25 787 ALA A N 1
ATOM 6189 C CA . ALA A 1 787 ? 29.984 48.938 13.68 1 95.25 787 ALA A CA 1
ATOM 6190 C C . ALA A 1 787 ? 28.984 49.938 14.258 1 95.25 787 ALA A C 1
ATOM 6192 O O . ALA A 1 787 ? 29.344 50.781 15.078 1 95.25 787 ALA A O 1
ATOM 6193 N N . LYS A 1 788 ? 27.828 49.844 13.758 1 95.56 788 LYS A N 1
ATOM 6194 C CA . LYS A 1 788 ? 26.703 50.656 14.242 1 95.56 788 LYS A CA 1
ATOM 6195 C C . LYS A 1 788 ? 25.516 49.781 14.586 1 95.56 788 LYS A C 1
ATOM 6197 O O . LYS A 1 788 ? 25.234 48.781 13.883 1 95.56 788 LYS A O 1
ATOM 6202 N N . LEU A 1 789 ? 24.875 50.156 15.703 1 97.56 789 LEU A N 1
ATOM 6203 C CA . LEU A 1 789 ? 23.703 49.438 16.141 1 97.56 789 LEU A CA 1
ATOM 6204 C C . LEU A 1 789 ? 22.469 50.344 16.203 1 97.56 789 LEU A C 1
ATOM 6206 O O . LEU A 1 789 ? 22.516 51.406 16.828 1 97.56 789 LEU A O 1
ATOM 6210 N N . GLU A 1 790 ? 21.438 49.938 15.547 1 98 790 GLU A N 1
ATOM 6211 C CA . GLU A 1 790 ? 20.125 50.594 15.625 1 98 790 GLU A CA 1
ATOM 6212 C C . GLU A 1 790 ? 19.109 49.719 16.344 1 98 790 GLU A C 1
ATOM 6214 O O . GLU A 1 790 ? 18.984 48.531 16.047 1 98 790 GLU A O 1
ATOM 6219 N N . VAL A 1 791 ? 18.422 50.281 17.328 1 97.75 791 VAL A N 1
ATOM 6220 C CA . VAL A 1 791 ? 17.328 49.594 18 1 97.75 791 VAL A CA 1
ATOM 6221 C C . VAL A 1 791 ? 16.016 49.906 17.281 1 97.75 791 VAL A C 1
ATOM 6223 O O . VAL A 1 791 ? 15.711 51.031 16.969 1 97.75 791 VAL A O 1
ATOM 6226 N N . LEU A 1 792 ? 15.273 48.906 17 1 98.25 792 LEU A N 1
ATOM 6227 C CA . LEU A 1 792 ? 14.07 49.031 16.188 1 98.25 792 LEU A CA 1
ATOM 6228 C C . LEU A 1 792 ? 12.82 48.719 17 1 98.25 792 LEU A C 1
ATOM 6230 O O . LEU A 1 792 ? 12.859 47.906 17.922 1 98.25 792 LEU A O 1
ATOM 6234 N N . ASN A 1 793 ? 11.727 49.375 16.688 1 97 793 ASN A N 1
ATOM 6235 C CA . ASN A 1 793 ? 10.438 48.906 17.172 1 97 793 ASN A CA 1
ATOM 6236 C C . ASN A 1 793 ? 9.961 47.688 16.391 1 97 793 ASN A C 1
ATOM 6238 O O . ASN A 1 793 ? 10.633 47.219 15.469 1 97 793 ASN A O 1
ATOM 6242 N N . PRO A 1 794 ? 8.836 47.094 16.703 1 96.88 794 PRO A N 1
ATOM 6243 C CA . PRO A 1 794 ? 8.438 45.812 16.156 1 96.88 794 PRO A CA 1
ATOM 6244 C C . PRO A 1 794 ? 8.164 45.875 14.648 1 96.88 794 PRO A C 1
ATOM 6246 O O . PRO A 1 794 ? 8.117 44.812 13.984 1 96.88 794 PRO A O 1
ATOM 6249 N N . ILE A 1 795 ? 7.996 47 14.039 1 96.94 795 ILE A N 1
ATOM 6250 C CA . ILE A 1 795 ? 7.715 47.062 12.609 1 96.94 795 ILE A CA 1
ATOM 6251 C C . ILE A 1 795 ? 8.945 47.594 11.859 1 96.94 795 ILE A C 1
ATOM 6253 O O . ILE A 1 795 ? 8.914 47.75 10.641 1 96.94 795 ILE A O 1
ATOM 6257 N N . GLY A 1 796 ? 10.008 48 12.516 1 97.5 796 GLY A N 1
ATOM 6258 C CA . GLY A 1 796 ? 11.273 48.25 11.844 1 97.5 796 GLY A CA 1
ATOM 6259 C C . GLY A 1 796 ? 11.703 49.688 11.891 1 97.5 796 GLY A C 1
ATOM 6260 O O . GLY A 1 796 ? 12.719 50.062 11.305 1 97.5 796 GLY A O 1
ATOM 6261 N N . GLU A 1 797 ? 11.047 50.531 12.617 1 97.44 797 GLU A N 1
ATOM 6262 C CA . GLU A 1 797 ? 11.445 51.938 12.766 1 97.44 797 GLU A CA 1
ATOM 6263 C C . GLU A 1 797 ? 12.547 52.062 13.812 1 97.44 797 GLU A C 1
ATOM 6265 O O . GLU A 1 797 ? 12.516 51.406 14.852 1 97.44 797 GLU A O 1
ATOM 6270 N N . VAL A 1 798 ? 13.453 52.938 13.57 1 97.81 798 VAL A N 1
ATOM 6271 C CA . VAL A 1 798 ? 14.562 53.156 14.492 1 97.81 798 VAL A CA 1
ATOM 6272 C C . VAL A 1 798 ? 14.086 54 15.688 1 97.81 798 VAL A C 1
ATOM 6274 O O . VAL A 1 798 ? 13.531 55.062 15.516 1 97.81 798 VAL A O 1
ATOM 6277 N N . ILE A 1 799 ? 14.336 53.5 16.812 1 96.62 799 ILE A N 1
ATOM 6278 C CA . ILE A 1 799 ? 13.906 54.25 17.984 1 96.62 799 ILE A CA 1
ATOM 6279 C C . ILE A 1 799 ? 15.125 54.688 18.781 1 96.62 799 ILE A C 1
ATOM 6281 O O . ILE A 1 799 ? 15.023 55.562 19.656 1 96.62 799 ILE A O 1
ATOM 6285 N N . ALA A 1 800 ? 16.25 54.062 18.531 1 96.69 800 ALA A N 1
ATOM 6286 C CA . ALA A 1 800 ? 17.516 54.469 19.141 1 96.69 800 ALA A CA 1
ATOM 6287 C C . ALA A 1 800 ? 18.703 54.031 18.297 1 96.69 800 ALA A C 1
ATOM 6289 O O . ALA A 1 800 ? 18.625 53.062 17.547 1 96.69 800 ALA A O 1
ATOM 6290 N N . GLU A 1 801 ? 19.75 54.812 18.375 1 96.31 801 GLU A N 1
ATOM 6291 C CA . GLU A 1 801 ? 21.031 54.5 17.75 1 96.31 801 GLU A CA 1
ATOM 6292 C C . GLU A 1 801 ? 22.141 54.438 18.797 1 96.31 801 GLU A C 1
ATOM 6294 O O . GLU A 1 801 ? 22.188 55.25 19.719 1 96.31 801 GLU A O 1
ATOM 6299 N N . MET A 1 802 ? 22.922 53.438 18.656 1 93.25 802 MET A N 1
ATOM 6300 C CA . MET A 1 802 ? 24.016 53.281 19.609 1 93.25 802 MET A CA 1
ATOM 6301 C C . MET A 1 802 ? 25.359 53.188 18.906 1 93.25 802 MET A C 1
ATOM 6303 O O . MET A 1 802 ? 25.484 52.531 17.875 1 93.25 802 MET A O 1
ATOM 6307 N N . ASN A 1 803 ? 26.359 53.969 19.516 1 86.75 803 ASN A N 1
ATOM 6308 C CA . ASN A 1 803 ? 27.734 53.875 19.047 1 86.75 803 ASN A CA 1
ATOM 6309 C C . ASN A 1 803 ? 28.547 52.906 19.891 1 86.75 803 ASN A C 1
ATOM 6311 O O . ASN A 1 803 ? 28.391 52.844 21.125 1 86.75 803 ASN A O 1
ATOM 6315 N N . GLY A 1 804 ? 29.219 52.031 19.281 1 89.56 804 GLY A N 1
ATOM 6316 C CA . GLY A 1 804 ? 30 51.031 19.984 1 89.56 804 GLY A CA 1
ATOM 6317 C C . GLY A 1 804 ? 31.344 51.562 20.469 1 89.56 804 GLY A C 1
ATOM 6318 O O . GLY A 1 804 ? 31.797 52.625 20.031 1 89.56 804 GLY A O 1
ATOM 6319 N N . GLU A 1 805 ? 31.828 50.906 21.422 1 93.75 805 GLU A N 1
ATOM 6320 C CA . GLU A 1 805 ? 33.188 51.188 21.922 1 93.75 805 GLU A CA 1
ATOM 6321 C C . GLU A 1 805 ? 34.188 50.188 21.391 1 93.75 805 GLU A C 1
ATOM 6323 O O . GLU A 1 805 ? 33.969 48.969 21.516 1 93.75 805 GLU A O 1
ATOM 6328 N N . LYS A 1 806 ? 35.188 50.656 20.828 1 94 806 LYS A N 1
ATOM 6329 C CA . LYS A 1 806 ? 36.25 49.781 20.312 1 94 806 LYS A CA 1
ATOM 6330 C C . LYS A 1 806 ? 37.094 49.188 21.453 1 94 806 LYS A C 1
ATOM 6332 O O . LYS A 1 806 ? 37.594 49.938 22.297 1 94 806 LYS A O 1
ATOM 6337 N N . THR A 1 807 ? 37.125 48.031 21.516 1 93.31 807 THR A N 1
ATOM 6338 C CA . THR A 1 807 ? 38 47.312 22.453 1 93.31 807 THR A CA 1
ATOM 6339 C C . THR A 1 807 ? 38.781 46.219 21.75 1 93.31 807 THR A C 1
ATOM 6341 O O . THR A 1 807 ? 38.25 45.125 21.5 1 93.31 807 THR A O 1
ATOM 6344 N N . GLY A 1 808 ? 40.062 46.406 21.516 1 91.81 808 GLY A N 1
ATOM 6345 C CA . GLY A 1 808 ? 40.812 45.438 20.719 1 91.81 808 GLY A CA 1
ATOM 6346 C C . GLY A 1 808 ? 40.344 45.312 19.297 1 91.81 808 GLY A C 1
ATOM 6347 O O . GLY A 1 808 ? 40.25 46.312 18.578 1 91.81 808 GLY A O 1
ATOM 6348 N N . ASP A 1 809 ? 40 44.125 18.984 1 91.75 809 ASP A N 1
ATOM 6349 C CA . ASP A 1 809 ? 39.594 43.844 17.609 1 91.75 809 ASP A CA 1
ATOM 6350 C C . ASP A 1 809 ? 38.062 43.781 17.516 1 91.75 809 ASP A C 1
ATOM 6352 O O . ASP A 1 809 ? 37.531 43.344 16.5 1 91.75 809 ASP A O 1
ATOM 6356 N N . GLU A 1 810 ? 37.406 44.312 18.562 1 94.81 810 GLU A N 1
ATOM 6357 C CA . GLU A 1 810 ? 35.938 44.219 18.594 1 94.81 810 GLU A CA 1
ATOM 6358 C C . GLU A 1 810 ? 35.312 45.562 18.906 1 94.81 810 GLU A C 1
ATOM 6360 O O . GLU A 1 810 ? 35.938 46.438 19.5 1 94.81 810 GLU A O 1
ATOM 6365 N N . ILE A 1 811 ? 34.125 45.75 18.453 1 96.81 811 ILE A N 1
ATOM 6366 C CA . ILE A 1 811 ? 33.25 46.844 18.844 1 96.81 811 ILE A CA 1
ATOM 6367 C C . ILE A 1 811 ? 32.188 46.312 19.828 1 96.81 811 ILE A C 1
ATOM 6369 O O . ILE A 1 811 ? 31.516 45.312 19.562 1 96.81 811 ILE A O 1
ATOM 6373 N N . ARG A 1 812 ? 32.062 47 20.969 1 97 812 ARG A N 1
ATOM 6374 C CA . ARG A 1 812 ? 31.172 46.562 22.031 1 97 812 ARG A CA 1
ATOM 6375 C C . ARG A 1 812 ? 30 47.5 22.203 1 97 812 ARG A C 1
ATOM 6377 O O . ARG A 1 812 ? 30.172 48.719 22.234 1 97 812 ARG A O 1
ATOM 6384 N N . PHE A 1 813 ? 28.859 47 22.25 1 97.62 813 PHE A N 1
ATOM 6385 C CA . PHE A 1 813 ? 27.656 47.75 22.562 1 97.62 813 PHE A CA 1
ATOM 6386 C C . PHE A 1 813 ? 27.094 47.344 23.922 1 97.62 813 PHE A C 1
ATOM 6388 O O . PHE A 1 813 ? 26.578 46.219 24.078 1 97.62 813 PHE A O 1
ATOM 6395 N N . ALA A 1 814 ? 27.156 48.188 24.875 1 95.25 814 ALA A N 1
ATOM 6396 C CA . ALA A 1 814 ? 26.594 47.906 26.203 1 95.25 814 ALA A CA 1
ATOM 6397 C C . ALA A 1 814 ? 25.078 48.062 26.188 1 95.25 814 ALA A C 1
ATOM 6399 O O . ALA A 1 814 ? 24.562 49.125 25.812 1 95.25 814 ALA A O 1
ATOM 6400 N N . MET A 1 815 ? 24.422 47 26.562 1 94.81 815 MET A N 1
ATOM 6401 C CA . MET A 1 815 ? 22.969 47 26.594 1 94.81 815 MET A CA 1
ATOM 6402 C C . MET A 1 815 ? 22.453 47.031 28.031 1 94.81 815 MET A C 1
ATOM 6404 O O . MET A 1 815 ? 22.641 46.062 28.781 1 94.81 815 MET A O 1
ATOM 6408 N N . ASP A 1 816 ? 21.75 48.062 28.438 1 91.5 816 ASP A N 1
ATOM 6409 C CA . ASP A 1 816 ? 21.281 48.188 29.812 1 91.5 816 ASP A CA 1
ATOM 6410 C C . ASP A 1 816 ? 19.797 47.906 29.922 1 91.5 816 ASP A C 1
ATOM 6412 O O . ASP A 1 816 ? 19.203 48.031 31 1 91.5 816 ASP A O 1
ATOM 6416 N N . GLY A 1 817 ? 19.172 47.625 28.812 1 91.06 817 GLY A N 1
ATOM 6417 C CA . GLY A 1 817 ? 17.766 47.219 28.812 1 91.06 817 GLY A CA 1
ATOM 6418 C C . GLY A 1 817 ? 16.797 48.375 28.875 1 91.06 817 GLY A C 1
ATOM 6419 O O . GLY A 1 817 ? 15.586 48.188 28.953 1 91.06 817 GLY A O 1
ATOM 6420 N N . SER A 1 818 ? 17.234 49.594 28.734 1 90.75 818 SER A N 1
ATOM 6421 C CA . SER A 1 818 ? 16.391 50.75 28.984 1 90.75 818 SER A CA 1
ATOM 6422 C C . SER A 1 818 ? 15.578 51.125 27.734 1 90.75 818 SER A C 1
ATOM 6424 O O . SER A 1 818 ? 14.508 51.719 27.844 1 90.75 818 SER A O 1
ATOM 6426 N N . VAL A 1 819 ? 16.141 50.812 26.562 1 91.94 819 VAL A N 1
ATOM 6427 C CA . VAL A 1 819 ? 15.43 51.094 25.312 1 91.94 819 VAL A CA 1
ATOM 6428 C C . VAL A 1 819 ? 14.398 50 25.047 1 91.94 819 VAL A C 1
ATOM 6430 O O . VAL A 1 819 ? 14.719 48.812 25.078 1 91.94 819 VAL A O 1
ATOM 6433 N N . PRO A 1 820 ? 13.188 50.375 24.797 1 93.81 820 PRO A N 1
ATOM 6434 C CA . PRO A 1 820 ? 12.117 49.406 24.594 1 93.81 820 PRO A CA 1
ATOM 6435 C C . PRO A 1 820 ? 12.133 48.781 23.203 1 93.81 820 PRO A C 1
ATOM 6437 O O . PRO A 1 820 ? 11.141 48.844 22.469 1 93.81 820 PRO A O 1
ATOM 6440 N N . GLY A 1 821 ? 13.18 48.156 22.828 1 95.06 821 GLY A N 1
ATOM 6441 C CA . GLY A 1 821 ? 13.336 47.469 21.562 1 95.06 821 GLY A CA 1
ATOM 6442 C C . GLY A 1 821 ? 14 46.125 21.719 1 95.06 821 GLY A C 1
ATOM 6443 O O . GLY A 1 821 ? 14.914 45.938 22.516 1 95.06 821 GLY A O 1
ATOM 6444 N N . ILE A 1 822 ? 13.43 45.219 20.922 1 96.94 822 ILE A N 1
ATOM 6445 C CA . ILE A 1 822 ? 14 43.875 21 1 96.94 822 ILE A CA 1
ATOM 6446 C C . ILE A 1 822 ? 14.508 43.438 19.641 1 96.94 822 ILE A C 1
ATOM 6448 O O . ILE A 1 822 ? 14.844 42.281 19.438 1 96.94 822 ILE A O 1
ATOM 6452 N N . GLN A 1 823 ? 14.469 44.281 18.641 1 98.06 823 GLN A N 1
ATOM 6453 C CA . GLN A 1 823 ? 15.031 44.062 17.312 1 98.06 823 GLN A CA 1
ATOM 6454 C C . GLN A 1 823 ? 16.109 45.094 16.984 1 98.06 823 GLN A C 1
ATOM 6456 O O . GLN A 1 823 ? 15.969 46.25 17.344 1 98.06 823 GLN A O 1
ATOM 6461 N N . TYR A 1 824 ? 17.125 44.594 16.312 1 98.25 824 TYR A N 1
ATOM 6462 C CA . TYR A 1 824 ? 18.297 45.469 16.062 1 98.25 824 TYR A CA 1
ATOM 6463 C C . TYR A 1 824 ? 18.797 45.312 14.641 1 98.25 824 TYR A C 1
ATOM 6465 O O . TYR A 1 824 ? 18.781 44.188 14.078 1 98.25 824 TYR A O 1
ATOM 6473 N N . ARG A 1 825 ? 19.188 46.406 14.062 1 98.19 825 ARG A N 1
ATOM 6474 C CA . ARG A 1 825 ? 19.984 46.406 12.836 1 98.19 825 ARG A CA 1
ATOM 6475 C C . ARG A 1 825 ? 21.453 46.688 13.148 1 98.19 825 ARG A C 1
ATOM 6477 O O . ARG A 1 825 ? 21.781 47.688 13.773 1 98.19 825 ARG A O 1
ATOM 6484 N N . LEU A 1 826 ? 22.219 45.75 12.828 1 97.44 826 LEU A N 1
ATOM 6485 C CA . LEU A 1 826 ? 23.672 45.875 13.023 1 97.44 826 LEU A CA 1
ATOM 6486 C C . LEU A 1 826 ? 24.391 46.062 11.695 1 97.44 826 LEU A C 1
ATOM 6488 O O . LEU A 1 826 ? 24.297 45.219 10.812 1 97.44 826 LEU A O 1
ATOM 6492 N N . VAL A 1 827 ? 25.062 47.188 11.516 1 96.12 827 VAL A N 1
ATOM 6493 C CA . VAL A 1 827 ? 25.844 47.469 10.32 1 96.12 827 VAL A CA 1
ATOM 6494 C C . VAL A 1 827 ? 27.344 47.344 10.641 1 96.12 827 VAL A C 1
ATOM 6496 O O . VAL A 1 827 ? 27.844 48.031 11.531 1 96.12 827 VAL A O 1
ATOM 6499 N N . VAL A 1 828 ? 28.016 46.5 9.906 1 92.69 828 VAL A N 1
ATOM 6500 C CA . VAL A 1 828 ? 29.406 46.219 10.172 1 92.69 828 VAL A CA 1
ATOM 6501 C C . VAL A 1 828 ? 30.266 46.688 8.992 1 92.69 828 VAL A C 1
ATOM 6503 O O . VAL A 1 828 ? 29.984 46.344 7.84 1 92.69 828 VAL A O 1
ATOM 6506 N N . GLY A 1 829 ? 31.188 47.562 9.156 1 78.88 829 GLY A N 1
ATOM 6507 C CA . GLY A 1 829 ? 32.125 48.031 8.141 1 78.88 829 GLY A CA 1
ATOM 6508 C C . GLY A 1 829 ? 33.281 47.094 7.902 1 78.88 829 GLY A C 1
ATOM 6509 O O . GLY A 1 829 ? 33.469 46.125 8.656 1 78.88 829 GLY A O 1
ATOM 6510 N N . GLU A 1 830 ? 34.156 47.188 6.719 1 66.44 830 GLU A N 1
ATOM 6511 C CA . GLU A 1 830 ? 35.312 46.406 6.348 1 66.44 830 GLU A CA 1
ATOM 6512 C C . GLU A 1 830 ? 36.375 46.375 7.465 1 66.44 830 GLU A C 1
ATOM 6514 O O . GLU A 1 830 ? 36.531 47.375 8.18 1 66.44 830 GLU A O 1
ATOM 6519 N N . MET B 1 1 ? 9.836 -26.891 -87.938 1 18.55 1 MET B N 1
ATOM 6520 C CA . MET B 1 1 ? 11.016 -26.953 -87.062 1 18.55 1 MET B CA 1
ATOM 6521 C C . MET B 1 1 ? 10.664 -26.594 -85.625 1 18.55 1 MET B C 1
ATOM 6523 O O . MET B 1 1 ? 11.539 -26.594 -84.75 1 18.55 1 MET B O 1
ATOM 6527 N N . LEU B 1 2 ? 9.648 -25.703 -85.5 1 19.86 2 LEU B N 1
ATOM 6528 C CA . LEU B 1 2 ? 9.383 -24.938 -84.312 1 19.86 2 LEU B CA 1
ATOM 6529 C C . LEU B 1 2 ? 9.023 -25.875 -83.188 1 19.86 2 LEU B C 1
ATOM 6531 O O . LEU B 1 2 ? 8.18 -26.75 -83.312 1 19.86 2 LEU B O 1
ATOM 6535 N N . CYS B 1 3 ? 9.977 -26.031 -82.25 1 16.88 3 CYS B N 1
ATOM 6536 C CA . CYS B 1 3 ? 10.352 -26.781 -81.062 1 16.88 3 CYS B CA 1
ATOM 6537 C C . CYS B 1 3 ? 9.336 -26.547 -79.938 1 16.88 3 CYS B C 1
ATOM 6539 O O . CYS B 1 3 ? 9.469 -25.609 -79.125 1 16.88 3 CYS B O 1
ATOM 6541 N N . LYS B 1 4 ? 8.039 -26.516 -80.375 1 19.86 4 LYS B N 1
ATOM 6542 C CA . LYS B 1 4 ? 6.93 -26.203 -79.5 1 19.86 4 LYS B CA 1
ATOM 6543 C C . LYS B 1 4 ? 7.062 -26.938 -78.188 1 19.86 4 LYS B C 1
ATOM 6545 O O . LYS B 1 4 ? 6.176 -26.859 -77.312 1 19.86 4 LYS B O 1
ATOM 6550 N N . LYS B 1 5 ? 8.078 -28.047 -78.25 1 19.45 5 LYS B N 1
ATOM 6551 C CA . LYS B 1 5 ? 7.516 -29.266 -77.688 1 19.45 5 LYS B CA 1
ATOM 6552 C C . LYS B 1 5 ? 7.109 -29.062 -76.188 1 19.45 5 LYS B C 1
ATOM 6554 O O . LYS B 1 5 ? 7.559 -28.109 -75.562 1 19.45 5 LYS B O 1
ATOM 6559 N N . ASN B 1 6 ? 6.598 -30.141 -75.562 1 19.05 6 ASN B N 1
ATOM 6560 C CA . ASN B 1 6 ? 5.902 -30.859 -74.5 1 19.05 6 ASN B CA 1
ATOM 6561 C C . ASN B 1 6 ? 6.66 -30.797 -73.188 1 19.05 6 ASN B C 1
ATOM 6563 O O . ASN B 1 6 ? 7.629 -31.531 -73 1 19.05 6 ASN B O 1
ATOM 6567 N N . ASP B 1 7 ? 7.062 -29.656 -72.75 1 19.84 7 ASP B N 1
ATOM 6568 C CA . ASP B 1 7 ? 7.762 -29.672 -71.438 1 19.84 7 ASP B CA 1
ATOM 6569 C C . ASP B 1 7 ? 6.914 -30.344 -70.375 1 19.84 7 ASP B C 1
ATOM 6571 O O . ASP B 1 7 ? 6.281 -29.672 -69.562 1 19.84 7 ASP B O 1
ATOM 6575 N N . LYS B 1 8 ? 6.039 -31.234 -70.812 1 24.7 8 LYS B N 1
ATOM 6576 C CA . LYS B 1 8 ? 5.223 -32.062 -69.938 1 24.7 8 LYS B CA 1
ATOM 6577 C C . LYS B 1 8 ? 6.086 -32.781 -68.938 1 24.7 8 LYS B C 1
ATOM 6579 O O . LYS B 1 8 ? 6.613 -33.875 -69.188 1 24.7 8 LYS B O 1
ATOM 6584 N N . VAL B 1 9 ? 7.195 -32.125 -68.5 1 19.83 9 VAL B N 1
ATOM 6585 C CA . VAL B 1 9 ? 7.578 -32.75 -67.25 1 19.83 9 VAL B CA 1
ATOM 6586 C C . VAL B 1 9 ? 6.332 -33.031 -66.438 1 19.83 9 VAL B C 1
ATOM 6588 O O . VAL B 1 9 ? 5.535 -32.156 -66.188 1 19.83 9 VAL B O 1
ATOM 6591 N N . ALA B 1 10 ? 5.777 -34.188 -66.5 1 28.38 10 ALA B N 1
ATOM 6592 C CA . ALA B 1 10 ? 5.395 -35.344 -65.625 1 28.38 10 ALA B CA 1
ATOM 6593 C C . ALA B 1 10 ? 5.984 -35.25 -64.25 1 28.38 10 ALA B C 1
ATOM 6595 O O . ALA B 1 10 ? 7.207 -35.219 -64.062 1 28.38 10 ALA B O 1
ATOM 6596 N N . GLY B 1 11 ? 5.465 -34.281 -63.406 1 24.73 11 GLY B N 1
ATOM 6597 C CA . GLY B 1 11 ? 5.336 -33.812 -62.031 1 24.73 11 GLY B CA 1
ATOM 6598 C C . GLY B 1 11 ? 5.344 -34.938 -61 1 24.73 11 GLY B C 1
ATOM 6599 O O . GLY B 1 11 ? 5.254 -34.719 -59.812 1 24.73 11 GLY B O 1
ATOM 6600 N N . ALA B 1 12 ? 4.969 -36.188 -61.375 1 31.53 12 ALA B N 1
ATOM 6601 C CA . ALA B 1 12 ? 4.648 -37.312 -60.531 1 31.53 12 ALA B CA 1
ATOM 6602 C C . ALA B 1 12 ? 5.871 -37.75 -59.719 1 31.53 12 ALA B C 1
ATOM 6604 O O . ALA B 1 12 ? 5.77 -38.625 -58.844 1 31.53 12 ALA B O 1
ATOM 6605 N N . GLY B 1 13 ? 6.973 -37.656 -60.312 1 29.86 13 GLY B N 1
ATOM 6606 C CA . GLY B 1 13 ? 8.047 -38.312 -59.562 1 29.86 13 GLY B CA 1
ATOM 6607 C C . GLY B 1 13 ? 8.211 -37.75 -58.156 1 29.86 13 GLY B C 1
ATOM 6608 O O . GLY B 1 13 ? 8.57 -38.5 -57.219 1 29.86 13 GLY B O 1
ATOM 6609 N N . ARG B 1 14 ? 8.492 -36.562 -58 1 32.53 14 ARG B N 1
ATOM 6610 C CA . ARG B 1 14 ? 9.016 -36.031 -56.75 1 32.53 14 ARG B CA 1
ATOM 6611 C C . ARG B 1 14 ? 7.938 -36 -55.656 1 32.53 14 ARG B C 1
ATOM 6613 O O . ARG B 1 14 ? 8.125 -35.406 -54.625 1 32.53 14 ARG B O 1
ATOM 6620 N N . ASP B 1 15 ? 6.734 -36.281 -55.969 1 32.03 15 ASP B N 1
ATOM 6621 C CA . ASP B 1 15 ? 5.672 -36.312 -54.969 1 32.03 15 ASP B CA 1
ATOM 6622 C C . ASP B 1 15 ? 5.914 -37.406 -53.938 1 32.03 15 ASP B C 1
ATOM 6624 O O . ASP B 1 15 ? 4.973 -37.938 -53.312 1 32.03 15 ASP B O 1
ATOM 6628 N N . ARG B 1 16 ? 6.809 -38.344 -54.188 1 34.91 16 ARG B N 1
ATOM 6629 C CA . ARG B 1 16 ? 6.918 -39.281 -53.062 1 34.91 16 ARG B CA 1
ATOM 6630 C C . ARG B 1 16 ? 6.809 -38.562 -51.719 1 34.91 16 ARG B C 1
ATOM 6632 O O . ARG B 1 16 ? 7.621 -37.688 -51.406 1 34.91 16 ARG B O 1
ATOM 6639 N N . ARG B 1 17 ? 5.688 -38.312 -51.156 1 41.12 17 ARG B N 1
ATOM 6640 C CA . ARG B 1 17 ? 5.262 -37.969 -49.781 1 41.12 17 ARG B CA 1
ATOM 6641 C C . ARG B 1 17 ? 6.234 -38.531 -48.75 1 41.12 17 ARG B C 1
ATOM 6643 O O . ARG B 1 17 ? 6.316 -39.75 -48.562 1 41.12 17 ARG B O 1
ATOM 6650 N N . LYS B 1 18 ? 7.363 -38.062 -48.5 1 44.41 18 LYS B N 1
ATOM 6651 C CA . LYS B 1 18 ? 8.336 -38.438 -47.469 1 44.41 18 LYS B CA 1
ATOM 6652 C C . LYS B 1 18 ? 7.645 -38.875 -46.188 1 44.41 18 LYS B C 1
ATOM 6654 O O . LYS B 1 18 ? 6.926 -38.094 -45.562 1 44.41 18 LYS B O 1
ATOM 6659 N N . ILE B 1 19 ? 7.141 -40.031 -46.094 1 50.66 19 ILE B N 1
ATOM 6660 C CA . ILE B 1 19 ? 6.719 -40.625 -44.844 1 50.66 19 ILE B CA 1
ATOM 6661 C C . ILE B 1 19 ? 7.609 -40.125 -43.719 1 50.66 19 ILE B C 1
ATOM 6663 O O . ILE B 1 19 ? 8.805 -40.406 -43.656 1 50.66 19 ILE B O 1
ATOM 6667 N N . ARG B 1 20 ? 7.23 -38.938 -43.156 1 62.94 20 ARG B N 1
ATOM 6668 C CA . ARG B 1 20 ? 7.961 -38.469 -42 1 62.94 20 ARG B CA 1
ATOM 6669 C C . ARG B 1 20 ? 8.125 -39.594 -40.969 1 62.94 20 ARG B C 1
ATOM 6671 O O . ARG B 1 20 ? 7.234 -40.438 -40.812 1 62.94 20 ARG B O 1
ATOM 6678 N N . MET B 1 21 ? 9.344 -39.781 -40.562 1 79.88 21 MET B N 1
ATOM 6679 C CA . MET B 1 21 ? 9.664 -40.938 -39.688 1 79.88 21 MET B CA 1
ATOM 6680 C C . MET B 1 21 ? 9.109 -40.719 -38.281 1 79.88 21 MET B C 1
ATOM 6682 O O . MET B 1 21 ? 9.75 -40.062 -37.438 1 79.88 21 MET B O 1
ATOM 6686 N N . LYS B 1 22 ? 7.82 -41.094 -38.125 1 91.75 22 LYS B N 1
ATOM 6687 C CA . LYS B 1 22 ? 7.238 -41.281 -36.812 1 91.75 22 LYS B CA 1
ATOM 6688 C C . LYS B 1 22 ? 7.68 -42.625 -36.188 1 91.75 22 LYS B C 1
ATOM 6690 O O . LYS B 1 22 ? 7.238 -43.688 -36.625 1 91.75 22 LYS B O 1
ATOM 6695 N N . GLN B 1 23 ? 8.57 -42.406 -35.281 1 95.56 23 GLN B N 1
ATOM 6696 C CA . GLN B 1 23 ? 9.102 -43.594 -34.625 1 95.56 23 GLN B CA 1
ATOM 6697 C C . GLN B 1 23 ? 8.398 -43.875 -33.312 1 95.56 23 GLN B C 1
ATOM 6699 O O . GLN B 1 23 ? 8.195 -42.938 -32.5 1 95.56 23 GLN B O 1
ATOM 6704 N N . ARG B 1 24 ? 8.039 -45.125 -33.125 1 95.81 24 ARG B N 1
ATOM 6705 C CA . ARG B 1 24 ? 7.492 -45.5 -31.828 1 95.81 24 ARG B CA 1
ATOM 6706 C C . ARG B 1 24 ? 8.57 -45.469 -30.75 1 95.81 24 ARG B C 1
ATOM 6708 O O . ARG B 1 24 ? 9.711 -45.875 -30.984 1 95.81 24 ARG B O 1
ATOM 6715 N N . ILE B 1 25 ? 8.203 -44.906 -29.641 1 96.06 25 ILE B N 1
ATOM 6716 C CA . ILE B 1 25 ? 9.141 -44.812 -28.531 1 96.06 25 ILE B CA 1
ATOM 6717 C C . ILE B 1 25 ? 8.43 -45.219 -27.234 1 96.06 25 ILE B C 1
ATOM 6719 O O . ILE B 1 25 ? 7.207 -45.406 -27.219 1 96.06 25 ILE B O 1
ATOM 6723 N N . ARG B 1 26 ? 9.227 -45.438 -26.203 1 96.19 26 ARG B N 1
ATOM 6724 C CA . ARG B 1 26 ? 8.703 -45.75 -24.875 1 96.19 26 ARG B CA 1
ATOM 6725 C C . ARG B 1 26 ? 9.352 -44.906 -23.797 1 96.19 26 ARG B C 1
ATOM 6727 O O . ARG B 1 26 ? 10.562 -44.656 -23.828 1 96.19 26 ARG B O 1
ATOM 6734 N N . ILE B 1 27 ? 8.547 -44.406 -22.922 1 98.12 27 ILE B N 1
ATOM 6735 C CA . ILE B 1 27 ? 8.992 -43.688 -21.75 1 98.12 27 ILE B CA 1
ATOM 6736 C C . ILE B 1 27 ? 8.305 -44.219 -20.5 1 98.12 27 ILE B C 1
ATOM 6738 O O . ILE B 1 27 ? 7.094 -44.062 -20.328 1 98.12 27 ILE B O 1
ATOM 6742 N N . HIS B 1 28 ? 9.07 -44.844 -19.688 1 97.75 28 HIS B N 1
ATOM 6743 C CA . HIS B 1 28 ? 8.531 -45.375 -18.438 1 97.75 28 HIS B CA 1
ATOM 6744 C C . HIS B 1 28 ? 8.578 -44.344 -17.328 1 97.75 28 HIS B C 1
ATOM 6746 O O . HIS B 1 28 ? 9.562 -43.625 -17.188 1 97.75 28 HIS B O 1
ATOM 6752 N N . LYS B 1 29 ? 7.586 -44.25 -16.484 1 96.81 29 LYS B N 1
ATOM 6753 C CA . LYS B 1 29 ? 7.438 -43.188 -15.516 1 96.81 29 LYS B CA 1
ATOM 6754 C C . LYS B 1 29 ? 8.477 -43.281 -14.406 1 96.81 29 LYS B C 1
ATOM 6756 O O . LYS B 1 29 ? 8.812 -42.281 -13.766 1 96.81 29 LYS B O 1
ATOM 6761 N N . ALA B 1 30 ? 9.07 -44.5 -14.188 1 97.88 30 ALA B N 1
ATOM 6762 C CA . ALA B 1 30 ? 9.875 -44.688 -12.977 1 97.88 30 ALA B CA 1
ATOM 6763 C C . ALA B 1 30 ? 11.305 -45.094 -13.336 1 97.88 30 ALA B C 1
ATOM 6765 O O . ALA B 1 30 ? 12.094 -45.469 -12.453 1 97.88 30 ALA B O 1
ATOM 6766 N N . GLU B 1 31 ? 11.664 -45.094 -14.617 1 97.88 31 GLU B N 1
ATOM 6767 C CA . GLU B 1 31 ? 13.031 -45.406 -15.023 1 97.88 31 GLU B CA 1
ATOM 6768 C C . GLU B 1 31 ? 13.922 -44.188 -14.961 1 97.88 31 GLU B C 1
ATOM 6770 O O . GLU B 1 31 ? 13.633 -43.156 -15.617 1 97.88 31 GLU B O 1
ATOM 6775 N N . PRO B 1 32 ? 15 -44.219 -14.234 1 98.25 32 PRO B N 1
ATOM 6776 C CA . PRO B 1 32 ? 15.867 -43.062 -14.125 1 98.25 32 PRO B CA 1
ATOM 6777 C C . PRO B 1 32 ? 16.719 -42.812 -15.375 1 98.25 32 PRO B C 1
ATOM 6779 O O . PRO B 1 32 ? 17.078 -43.781 -16.062 1 98.25 32 PRO B O 1
ATOM 6782 N N . ASN B 1 33 ? 16.969 -41.594 -15.625 1 98.38 33 ASN B N 1
ATOM 6783 C CA . ASN B 1 33 ? 17.906 -41.281 -16.703 1 98.38 33 ASN B CA 1
ATOM 6784 C C . ASN B 1 33 ? 19.328 -41.75 -16.375 1 98.38 33 ASN B C 1
ATOM 6786 O O . ASN B 1 33 ? 19.688 -41.844 -15.211 1 98.38 33 ASN B O 1
ATOM 6790 N N . THR B 1 34 ? 20.062 -41.969 -17.375 1 97.56 34 THR B N 1
ATOM 6791 C CA . THR B 1 34 ? 21.438 -42.406 -17.234 1 97.56 34 THR B CA 1
ATOM 6792 C C . THR B 1 34 ? 22.359 -41.656 -18.172 1 97.56 34 THR B C 1
ATOM 6794 O O . THR B 1 34 ? 21.891 -40.875 -19.016 1 97.56 34 THR B O 1
ATOM 6797 N N . GLY B 1 35 ? 23.641 -41.781 -17.953 1 96.69 35 GLY B N 1
ATOM 6798 C CA . GLY B 1 35 ? 24.609 -41.156 -18.844 1 96.69 35 GLY B CA 1
ATOM 6799 C C . GLY B 1 35 ? 24.5 -39.656 -18.891 1 96.69 35 GLY B C 1
ATOM 6800 O O . GLY B 1 35 ? 24.375 -39 -17.844 1 96.69 35 GLY B O 1
ATOM 6801 N N . VAL B 1 36 ? 24.531 -39.062 -20.094 1 96.94 36 VAL B N 1
ATOM 6802 C CA . VAL B 1 36 ? 24.609 -37.594 -20.266 1 96.94 36 VAL B CA 1
ATOM 6803 C C . VAL B 1 36 ? 23.234 -37 -20 1 96.94 36 VAL B C 1
ATOM 6805 O O . VAL B 1 36 ? 23.125 -35.781 -19.781 1 96.94 36 VAL B O 1
ATOM 6808 N N . LEU B 1 37 ? 22.203 -37.875 -19.953 1 98.19 37 LEU B N 1
ATOM 6809 C CA . LEU B 1 37 ? 20.859 -37.344 -19.719 1 98.19 37 LEU B CA 1
ATOM 6810 C C . LEU B 1 37 ? 20.531 -37.375 -18.219 1 98.19 37 LEU B C 1
ATOM 6812 O O . LEU B 1 37 ? 19.422 -37 -17.828 1 98.19 37 LEU B O 1
ATOM 6816 N N . ASN B 1 38 ? 21.453 -37.875 -17.359 1 98.31 38 ASN B N 1
ATOM 6817 C CA . ASN B 1 38 ? 21.297 -37.75 -15.914 1 98.31 38 ASN B CA 1
ATOM 6818 C C . ASN B 1 38 ? 21.625 -36.344 -15.422 1 98.31 38 ASN B C 1
ATOM 6820 O O . ASN B 1 38 ? 22.781 -35.938 -15.438 1 98.31 38 ASN B O 1
ATOM 6824 N N . TYR B 1 39 ? 20.656 -35.656 -14.969 1 98.38 39 TYR B N 1
ATOM 6825 C CA . TYR B 1 39 ? 20.797 -34.25 -14.578 1 98.38 39 TYR B CA 1
ATOM 6826 C C . TYR B 1 39 ? 20.797 -34.125 -13.062 1 98.38 39 TYR B C 1
ATOM 6828 O O . TYR B 1 39 ? 20.547 -33.031 -12.531 1 98.38 39 TYR B O 1
ATOM 6836 N N . SER B 1 40 ? 21.062 -35.125 -12.281 1 98.12 40 SER B N 1
ATOM 6837 C CA . SER B 1 40 ? 21.062 -35.094 -10.828 1 98.12 40 SER B CA 1
ATOM 6838 C C . SER B 1 40 ? 22.078 -34.094 -10.289 1 98.12 40 SER B C 1
ATOM 6840 O O . SER B 1 40 ? 21.984 -33.656 -9.141 1 98.12 40 SER B O 1
ATOM 6842 N N . HIS B 1 41 ? 23.047 -33.688 -11.102 1 97.56 41 HIS B N 1
ATOM 6843 C CA . HIS B 1 41 ? 24.047 -32.719 -10.688 1 97.56 41 HIS B CA 1
ATOM 6844 C C . HIS B 1 41 ? 23.438 -31.359 -10.422 1 97.56 41 HIS B C 1
ATOM 6846 O O . HIS B 1 41 ? 24.062 -30.5 -9.797 1 97.56 41 HIS B O 1
ATOM 6852 N N . LEU B 1 42 ? 22.219 -31.109 -10.93 1 97.88 42 LEU B N 1
ATOM 6853 C CA . LEU B 1 42 ? 21.531 -29.844 -10.711 1 97.88 42 LEU B CA 1
ATOM 6854 C C . LEU B 1 42 ? 20.969 -29.766 -9.297 1 97.88 42 LEU B C 1
ATOM 6856 O O . LEU B 1 42 ? 20.547 -28.703 -8.852 1 97.88 42 LEU B O 1
ATOM 6860 N N . LEU B 1 43 ? 20.906 -30.906 -8.633 1 97.94 43 LEU B N 1
ATOM 6861 C CA . LEU B 1 43 ? 20.359 -30.969 -7.277 1 97.94 43 LEU B CA 1
ATOM 6862 C C . LEU B 1 43 ? 21.484 -31.016 -6.246 1 97.94 43 LEU B C 1
ATOM 6864 O O . LEU B 1 43 ? 22.562 -31.547 -6.52 1 97.94 43 LEU B O 1
ATOM 6868 N N . ASP B 1 44 ? 21.281 -30.375 -5.121 1 96.38 44 ASP B N 1
ATOM 6869 C CA . ASP B 1 44 ? 22.219 -30.406 -4 1 96.38 44 ASP B CA 1
ATOM 6870 C C . ASP B 1 44 ? 21.609 -31.109 -2.791 1 96.38 44 ASP B C 1
ATOM 6872 O O . ASP B 1 44 ? 21.156 -30.453 -1.847 1 96.38 44 ASP B O 1
ATOM 6876 N N . ALA B 1 45 ? 21.562 -32.375 -2.799 1 97.5 45 ALA B N 1
ATOM 6877 C CA . ALA B 1 45 ? 20.906 -33.219 -1.797 1 97.5 45 ALA B CA 1
ATOM 6878 C C . ALA B 1 45 ? 21.641 -33.156 -0.462 1 97.5 45 ALA B C 1
ATOM 6880 O O . ALA B 1 45 ? 22.859 -32.969 -0.426 1 97.5 45 ALA B O 1
ATOM 6881 N N . PRO B 1 46 ? 20.891 -33.375 0.626 1 98.25 46 PRO B N 1
ATOM 6882 C CA . PRO B 1 46 ? 19.438 -33.469 0.672 1 98.25 46 PRO B CA 1
ATOM 6883 C C . PRO B 1 46 ? 18.766 -32.094 0.603 1 98.25 46 PRO B C 1
ATOM 6885 O O . PRO B 1 46 ? 19.438 -31.062 0.805 1 98.25 46 PRO B O 1
ATOM 6888 N N . ALA B 1 47 ? 17.562 -32.062 0.254 1 98.56 47 ALA B N 1
ATOM 6889 C CA . ALA B 1 47 ? 16.812 -30.812 0.321 1 98.56 47 ALA B CA 1
ATOM 6890 C C . ALA B 1 47 ? 16.828 -30.25 1.735 1 98.56 47 ALA B C 1
ATOM 6892 O O . ALA B 1 47 ? 16.688 -30.984 2.711 1 98.56 47 ALA B O 1
ATOM 6893 N N . GLY B 1 48 ? 17 -28.984 1.836 1 97.62 48 GLY B N 1
ATOM 6894 C CA . GLY B 1 48 ? 17.047 -28.328 3.129 1 97.62 48 GLY B CA 1
ATOM 6895 C C . GLY B 1 48 ? 18.469 -28.062 3.604 1 97.62 48 GLY B C 1
ATOM 6896 O O . GLY B 1 48 ? 18.688 -27.375 4.602 1 97.62 48 GLY B O 1
ATOM 6897 N N . LYS B 1 49 ? 19.375 -28.547 2.844 1 95.38 49 LYS B N 1
ATOM 6898 C CA . LYS B 1 49 ? 20.781 -28.422 3.191 1 95.38 49 LYS B CA 1
ATOM 6899 C C . LYS B 1 49 ? 21.188 -26.969 3.328 1 95.38 49 LYS B C 1
ATOM 6901 O O . LYS B 1 49 ? 22.078 -26.625 4.113 1 95.38 49 LYS B O 1
ATOM 6906 N N . HIS B 1 50 ? 20.562 -26.109 2.648 1 96.5 50 HIS B N 1
ATOM 6907 C CA . HIS B 1 50 ? 20.906 -24.688 2.641 1 96.5 50 HIS B CA 1
ATOM 6908 C C . HIS B 1 50 ? 20 -23.891 3.57 1 96.5 50 HIS B C 1
ATOM 6910 O O . HIS B 1 50 ? 19.953 -22.672 3.496 1 96.5 50 HIS B O 1
ATOM 6916 N N . GLY B 1 51 ? 19.219 -24.594 4.391 1 96.94 51 GLY B N 1
ATOM 6917 C CA . GLY B 1 51 ? 18.312 -23.922 5.312 1 96.94 51 GLY B CA 1
ATOM 6918 C C . GLY B 1 51 ? 16.938 -23.641 4.719 1 96.94 51 GLY B C 1
ATOM 6919 O O . GLY B 1 51 ? 16.641 -24.078 3.607 1 96.94 51 GLY B O 1
ATOM 6920 N N . PHE B 1 52 ? 16.172 -22.922 5.5 1 97.31 52 PHE B N 1
ATOM 6921 C CA . PHE B 1 52 ? 14.805 -22.641 5.098 1 97.31 52 PHE B CA 1
ATOM 6922 C C . PHE B 1 52 ? 14.773 -21.625 3.953 1 97.31 52 PHE B C 1
ATOM 6924 O O . PHE B 1 52 ? 15.68 -20.812 3.822 1 97.31 52 PHE B O 1
ATOM 6931 N N . VAL B 1 53 ? 13.711 -21.75 3.121 1 97.94 53 VAL B N 1
ATOM 6932 C CA . VAL B 1 53 ? 13.445 -20.766 2.072 1 97.94 53 VAL B CA 1
ATOM 6933 C C . VAL B 1 53 ? 12.797 -19.531 2.674 1 97.94 53 VAL B C 1
ATOM 6935 O O . VAL B 1 53 ? 11.93 -19.625 3.545 1 97.94 53 VAL B O 1
ATOM 6938 N N . GLU B 1 54 ? 13.273 -18.406 2.199 1 96 54 GLU B N 1
ATOM 6939 C CA . GLU B 1 54 ? 12.75 -17.125 2.646 1 96 54 GLU B CA 1
ATOM 6940 C C . GLU B 1 54 ? 12.391 -16.219 1.461 1 96 54 GLU B C 1
ATOM 6942 O O . GLU B 1 54 ? 12.977 -16.344 0.385 1 96 54 GLU B O 1
ATOM 6947 N N . ALA B 1 55 ? 11.383 -15.391 1.64 1 96.38 55 ALA B N 1
ATOM 6948 C CA . ALA B 1 55 ? 11.086 -14.336 0.673 1 96.38 55 ALA B CA 1
ATOM 6949 C C . ALA B 1 55 ? 11.867 -13.07 0.993 1 96.38 55 ALA B C 1
ATOM 6951 O O . ALA B 1 55 ? 11.688 -12.469 2.055 1 96.38 55 ALA B O 1
ATOM 6952 N N . LYS B 1 56 ? 12.75 -12.641 0.084 1 94.38 56 LYS B N 1
ATOM 6953 C CA . LYS B 1 56 ? 13.586 -11.453 0.246 1 94.38 56 LYS B CA 1
ATOM 6954 C C . LYS B 1 56 ? 13.719 -10.688 -1.067 1 94.38 56 LYS B C 1
ATOM 6956 O O . LYS B 1 56 ? 13.914 -11.289 -2.125 1 94.38 56 LYS B O 1
ATOM 6961 N N . LYS B 1 57 ? 13.523 -9.391 -0.987 1 93.25 57 LYS B N 1
ATOM 6962 C CA . LYS B 1 57 ? 13.734 -8.5 -2.121 1 93.25 57 LYS B CA 1
ATOM 6963 C C . LYS B 1 57 ? 12.93 -8.953 -3.336 1 93.25 57 LYS B C 1
ATOM 6965 O O . LYS B 1 57 ? 13.438 -8.953 -4.457 1 93.25 57 LYS B O 1
ATOM 6970 N N . GLY B 1 58 ? 11.797 -9.523 -3.055 1 95.88 58 GLY B N 1
ATOM 6971 C CA . GLY B 1 58 ? 10.883 -9.891 -4.125 1 95.88 58 GLY B CA 1
ATOM 6972 C C . GLY B 1 58 ? 11.195 -11.242 -4.742 1 95.88 58 GLY B C 1
ATOM 6973 O O . GLY B 1 58 ? 10.617 -11.609 -5.766 1 95.88 58 GLY B O 1
ATOM 6974 N N . HIS B 1 59 ? 12.133 -11.992 -4.109 1 98.12 59 HIS B N 1
ATOM 6975 C CA . HIS B 1 59 ? 12.5 -13.305 -4.629 1 98.12 59 HIS B CA 1
ATOM 6976 C C . HIS B 1 59 ? 12.703 -14.305 -3.498 1 98.12 59 HIS B C 1
ATOM 6978 O O . HIS B 1 59 ? 12.633 -13.945 -2.322 1 98.12 59 HIS B O 1
ATOM 6984 N N . LEU B 1 60 ? 12.906 -15.555 -3.846 1 98.5 60 LEU B N 1
ATOM 6985 C CA . LEU B 1 60 ? 13.172 -16.609 -2.865 1 98.5 60 LEU B CA 1
ATOM 6986 C C . LEU B 1 60 ? 14.664 -16.828 -2.688 1 98.5 60 LEU B C 1
ATOM 6988 O O . LEU B 1 60 ? 15.414 -16.859 -3.668 1 98.5 60 LEU B O 1
ATOM 6992 N N . TYR B 1 61 ? 15.062 -16.922 -1.446 1 97.81 61 TYR B N 1
ATOM 6993 C CA . TYR B 1 61 ? 16.438 -17.219 -1.065 1 97.81 61 TYR B CA 1
ATOM 6994 C C . TYR B 1 61 ? 16.5 -18.281 0.022 1 97.81 61 TYR B C 1
ATOM 6996 O O . TYR B 1 61 ? 15.555 -18.422 0.816 1 97.81 61 TYR B O 1
ATOM 7004 N N . PHE B 1 62 ? 17.578 -19.016 -0.027 1 97.44 62 PHE B N 1
ATOM 7005 C CA . PHE B 1 62 ? 17.875 -19.859 1.13 1 97.44 62 PHE B CA 1
ATOM 7006 C C . PHE B 1 62 ? 18.531 -19.031 2.234 1 97.44 62 PHE B C 1
ATOM 7008 O O . PHE B 1 62 ? 18.984 -17.922 1.994 1 97.44 62 PHE B O 1
ATOM 7015 N N . GLU B 1 63 ? 18.594 -19.578 3.426 1 93.44 63 GLU B N 1
ATOM 7016 C CA . GLU B 1 63 ? 19.141 -18.891 4.59 1 93.44 63 GLU B CA 1
ATOM 7017 C C . GLU B 1 63 ? 20.594 -18.516 4.375 1 93.44 63 GLU B C 1
ATOM 7019 O O . GLU B 1 63 ? 21.078 -17.531 4.934 1 93.44 63 GLU B O 1
ATOM 7024 N N . ASP B 1 64 ? 21.25 -19.219 3.525 1 93.62 64 ASP B N 1
ATOM 7025 C CA . ASP B 1 64 ? 22.672 -18.969 3.322 1 93.62 64 ASP B CA 1
ATOM 7026 C C . ASP B 1 64 ? 22.891 -17.875 2.277 1 93.62 64 ASP B C 1
ATOM 7028 O O . ASP B 1 64 ? 24.031 -17.578 1.903 1 93.62 64 ASP B O 1
ATOM 7032 N N . GLY B 1 65 ? 21.797 -17.344 1.748 1 93.19 65 GLY B N 1
ATOM 7033 C CA . GLY B 1 65 ? 21.906 -16.219 0.827 1 93.19 65 GLY B CA 1
ATOM 7034 C C . GLY B 1 65 ? 21.844 -16.641 -0.63 1 93.19 65 GLY B C 1
ATOM 7035 O O . GLY B 1 65 ? 21.75 -15.789 -1.521 1 93.19 65 GLY B O 1
ATOM 7036 N N . THR B 1 66 ? 21.766 -17.891 -0.811 1 94.75 66 THR B N 1
ATOM 7037 C CA . THR B 1 66 ? 21.688 -18.375 -2.186 1 94.75 66 THR B CA 1
ATOM 7038 C C . THR B 1 66 ? 20.281 -18.172 -2.756 1 94.75 66 THR B C 1
ATOM 7040 O O . THR B 1 66 ? 19.297 -18.453 -2.086 1 94.75 66 THR B O 1
ATOM 7043 N N . ARG B 1 67 ? 20.266 -17.688 -4.02 1 96.31 67 ARG B N 1
ATOM 7044 C CA . ARG B 1 67 ? 18.984 -17.562 -4.715 1 96.31 67 ARG B CA 1
ATOM 7045 C C . ARG B 1 67 ? 18.328 -18.922 -4.906 1 96.31 67 ARG B C 1
ATOM 7047 O O . ARG B 1 67 ? 19 -19.906 -5.262 1 96.31 67 ARG B O 1
ATOM 7054 N N . ALA B 1 68 ? 17.062 -19.031 -4.59 1 97.94 68 ALA B N 1
ATOM 7055 C CA . ALA B 1 68 ? 16.344 -20.281 -4.742 1 97.94 68 ALA B CA 1
ATOM 7056 C C . ALA B 1 68 ? 15.422 -20.25 -5.961 1 97.94 68 ALA B C 1
ATOM 7058 O O . ALA B 1 68 ? 14.602 -19.344 -6.105 1 97.94 68 ALA B O 1
ATOM 7059 N N . ARG B 1 69 ? 15.523 -21.172 -6.844 1 98.31 69 ARG B N 1
ATOM 7060 C CA . ARG B 1 69 ? 14.641 -21.391 -7.98 1 98.31 69 ARG B CA 1
ATOM 7061 C C . ARG B 1 69 ? 14.172 -22.844 -8.031 1 98.31 69 ARG B C 1
ATOM 7063 O O . ARG B 1 69 ? 14.93 -23.766 -7.703 1 98.31 69 ARG B O 1
ATOM 7070 N N . PHE B 1 70 ? 12.953 -22.969 -8.508 1 98.81 70 PHE B N 1
ATOM 7071 C CA . PHE B 1 70 ? 12.391 -24.312 -8.43 1 98.81 70 PHE B CA 1
ATOM 7072 C C . PHE B 1 70 ? 11.68 -24.672 -9.727 1 98.81 70 PHE B C 1
ATOM 7074 O O . PHE B 1 70 ? 10.961 -23.844 -10.305 1 98.81 70 PHE B O 1
ATOM 7081 N N . LEU B 1 71 ? 11.867 -25.844 -10.203 1 98.88 71 LEU B N 1
ATOM 7082 C CA . LEU B 1 71 ? 11.203 -26.422 -11.367 1 98.88 71 LEU B CA 1
ATOM 7083 C C . LEU B 1 71 ? 10.828 -27.875 -11.109 1 98.88 71 LEU B C 1
ATOM 7085 O O . LEU B 1 71 ? 11.688 -28.703 -10.789 1 98.88 71 LEU B O 1
ATOM 7089 N N . GLY B 1 72 ? 9.562 -28.203 -11.219 1 98.81 72 GLY B N 1
ATOM 7090 C CA . GLY B 1 72 ? 9.156 -29.578 -10.945 1 98.81 72 GLY B CA 1
ATOM 7091 C C . GLY B 1 72 ? 7.723 -29.859 -11.344 1 98.81 72 GLY B C 1
ATOM 7092 O O . GLY B 1 72 ? 7.238 -29.344 -12.352 1 98.81 72 GLY B O 1
ATOM 7093 N N . PHE B 1 73 ? 7.168 -30.891 -10.641 1 98.88 73 PHE B N 1
ATOM 7094 C CA . PHE B 1 73 ? 5.863 -31.406 -11.039 1 98.88 73 PHE B CA 1
ATOM 7095 C C . PHE B 1 73 ? 4.891 -31.391 -9.867 1 98.88 73 PHE B C 1
ATOM 7097 O O . PHE B 1 73 ? 5.305 -31.453 -8.711 1 98.88 73 PHE B O 1
ATOM 7104 N N . ASN B 1 74 ? 3.648 -31.266 -10.195 1 98.75 74 ASN B N 1
ATOM 7105 C CA . ASN B 1 74 ? 2.605 -31.75 -9.297 1 98.75 74 ASN B CA 1
ATOM 7106 C C . ASN B 1 74 ? 2.531 -33.281 -9.305 1 98.75 74 ASN B C 1
ATOM 7108 O O . ASN B 1 74 ? 2.66 -33.906 -10.359 1 98.75 74 ASN B O 1
ATOM 7112 N N . VAL B 1 75 ? 2.369 -33.875 -8.219 1 97.69 75 VAL B N 1
ATOM 7113 C CA . VAL B 1 75 ? 1.92 -35.25 -8.055 1 97.69 75 VAL B CA 1
ATOM 7114 C C . VAL B 1 75 ? 0.586 -35.281 -7.312 1 97.69 75 VAL B C 1
ATOM 7116 O O . VAL B 1 75 ? 0.519 -34.906 -6.133 1 97.69 75 VAL B O 1
ATOM 7119 N N . ALA B 1 76 ? -0.436 -35.781 -7.941 1 95.69 76 ALA B N 1
ATOM 7120 C CA . ALA B 1 76 ? -1.778 -35.438 -7.477 1 95.69 76 ALA B CA 1
ATOM 7121 C C . ALA B 1 76 ? -2.432 -36.625 -6.777 1 95.69 76 ALA B C 1
ATOM 7123 O O . ALA B 1 76 ? -2.268 -37.781 -7.199 1 95.69 76 ALA B O 1
ATOM 7124 N N . ALA B 1 77 ? -3.131 -36.375 -5.754 1 95.62 77 ALA B N 1
ATOM 7125 C CA . ALA B 1 77 ? -4.117 -37.25 -5.113 1 95.62 77 ALA B CA 1
ATOM 7126 C C . ALA B 1 77 ? -3.492 -38.562 -4.695 1 95.62 77 ALA B C 1
ATOM 7128 O O . ALA B 1 77 ? -2.594 -38.594 -3.852 1 95.62 77 ALA B O 1
ATOM 7129 N N . ARG B 1 78 ? -3.875 -39.688 -5.41 1 95.44 78 ARG B N 1
ATOM 7130 C CA . ARG B 1 78 ? -3.441 -41 -5.016 1 95.44 78 ARG B CA 1
ATOM 7131 C C . ARG B 1 78 ? -1.927 -41.156 -5.133 1 95.44 78 ARG B C 1
ATOM 7133 O O . ARG B 1 78 ? -1.329 -42.031 -4.504 1 95.44 78 ARG B O 1
ATOM 7140 N N . SER B 1 79 ? -1.316 -40.25 -5.879 1 97.12 79 SER B N 1
ATOM 7141 C CA . SER B 1 79 ? 0.127 -40.312 -6.086 1 97.12 79 SER B CA 1
ATOM 7142 C C . SER B 1 79 ? 0.884 -39.844 -4.855 1 97.12 79 SER B C 1
ATOM 7144 O O . SER B 1 79 ? 2.094 -40.031 -4.742 1 97.12 79 SER B O 1
ATOM 7146 N N . ASN B 1 80 ? 0.214 -39.312 -3.848 1 97.88 80 ASN B N 1
ATOM 7147 C CA . ASN B 1 80 ? 0.844 -38.781 -2.645 1 97.88 80 ASN B CA 1
ATOM 7148 C C . ASN B 1 80 ? 1.176 -39.906 -1.648 1 97.88 80 ASN B C 1
ATOM 7150 O O . ASN B 1 80 ? 1.947 -39.688 -0.711 1 97.88 80 ASN B O 1
ATOM 7154 N N . THR B 1 81 ? 0.573 -41.062 -1.825 1 97.94 81 THR B N 1
ATOM 7155 C CA . THR B 1 81 ? 0.794 -42.156 -0.893 1 97.94 81 THR B CA 1
ATOM 7156 C C . THR B 1 81 ? 1.249 -43.438 -1.634 1 97.94 81 THR B C 1
ATOM 7158 O O . THR B 1 81 ? 0.679 -44.5 -1.449 1 97.94 81 THR B O 1
ATOM 7161 N N . PRO B 1 82 ? 2.303 -43.312 -2.363 1 97.81 82 PRO B N 1
ATOM 7162 C CA . PRO B 1 82 ? 2.822 -44.5 -3.049 1 97.81 82 PRO B CA 1
ATOM 7163 C C . PRO B 1 82 ? 3.377 -45.562 -2.084 1 97.81 82 PRO B C 1
ATOM 7165 O O . PRO B 1 82 ? 3.773 -45.219 -0.964 1 97.81 82 PRO B O 1
ATOM 7168 N N . ASP B 1 83 ? 3.371 -46.781 -2.523 1 96.44 83 ASP B N 1
ATOM 7169 C CA . ASP B 1 83 ? 4.094 -47.781 -1.715 1 96.44 83 ASP B CA 1
ATOM 7170 C C . ASP B 1 83 ? 5.59 -47.469 -1.697 1 96.44 83 ASP B C 1
ATOM 7172 O O . ASP B 1 83 ? 6.062 -46.594 -2.438 1 96.44 83 ASP B O 1
ATOM 7176 N N . HIS B 1 84 ? 6.316 -48.156 -0.889 1 98.19 84 HIS B N 1
ATOM 7177 C CA . HIS B 1 84 ? 7.719 -47.812 -0.65 1 98.19 84 HIS B CA 1
ATOM 7178 C C . HIS B 1 84 ? 8.547 -48 -1.918 1 98.19 84 HIS B C 1
ATOM 7180 O O . HIS B 1 84 ? 9.375 -47.125 -2.238 1 98.19 84 HIS B O 1
ATOM 7186 N N . GLU B 1 85 ? 8.352 -49.031 -2.588 1 98.44 85 GLU B N 1
ATOM 7187 C CA . GLU B 1 85 ? 9.109 -49.25 -3.812 1 98.44 85 GLU B CA 1
ATOM 7188 C C . GLU B 1 85 ? 8.859 -48.125 -4.832 1 98.44 85 GLU B C 1
ATOM 7190 O O . GLU B 1 85 ? 9.805 -47.625 -5.441 1 98.44 85 GLU B O 1
ATOM 7195 N N . THR B 1 86 ? 7.598 -47.844 -4.988 1 98.12 86 THR B N 1
ATOM 7196 C CA . THR B 1 86 ? 7.238 -46.781 -5.906 1 98.12 86 THR B CA 1
ATOM 7197 C C . THR B 1 86 ? 7.879 -45.469 -5.473 1 98.12 86 THR B C 1
ATOM 7199 O O . THR B 1 86 ? 8.43 -44.719 -6.301 1 98.12 86 THR B O 1
ATOM 7202 N N . ALA B 1 87 ? 7.852 -45.156 -4.195 1 98.75 87 ALA B N 1
ATOM 7203 C CA . ALA B 1 87 ? 8.453 -43.938 -3.668 1 98.75 87 ALA B CA 1
ATOM 7204 C C . ALA B 1 87 ? 9.945 -43.875 -3.996 1 98.75 87 ALA B C 1
ATOM 7206 O O . ALA B 1 87 ? 10.438 -42.844 -4.457 1 98.75 87 ALA B O 1
ATOM 7207 N N . ASP B 1 88 ? 10.633 -44.938 -3.799 1 98.75 88 ASP B N 1
ATOM 7208 C CA . ASP B 1 88 ? 12.062 -45 -4.074 1 98.75 88 ASP B CA 1
ATOM 7209 C C . ASP B 1 88 ? 12.344 -44.781 -5.555 1 98.75 88 ASP B C 1
ATOM 7211 O O . ASP B 1 88 ? 13.227 -43.969 -5.902 1 98.75 88 ASP B O 1
ATOM 7215 N N . ARG B 1 89 ? 11.609 -45.438 -6.375 1 98.62 89 ARG B N 1
ATOM 7216 C CA . ARG B 1 89 ? 11.836 -45.344 -7.816 1 98.62 89 ARG B CA 1
ATOM 7217 C C . ARG B 1 89 ? 11.508 -43.938 -8.344 1 98.62 89 ARG B C 1
ATOM 7219 O O . ARG B 1 89 ? 12.242 -43.406 -9.172 1 98.62 89 ARG B O 1
ATOM 7226 N N . MET B 1 90 ? 10.406 -43.438 -7.883 1 98.69 90 MET B N 1
ATOM 7227 C CA . MET B 1 90 ? 9.992 -42.094 -8.359 1 98.69 90 MET B CA 1
ATOM 7228 C C . MET B 1 90 ? 10.992 -41.031 -7.918 1 98.69 90 MET B C 1
ATOM 7230 O O . MET B 1 90 ? 11.305 -40.125 -8.68 1 98.69 90 MET B O 1
ATOM 7234 N N . ALA B 1 91 ? 11.484 -41.062 -6.68 1 98.81 91 ALA B N 1
ATOM 7235 C CA . ALA B 1 91 ? 12.484 -40.125 -6.207 1 98.81 91 ALA B CA 1
ATOM 7236 C C . ALA B 1 91 ? 13.734 -40.156 -7.086 1 98.81 91 ALA B C 1
ATOM 7238 O O . ALA B 1 91 ? 14.273 -39.094 -7.449 1 98.81 91 ALA B O 1
ATOM 7239 N N . GLU B 1 92 ? 14.141 -41.344 -7.387 1 98.62 92 GLU B N 1
ATOM 7240 C CA . GLU B 1 92 ? 15.305 -41.5 -8.25 1 98.62 92 GLU B CA 1
ATOM 7241 C C . GLU B 1 92 ? 15.047 -40.938 -9.648 1 98.62 92 GLU B C 1
ATOM 7243 O O . GLU B 1 92 ? 15.898 -40.281 -10.219 1 98.62 92 GLU B O 1
ATOM 7248 N N . ARG B 1 93 ? 13.93 -41.25 -10.156 1 98.62 93 ARG B N 1
ATOM 7249 C CA . ARG B 1 93 ? 13.547 -40.781 -11.477 1 98.62 93 ARG B CA 1
ATOM 7250 C C . ARG B 1 93 ? 13.523 -39.25 -11.523 1 98.62 93 ARG B C 1
ATOM 7252 O O . ARG B 1 93 ? 14.141 -38.656 -12.406 1 98.62 93 ARG B O 1
ATOM 7259 N N . PHE B 1 94 ? 12.859 -38.625 -10.578 1 98.88 94 PHE B N 1
ATOM 7260 C CA . PHE B 1 94 ? 12.758 -37.156 -10.523 1 98.88 94 PHE B CA 1
ATOM 7261 C C . PHE B 1 94 ? 14.141 -36.531 -10.414 1 98.88 94 PHE B C 1
ATOM 7263 O O . PHE B 1 94 ? 14.453 -35.594 -11.133 1 98.88 94 PHE B O 1
ATOM 7270 N N . ALA B 1 95 ? 14.945 -37.062 -9.562 1 98.81 95 ALA B N 1
ATOM 7271 C CA . ALA B 1 95 ? 16.297 -36.531 -9.383 1 98.81 95 ALA B CA 1
ATOM 7272 C C . ALA B 1 95 ? 17.094 -36.594 -10.68 1 98.81 95 ALA B C 1
ATOM 7274 O O . ALA B 1 95 ? 17.766 -35.656 -11.07 1 98.81 95 ALA B O 1
ATOM 7275 N N . SER B 1 96 ? 17.016 -37.75 -11.359 1 98.69 96 SER B N 1
ATOM 7276 C CA . SER B 1 96 ? 17.781 -37.969 -12.578 1 98.69 96 SER B CA 1
ATOM 7277 C C . SER B 1 96 ? 17.328 -37.031 -13.688 1 98.69 96 SER B C 1
ATOM 7279 O O . SER B 1 96 ? 18.109 -36.688 -14.594 1 98.69 96 SER B O 1
ATOM 7281 N N . MET B 1 97 ? 16.109 -36.562 -13.625 1 98.38 97 MET B N 1
ATOM 7282 C CA . MET B 1 97 ? 15.57 -35.625 -14.617 1 98.38 97 MET B CA 1
ATOM 7283 C C . MET B 1 97 ? 15.977 -34.188 -14.305 1 98.38 97 MET B C 1
ATOM 7285 O O . MET B 1 97 ? 15.844 -33.312 -15.148 1 98.38 97 MET B O 1
ATOM 7289 N N . GLY B 1 98 ? 16.391 -33.906 -13.07 1 98.5 98 GLY B N 1
ATOM 7290 C CA . GLY B 1 98 ? 16.703 -32.562 -12.641 1 98.5 98 GLY B CA 1
ATOM 7291 C C . GLY B 1 98 ? 15.523 -31.859 -12 1 98.5 98 GLY B C 1
ATOM 7292 O O . GLY B 1 98 ? 15.516 -30.625 -11.906 1 98.5 98 GLY B O 1
ATOM 7293 N N . VAL B 1 99 ? 14.516 -32.594 -11.531 1 98.88 99 VAL B N 1
ATOM 7294 C CA . VAL B 1 99 ? 13.367 -32.062 -10.812 1 98.88 99 VAL B CA 1
ATOM 7295 C C . VAL B 1 99 ? 13.773 -31.703 -9.383 1 98.88 99 VAL B C 1
ATOM 7297 O O . VAL B 1 99 ? 14.258 -32.562 -8.641 1 98.88 99 VAL B O 1
ATOM 7300 N N . ASN B 1 100 ? 13.547 -30.406 -9.016 1 98.75 100 ASN B N 1
ATOM 7301 C CA . ASN B 1 100 ? 14.023 -30.094 -7.668 1 98.75 100 ASN B CA 1
ATOM 7302 C C . ASN B 1 100 ? 12.875 -29.656 -6.762 1 98.75 100 ASN B C 1
ATOM 7304 O O . ASN B 1 100 ? 13.109 -29.156 -5.66 1 98.75 100 ASN B O 1
ATOM 7308 N N . ILE B 1 101 ? 11.641 -29.812 -7.203 1 98.88 101 ILE B N 1
ATOM 7309 C CA . ILE B 1 101 ? 10.492 -29.562 -6.332 1 98.88 101 ILE B CA 1
ATOM 7310 C C . ILE B 1 101 ? 9.328 -30.469 -6.734 1 98.88 101 ILE B C 1
ATOM 7312 O O . ILE B 1 101 ? 9.102 -30.703 -7.922 1 98.88 101 ILE B O 1
ATOM 7316 N N . ILE B 1 102 ? 8.648 -30.953 -5.809 1 98.88 102 ILE B N 1
ATOM 7317 C CA . ILE B 1 102 ? 7.391 -31.672 -6.012 1 98.88 102 ILE B CA 1
ATOM 7318 C C . ILE B 1 102 ? 6.289 -31.031 -5.168 1 98.88 102 ILE B C 1
ATOM 7320 O O . ILE B 1 102 ? 6.473 -30.812 -3.971 1 98.88 102 ILE B O 1
ATOM 7324 N N . ARG B 1 103 ? 5.195 -30.656 -5.801 1 98.81 103 ARG B N 1
ATOM 7325 C CA . ARG B 1 103 ? 3.994 -30.234 -5.094 1 98.81 103 ARG B CA 1
ATOM 7326 C C . ARG B 1 103 ? 3.127 -31.438 -4.723 1 98.81 103 ARG B C 1
ATOM 7328 O O . ARG B 1 103 ? 2.623 -32.125 -5.598 1 98.81 103 ARG B O 1
ATOM 7335 N N . LEU B 1 104 ? 3.062 -31.719 -3.443 1 98.44 104 LEU B N 1
ATOM 7336 C CA . LEU B 1 104 ? 2.156 -32.75 -2.939 1 98.44 104 LEU B CA 1
ATOM 7337 C C . LEU B 1 104 ? 0.713 -32.25 -2.961 1 98.44 104 LEU B C 1
ATOM 7339 O O . LEU B 1 104 ? 0.2 -31.766 -1.945 1 98.44 104 LEU B O 1
ATOM 7343 N N . HIS B 1 105 ? 0.085 -32.469 -4.129 1 97.94 105 HIS B N 1
ATOM 7344 C CA . HIS B 1 105 ? -1.159 -31.781 -4.469 1 97.94 105 HIS B CA 1
ATOM 7345 C C . HIS B 1 105 ? -2.367 -32.688 -4.188 1 97.94 105 HIS B C 1
ATOM 7347 O O . HIS B 1 105 ? -2.398 -33.844 -4.602 1 97.94 105 HIS B O 1
ATOM 7353 N N . ALA B 1 106 ? -3.391 -32.188 -3.475 1 97.19 106 ALA B N 1
ATOM 7354 C CA . ALA B 1 106 ? -4.719 -32.75 -3.305 1 97.19 106 ALA B CA 1
ATOM 7355 C C . ALA B 1 106 ? -4.645 -34.062 -2.523 1 97.19 106 ALA B C 1
ATOM 7357 O O . ALA B 1 106 ? -5.352 -35.031 -2.84 1 97.19 106 ALA B O 1
ATOM 7358 N N . ALA B 1 107 ? -3.766 -34.094 -1.565 1 95.94 107 ALA B N 1
ATOM 7359 C CA . ALA B 1 107 ? -3.678 -35.281 -0.713 1 95.94 107 ALA B CA 1
ATOM 7360 C C . ALA B 1 107 ? -4.973 -35.5 0.064 1 95.94 107 ALA B C 1
ATOM 7362 O O . ALA B 1 107 ? -5.227 -36.594 0.572 1 95.94 107 ALA B O 1
ATOM 7363 N N . ASP B 1 108 ? -5.797 -34.5 0.153 1 96 108 ASP B N 1
ATOM 7364 C CA . ASP B 1 108 ? -7.031 -34.5 0.93 1 96 108 ASP B CA 1
ATOM 7365 C C . ASP B 1 108 ? -8.203 -35 0.088 1 96 108 ASP B C 1
ATOM 7367 O O . ASP B 1 108 ? -9.344 -35 0.551 1 96 108 ASP B O 1
ATOM 7371 N N . ALA B 1 109 ? -7.984 -35.5 -1.136 1 95.62 109 ALA B N 1
ATOM 7372 C CA . ALA B 1 109 ? -9.047 -35.938 -2.037 1 95.62 109 ALA B CA 1
ATOM 7373 C C . ALA B 1 109 ? -9.789 -37.125 -1.477 1 95.62 109 ALA B C 1
ATOM 7375 O O . ALA B 1 109 ? -9.219 -37.938 -0.722 1 95.62 109 ALA B O 1
ATOM 7376 N N . PRO B 1 110 ? -11.047 -37.281 -1.868 1 94.44 110 PRO B N 1
ATOM 7377 C CA . PRO B 1 110 ? -11.781 -38.5 -1.435 1 94.44 110 PRO B CA 1
ATOM 7378 C C . PRO B 1 110 ? -11.281 -39.75 -2.115 1 94.44 110 PRO B C 1
ATOM 7380 O O . PRO B 1 110 ? -10.578 -39.688 -3.129 1 94.44 110 PRO B O 1
ATOM 7383 N N . VAL B 1 111 ? -11.719 -40.875 -1.538 1 94.12 111 VAL B N 1
ATOM 7384 C CA . VAL B 1 111 ? -11.281 -42.156 -2.027 1 94.12 111 VAL B CA 1
ATOM 7385 C C . VAL B 1 111 ? -12.047 -42.531 -3.299 1 94.12 111 VAL B C 1
ATOM 7387 O O . VAL B 1 111 ? -13.25 -42.312 -3.389 1 94.12 111 VAL B O 1
ATOM 7390 N N . GLY B 1 112 ? -11.32 -42.906 -4.273 1 88.81 112 GLY B N 1
ATOM 7391 C CA . GLY B 1 112 ? -11.922 -43.438 -5.484 1 88.81 112 GLY B CA 1
ATOM 7392 C C . GLY B 1 112 ? -11.508 -44.875 -5.793 1 88.81 112 GLY B C 1
ATOM 7393 O O . GLY B 1 112 ? -10.43 -45.312 -5.375 1 88.81 112 GLY B O 1
ATOM 7394 N N . GLU B 1 113 ? -12.281 -45.594 -6.566 1 77.06 113 GLU B N 1
ATOM 7395 C CA . GLU B 1 113 ? -12.078 -47.031 -6.777 1 77.06 113 GLU B CA 1
ATOM 7396 C C . GLU B 1 113 ? -11.188 -47.281 -7.984 1 77.06 113 GLU B C 1
ATOM 7398 O O . GLU B 1 113 ? -10.492 -48.312 -8.039 1 77.06 113 GLU B O 1
ATOM 7403 N N . LYS B 1 114 ? -11.094 -46.406 -8.828 1 80.12 114 LYS B N 1
ATOM 7404 C CA . LYS B 1 114 ? -10.438 -46.688 -10.102 1 80.12 114 LYS B CA 1
ATOM 7405 C C . LYS B 1 114 ? -8.961 -46.281 -10.062 1 80.12 114 LYS B C 1
ATOM 7407 O O . LYS B 1 114 ? -8.633 -45.125 -9.734 1 80.12 114 LYS B O 1
ATOM 7412 N N . PRO B 1 115 ? -8.094 -47.312 -10.391 1 79.88 115 PRO B N 1
ATOM 7413 C CA . PRO B 1 115 ? -6.691 -46.938 -10.555 1 79.88 115 PRO B CA 1
ATOM 7414 C C . PRO B 1 115 ? -6.5 -45.844 -11.586 1 79.88 115 PRO B C 1
ATOM 7416 O O . PRO B 1 115 ? -7.176 -45.812 -12.617 1 79.88 115 PRO B O 1
ATOM 7419 N N . GLY B 1 116 ? -5.688 -44.938 -11.297 1 81.81 116 GLY B N 1
ATOM 7420 C CA . GLY B 1 116 ? -5.402 -43.875 -12.242 1 81.81 116 GLY B CA 1
ATOM 7421 C C . GLY B 1 116 ? -6.375 -42.719 -12.148 1 81.81 116 GLY B C 1
ATOM 7422 O O . GLY B 1 116 ? -6.195 -41.688 -12.812 1 81.81 116 GLY B O 1
ATOM 7423 N N . SER B 1 117 ? -7.387 -42.906 -11.328 1 86.88 117 SER B N 1
ATOM 7424 C CA . SER B 1 117 ? -8.359 -41.812 -11.172 1 86.88 117 SER B CA 1
ATOM 7425 C C . SER B 1 117 ? -7.82 -40.719 -10.266 1 86.88 117 SER B C 1
ATOM 7427 O O . SER B 1 117 ? -6.984 -40.969 -9.398 1 86.88 117 SER B O 1
ATOM 7429 N N . TRP B 1 118 ? -8.273 -39.5 -10.516 1 91.38 118 TRP B N 1
ATOM 7430 C CA . TRP B 1 118 ? -7.941 -38.344 -9.664 1 91.38 118 TRP B CA 1
ATOM 7431 C C . TRP B 1 118 ? -8.68 -38.438 -8.336 1 91.38 118 TRP B C 1
ATOM 7433 O O . TRP B 1 118 ? -9.703 -37.781 -8.141 1 91.38 118 TRP B O 1
ATOM 7443 N N . SER B 1 119 ? -8.234 -39.281 -7.445 1 94.25 119 SER B N 1
ATOM 7444 C CA . SER B 1 119 ? -8.781 -39.594 -6.133 1 94.25 119 SER B CA 1
ATOM 7445 C C . SER B 1 119 ? -7.695 -40.156 -5.207 1 94.25 119 SER B C 1
ATOM 7447 O O . SER B 1 119 ? -6.578 -40.438 -5.648 1 94.25 119 SER B O 1
ATOM 7449 N N . SER B 1 120 ? -8.062 -40.312 -3.928 1 94.38 120 SER B N 1
ATOM 7450 C CA . SER B 1 120 ? -7.145 -40.938 -2.988 1 94.38 120 SER B CA 1
ATOM 7451 C C . SER B 1 120 ? -7.121 -42.469 -3.166 1 94.38 120 SER B C 1
ATOM 7453 O O . SER B 1 120 ? -8.094 -43.062 -3.648 1 94.38 120 SER B O 1
ATOM 7455 N N . CYS B 1 121 ? -6 -42.969 -2.725 1 92.44 121 CYS B N 1
ATOM 7456 C CA . CYS B 1 121 ? -5.789 -44.406 -2.736 1 92.44 121 CYS B CA 1
ATOM 7457 C C . CYS B 1 121 ? -6.801 -45.125 -1.841 1 92.44 121 CYS B C 1
ATOM 7459 O O . CYS B 1 121 ? -7.07 -44.688 -0.727 1 92.44 121 CYS B O 1
ATOM 7461 N N . ARG B 1 122 ? -7.316 -46.219 -2.357 1 91.69 122 ARG B N 1
ATOM 7462 C CA . ARG B 1 122 ? -8.289 -46.969 -1.562 1 91.69 122 ARG B CA 1
ATOM 7463 C C . ARG B 1 122 ? -7.621 -47.656 -0.365 1 91.69 122 ARG B C 1
ATOM 7465 O O . ARG B 1 122 ? -8.164 -47.625 0.743 1 91.69 122 ARG B O 1
ATOM 7472 N N . GLU B 1 123 ? -6.477 -48.156 -0.576 1 92.81 123 GLU B N 1
ATOM 7473 C CA . GLU B 1 123 ? -5.797 -48.969 0.435 1 92.81 123 GLU B CA 1
ATOM 7474 C C . GLU B 1 123 ? -5.125 -48.062 1.483 1 92.81 123 GLU B C 1
ATOM 7476 O O . GLU B 1 123 ? -5.086 -48.438 2.664 1 92.81 123 GLU B O 1
ATOM 7481 N N . ALA B 1 124 ? -4.652 -46.969 1.062 1 95.88 124 ALA B N 1
ATOM 7482 C CA . ALA B 1 124 ? -3.854 -46.125 1.956 1 95.88 124 ALA B CA 1
ATOM 7483 C C . ALA B 1 124 ? -4.102 -44.656 1.685 1 95.88 124 ALA B C 1
ATOM 7485 O O . ALA B 1 124 ? -3.168 -43.906 1.385 1 95.88 124 ALA B O 1
ATOM 7486 N N . PRO B 1 125 ? -5.34 -44.25 1.853 1 96.75 125 PRO B N 1
ATOM 7487 C CA . PRO B 1 125 ? -5.602 -42.812 1.722 1 96.75 125 PRO B CA 1
ATOM 7488 C C . PRO B 1 125 ? -5.004 -42 2.867 1 96.75 125 PRO B C 1
ATOM 7490 O O . PRO B 1 125 ? -4.816 -42.531 3.969 1 96.75 125 PRO B O 1
ATOM 7493 N N . LEU B 1 126 ? -4.641 -40.75 2.596 1 97.56 126 LEU B N 1
ATOM 7494 C CA . LEU B 1 126 ? -4.109 -39.938 3.682 1 97.56 126 LEU B CA 1
ATOM 7495 C C . LEU B 1 126 ? -5.152 -39.719 4.773 1 97.56 126 LEU B C 1
ATOM 7497 O O . LEU B 1 126 ? -4.875 -39.938 5.953 1 97.56 126 LEU B O 1
ATOM 7501 N N . LEU B 1 127 ? -6.395 -39.312 4.316 1 97.38 127 LEU B N 1
ATOM 7502 C CA . LEU B 1 127 ? -7.48 -39.125 5.273 1 97.38 127 LEU B CA 1
ATOM 7503 C C . LEU B 1 127 ? -8.32 -40.406 5.398 1 97.38 127 LEU B C 1
ATOM 7505 O O . LEU B 1 127 ? -8.586 -41.062 4.398 1 97.38 127 LEU B O 1
ATOM 7509 N N . ASP B 1 128 ? -8.828 -40.719 6.574 1 96.44 128 ASP B N 1
ATOM 7510 C CA . ASP B 1 128 ? -9.602 -41.938 6.848 1 96.44 128 ASP B CA 1
ATOM 7511 C C . ASP B 1 128 ? -11.094 -41.688 6.684 1 96.44 128 ASP B C 1
ATOM 7513 O O . ASP B 1 128 ? -11.859 -41.781 7.641 1 96.44 128 ASP B O 1
ATOM 7517 N N . TYR B 1 129 ? -11.5 -41.469 5.492 1 94.06 129 TYR B N 1
ATOM 7518 C CA . TYR B 1 129 ? -12.898 -41.188 5.203 1 94.06 129 TYR B CA 1
ATOM 7519 C C . TYR B 1 129 ? -13.805 -42.344 5.613 1 94.06 129 TYR B C 1
ATOM 7521 O O . TYR B 1 129 ? -14.977 -42.156 5.93 1 94.06 129 TYR B O 1
ATOM 7529 N N . ALA B 1 130 ? -13.328 -43.469 5.613 1 93.5 130 ALA B N 1
ATOM 7530 C CA . ALA B 1 130 ? -14.102 -44.688 5.945 1 93.5 130 ALA B CA 1
ATOM 7531 C C . ALA B 1 130 ? -14.617 -44.625 7.379 1 93.5 130 ALA B C 1
ATOM 7533 O O . ALA B 1 130 ? -15.609 -45.281 7.719 1 93.5 130 ALA B O 1
ATOM 7534 N N . SER B 1 131 ? -14.016 -43.844 8.133 1 94.25 131 SER B N 1
ATOM 7535 C CA . SER B 1 131 ? -14.43 -43.719 9.531 1 94.25 131 SER B CA 1
ATOM 7536 C C . SER B 1 131 ? -15.57 -42.719 9.68 1 94.25 131 SER B C 1
ATOM 7538 O O . SER B 1 131 ? -16.031 -42.438 10.789 1 94.25 131 SER B O 1
ATOM 7540 N N . GLY B 1 132 ? -15.984 -42.094 8.656 1 92.56 132 GLY B N 1
ATOM 7541 C CA . GLY B 1 132 ? -17.125 -41.188 8.672 1 92.56 132 GLY B CA 1
ATOM 7542 C C . GLY B 1 132 ? -16.734 -39.75 9.023 1 92.56 132 GLY B C 1
ATOM 7543 O O . GLY B 1 132 ? -17.609 -38.938 9.352 1 92.56 132 GLY B O 1
ATOM 7544 N N . THR B 1 133 ? -15.445 -39.469 9.039 1 94.44 133 THR B N 1
ATOM 7545 C CA . THR B 1 133 ? -14.93 -38.156 9.32 1 94.44 133 THR B CA 1
ATOM 7546 C C . THR B 1 133 ? -13.711 -37.844 8.461 1 94.44 133 THR B C 1
ATOM 7548 O O . THR B 1 133 ? -12.992 -38.75 8.047 1 94.44 133 THR B O 1
ATOM 7551 N N . SER B 1 134 ? -13.547 -36.625 8.117 1 95.06 134 SER B N 1
ATOM 7552 C CA . SER B 1 134 ? -12.352 -36.219 7.406 1 95.06 134 SER B CA 1
ATOM 7553 C C . SER B 1 134 ? -11.312 -35.625 8.367 1 95.06 134 SER B C 1
ATOM 7555 O O . SER B 1 134 ? -10.391 -34.938 7.945 1 95.06 134 SER B O 1
ATOM 7557 N N . ARG B 1 135 ? -11.422 -35.875 9.703 1 96.69 135 ARG B N 1
ATOM 7558 C CA . ARG B 1 135 ? -10.602 -35.25 10.727 1 96.69 135 ARG B CA 1
ATOM 7559 C C . ARG B 1 135 ? -9.469 -36.156 11.172 1 96.69 135 ARG B C 1
ATOM 7561 O O . ARG B 1 135 ? -8.641 -35.781 12.008 1 96.69 135 ARG B O 1
ATOM 7568 N N . LYS B 1 136 ? -9.453 -37.344 10.609 1 96.69 136 LYS B N 1
ATOM 7569 C CA . LYS B 1 136 ? -8.461 -38.344 11.031 1 96.69 136 LYS B CA 1
ATOM 7570 C C . LYS B 1 136 ? -7.605 -38.781 9.852 1 96.69 136 LYS B C 1
ATOM 7572 O O . LYS B 1 136 ? -8.109 -38.969 8.734 1 96.69 136 LYS B O 1
ATOM 7577 N N . PHE B 1 137 ? -6.348 -39.062 10.18 1 98 137 PHE B N 1
ATOM 7578 C CA . PHE B 1 137 ? -5.465 -39.656 9.18 1 98 137 PHE B CA 1
ATOM 7579 C C . PHE B 1 137 ? -5.578 -41.156 9.188 1 98 137 PHE B C 1
ATOM 7581 O O . PHE B 1 137 ? -5.766 -41.781 10.242 1 98 137 PHE B O 1
ATOM 7588 N N . ASN B 1 138 ? -5.504 -41.719 8.031 1 97.56 138 ASN B N 1
ATOM 7589 C CA . ASN B 1 138 ? -5.27 -43.156 7.906 1 97.56 138 ASN B CA 1
ATOM 7590 C C . ASN B 1 138 ? -3.816 -43.5 8.211 1 97.56 138 ASN B C 1
ATOM 7592 O O . ASN B 1 138 ? -2.896 -42.969 7.586 1 97.56 138 ASN B O 1
ATOM 7596 N N . PRO B 1 139 ? -3.602 -44.438 9.133 1 97.31 139 PRO B N 1
ATOM 7597 C CA . PRO B 1 139 ? -2.221 -44.688 9.547 1 97.31 139 PRO B CA 1
ATOM 7598 C C . PRO B 1 139 ? -1.346 -45.188 8.391 1 97.31 139 PRO B C 1
ATOM 7600 O O . PRO B 1 139 ? -0.188 -44.75 8.273 1 97.31 139 PRO B O 1
ATOM 7603 N N . ASP B 1 140 ? -1.852 -46.031 7.555 1 97.56 140 ASP B N 1
ATOM 7604 C CA . ASP B 1 140 ? -1.072 -46.531 6.422 1 97.56 140 ASP B CA 1
ATOM 7605 C C . ASP B 1 140 ? -0.8 -45.438 5.414 1 97.56 140 ASP B C 1
ATOM 7607 O O . ASP B 1 140 ? 0.307 -45.312 4.883 1 97.56 140 ASP B O 1
ATOM 7611 N N . GLY B 1 141 ? -1.83 -44.688 5.137 1 97.94 141 GLY B N 1
ATOM 7612 C CA . GLY B 1 141 ? -1.662 -43.562 4.223 1 97.94 141 GLY B CA 1
ATOM 7613 C C . GLY B 1 141 ? -0.665 -42.531 4.715 1 97.94 141 GLY B C 1
ATOM 7614 O O . GLY B 1 141 ? 0.164 -42.031 3.945 1 97.94 141 GLY B O 1
ATOM 7615 N N . LEU B 1 142 ? -0.766 -42.219 5.973 1 98.44 142 LEU B N 1
ATOM 7616 C CA . LEU B 1 142 ? 0.156 -41.25 6.562 1 98.44 142 LEU B CA 1
ATOM 7617 C C . LEU B 1 142 ? 1.591 -41.781 6.512 1 98.44 142 LEU B C 1
ATOM 7619 O O . LEU B 1 142 ? 2.518 -41 6.227 1 98.44 142 LEU B O 1
ATOM 7623 N N . GLU B 1 143 ? 1.759 -43 6.844 1 98.31 143 GLU B N 1
ATOM 7624 C CA . GLU B 1 143 ? 3.078 -43.625 6.785 1 98.31 143 GLU B CA 1
ATOM 7625 C C . GLU B 1 143 ? 3.664 -43.531 5.379 1 98.31 143 GLU B C 1
ATOM 7627 O O . GLU B 1 143 ? 4.836 -43.188 5.207 1 98.31 143 GLU B O 1
ATOM 7632 N N . ARG B 1 144 ? 2.889 -43.812 4.34 1 98.56 144 ARG B N 1
ATOM 7633 C CA . ARG B 1 144 ? 3.346 -43.75 2.955 1 98.56 144 ARG B CA 1
ATOM 7634 C C . ARG B 1 144 ? 3.625 -42.312 2.529 1 98.56 144 ARG B C 1
ATOM 7636 O O . ARG B 1 144 ? 4.582 -42.062 1.8 1 98.56 144 ARG B O 1
ATOM 7643 N N . PHE B 1 145 ? 2.785 -41.438 2.949 1 98.69 145 PHE B N 1
ATOM 7644 C CA . PHE B 1 145 ? 2.98 -40.031 2.693 1 98.69 145 PHE B CA 1
ATOM 7645 C C . PHE B 1 145 ? 4.316 -39.562 3.256 1 98.69 145 PHE B C 1
ATOM 7647 O O . PHE B 1 145 ? 5.09 -38.906 2.559 1 98.69 145 PHE B O 1
ATOM 7654 N N . ASP B 1 146 ? 4.617 -39.938 4.449 1 98.75 146 ASP B N 1
ATOM 7655 C CA . ASP B 1 146 ? 5.859 -39.594 5.133 1 98.75 146 ASP B CA 1
ATOM 7656 C C . ASP B 1 146 ? 7.07 -40.188 4.414 1 98.75 146 ASP B C 1
ATOM 7658 O O . ASP B 1 146 ? 8.078 -39.5 4.227 1 98.75 146 ASP B O 1
ATOM 7662 N N . TYR B 1 147 ? 6.918 -41.375 4.117 1 98.81 147 TYR B N 1
ATOM 7663 C CA . TYR B 1 147 ? 8.023 -42.062 3.449 1 98.81 147 TYR B CA 1
ATOM 7664 C C . TYR B 1 147 ? 8.344 -41.406 2.115 1 98.81 147 TYR B C 1
ATOM 7666 O O . TYR B 1 147 ? 9.516 -41.188 1.788 1 98.81 147 TYR B O 1
ATOM 7674 N N . PHE B 1 148 ? 7.352 -41.094 1.361 1 98.81 148 PHE B N 1
ATOM 7675 C CA . PHE B 1 148 ? 7.535 -40.438 0.068 1 98.81 148 PHE B CA 1
ATOM 7676 C C . PHE B 1 148 ? 8.234 -39.094 0.231 1 98.81 148 PHE B C 1
ATOM 7678 O O . PHE B 1 148 ? 9.227 -38.844 -0.444 1 98.81 148 PHE B O 1
ATOM 7685 N N . ALA B 1 149 ? 7.809 -38.312 1.144 1 98.81 149 ALA B N 1
ATOM 7686 C CA . ALA B 1 149 ? 8.422 -37 1.413 1 98.81 149 ALA B CA 1
ATOM 7687 C C . ALA B 1 149 ? 9.891 -37.156 1.796 1 98.81 149 ALA B C 1
ATOM 7689 O O . ALA B 1 149 ? 10.742 -36.406 1.337 1 98.81 149 ALA B O 1
ATOM 7690 N N . ALA B 1 150 ? 10.148 -38.094 2.621 1 98.88 150 ALA B N 1
ATOM 7691 C CA . ALA B 1 150 ? 11.516 -38.344 3.076 1 98.88 150 ALA B CA 1
ATOM 7692 C C . ALA B 1 150 ? 12.414 -38.719 1.909 1 98.88 150 ALA B C 1
ATOM 7694 O O . ALA B 1 150 ? 13.57 -38.312 1.839 1 98.88 150 ALA B O 1
ATOM 7695 N N . LYS B 1 151 ? 11.938 -39.594 1.045 1 98.88 151 LYS B N 1
ATOM 7696 C CA . LYS B 1 151 ? 12.734 -40.031 -0.093 1 98.88 151 LYS B CA 1
ATOM 7697 C C . LYS B 1 151 ? 13.008 -38.875 -1.06 1 98.88 151 LYS B C 1
ATOM 7699 O O . LYS B 1 151 ? 14.094 -38.781 -1.629 1 98.88 151 LYS B O 1
ATOM 7704 N N . LEU B 1 152 ? 12.016 -38.031 -1.294 1 98.88 152 LEU B N 1
ATOM 7705 C CA . LEU B 1 152 ? 12.234 -36.844 -2.098 1 98.88 152 LEU B CA 1
ATOM 7706 C C . LEU B 1 152 ? 13.32 -35.938 -1.481 1 98.88 152 LEU B C 1
ATOM 7708 O O . LEU B 1 152 ? 14.258 -35.531 -2.166 1 98.88 152 LEU B O 1
ATOM 7712 N N . LYS B 1 153 ? 13.234 -35.719 -0.214 1 98.81 153 LYS B N 1
ATOM 7713 C CA . LYS B 1 153 ? 14.219 -34.906 0.512 1 98.81 153 LYS B CA 1
ATOM 7714 C C . LYS B 1 153 ? 15.625 -35.5 0.358 1 98.81 153 LYS B C 1
ATOM 7716 O O . LYS B 1 153 ? 16.578 -34.75 0.107 1 98.81 153 LYS B O 1
ATOM 7721 N N . GLU B 1 154 ? 15.727 -36.781 0.491 1 98.69 154 GLU B N 1
ATOM 7722 C CA . GLU B 1 154 ? 17 -37.469 0.398 1 98.69 154 GLU B CA 1
ATOM 7723 C C . GLU B 1 154 ? 17.688 -37.188 -0.939 1 98.69 154 GLU B C 1
ATOM 7725 O O . GLU B 1 154 ? 18.922 -37.156 -1.019 1 98.69 154 GLU B O 1
ATOM 7730 N N . LYS B 1 155 ? 16.875 -36.969 -1.949 1 98.69 155 LYS B N 1
ATOM 7731 C CA . LYS B 1 155 ? 17.406 -36.781 -3.295 1 98.69 155 LYS B CA 1
ATOM 7732 C C . LYS B 1 155 ? 17.594 -35.312 -3.623 1 98.69 155 LYS B C 1
ATOM 7734 O O . LYS B 1 155 ? 17.953 -34.969 -4.746 1 98.69 155 LYS B O 1
ATOM 7739 N N . GLY B 1 156 ? 17.328 -34.406 -2.717 1 98.56 156 GLY B N 1
ATOM 7740 C CA . GLY B 1 156 ? 17.469 -33 -2.943 1 98.56 156 GLY B CA 1
ATOM 7741 C C . GLY B 1 156 ? 16.25 -32.344 -3.576 1 98.56 156 GLY B C 1
ATOM 7742 O O . GLY B 1 156 ? 16.344 -31.297 -4.199 1 98.56 156 GLY B O 1
ATOM 7743 N N . ILE B 1 157 ? 15.133 -33 -3.455 1 98.94 157 ILE B N 1
ATOM 7744 C CA . ILE B 1 157 ? 13.883 -32.5 -4.023 1 98.94 157 ILE B CA 1
ATOM 7745 C C . ILE B 1 157 ? 13.055 -31.828 -2.928 1 98.94 157 ILE B C 1
ATOM 7747 O O . ILE B 1 157 ? 12.734 -32.469 -1.914 1 98.94 157 ILE B O 1
ATOM 7751 N N . TYR B 1 158 ? 12.695 -30.594 -3.133 1 98.88 158 TYR B N 1
ATOM 7752 C CA . TYR B 1 158 ? 11.953 -29.781 -2.172 1 98.88 158 TYR B CA 1
ATOM 7753 C C . TYR B 1 158 ? 10.453 -30.031 -2.299 1 98.88 158 TYR B C 1
ATOM 7755 O O . TYR B 1 158 ? 9.992 -30.641 -3.268 1 98.88 158 TYR B O 1
ATOM 7763 N N . LEU B 1 159 ? 9.703 -29.547 -1.251 1 98.88 159 LEU B N 1
ATOM 7764 C CA . LEU B 1 159 ? 8.281 -29.875 -1.147 1 98.88 159 LEU B CA 1
ATOM 7765 C C . LEU B 1 159 ? 7.438 -28.594 -1.18 1 98.88 159 LEU B C 1
ATOM 7767 O O . LEU B 1 159 ? 7.777 -27.609 -0.537 1 98.88 159 LEU B O 1
ATOM 7771 N N . HIS B 1 160 ? 6.398 -28.562 -1.95 1 98.81 160 HIS B N 1
ATOM 7772 C CA . HIS B 1 160 ? 5.281 -27.625 -1.896 1 98.81 160 HIS B CA 1
ATOM 7773 C C . HIS B 1 160 ? 4.051 -28.266 -1.271 1 98.81 160 HIS B C 1
ATOM 7775 O O . HIS B 1 160 ? 3.6 -29.328 -1.725 1 98.81 160 HIS B O 1
ATOM 7781 N N . ILE B 1 161 ? 3.432 -27.609 -0.233 1 98.38 161 ILE B N 1
ATOM 7782 C CA . ILE B 1 161 ? 2.344 -28.203 0.531 1 98.38 161 ILE B CA 1
ATOM 7783 C C . ILE B 1 161 ? 1.068 -27.391 0.346 1 98.38 161 ILE B C 1
ATOM 7785 O O . ILE B 1 161 ? 1.094 -26.156 0.438 1 98.38 161 ILE B O 1
ATOM 7789 N N . ASP B 1 162 ? 0.002 -28 0.027 1 97.56 162 ASP B N 1
ATOM 7790 C CA . ASP B 1 162 ? -1.281 -27.312 0.027 1 97.56 162 ASP B CA 1
ATOM 7791 C C . ASP B 1 162 ? -2.193 -27.844 1.13 1 97.56 162 ASP B C 1
ATOM 7793 O O . ASP B 1 162 ? -2.084 -29 1.526 1 97.56 162 ASP B O 1
ATOM 7797 N N . LEU B 1 163 ? -3.119 -27.016 1.66 1 97.88 163 LEU B N 1
ATOM 7798 C CA . LEU B 1 163 ? -3.846 -27.328 2.885 1 97.88 163 LEU B CA 1
ATOM 7799 C C . LEU B 1 163 ? -5.309 -27.641 2.584 1 97.88 163 LEU B C 1
ATOM 7801 O O . LEU B 1 163 ? -6.02 -28.172 3.438 1 97.88 163 LEU B O 1
ATOM 7805 N N . ILE B 1 164 ? -5.797 -27.312 1.373 1 97.19 164 ILE B N 1
ATOM 7806 C CA . ILE B 1 164 ? -7.141 -27.734 0.992 1 97.19 164 ILE B CA 1
ATOM 7807 C C . ILE B 1 164 ? -7.285 -27.688 -0.528 1 97.19 164 ILE B C 1
ATOM 7809 O O . ILE B 1 164 ? -6.973 -26.672 -1.158 1 97.19 164 ILE B O 1
ATOM 7813 N N . VAL B 1 165 ? -7.734 -28.781 -1.084 1 96.38 165 VAL B N 1
ATOM 7814 C CA . VAL B 1 165 ? -7.922 -28.891 -2.527 1 96.38 165 VAL B CA 1
ATOM 7815 C C . VAL B 1 165 ? -9.273 -29.531 -2.824 1 96.38 165 VAL B C 1
ATOM 7817 O O . VAL B 1 165 ? -10.172 -28.891 -3.365 1 96.38 165 VAL B O 1
ATOM 7820 N N . ALA B 1 166 ? -9.477 -30.766 -2.305 1 95.06 166 ALA B N 1
ATOM 7821 C CA . ALA B 1 166 ? -10.664 -31.531 -2.691 1 95.06 166 ALA B CA 1
ATOM 7822 C C . ALA B 1 166 ? -11.281 -32.219 -1.484 1 95.06 166 ALA B C 1
ATOM 7824 O O . ALA B 1 166 ? -11.977 -33.219 -1.633 1 95.06 166 ALA B O 1
ATOM 7825 N N . ARG B 1 167 ? -11.102 -31.734 -0.385 1 94.88 167 ARG B N 1
ATOM 7826 C CA . ARG B 1 167 ? -11.594 -32.344 0.851 1 94.88 167 ARG B CA 1
ATOM 7827 C C . ARG B 1 167 ? -13.109 -32.5 0.817 1 94.88 167 ARG B C 1
ATOM 7829 O O . ARG B 1 167 ? -13.828 -31.547 0.464 1 94.88 167 ARG B O 1
ATOM 7836 N N . LYS B 1 168 ? -13.516 -33.656 1.078 1 94 168 LYS B N 1
ATOM 7837 C CA . LYS B 1 168 ? -14.93 -33.906 1.306 1 94 168 LYS B CA 1
ATOM 7838 C C . LYS B 1 168 ? -15.273 -33.875 2.793 1 94 168 LYS B C 1
ATOM 7840 O O . LYS B 1 168 ? -14.664 -34.562 3.598 1 94 168 LYS B O 1
ATOM 7845 N N . PHE B 1 169 ? -16.203 -33.062 3.131 1 92.94 169 PHE B N 1
ATOM 7846 C CA . PHE B 1 169 ? -16.625 -32.969 4.527 1 92.94 169 PHE B CA 1
ATOM 7847 C C . PHE B 1 169 ? -17.703 -34 4.832 1 92.94 169 PHE B C 1
ATOM 7849 O O . PHE B 1 169 ? -18.672 -34.125 4.082 1 92.94 169 PHE B O 1
ATOM 7856 N N . GLU B 1 170 ? -17.453 -34.656 5.922 1 92.31 170 GLU B N 1
ATOM 7857 C CA . GLU B 1 170 ? -18.328 -35.75 6.305 1 92.31 170 GLU B CA 1
ATOM 7858 C C . GLU B 1 170 ? -19.25 -35.344 7.453 1 92.31 170 GLU B C 1
ATOM 7860 O O . GLU B 1 170 ? -19.016 -34.344 8.102 1 92.31 170 GLU B O 1
ATOM 7865 N N . GLU B 1 171 ? -20.266 -36.125 7.637 1 89.12 171 GLU B N 1
ATOM 7866 C CA . GLU B 1 171 ? -21.203 -35.875 8.734 1 89.12 171 GLU B CA 1
ATOM 7867 C C . GLU B 1 171 ? -20.484 -35.844 10.078 1 89.12 171 GLU B C 1
ATOM 7869 O O . GLU B 1 171 ? -20.812 -35.031 10.945 1 89.12 171 GLU B O 1
ATOM 7874 N N . GLY B 1 172 ? -19.547 -36.656 10.25 1 93.12 172 GLY B N 1
ATOM 7875 C CA . GLY B 1 172 ? -18.797 -36.75 11.492 1 93.12 172 GLY B CA 1
ATOM 7876 C C . GLY B 1 172 ? -17.922 -35.562 11.758 1 93.12 172 GLY B C 1
ATOM 7877 O O . GLY B 1 172 ? -17.375 -35.406 12.852 1 93.12 172 GLY B O 1
ATOM 7878 N N . ASP B 1 173 ? -17.875 -34.656 10.844 1 94.69 173 ASP B N 1
ATOM 7879 C CA . ASP B 1 173 ? -17.031 -33.469 11 1 94.69 173 ASP B CA 1
ATOM 7880 C C . ASP B 1 173 ? -17.75 -32.406 11.82 1 94.69 173 ASP B C 1
ATOM 7882 O O . ASP B 1 173 ? -17.125 -31.391 12.195 1 94.69 173 ASP B O 1
ATOM 7886 N N . GLY B 1 174 ? -19.031 -32.625 12.117 1 93.31 174 GLY B N 1
ATOM 7887 C CA . GLY B 1 174 ? -19.781 -31.625 12.883 1 93.31 174 GLY B CA 1
ATOM 7888 C C . GLY B 1 174 ? -20.016 -30.328 12.125 1 93.31 174 GLY B C 1
ATOM 7889 O O . GLY B 1 174 ? -19.75 -29.25 12.633 1 93.31 174 GLY B O 1
ATOM 7890 N N . MET B 1 175 ? -20.5 -30.5 10.914 1 92.44 175 MET B N 1
ATOM 7891 C CA . MET B 1 175 ? -20.734 -29.344 10.055 1 92.44 175 MET B CA 1
ATOM 7892 C C . MET B 1 175 ? -21.828 -28.453 10.648 1 92.44 175 MET B C 1
ATOM 7894 O O . MET B 1 175 ? -22.688 -28.922 11.391 1 92.44 175 MET B O 1
ATOM 7898 N N . GLU B 1 176 ? -21.734 -27.234 10.391 1 90.44 176 GLU B N 1
ATOM 7899 C CA . GLU B 1 176 ? -22.703 -26.25 10.891 1 90.44 176 GLU B CA 1
ATOM 7900 C C . GLU B 1 176 ? -24.094 -26.5 10.305 1 90.44 176 GLU B C 1
ATOM 7902 O O . GLU B 1 176 ? -25.094 -26.359 10.992 1 90.44 176 GLU B O 1
ATOM 7907 N N . TYR B 1 177 ? -24.094 -26.766 9.039 1 87.56 177 TYR B N 1
ATOM 7908 C CA . TYR B 1 177 ? -25.359 -27.078 8.367 1 87.56 177 TYR B CA 1
ATOM 7909 C C . TYR B 1 177 ? -25.5 -28.578 8.133 1 87.56 177 TYR B C 1
ATOM 7911 O O . TYR B 1 177 ? -24.5 -29.266 7.934 1 87.56 177 TYR B O 1
ATOM 7919 N N . PRO B 1 178 ? -26.781 -29.016 8.25 1 80.69 178 PRO B N 1
ATOM 7920 C CA . PRO B 1 178 ? -26.984 -30.453 8.172 1 80.69 178 PRO B CA 1
ATOM 7921 C C . PRO B 1 178 ? -26.438 -31.062 6.879 1 80.69 178 PRO B C 1
ATOM 7923 O O . PRO B 1 178 ? -26.484 -30.422 5.824 1 80.69 178 PRO B O 1
ATOM 7926 N N . GLY B 1 179 ? -26 -32.219 7.039 1 72.25 179 GLY B N 1
ATOM 7927 C CA . GLY B 1 179 ? -25.516 -33 5.91 1 72.25 179 GLY B CA 1
ATOM 7928 C C . GLY B 1 179 ? -24.031 -32.812 5.66 1 72.25 179 GLY B C 1
ATOM 7929 O O . GLY B 1 179 ? -23.344 -32.094 6.414 1 72.25 179 GLY B O 1
ATOM 7930 N N . GLY B 1 180 ? -23.391 -33.562 4.938 1 70.75 180 GLY B N 1
ATOM 7931 C CA . GLY B 1 180 ? -22.047 -33.406 4.406 1 70.75 180 GLY B CA 1
ATOM 7932 C C . GLY B 1 180 ? -21.984 -32.406 3.256 1 70.75 180 GLY B C 1
ATOM 7933 O O . GLY B 1 180 ? -22.938 -31.672 3.016 1 70.75 180 GLY B O 1
ATOM 7934 N N . ALA B 1 181 ? -20.75 -32.094 2.928 1 74.94 181 ALA B N 1
ATOM 7935 C CA . ALA B 1 181 ? -20.547 -31.297 1.715 1 74.94 181 ALA B CA 1
ATOM 7936 C C . ALA B 1 181 ? -19.641 -32.031 0.73 1 74.94 181 ALA B C 1
ATOM 7938 O O . ALA B 1 181 ? -18.656 -32.656 1.133 1 74.94 181 ALA B O 1
ATOM 7939 N N . PRO B 1 182 ? -20.047 -31.922 -0.532 1 77.25 182 PRO B N 1
ATOM 7940 C CA . PRO B 1 182 ?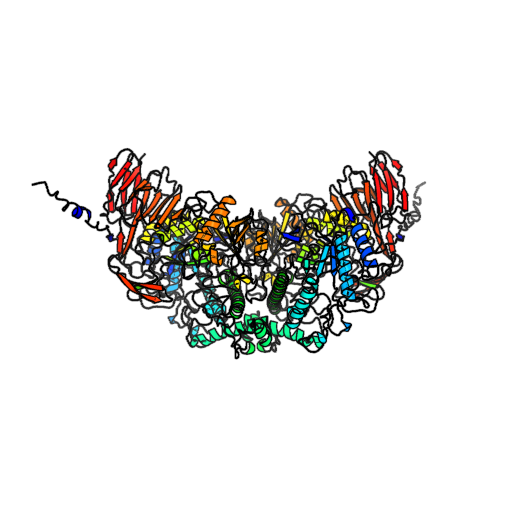 -19.266 -32.656 -1.535 1 77.25 182 PRO B CA 1
ATOM 7941 C C . PRO B 1 182 ? -17.844 -32.094 -1.695 1 77.25 182 PRO B C 1
ATOM 7943 O O . PRO B 1 182 ? -17.5 -31.094 -1.074 1 77.25 182 PRO B O 1
ATOM 7946 N N . SER B 1 183 ? -17.062 -32.812 -2.383 1 79.31 183 SER B N 1
ATOM 7947 C CA . SER B 1 183 ? -15.68 -32.406 -2.676 1 79.31 183 SER B CA 1
ATOM 7948 C C . SER B 1 183 ? -15.625 -31.125 -3.488 1 79.31 183 SER B C 1
ATOM 7950 O O . SER B 1 183 ? -16.594 -30.781 -4.18 1 79.31 183 SER B O 1
ATOM 7952 N N . CYS B 1 184 ? -14.578 -30.328 -3.307 1 70.38 184 CYS B N 1
ATOM 7953 C CA . CYS B 1 184 ? -14.219 -29.141 -4.09 1 70.38 184 CYS B CA 1
ATOM 7954 C C . CYS B 1 184 ? -15.164 -27.984 -3.791 1 70.38 184 CYS B C 1
ATOM 7956 O O . CYS B 1 184 ? -15.547 -27.25 -4.695 1 70.38 184 CYS B O 1
ATOM 7958 N N . ILE B 1 185 ? -15.688 -27.922 -2.529 1 72.25 185 ILE B N 1
ATOM 7959 C CA . ILE B 1 185 ? -16.547 -26.812 -2.123 1 72.25 185 ILE B CA 1
ATOM 7960 C C . ILE B 1 185 ? -15.758 -25.828 -1.279 1 72.25 185 ILE B C 1
ATOM 7962 O O . ILE B 1 185 ? -16.312 -25.156 -0.398 1 72.25 185 ILE B O 1
ATOM 7966 N N . LYS B 1 186 ? -14.539 -25.703 -1.516 1 76.06 186 LYS B N 1
ATOM 7967 C CA . LYS B 1 186 ? -13.586 -24.938 -0.712 1 76.06 186 LYS B CA 1
ATOM 7968 C C . LYS B 1 186 ? -13.859 -23.438 -0.817 1 76.06 186 LYS B C 1
ATOM 7970 O O . LYS B 1 186 ? -13.328 -22.641 -0.031 1 76.06 186 LYS B O 1
ATOM 7975 N N . ARG B 1 187 ? -14.664 -23 -1.671 1 84.25 187 ARG B N 1
ATOM 7976 C CA . ARG B 1 187 ? -15.008 -21.578 -1.793 1 84.25 187 ARG B CA 1
ATOM 7977 C C . ARG B 1 187 ? -15.781 -21.094 -0.573 1 84.25 187 ARG B C 1
ATOM 7979 O O . ARG B 1 187 ? -15.727 -19.922 -0.221 1 84.25 187 ARG B O 1
ATOM 7986 N N . TYR B 1 188 ? -16.453 -22 0.138 1 88.69 188 TYR B N 1
ATOM 7987 C CA . TYR B 1 188 ? -17.25 -21.609 1.302 1 88.69 188 TYR B CA 1
ATOM 7988 C C . TYR B 1 188 ? -16.391 -21.594 2.561 1 88.69 188 TYR B C 1
ATOM 7990 O O . TYR B 1 188 ? -16.797 -21.031 3.586 1 88.69 188 TYR B O 1
ATOM 7998 N N . CYS B 1 189 ? -15.18 -22.156 2.48 1 90.25 189 CYS B N 1
ATOM 7999 C CA . CYS B 1 189 ? -14.242 -22.109 3.598 1 90.25 189 CYS B CA 1
ATOM 8000 C C . CYS B 1 189 ? -13.773 -20.688 3.852 1 90.25 189 CYS B C 1
ATOM 8002 O O . CYS B 1 189 ? -13.219 -20.391 4.91 1 90.25 189 CYS B O 1
ATOM 8004 N N . LEU B 1 190 ? -14.031 -19.844 2.955 1 94.06 190 LEU B N 1
ATOM 8005 C CA . LEU B 1 190 ? -13.648 -18.453 3.148 1 94.06 190 LEU B CA 1
ATOM 8006 C C . LEU B 1 190 ? -14.688 -17.719 3.99 1 94.06 190 LEU B C 1
ATOM 8008 O O . LEU B 1 190 ? -14.422 -16.625 4.496 1 94.06 190 LEU B O 1
ATOM 8012 N N . TYR B 1 191 ? -15.852 -18.312 4.129 1 94.19 191 TYR B N 1
ATOM 8013 C CA . TYR B 1 191 ? -16.953 -17.641 4.793 1 94.19 191 TYR B CA 1
ATOM 8014 C C . TYR B 1 191 ? -17.375 -18.391 6.055 1 94.19 191 TYR B C 1
ATOM 8016 O O . TYR B 1 191 ? -17.516 -17.781 7.121 1 94.19 191 TYR B O 1
ATOM 8024 N N . ASN B 1 192 ? -17.531 -19.719 5.941 1 94.62 192 ASN B N 1
ATOM 8025 C CA . ASN B 1 192 ? -18.141 -20.5 7.004 1 94.62 192 ASN B CA 1
ATOM 8026 C C . ASN B 1 192 ? -17.141 -20.797 8.125 1 94.62 192 ASN B C 1
ATOM 8028 O O . ASN B 1 192 ? -16.125 -21.438 7.887 1 94.62 192 ASN B O 1
ATOM 8032 N N . GLN B 1 193 ? -17.547 -20.438 9.273 1 95.75 193 GLN B N 1
ATOM 8033 C CA . GLN B 1 193 ? -16.625 -20.5 10.406 1 95.75 193 GLN B CA 1
ATOM 8034 C C . GLN B 1 193 ? -16.266 -21.938 10.75 1 95.75 193 GLN B C 1
ATOM 8036 O O . GLN B 1 193 ? -15.109 -22.234 11.07 1 95.75 193 GLN B O 1
ATOM 8041 N N . ARG B 1 194 ? -17.188 -22.844 10.766 1 95 194 ARG B N 1
ATOM 8042 C CA . ARG B 1 194 ? -16.906 -24.234 11.078 1 95 194 ARG B CA 1
ATOM 8043 C C . ARG B 1 194 ? -15.906 -24.844 10.086 1 95 194 ARG B C 1
ATOM 8045 O O . ARG B 1 194 ? -14.992 -25.562 10.484 1 95 194 ARG B O 1
ATOM 8052 N N . MET B 1 195 ? -16.109 -24.578 8.812 1 95 195 MET B N 1
ATOM 8053 C CA . MET B 1 195 ? -15.188 -25.062 7.793 1 95 195 MET B CA 1
ATOM 8054 C C . MET B 1 195 ? -13.797 -24.484 7.996 1 95 195 MET B C 1
ATOM 8056 O O . MET B 1 195 ? -12.797 -25.188 7.805 1 95 195 MET B O 1
ATOM 8060 N N . ILE B 1 196 ? -13.695 -23.25 8.383 1 96.75 196 ILE B N 1
ATOM 8061 C CA . ILE B 1 196 ? -12.414 -22.609 8.672 1 96.75 196 ILE B CA 1
ATOM 8062 C C . ILE B 1 196 ? -11.734 -23.328 9.836 1 96.75 196 ILE B C 1
ATOM 8064 O O . ILE B 1 196 ? -10.539 -23.625 9.773 1 96.75 196 ILE B O 1
ATOM 8068 N N . GLU B 1 197 ? -12.469 -23.625 10.844 1 96.81 197 GLU B N 1
ATOM 8069 C CA . GLU B 1 197 ? -11.938 -24.344 12 1 96.81 197 GLU B CA 1
ATOM 8070 C C . GLU B 1 197 ? -11.414 -25.719 11.594 1 96.81 197 GLU B C 1
ATOM 8072 O O . GLU B 1 197 ? -10.359 -26.156 12.078 1 96.81 197 GLU B O 1
ATOM 8077 N N . LEU B 1 198 ? -12.188 -26.359 10.781 1 96.88 198 LEU B N 1
ATOM 8078 C CA . LEU B 1 198 ? -11.781 -27.688 10.328 1 96.88 198 LEU B CA 1
ATOM 8079 C C . LEU B 1 198 ? -10.508 -27.594 9.484 1 96.88 198 LEU B C 1
ATOM 8081 O O . LEU B 1 198 ? -9.656 -28.484 9.547 1 96.88 198 LEU B O 1
ATOM 8085 N N . GLN B 1 199 ? -10.406 -26.578 8.672 1 97.31 199 GLN B N 1
ATOM 8086 C CA . GLN B 1 199 ? -9.18 -26.391 7.902 1 97.31 199 GLN B CA 1
ATOM 8087 C C . GLN B 1 199 ? -7.992 -26.109 8.82 1 97.31 199 GLN B C 1
ATOM 8089 O O . GLN B 1 199 ? -6.895 -26.625 8.578 1 97.31 199 GLN B O 1
ATOM 8094 N N . LYS B 1 200 ? -8.156 -25.281 9.828 1 97.88 200 LYS B N 1
ATOM 8095 C CA . LYS B 1 200 ? -7.105 -25.031 10.805 1 97.88 200 LYS B CA 1
ATOM 8096 C C . LYS B 1 200 ? -6.68 -26.328 11.5 1 97.88 200 LYS B C 1
ATOM 8098 O O . LYS B 1 200 ? -5.488 -26.578 11.68 1 97.88 200 LYS B O 1
ATOM 8103 N N . GLU B 1 201 ? -7.641 -27.109 11.906 1 98.12 201 GLU B N 1
ATOM 8104 C CA . GLU B 1 201 ? -7.348 -28.406 12.531 1 98.12 201 GLU B CA 1
ATOM 8105 C C . GLU B 1 201 ? -6.504 -29.281 11.617 1 98.12 201 GLU B C 1
ATOM 8107 O O . GLU B 1 201 ? -5.508 -29.859 12.047 1 98.12 201 GLU B O 1
ATOM 8112 N N . TYR B 1 202 ? -6.918 -29.359 10.383 1 97.88 202 TYR B N 1
ATOM 8113 C CA . TYR B 1 202 ? -6.176 -30.141 9.406 1 97.88 202 TYR B CA 1
ATOM 8114 C C . TYR B 1 202 ? -4.754 -29.609 9.25 1 97.88 202 TYR B C 1
ATOM 8116 O O . TYR B 1 202 ? -3.795 -30.391 9.227 1 97.88 202 TYR B O 1
ATOM 8124 N N . ALA B 1 203 ? -4.637 -28.328 9.102 1 98.38 203 ALA B N 1
ATOM 8125 C CA . ALA B 1 203 ? -3.324 -27.703 8.969 1 98.38 203 ALA B CA 1
ATOM 8126 C C . ALA B 1 203 ? -2.42 -28.078 10.141 1 98.38 203 ALA B C 1
ATOM 8128 O O . ALA B 1 203 ? -1.265 -28.469 9.945 1 98.38 203 ALA B O 1
ATOM 8129 N N . LYS B 1 204 ? -2.924 -27.953 11.312 1 98.44 204 LYS B N 1
ATOM 8130 C CA . LYS B 1 204 ? -2.15 -28.281 12.508 1 98.44 204 LYS B CA 1
ATOM 8131 C C . LYS B 1 204 ? -1.727 -29.75 12.5 1 98.44 204 LYS B C 1
ATOM 8133 O O . LYS B 1 204 ? -0.553 -30.062 12.711 1 98.44 204 LYS B O 1
ATOM 8138 N N . GLU B 1 205 ? -2.684 -30.641 12.281 1 98.12 205 GLU B N 1
ATOM 8139 C CA . GLU B 1 205 ? -2.404 -32.062 12.328 1 98.12 205 GLU B CA 1
ATOM 8140 C C . GLU B 1 205 ? -1.374 -32.469 11.273 1 98.12 205 GLU B C 1
ATOM 8142 O O . GLU B 1 205 ? -0.489 -33.281 11.539 1 98.12 205 GLU B O 1
ATOM 8147 N N . LEU B 1 206 ? -1.469 -31.859 10.109 1 98.38 206 LEU B N 1
ATOM 8148 C CA . LEU B 1 206 ? -0.556 -32.219 9.023 1 98.38 206 LEU B CA 1
ATOM 8149 C C . LEU B 1 206 ? 0.815 -31.578 9.242 1 98.38 206 LEU B C 1
ATOM 8151 O O . LEU B 1 206 ? 1.834 -32.281 9.211 1 98.38 206 LEU B O 1
ATOM 8155 N N . LEU B 1 207 ? 0.903 -30.328 9.484 1 98.5 207 LEU B N 1
ATOM 8156 C CA . LEU B 1 207 ? 2.146 -29.562 9.508 1 98.5 207 LEU B CA 1
ATOM 8157 C C . LEU B 1 207 ? 2.959 -29.891 10.758 1 98.5 207 LEU B C 1
ATOM 8159 O O . LEU B 1 207 ? 4.191 -29.859 10.727 1 98.5 207 LEU B O 1
ATOM 8163 N N . CYS B 1 208 ? 2.307 -30.266 11.852 1 98.12 208 CYS B N 1
ATOM 8164 C CA . CYS B 1 208 ? 3.01 -30.469 13.117 1 98.12 208 CYS B CA 1
ATOM 8165 C C . CYS B 1 208 ? 3.266 -31.938 13.367 1 98.12 208 CYS B C 1
ATOM 8167 O O . CYS B 1 208 ? 3.914 -32.312 14.352 1 98.12 208 CYS B O 1
ATOM 8169 N N . HIS B 1 209 ? 2.752 -32.719 12.492 1 97.69 209 HIS B N 1
ATOM 8170 C CA . HIS B 1 209 ? 3.061 -34.156 12.562 1 97.69 209 HIS B CA 1
ATOM 8171 C C . HIS B 1 209 ? 4.539 -34.406 12.281 1 97.69 209 HIS B C 1
ATOM 8173 O O . HIS B 1 209 ? 5.09 -33.875 11.305 1 97.69 209 HIS B O 1
ATOM 8179 N N . VAL B 1 210 ? 5.145 -35.25 13.125 1 98.56 210 VAL B N 1
ATOM 8180 C CA . VAL B 1 210 ? 6.559 -35.562 12.945 1 98.56 210 VAL B CA 1
ATOM 8181 C C . VAL B 1 210 ? 6.699 -36.75 12 1 98.56 210 VAL B C 1
ATOM 8183 O O . VAL B 1 210 ? 6.164 -37.812 12.266 1 98.56 210 VAL B O 1
ATOM 8186 N N . ASN B 1 211 ? 7.32 -36.5 10.891 1 98.69 211 ASN B N 1
ATOM 8187 C CA . ASN B 1 211 ? 7.668 -37.594 9.961 1 98.69 211 ASN B CA 1
ATOM 8188 C C . ASN B 1 211 ? 8.703 -38.531 10.562 1 98.69 211 ASN B C 1
ATOM 8190 O O . ASN B 1 211 ? 9.844 -38.125 10.82 1 98.69 211 ASN B O 1
ATOM 8194 N N . PRO B 1 212 ? 8.367 -39.75 10.797 1 98.38 212 PRO B N 1
ATOM 8195 C CA . PRO B 1 212 ? 9.289 -40.688 11.484 1 98.38 212 PRO B CA 1
ATOM 8196 C C . PRO B 1 212 ? 10.539 -40.969 10.672 1 98.38 212 PRO B C 1
ATOM 8198 O O . PRO B 1 212 ? 11.555 -41.406 11.227 1 98.38 212 PRO B O 1
ATOM 8201 N N . TYR B 1 213 ? 10.531 -40.75 9.445 1 98.69 213 TYR B N 1
ATOM 8202 C CA . TYR B 1 213 ? 11.664 -41.062 8.594 1 98.69 213 TYR B CA 1
ATOM 8203 C C . TYR B 1 213 ? 12.664 -39.938 8.57 1 98.69 213 TYR B C 1
ATOM 8205 O O . TYR B 1 213 ? 13.859 -40.125 8.32 1 98.69 213 TYR B O 1
ATOM 8213 N N . THR B 1 214 ? 12.258 -38.656 8.781 1 98.38 214 THR B N 1
ATOM 8214 C CA . THR B 1 214 ? 13.148 -37.5 8.773 1 98.38 214 THR B CA 1
ATOM 8215 C C . THR B 1 214 ? 13.391 -37 10.195 1 98.38 214 THR B C 1
ATOM 8217 O O . THR B 1 214 ? 14.359 -36.281 10.453 1 98.38 214 THR B O 1
ATOM 8220 N N . GLY B 1 215 ? 12.43 -37.344 11.133 1 98.44 215 GLY B N 1
ATOM 8221 C CA . GLY B 1 215 ? 12.492 -36.844 12.492 1 98.44 215 GLY B CA 1
ATOM 8222 C C . GLY B 1 215 ? 12.031 -35.406 12.617 1 98.44 215 GLY B C 1
ATOM 8223 O O . GLY B 1 215 ? 12.211 -34.781 13.656 1 98.44 215 GLY B O 1
ATOM 8224 N N . LEU B 1 216 ? 11.461 -34.875 11.57 1 98.5 216 LEU B N 1
ATOM 8225 C CA . LEU B 1 216 ? 11.039 -33.469 11.539 1 98.5 216 LEU B CA 1
ATOM 8226 C C . LEU B 1 216 ? 9.547 -33.375 11.211 1 98.5 216 LEU B C 1
ATOM 8228 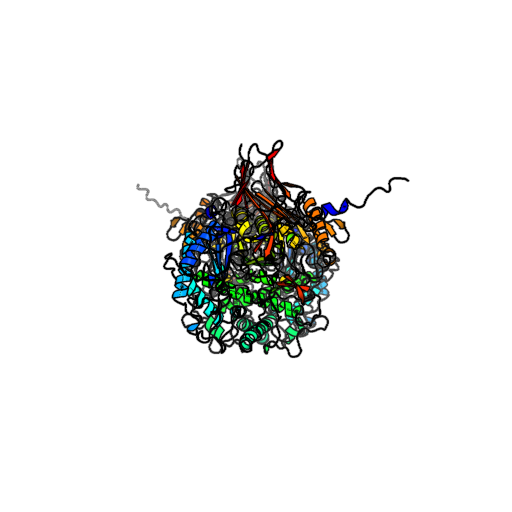O O . LEU B 1 216 ? 9.031 -34.125 10.391 1 98.5 216 LEU B O 1
ATOM 8232 N N . ALA B 1 217 ? 8.867 -32.469 11.852 1 98.5 217 ALA B N 1
ATOM 8233 C CA . ALA B 1 217 ? 7.555 -32.062 11.352 1 98.5 217 ALA B CA 1
ATOM 8234 C C . ALA B 1 217 ? 7.68 -31.234 10.078 1 98.5 217 ALA B C 1
ATOM 8236 O O . ALA B 1 217 ? 8.695 -30.578 9.852 1 98.5 217 ALA B O 1
ATOM 8237 N N . LEU B 1 218 ? 6.68 -31.281 9.203 1 97.94 218 LEU B N 1
ATOM 8238 C CA . LEU B 1 218 ? 6.711 -30.5 7.977 1 97.94 218 LEU B CA 1
ATOM 8239 C C . LEU B 1 218 ? 6.969 -29.031 8.281 1 97.94 218 LEU B C 1
ATOM 8241 O O . LEU B 1 218 ? 7.719 -28.359 7.566 1 97.94 218 LEU B O 1
ATOM 8245 N N . ILE B 1 219 ? 6.418 -28.516 9.359 1 97.44 219 ILE B N 1
ATOM 8246 C CA . ILE B 1 219 ? 6.5 -27.109 9.727 1 97.44 219 ILE B CA 1
ATOM 8247 C C . ILE B 1 219 ? 7.934 -26.766 10.125 1 97.44 219 ILE B C 1
ATOM 8249 O O . ILE B 1 219 ? 8.32 -25.594 10.109 1 97.44 219 ILE B O 1
ATOM 8253 N N . ASP B 1 220 ? 8.773 -27.797 10.438 1 97.44 220 ASP B N 1
ATOM 8254 C CA . ASP B 1 220 ? 10.148 -27.625 10.883 1 97.44 220 ASP B CA 1
ATOM 8255 C C . ASP B 1 220 ? 11.141 -28.141 9.844 1 97.44 220 ASP B C 1
ATOM 8257 O O . ASP B 1 220 ? 12.344 -28.188 10.094 1 97.44 220 ASP B O 1
ATOM 8261 N N . ASP B 1 221 ? 10.695 -28.625 8.734 1 98.5 221 ASP B N 1
ATOM 8262 C CA . ASP B 1 221 ? 11.555 -29.266 7.738 1 98.5 221 ASP B CA 1
ATOM 8263 C C . ASP B 1 221 ? 11.969 -28.25 6.664 1 98.5 221 ASP B C 1
ATOM 8265 O O . ASP B 1 221 ? 11.133 -27.797 5.883 1 98.5 221 ASP B O 1
ATOM 8269 N N . PRO B 1 222 ? 13.227 -27.922 6.535 1 98.25 222 PRO B N 1
ATOM 8270 C CA . PRO B 1 222 ? 13.672 -26.938 5.543 1 98.25 222 PRO B CA 1
ATOM 8271 C C . PRO B 1 222 ? 13.516 -27.438 4.109 1 98.25 222 PRO B C 1
ATOM 8273 O O . PRO B 1 222 ? 13.773 -26.688 3.162 1 98.25 222 PRO B O 1
ATOM 8276 N N . ALA B 1 223 ? 13.062 -28.672 3.934 1 98.69 223 ALA B N 1
ATOM 8277 C CA . ALA B 1 223 ? 12.75 -29.156 2.592 1 98.69 223 ALA B CA 1
ATOM 8278 C C . ALA B 1 223 ? 11.445 -28.562 2.08 1 98.69 223 ALA B C 1
ATOM 8280 O O . ALA B 1 223 ? 11.148 -28.625 0.884 1 98.69 223 ALA B O 1
ATOM 8281 N N . VAL B 1 224 ? 10.633 -28.047 2.982 1 98.69 224 VAL B N 1
ATOM 8282 C CA . VAL B 1 224 ? 9.391 -27.391 2.572 1 98.69 224 VAL B CA 1
ATOM 8283 C C . VAL B 1 224 ? 9.703 -26 2.045 1 98.69 224 VAL B C 1
ATOM 8285 O O . VAL B 1 224 ? 10.375 -25.203 2.715 1 98.69 224 VAL B O 1
ATOM 8288 N N . VAL B 1 225 ? 9.172 -25.688 0.839 1 98.38 225 VAL B N 1
ATOM 8289 C CA . VAL B 1 225 ? 9.438 -24.406 0.197 1 98.38 225 VAL B CA 1
ATOM 8290 C C . VAL B 1 225 ? 8.344 -23.406 0.574 1 98.38 225 VAL B C 1
ATOM 8292 O O . VAL B 1 225 ? 8.625 -22.234 0.785 1 98.38 225 VAL B O 1
ATOM 8295 N N . THR B 1 226 ? 7.148 -23.859 0.552 1 98.06 226 THR B N 1
ATOM 8296 C CA . THR B 1 226 ? 6.008 -22.984 0.791 1 98.06 226 THR B CA 1
ATOM 8297 C C . THR B 1 226 ? 4.789 -23.797 1.234 1 98.06 226 THR B C 1
ATOM 8299 O O . THR B 1 226 ? 4.723 -25 1.008 1 98.06 226 THR B O 1
ATOM 8302 N N . ILE B 1 227 ? 3.891 -23.109 1.949 1 98.69 227 ILE B N 1
ATOM 8303 C CA . ILE B 1 227 ? 2.605 -23.656 2.383 1 98.69 227 ILE B CA 1
ATOM 8304 C C . ILE B 1 227 ? 1.471 -22.859 1.742 1 98.69 227 ILE B C 1
ATOM 8306 O O . ILE B 1 227 ? 1.372 -21.641 1.932 1 98.69 227 ILE B O 1
ATOM 8310 N N . GLN B 1 228 ? 0.676 -23.484 0.947 1 98.56 228 GLN B N 1
ATOM 8311 C CA . GLN B 1 228 ? -0.453 -22.828 0.299 1 98.56 228 GLN B CA 1
ATOM 8312 C C . GLN B 1 228 ? -1.745 -23.062 1.077 1 98.56 228 GLN B C 1
ATOM 8314 O O . GLN B 1 228 ? -2.107 -24.203 1.365 1 98.56 228 GLN B O 1
ATOM 8319 N N . ILE B 1 229 ? -2.488 -22.047 1.326 1 98.12 229 ILE B N 1
ATOM 8320 C CA . ILE B 1 229 ? -3.68 -22.094 2.168 1 98.12 229 ILE B CA 1
ATOM 8321 C C . ILE B 1 229 ? -4.816 -22.781 1.408 1 98.12 229 ILE B C 1
ATOM 8323 O O . ILE B 1 229 ? -5.367 -23.781 1.869 1 98.12 229 ILE B O 1
ATOM 8327 N N . ASN B 1 230 ? -5.148 -22.25 0.231 1 96.75 230 ASN B N 1
ATOM 8328 C CA . ASN B 1 230 ? -6.188 -22.812 -0.618 1 96.75 230 ASN B CA 1
ATOM 8329 C C . ASN B 1 230 ? -5.699 -23.016 -2.051 1 96.75 230 ASN B C 1
ATOM 8331 O O . ASN B 1 230 ? -4.98 -22.156 -2.584 1 96.75 230 ASN B O 1
ATOM 8335 N N . ASN B 1 231 ? -6.078 -24.141 -2.625 1 96.94 231 ASN B N 1
ATOM 8336 C CA . ASN B 1 231 ? -5.918 -24.297 -4.066 1 96.94 231 ASN B CA 1
ATOM 8337 C C . ASN B 1 231 ? -7.082 -23.672 -4.832 1 96.94 231 ASN B C 1
ATOM 8339 O O . ASN B 1 231 ? -8.242 -24.016 -4.594 1 96.94 231 ASN B O 1
ATOM 8343 N N . GLU B 1 232 ? -6.844 -22.719 -5.699 1 93.75 232 GLU B N 1
ATOM 8344 C CA . GLU B 1 232 ? -7.758 -22.188 -6.707 1 93.75 232 GLU B CA 1
ATOM 8345 C C . GLU B 1 232 ? -9.023 -21.641 -6.066 1 93.75 232 GLU B C 1
ATOM 8347 O O . GLU B 1 232 ? -10.133 -21.938 -6.508 1 93.75 232 GLU B O 1
ATOM 8352 N N . ASP B 1 233 ? -8.875 -20.781 -5.031 1 91.31 233 ASP B N 1
ATOM 8353 C CA . ASP B 1 233 ? -10.094 -20.297 -4.387 1 91.31 233 ASP B CA 1
ATOM 8354 C C . ASP B 1 233 ? -10.008 -18.797 -4.078 1 91.31 233 ASP B C 1
ATOM 8356 O O . ASP B 1 233 ? -8.922 -18.281 -3.811 1 91.31 233 ASP B O 1
ATOM 8360 N N . THR B 1 234 ? -11.164 -18.203 -4.219 1 91.62 234 THR B N 1
ATOM 8361 C CA . THR B 1 234 ? -11.367 -16.781 -3.971 1 91.62 234 THR B CA 1
ATOM 8362 C C . THR B 1 234 ? -12.773 -16.516 -3.445 1 91.62 234 THR B C 1
ATOM 8364 O O . THR B 1 234 ? -13.688 -17.297 -3.686 1 91.62 234 THR B O 1
ATOM 8367 N N . ALA B 1 235 ? -12.922 -15.445 -2.752 1 91.62 235 ALA B N 1
ATOM 8368 C CA . ALA B 1 235 ? -14.227 -15.062 -2.221 1 91.62 235 ALA B CA 1
ATOM 8369 C C . ALA B 1 235 ? -15.094 -14.43 -3.307 1 91.62 235 ALA B C 1
ATOM 8371 O O . ALA B 1 235 ? -16.281 -14.195 -3.096 1 91.62 235 ALA B O 1
ATOM 8372 N N . ILE B 1 236 ? -14.586 -14.273 -4.453 1 88.25 236 ILE B N 1
ATOM 8373 C CA . ILE B 1 236 ? -15.359 -13.547 -5.457 1 88.25 236 ILE B CA 1
ATOM 8374 C C . ILE B 1 236 ? -15.805 -14.508 -6.559 1 88.25 236 ILE B C 1
ATOM 8376 O O . ILE B 1 236 ? -16.578 -14.133 -7.445 1 88.25 236 ILE B O 1
ATOM 8380 N N . LYS B 1 237 ? -15.398 -15.812 -6.523 1 82 237 LYS B N 1
ATOM 8381 C CA . LYS B 1 237 ? -15.695 -16.734 -7.621 1 82 237 LYS B CA 1
ATOM 8382 C C . LYS B 1 237 ? -16.688 -17.797 -7.188 1 82 237 LYS B C 1
ATOM 8384 O O . LYS B 1 237 ? -16.422 -18.562 -6.258 1 82 237 LYS B O 1
ATOM 8389 N N . GLY B 1 238 ? -17.75 -17.859 -7.914 1 74.81 238 GLY B N 1
ATOM 8390 C CA . GLY B 1 238 ? -18.594 -19.031 -7.887 1 74.81 238 GLY B CA 1
ATOM 8391 C C . GLY B 1 238 ? -19.359 -19.188 -6.586 1 74.81 238 GLY B C 1
ATOM 8392 O O . GLY B 1 238 ? -20.047 -20.188 -6.379 1 74.81 238 GLY B O 1
ATOM 8393 N N . ASN B 1 239 ? -19.344 -18.266 -5.703 1 72.12 239 ASN B N 1
ATOM 8394 C CA . ASN B 1 239 ? -19.906 -18.406 -4.359 1 72.12 239 ASN B CA 1
ATOM 8395 C C . ASN B 1 239 ? -21.422 -18.234 -4.363 1 72.12 239 ASN B C 1
ATOM 8397 O O . ASN B 1 239 ? -22.109 -18.734 -3.473 1 72.12 239 ASN B O 1
ATOM 8401 N N . MET B 1 240 ? -21.922 -17.625 -5.414 1 67.81 240 MET B N 1
ATOM 8402 C CA . MET B 1 240 ? -23.359 -17.359 -5.461 1 67.81 240 MET B CA 1
ATOM 8403 C C . MET B 1 240 ? -24.078 -18.391 -6.305 1 67.81 240 MET B C 1
ATOM 8405 O O . MET B 1 240 ? -25.312 -18.5 -6.254 1 67.81 240 MET B O 1
ATOM 8409 N N . GLY B 1 241 ? -23.359 -19.281 -7.098 1 62.62 241 GLY B N 1
ATOM 8410 C CA . GLY B 1 241 ? -24.078 -20.156 -8 1 62.62 241 GLY B CA 1
ATOM 8411 C C . GLY B 1 241 ? -23.344 -21.453 -8.297 1 62.62 241 GLY B C 1
ATOM 8412 O O . GLY B 1 241 ? -23.906 -22.375 -8.891 1 62.62 241 GLY B O 1
ATOM 8413 N N . GLY B 1 242 ? -22.266 -21.609 -7.988 1 60.53 242 GLY B N 1
ATOM 8414 C CA . GLY B 1 242 ? -21.453 -22.734 -8.461 1 60.53 242 GLY B CA 1
ATOM 8415 C C . GLY B 1 242 ? -21.953 -24.078 -7.973 1 60.53 242 GLY B C 1
ATOM 8416 O O . GLY B 1 242 ? -21.875 -25.078 -8.688 1 60.53 242 GLY B O 1
ATOM 8417 N N . ASP B 1 243 ? -22.484 -24.172 -6.785 1 67.94 243 ASP B N 1
ATOM 8418 C CA . ASP B 1 243 ? -22.906 -25.453 -6.227 1 67.94 243 ASP B CA 1
ATOM 8419 C C . ASP B 1 243 ? -24.422 -25.484 -6.035 1 67.94 243 ASP B C 1
ATOM 8421 O O . ASP B 1 243 ? -24.953 -24.969 -5.047 1 67.94 243 ASP B O 1
ATOM 8425 N N . ALA B 1 244 ? -25.141 -26.141 -7.02 1 70.25 244 ALA B N 1
ATOM 8426 C CA . ALA B 1 244 ? -26.594 -26.062 -7.129 1 70.25 244 ALA B CA 1
ATOM 8427 C C . ALA B 1 244 ? -27.266 -27.047 -6.18 1 70.25 244 ALA B C 1
ATOM 8429 O O . ALA B 1 244 ? -28.484 -27 -5.992 1 70.25 244 ALA B O 1
ATOM 8430 N N . GLY B 1 245 ? -26.5 -27.828 -5.535 1 78.56 245 GLY B N 1
ATOM 8431 C CA . GLY B 1 245 ? -27.109 -28.828 -4.66 1 78.56 245 GLY B CA 1
ATOM 8432 C C . GLY B 1 245 ? -27.859 -28.203 -3.492 1 78.56 245 GLY B C 1
ATOM 8433 O O . GLY B 1 245 ? -27.484 -27.141 -2.992 1 78.56 245 GLY B O 1
ATOM 8434 N N . GLU B 1 246 ? -28.891 -28.828 -3.08 1 83.5 246 GLU B N 1
ATOM 8435 C CA . GLU B 1 246 ? -29.734 -28.359 -1.978 1 83.5 246 GLU B CA 1
ATOM 8436 C C . GLU B 1 246 ? -28.922 -28.266 -0.684 1 83.5 246 GLU B C 1
ATOM 8438 O O . GLU B 1 246 ? -29.172 -27.375 0.141 1 83.5 246 GLU B O 1
ATOM 8443 N N . GLU B 1 247 ? -28.016 -29.109 -0.574 1 82.88 247 GLU B N 1
ATOM 8444 C CA . GLU B 1 247 ? -27.203 -29.141 0.639 1 82.88 247 GLU B CA 1
ATOM 8445 C C . GLU B 1 247 ? -26.312 -27.906 0.731 1 82.88 247 GLU B C 1
ATOM 8447 O O . GLU B 1 247 ? -25.812 -27.578 1.809 1 82.88 247 GLU B O 1
ATOM 8452 N N . MET B 1 248 ? -26.156 -27.25 -0.429 1 88.44 248 MET B N 1
ATOM 8453 C CA . MET B 1 248 ? -25.266 -26.109 -0.461 1 88.44 248 MET B CA 1
ATOM 8454 C C . MET B 1 248 ? -26.047 -24.797 -0.285 1 88.44 248 MET B C 1
ATOM 8456 O O . MET B 1 248 ? -25.453 -23.734 -0.131 1 88.44 248 MET B O 1
ATOM 8460 N N . LYS B 1 249 ? -27.344 -24.844 -0.226 1 90 249 LYS B N 1
ATOM 8461 C CA . LYS B 1 249 ? -28.203 -23.672 -0.174 1 90 249 LYS B CA 1
ATOM 8462 C C . LYS B 1 249 ? -27.875 -22.797 1.037 1 90 249 LYS B C 1
ATOM 8464 O O . LYS B 1 249 ? -27.75 -21.578 0.917 1 90 249 LYS B O 1
ATOM 8469 N N . PRO B 1 250 ? -27.703 -23.453 2.27 1 91.69 250 PRO B N 1
ATOM 8470 C CA . PRO B 1 250 ? -27.406 -22.578 3.414 1 91.69 250 PRO B CA 1
ATOM 8471 C C . PRO B 1 250 ? -26.062 -21.859 3.287 1 91.69 250 PRO B C 1
ATOM 8473 O O . PRO B 1 250 ? -25.906 -20.75 3.797 1 91.69 250 PRO B O 1
ATOM 8476 N N . TYR B 1 251 ? -25.109 -22.5 2.658 1 92.19 251 TYR B N 1
ATOM 8477 C CA . TYR B 1 251 ? -23.812 -21.875 2.451 1 92.19 251 TYR B CA 1
ATOM 8478 C C . TYR B 1 251 ? -23.922 -20.688 1.487 1 92.19 251 TYR B C 1
ATOM 8480 O O . TYR B 1 251 ? -23.344 -19.641 1.719 1 92.19 251 TYR B O 1
ATOM 8488 N N . ARG B 1 252 ? -24.672 -20.828 0.437 1 91.56 252 ARG B N 1
ATOM 8489 C CA . ARG B 1 252 ? -24.938 -19.734 -0.493 1 91.56 252 ARG B CA 1
ATOM 8490 C C . ARG B 1 252 ? -25.688 -18.594 0.192 1 91.56 252 ARG B C 1
ATOM 8492 O O . ARG B 1 252 ? -25.406 -17.422 -0.053 1 91.56 252 ARG B O 1
ATOM 8499 N N . ALA B 1 253 ? -26.641 -19 1.012 1 93.56 253 ALA B N 1
ATOM 8500 C CA . ALA B 1 253 ? -27.422 -18.016 1.752 1 93.56 253 ALA B CA 1
ATOM 8501 C C . ALA B 1 253 ? -26.531 -17.188 2.676 1 93.56 253 ALA B C 1
ATOM 8503 O O . ALA B 1 253 ? -26.703 -15.984 2.814 1 93.56 253 ALA B O 1
ATOM 8504 N N . GLU B 1 254 ? -25.594 -17.875 3.309 1 94.56 254 GLU B N 1
ATOM 8505 C CA . GLU B 1 254 ? -24.656 -17.172 4.184 1 94.56 254 GLU B CA 1
ATOM 8506 C C . GLU B 1 254 ? -23.875 -16.109 3.418 1 94.56 254 GLU B C 1
ATOM 8508 O O . GLU B 1 254 ? -23.734 -14.984 3.9 1 94.56 254 GLU B O 1
ATOM 8513 N N . VAL B 1 255 ? -23.391 -16.453 2.229 1 94.56 255 VAL B N 1
ATOM 8514 C CA . VAL B 1 255 ? -22.656 -15.508 1.404 1 94.56 255 VAL B CA 1
ATOM 8515 C C . VAL B 1 255 ? -23.547 -14.32 1.06 1 94.56 255 VAL B C 1
ATOM 8517 O O . VAL B 1 255 ? -23.125 -13.164 1.196 1 94.56 255 VAL B O 1
ATOM 8520 N N . GLN B 1 256 ? -24.75 -14.609 0.65 1 95.81 256 GLN B N 1
ATOM 8521 C CA . GLN B 1 256 ? -25.672 -13.555 0.251 1 95.81 256 GLN B CA 1
ATOM 8522 C C . GLN B 1 256 ? -26.031 -12.656 1.434 1 95.81 256 GLN B C 1
ATOM 8524 O O . GLN B 1 256 ? -26.094 -11.438 1.293 1 95.81 256 GLN B O 1
ATOM 8529 N N . GLU B 1 257 ? -26.312 -13.25 2.557 1 97.38 257 GLU B N 1
ATOM 8530 C CA . GLU B 1 257 ? -26.672 -12.484 3.75 1 97.38 257 GLU B CA 1
ATOM 8531 C C . GLU B 1 257 ? -25.531 -11.57 4.176 1 97.38 257 GLU B C 1
ATOM 8533 O O . GLU B 1 257 ? -25.75 -10.406 4.523 1 97.38 257 GLU B O 1
ATOM 8538 N N . ARG B 1 258 ? -24.344 -12.07 4.137 1 97.62 258 ARG B N 1
ATOM 8539 C CA . ARG B 1 258 ? -23.188 -11.273 4.516 1 97.62 258 ARG B CA 1
ATOM 8540 C C . ARG B 1 258 ? -22.953 -10.133 3.525 1 97.62 258 ARG B C 1
ATOM 8542 O O . ARG B 1 258 ? -22.578 -9.023 3.92 1 97.62 258 ARG B O 1
ATOM 8549 N N . PHE B 1 259 ? -23.156 -10.383 2.248 1 97.81 259 PHE B N 1
ATOM 8550 C CA . PHE B 1 259 ? -23.109 -9.297 1.27 1 97.81 259 PHE B CA 1
ATOM 8551 C C . PHE B 1 259 ? -24.141 -8.227 1.589 1 97.81 259 PHE B C 1
ATOM 8553 O O . PHE B 1 259 ? -23.844 -7.031 1.491 1 97.81 259 PHE B O 1
ATOM 8560 N N . ASN B 1 260 ? -25.344 -8.68 1.955 1 98.75 260 ASN B N 1
ATOM 8561 C CA . ASN B 1 260 ? -26.422 -7.738 2.293 1 98.75 260 ASN B CA 1
ATOM 8562 C C . ASN B 1 260 ? -26.062 -6.918 3.533 1 98.75 260 ASN B C 1
ATOM 8564 O O . ASN B 1 260 ? -26.344 -5.719 3.59 1 98.75 260 ASN B O 1
ATOM 8568 N N . ASP B 1 261 ? -25.438 -7.523 4.527 1 98.69 261 ASP B N 1
ATOM 8569 C CA . ASP B 1 261 ? -24.969 -6.797 5.703 1 98.69 261 ASP B CA 1
ATOM 8570 C C . ASP B 1 261 ? -23.891 -5.777 5.324 1 98.69 261 ASP B C 1
ATOM 8572 O O . ASP B 1 261 ? -23.859 -4.68 5.879 1 98.69 261 ASP B O 1
ATOM 8576 N N . PHE B 1 262 ? -23.031 -6.152 4.391 1 98.62 262 PHE B N 1
ATOM 8577 C CA . PHE B 1 262 ? -22.062 -5.211 3.855 1 98.62 262 PHE B CA 1
ATOM 8578 C C . PHE B 1 262 ? -22.75 -3.986 3.268 1 98.62 262 PHE B C 1
ATOM 8580 O O . PHE B 1 262 ? -22.312 -2.855 3.498 1 98.62 262 PHE B O 1
ATOM 8587 N N . LEU B 1 263 ? -23.766 -4.211 2.471 1 98.81 263 LEU B N 1
ATOM 8588 C CA . LEU B 1 263 ? -24.516 -3.113 1.857 1 98.81 263 LEU B CA 1
ATOM 8589 C C . LEU B 1 263 ? -25.109 -2.203 2.922 1 98.81 263 LEU B C 1
ATOM 8591 O O . LEU B 1 263 ? -25.109 -0.979 2.775 1 98.81 263 LEU B O 1
ATOM 8595 N N . LEU B 1 264 ? -25.672 -2.781 3.986 1 98.62 264 LEU B N 1
ATOM 8596 C CA . LEU B 1 264 ? -26.266 -1.987 5.062 1 98.62 264 LEU B CA 1
ATOM 8597 C C . LEU B 1 264 ? -25.188 -1.201 5.805 1 98.62 264 LEU B C 1
ATOM 8599 O O . LEU B 1 264 ? -25.406 -0.047 6.18 1 98.62 264 LEU B O 1
ATOM 8603 N N . MET B 1 265 ? -24.047 -1.837 6.035 1 98.38 265 MET B N 1
ATOM 8604 C CA . MET B 1 265 ? -22.938 -1.113 6.637 1 98.38 265 MET B CA 1
ATOM 8605 C C . MET B 1 265 ? -22.547 0.091 5.785 1 98.38 265 MET B C 1
ATOM 8607 O O . MET B 1 265 ? -22.359 1.192 6.309 1 98.38 265 MET B O 1
ATOM 8611 N N . LYS B 1 266 ? -22.484 -0.129 4.492 1 98.12 266 LYS B N 1
ATOM 8612 C CA . LYS B 1 266 ? -21.969 0.875 3.562 1 98.12 266 LYS B CA 1
ATOM 8613 C C . LYS B 1 266 ? -23 1.973 3.32 1 98.12 266 LYS B C 1
ATOM 8615 O O . LYS B 1 266 ? -22.656 3.156 3.273 1 98.12 266 LYS B O 1
ATOM 8620 N N . TYR B 1 267 ? -24.359 1.559 3.25 1 98 267 TYR B N 1
ATOM 8621 C CA . TYR B 1 267 ? -25.359 2.516 2.799 1 98 267 TYR B CA 1
ATOM 8622 C C . TYR B 1 267 ? -26.406 2.768 3.883 1 98 267 TYR B C 1
ATOM 8624 O O . TYR B 1 267 ? -27.234 3.678 3.764 1 98 267 TYR B O 1
ATOM 8632 N N . HIS B 1 268 ? -26.5 1.964 4.93 1 97.31 268 HIS B N 1
ATOM 8633 C CA . HIS B 1 268 ? -27.312 2.115 6.133 1 97.31 268 HIS B CA 1
ATOM 8634 C C . HIS B 1 268 ? -28.75 1.626 5.898 1 97.31 268 HIS B C 1
ATOM 8636 O O . HIS B 1 268 ? -29.281 0.847 6.691 1 97.31 268 HIS B O 1
ATOM 8642 N N . THR B 1 269 ? -29.453 2.125 4.766 1 97.38 269 THR B N 1
ATOM 8643 C CA . THR B 1 269 ? -30.844 1.75 4.516 1 97.38 269 THR B CA 1
ATOM 8644 C C . THR B 1 269 ? -31.031 1.315 3.066 1 97.38 269 THR B C 1
ATOM 8646 O O . THR B 1 269 ? -30.188 1.589 2.215 1 97.38 269 THR B O 1
ATOM 8649 N N . ARG B 1 270 ? -32.156 0.649 2.816 1 98.19 270 ARG B N 1
ATOM 8650 C CA . ARG B 1 270 ? -32.531 0.282 1.453 1 98.19 270 ARG B CA 1
ATOM 8651 C C . ARG B 1 270 ? -32.656 1.52 0.572 1 98.19 270 ARG B C 1
ATOM 8653 O O . ARG B 1 270 ? -32.312 1.496 -0.604 1 98.19 270 ARG B O 1
ATOM 8660 N N . GLU B 1 271 ? -33.25 2.588 1.116 1 97.31 271 GLU B N 1
ATOM 8661 C CA . GLU B 1 271 ? -33.469 3.811 0.353 1 97.31 271 GLU B CA 1
ATOM 8662 C C . GLU B 1 271 ? -32.156 4.426 -0.117 1 97.31 271 GLU B C 1
ATOM 8664 O O . GLU B 1 271 ? -32.031 4.848 -1.269 1 97.31 271 GLU B O 1
ATOM 8669 N N . HIS B 1 272 ? -31.203 4.441 0.745 1 97.38 272 HIS B N 1
ATOM 8670 C CA . HIS B 1 272 ? -29.906 4.996 0.37 1 97.38 272 HIS B CA 1
ATOM 8671 C C . HIS B 1 272 ? -29.203 4.094 -0.629 1 97.38 272 HIS B C 1
ATOM 8673 O O . HIS B 1 272 ? -28.5 4.578 -1.525 1 97.38 272 HIS B O 1
ATOM 8679 N N . LEU B 1 273 ? -29.359 2.793 -0.41 1 98.25 273 LEU B N 1
ATOM 8680 C CA . LEU B 1 273 ? -28.828 1.857 -1.396 1 98.25 273 LEU B CA 1
ATOM 8681 C C . LEU B 1 273 ? -29.469 2.084 -2.76 1 98.25 273 LEU B C 1
ATOM 8683 O O . LEU B 1 273 ? -28.781 2.111 -3.779 1 98.25 273 LEU B O 1
ATOM 8687 N N . LYS B 1 274 ? -30.781 2.215 -2.742 1 98 274 LYS B N 1
ATOM 8688 C CA . LYS B 1 274 ? -31.516 2.479 -3.979 1 98 274 LYS B CA 1
ATOM 8689 C C . LYS B 1 274 ? -30.984 3.736 -4.668 1 98 274 LYS B C 1
ATOM 8691 O O . LYS B 1 274 ? -30.766 3.74 -5.883 1 98 274 LYS B O 1
ATOM 8696 N N . GLU B 1 275 ? -30.75 4.742 -3.941 1 96.75 275 GLU B N 1
ATOM 8697 C CA . GLU B 1 275 ? -30.219 5.984 -4.496 1 96.75 275 GLU B CA 1
ATOM 8698 C C . GLU B 1 275 ? -28.828 5.77 -5.09 1 96.75 275 GLU B C 1
ATOM 8700 O O . GLU B 1 275 ? -28.547 6.227 -6.199 1 96.75 275 GLU B O 1
ATOM 8705 N N . ALA B 1 276 ? -28.031 5.07 -4.367 1 96.94 276 ALA B N 1
ATOM 8706 C CA . ALA B 1 276 ? -26.656 4.832 -4.801 1 96.94 276 ALA B CA 1
ATOM 8707 C C . ALA B 1 276 ? -26.625 3.988 -6.074 1 96.94 276 ALA B C 1
ATOM 8709 O O . ALA B 1 276 ? -25.734 4.152 -6.91 1 96.94 276 ALA B O 1
ATOM 8710 N N . TRP B 1 277 ? -27.594 3.1 -6.176 1 98.06 277 TRP B N 1
ATOM 8711 C CA . TRP B 1 277 ? -27.625 2.166 -7.297 1 98.06 277 TRP B CA 1
ATOM 8712 C C . TRP B 1 277 ? -28.531 2.689 -8.414 1 98.06 277 TRP B C 1
ATOM 8714 O O . TRP B 1 277 ? -28.953 1.926 -9.281 1 98.06 277 TRP B O 1
ATOM 8724 N N . THR B 1 278 ? -28.891 3.961 -8.398 1 97.44 278 THR B N 1
ATOM 8725 C CA . THR B 1 278 ? -29.688 4.559 -9.461 1 97.44 278 THR B CA 1
ATOM 8726 C C . THR B 1 278 ? -28.844 5.52 -10.297 1 97.44 278 THR B C 1
ATOM 8728 O O . THR B 1 278 ? -28.125 6.359 -9.75 1 97.44 278 THR B O 1
ATOM 8731 N N . LYS B 1 279 ? -28.922 5.355 -11.5 1 95.69 279 LYS B N 1
ATOM 8732 C CA . LYS B 1 279 ? -28.25 6.227 -12.469 1 95.69 279 LYS B CA 1
ATOM 8733 C C . LYS B 1 279 ? -29.203 6.617 -13.594 1 95.69 279 LYS B C 1
ATOM 8735 O O . LYS B 1 279 ? -29.812 5.754 -14.219 1 95.69 279 LYS B O 1
ATOM 8740 N N . ASP B 1 280 ? -29.328 7.902 -13.844 1 93.88 280 ASP B N 1
ATOM 8741 C CA . ASP B 1 280 ? -30.156 8.453 -14.906 1 93.88 280 ASP B CA 1
ATOM 8742 C C . ASP B 1 280 ? -31.562 7.848 -14.875 1 93.88 280 ASP B C 1
ATOM 8744 O O . ASP B 1 280 ? -32.094 7.414 -15.906 1 93.88 280 ASP B O 1
ATOM 8748 N N . GLY B 1 281 ? -32.062 7.695 -13.711 1 94.19 281 GLY B N 1
ATOM 8749 C CA . GLY B 1 281 ? -33.438 7.23 -13.523 1 94.19 281 GLY B CA 1
ATOM 8750 C C . GLY B 1 281 ? -33.562 5.719 -13.547 1 94.19 281 GLY B C 1
ATOM 8751 O O . GLY B 1 281 ? -34.656 5.18 -13.305 1 94.19 281 GLY B O 1
ATOM 8752 N N . CYS B 1 282 ? -32.469 5.004 -13.852 1 96.5 282 CYS B N 1
ATOM 8753 C CA . CYS B 1 282 ? -32.5 3.545 -13.883 1 96.5 282 CYS B CA 1
ATOM 8754 C C . CYS B 1 282 ? -31.906 2.975 -12.594 1 96.5 282 CYS B C 1
ATOM 8756 O O . CYS B 1 282 ? -30.766 3.266 -12.242 1 96.5 282 CYS B O 1
ATOM 8758 N N . CYS B 1 283 ? -32.656 2.121 -11.93 1 97.44 283 CYS B N 1
ATOM 8759 C CA . CYS B 1 283 ? -32.25 1.564 -10.648 1 97.44 283 CYS B CA 1
ATOM 8760 C C . CYS B 1 283 ? -31.828 0.106 -10.797 1 97.44 283 CYS B C 1
ATOM 8762 O O . CYS B 1 283 ? -32.594 -0.71 -11.328 1 97.44 283 CYS B O 1
ATOM 8764 N N . ALA B 1 284 ? -30.688 -0.226 -10.289 1 97.5 284 ALA B N 1
ATOM 8765 C CA . ALA B 1 284 ? -30.156 -1.586 -10.367 1 97.5 284 ALA B CA 1
ATOM 8766 C C . ALA B 1 284 ? -30.719 -2.455 -9.242 1 97.5 284 ALA B C 1
ATOM 8768 O O . ALA B 1 284 ? -30.609 -3.684 -9.289 1 97.5 284 ALA B O 1
ATOM 8769 N N . LEU B 1 285 ? -31.25 -1.856 -8.219 1 98.06 285 LEU B N 1
ATOM 8770 C CA . LEU B 1 285 ? -31.875 -2.598 -7.121 1 98.06 285 LEU B CA 1
ATOM 8771 C C . LEU B 1 285 ? -33.281 -3.068 -7.5 1 98.06 285 LEU B C 1
ATOM 8773 O O . LEU B 1 285 ? -34.125 -2.254 -7.828 1 98.06 285 LEU B O 1
ATOM 8777 N N . GLY B 1 286 ? -33.469 -4.375 -7.434 1 96.88 286 GLY B N 1
ATOM 8778 C CA . GLY B 1 286 ? -34.781 -4.91 -7.762 1 96.88 286 GLY B CA 1
ATOM 8779 C C . GLY B 1 286 ? -35.875 -4.461 -6.805 1 96.88 286 GLY B C 1
ATOM 8780 O O . GLY B 1 286 ? -35.594 -4.145 -5.645 1 96.88 286 GLY B O 1
ATOM 8781 N N . GLU B 1 287 ? -37.031 -4.531 -7.227 1 95.75 287 GLU B N 1
ATOM 8782 C CA . GLU B 1 287 ? -38.156 -4.062 -6.445 1 95.75 287 GLU B CA 1
ATOM 8783 C C . GLU B 1 287 ? -38.312 -4.855 -5.152 1 95.75 287 GLU B C 1
ATOM 8785 O O . GLU B 1 287 ? -38.656 -4.293 -4.109 1 95.75 287 GLU B O 1
ATOM 8790 N N . GLU B 1 288 ? -38.031 -6.086 -5.254 1 96.12 288 GLU B N 1
ATOM 8791 C CA . GLU B 1 288 ? -38.219 -6.941 -4.086 1 96.12 288 GLU B CA 1
ATOM 8792 C C . GLU B 1 288 ? -36.969 -7.059 -3.26 1 96.12 288 GLU B C 1
ATOM 8794 O O . GLU B 1 288 ? -36.969 -7.543 -2.127 1 96.12 288 GLU B O 1
ATOM 8799 N N . GLU B 1 289 ? -35.844 -6.613 -3.857 1 97.94 289 GLU B N 1
ATOM 8800 C CA . GLU B 1 289 ? -34.562 -6.723 -3.152 1 97.94 289 GLU B CA 1
ATOM 8801 C C . GLU B 1 289 ? -34.531 -5.785 -1.946 1 97.94 289 GLU B C 1
ATOM 8803 O O . GLU B 1 289 ? -34.844 -4.605 -2.057 1 97.94 289 GLU B O 1
ATOM 8808 N N . ASP B 1 290 ? -34.156 -6.375 -0.839 1 98.31 290 ASP B N 1
ATOM 8809 C CA . ASP B 1 290 ? -34.062 -5.652 0.424 1 98.31 290 ASP B CA 1
ATOM 8810 C C . ASP B 1 290 ? -32.875 -6.172 1.249 1 98.31 290 ASP B C 1
ATOM 8812 O O . ASP B 1 290 ? -32.906 -7.297 1.748 1 98.31 290 ASP B O 1
ATOM 8816 N N . PRO B 1 291 ? -31.906 -5.309 1.423 1 98.38 291 PRO B N 1
ATOM 8817 C CA . PRO B 1 291 ? -30.75 -5.789 2.176 1 98.38 291 PRO B CA 1
ATOM 8818 C C . PRO B 1 291 ? -31.094 -6.16 3.617 1 98.38 291 PRO B C 1
ATOM 8820 O O . PRO B 1 291 ? -30.469 -7.051 4.195 1 98.38 291 PRO B O 1
ATOM 8823 N N . ALA B 1 292 ? -32.062 -5.547 4.246 1 97.44 292 ALA B N 1
ATOM 8824 C CA . ALA B 1 292 ? -32.438 -5.871 5.613 1 97.44 292 ALA B CA 1
ATOM 8825 C C . ALA B 1 292 ? -33.031 -7.281 5.695 1 97.44 292 ALA B C 1
ATOM 8827 O O . ALA B 1 292 ? -33 -7.902 6.762 1 97.44 292 ALA B O 1
ATOM 8828 N N . ARG B 1 293 ? -33.531 -7.793 4.562 1 97.38 293 ARG B N 1
ATOM 8829 C CA . ARG B 1 293 ? -34.062 -9.141 4.5 1 97.38 293 ARG B CA 1
ATOM 8830 C C . ARG B 1 293 ? -33.031 -10.125 3.959 1 97.38 293 ARG B C 1
ATOM 8832 O O . ARG B 1 293 ? -33.312 -11.32 3.842 1 97.38 293 ARG B O 1
ATOM 8839 N N . GLY B 1 294 ? -31.891 -9.656 3.531 1 97.31 294 GLY B N 1
ATOM 8840 C CA . GLY B 1 294 ? -30.812 -10.508 3.059 1 97.31 294 GLY B CA 1
ATOM 8841 C C . GLY B 1 294 ? -31.047 -11.047 1.657 1 97.31 294 GLY B C 1
ATOM 8842 O O . GLY B 1 294 ? -30.531 -12.102 1.296 1 97.31 294 GLY B O 1
ATOM 8843 N N . ILE B 1 295 ? -31.828 -10.352 0.769 1 96.94 295 ILE B N 1
ATOM 8844 C CA . ILE B 1 295 ? -32.25 -11 -0.474 1 96.94 295 ILE B CA 1
ATOM 8845 C C . ILE B 1 295 ? -31.734 -10.188 -1.666 1 96.94 295 ILE B C 1
ATOM 8847 O O . ILE B 1 295 ? -32.219 -10.359 -2.789 1 96.94 295 ILE B O 1
ATOM 8851 N N . VAL B 1 296 ? -30.859 -9.164 -1.422 1 97.94 296 VAL B N 1
ATOM 8852 C CA . VAL B 1 296 ? -30.172 -8.547 -2.547 1 97.94 296 VAL B CA 1
ATOM 8853 C C . VAL B 1 296 ? -29.203 -9.547 -3.164 1 97.94 296 VAL B C 1
ATOM 8855 O O . VAL B 1 296 ? -28.391 -10.156 -2.455 1 97.94 296 VAL B O 1
ATOM 8858 N N . ARG B 1 297 ? -29.219 -9.703 -4.422 1 94.5 297 ARG B N 1
ATOM 8859 C CA . ARG B 1 297 ? -28.391 -10.688 -5.113 1 94.5 297 ARG B CA 1
ATOM 8860 C C . ARG B 1 297 ? -26.969 -10.18 -5.27 1 94.5 297 ARG B C 1
ATOM 8862 O O . ARG B 1 297 ? -26.734 -8.977 -5.445 1 94.5 297 ARG B O 1
ATOM 8869 N N . GLY B 1 298 ? -26.047 -11.164 -5.23 1 93.31 298 GLY B N 1
ATOM 8870 C CA . GLY B 1 298 ? -24.672 -10.867 -5.594 1 93.31 298 GLY B CA 1
ATOM 8871 C C . GLY B 1 298 ? -24.359 -11.156 -7.051 1 93.31 298 GLY B C 1
ATOM 8872 O O . GLY B 1 298 ? -25.25 -11.094 -7.902 1 93.31 298 GLY B O 1
ATOM 8873 N N . ILE B 1 299 ? -23.109 -11.289 -7.324 1 92.19 299 ILE B N 1
ATOM 8874 C CA . ILE B 1 299 ? -22.656 -11.578 -8.68 1 92.19 299 ILE B CA 1
ATOM 8875 C C . ILE B 1 299 ? -22.359 -13.07 -8.82 1 92.19 299 ILE B C 1
ATOM 8877 O O . ILE B 1 299 ? -21.672 -13.656 -7.973 1 92.19 299 ILE B O 1
ATOM 8881 N N . GLU B 1 300 ? -22.922 -13.586 -9.82 1 84.19 300 GLU B N 1
ATOM 8882 C CA . GLU B 1 300 ? -22.609 -14.992 -10.094 1 84.19 300 GLU B CA 1
ATOM 8883 C C . GLU B 1 300 ? -21.25 -15.133 -10.781 1 84.19 300 GLU B C 1
ATOM 8885 O O . GLU B 1 300 ? -20.812 -14.219 -11.477 1 84.19 300 GLU B O 1
ATOM 8890 N N . GLY B 1 301 ? -20.562 -16.109 -10.367 1 72.5 301 GLY B N 1
ATOM 8891 C CA . GLY B 1 301 ? -19.219 -16.172 -10.938 1 72.5 301 GLY B CA 1
ATOM 8892 C C . GLY B 1 301 ? -18.781 -17.578 -11.266 1 72.5 301 GLY B C 1
ATOM 8893 O O . GLY B 1 301 ? -19.453 -18.547 -10.891 1 72.5 301 GLY B O 1
ATOM 8894 N N . SER B 1 302 ? -17.812 -17.656 -12.141 1 68.75 302 SER B N 1
ATOM 8895 C CA . SER B 1 302 ? -17.312 -18.938 -12.625 1 68.75 302 SER B CA 1
ATOM 8896 C C . SER B 1 302 ? -15.867 -19.172 -12.188 1 68.75 302 SER B C 1
ATOM 8898 O O . SER B 1 302 ? -15.492 -18.812 -11.062 1 68.75 302 SER B O 1
ATOM 8900 N N . PHE B 1 303 ? -14.953 -19.438 -13.023 1 72.62 303 PHE B N 1
ATOM 8901 C CA . PHE B 1 303 ? -13.633 -20.047 -12.891 1 72.62 303 PHE B CA 1
ATOM 8902 C C . PHE B 1 303 ? -12.594 -19 -12.523 1 72.62 303 PHE B C 1
ATOM 8904 O O . PHE B 1 303 ? -11.656 -19.281 -11.766 1 72.62 303 PHE B O 1
ATOM 8911 N N . TYR B 1 304 ? -12.805 -17.703 -12.883 1 82.38 304 TYR B N 1
ATOM 8912 C CA . TYR B 1 304 ? -12.016 -16.531 -12.562 1 82.38 304 TYR B CA 1
ATOM 8913 C C . TYR B 1 304 ? -12.898 -15.398 -12.039 1 82.38 304 TYR B C 1
ATOM 8915 O O . TYR B 1 304 ? -14.094 -15.602 -11.797 1 82.38 304 TYR B O 1
ATOM 8923 N N . GLN B 1 305 ? -12.281 -14.234 -11.688 1 87.81 305 GLN B N 1
ATOM 8924 C CA . GLN B 1 305 ? -13.094 -13.062 -11.375 1 87.81 305 GLN B CA 1
ATOM 8925 C C . GLN B 1 305 ? -14.188 -12.852 -12.406 1 87.81 305 GLN B C 1
ATOM 8927 O O . GLN B 1 305 ? -13.922 -12.844 -13.609 1 87.81 305 GLN B O 1
ATOM 8932 N N . PRO B 1 306 ? -15.43 -12.789 -11.953 1 88.62 306 PRO B N 1
ATOM 8933 C CA . PRO B 1 306 ? -16.5 -12.539 -12.922 1 88.62 306 PRO B CA 1
ATOM 8934 C C . PRO B 1 306 ? -16.344 -11.211 -13.648 1 88.62 306 PRO B C 1
ATOM 8936 O O . PRO B 1 306 ? -15.75 -10.273 -13.102 1 88.62 306 PRO B O 1
ATOM 8939 N N . VAL B 1 307 ? -16.891 -11.18 -14.836 1 88.75 307 VAL B N 1
ATOM 8940 C CA . VAL B 1 307 ? -16.766 -9.969 -15.648 1 88.75 307 VAL B CA 1
ATOM 8941 C C . VAL B 1 307 ? -18.062 -9.156 -15.562 1 88.75 307 VAL B C 1
ATOM 8943 O O . VAL B 1 307 ? -19.109 -9.695 -15.219 1 88.75 307 VAL B O 1
ATOM 8946 N N . SER B 1 308 ? -17.938 -7.93 -15.781 1 90.06 308 SER B N 1
ATOM 8947 C CA . SER B 1 308 ? -19.031 -6.98 -15.906 1 90.06 308 SER B CA 1
ATOM 8948 C C . SER B 1 308 ? -18.734 -5.914 -16.953 1 90.06 308 SER B C 1
ATOM 8950 O O . SER B 1 308 ? -17.578 -5.477 -17.078 1 90.06 308 SER B O 1
ATOM 8952 N N . ASP B 1 309 ? -19.766 -5.676 -17.766 1 89.56 309 ASP B N 1
ATOM 8953 C CA . ASP B 1 309 ? -19.609 -4.562 -18.688 1 89.56 309 ASP B CA 1
ATOM 8954 C C . ASP B 1 309 ? -19.828 -3.225 -18 1 89.56 309 ASP B C 1
ATOM 8956 O O . ASP B 1 309 ? -20.969 -2.822 -17.766 1 89.56 309 ASP B O 1
ATOM 8960 N N . PRO B 1 310 ? -18.812 -2.51 -17.781 1 88.81 310 PRO B N 1
ATOM 8961 C CA . PRO B 1 310 ? -18.984 -1.249 -17.047 1 88.81 310 PRO B CA 1
ATOM 8962 C C . PRO B 1 310 ? -19.781 -0.216 -17.844 1 88.81 310 PRO B C 1
ATOM 8964 O O . PRO B 1 310 ? -20.266 0.764 -17.266 1 88.81 310 PRO B O 1
ATOM 8967 N N . GLU B 1 311 ? -19.922 -0.428 -19.125 1 88.19 311 GLU B N 1
ATOM 8968 C CA . GLU B 1 311 ? -20.703 0.488 -19.953 1 88.19 311 GLU B CA 1
ATOM 8969 C C . GLU B 1 311 ? -22.047 -0.12 -20.359 1 88.19 311 GLU B C 1
ATOM 8971 O O . GLU B 1 311 ? -22.797 0.472 -21.125 1 88.19 311 GLU B O 1
ATOM 8976 N N . GLY B 1 312 ? -22.312 -1.269 -19.859 1 89.81 312 GLY B N 1
ATOM 8977 C CA . GLY B 1 312 ? -23.547 -1.963 -20.188 1 89.81 312 GLY B CA 1
ATOM 8978 C C . GLY B 1 312 ? -24.766 -1.393 -19.469 1 89.81 312 GLY B C 1
ATOM 8979 O O . GLY B 1 312 ? -24.719 -0.268 -18.969 1 89.81 312 GLY B O 1
ATOM 8980 N N . GLU B 1 313 ? -25.812 -2.193 -19.547 1 93.56 313 GLU B N 1
ATOM 8981 C CA . GLU B 1 313 ? -27.062 -1.79 -18.875 1 93.56 313 GLU B CA 1
ATOM 8982 C C . GLU B 1 313 ? -26.859 -1.672 -17.375 1 93.56 313 GLU B C 1
ATOM 8984 O O . GLU B 1 313 ? -26.297 -2.566 -16.75 1 93.56 313 GLU B O 1
ATOM 8989 N N . TRP B 1 314 ? -27.359 -0.59 -16.891 1 95 314 TRP B N 1
ATOM 8990 C CA . TRP B 1 314 ? -27.141 -0.274 -15.484 1 95 314 TRP B CA 1
ATOM 8991 C C . TRP B 1 314 ? -27.812 -1.297 -14.578 1 95 314 TRP B C 1
ATOM 8993 O O . TRP B 1 314 ? -27.281 -1.664 -13.531 1 95 314 TRP B O 1
ATOM 9003 N N . ASP B 1 315 ? -29.016 -1.764 -14.969 1 94.69 315 ASP B N 1
ATOM 9004 C CA . ASP B 1 315 ? -29.797 -2.668 -14.125 1 94.69 315 ASP B CA 1
ATOM 9005 C C . ASP B 1 315 ? -29.594 -4.121 -14.555 1 94.69 315 ASP B C 1
ATOM 9007 O O . ASP B 1 315 ? -30.406 -4.988 -14.219 1 94.69 315 ASP B O 1
ATOM 9011 N N . ALA B 1 316 ? -28.562 -4.383 -15.359 1 93.06 316 ALA B N 1
ATOM 9012 C CA . ALA B 1 316 ? -28.234 -5.77 -15.688 1 93.06 316 ALA B CA 1
ATOM 9013 C C . ALA B 1 316 ? -27.938 -6.574 -14.43 1 93.06 316 ALA B C 1
ATOM 9015 O O . ALA B 1 316 ? -27.609 -6.008 -13.383 1 93.06 316 ALA B O 1
ATOM 9016 N N . PRO B 1 317 ? -28.047 -7.91 -14.469 1 89.44 317 PRO B N 1
ATOM 9017 C CA . PRO B 1 317 ? -27.766 -8.75 -13.297 1 89.44 317 PRO B CA 1
ATOM 9018 C C . PRO B 1 317 ? -26.375 -8.508 -12.719 1 89.44 317 PRO B C 1
ATOM 9020 O O . PRO B 1 317 ? -26.203 -8.523 -11.5 1 89.44 317 PRO B O 1
ATOM 9023 N N . GLU B 1 318 ? -25.438 -8.32 -13.609 1 91.19 318 GLU B N 1
ATOM 9024 C CA . GLU B 1 318 ? -24.094 -7.973 -13.172 1 91.19 318 GLU B CA 1
ATOM 9025 C C . GLU B 1 318 ? -23.781 -6.508 -13.469 1 91.19 318 GLU B C 1
ATOM 9027 O O . GLU B 1 318 ? -22.656 -6.176 -13.844 1 91.19 318 GLU B O 1
ATOM 9032 N N . GLY B 1 319 ? -24.781 -5.664 -13.367 1 93.06 319 GLY B N 1
ATOM 9033 C CA . GLY B 1 319 ? -24.609 -4.25 -13.656 1 93.06 319 GLY B CA 1
ATOM 9034 C C . GLY B 1 319 ? -23.484 -3.609 -12.852 1 93.06 319 GLY B C 1
ATOM 9035 O O . GLY B 1 319 ? -23.047 -4.168 -11.844 1 93.06 319 GLY B O 1
ATOM 9036 N N . PRO B 1 320 ? -23.078 -2.404 -13.25 1 94.75 320 PRO B N 1
ATOM 9037 C CA . PRO B 1 320 ? -21.859 -1.791 -12.727 1 94.75 320 PRO B CA 1
ATOM 9038 C C . PRO B 1 320 ? -21.922 -1.55 -11.219 1 94.75 320 PRO B C 1
ATOM 9040 O O . PRO B 1 320 ? -20.953 -1.851 -10.5 1 94.75 320 PRO B O 1
ATOM 9043 N N . ALA B 1 321 ? -23.016 -1.089 -10.719 1 96.75 321 ALA B N 1
ATOM 9044 C CA . ALA B 1 321 ? -23.109 -0.749 -9.297 1 96.75 321 ALA B CA 1
ATOM 9045 C C . ALA B 1 321 ? -23.062 -2.002 -8.43 1 96.75 321 ALA B C 1
ATOM 9047 O O . ALA B 1 321 ? -22.328 -2.057 -7.449 1 96.75 321 ALA B O 1
ATOM 9048 N N . ARG B 1 322 ? -23.922 -2.986 -8.805 1 96.38 322 ARG B N 1
ATOM 9049 C CA . ARG B 1 322 ? -23.953 -4.254 -8.078 1 96.38 322 ARG B CA 1
ATOM 9050 C C . ARG B 1 322 ? -22.594 -4.93 -8.109 1 96.38 322 ARG B C 1
ATOM 9052 O O . ARG B 1 322 ? -22.125 -5.453 -7.094 1 96.38 322 ARG B O 1
ATOM 9059 N N . TYR B 1 323 ? -21.953 -4.898 -9.281 1 95.62 323 TYR B N 1
ATOM 9060 C CA . TYR B 1 323 ? -20.641 -5.508 -9.461 1 95.62 323 TYR B CA 1
ATOM 9061 C C . TYR B 1 323 ? -19.594 -4.84 -8.57 1 95.62 323 TYR B C 1
ATOM 9063 O O . TYR B 1 323 ? -18.844 -5.516 -7.875 1 95.62 323 TYR B O 1
ATOM 9071 N N . ALA B 1 324 ? -19.578 -3.51 -8.578 1 96.94 324 ALA B N 1
ATOM 9072 C CA . ALA B 1 324 ? -18.594 -2.744 -7.816 1 96.94 324 ALA B CA 1
ATOM 9073 C C . ALA B 1 324 ? -18.672 -3.068 -6.328 1 96.94 324 ALA B C 1
ATOM 9075 O O . ALA B 1 324 ? -17.656 -3.324 -5.684 1 96.94 324 ALA B O 1
ATOM 9076 N N . ASP B 1 325 ? -19.859 -3.1 -5.812 1 97.88 325 ASP B N 1
ATOM 9077 C CA . ASP B 1 325 ? -20.047 -3.365 -4.391 1 97.88 325 ASP B CA 1
ATOM 9078 C C . ASP B 1 325 ? -19.672 -4.809 -4.047 1 97.88 325 ASP B C 1
ATOM 9080 O O . ASP B 1 325 ? -19.094 -5.074 -2.994 1 97.88 325 ASP B O 1
ATOM 9084 N N . PHE B 1 326 ? -19.984 -5.699 -4.906 1 96.69 326 PHE B N 1
ATOM 9085 C CA . PHE B 1 326 ? -19.672 -7.098 -4.637 1 96.69 326 PHE B CA 1
ATOM 9086 C C . PHE B 1 326 ? -18.172 -7.336 -4.672 1 96.69 326 PHE B C 1
ATOM 9088 O O . PHE B 1 326 ? -17.656 -8.133 -3.895 1 96.69 326 PHE B O 1
ATOM 9095 N N . MET B 1 327 ? -17.438 -6.668 -5.598 1 96.38 327 MET B N 1
ATOM 9096 C CA . MET B 1 327 ? -15.977 -6.785 -5.637 1 96.38 327 MET B CA 1
ATOM 9097 C C . MET B 1 327 ? -15.359 -6.25 -4.352 1 96.38 327 MET B C 1
ATOM 9099 O O . MET B 1 327 ? -14.438 -6.859 -3.803 1 96.38 327 MET B O 1
ATOM 9103 N N . GLU B 1 328 ? -15.883 -5.148 -3.893 1 97.25 328 GLU B N 1
ATOM 9104 C CA . GLU B 1 328 ? -15.383 -4.594 -2.641 1 97.25 328 GLU B CA 1
ATOM 9105 C C . GLU B 1 328 ? -15.609 -5.555 -1.479 1 97.25 328 GLU B C 1
ATOM 9107 O O . GLU B 1 328 ? -14.703 -5.781 -0.667 1 97.25 328 GLU B O 1
ATOM 9112 N N . PHE B 1 329 ? -16.812 -6.148 -1.409 1 97.31 329 PHE B N 1
ATOM 9113 C CA . PHE B 1 329 ? -17.156 -7.156 -0.41 1 97.31 329 PHE B CA 1
ATOM 9114 C C . PHE B 1 329 ? -16.234 -8.367 -0.524 1 97.31 329 PHE B C 1
ATOM 9116 O O . PHE B 1 329 ? -15.695 -8.836 0.479 1 97.31 329 PHE B O 1
ATOM 9123 N N . GLY B 1 330 ? -16.062 -8.836 -1.752 1 95.81 330 GLY B N 1
ATOM 9124 C CA . GLY B 1 330 ? -15.242 -10.016 -1.992 1 95.81 330 GLY B CA 1
ATOM 9125 C C . GLY B 1 330 ? -13.781 -9.82 -1.612 1 95.81 330 GLY B C 1
ATOM 9126 O O . GLY B 1 330 ? -13.148 -10.727 -1.065 1 95.81 330 GLY B O 1
ATOM 9127 N N . ILE B 1 331 ? -13.234 -8.625 -1.908 1 96.88 331 ILE B N 1
ATOM 9128 C CA . ILE B 1 331 ? -11.859 -8.305 -1.54 1 96.88 331 ILE B CA 1
ATOM 9129 C C . ILE B 1 331 ? -11.703 -8.367 -0.022 1 96.88 331 ILE B C 1
ATOM 9131 O O . ILE B 1 331 ? -10.742 -8.945 0.489 1 96.88 331 ILE B O 1
ATOM 9135 N N . TYR B 1 332 ? -12.664 -7.793 0.691 1 97.25 332 TYR B N 1
ATOM 9136 C CA . TYR B 1 332 ? -12.617 -7.82 2.148 1 97.25 332 TYR B CA 1
ATOM 9137 C C . TYR B 1 332 ? -12.633 -9.258 2.666 1 97.25 332 TYR B C 1
ATOM 9139 O O . TYR B 1 332 ? -11.82 -9.617 3.523 1 97.25 332 TYR B O 1
ATOM 9147 N N . MET B 1 333 ? -13.531 -10.062 2.166 1 96.75 333 MET B N 1
ATOM 9148 C CA . MET B 1 333 ? -13.68 -11.43 2.66 1 96.75 333 MET B CA 1
ATOM 9149 C C . MET B 1 333 ? -12.438 -12.258 2.354 1 96.75 333 MET B C 1
ATOM 9151 O O . MET B 1 333 ? -12.016 -13.078 3.168 1 96.75 333 MET B O 1
ATOM 9155 N N . ASN B 1 334 ? -11.875 -12.016 1.155 1 95.75 334 ASN B N 1
ATOM 9156 C CA . ASN B 1 334 ? -10.633 -12.695 0.796 1 95.75 334 ASN B CA 1
ATOM 9157 C C . ASN B 1 334 ? -9.508 -12.367 1.778 1 95.75 334 ASN B C 1
ATOM 9159 O O . ASN B 1 334 ? -8.891 -13.273 2.342 1 95.75 334 ASN B O 1
ATOM 9163 N N . ARG B 1 335 ? -9.328 -11.148 1.99 1 96.81 335 ARG B N 1
ATOM 9164 C CA . ARG B 1 335 ? -8.188 -10.711 2.787 1 96.81 335 ARG B CA 1
ATOM 9165 C C . ARG B 1 335 ? -8.383 -11.062 4.258 1 96.81 335 ARG B C 1
ATOM 9167 O O . ARG B 1 335 ? -7.426 -11.43 4.945 1 96.81 335 ARG B O 1
ATOM 9174 N N . LYS B 1 336 ? -9.617 -10.969 4.746 1 96.62 336 LYS B N 1
ATOM 9175 C CA . LYS B 1 336 ? -9.914 -11.375 6.117 1 96.62 336 LYS B CA 1
ATOM 9176 C C . LYS B 1 336 ? -9.523 -12.836 6.348 1 96.62 336 LYS B C 1
ATOM 9178 O O . LYS B 1 336 ? -8.836 -13.156 7.316 1 96.62 336 LYS B O 1
ATOM 9183 N N . PHE B 1 337 ? -9.945 -13.695 5.457 1 97.06 337 PHE B N 1
ATOM 9184 C CA . PHE B 1 337 ? -9.711 -15.133 5.602 1 97.06 337 PHE B CA 1
ATOM 9185 C C . PHE B 1 337 ? -8.234 -15.461 5.484 1 97.06 337 PHE B C 1
ATOM 9187 O O . PHE B 1 337 ? -7.672 -16.141 6.344 1 97.06 337 PHE B O 1
ATOM 9194 N N . TYR B 1 338 ? -7.566 -14.984 4.504 1 97.56 338 TYR B N 1
ATOM 9195 C CA . TYR B 1 338 ? -6.191 -15.391 4.234 1 97.56 338 TYR B CA 1
ATOM 9196 C C . TYR B 1 338 ? -5.238 -14.805 5.27 1 97.56 338 TYR B C 1
ATOM 9198 O O . TYR B 1 338 ? -4.234 -15.422 5.621 1 97.56 338 TYR B O 1
ATOM 9206 N N . GLN B 1 339 ? -5.543 -13.594 5.746 1 96.19 339 GLN B N 1
ATOM 9207 C CA . GLN B 1 339 ? -4.73 -13.047 6.824 1 96.19 339 GLN B CA 1
ATOM 9208 C C . GLN B 1 339 ? -4.867 -13.875 8.102 1 96.19 339 GLN B C 1
ATOM 9210 O O . GLN B 1 339 ? -3.877 -14.148 8.781 1 96.19 339 GLN B O 1
ATOM 9215 N N . ASP B 1 340 ? -6.078 -14.25 8.391 1 96.75 340 ASP B N 1
ATOM 9216 C CA . ASP B 1 340 ? -6.316 -15.07 9.57 1 96.75 340 ASP B CA 1
ATOM 9217 C C . ASP B 1 340 ? -5.586 -16.406 9.469 1 96.75 340 ASP B C 1
ATOM 9219 O O . ASP B 1 340 ? -4.914 -16.828 10.414 1 96.75 340 ASP B O 1
ATOM 9223 N N . MET B 1 341 ? -5.699 -17.047 8.305 1 97.75 341 MET B N 1
ATOM 9224 C CA . MET B 1 341 ? -5.035 -18.328 8.094 1 97.75 341 MET B CA 1
ATOM 9225 C C . MET B 1 341 ? -3.52 -18.172 8.148 1 97.75 341 MET B C 1
ATOM 9227 O O . MET B 1 341 ? -2.822 -19.016 8.703 1 97.75 341 MET B O 1
ATOM 9231 N N . LYS B 1 342 ? -3.008 -17.141 7.551 1 96.88 342 LYS B N 1
ATOM 9232 C CA . LYS B 1 342 ? -1.568 -16.891 7.586 1 96.88 342 LYS B CA 1
ATOM 9233 C C . LYS B 1 342 ? -1.078 -16.703 9.016 1 96.88 342 LYS B C 1
ATOM 9235 O O . LYS B 1 342 ? -0.059 -17.266 9.414 1 96.88 342 LYS B O 1
ATOM 9240 N N . ASP B 1 343 ? -1.792 -15.891 9.836 1 95.88 343 ASP B N 1
ATOM 9241 C CA . ASP B 1 343 ? -1.44 -15.703 11.242 1 95.88 343 ASP B CA 1
ATOM 9242 C C . ASP B 1 343 ? -1.451 -17.031 11.992 1 95.88 343 ASP B C 1
ATOM 9244 O O . ASP B 1 343 ? -0.574 -17.297 12.82 1 95.88 343 ASP B O 1
ATOM 9248 N N . TYR B 1 344 ? -2.418 -17.844 11.711 1 97.38 344 TYR B N 1
ATOM 9249 C CA . TYR B 1 344 ? -2.527 -19.156 12.352 1 97.38 344 TYR B CA 1
ATOM 9250 C C . TYR B 1 344 ? -1.33 -20.031 12 1 97.38 344 TYR B C 1
ATOM 9252 O O . TYR B 1 344 ? -0.756 -20.688 12.875 1 97.38 344 TYR B O 1
ATOM 9260 N N . ILE B 1 345 ? -0.991 -20.031 10.719 1 97.25 345 ILE B N 1
ATOM 9261 C CA . ILE B 1 345 ? 0.119 -20.859 10.266 1 97.25 345 ILE B CA 1
ATOM 9262 C C . ILE B 1 345 ? 1.422 -20.359 10.891 1 97.25 345 ILE B C 1
ATOM 9264 O O . ILE B 1 345 ? 2.281 -21.172 11.258 1 97.25 345 ILE B O 1
ATOM 9268 N N . HIS B 1 346 ? 1.601 -19.109 11.062 1 94.06 346 HIS B N 1
ATOM 9269 C CA . HIS B 1 346 ? 2.744 -18.562 11.781 1 94.06 346 HIS B CA 1
ATOM 9270 C C . HIS B 1 346 ? 2.734 -18.984 13.25 1 94.06 346 HIS B C 1
ATOM 9272 O O . HIS B 1 346 ? 3.785 -19.297 13.812 1 94.06 346 HIS B O 1
ATOM 9278 N N . PHE B 1 347 ? 1.569 -18.938 13.797 1 94.94 347 PHE B N 1
ATOM 9279 C CA . PHE B 1 347 ? 1.407 -19.375 15.18 1 94.94 347 PHE B CA 1
ATOM 9280 C C . PHE B 1 347 ? 1.861 -20.812 15.344 1 94.94 347 PHE B C 1
ATOM 9282 O O . PHE B 1 347 ? 2.486 -21.172 16.344 1 94.94 347 PHE B O 1
ATOM 9289 N N . LEU B 1 348 ? 1.578 -21.625 14.305 1 96.38 348 LEU B N 1
ATOM 9290 C CA . LEU B 1 348 ? 2.01 -23.016 14.344 1 96.38 348 LEU B CA 1
ATOM 9291 C C . LEU B 1 348 ? 3.529 -23.109 14.266 1 96.38 348 LEU B C 1
ATOM 9293 O O . LEU B 1 348 ? 4.102 -24.156 14.578 1 96.38 348 LEU B O 1
ATOM 9297 N N . GLY B 1 349 ? 4.156 -22.109 13.766 1 93.81 349 GLY B N 1
ATOM 9298 C CA . GLY B 1 349 ? 5.609 -22.078 13.781 1 93.81 349 GLY B CA 1
ATOM 9299 C C . GLY B 1 349 ? 6.223 -22.125 12.391 1 93.81 349 GLY B C 1
ATOM 9300 O O . GLY B 1 349 ? 7.395 -22.469 12.234 1 93.81 349 GLY B O 1
ATOM 9301 N N . ALA B 1 350 ? 5.461 -21.766 11.414 1 94.56 350 ALA B N 1
ATOM 9302 C CA . ALA B 1 350 ? 5.965 -21.844 10.039 1 94.56 350 ALA B CA 1
ATOM 9303 C C . ALA B 1 350 ? 7.168 -20.922 9.844 1 94.56 350 ALA B C 1
ATOM 9305 O O . ALA B 1 350 ? 7.18 -19.797 10.328 1 94.56 350 ALA B O 1
ATOM 9306 N N . LYS B 1 351 ? 8.141 -21.422 9.117 1 93.94 351 LYS B N 1
ATOM 9307 C CA . LYS B 1 351 ? 9.375 -20.672 8.859 1 93.94 351 LYS B CA 1
ATOM 9308 C C . LYS B 1 351 ? 9.508 -20.344 7.375 1 93.94 351 LYS B C 1
ATOM 9310 O O . LYS B 1 351 ? 10.367 -19.547 6.984 1 93.94 351 LYS B O 1
ATOM 9315 N N . VAL B 1 352 ? 8.656 -20.906 6.539 1 97.31 352 VAL B N 1
ATOM 9316 C CA . VAL B 1 352 ? 8.703 -20.703 5.094 1 97.31 352 VAL B CA 1
ATOM 9317 C C . VAL B 1 352 ? 7.586 -19.766 4.656 1 97.31 352 VAL B C 1
ATOM 9319 O O . VAL B 1 352 ? 6.648 -19.516 5.414 1 97.31 352 VAL B O 1
ATOM 9322 N N . PRO B 1 353 ? 7.688 -19.172 3.445 1 97.69 353 PRO B N 1
ATOM 9323 C CA . PRO B 1 353 ? 6.621 -18.297 2.953 1 97.69 353 PRO B CA 1
ATOM 9324 C C . PRO B 1 353 ? 5.27 -19 2.869 1 97.69 353 PRO B C 1
ATOM 9326 O O . PRO B 1 353 ? 5.203 -20.172 2.49 1 97.69 353 PRO B O 1
ATOM 9329 N N . VAL B 1 354 ? 4.266 -18.281 3.25 1 98.19 354 VAL B N 1
ATOM 9330 C CA . VAL B 1 354 ? 2.889 -18.75 3.137 1 98.19 354 VAL B CA 1
ATOM 9331 C C . VAL B 1 354 ? 2.205 -18.078 1.951 1 98.19 354 VAL B C 1
ATOM 9333 O O . VAL B 1 354 ? 2.311 -16.859 1.774 1 98.19 354 VAL B O 1
ATOM 9336 N N . VAL B 1 355 ? 1.616 -18.859 1.103 1 97.94 355 VAL B N 1
ATOM 9337 C CA . VAL B 1 355 ? 0.922 -18.312 -0.058 1 97.94 355 VAL B CA 1
ATOM 9338 C C . VAL B 1 355 ? -0.583 -18.531 0.089 1 97.94 355 VAL B C 1
ATOM 9340 O O . VAL B 1 355 ? -1.018 -19.516 0.703 1 97.94 355 VAL B O 1
ATOM 9343 N N . THR B 1 356 ? -1.395 -17.625 -0.439 1 97.5 356 THR B N 1
ATOM 9344 C CA . THR B 1 356 ? -2.844 -17.656 -0.28 1 97.5 356 THR B CA 1
ATOM 9345 C C . THR B 1 356 ? -3.467 -18.719 -1.177 1 97.5 356 THR B C 1
ATOM 9347 O O . THR B 1 356 ? -3.938 -19.75 -0.691 1 97.5 356 THR B O 1
ATOM 9350 N N . SER B 1 357 ? -3.332 -18.484 -2.455 1 97 357 SER B N 1
ATOM 9351 C CA . SER B 1 357 ? -3.969 -19.344 -3.438 1 97 357 SER B CA 1
ATOM 9352 C C . SER B 1 357 ? -3.277 -19.25 -4.793 1 97 357 SER B C 1
ATOM 9354 O O . SER B 1 357 ? -2.123 -18.828 -4.879 1 97 357 SER B O 1
ATOM 9356 N N . ASN B 1 358 ? -3.875 -19.859 -5.785 1 96.94 358 ASN B N 1
ATOM 9357 C CA . ASN B 1 358 ? -3.496 -19.844 -7.195 1 96.94 358 ASN B CA 1
ATOM 9358 C C . ASN B 1 358 ? -4.723 -19.797 -8.102 1 96.94 358 ASN B C 1
ATOM 9360 O O . ASN B 1 358 ? -5.852 -19.688 -7.625 1 96.94 358 ASN B O 1
ATOM 9364 N N . LEU B 1 359 ? -4.527 -19.719 -9.422 1 95 359 LEU B N 1
ATOM 9365 C CA . LEU B 1 359 ? -5.586 -19.547 -10.414 1 95 359 LEU B CA 1
ATOM 9366 C C . LEU B 1 359 ? -6.312 -18.219 -10.211 1 95 359 LEU B C 1
ATOM 9368 O O . LEU B 1 359 ? -7.52 -18.203 -9.969 1 95 359 LEU B O 1
ATOM 9372 N N . ILE B 1 360 ? -5.641 -17.234 -10.289 1 92.69 360 ILE B N 1
ATOM 9373 C CA . ILE B 1 360 ? -6.16 -15.906 -10.023 1 92.69 360 ILE B CA 1
ATOM 9374 C C . ILE B 1 360 ? -6.012 -15.031 -11.266 1 92.69 360 ILE B C 1
ATOM 9376 O O . ILE B 1 360 ? -4.945 -14.992 -11.883 1 92.69 360 ILE B O 1
ATOM 9380 N N . ALA B 1 361 ? -7.07 -14.406 -11.672 1 90.25 361 ALA B N 1
ATOM 9381 C CA . ALA B 1 361 ? -7.113 -13.461 -12.789 1 90.25 361 ALA B CA 1
ATOM 9382 C C . ALA B 1 361 ? -8.133 -12.352 -12.531 1 90.25 361 ALA B C 1
ATOM 9384 O O . ALA B 1 361 ? -9.195 -12.594 -11.969 1 90.25 361 ALA B O 1
ATOM 9385 N N . GLY B 1 362 ? -7.824 -11.203 -13.016 1 91.38 362 GLY B N 1
ATOM 9386 C CA . GLY B 1 362 ? -8.578 -10 -12.695 1 91.38 362 GLY B CA 1
ATOM 9387 C C . GLY B 1 362 ? -7.965 -9.203 -11.555 1 91.38 362 GLY B C 1
ATOM 9388 O O . GLY B 1 362 ? -7.445 -9.773 -10.602 1 91.38 362 GLY B O 1
ATOM 9389 N N . ALA B 1 363 ? -8.047 -7.918 -11.695 1 93.12 363 ALA B N 1
ATOM 9390 C CA . ALA B 1 363 ? -7.309 -7.039 -10.789 1 93.12 363 ALA B CA 1
ATOM 9391 C C . ALA B 1 363 ? -7.793 -7.199 -9.352 1 93.12 363 ALA B C 1
ATOM 9393 O O . ALA B 1 363 ? -6.988 -7.23 -8.422 1 93.12 363 ALA B O 1
ATOM 9394 N N . ALA B 1 364 ? -9.125 -7.281 -9.125 1 95.25 364 ALA B N 1
ATOM 9395 C CA . ALA B 1 364 ? -9.656 -7.438 -7.773 1 95.25 364 ALA B CA 1
ATOM 9396 C C . ALA B 1 364 ? -9.227 -8.766 -7.164 1 95.25 364 ALA B C 1
ATOM 9398 O O . ALA B 1 364 ? -8.898 -8.836 -5.98 1 95.25 364 ALA B O 1
ATOM 9399 N N . ASP B 1 365 ? -9.242 -9.773 -7.988 1 94.75 365 ASP B N 1
ATOM 9400 C CA . ASP B 1 365 ? -8.828 -11.102 -7.547 1 94.75 365 ASP B CA 1
ATOM 9401 C C . ASP B 1 365 ? -7.363 -11.109 -7.113 1 94.75 365 ASP B C 1
ATOM 9403 O O . ASP B 1 365 ? -7.039 -11.547 -6.008 1 94.75 365 ASP B O 1
ATOM 9407 N N . VAL B 1 366 ? -6.52 -10.586 -7.965 1 96.19 366 VAL B N 1
ATOM 9408 C CA . VAL B 1 366 ? -5.09 -10.562 -7.668 1 96.19 366 VAL B CA 1
ATOM 9409 C C . VAL B 1 366 ? -4.836 -9.742 -6.41 1 96.19 366 VAL B C 1
ATOM 9411 O O . VAL B 1 366 ? -4.148 -10.188 -5.492 1 96.19 366 VAL B O 1
ATOM 9414 N N . TYR B 1 367 ? -5.438 -8.57 -6.332 1 97 367 TYR B N 1
ATOM 9415 C CA . TYR B 1 367 ? -5.262 -7.707 -5.172 1 97 367 TYR B CA 1
ATOM 9416 C C . TYR B 1 367 ? -5.699 -8.414 -3.893 1 97 367 TYR B C 1
ATOM 9418 O O . TYR B 1 367 ? -5.047 -8.289 -2.854 1 97 367 TYR B O 1
ATOM 9426 N N . GLY B 1 368 ? -6.762 -9.125 -3.943 1 96.94 368 GLY B N 1
ATOM 9427 C CA . GLY B 1 368 ? -7.305 -9.82 -2.787 1 96.94 368 GLY B CA 1
ATOM 9428 C C . GLY B 1 368 ? -6.387 -10.914 -2.262 1 96.94 368 GLY B C 1
ATOM 9429 O O . GLY B 1 368 ? -6.594 -11.422 -1.16 1 96.94 368 GLY B O 1
ATOM 9430 N N . HIS B 1 369 ? -5.324 -11.234 -2.986 1 97.31 369 HIS B N 1
ATOM 9431 C CA . HIS B 1 369 ? -4.434 -12.32 -2.588 1 97.31 369 HIS B CA 1
ATOM 9432 C C . HIS B 1 369 ? -3.045 -11.789 -2.236 1 97.31 369 HIS B C 1
ATOM 9434 O O . HIS B 1 369 ? -2.135 -12.57 -1.95 1 97.31 369 HIS B O 1
ATOM 9440 N N . THR B 1 370 ? -2.826 -10.484 -2.156 1 97.38 370 THR B N 1
ATOM 9441 C CA . THR B 1 370 ? -1.494 -9.898 -2.041 1 97.38 370 THR B CA 1
ATOM 9442 C C . THR B 1 370 ? -0.98 -10.008 -0.608 1 97.38 370 THR B C 1
ATOM 9444 O O . THR B 1 370 ? 0.194 -9.742 -0.343 1 97.38 370 THR B O 1
ATOM 9447 N N . ASP B 1 371 ? -1.785 -10.492 0.311 1 96.88 371 ASP B N 1
ATOM 9448 C CA . ASP B 1 371 ? -1.335 -10.594 1.696 1 96.88 371 ASP B CA 1
ATOM 9449 C C . ASP B 1 371 ? -0.381 -11.773 1.88 1 96.88 371 ASP B C 1
ATOM 9451 O O . ASP B 1 371 ? 0.3 -11.867 2.902 1 96.88 371 ASP B O 1
ATOM 9455 N N . GLY B 1 372 ? -0.302 -12.688 0.947 1 97.44 372 GLY B N 1
ATOM 9456 C CA . GLY B 1 372 ? 0.644 -13.789 1.008 1 97.44 372 GLY B CA 1
ATOM 9457 C C . GLY B 1 372 ? 2.09 -13.336 0.932 1 97.44 372 GLY B C 1
ATOM 9458 O O . GLY B 1 372 ? 2.371 -12.188 0.587 1 97.44 372 GLY B O 1
ATOM 9459 N N . ASP B 1 373 ? 3.008 -14.219 1.294 1 97.25 373 ASP B N 1
ATOM 9460 C CA . ASP B 1 373 ? 4.438 -13.914 1.26 1 97.25 373 ASP B CA 1
ATOM 9461 C C . ASP B 1 373 ? 4.992 -14.055 -0.155 1 97.25 373 ASP B C 1
ATOM 9463 O O . ASP B 1 373 ? 6.082 -13.555 -0.45 1 97.25 373 ASP B O 1
ATOM 9467 N N . LEU B 1 374 ? 4.309 -14.695 -0.997 1 97.38 374 LEU B N 1
ATOM 9468 C CA . LEU B 1 374 ? 4.59 -14.836 -2.422 1 97.38 374 LEU B CA 1
ATOM 9469 C C . LEU B 1 374 ? 3.295 -14.961 -3.221 1 97.38 374 LEU B C 1
ATOM 9471 O O . LEU B 1 374 ? 2.221 -15.156 -2.646 1 97.38 374 LEU B O 1
ATOM 9475 N N . MET B 1 375 ? 3.381 -14.773 -4.539 1 98.44 375 MET B N 1
ATOM 9476 C CA . MET B 1 375 ? 2.238 -14.945 -5.43 1 98.44 375 MET B CA 1
ATOM 9477 C C . MET B 1 375 ? 2.369 -16.234 -6.238 1 98.44 375 MET B C 1
ATOM 9479 O O . MET B 1 375 ? 3.473 -16.609 -6.645 1 98.44 375 MET B O 1
ATOM 9483 N N . GLU B 1 376 ? 1.253 -16.875 -6.422 1 98.56 376 GLU B N 1
ATOM 9484 C CA . GLU B 1 376 ? 1.174 -18.016 -7.316 1 98.56 376 GLU B CA 1
ATOM 9485 C C . GLU B 1 376 ? 0.017 -17.875 -8.305 1 98.56 376 GLU B C 1
ATOM 9487 O O . GLU B 1 376 ? -0.968 -17.188 -8.016 1 98.56 376 GLU B O 1
ATOM 9492 N N . ASN B 1 377 ? 0.198 -18.5 -9.438 1 97.88 377 ASN B N 1
ATOM 9493 C CA . ASN B 1 377 ? -0.868 -18.547 -10.43 1 97.88 377 ASN B CA 1
ATOM 9494 C C . ASN B 1 377 ? -0.864 -19.875 -11.188 1 97.88 377 ASN B C 1
ATOM 9496 O O . ASN B 1 377 ? -0.03 -20.75 -10.922 1 97.88 377 ASN B O 1
ATOM 9500 N N . ASN B 1 378 ? -1.929 -20.094 -11.969 1 97.38 378 ASN B N 1
ATOM 9501 C CA . ASN B 1 378 ? -2.059 -21.188 -12.922 1 97.38 378 ASN B CA 1
ATOM 9502 C C . ASN B 1 378 ? -2.164 -20.688 -14.352 1 97.38 378 ASN B C 1
ATOM 9504 O O . ASN B 1 378 ? -2.662 -19.578 -14.594 1 97.38 378 ASN B O 1
ATOM 9508 N N . SER B 1 379 ? -1.676 -21.484 -15.25 1 96.06 379 SER B N 1
ATOM 9509 C CA . SER B 1 379 ? -1.819 -21.156 -16.656 1 96.06 379 SER B CA 1
ATOM 9510 C C . SER B 1 379 ? -1.871 -22.406 -17.531 1 96.06 379 SER B C 1
ATOM 9512 O O . SER B 1 379 ? -0.953 -23.234 -17.484 1 96.06 379 SER B O 1
ATOM 9514 N N . TYR B 1 380 ? -2.887 -22.484 -18.344 1 96 380 TYR B N 1
ATOM 9515 C CA . TYR B 1 380 ? -3.064 -23.672 -19.172 1 96 380 TYR B CA 1
ATOM 9516 C C . TYR B 1 380 ? -3.328 -23.281 -20.625 1 96 380 TYR B C 1
ATOM 9518 O O . TYR B 1 380 ? -3.863 -22.203 -20.891 1 96 380 TYR B O 1
ATOM 9526 N N . PHE B 1 381 ? -2.938 -24.062 -21.453 1 96.25 381 PHE B N 1
ATOM 9527 C CA . PHE B 1 381 ? -3.164 -23.938 -22.891 1 96.25 381 PHE B CA 1
ATOM 9528 C C . PHE B 1 381 ? -3.693 -25.25 -23.469 1 96.25 381 PHE B C 1
ATOM 9530 O O . PHE B 1 381 ? -3.236 -26.328 -23.078 1 96.25 381 PHE B O 1
ATOM 9537 N N . ASN B 1 382 ? -4.719 -25.203 -24.312 1 95.75 382 ASN B N 1
ATOM 9538 C CA . ASN B 1 382 ? -5.402 -26.375 -24.859 1 95.75 382 ASN B CA 1
ATOM 9539 C C . ASN B 1 382 ? -5.98 -27.25 -23.766 1 95.75 382 ASN B C 1
ATOM 9541 O O . ASN B 1 382 ? -5.879 -28.484 -23.828 1 95.75 382 ASN B O 1
ATOM 9545 N N . HIS B 1 383 ? -6.461 -26.656 -22.766 1 93.62 383 HIS B N 1
ATOM 9546 C CA . HIS B 1 383 ? -7.102 -27.422 -21.688 1 93.62 383 HIS B CA 1
ATOM 9547 C C . HIS B 1 383 ? -8.414 -28.047 -22.156 1 93.62 383 HIS B C 1
ATOM 9549 O O . HIS B 1 383 ? -9.289 -27.344 -22.672 1 93.62 383 HIS B O 1
ATOM 9555 N N . PRO B 1 384 ? -8.57 -29.312 -22 1 93.75 384 PRO B N 1
ATOM 9556 C CA . PRO B 1 384 ? -9.812 -29.938 -22.453 1 93.75 384 PRO B CA 1
ATOM 9557 C C . PRO B 1 384 ? -10.992 -29.656 -21.516 1 93.75 384 PRO B C 1
ATOM 9559 O O . PRO B 1 384 ? -10.789 -29.344 -20.344 1 93.75 384 PRO B O 1
ATOM 9562 N N . LEU B 1 385 ? -12.109 -29.797 -22.062 1 90.44 385 LEU B N 1
ATOM 9563 C CA . LEU B 1 385 ? -13.312 -29.766 -21.234 1 90.44 385 LEU B CA 1
ATOM 9564 C C . LEU B 1 385 ? -13.43 -31.031 -20.391 1 90.44 385 LEU B C 1
ATOM 9566 O O . LEU B 1 385 ? -13.078 -32.125 -20.844 1 90.44 385 LEU B O 1
ATOM 9570 N N . LEU B 1 386 ? -13.867 -30.875 -19.203 1 84.94 386 LEU B N 1
ATOM 9571 C CA . LEU B 1 386 ? -14.133 -32 -18.297 1 84.94 386 LEU B CA 1
ATOM 9572 C C . LEU B 1 386 ? -15.625 -32.281 -18.203 1 84.94 386 LEU B C 1
ATOM 9574 O O . LEU B 1 386 ? -16.438 -31.359 -18.312 1 84.94 386 LEU B O 1
ATOM 9578 N N . PRO B 1 387 ? -15.969 -33.5 -17.984 1 84.31 387 PRO B N 1
ATOM 9579 C CA . PRO B 1 387 ? -15.125 -34.688 -17.812 1 84.31 387 PRO B CA 1
ATOM 9580 C C . PRO B 1 387 ? -14.656 -35.281 -19.125 1 84.31 387 PRO B C 1
ATOM 9582 O O . PRO B 1 387 ? -15.258 -35.031 -20.172 1 84.31 387 PRO B O 1
ATOM 9585 N N . VAL B 1 388 ? -13.672 -36.062 -19.078 1 87.88 388 VAL B N 1
ATOM 9586 C CA . VAL B 1 388 ? -13.102 -36.75 -20.234 1 87.88 388 VAL B CA 1
ATOM 9587 C C . VAL B 1 388 ? -13.672 -38.156 -20.344 1 87.88 388 VAL B C 1
ATOM 9589 O O . VAL B 1 388 ? -13.828 -38.844 -19.328 1 87.88 388 VAL B O 1
ATOM 9592 N N . GLU B 1 389 ? -13.992 -38.531 -21.578 1 86.69 389 GLU B N 1
ATOM 9593 C CA . GLU B 1 389 ? -14.508 -39.875 -21.797 1 86.69 389 GLU B CA 1
ATOM 9594 C C . GLU B 1 389 ? -13.719 -40.594 -22.891 1 86.69 389 GLU B C 1
ATOM 9596 O O . GLU B 1 389 ? -13.438 -40.031 -23.938 1 86.69 389 GLU B O 1
ATOM 9601 N N . ASN B 1 390 ? -13.422 -41.844 -22.609 1 89.19 390 ASN B N 1
ATOM 9602 C CA . ASN B 1 390 ? -12.844 -42.75 -23.594 1 89.19 390 ASN B CA 1
ATOM 9603 C C . ASN B 1 390 ? -11.57 -42.156 -24.219 1 89.19 390 ASN B C 1
ATOM 9605 O O . ASN B 1 390 ? -11.391 -42.188 -25.438 1 89.19 390 ASN B O 1
ATOM 9609 N N . ASN B 1 391 ? -10.742 -41.5 -23.406 1 94.19 391 ASN B N 1
ATOM 9610 C CA . ASN B 1 391 ? -9.484 -40.875 -23.828 1 94.19 391 ASN B CA 1
ATOM 9611 C C . ASN B 1 391 ? -9.695 -39.906 -25 1 94.19 391 ASN B C 1
ATOM 9613 O O . ASN B 1 391 ? -8.875 -39.875 -25.922 1 94.19 391 ASN B O 1
ATOM 9617 N N . THR B 1 392 ? -10.906 -39.312 -25.047 1 95.62 392 THR B N 1
ATOM 9618 C CA . THR B 1 392 ? -11.281 -38.281 -26.016 1 95.62 392 THR B CA 1
ATOM 9619 C C . THR B 1 392 ? -11.43 -36.938 -25.328 1 95.62 392 THR B C 1
ATOM 9621 O O . THR B 1 392 ? -12.164 -36.781 -24.359 1 95.62 392 THR B O 1
ATOM 9624 N N . TYR B 1 393 ? -10.805 -36 -25.891 1 96.38 393 TYR B N 1
ATOM 9625 C CA . TYR B 1 393 ? -10.711 -34.688 -25.281 1 96.38 393 TYR B CA 1
ATOM 9626 C C . TYR B 1 393 ? -11.352 -33.625 -26.156 1 96.38 393 TYR B C 1
ATOM 9628 O O . TYR B 1 393 ? -11 -33.469 -27.328 1 96.38 393 TYR B O 1
ATOM 9636 N N . LEU B 1 394 ? -12.344 -32.938 -25.594 1 95.19 394 LEU B N 1
ATOM 9637 C CA . LEU B 1 394 ? -12.922 -31.766 -26.266 1 95.19 394 LEU B CA 1
ATOM 9638 C C . LEU B 1 394 ? -12.102 -30.516 -25.984 1 95.19 394 LEU B C 1
ATOM 9640 O O . LEU B 1 394 ? -11.977 -30.094 -24.828 1 95.19 394 LEU B O 1
ATOM 9644 N N . VAL B 1 395 ? -11.555 -29.922 -26.969 1 94.31 395 VAL B N 1
ATOM 9645 C CA . VAL B 1 395 ? -10.641 -28.797 -26.797 1 94.31 395 VAL B CA 1
ATOM 9646 C C . VAL B 1 395 ? -10.891 -27.75 -27.891 1 94.31 395 VAL B C 1
ATOM 9648 O O . VAL B 1 395 ? -11.258 -28.094 -29.016 1 94.31 395 VAL B O 1
ATOM 9651 N N . ALA B 1 396 ? -10.789 -26.484 -27.516 1 89.12 396 ALA B N 1
ATOM 9652 C CA . ALA B 1 396 ? -10.906 -25.391 -28.484 1 89.12 396 ALA B CA 1
ATOM 9653 C C . ALA B 1 396 ? -9.727 -25.391 -29.453 1 89.12 396 ALA B C 1
ATOM 9655 O O . ALA B 1 396 ? -8.602 -25.047 -29.062 1 89.12 396 ALA B O 1
ATOM 9656 N N . GLY B 1 397 ? -9.883 -25.859 -30.688 1 78.94 397 GLY B N 1
ATOM 9657 C CA . GLY B 1 397 ? -8.812 -26 -31.656 1 78.94 397 GLY B CA 1
ATOM 9658 C C . GLY B 1 397 ? -8.492 -27.438 -31.984 1 78.94 397 GLY B C 1
ATOM 9659 O O . GLY B 1 397 ? -9.266 -28.109 -32.688 1 78.94 397 GLY B O 1
ATOM 9660 N N . PRO B 1 398 ? -7.516 -28.016 -31.219 1 92.94 398 PRO B N 1
ATOM 9661 C CA . PRO B 1 398 ? -6.359 -27.531 -30.453 1 92.94 398 PRO B CA 1
ATOM 9662 C C . PRO B 1 398 ? -5.473 -26.594 -31.25 1 92.94 398 PRO B C 1
ATOM 9664 O O . PRO B 1 398 ? -5.277 -26.797 -32.469 1 92.94 398 PRO B O 1
ATOM 9667 N N . MET B 1 399 ? -4.965 -25.688 -30.641 1 94.38 399 MET B N 1
ATOM 9668 C CA . MET B 1 399 ? -4.121 -24.672 -31.266 1 94.38 399 MET B CA 1
ATOM 9669 C C . MET B 1 399 ? -2.646 -25.031 -31.141 1 94.38 399 MET B C 1
ATOM 9671 O O . MET B 1 399 ? -2.238 -25.656 -30.172 1 94.38 399 MET B O 1
ATOM 9675 N N . GLU B 1 400 ? -1.964 -24.719 -32.219 1 96.88 400 GLU B N 1
ATOM 9676 C CA . GLU B 1 400 ? -0.51 -24.828 -32.156 1 96.88 400 GLU B CA 1
ATOM 9677 C C . GLU B 1 400 ? 0.1 -23.688 -31.375 1 96.88 400 GLU B C 1
ATOM 9679 O O . GLU B 1 400 ? -0.151 -22.516 -31.672 1 96.88 400 GLU B O 1
ATOM 9684 N N . TYR B 1 401 ? 0.919 -24.016 -30.391 1 97.56 401 TYR B N 1
ATOM 9685 C CA . TYR B 1 401 ? 1.392 -23 -29.469 1 97.56 401 TYR B CA 1
ATOM 9686 C C . TYR B 1 401 ? 2.34 -22.016 -30.156 1 97.56 401 TYR B C 1
ATOM 9688 O O . TYR B 1 401 ? 2.215 -20.797 -30 1 97.56 401 TYR B O 1
ATOM 9696 N N . VAL B 1 402 ? 3.297 -22.453 -31 1 98.25 402 VAL B N 1
ATOM 9697 C CA . VAL B 1 402 ? 4.363 -21.641 -31.562 1 98.25 402 VAL B CA 1
ATOM 9698 C C . VAL B 1 402 ? 3.785 -20.656 -32.594 1 98.25 402 VAL B C 1
ATOM 9700 O O . VAL B 1 402 ? 4.367 -19.594 -32.844 1 98.25 402 VAL B O 1
ATOM 9703 N N . SER B 1 403 ? 2.674 -21.016 -33.156 1 97.38 403 SER B N 1
ATOM 9704 C CA . SER B 1 403 ? 2.062 -20.141 -34.156 1 97.38 403 SER B CA 1
ATOM 9705 C C . SER B 1 403 ? 0.995 -19.25 -33.531 1 97.38 403 SER B C 1
ATOM 9707 O O . SER B 1 403 ? 0.331 -18.484 -34.25 1 97.38 403 SER B O 1
ATOM 9709 N N . THR B 1 404 ? 0.762 -19.406 -32.25 1 96.12 404 THR B N 1
ATOM 9710 C CA . THR B 1 404 ? -0.204 -18.562 -31.562 1 96.12 404 THR B CA 1
ATOM 9711 C C . THR B 1 404 ? 0.408 -17.203 -31.234 1 96.12 404 THR B C 1
ATOM 9713 O O . THR B 1 404 ? 1.353 -17.109 -30.453 1 96.12 404 THR B O 1
ATOM 9716 N N . ASN B 1 405 ? -0.167 -16.172 -31.859 1 96 405 ASN B N 1
ATOM 9717 C CA . ASN B 1 405 ? 0.304 -14.805 -31.641 1 96 405 ASN B CA 1
ATOM 9718 C C . ASN B 1 405 ? -0.384 -14.156 -30.453 1 96 405 ASN B C 1
ATOM 9720 O O . ASN B 1 405 ? -1.586 -13.883 -30.484 1 96 405 ASN B O 1
ATOM 9724 N N . PRO B 1 406 ? 0.386 -13.906 -29.344 1 94.81 406 PRO B N 1
ATOM 9725 C CA . PRO B 1 406 ? -0.234 -13.32 -28.156 1 94.81 406 PRO B CA 1
ATOM 9726 C C . PRO B 1 406 ? -0.865 -11.961 -28.438 1 94.81 406 PRO B C 1
ATOM 9728 O O . PRO B 1 406 ? -1.71 -11.492 -27.656 1 94.81 406 PRO B O 1
ATOM 9731 N N . LEU B 1 407 ? -0.55 -11.281 -29.5 1 95.44 407 LEU B N 1
ATOM 9732 C CA . LEU B 1 407 ? -1.046 -9.945 -29.812 1 95.44 407 LEU B CA 1
ATOM 9733 C C . LEU B 1 407 ? -2.365 -10.008 -30.578 1 95.44 407 LEU B C 1
ATOM 9735 O O . LEU B 1 407 ? -3.07 -9.008 -30.688 1 95.44 407 LEU B O 1
ATOM 9739 N N . THR B 1 408 ? -2.707 -11.172 -31.109 1 93.94 408 THR B N 1
ATOM 9740 C CA . THR B 1 408 ? -3.898 -11.195 -31.953 1 93.94 408 THR B CA 1
ATOM 9741 C C . THR B 1 408 ? -4.852 -12.305 -31.516 1 93.94 408 THR B C 1
ATOM 9743 O O . THR B 1 408 ? -5.996 -12.359 -31.969 1 93.94 408 THR B O 1
ATOM 9746 N N . MET B 1 409 ? -4.395 -13.156 -30.641 1 91.38 409 MET B N 1
ATOM 9747 C CA . MET B 1 409 ? -5.199 -14.32 -30.297 1 91.38 409 MET B CA 1
ATOM 9748 C C . MET B 1 409 ? -6.516 -13.898 -29.656 1 91.38 409 MET B C 1
ATOM 9750 O O . MET B 1 409 ? -7.473 -14.672 -29.609 1 91.38 409 MET B O 1
ATOM 9754 N N . GLN B 1 410 ? -6.633 -12.727 -29.109 1 89.12 410 GLN B N 1
ATOM 9755 C CA . GLN B 1 410 ? -7.828 -12.258 -28.406 1 89.12 410 GLN B CA 1
ATOM 9756 C C . GLN B 1 410 ? -8.766 -11.516 -29.344 1 89.12 410 GLN B C 1
ATOM 9758 O O . GLN B 1 410 ? -9.836 -11.062 -28.938 1 89.12 410 GLN B O 1
ATOM 9763 N N . THR B 1 411 ? -8.367 -11.391 -30.641 1 89.5 411 THR B N 1
ATOM 9764 C CA . THR B 1 411 ? -9.172 -10.664 -31.609 1 89.5 411 THR B CA 1
ATOM 9765 C C . THR B 1 411 ? -10.586 -11.234 -31.688 1 89.5 411 THR B C 1
ATOM 9767 O O . THR B 1 411 ? -10.758 -12.43 -31.953 1 89.5 411 THR B O 1
ATOM 9770 N N . GLY B 1 412 ? -11.477 -10.539 -31.375 1 82.62 412 GLY B N 1
ATOM 9771 C CA . GLY B 1 412 ? -12.883 -10.906 -31.5 1 82.62 412 GLY B CA 1
ATOM 9772 C C . GLY B 1 412 ? -13.383 -11.719 -30.328 1 82.62 412 GLY B C 1
ATOM 9773 O O . GLY B 1 412 ? -14.594 -11.875 -30.141 1 82.62 412 GLY B O 1
ATOM 9774 N N . VAL B 1 413 ? -12.461 -12.211 -29.438 1 82 413 VAL B N 1
ATOM 9775 C CA . VAL B 1 413 ? -12.914 -13.109 -28.375 1 82 413 VAL B CA 1
ATOM 9776 C C . VAL B 1 413 ? -12.477 -12.562 -27.016 1 82 413 VAL B C 1
ATOM 9778 O O . VAL B 1 413 ? -12.953 -13.008 -25.969 1 82 413 VAL B O 1
ATOM 9781 N N . GLY B 1 414 ? -11.641 -11.641 -27 1 76.75 414 GLY B N 1
ATOM 9782 C CA . GLY B 1 414 ? -11.219 -10.992 -25.781 1 76.75 414 GLY B CA 1
ATOM 9783 C C . GLY B 1 414 ? -10.383 -11.891 -24.891 1 76.75 414 GLY B C 1
ATOM 9784 O O . GLY B 1 414 ? -9.578 -12.688 -25.375 1 76.75 414 GLY B O 1
ATOM 9785 N N . SER B 1 415 ? -10.523 -11.727 -23.609 1 73.75 415 SER B N 1
ATOM 9786 C CA . SER B 1 415 ? -9.664 -12.375 -22.625 1 73.75 415 SER B CA 1
ATOM 9787 C C . SER B 1 415 ? -10.039 -13.844 -22.453 1 73.75 415 SER B C 1
ATOM 9789 O O . SER B 1 415 ? -9.391 -14.562 -21.688 1 73.75 415 SER B O 1
ATOM 9791 N N . ALA B 1 416 ? -10.922 -14.312 -23.125 1 73.44 416 ALA B N 1
ATOM 9792 C CA . ALA B 1 416 ? -11.242 -15.742 -23.109 1 73.44 416 ALA B CA 1
ATOM 9793 C C . ALA B 1 416 ? -10.117 -16.562 -23.719 1 73.44 416 ALA B C 1
ATOM 9795 O O . ALA B 1 416 ? -10.008 -17.766 -23.453 1 73.44 416 ALA B O 1
ATOM 9796 N N . ALA B 1 417 ? -9.398 -15.93 -24.547 1 81.44 417 ALA B N 1
ATOM 9797 C CA . ALA B 1 417 ? -8.211 -16.562 -25.109 1 81.44 417 ALA B CA 1
ATOM 9798 C C . ALA B 1 417 ? -6.938 -15.977 -24.516 1 81.44 417 ALA B C 1
ATOM 9800 O O . ALA B 1 417 ? -6.844 -14.766 -24.297 1 81.44 417 ALA B O 1
ATOM 9801 N N . THR B 1 418 ? -6.047 -16.906 -24.219 1 88.5 418 THR B N 1
ATOM 9802 C CA . THR B 1 418 ? -4.797 -16.422 -23.641 1 88.5 418 THR B CA 1
ATOM 9803 C C . THR B 1 418 ? -3.684 -17.453 -23.844 1 88.5 418 THR B C 1
ATOM 9805 O O . THR B 1 418 ? -3.951 -18.625 -24.094 1 88.5 418 THR B O 1
ATOM 9808 N N . THR B 1 419 ? -2.504 -16.922 -23.828 1 94.19 419 THR B N 1
ATOM 9809 C CA . THR B 1 419 ? -1.335 -17.781 -23.828 1 94.19 419 THR B CA 1
ATOM 9810 C C . THR B 1 419 ? -0.898 -18.109 -22.391 1 94.19 419 THR B C 1
ATOM 9812 O O . THR B 1 419 ? -1.39 -17.5 -21.438 1 94.19 419 THR B O 1
ATOM 9815 N N . LEU B 1 420 ? 0.018 -19.031 -22.281 1 96.75 420 LEU B N 1
ATOM 9816 C CA . LEU B 1 420 ? 0.538 -19.406 -20.969 1 96.75 420 LEU B CA 1
ATOM 9817 C C . LEU B 1 420 ? 1.2 -18.219 -20.281 1 96.75 420 LEU B C 1
ATOM 9819 O O . LEU B 1 420 ? 0.895 -17.922 -19.125 1 96.75 420 LEU B O 1
ATOM 9823 N N . LEU B 1 421 ? 2.051 -17.516 -21 1 97.25 421 LEU B N 1
ATOM 9824 C CA . LEU B 1 421 ? 2.809 -16.422 -20.391 1 97.25 421 LEU B CA 1
ATOM 9825 C C . LEU B 1 421 ? 1.887 -15.266 -20.016 1 97.25 421 LEU B C 1
ATOM 9827 O O . LEU B 1 421 ? 2.012 -14.695 -18.922 1 97.25 421 LEU B O 1
ATOM 9831 N N . SER B 1 422 ? 0.941 -14.938 -20.906 1 94.69 422 SER B N 1
ATOM 9832 C CA . SER B 1 422 ? 0.047 -13.812 -20.656 1 94.69 422 SER B CA 1
ATOM 9833 C C . SER B 1 422 ? -0.788 -14.039 -19.391 1 94.69 422 SER B C 1
ATOM 9835 O O . SER B 1 422 ? -0.864 -13.172 -18.531 1 94.69 422 SER B O 1
ATOM 9837 N N . LEU B 1 423 ? -1.352 -15.195 -19.312 1 93.88 423 LEU B N 1
ATOM 9838 C CA . LEU B 1 423 ? -2.182 -15.508 -18.141 1 93.88 423 LEU B CA 1
ATOM 9839 C C . LEU B 1 423 ? -1.334 -15.609 -16.875 1 93.88 423 LEU B C 1
ATOM 9841 O O . LEU B 1 423 ? -1.715 -15.094 -15.828 1 93.88 423 LEU B O 1
ATOM 9845 N N . GLY B 1 424 ? -0.228 -16.266 -16.953 1 94.94 424 GLY B N 1
ATOM 9846 C CA . GLY B 1 424 ? 0.647 -16.406 -15.805 1 94.94 424 GLY B CA 1
ATOM 9847 C C . GLY B 1 424 ? 1.113 -15.078 -15.25 1 94.94 424 GLY B C 1
ATOM 9848 O O . GLY B 1 424 ? 1.198 -14.906 -14.031 1 94.94 424 GLY B O 1
ATOM 9849 N N . SER B 1 425 ? 1.337 -14.062 -16.078 1 95.38 425 SER B N 1
ATOM 9850 C CA . SER B 1 425 ? 1.963 -12.797 -15.703 1 95.38 425 SER B CA 1
ATOM 9851 C C . SER B 1 425 ? 0.989 -11.891 -14.953 1 95.38 425 SER B C 1
ATOM 9853 O O . SER B 1 425 ? 1.396 -10.898 -14.352 1 95.38 425 SER B O 1
ATOM 9855 N N . LEU B 1 426 ? -0.266 -12.242 -14.945 1 93.62 426 LEU B N 1
ATOM 9856 C CA . LEU B 1 426 ? -1.281 -11.391 -14.336 1 93.62 426 LEU B CA 1
ATOM 9857 C C . LEU B 1 426 ? -1.092 -11.305 -12.828 1 93.62 426 LEU B C 1
ATOM 9859 O O . LEU B 1 426 ? -1.534 -10.344 -12.188 1 93.62 426 LEU B O 1
ATOM 9863 N N . ALA B 1 427 ? -0.431 -12.328 -12.258 1 95.94 427 ALA B N 1
ATOM 9864 C CA . ALA B 1 427 ? -0.359 -12.383 -10.805 1 95.94 427 ALA B CA 1
ATOM 9865 C C . ALA B 1 427 ? 1.028 -11.984 -10.305 1 95.94 427 ALA B C 1
ATOM 9867 O O . ALA B 1 427 ? 1.339 -12.141 -9.125 1 95.94 427 ALA B O 1
ATOM 9868 N N . ILE B 1 428 ? 1.895 -11.484 -11.242 1 97.38 428 ILE B N 1
ATOM 9869 C CA . ILE B 1 428 ? 3.184 -10.961 -10.805 1 97.38 428 ILE B CA 1
ATOM 9870 C C . ILE B 1 428 ? 2.986 -9.602 -10.141 1 97.38 428 ILE B C 1
ATOM 9872 O O . ILE B 1 428 ? 2.566 -8.641 -10.789 1 97.38 428 ILE B O 1
ATOM 9876 N N . VAL B 1 429 ? 3.275 -9.57 -8.852 1 97.81 429 VAL B N 1
ATOM 9877 C CA . VAL B 1 429 ? 3.088 -8.336 -8.094 1 97.81 429 VAL B CA 1
ATOM 9878 C C . VAL B 1 429 ? 4.441 -7.793 -7.641 1 97.81 429 VAL B C 1
ATOM 9880 O O . VAL B 1 429 ? 5.30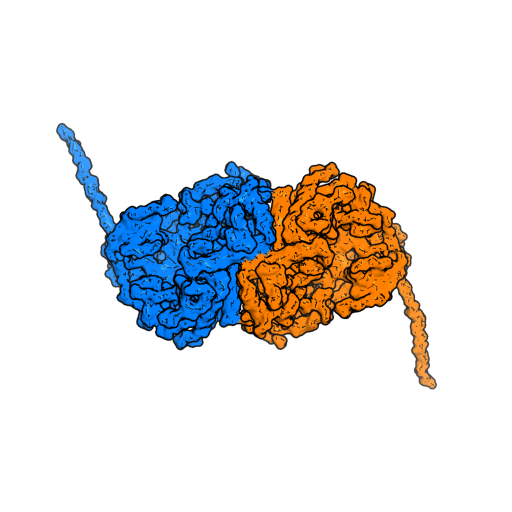1 -8.555 -7.188 1 97.81 429 VAL B O 1
ATOM 9883 N N . LYS B 1 430 ? 4.652 -6.504 -7.773 1 97 430 LYS B N 1
ATOM 9884 C CA . LYS B 1 430 ? 5.891 -5.852 -7.359 1 97 430 LYS B CA 1
ATOM 9885 C C . LYS B 1 430 ? 6.25 -6.215 -5.922 1 97 430 LYS B C 1
ATOM 9887 O O . LYS B 1 430 ? 5.406 -6.152 -5.031 1 97 430 LYS B O 1
ATOM 9892 N N . GLY B 1 431 ? 7.492 -6.688 -5.789 1 95.81 431 GLY B N 1
ATOM 9893 C CA . GLY B 1 431 ? 8.039 -6.918 -4.465 1 95.81 431 GLY B CA 1
ATOM 9894 C C . GLY B 1 431 ? 7.762 -8.312 -3.936 1 95.81 431 GLY B C 1
ATOM 9895 O O . GLY B 1 431 ? 8.156 -8.648 -2.818 1 95.81 431 GLY B O 1
ATOM 9896 N N . LYS B 1 432 ? 7.148 -9.188 -4.723 1 97.69 432 LYS B N 1
ATOM 9897 C CA . LYS B 1 432 ? 6.809 -10.523 -4.262 1 97.69 432 LYS B CA 1
ATOM 9898 C C . LYS B 1 432 ? 7.418 -11.594 -5.168 1 97.69 432 LYS B C 1
ATOM 9900 O O . LYS B 1 432 ? 7.41 -11.453 -6.391 1 97.69 432 LYS B O 1
ATOM 9905 N N . PRO B 1 433 ? 7.996 -12.625 -4.492 1 98.25 433 PRO B N 1
ATOM 9906 C CA . PRO B 1 433 ? 8.344 -13.766 -5.34 1 98.25 433 PRO B CA 1
ATOM 9907 C C . PRO B 1 433 ? 7.141 -14.32 -6.105 1 98.25 433 PRO B C 1
ATOM 9909 O O . PRO B 1 433 ? 5.996 -14.055 -5.738 1 98.25 433 PRO B O 1
ATOM 9912 N N . PHE B 1 434 ? 7.5 -14.992 -7.203 1 98.62 434 PHE B N 1
ATOM 9913 C CA . PHE B 1 434 ? 6.406 -15.492 -8.023 1 98.62 434 PHE B CA 1
ATOM 9914 C C . PHE B 1 434 ? 6.695 -16.906 -8.508 1 98.62 434 PHE B C 1
ATOM 9916 O O . PHE B 1 434 ? 7.816 -17.219 -8.914 1 98.62 434 PHE B O 1
ATOM 9923 N N . MET B 1 435 ? 5.617 -17.797 -8.422 1 98.75 435 MET B N 1
ATOM 9924 C CA . MET B 1 435 ? 5.684 -19.141 -8.992 1 98.75 435 MET B CA 1
ATOM 9925 C C . MET B 1 435 ? 4.391 -19.484 -9.727 1 98.75 435 MET B C 1
ATOM 9927 O O . MET B 1 435 ? 3.314 -19.016 -9.352 1 98.75 435 MET B O 1
ATOM 9931 N N . LEU B 1 436 ? 4.551 -20.266 -10.766 1 98.62 436 LEU B N 1
ATOM 9932 C CA . LEU B 1 436 ? 3.396 -21 -11.273 1 98.62 436 LEU B CA 1
ATOM 9933 C C . LEU B 1 436 ? 3.271 -22.359 -10.602 1 98.62 436 LEU B C 1
ATOM 9935 O O . LEU B 1 436 ? 4.121 -23.234 -10.789 1 98.62 436 LEU B O 1
ATOM 9939 N N . SER B 1 437 ? 2.234 -22.469 -9.867 1 98.38 437 SER B N 1
ATOM 9940 C CA . SER B 1 437 ? 2.084 -23.703 -9.125 1 98.38 437 SER B CA 1
ATOM 9941 C C . SER B 1 437 ? 1.377 -24.766 -9.953 1 98.38 437 SER B C 1
ATOM 9943 O O . SER B 1 437 ? 1.419 -25.953 -9.617 1 98.38 437 SER B O 1
ATOM 9945 N N . GLU B 1 438 ? 0.686 -24.328 -11.016 1 98.44 438 GLU B N 1
ATOM 9946 C CA . GLU B 1 438 ? 0.104 -25.219 -12.008 1 98.44 438 GLU B CA 1
ATOM 9947 C C . GLU B 1 438 ? 0.142 -24.609 -13.406 1 98.44 438 GLU B C 1
ATOM 9949 O O . GLU B 1 438 ? -0.327 -23.484 -13.602 1 98.44 438 GLU B O 1
ATOM 9954 N N . TRP B 1 439 ? 0.622 -25.328 -14.297 1 98.19 439 TRP B N 1
ATOM 9955 C CA . TRP B 1 439 ? 0.605 -24.891 -15.688 1 98.19 439 TRP B CA 1
ATOM 9956 C C . TRP B 1 439 ? 0.857 -26.062 -16.625 1 98.19 439 TRP B C 1
ATOM 9958 O O . TRP B 1 439 ? 1.375 -27.109 -16.203 1 98.19 439 TRP B O 1
ATOM 9968 N N . ASN B 1 440 ? 0.348 -25.969 -17.859 1 98 440 ASN B N 1
ATOM 9969 C CA . ASN B 1 440 ? 0.58 -27.031 -18.828 1 98 440 ASN B CA 1
ATOM 9970 C C . ASN B 1 440 ? 0.033 -26.656 -20.203 1 98 440 ASN B C 1
ATOM 9972 O O . ASN B 1 440 ? -0.862 -25.812 -20.312 1 98 440 ASN B O 1
ATOM 9976 N N . GLU B 1 441 ? 0.695 -27.188 -21.219 1 97.56 441 GLU B N 1
ATOM 9977 C CA . GLU B 1 441 ? 0.144 -27.375 -22.562 1 97.56 441 GLU B CA 1
ATOM 9978 C C . GLU B 1 441 ? -0.201 -28.828 -22.828 1 97.56 441 GLU B C 1
ATOM 9980 O O . GLU B 1 441 ? 0.692 -29.672 -22.953 1 97.56 441 GLU B O 1
ATOM 9985 N N . TYR B 1 442 ? -1.468 -29.328 -22.891 1 93.38 442 TYR B N 1
ATOM 9986 C CA . TYR B 1 442 ? -1.899 -30.703 -22.688 1 93.38 442 TYR B CA 1
ATOM 9987 C C . TYR B 1 442 ? -1.677 -31.531 -23.953 1 93.38 442 TYR B C 1
ATOM 9989 O O . TYR B 1 442 ? -2.025 -32.719 -24 1 93.38 442 TYR B O 1
ATOM 9997 N N . GLY B 1 443 ? -1.057 -31.141 -24.922 1 93.75 443 GLY B N 1
ATOM 9998 C CA . GLY B 1 443 ? -0.464 -31.938 -25.984 1 93.75 443 GLY B CA 1
ATOM 9999 C C . GLY B 1 443 ? -1.476 -32.438 -27 1 93.75 443 GLY B C 1
ATOM 10000 O O . GLY B 1 443 ? -1.204 -33.375 -27.766 1 93.75 443 GLY B O 1
ATOM 10001 N N . GLU B 1 444 ? -2.652 -31.969 -26.969 1 95.62 444 GLU B N 1
ATOM 10002 C CA . GLU B 1 444 ? -3.625 -32.375 -27.984 1 95.62 444 GLU B CA 1
ATOM 10003 C C . GLU B 1 444 ? -3.139 -31.984 -29.375 1 95.62 444 GLU B C 1
ATOM 10005 O O . GLU B 1 444 ? -3.443 -32.688 -30.344 1 95.62 444 GLU B O 1
ATOM 10010 N N . HIS B 1 445 ? -2.506 -30.922 -29.484 1 96.62 445 HIS B N 1
ATOM 10011 C CA . HIS B 1 445 ? -1.856 -30.609 -30.75 1 96.62 445 HIS B CA 1
ATOM 10012 C C . HIS B 1 445 ? -0.566 -31.406 -30.922 1 96.62 445 HIS B C 1
ATOM 10014 O O . HIS B 1 445 ? 0.258 -31.469 -30 1 96.62 445 HIS B O 1
ATOM 10020 N N . PRO B 1 446 ? -0.324 -31.969 -32.062 1 96.5 446 PRO B N 1
ATOM 10021 C CA . PRO B 1 446 ? 0.814 -32.875 -32.219 1 96.5 446 PRO B CA 1
ATOM 10022 C C . PRO B 1 446 ? 2.158 -32.156 -32.062 1 96.5 446 PRO B C 1
ATOM 10024 O O . PRO B 1 446 ? 3.166 -32.812 -31.75 1 96.5 446 PRO B O 1
ATOM 10027 N N . PHE B 1 447 ? 2.256 -30.922 -32.469 1 97.94 447 PHE B N 1
ATOM 10028 C CA . PHE B 1 447 ? 3.465 -30.141 -32.219 1 97.94 447 PHE B CA 1
ATOM 10029 C C . PHE B 1 447 ? 3.262 -29.156 -31.062 1 97.94 447 PHE B C 1
ATOM 10031 O O . PHE B 1 447 ? 2.764 -28.047 -31.266 1 97.94 447 PHE B O 1
ATOM 10038 N N . HIS B 1 448 ? 3.689 -29.516 -29.859 1 97.94 448 HIS B N 1
ATOM 10039 C CA . HIS B 1 448 ? 3.416 -28.719 -28.672 1 97.94 448 HIS B CA 1
ATOM 10040 C C . HIS B 1 448 ? 4.668 -28.547 -27.828 1 97.94 448 HIS B C 1
ATOM 10042 O O . HIS B 1 448 ? 4.605 -27.984 -26.734 1 97.94 448 HIS B O 1
ATOM 10048 N N . SER B 1 449 ? 5.801 -28.953 -28.281 1 98.06 449 SER B N 1
ATOM 10049 C CA . SER B 1 449 ? 7.047 -28.953 -27.531 1 98.06 449 SER B CA 1
ATOM 10050 C C . SER B 1 449 ? 7.523 -27.547 -27.234 1 98.06 449 SER B C 1
ATOM 10052 O O . SER B 1 449 ? 8.195 -27.297 -26.234 1 98.06 449 SER B O 1
ATOM 10054 N N . THR B 1 450 ? 7.141 -26.562 -28.047 1 98.5 450 THR B N 1
ATOM 10055 C CA . THR B 1 450 ? 7.594 -25.188 -27.906 1 98.5 450 THR B CA 1
ATOM 10056 C C . THR B 1 450 ? 7.145 -24.609 -26.578 1 98.5 450 THR B C 1
ATOM 10058 O O . THR B 1 450 ? 7.891 -23.859 -25.938 1 98.5 450 THR B O 1
ATOM 10061 N N . ALA B 1 451 ? 6.008 -24.938 -26.141 1 98.56 451 ALA B N 1
ATOM 10062 C CA . ALA B 1 451 ? 5.316 -24.281 -25.031 1 98.56 451 ALA B CA 1
ATOM 10063 C C . ALA B 1 451 ? 6.156 -24.344 -23.75 1 98.56 451 ALA B C 1
ATOM 10065 O O . ALA B 1 451 ? 6.234 -23.359 -23.016 1 98.56 451 ALA B O 1
ATOM 10066 N N . PHE B 1 452 ? 6.793 -25.375 -23.562 1 98.56 452 PHE B N 1
ATOM 10067 C CA . PHE B 1 452 ? 7.422 -25.641 -22.266 1 98.56 452 PHE B CA 1
ATOM 10068 C C . PHE B 1 452 ? 8.727 -24.875 -22.141 1 98.56 452 PHE B C 1
ATOM 10070 O O . PHE B 1 452 ? 8.922 -24.141 -21.172 1 98.56 452 PHE B O 1
ATOM 10077 N N . VAL B 1 453 ? 9.594 -24.984 -23.109 1 98.69 453 VAL B N 1
ATOM 10078 C CA . VAL B 1 453 ? 10.867 -24.281 -23.062 1 98.69 453 VAL B CA 1
ATOM 10079 C C . VAL B 1 453 ? 10.633 -22.781 -23.203 1 98.69 453 VAL B C 1
ATOM 10081 O O . VAL B 1 453 ? 11.328 -21.969 -22.578 1 98.69 453 VAL B O 1
ATOM 10084 N N . GLN B 1 454 ? 9.648 -22.375 -24 1 98.75 454 GLN B N 1
ATOM 10085 C CA . GLN B 1 454 ? 9.312 -20.953 -24.109 1 98.75 454 GLN B CA 1
ATOM 10086 C C . GLN B 1 454 ? 8.922 -20.375 -22.75 1 98.75 454 GLN B C 1
ATOM 10088 O O . GLN B 1 454 ? 9.383 -19.297 -22.391 1 98.75 454 GLN B O 1
ATOM 10093 N N . MET B 1 455 ? 8.094 -21.109 -22.016 1 98.56 455 MET B N 1
ATOM 10094 C CA . MET B 1 455 ? 7.684 -20.641 -20.688 1 98.56 455 MET B CA 1
ATOM 10095 C C . MET B 1 455 ? 8.891 -20.5 -19.766 1 98.56 455 MET B C 1
ATOM 10097 O O . MET B 1 455 ? 9.023 -19.5 -19.062 1 98.56 455 MET B O 1
ATOM 10101 N N . ALA B 1 456 ? 9.727 -21.469 -19.781 1 98.69 456 ALA B N 1
ATOM 10102 C CA . ALA B 1 456 ? 10.914 -21.422 -18.938 1 98.69 456 ALA B CA 1
ATOM 10103 C C . ALA B 1 456 ? 11.789 -20.219 -19.297 1 98.69 456 ALA B C 1
ATOM 10105 O O . ALA B 1 456 ? 12.32 -19.547 -18.406 1 98.69 456 ALA B O 1
ATOM 10106 N N . ALA B 1 457 ? 11.977 -19.984 -20.578 1 98.88 457 ALA B N 1
ATOM 10107 C CA . ALA B 1 457 ? 12.797 -18.859 -21.031 1 98.88 457 ALA B CA 1
ATOM 10108 C C . ALA B 1 457 ? 12.211 -17.531 -20.594 1 98.88 457 ALA B C 1
ATOM 10110 O O . ALA B 1 457 ? 12.922 -16.672 -20.062 1 98.88 457 ALA B O 1
ATOM 10111 N N . TYR B 1 458 ? 10.93 -17.359 -20.797 1 98.81 458 TYR B N 1
ATOM 10112 C CA . TYR B 1 458 ? 10.289 -16.109 -20.406 1 98.81 458 TYR B CA 1
ATOM 10113 C C . TYR B 1 458 ? 10.219 -15.984 -18.891 1 98.81 458 TYR B C 1
ATOM 10115 O O . TYR B 1 458 ? 10.273 -14.875 -18.344 1 98.81 458 TYR B O 1
ATOM 10123 N N . ALA B 1 459 ? 10.109 -17.109 -18.172 1 98.81 459 ALA B N 1
ATOM 10124 C CA . ALA B 1 459 ? 10.211 -17.062 -16.703 1 98.81 459 ALA B CA 1
ATOM 10125 C C . ALA B 1 459 ? 11.57 -16.516 -16.281 1 98.81 459 ALA B C 1
ATOM 10127 O O . ALA B 1 459 ? 11.664 -15.742 -15.32 1 98.81 459 ALA B O 1
ATOM 10128 N N . CYS B 1 460 ? 12.633 -16.906 -16.969 1 98.81 460 CYS B N 1
ATOM 10129 C CA . CYS B 1 460 ? 13.945 -16.344 -16.719 1 98.81 460 CYS B CA 1
ATOM 10130 C C . CYS B 1 460 ? 13.961 -14.844 -17.016 1 98.81 460 CYS B C 1
ATOM 10132 O O . CYS B 1 460 ? 14.414 -14.047 -16.188 1 98.81 460 CYS B O 1
ATOM 10134 N N . LEU B 1 461 ? 13.398 -14.492 -18.188 1 98.81 461 LEU B N 1
ATOM 10135 C CA . LEU B 1 461 ? 13.383 -13.094 -18.609 1 98.81 461 LEU B CA 1
ATOM 10136 C C . LEU B 1 461 ? 12.688 -12.227 -17.562 1 98.81 461 LEU B C 1
ATOM 10138 O O . LEU B 1 461 ? 13.141 -11.117 -17.281 1 98.81 461 LEU B O 1
ATOM 10142 N N . ASN B 1 462 ? 11.641 -12.773 -17 1 98.62 462 ASN B N 1
ATOM 10143 C CA . ASN B 1 462 ? 10.852 -12.031 -16.016 1 98.62 462 ASN B CA 1
ATOM 10144 C C . ASN B 1 462 ? 11.305 -12.32 -14.594 1 98.62 462 ASN B C 1
ATOM 10146 O O . ASN B 1 462 ? 10.656 -11.891 -13.633 1 98.62 462 ASN B O 1
ATOM 10150 N N . ASP B 1 463 ? 12.25 -13.133 -14.367 1 98.38 463 ASP B N 1
ATOM 10151 C CA . ASP B 1 463 ? 12.93 -13.414 -13.102 1 98.38 463 ASP B CA 1
ATOM 10152 C C . ASP B 1 463 ? 11.984 -14.086 -12.109 1 98.38 463 ASP B C 1
ATOM 10154 O O . ASP B 1 463 ? 11.898 -13.68 -10.945 1 98.38 463 ASP B O 1
ATOM 10158 N N . TRP B 1 464 ? 11.242 -15.117 -12.562 1 98.69 464 TRP B N 1
ATOM 10159 C CA . TRP B 1 464 ? 10.328 -15.852 -11.695 1 98.69 464 TRP B CA 1
ATOM 10160 C C . TRP B 1 464 ? 11.094 -16.812 -10.805 1 98.69 464 TRP B C 1
ATOM 10162 O O . TRP B 1 464 ? 12.273 -17.094 -11.039 1 98.69 464 TRP B O 1
ATOM 10172 N N . ASP B 1 465 ? 10.391 -17.359 -9.781 1 98.81 465 ASP B N 1
ATOM 10173 C CA . ASP B 1 465 ? 11.086 -18.156 -8.758 1 98.81 465 ASP B CA 1
ATOM 10174 C C . ASP B 1 465 ? 10.758 -19.641 -8.898 1 98.81 465 ASP B C 1
ATOM 10176 O O . ASP B 1 465 ? 11.469 -20.484 -8.352 1 98.81 465 ASP B O 1
ATOM 10180 N N . GLY B 1 466 ? 9.68 -19.875 -9.664 1 98.75 466 GLY B N 1
ATOM 10181 C CA . GLY B 1 466 ? 9.391 -21.297 -9.758 1 98.75 466 GLY B CA 1
ATOM 10182 C C . GLY B 1 466 ? 8.352 -21.641 -10.812 1 98.75 466 GLY B C 1
ATOM 10183 O O . GLY B 1 466 ? 7.473 -20.812 -11.102 1 98.75 466 GLY B O 1
ATOM 10184 N N . LEU B 1 467 ? 8.422 -22.844 -11.328 1 98.81 467 LEU B N 1
ATOM 10185 C CA . LEU B 1 467 ? 7.496 -23.453 -12.281 1 98.81 467 LEU B CA 1
ATOM 10186 C C . LEU B 1 467 ? 7.184 -24.891 -11.898 1 98.81 467 LEU B C 1
ATOM 10188 O O . LEU B 1 467 ? 8.07 -25.75 -11.914 1 98.81 467 LEU B O 1
ATOM 10192 N N . ILE B 1 468 ? 5.93 -25.156 -11.594 1 98.88 468 ILE B N 1
ATOM 10193 C CA . ILE B 1 468 ? 5.527 -26.5 -11.234 1 98.88 468 ILE B CA 1
ATOM 10194 C C . ILE B 1 468 ? 4.488 -27.016 -12.234 1 98.88 468 ILE B C 1
ATOM 10196 O O . ILE B 1 468 ? 3.344 -26.547 -12.242 1 98.88 468 ILE B O 1
ATOM 10200 N N . LEU B 1 469 ? 4.895 -27.922 -13.055 1 98.69 469 LEU B N 1
ATOM 10201 C CA . LEU B 1 469 ? 4.055 -28.406 -14.148 1 98.69 469 LEU B CA 1
ATOM 10202 C C . LEU B 1 469 ? 3.01 -29.391 -13.641 1 98.69 469 LEU B C 1
ATOM 10204 O O . LEU B 1 469 ? 3.318 -30.266 -12.836 1 98.69 469 LEU B O 1
ATOM 10208 N N . TYR B 1 470 ? 1.741 -29.188 -14.086 1 97.88 470 TYR B N 1
ATOM 10209 C CA . TYR B 1 470 ? 0.646 -30.078 -13.727 1 97.88 470 TYR B CA 1
ATOM 10210 C C . TYR B 1 470 ? 0.399 -31.109 -14.82 1 97.88 470 TYR B C 1
ATOM 10212 O O . TYR B 1 470 ? 0.092 -30.75 -15.961 1 97.88 470 TYR B O 1
ATOM 10220 N N . ASN B 1 471 ? 0.317 -32.5 -14.625 1 95.25 471 ASN B N 1
ATOM 10221 C CA . ASN B 1 471 ? 0.955 -33.156 -13.5 1 95.25 471 ASN B CA 1
ATOM 10222 C C . ASN B 1 471 ? 1.762 -34.375 -13.961 1 95.25 471 ASN B C 1
ATOM 10224 O O . ASN B 1 471 ? 1.698 -34.75 -15.125 1 95.25 471 ASN B O 1
ATOM 10228 N N . HIS B 1 472 ? 2.598 -34.906 -13.172 1 98.06 472 HIS B N 1
ATOM 10229 C CA . HIS B 1 472 ? 3.479 -35.969 -13.617 1 98.06 472 HIS B CA 1
ATOM 10230 C C . HIS B 1 472 ? 2.697 -37.281 -13.875 1 98.06 472 HIS B C 1
ATOM 10232 O O . HIS B 1 472 ? 2.748 -37.812 -14.977 1 98.06 472 HIS B O 1
ATOM 10238 N N . HIS B 1 473 ? 1.981 -37.75 -12.898 1 97.12 473 HIS B N 1
ATOM 10239 C CA . HIS B 1 473 ? 1.174 -38.969 -13.016 1 97.12 473 HIS B CA 1
ATOM 10240 C C . HIS B 1 473 ? 0.117 -39.031 -11.922 1 97.12 473 HIS B C 1
ATOM 10242 O O . HIS B 1 473 ? 0.151 -38.25 -10.969 1 97.12 473 HIS B O 1
ATOM 10248 N N . THR B 1 474 ? -0.83 -39.938 -12.07 1 95.44 474 THR B N 1
ATOM 10249 C CA . THR B 1 474 ? -1.878 -40.188 -11.086 1 95.44 474 THR B CA 1
ATOM 10250 C C . THR B 1 474 ? -1.975 -41.656 -10.742 1 95.44 474 THR B C 1
ATOM 10252 O O . THR B 1 474 ? -2.848 -42.375 -11.258 1 95.44 474 THR B O 1
ATOM 10255 N N . SER B 1 475 ? -1.067 -42.094 -9.93 1 95.31 475 SER B N 1
ATOM 10256 C CA . SER B 1 475 ? -1.038 -43.5 -9.5 1 95.31 475 SER B CA 1
ATOM 10257 C C . SER B 1 475 ? -0.132 -43.656 -8.289 1 95.31 475 SER B C 1
ATOM 10259 O O . SER B 1 475 ? 0.855 -42.938 -8.125 1 95.31 475 SER B O 1
ATOM 10261 N N . GLU B 1 476 ? -0.434 -44.625 -7.43 1 95.56 476 GLU B N 1
ATOM 10262 C CA . GLU B 1 476 ? 0.384 -44.969 -6.266 1 95.56 476 GLU B CA 1
ATOM 10263 C C . GLU B 1 476 ? 1.314 -46.156 -6.562 1 95.56 476 GLU B C 1
ATOM 10265 O O . GLU B 1 476 ? 2.033 -46.625 -5.676 1 95.56 476 GLU B O 1
ATOM 10270 N N . ASN B 1 477 ? 1.321 -46.562 -7.828 1 95.5 477 ASN B N 1
ATOM 10271 C CA . ASN B 1 477 ? 2.164 -47.688 -8.25 1 95.5 477 ASN B CA 1
ATOM 10272 C C . ASN B 1 477 ? 3.068 -47.281 -9.422 1 95.5 477 ASN B C 1
ATOM 10274 O O . ASN B 1 477 ? 2.637 -46.562 -10.328 1 95.5 477 ASN B O 1
ATOM 10278 N N . TRP B 1 478 ? 4.297 -47.812 -9.453 1 96.44 478 TRP B N 1
ATOM 10279 C CA . TRP B 1 478 ? 5.301 -47.375 -10.414 1 96.44 478 TRP B CA 1
ATOM 10280 C C . TRP B 1 478 ? 5.105 -48.094 -11.758 1 96.44 478 TRP B C 1
ATOM 10282 O O . TRP B 1 478 ? 5.566 -47.594 -12.789 1 96.44 478 TRP B O 1
ATOM 10292 N N . ASP B 1 479 ? 4.344 -49.219 -11.812 1 94.69 479 ASP B N 1
ATOM 10293 C CA . ASP B 1 479 ? 4.41 -50.062 -13 1 94.69 479 ASP B CA 1
ATOM 10294 C C . ASP B 1 479 ? 3.018 -50.281 -13.586 1 94.69 479 ASP B C 1
ATOM 10296 O O . ASP B 1 479 ? 2.807 -51.25 -14.352 1 94.69 479 ASP B O 1
ATOM 10300 N N . ASP B 1 480 ? 2.076 -49.562 -13.266 1 94.19 480 ASP B N 1
ATOM 10301 C CA . ASP B 1 480 ? 0.711 -49.844 -13.68 1 94.19 480 ASP B CA 1
ATOM 10302 C C . ASP B 1 480 ? 0.251 -48.938 -14.797 1 94.19 480 ASP B C 1
ATOM 10304 O O . ASP B 1 480 ? -0.886 -49.031 -15.266 1 94.19 480 ASP B O 1
ATOM 10308 N N . GLN B 1 481 ? 1.024 -47.938 -15.203 1 94.94 481 GLN B N 1
ATOM 10309 C CA . GLN B 1 481 ? 0.746 -47.094 -16.344 1 94.94 481 GLN B CA 1
ATOM 10310 C C . GLN B 1 481 ? 1.725 -47.375 -17.484 1 94.94 481 GLN B C 1
ATOM 10312 O O . GLN B 1 481 ? 2.922 -47.562 -17.25 1 94.94 481 GLN B O 1
ATOM 10317 N N . PRO B 1 482 ? 1.21 -47.406 -18.703 1 96.31 482 PRO B N 1
ATOM 10318 C CA . PRO B 1 482 ? 2.061 -47.875 -19.812 1 96.31 482 PRO B CA 1
ATOM 10319 C C . PRO B 1 482 ? 3.109 -46.844 -20.203 1 96.31 482 PRO B C 1
ATOM 10321 O O . PRO B 1 482 ? 2.873 -45.625 -20.078 1 96.31 482 PRO B O 1
ATOM 10324 N N . ALA B 1 483 ? 4.219 -47.344 -20.719 1 97.75 483 ALA B N 1
ATOM 10325 C CA . ALA B 1 483 ? 5.324 -46.5 -21.172 1 97.75 483 ALA B CA 1
ATOM 10326 C C . ALA B 1 483 ? 5.105 -46.062 -22.609 1 97.75 483 ALA B C 1
ATOM 10328 O O . ALA B 1 483 ? 5.754 -45.125 -23.078 1 97.75 483 ALA B O 1
ATOM 10329 N N . ASP B 1 484 ? 4.199 -46.75 -23.344 1 97.62 484 ASP B N 1
ATOM 10330 C CA . ASP B 1 484 ? 4.125 -46.5 -24.781 1 97.62 484 ASP B CA 1
ATOM 10331 C C . ASP B 1 484 ? 2.711 -46.094 -25.203 1 97.62 484 ASP B C 1
ATOM 10333 O O . ASP B 1 484 ? 2.355 -46.188 -26.375 1 97.62 484 ASP B O 1
ATOM 10337 N N . GLU B 1 485 ? 1.854 -45.719 -24.219 1 97.12 485 GLU B N 1
ATOM 10338 C CA . GLU B 1 485 ? 0.508 -45.219 -24.469 1 97.12 485 GLU B CA 1
ATOM 10339 C C . GLU B 1 485 ? 0.17 -44.062 -23.531 1 97.12 485 GLU B C 1
ATOM 10341 O O . GLU B 1 485 ? 0.494 -44.094 -22.344 1 97.12 485 GLU B O 1
ATOM 10346 N N . ILE B 1 486 ? -0.428 -43.062 -24.062 1 96.25 486 ILE B N 1
ATOM 10347 C CA . ILE B 1 486 ? -0.986 -42 -23.25 1 96.25 486 ILE B CA 1
ATOM 10348 C C . ILE B 1 486 ? -2.443 -42.312 -22.922 1 96.25 486 ILE B C 1
ATOM 10350 O O . ILE B 1 486 ? -3.314 -42.25 -23.781 1 96.25 486 ILE B O 1
ATOM 10354 N N . LEU B 1 487 ? -2.707 -42.562 -21.688 1 92.81 487 LEU B N 1
ATOM 10355 C CA . LEU B 1 487 ? -4.051 -42.938 -21.266 1 92.81 487 LEU B CA 1
ATOM 10356 C C . LEU B 1 487 ? -4.805 -41.719 -20.703 1 92.81 487 LEU B C 1
ATOM 10358 O O . LEU B 1 487 ? -6.027 -41.781 -20.547 1 92.81 487 LEU B O 1
ATOM 10362 N N . ASN B 1 488 ? -4.102 -40.719 -20.359 1 93.06 488 ASN B N 1
ATOM 10363 C CA . ASN B 1 488 ? -4.605 -39.469 -19.812 1 93.06 488 ASN B CA 1
ATOM 10364 C C . ASN B 1 488 ? -3.666 -38.312 -20.109 1 93.06 488 ASN B C 1
ATOM 10366 O O . ASN B 1 488 ? -2.527 -38.281 -19.641 1 93.06 488 ASN B O 1
ATOM 10370 N N . VAL B 1 489 ? -4.168 -37.281 -20.797 1 93.69 489 VAL B N 1
ATOM 10371 C CA . VAL B 1 489 ? -3.293 -36.188 -21.219 1 93.69 489 VAL B CA 1
ATOM 10372 C C . VAL B 1 489 ? -2.883 -35.375 -20 1 93.69 489 VAL B C 1
ATOM 10374 O O . VAL B 1 489 ? -1.92 -34.594 -20.062 1 93.69 489 VAL B O 1
ATOM 10377 N N . PHE B 1 490 ? -3.568 -35.531 -18.891 1 94.5 490 PHE B N 1
ATOM 10378 C CA . PHE B 1 490 ? -3.223 -34.781 -17.672 1 94.5 490 PHE B CA 1
ATOM 10379 C C . PHE B 1 490 ? -2 -35.406 -17 1 94.5 490 PHE B C 1
ATOM 10381 O O . PHE B 1 490 ? -1.407 -34.781 -16.109 1 94.5 490 PHE B O 1
ATOM 10388 N N . ASP B 1 491 ? -1.606 -36.562 -17.422 1 96.06 491 ASP B N 1
ATOM 10389 C CA . ASP B 1 491 ? -0.365 -37.188 -16.984 1 96.06 491 ASP B CA 1
ATOM 10390 C C . ASP B 1 491 ? 0.729 -37.031 -18.031 1 96.06 491 ASP B C 1
ATOM 10392 O O . ASP B 1 491 ? 0.625 -37.594 -19.125 1 96.06 491 ASP B O 1
ATOM 10396 N N . VAL B 1 492 ? 1.818 -36.438 -17.656 1 97.62 492 VAL B N 1
ATOM 10397 C CA . VAL B 1 492 ? 2.762 -36.062 -18.703 1 97.62 492 VAL B CA 1
ATOM 10398 C C . VAL B 1 492 ? 3.982 -37 -18.656 1 97.62 492 VAL B C 1
ATOM 10400 O O . VAL B 1 492 ? 4.941 -36.812 -19.406 1 97.62 492 VAL B O 1
ATOM 10403 N N . TYR B 1 493 ? 4.039 -38 -17.812 1 97.56 493 TYR B N 1
ATOM 10404 C CA . TYR B 1 493 ? 5.242 -38.781 -17.531 1 97.56 493 TYR B CA 1
ATOM 10405 C C . TYR B 1 493 ? 5.789 -39.406 -18.812 1 97.56 493 TYR B C 1
ATOM 10407 O O . TYR B 1 493 ? 6.969 -39.75 -18.875 1 97.56 493 TYR B O 1
ATOM 10415 N N . ASN B 1 494 ? 4.965 -39.562 -19.844 1 97.56 494 ASN B N 1
ATOM 10416 C CA . ASN B 1 494 ? 5.457 -40.188 -21.078 1 97.56 494 ASN B CA 1
ATOM 10417 C C . ASN B 1 494 ? 5.207 -39.281 -22.281 1 97.56 494 ASN B C 1
ATOM 10419 O O . ASN B 1 494 ? 5.148 -39.781 -23.422 1 97.56 494 ASN B O 1
ATOM 10423 N N . ASP B 1 495 ? 4.949 -38.062 -22.047 1 97.75 495 ASP B N 1
ATOM 10424 C CA . ASP B 1 495 ? 4.926 -37.062 -23.141 1 97.75 495 ASP B CA 1
ATOM 10425 C C . ASP B 1 495 ? 6.34 -36.688 -23.562 1 97.75 495 ASP B C 1
ATOM 10427 O O . ASP B 1 495 ? 7.047 -36 -22.828 1 97.75 495 ASP B O 1
ATOM 10431 N N . PRO B 1 496 ? 6.75 -37.031 -24.734 1 97.81 496 PRO B N 1
ATOM 10432 C CA . PRO B 1 496 ? 8.117 -36.719 -25.172 1 97.81 496 PRO B CA 1
ATOM 10433 C C . PRO B 1 496 ? 8.414 -35.219 -25.188 1 97.81 496 PRO B C 1
ATOM 10435 O O . PRO B 1 496 ? 9.547 -34.812 -24.922 1 97.81 496 PRO B O 1
ATOM 10438 N N . ALA B 1 497 ? 7.395 -34.438 -25.484 1 98 497 ALA B N 1
ATOM 10439 C CA . ALA B 1 497 ? 7.555 -33 -25.594 1 98 497 ALA B CA 1
ATOM 10440 C C . ALA B 1 497 ? 7.906 -32.406 -24.234 1 98 497 ALA B C 1
ATOM 10442 O O . ALA B 1 497 ? 8.445 -31.281 -24.156 1 98 497 ALA B O 1
ATOM 10443 N N . VAL B 1 498 ? 7.578 -33.094 -23.188 1 98.25 498 VAL B N 1
ATOM 10444 C CA . VAL B 1 498 ? 7.875 -32.625 -21.844 1 98.25 498 VAL B CA 1
ATOM 10445 C C . VAL B 1 498 ? 9.133 -33.312 -21.328 1 98.25 498 VAL B C 1
ATOM 10447 O O . VAL B 1 498 ? 10.141 -32.688 -21.031 1 98.25 498 VAL B O 1
ATOM 10450 N N . ILE B 1 499 ? 9.109 -34.625 -21.359 1 98.38 499 ILE B N 1
ATOM 10451 C CA . ILE B 1 499 ? 10.078 -35.438 -20.625 1 98.38 499 ILE B CA 1
ATOM 10452 C C . ILE B 1 499 ? 11.438 -35.344 -21.312 1 98.38 499 ILE B C 1
ATOM 10454 O O . ILE B 1 499 ? 12.469 -35.219 -20.656 1 98.38 499 ILE B O 1
ATOM 10458 N N . CYS B 1 500 ? 11.453 -35.344 -22.578 1 98.19 500 CYS B N 1
ATOM 10459 C CA . CYS B 1 500 ? 12.719 -35.406 -23.312 1 98.19 500 CYS B CA 1
ATOM 10460 C C . CYS B 1 500 ? 13.383 -34.062 -23.359 1 98.19 500 CYS B C 1
ATOM 10462 O O . CYS B 1 500 ? 14.57 -33.938 -23.672 1 98.19 500 CYS B O 1
ATOM 10464 N N . GLN B 1 501 ? 12.672 -33.031 -23.016 1 97.06 501 GLN B N 1
ATOM 10465 C CA . GLN B 1 501 ? 13.258 -31.688 -22.969 1 97.06 501 GLN B CA 1
ATOM 10466 C C . GLN B 1 501 ? 13.477 -31.234 -21.531 1 97.06 501 GLN B C 1
ATOM 10468 O O . GLN B 1 501 ? 13.961 -30.141 -21.281 1 97.06 501 GLN B O 1
ATOM 10473 N N . TRP B 1 502 ? 13.125 -32 -20.625 1 98.44 502 TRP B N 1
ATOM 10474 C CA . TRP B 1 502 ? 13.094 -31.531 -19.234 1 98.44 502 TRP B CA 1
ATOM 10475 C C . TRP B 1 502 ? 14.484 -31.125 -18.766 1 98.44 502 TRP B C 1
ATOM 10477 O O . TRP B 1 502 ? 14.648 -30.078 -18.125 1 98.44 502 TRP B O 1
ATOM 10487 N N . GLY B 1 503 ? 15.477 -32 -19.031 1 98.31 503 GLY B N 1
ATOM 10488 C CA . GLY B 1 503 ? 16.828 -31.688 -18.625 1 98.31 503 GLY B CA 1
ATOM 10489 C C . GLY B 1 503 ? 17.312 -30.344 -19.156 1 98.31 503 GLY B C 1
ATOM 10490 O O . GLY B 1 503 ? 17.953 -29.578 -18.438 1 98.31 503 GLY B O 1
ATOM 10491 N N . PHE B 1 504 ? 17.031 -30.078 -20.422 1 98.31 504 PHE B N 1
ATOM 10492 C CA . PHE B 1 504 ? 17.344 -28.781 -21.031 1 98.31 504 PHE B CA 1
ATOM 10493 C C . PHE B 1 504 ? 16.641 -27.656 -20.281 1 98.31 504 PHE B C 1
ATOM 10495 O O . PHE B 1 504 ? 17.266 -26.656 -19.906 1 98.31 504 PHE B O 1
ATOM 10502 N N . MET B 1 505 ? 15.375 -27.812 -20.016 1 98.25 505 MET B N 1
ATOM 10503 C CA . MET B 1 505 ? 14.562 -26.812 -19.328 1 98.25 505 MET B CA 1
ATOM 10504 C C . MET B 1 505 ? 15.07 -26.578 -17.906 1 98.25 505 MET B C 1
ATOM 10506 O O . MET B 1 505 ? 15.156 -25.422 -17.453 1 98.25 505 MET B O 1
ATOM 10510 N N . ALA B 1 506 ? 15.32 -27.641 -17.219 1 98.62 506 ALA B N 1
ATOM 10511 C CA . ALA B 1 506 ? 15.836 -27.547 -15.859 1 98.62 506 ALA B CA 1
ATOM 10512 C C . ALA B 1 506 ? 17.156 -26.781 -15.82 1 98.62 506 ALA B C 1
ATOM 10514 O O . ALA B 1 506 ? 17.359 -25.922 -14.969 1 98.62 506 ALA B O 1
ATOM 10515 N N . SER B 1 507 ? 18.031 -27.078 -16.75 1 98.62 507 SER B N 1
ATOM 10516 C CA . SER B 1 507 ? 19.312 -26.375 -16.828 1 98.62 507 SER B CA 1
ATOM 10517 C C . SER B 1 507 ? 19.109 -24.875 -17.078 1 98.62 507 SER B C 1
ATOM 10519 O O . SER B 1 507 ? 19.703 -24.047 -16.391 1 98.62 507 SER B O 1
ATOM 10521 N N . VAL B 1 508 ? 18.25 -24.578 -18.016 1 98.62 508 VAL B N 1
ATOM 10522 C CA . VAL B 1 508 ? 18 -23.203 -18.406 1 98.62 508 VAL B CA 1
ATOM 10523 C C . VAL B 1 508 ? 17.438 -22.422 -17.219 1 98.62 508 VAL B C 1
ATOM 10525 O O . VAL B 1 508 ? 17.953 -21.344 -16.875 1 98.62 508 VAL B O 1
ATOM 10528 N N . PHE B 1 509 ? 16.484 -22.922 -16.562 1 98.75 509 PHE B N 1
ATOM 10529 C CA . PHE B 1 509 ? 15.758 -22.172 -15.539 1 98.75 509 PHE B CA 1
ATOM 10530 C C . PHE B 1 509 ? 16.531 -22.141 -14.227 1 98.75 509 PHE B C 1
ATOM 10532 O O . PHE B 1 509 ? 16.703 -21.094 -13.617 1 98.75 509 PHE B O 1
ATOM 10539 N N . LEU B 1 510 ? 17.016 -23.297 -13.773 1 98.5 510 LEU B N 1
ATOM 10540 C CA . LEU B 1 510 ? 17.641 -23.391 -12.461 1 98.5 510 LEU B CA 1
ATOM 10541 C C . LEU B 1 510 ? 18.984 -22.656 -12.445 1 98.5 510 LEU B C 1
ATOM 10543 O O . LEU B 1 510 ? 19.391 -22.109 -11.422 1 98.5 510 LEU B O 1
ATOM 10547 N N . LYS B 1 511 ? 19.672 -22.641 -13.609 1 97.69 511 LYS B N 1
ATOM 10548 C CA . LYS B 1 511 ? 20.969 -21.984 -13.672 1 97.69 511 LYS B CA 1
ATOM 10549 C C . LYS B 1 511 ? 20.844 -20.578 -14.25 1 97.69 511 LYS B C 1
ATOM 10551 O O . LYS B 1 511 ? 21.828 -19.844 -14.312 1 97.69 511 LYS B O 1
ATOM 10556 N N . GLY B 1 512 ? 19.688 -20.203 -14.672 1 97.56 512 GLY B N 1
ATOM 10557 C CA . GLY B 1 512 ? 19.5 -18.875 -15.234 1 97.56 512 GLY B CA 1
ATOM 10558 C C . GLY B 1 512 ? 20.297 -18.641 -16.5 1 97.56 512 GLY B C 1
ATOM 10559 O O . GLY B 1 512 ? 20.984 -17.625 -16.625 1 97.56 512 GLY B O 1
ATOM 10560 N N . LEU B 1 513 ? 20.188 -19.562 -17.438 1 98.44 513 LEU B N 1
ATOM 10561 C CA . LEU B 1 513 ? 21.016 -19.5 -18.625 1 98.44 513 LEU B CA 1
ATOM 10562 C C . LEU B 1 513 ? 20.453 -18.469 -19.609 1 98.44 513 LEU B C 1
ATOM 10564 O O . LEU B 1 513 ? 21.125 -18.078 -20.562 1 98.44 513 LEU B O 1
ATOM 10568 N N . VAL B 1 514 ? 19.188 -18.109 -19.469 1 98.69 514 VAL B N 1
ATOM 10569 C CA . VAL B 1 514 ? 18.594 -16.969 -20.156 1 98.69 514 VAL B CA 1
ATOM 10570 C C . VAL B 1 514 ? 18.594 -15.758 -19.219 1 98.69 514 VAL B C 1
ATOM 10572 O O . VAL B 1 514 ? 18.203 -15.859 -18.062 1 98.69 514 VAL B O 1
ATOM 10575 N N . SER B 1 515 ? 18.969 -14.594 -19.719 1 98.56 515 SER B N 1
ATOM 10576 C CA . SER B 1 515 ? 19.172 -13.414 -18.875 1 98.56 515 SER B CA 1
ATOM 10577 C C . SER B 1 515 ? 17.844 -12.797 -18.453 1 98.56 515 SER B C 1
ATOM 10579 O O . SER B 1 515 ? 16.859 -12.844 -19.203 1 98.56 515 SER B O 1
ATOM 10581 N N . VAL B 1 516 ? 17.875 -12.25 -17.281 1 98.5 516 VAL B N 1
ATOM 10582 C CA . VAL B 1 516 ? 16.781 -11.391 -16.844 1 98.5 516 VAL B CA 1
ATOM 10583 C C . VAL B 1 516 ? 16.719 -10.133 -17.703 1 98.5 516 VAL B C 1
ATOM 10585 O O . VAL B 1 516 ? 17.75 -9.625 -18.141 1 98.5 516 VAL B O 1
ATOM 10588 N N . ALA B 1 517 ? 15.539 -9.664 -17.922 1 98.75 517 ALA B N 1
ATOM 10589 C CA . ALA B 1 517 ? 15.336 -8.445 -18.719 1 98.75 517 ALA B CA 1
ATOM 10590 C C . ALA B 1 517 ? 16.141 -7.285 -18.141 1 98.75 517 ALA B C 1
ATOM 10592 O O . ALA B 1 517 ? 16.312 -7.176 -16.938 1 98.75 517 ALA B O 1
ATOM 10593 N N . LYS B 1 518 ? 16.594 -6.383 -18.969 1 98.44 518 LYS B N 1
ATOM 10594 C CA . LYS B 1 518 ? 17.359 -5.195 -18.578 1 98.44 518 LYS B CA 1
ATOM 10595 C C . LYS B 1 518 ? 16.438 -4.098 -18.047 1 98.44 518 LYS B C 1
ATOM 10597 O O . LYS B 1 518 ? 16.844 -3.256 -17.25 1 98.44 518 LYS B O 1
ATOM 10602 N N . HIS B 1 519 ? 15.227 -4.156 -18.516 1 98.44 519 HIS B N 1
ATOM 10603 C CA . HIS B 1 519 ? 14.266 -3.111 -18.172 1 98.44 519 HIS B CA 1
ATOM 10604 C C . HIS B 1 519 ? 12.961 -3.705 -17.656 1 98.44 519 HIS B C 1
ATOM 10606 O O . HIS B 1 519 ? 12.656 -4.871 -17.922 1 98.44 519 HIS B O 1
ATOM 10612 N N . CYS B 1 520 ? 12.203 -2.918 -16.891 1 98.38 520 CYS B N 1
ATOM 10613 C CA . CYS B 1 520 ? 10.984 -3.377 -16.219 1 98.38 520 CYS B CA 1
ATOM 10614 C C . CYS B 1 520 ? 9.828 -2.41 -16.469 1 98.38 520 CYS B C 1
ATOM 10616 O O . CYS B 1 520 ? 10.031 -1.195 -16.5 1 98.38 520 CYS B O 1
ATOM 10618 N N . VAL B 1 521 ? 8.625 -2.926 -16.703 1 98.44 521 VAL B N 1
ATOM 10619 C CA . VAL B 1 521 ? 7.387 -2.162 -16.844 1 98.44 521 VAL B CA 1
ATOM 10620 C C . VAL B 1 521 ? 6.457 -2.459 -15.672 1 98.44 521 VAL B C 1
ATOM 10622 O O . VAL B 1 521 ? 6.168 -3.621 -15.383 1 98.44 521 VAL B O 1
ATOM 10625 N N . ASP B 1 522 ? 5.973 -1.418 -14.992 1 98.25 522 ASP B N 1
ATOM 10626 C CA . ASP B 1 522 ? 4.938 -1.552 -13.969 1 98.25 522 ASP B CA 1
ATOM 10627 C C . ASP B 1 522 ? 3.555 -1.256 -14.547 1 98.25 522 ASP B C 1
ATOM 10629 O O . ASP B 1 522 ? 3.361 -0.243 -15.227 1 98.25 522 ASP B O 1
ATOM 10633 N N . VAL B 1 523 ? 2.652 -2.174 -14.359 1 97.31 523 VAL B N 1
ATOM 10634 C CA . VAL B 1 523 ? 1.252 -1.994 -14.727 1 97.31 523 VAL B CA 1
ATOM 10635 C C . VAL B 1 523 ? 0.446 -1.574 -13.5 1 97.31 523 VAL B C 1
ATOM 10637 O O . VAL B 1 523 ? 0.31 -2.344 -12.547 1 97.31 523 VAL B O 1
ATOM 10640 N N . ILE B 1 524 ? -0.161 -0.338 -13.539 1 97.44 524 ILE B N 1
ATOM 10641 C CA . ILE B 1 524 ? -0.624 0.321 -12.328 1 97.44 524 ILE B CA 1
ATOM 10642 C C . ILE B 1 524 ? -2.146 0.245 -12.242 1 97.44 524 ILE B C 1
ATOM 10644 O O . ILE B 1 524 ? -2.844 0.623 -13.188 1 97.44 524 ILE B O 1
ATOM 10648 N N . TYR B 1 525 ? -2.668 -0.192 -11.062 1 96.62 525 TYR B N 1
ATOM 10649 C CA . TYR B 1 525 ? -4.102 -0.219 -10.789 1 96.62 525 TYR B CA 1
ATOM 10650 C C . TYR B 1 525 ? -4.434 0.639 -9.57 1 96.62 525 TYR B C 1
ATOM 10652 O O . TYR B 1 525 ? -3.729 0.597 -8.562 1 96.62 525 TYR B O 1
ATOM 10660 N N . THR B 1 526 ? -5.465 1.434 -9.688 1 96.12 526 THR B N 1
ATOM 10661 C CA . THR B 1 526 ? -6.012 2.152 -8.539 1 96.12 526 THR B CA 1
ATOM 10662 C C . THR B 1 526 ? -7.082 1.319 -7.844 1 96.12 526 THR B C 1
ATOM 10664 O O . THR B 1 526 ? -7.512 0.287 -8.359 1 96.12 526 THR B O 1
ATOM 10667 N N . GLN B 1 527 ? -7.523 1.78 -6.699 1 95.62 527 GLN B N 1
ATOM 10668 C CA . GLN B 1 527 ? -8.594 1.093 -5.984 1 95.62 527 GLN B CA 1
ATOM 10669 C C . GLN B 1 527 ? -9.898 1.121 -6.781 1 95.62 527 GLN B C 1
ATOM 10671 O O . GLN B 1 527 ? -10.68 0.173 -6.73 1 95.62 527 GLN B O 1
ATOM 10676 N N . ASN B 1 528 ? -10.141 2.141 -7.527 1 95.56 528 ASN B N 1
ATOM 10677 C CA . ASN B 1 528 ? -11.336 2.213 -8.359 1 95.56 528 ASN B CA 1
ATOM 10678 C C . ASN B 1 528 ? -11.305 1.179 -9.484 1 95.56 528 ASN B C 1
ATOM 10680 O O . ASN B 1 528 ? -12.336 0.625 -9.859 1 95.56 528 ASN B O 1
ATOM 10684 N N . ASP B 1 529 ? -10.117 0.89 -9.984 1 95 529 ASP B N 1
ATOM 10685 C CA . ASP B 1 529 ? -9.969 -0.072 -11.07 1 95 529 ASP B CA 1
ATOM 10686 C C . ASP B 1 529 ? -10.406 -1.468 -10.633 1 95 529 ASP B C 1
ATOM 10688 O O . ASP B 1 529 ? -10.859 -2.27 -11.453 1 95 529 ASP B O 1
ATOM 10692 N N . LEU B 1 530 ? -10.328 -1.759 -9.391 1 96.31 530 LEU B N 1
ATOM 10693 C CA . LEU B 1 530 ? -10.664 -3.076 -8.859 1 96.31 530 LEU B CA 1
ATOM 10694 C C . LEU B 1 530 ? -12.164 -3.328 -8.93 1 96.31 530 LEU B C 1
ATOM 10696 O O . LEU B 1 530 ? -12.617 -4.465 -8.773 1 96.31 530 LEU B O 1
ATOM 10700 N N . LYS B 1 531 ? -12.922 -2.268 -9.242 1 96 531 LYS B N 1
ATOM 10701 C CA . LYS B 1 531 ? -14.383 -2.338 -9.188 1 96 531 LYS B CA 1
ATOM 10702 C C . LYS B 1 531 ? -14.977 -2.533 -10.578 1 96 531 LYS B C 1
ATOM 10704 O O . LYS B 1 531 ? -16.203 -2.443 -10.75 1 96 531 LYS B O 1
ATOM 10709 N N . THR B 1 532 ? -14.094 -2.777 -11.555 1 93.44 532 THR B N 1
ATOM 10710 C CA . THR B 1 532 ? -14.523 -3.004 -12.93 1 93.44 532 THR B CA 1
ATOM 10711 C C . THR B 1 532 ? -13.711 -4.133 -13.57 1 93.44 532 THR B C 1
ATOM 10713 O O . THR B 1 532 ? -12.547 -4.344 -13.219 1 93.44 532 THR B O 1
ATOM 10716 N N . LEU B 1 533 ? -14.367 -4.895 -14.445 1 89.19 533 LEU B N 1
ATOM 10717 C CA . LEU B 1 533 ? -13.68 -5.883 -15.266 1 89.19 533 LEU B CA 1
ATOM 10718 C C . LEU B 1 533 ? -14.508 -6.242 -16.5 1 89.19 533 LEU B C 1
ATOM 10720 O O . LEU B 1 533 ? -15.32 -7.172 -16.453 1 89.19 533 LEU B O 1
ATOM 10724 N N . PRO B 1 534 ? -14.281 -5.602 -17.516 1 82.62 534 PRO B N 1
ATOM 10725 C CA . PRO B 1 534 ? -15.008 -5.992 -18.734 1 82.62 534 PRO B CA 1
ATOM 10726 C C . PRO B 1 534 ? -14.445 -7.254 -19.375 1 82.62 534 PRO B C 1
ATOM 10728 O O . PRO B 1 534 ? -13.242 -7.508 -19.297 1 82.62 534 PRO B O 1
ATOM 10731 N N . LEU B 1 535 ? -15.281 -8.086 -19.953 1 72.81 535 LEU B N 1
ATOM 10732 C CA . LEU B 1 535 ? -14.867 -9.305 -20.641 1 72.81 535 LEU B CA 1
ATOM 10733 C C . LEU B 1 535 ? -13.914 -8.992 -21.781 1 72.81 535 LEU B C 1
ATOM 10735 O O . LEU B 1 535 ? -12.875 -9.641 -21.938 1 72.81 535 LEU B O 1
ATOM 10739 N N . PHE B 1 536 ? -14.273 -8.023 -22.562 1 64.94 536 PHE B N 1
ATOM 10740 C CA . PHE B 1 536 ? -13.531 -7.719 -23.781 1 64.94 536 PHE B CA 1
ATOM 10741 C C . PHE B 1 536 ? -12.438 -6.695 -23.516 1 64.94 536 PHE B C 1
ATOM 10743 O O . PHE B 1 536 ? -11.938 -6.059 -24.438 1 64.94 536 PHE B O 1
ATOM 10750 N N . HIS B 1 537 ? -12.188 -6.613 -22.203 1 63.72 537 HIS B N 1
ATOM 10751 C CA . HIS B 1 537 ? -11.141 -5.684 -21.797 1 63.72 537 HIS B CA 1
ATOM 10752 C C . HIS B 1 537 ? -9.781 -6.371 -21.75 1 63.72 537 HIS B C 1
ATOM 10754 O O . HIS B 1 537 ? -9.336 -6.797 -20.672 1 63.72 537 HIS B O 1
ATOM 10760 N N . ALA B 1 538 ? -9.469 -7.02 -22.875 1 64.56 538 ALA B N 1
ATOM 10761 C CA . ALA B 1 538 ? -8.094 -7.508 -22.828 1 64.56 538 ALA B CA 1
ATOM 10762 C C . ALA B 1 538 ? -7.098 -6.352 -22.922 1 64.56 538 ALA B C 1
ATOM 10764 O O . ALA B 1 538 ? -7.281 -5.422 -23.703 1 64.56 538 ALA B O 1
ATOM 10765 N N . MET B 1 539 ? -6.227 -6.211 -21.938 1 75.94 539 MET B N 1
ATOM 10766 C CA . MET B 1 539 ? -5.27 -5.109 -21.891 1 75.94 539 MET B CA 1
ATOM 10767 C C . MET B 1 539 ? -4.047 -5.418 -22.75 1 75.94 539 MET B C 1
ATOM 10769 O O . MET B 1 539 ? -3.553 -6.547 -22.75 1 75.94 539 MET B O 1
ATOM 10773 N N . PRO B 1 540 ? -3.719 -4.426 -23.5 1 86.81 540 PRO B N 1
ATOM 10774 C CA . PRO B 1 540 ? -2.57 -4.605 -24.406 1 86.81 540 PRO B CA 1
ATOM 10775 C C . PRO B 1 540 ? -1.271 -4.871 -23.641 1 86.81 540 PRO B C 1
ATOM 10777 O O . PRO B 1 540 ? -0.25 -5.191 -24.25 1 86.81 540 PRO B O 1
ATOM 10780 N N . THR B 1 541 ? -1.354 -4.914 -22.328 1 87.94 541 THR B N 1
ATOM 10781 C CA . THR B 1 541 ? -0.145 -5.012 -21.516 1 87.94 541 THR B CA 1
ATOM 10782 C C . THR B 1 541 ? 0.429 -6.426 -21.562 1 87.94 541 THR B C 1
ATOM 10784 O O . THR B 1 541 ? 1.538 -6.668 -21.094 1 87.94 541 THR B O 1
ATOM 10787 N N . THR B 1 542 ? -0.216 -7.375 -22.172 1 84.38 542 THR B N 1
ATOM 10788 C CA . THR B 1 542 ? 0.268 -8.742 -22.312 1 84.38 542 THR B CA 1
ATOM 10789 C C . THR B 1 542 ? 1.44 -8.805 -23.297 1 84.38 542 THR B C 1
ATOM 10791 O O . THR B 1 542 ? 2.082 -9.852 -23.422 1 84.38 542 THR B O 1
ATOM 10794 N N . PHE B 1 543 ? 1.718 -7.672 -23.875 1 92.06 543 PHE B N 1
ATOM 10795 C CA . PHE B 1 543 ? 2.854 -7.457 -24.766 1 92.06 543 PHE B CA 1
ATOM 10796 C C . PHE B 1 543 ? 4.156 -7.418 -23.984 1 92.06 543 PHE B C 1
ATOM 10798 O O . PHE B 1 543 ? 5.148 -8.031 -24.391 1 92.06 543 PHE B O 1
ATOM 10805 N N . PHE B 1 544 ? 4.219 -6.902 -22.844 1 97.44 544 PHE B N 1
ATOM 10806 C CA . PHE B 1 544 ? 5.426 -6.465 -22.141 1 97.44 544 PHE B CA 1
ATOM 10807 C C . PHE B 1 544 ? 6.227 -7.66 -21.641 1 97.44 544 PHE B C 1
ATOM 10809 O O . PHE B 1 544 ? 7.449 -7.699 -21.797 1 97.44 544 PHE B O 1
ATOM 10816 N N . PRO B 1 545 ? 5.602 -8.711 -21.172 1 97.75 545 PRO B N 1
ATOM 10817 C CA . PRO B 1 545 ? 6.41 -9.797 -20.625 1 97.75 545 PRO B CA 1
ATOM 10818 C C . PRO B 1 545 ? 7.199 -10.547 -21.688 1 97.75 545 PRO B C 1
ATOM 10820 O O . PRO B 1 545 ? 8.094 -11.336 -21.359 1 97.75 545 PRO B O 1
ATOM 10823 N N . TYR B 1 546 ? 6.902 -10.336 -22.922 1 98.44 546 TYR B N 1
ATOM 10824 C CA . TYR B 1 546 ? 7.59 -11.016 -24.016 1 98.44 546 TYR B CA 1
ATOM 10825 C C . TYR B 1 546 ? 8.883 -10.289 -24.375 1 98.44 546 TYR B C 1
ATOM 10827 O O . TYR B 1 546 ? 9.758 -10.859 -25.031 1 98.44 546 TYR B O 1
ATOM 10835 N N . ILE B 1 547 ? 8.977 -8.984 -24.016 1 98.69 547 ILE B N 1
ATOM 10836 C CA . ILE B 1 547 ? 10.117 -8.234 -24.531 1 98.69 547 ILE B CA 1
ATOM 10837 C C . ILE B 1 547 ? 10.914 -7.641 -23.375 1 98.69 547 ILE B C 1
ATOM 10839 O O . ILE B 1 547 ? 12.094 -7.309 -23.547 1 98.69 547 ILE B O 1
ATOM 10843 N N . THR B 1 548 ? 10.266 -7.453 -22.203 1 98.56 548 THR B N 1
ATOM 10844 C CA . THR B 1 548 ? 10.859 -6.973 -20.969 1 98.56 548 THR B CA 1
ATOM 10845 C C . THR B 1 548 ? 10.289 -7.73 -19.766 1 98.56 548 THR B C 1
ATOM 10847 O O . THR B 1 548 ? 9.555 -8.703 -19.938 1 98.56 548 THR B O 1
ATOM 10850 N N . SER B 1 549 ? 10.695 -7.336 -18.531 1 98.06 549 SER B N 1
ATOM 10851 C CA . SER B 1 549 ? 9.945 -7.789 -17.375 1 98.06 549 SER B CA 1
ATOM 10852 C C . SER B 1 549 ? 8.742 -6.891 -17.109 1 98.06 549 SER B C 1
ATOM 10854 O O . SER B 1 549 ? 8.695 -5.75 -17.578 1 98.06 549 SER B O 1
ATOM 10856 N N . MET B 1 550 ? 7.797 -7.457 -16.469 1 97.75 550 MET B N 1
ATOM 10857 C CA . MET B 1 550 ? 6.559 -6.754 -16.156 1 97.75 550 MET B CA 1
ATOM 10858 C C . MET B 1 550 ? 6.07 -7.105 -14.75 1 97.75 550 MET B C 1
ATOM 10860 O O . MET B 1 550 ? 6.18 -8.258 -14.32 1 97.75 550 MET B O 1
ATOM 10864 N N . ARG B 1 551 ? 5.555 -6.137 -14.008 1 97.12 551 ARG B N 1
ATOM 10865 C CA . ARG B 1 551 ? 4.941 -6.34 -12.695 1 97.12 551 ARG B CA 1
ATOM 10866 C C . ARG B 1 551 ? 3.631 -5.57 -12.586 1 97.12 551 ARG B C 1
ATOM 10868 O O . ARG B 1 551 ? 3.457 -4.527 -13.219 1 97.12 551 ARG B O 1
ATOM 10875 N N . ASN B 1 552 ? 2.746 -6.137 -11.82 1 96.94 552 ASN B N 1
ATOM 10876 C CA . ASN B 1 552 ? 1.534 -5.406 -11.461 1 96.94 552 ASN B CA 1
ATOM 10877 C C . ASN B 1 552 ? 1.699 -4.66 -10.141 1 96.94 552 ASN B C 1
ATOM 10879 O O . ASN B 1 552 ? 2.303 -5.18 -9.195 1 96.94 552 ASN B O 1
ATOM 10883 N N . VAL B 1 553 ? 1.205 -3.422 -10.133 1 97.44 553 VAL B N 1
ATOM 10884 C CA . VAL B 1 553 ? 1.263 -2.564 -8.953 1 97.44 553 VAL B CA 1
ATOM 10885 C C . VAL B 1 553 ? -0.144 -2.102 -8.578 1 97.44 553 VAL B C 1
ATOM 10887 O O . VAL B 1 553 ? -0.87 -1.564 -9.422 1 97.44 553 VAL B O 1
ATOM 10890 N N . PHE B 1 554 ? -0.534 -2.34 -7.359 1 97.19 554 PHE B N 1
ATOM 10891 C CA . PHE B 1 554 ? -1.811 -1.876 -6.828 1 97.19 554 PHE B CA 1
ATOM 10892 C C . PHE B 1 554 ? -1.604 -0.724 -5.855 1 97.19 554 PHE B C 1
ATOM 10894 O O . PHE B 1 554 ? -0.953 -0.887 -4.82 1 97.19 554 PHE B O 1
ATOM 10901 N N . LEU B 1 555 ? -2.127 0.379 -6.215 1 96.19 555 LEU B N 1
ATOM 10902 C CA . LEU B 1 555 ? -1.941 1.554 -5.371 1 96.19 555 LEU B CA 1
ATOM 10903 C C . LEU B 1 555 ? -2.912 1.538 -4.195 1 96.19 555 LEU B C 1
ATOM 10905 O O . LEU B 1 555 ? -4.082 1.188 -4.359 1 96.19 555 LEU B O 1
ATOM 10909 N N . ASP B 1 556 ? -2.367 1.774 -3.035 1 92.19 556 ASP B N 1
ATOM 10910 C CA . ASP B 1 556 ? -3.107 2.02 -1.803 1 92.19 556 ASP B CA 1
ATOM 10911 C C . ASP B 1 556 ? -2.652 3.314 -1.135 1 92.19 556 ASP B C 1
ATOM 10913 O O . ASP B 1 556 ? -1.499 3.725 -1.287 1 92.19 556 ASP B O 1
ATOM 10917 N N . GLY B 1 557 ? -3.553 4.047 -0.434 1 91.5 557 GLY B N 1
ATOM 10918 C CA . GLY B 1 557 ? -3.215 5.332 0.161 1 91.5 557 GLY B CA 1
ATOM 10919 C C . GLY B 1 557 ? -3.156 6.461 -0.85 1 91.5 557 GLY B C 1
ATOM 10920 O O . GLY B 1 557 ? -2.232 7.277 -0.821 1 91.5 557 GLY B O 1
ATOM 10921 N N . GLY B 1 558 ? -4.016 6.391 -1.782 1 92.44 558 GLY B N 1
ATOM 10922 C CA . GLY B 1 558 ? -4.059 7.398 -2.832 1 92.44 558 GLY B CA 1
ATOM 10923 C C . GLY B 1 558 ? -3.75 6.836 -4.207 1 92.44 558 GLY B C 1
ATOM 10924 O O . GLY B 1 558 ? -3.734 5.621 -4.398 1 92.44 558 GLY B O 1
ATOM 10925 N N . ASP B 1 559 ? -3.496 7.738 -5.207 1 94.31 559 ASP B N 1
ATOM 10926 C CA . ASP B 1 559 ? -3.443 7.301 -6.598 1 94.31 559 ASP B CA 1
ATOM 10927 C C . ASP B 1 559 ? -2.074 7.586 -7.211 1 94.31 559 ASP B C 1
ATOM 10929 O O . ASP B 1 559 ? -1.877 7.402 -8.414 1 94.31 559 ASP B O 1
ATOM 10933 N N . SER B 1 560 ? -1.101 7.965 -6.387 1 95.44 560 SER B N 1
ATOM 10934 C CA . SER B 1 560 ? 0.199 8.367 -6.918 1 95.44 560 SER B CA 1
ATOM 10935 C C . SER B 1 560 ? 1.146 7.172 -7.012 1 95.44 560 SER B C 1
ATOM 10937 O O . SER B 1 560 ? 1.328 6.438 -6.039 1 95.44 560 SER B O 1
ATOM 10939 N N . TYR B 1 561 ? 1.727 7.016 -8.188 1 96.88 561 TYR B N 1
ATOM 10940 C CA . TYR B 1 561 ? 2.758 6 -8.383 1 96.88 561 TYR B CA 1
ATOM 10941 C C . TYR B 1 561 ? 4.145 6.57 -8.102 1 96.88 561 TYR B C 1
ATOM 10943 O O . TYR B 1 561 ? 4.508 7.621 -8.641 1 96.88 561 TYR B O 1
ATOM 10951 N N . GLN B 1 562 ? 4.949 5.824 -7.27 1 95.38 562 GLN B N 1
ATOM 10952 C CA . GLN B 1 562 ? 6.297 6.266 -6.941 1 95.38 562 GLN B CA 1
ATOM 10953 C C . GLN B 1 562 ? 7.301 5.121 -7.078 1 95.38 562 GLN B C 1
ATOM 10955 O O . GLN B 1 562 ? 8.289 5.062 -6.344 1 95.38 562 GLN B O 1
ATOM 10960 N N . GLY B 1 563 ? 7.012 4.242 -7.977 1 94.69 563 GLY B N 1
ATOM 10961 C CA . GLY B 1 563 ? 7.883 3.098 -8.188 1 94.69 563 GLY B CA 1
ATOM 10962 C C . GLY B 1 563 ? 9.125 3.438 -8.992 1 94.69 563 GLY B C 1
ATOM 10963 O O . GLY B 1 563 ? 9.367 4.602 -9.312 1 94.69 563 GLY B O 1
ATOM 10964 N N . ASN B 1 564 ? 9.906 2.428 -9.312 1 95.19 564 ASN B N 1
ATOM 10965 C CA . ASN B 1 564 ? 11.219 2.623 -9.914 1 95.19 564 ASN B CA 1
ATOM 10966 C C . ASN B 1 564 ? 11.32 1.92 -11.266 1 95.19 564 ASN B C 1
ATOM 10968 O O . ASN B 1 564 ? 12.422 1.653 -11.75 1 95.19 564 ASN B O 1
ATOM 10972 N N . ALA B 1 565 ? 10.211 1.547 -11.867 1 98.31 565 ALA B N 1
ATOM 10973 C CA . ALA B 1 565 ? 10.266 0.896 -13.172 1 98.31 565 ALA B CA 1
ATOM 10974 C C . ALA B 1 565 ? 10.68 1.885 -14.258 1 98.31 565 ALA B C 1
ATOM 10976 O O . ALA B 1 565 ? 10.609 3.1 -14.062 1 98.31 565 ALA B O 1
ATOM 10977 N N . ASP B 1 566 ? 11.156 1.352 -15.383 1 98.69 566 ASP B N 1
ATOM 10978 C CA . ASP B 1 566 ? 11.5 2.189 -16.531 1 98.69 566 ASP B CA 1
ATOM 10979 C C . ASP B 1 566 ? 10.25 2.834 -17.125 1 98.69 566 ASP B C 1
ATOM 10981 O O . ASP B 1 566 ? 10.305 3.957 -17.641 1 98.69 566 ASP B O 1
ATOM 10985 N N . ILE B 1 567 ? 9.141 2.111 -17.047 1 98.56 567 ILE B N 1
ATOM 10986 C CA . ILE B 1 567 ? 7.859 2.574 -17.562 1 98.56 567 ILE B CA 1
ATOM 10987 C C . ILE B 1 567 ? 6.746 2.219 -16.594 1 98.56 567 ILE B C 1
ATOM 10989 O O . ILE B 1 567 ? 6.723 1.117 -16.031 1 98.56 567 ILE B O 1
ATOM 10993 N N . ALA B 1 568 ? 5.867 3.133 -16.328 1 98.5 568 ALA B N 1
ATOM 10994 C CA . ALA B 1 568 ? 4.609 2.881 -15.633 1 98.5 568 ALA B CA 1
ATOM 10995 C C . ALA B 1 568 ? 3.422 3.021 -16.578 1 98.5 568 ALA B C 1
ATOM 10997 O O . ALA B 1 568 ? 3.248 4.062 -17.219 1 98.5 568 ALA B O 1
ATOM 10998 N N . VAL B 1 569 ? 2.646 1.977 -16.656 1 97.62 569 VAL B N 1
ATOM 10999 C CA . VAL B 1 569 ? 1.479 1.983 -17.531 1 97.62 569 VAL B CA 1
ATOM 11000 C C . VAL B 1 569 ? 0.205 2.059 -16.688 1 97.62 569 VAL B C 1
ATOM 11002 O O . VAL B 1 569 ? -0.064 1.172 -15.875 1 97.62 569 VAL B O 1
ATOM 11005 N N . ASN B 1 570 ? -0.468 3.17 -16.875 1 94.12 570 ASN B N 1
ATOM 11006 C CA . ASN B 1 570 ? -1.771 3.271 -16.219 1 94.12 570 ASN B CA 1
ATOM 11007 C C . ASN B 1 570 ? -2.756 2.248 -16.781 1 94.12 570 ASN B C 1
ATOM 11009 O O . ASN B 1 570 ? -3.133 2.32 -17.953 1 94.12 570 ASN B O 1
ATOM 11013 N N . ALA B 1 571 ? -3.148 1.252 -15.977 1 89.25 571 ALA B N 1
ATOM 11014 C CA . ALA B 1 571 ? -3.928 0.12 -16.469 1 89.25 571 ALA B CA 1
ATOM 11015 C C . ALA B 1 571 ? -5.285 0.046 -15.781 1 89.25 571 ALA B C 1
ATOM 11017 O O . ALA B 1 571 ? -5.645 0.936 -15 1 89.25 571 ALA B O 1
ATOM 11018 N N . GLY B 1 572 ? -6.145 -0.877 -16.156 1 87 572 GLY B N 1
ATOM 11019 C CA . GLY B 1 572 ? -7.531 -0.97 -15.727 1 87 572 GLY B CA 1
ATOM 11020 C C . GLY B 1 572 ? -8.5 -0.31 -16.688 1 87 572 GLY B C 1
ATOM 11021 O O . GLY B 1 572 ? -8.117 0.109 -17.781 1 87 572 GLY B O 1
ATOM 11022 N N . PHE B 1 573 ? -9.688 -0.26 -16.25 1 91.69 573 PHE B N 1
ATOM 11023 C CA . PHE B 1 573 ? -10.742 0.299 -17.094 1 91.69 573 PHE B CA 1
ATOM 11024 C C . PHE B 1 573 ? -10.852 1.806 -16.906 1 91.69 573 PHE B C 1
ATOM 11026 O O . PHE B 1 573 ? -11.055 2.551 -17.859 1 91.69 573 PHE B O 1
ATOM 11033 N N . LEU B 1 574 ? -10.625 2.25 -15.664 1 91.56 574 LEU B N 1
ATOM 11034 C CA . LEU B 1 574 ? -10.828 3.654 -15.32 1 91.56 574 LEU B CA 1
ATOM 11035 C C . LEU B 1 574 ? -9.523 4.438 -15.461 1 91.56 574 LEU B C 1
ATOM 11037 O O . LEU B 1 574 ? -9.516 5.539 -16.016 1 91.56 574 LEU B O 1
ATOM 11041 N N . ASN B 1 575 ? -8.422 3.879 -15.078 1 86.25 575 ASN B N 1
ATOM 11042 C CA . ASN B 1 575 ? -7.09 4.434 -15.312 1 86.25 575 ASN B CA 1
ATOM 11043 C C . ASN B 1 575 ? -6.926 5.793 -14.641 1 86.25 575 ASN B C 1
ATOM 11045 O O . ASN B 1 575 ? -6.559 6.773 -15.289 1 86.25 575 ASN B O 1
ATOM 11049 N N . GLY B 1 576 ? -6.992 5.785 -13.32 1 89.75 576 GLY B N 1
ATOM 11050 C CA . GLY B 1 576 ? -6.988 7.043 -12.594 1 89.75 576 GLY B CA 1
ATOM 11051 C C . GLY B 1 576 ? -5.695 7.293 -11.844 1 89.75 576 GLY B C 1
ATOM 11052 O O . GLY B 1 576 ? -5.625 8.188 -11 1 89.75 576 GLY B O 1
ATOM 11053 N N . ALA B 1 577 ? -4.594 6.574 -12.195 1 95.06 577 ALA B N 1
ATOM 11054 C CA . ALA B 1 577 ? -3.346 6.73 -11.453 1 95.06 577 ALA B CA 1
ATOM 11055 C C . ALA B 1 577 ? -2.605 7.992 -11.891 1 95.06 577 ALA B C 1
ATOM 11057 O O . ALA B 1 577 ? -2.645 8.367 -13.062 1 95.06 577 ALA B O 1
ATOM 11058 N N . ASP B 1 578 ? -1.982 8.664 -10.953 1 94.94 578 ASP B N 1
ATOM 11059 C CA . ASP B 1 578 ? -1.051 9.758 -11.211 1 94.94 578 ASP B CA 1
ATOM 11060 C C . ASP B 1 578 ? 0.365 9.227 -11.438 1 94.94 578 ASP B C 1
ATOM 11062 O O . ASP B 1 578 ? 1.012 8.758 -10.5 1 94.94 578 ASP B O 1
ATOM 11066 N N . LEU B 1 579 ? 0.854 9.352 -12.672 1 96.69 579 LEU B N 1
ATOM 11067 C CA . LEU B 1 579 ? 2.164 8.812 -13.016 1 96.69 579 LEU B CA 1
ATOM 11068 C C . LEU B 1 579 ? 3.195 9.93 -13.148 1 96.69 579 LEU B C 1
ATOM 11070 O O . LEU B 1 579 ? 4.199 9.766 -13.852 1 96.69 579 LEU B O 1
ATOM 11074 N N . SER B 1 580 ? 2.988 10.992 -12.508 1 92.62 580 SER B N 1
ATOM 11075 C CA . SER B 1 580 ? 3.855 12.156 -12.648 1 92.62 580 SER B CA 1
ATOM 11076 C C . SER B 1 580 ? 5.262 11.867 -12.133 1 92.62 580 SER B C 1
ATOM 11078 O O . SER B 1 580 ? 6.234 12.469 -12.586 1 92.62 580 SER B O 1
ATOM 11080 N N . ASP B 1 581 ? 5.398 10.875 -11.203 1 95.19 581 ASP B N 1
ATOM 11081 C CA . ASP B 1 581 ? 6.695 10.539 -10.625 1 95.19 581 ASP B CA 1
ATOM 11082 C C . ASP B 1 581 ? 7.383 9.438 -11.43 1 95.19 581 ASP B C 1
ATOM 11084 O O . ASP B 1 581 ? 8.539 9.094 -11.164 1 95.19 581 ASP B O 1
ATOM 11088 N N . ALA B 1 582 ? 6.734 8.914 -12.391 1 97.38 582 ALA B N 1
ATOM 11089 C CA . ALA B 1 582 ? 7.309 7.824 -13.172 1 97.38 582 ALA B CA 1
ATOM 11090 C C . ALA B 1 582 ? 8.438 8.328 -14.07 1 97.38 582 ALA B C 1
ATOM 11092 O O . ALA B 1 582 ? 8.438 9.492 -14.484 1 97.38 582 ALA B O 1
ATOM 11093 N N . GLU B 1 583 ? 9.445 7.461 -14.367 1 97.75 583 GLU B N 1
ATOM 11094 C CA . GLU B 1 583 ? 10.453 7.793 -15.367 1 97.75 583 GLU B CA 1
ATOM 11095 C C . GLU B 1 583 ? 9.812 8.039 -16.734 1 97.75 583 GLU B C 1
ATOM 11097 O O . GLU B 1 583 ? 10.086 9.055 -17.375 1 97.75 583 GLU B O 1
ATOM 11102 N N . HIS B 1 584 ? 8.977 7.152 -17.141 1 98.56 584 HIS B N 1
ATOM 11103 C CA . HIS B 1 584 ? 8.086 7.285 -18.297 1 98.56 584 HIS B CA 1
ATOM 11104 C C . HIS B 1 584 ? 6.691 6.77 -17.969 1 98.56 584 HIS B C 1
ATOM 11106 O O . HIS B 1 584 ? 6.543 5.711 -17.344 1 98.56 584 HIS B O 1
ATOM 11112 N N . GLY B 1 585 ? 5.688 7.59 -18.312 1 98.12 585 GLY B N 1
ATOM 11113 C CA . GLY B 1 585 ? 4.309 7.195 -18.062 1 98.12 585 GLY B CA 1
ATOM 11114 C C . GLY B 1 585 ? 3.514 6.969 -19.328 1 98.12 585 GLY B C 1
ATOM 11115 O O . GLY B 1 585 ? 3.674 7.699 -20.312 1 98.12 585 GLY B O 1
ATOM 11116 N N . VAL B 1 586 ? 2.74 5.91 -19.312 1 98.19 586 VAL B N 1
ATOM 11117 C CA . VAL B 1 586 ? 1.809 5.621 -20.406 1 98.19 586 VAL B CA 1
ATOM 11118 C C . VAL B 1 586 ? 0.373 5.785 -19.906 1 98.19 586 VAL B C 1
ATOM 11120 O O . VAL B 1 586 ? -0.024 5.172 -18.922 1 98.19 586 VAL B O 1
ATOM 11123 N N . TYR B 1 587 ? -0.36 6.613 -20.734 1 96.94 587 TYR B N 1
ATOM 11124 C CA . TYR B 1 587 ? -1.695 7.004 -20.297 1 96.94 587 TYR B CA 1
ATOM 11125 C C . TYR B 1 587 ? -2.742 6.621 -21.344 1 96.94 587 TYR B C 1
ATOM 11127 O O . TYR B 1 587 ? -2.549 6.84 -22.531 1 96.94 587 TYR B O 1
ATOM 11135 N N . TYR B 1 588 ? -3.748 6.016 -20.844 1 94.69 588 TYR B N 1
ATOM 11136 C CA . TYR B 1 588 ? -4.992 5.828 -21.578 1 94.69 588 TYR B CA 1
ATOM 11137 C C . TYR B 1 588 ? -6.152 5.539 -20.625 1 94.69 588 TYR B C 1
ATOM 11139 O O . TYR B 1 588 ? -5.941 5.277 -19.438 1 94.69 588 TYR B O 1
ATOM 11147 N N . ALA B 1 589 ? -7.367 5.629 -21.094 1 91.94 589 ALA B N 1
ATOM 11148 C CA . ALA B 1 589 ? -8.562 5.297 -20.328 1 91.94 589 ALA B CA 1
ATOM 11149 C C . ALA B 1 589 ? -9.664 4.742 -21.234 1 91.94 589 ALA B C 1
ATOM 11151 O O . ALA B 1 589 ? -9.859 5.234 -22.344 1 91.94 589 ALA B O 1
ATOM 11152 N N . TRP B 1 590 ? -10.266 3.727 -20.719 1 90.81 590 TRP B N 1
ATOM 11153 C CA . TRP B 1 590 ? -11.398 3.164 -21.453 1 90.81 590 TRP B CA 1
ATOM 11154 C C . TRP B 1 590 ? -12.68 3.91 -21.125 1 90.81 590 TRP B C 1
ATOM 11156 O O . TRP B 1 590 ? -13.656 3.848 -21.891 1 90.81 590 TRP B O 1
ATOM 11166 N N . SER B 1 591 ? -12.672 4.582 -19.953 1 91.81 591 SER B N 1
ATOM 11167 C CA . SER B 1 591 ? -13.859 5.266 -19.438 1 91.81 591 SER B CA 1
ATOM 11168 C C . SER B 1 591 ? -13.609 6.766 -19.297 1 91.81 591 SER B C 1
ATOM 11170 O O . SER B 1 591 ? -12.5 7.184 -18.969 1 91.81 591 SER B O 1
ATOM 11172 N N . GLU B 1 592 ? -14.672 7.555 -19.516 1 92.12 592 GLU B N 1
ATOM 11173 C CA . GLU B 1 592 ? -14.586 8.984 -19.234 1 92.12 592 GLU B CA 1
ATOM 11174 C C . GLU B 1 592 ? -14.797 9.273 -17.75 1 92.12 592 GLU B C 1
ATOM 11176 O O . GLU B 1 592 ? -14.562 10.391 -17.281 1 92.12 592 GLU B O 1
ATOM 11181 N N . TYR B 1 593 ? -15.32 8.266 -17 1 94.06 593 TYR B N 1
ATOM 11182 C CA . TYR B 1 593 ? -15.562 8.406 -15.57 1 94.06 593 TYR B CA 1
ATOM 11183 C C . TYR B 1 593 ? -14.352 7.941 -14.766 1 94.06 593 TYR B C 1
ATOM 11185 O O . TYR B 1 593 ? -13.602 7.07 -15.203 1 94.06 593 TYR B O 1
ATOM 11193 N N . ARG B 1 594 ? -14.148 8.523 -13.594 1 93.06 594 ARG B N 1
ATOM 11194 C CA . ARG B 1 594 ? -13.062 8.094 -12.719 1 93.06 594 ARG B CA 1
ATOM 11195 C C . ARG B 1 594 ? -13.539 7.047 -11.727 1 93.06 594 ARG B C 1
ATOM 11197 O O . ARG B 1 594 ? -12.727 6.426 -11.031 1 93.06 594 ARG B O 1
ATOM 11204 N N . ASP B 1 595 ? -14.867 6.77 -11.656 1 93.38 595 ASP B N 1
ATOM 11205 C CA . ASP B 1 595 ? -15.43 5.82 -10.703 1 93.38 595 ASP B CA 1
ATOM 11206 C C . ASP B 1 595 ? -16.344 4.816 -11.398 1 93.38 595 ASP B C 1
ATOM 11208 O O . ASP B 1 595 ? -16.875 5.098 -12.477 1 93.38 595 ASP B O 1
ATOM 11212 N N . ALA B 1 596 ? -16.578 3.738 -10.758 1 92.56 596 ALA B N 1
ATOM 11213 C CA . ALA B 1 596 ? -17.312 2.619 -11.328 1 92.56 596 ALA B CA 1
ATOM 11214 C C . ALA B 1 596 ? -18.812 2.926 -11.391 1 92.56 596 ALA B C 1
ATOM 11216 O O . ALA B 1 596 ? -19.562 2.281 -12.141 1 92.56 596 ALA B O 1
ATOM 11217 N N . PHE B 1 597 ? -19.266 3.91 -10.617 1 94.88 597 PHE B N 1
ATOM 11218 C CA . PHE B 1 597 ? -20.688 4.219 -10.523 1 94.88 597 PHE B CA 1
ATOM 11219 C C . PHE B 1 597 ? -21.078 5.281 -11.547 1 94.88 597 PHE B C 1
ATOM 11221 O O . PHE B 1 597 ? -22.234 5.734 -11.57 1 94.88 597 PHE B O 1
ATOM 11228 N N . ARG B 1 598 ? -20.156 5.738 -12.344 1 94 598 ARG B N 1
ATOM 11229 C CA . ARG B 1 598 ? -20.375 6.715 -13.406 1 94 598 ARG B CA 1
ATOM 11230 C C . ARG B 1 598 ? -20.906 8.023 -12.844 1 94 598 ARG B C 1
ATOM 11232 O O . ARG B 1 598 ? -21.844 8.609 -13.398 1 94 598 ARG B O 1
ATOM 11239 N N . ARG B 1 599 ? -20.359 8.414 -11.797 1 93.88 599 ARG B N 1
ATOM 11240 C CA . ARG B 1 599 ? -20.828 9.633 -11.148 1 93.88 599 ARG B CA 1
ATOM 11241 C C . ARG B 1 599 ? -19.906 10.805 -11.469 1 93.88 599 ARG B C 1
ATOM 11243 O O . ARG B 1 599 ? -20.344 11.953 -11.547 1 93.88 599 ARG B O 1
ATOM 11250 N N . TYR B 1 600 ? -18.641 10.484 -11.578 1 95.12 600 TYR B N 1
ATOM 11251 C CA . TYR B 1 600 ? -17.641 11.555 -11.641 1 95.12 600 TYR B CA 1
ATOM 11252 C C . TYR B 1 600 ? -16.859 11.492 -12.938 1 95.12 600 TYR B C 1
ATOM 11254 O O . TYR B 1 600 ? -15.828 10.82 -13.016 1 95.12 600 TYR B O 1
ATOM 11262 N N . LYS B 1 601 ? -17.219 12.266 -13.898 1 93.44 601 LYS B N 1
ATOM 11263 C CA . LYS B 1 601 ? -16.531 12.375 -15.18 1 93.44 601 LYS B CA 1
ATOM 11264 C C . LYS B 1 601 ? -15.234 13.172 -15.031 1 93.44 601 LYS B C 1
ATOM 11266 O O . LYS B 1 601 ? -15.188 14.164 -14.305 1 93.44 601 LYS B O 1
ATOM 11271 N N . GLU B 1 602 ? -14.227 12.672 -15.57 1 89.06 602 GLU B N 1
ATOM 11272 C CA . GLU B 1 602 ? -12.961 13.406 -15.625 1 89.06 602 GLU B CA 1
ATOM 11273 C C . GLU B 1 602 ? -12.492 13.586 -17.062 1 89.06 602 GLU B C 1
ATOM 11275 O O . GLU B 1 602 ? -11.656 12.82 -17.547 1 89.06 602 GLU B O 1
ATOM 11280 N N . GLU B 1 603 ? -12.828 14.57 -17.688 1 79.5 603 GLU B N 1
ATOM 11281 C CA . GLU B 1 603 ? -12.68 14.719 -19.141 1 79.5 603 GLU B CA 1
ATOM 11282 C C . GLU B 1 603 ? -11.281 15.219 -19.5 1 79.5 603 GLU B C 1
ATOM 11284 O O . GLU B 1 603 ? -10.797 14.977 -20.609 1 79.5 603 GLU B O 1
ATOM 11289 N N . ASN B 1 604 ? -10.578 15.789 -18.609 1 85.44 604 ASN B N 1
ATOM 11290 C CA . ASN B 1 604 ? -9.32 16.422 -18.984 1 85.44 604 ASN B CA 1
ATOM 11291 C C . ASN B 1 604 ? -8.117 15.594 -18.531 1 85.44 604 ASN B C 1
ATOM 11293 O O . ASN B 1 604 ? -6.977 16.031 -18.641 1 85.44 604 ASN B O 1
ATOM 11297 N N . ARG B 1 605 ? -8.367 14.469 -18.141 1 89.06 605 ARG B N 1
ATOM 11298 C CA . ARG B 1 605 ? -7.293 13.656 -17.578 1 89.06 605 ARG B CA 1
ATOM 11299 C C . ARG B 1 605 ? -6.219 13.367 -18.625 1 89.06 605 ARG B C 1
ATOM 11301 O O . ARG B 1 605 ? -5.027 13.555 -18.359 1 89.06 605 ARG B O 1
ATOM 11308 N N . LEU B 1 606 ? -6.57 12.945 -19.859 1 94.19 606 LEU B N 1
ATOM 11309 C CA . LEU B 1 606 ? -5.617 12.586 -20.891 1 94.19 606 LEU B CA 1
ATOM 11310 C C . LEU B 1 606 ? -5.004 13.836 -21.531 1 94.19 606 LEU B C 1
ATOM 11312 O O . LEU B 1 606 ? -3.816 13.844 -21.859 1 94.19 606 LEU B O 1
ATOM 11316 N N . ALA B 1 607 ? -5.844 14.836 -21.641 1 93.12 607 ALA B N 1
ATOM 11317 C CA . ALA B 1 607 ? -5.324 16.109 -22.141 1 93.12 607 ALA B CA 1
ATOM 11318 C C . ALA B 1 607 ? -4.227 16.656 -21.234 1 93.12 607 ALA B C 1
ATOM 11320 O O . ALA B 1 607 ? -3.217 17.172 -21.703 1 93.12 607 ALA B O 1
ATOM 11321 N N . ASN B 1 608 ? -4.426 16.516 -19.953 1 90.62 608 ASN B N 1
ATOM 11322 C CA . ASN B 1 608 ? -3.434 16.969 -19 1 90.62 608 ASN B CA 1
ATOM 11323 C C . ASN B 1 608 ? -2.146 16.156 -19.078 1 90.62 608 ASN B C 1
ATOM 11325 O O . ASN B 1 608 ? -1.05 16.719 -18.969 1 90.62 608 ASN B O 1
ATOM 11329 N N . ALA B 1 609 ? -2.268 14.922 -19.297 1 93.62 609 ALA B N 1
ATOM 11330 C CA . ALA B 1 609 ? -1.102 14.047 -19.422 1 93.62 609 ALA B CA 1
ATOM 11331 C C . ALA B 1 609 ? -0.314 14.367 -20.688 1 93.62 609 ALA B C 1
ATOM 11333 O O . ALA B 1 609 ? 0.897 14.141 -20.75 1 93.62 609 ALA B O 1
ATOM 11334 N N . ALA B 1 610 ? -0.942 14.914 -21.688 1 96.25 610 ALA B N 1
ATOM 11335 C CA . ALA B 1 610 ? -0.342 15.133 -23 1 96.25 610 ALA B CA 1
ATOM 11336 C C . ALA B 1 610 ? 0.252 16.531 -23.109 1 96.25 610 ALA B C 1
ATOM 11338 O O . ALA B 1 610 ? 0.768 16.922 -24.156 1 96.25 610 ALA B O 1
ATOM 11339 N N . LYS B 1 611 ? 0.22 17.312 -22.094 1 91.75 611 LYS B N 1
ATOM 11340 C CA . LYS B 1 611 ? 0.587 18.734 -22.141 1 91.75 611 LYS B CA 1
ATOM 11341 C C . LYS B 1 611 ? 1.996 18.906 -22.688 1 91.75 611 LYS B C 1
ATOM 11343 O O . LYS B 1 611 ? 2.242 19.828 -23.484 1 91.75 611 LYS B O 1
ATOM 11348 N N . ASP B 1 612 ? 2.936 18.172 -22.344 1 93.12 612 ASP B N 1
ATOM 11349 C CA . ASP B 1 612 ? 4.324 18.312 -22.766 1 93.12 612 ASP B CA 1
ATOM 11350 C C . ASP B 1 612 ? 4.688 17.266 -23.812 1 93.12 612 ASP B C 1
ATOM 11352 O O . ASP B 1 612 ? 5.801 16.734 -23.812 1 93.12 612 ASP B O 1
ATOM 11356 N N . THR B 1 613 ? 3.719 16.953 -24.625 1 97.56 613 THR B N 1
ATOM 11357 C CA . THR B 1 613 ? 3.926 15.945 -25.672 1 97.56 613 THR B CA 1
ATOM 11358 C C . THR B 1 613 ? 3.559 16.5 -27.047 1 97.56 613 THR B C 1
ATOM 11360 O O . THR B 1 613 ? 3.035 17.609 -27.141 1 97.56 613 THR B O 1
ATOM 11363 N N . LYS B 1 614 ? 3.953 15.828 -28.094 1 97.88 614 LYS B N 1
ATOM 11364 C CA . LYS B 1 614 ? 3.564 16.109 -29.469 1 97.88 614 LYS B CA 1
ATOM 11365 C C . LYS B 1 614 ? 2.734 14.969 -30.047 1 97.88 614 LYS B C 1
ATOM 11367 O O . LYS B 1 614 ? 3.021 13.797 -29.797 1 97.88 614 LYS B O 1
ATOM 11372 N N . GLU B 1 615 ? 1.723 15.328 -30.734 1 97.75 615 GLU B N 1
ATOM 11373 C CA . GLU B 1 615 ? 0.941 14.305 -31.422 1 97.75 615 GLU B CA 1
ATOM 11374 C C . GLU B 1 615 ? 1.729 13.695 -32.562 1 97.75 615 GLU B C 1
ATOM 11376 O O . GLU B 1 615 ? 2.09 14.391 -33.531 1 97.75 615 GLU B O 1
ATOM 11381 N N . ILE B 1 616 ? 1.953 12.438 -32.562 1 96.44 616 ILE B N 1
ATOM 11382 C CA . ILE B 1 616 ? 2.791 11.797 -33.562 1 96.44 616 ILE B CA 1
ATOM 11383 C C . ILE B 1 616 ? 1.914 11.062 -34.594 1 96.44 616 ILE B C 1
ATOM 11385 O O . ILE B 1 616 ? 2.35 10.789 -35.688 1 96.44 616 ILE B O 1
ATOM 11389 N N . GLN B 1 617 ? 0.764 10.672 -34.219 1 95.12 617 GLN B N 1
ATOM 11390 C CA . GLN B 1 617 ? -0.349 10.203 -35.031 1 95.12 617 GLN B CA 1
ATOM 11391 C C . GLN B 1 617 ? -1.689 10.578 -34.406 1 95.12 617 GLN B C 1
ATOM 11393 O O . GLN B 1 617 ? -1.748 10.961 -33.25 1 95.12 617 GLN B O 1
ATOM 11398 N N . PRO B 1 618 ? -2.672 10.508 -35.188 1 95.44 618 PRO B N 1
ATOM 11399 C CA . PRO B 1 618 ? -3.951 10.961 -34.625 1 95.44 618 PRO B CA 1
ATOM 11400 C C . PRO B 1 618 ? -4.312 10.25 -33.344 1 95.44 618 PRO B C 1
ATOM 11402 O O . PRO B 1 618 ? -4.508 9.031 -33.312 1 95.44 618 PRO B O 1
ATOM 11405 N N . GLY B 1 619 ? -4.391 11.039 -32.281 1 96.5 619 GLY B N 1
ATOM 11406 C CA . GLY B 1 619 ? -4.836 10.523 -31 1 96.5 619 GLY B CA 1
ATOM 11407 C C . GLY B 1 619 ? -3.715 9.891 -30.188 1 96.5 619 GLY B C 1
ATOM 11408 O O . GLY B 1 619 ? -3.965 9.266 -29.156 1 96.5 619 GLY B O 1
ATOM 11409 N N . VAL B 1 620 ? -2.527 9.992 -30.672 1 98.19 620 VAL B N 1
ATOM 11410 C CA . VAL B 1 620 ? -1.377 9.469 -29.953 1 98.19 620 VAL B CA 1
ATOM 11411 C C . VAL B 1 620 ? -0.35 10.57 -29.734 1 98.19 620 VAL B C 1
ATOM 11413 O O . VAL B 1 620 ? 0.119 11.195 -30.688 1 98.19 620 VAL B O 1
ATOM 11416 N N . HIS B 1 621 ? -0.041 10.812 -28.453 1 98.56 621 HIS B N 1
ATOM 11417 C CA . HIS B 1 621 ? 0.881 11.883 -28.078 1 98.56 621 HIS B CA 1
ATOM 11418 C C . HIS B 1 621 ? 2.133 11.32 -27.422 1 98.56 621 HIS B C 1
ATOM 11420 O O . HIS B 1 621 ? 2.041 10.461 -26.531 1 98.56 621 HIS B O 1
ATOM 11426 N N . LEU B 1 622 ? 3.312 11.727 -27.891 1 98.62 622 LEU B N 1
ATOM 11427 C CA . LEU B 1 622 ? 4.578 11.242 -27.344 1 98.62 622 LEU B CA 1
ATOM 11428 C C . LEU B 1 622 ? 5.477 12.406 -26.938 1 98.62 622 LEU B C 1
ATOM 11430 O O . LEU B 1 622 ? 5.617 13.375 -27.703 1 98.62 622 LEU B O 1
ATOM 11434 N N . GLY B 1 623 ? 5.891 12.359 -25.688 1 98.25 623 GLY B N 1
ATOM 11435 C CA . GLY B 1 623 ? 6.879 13.305 -25.188 1 98.25 623 GLY B CA 1
ATOM 11436 C C . GLY B 1 623 ? 8.062 12.625 -24.531 1 98.25 623 GLY B C 1
ATOM 11437 O O . GLY B 1 623 ? 8.258 11.414 -24.672 1 98.25 623 GLY B O 1
ATOM 11438 N N . GLU B 1 624 ? 8.922 13.398 -23.875 1 97 624 GLU B N 1
ATOM 11439 C CA . GLU B 1 624 ? 10.117 12.883 -23.219 1 97 624 GLU B CA 1
ATOM 11440 C C . GLU B 1 624 ? 9.766 11.93 -22.094 1 97 624 GLU B C 1
ATOM 11442 O O . GLU B 1 624 ? 10.508 10.992 -21.797 1 97 624 GLU B O 1
ATOM 11447 N N . LYS B 1 625 ? 8.57 12.148 -21.547 1 96.25 625 LYS B N 1
ATOM 11448 C CA . LYS B 1 625 ? 8.273 11.383 -20.344 1 96.25 625 LYS B CA 1
ATOM 11449 C C . LYS B 1 625 ? 6.941 10.641 -20.469 1 96.25 625 LYS B C 1
ATOM 11451 O O . LYS B 1 625 ? 6.641 9.742 -19.688 1 96.25 625 LYS B O 1
ATOM 11456 N N . ALA B 1 626 ? 6.176 11.023 -21.516 1 98.19 626 ALA B N 1
ATOM 11457 C CA . ALA B 1 626 ? 4.809 10.516 -21.516 1 98.19 626 ALA B CA 1
ATOM 11458 C C . ALA B 1 626 ? 4.41 10.023 -22.906 1 98.19 626 ALA B C 1
ATOM 11460 O O . ALA B 1 626 ? 4.777 10.625 -23.906 1 98.19 626 ALA B O 1
ATOM 11461 N N . LEU B 1 627 ? 3.713 8.93 -22.922 1 98.56 627 LEU B N 1
ATOM 11462 C CA . LEU B 1 627 ? 2.943 8.445 -24.062 1 98.56 627 LEU B CA 1
ATOM 11463 C C . LEU B 1 627 ? 1.455 8.398 -23.734 1 98.56 627 LEU B C 1
ATOM 11465 O O . LEU B 1 627 ? 1.055 7.773 -22.734 1 98.56 627 LEU B O 1
ATOM 11469 N N . VAL B 1 628 ? 0.647 9.055 -24.562 1 98.25 628 VAL B N 1
ATOM 11470 C CA . VAL B 1 628 ? -0.773 9.188 -24.25 1 98.25 628 VAL B CA 1
ATOM 11471 C C . VAL B 1 628 ? -1.608 8.703 -25.438 1 98.25 628 VAL B C 1
ATOM 11473 O O . VAL B 1 628 ? -1.386 9.125 -26.578 1 98.25 628 VAL B O 1
ATOM 11476 N N . PHE B 1 629 ? -2.486 7.801 -25.156 1 96.94 629 PHE B N 1
ATOM 11477 C CA . PHE B 1 629 ? -3.475 7.352 -26.141 1 96.94 629 PHE B CA 1
ATOM 11478 C C . PHE B 1 629 ? -4.832 7.98 -25.859 1 96.94 629 PHE B C 1
ATOM 11480 O O . PHE B 1 629 ? -5.484 7.656 -24.859 1 96.94 629 PHE B O 1
ATOM 11487 N N . ASP B 1 630 ? -5.32 8.773 -26.812 1 95.69 630 ASP B N 1
ATOM 11488 C CA . ASP B 1 630 ? -6.625 9.406 -26.641 1 95.69 630 ASP B CA 1
ATOM 11489 C C . ASP B 1 630 ? -7.75 8.391 -26.797 1 95.69 630 ASP B C 1
ATOM 11491 O O . ASP B 1 630 ? -8.82 8.555 -26.203 1 95.69 630 ASP B O 1
ATOM 11495 N N . ARG B 1 631 ? -7.449 7.398 -27.688 1 92.88 631 ARG B N 1
ATOM 11496 C CA . ARG B 1 631 ? -8.484 6.449 -28.078 1 92.88 631 ARG B CA 1
ATOM 11497 C C . ARG B 1 631 ? -7.969 5.016 -28.031 1 92.88 631 ARG B C 1
ATOM 11499 O O . ARG B 1 631 ? -7.859 4.359 -29.062 1 92.88 631 ARG B O 1
ATOM 11506 N N . ILE B 1 632 ? -7.863 4.48 -26.859 1 92.88 632 ILE B N 1
ATOM 11507 C CA . ILE B 1 632 ? -7.242 3.174 -26.656 1 92.88 632 ILE B CA 1
ATOM 11508 C C . ILE B 1 632 ? -8.117 2.084 -27.266 1 92.88 632 ILE B C 1
ATOM 11510 O O . ILE B 1 632 ? -7.605 1.07 -27.75 1 92.88 632 ILE B O 1
ATOM 11514 N N . ARG B 1 633 ? -9.422 2.238 -27.297 1 90 633 ARG B N 1
ATOM 11515 C CA . ARG B 1 633 ? -10.328 1.265 -27.891 1 90 633 ARG B CA 1
ATOM 11516 C C . ARG B 1 633 ? -10 1.041 -29.359 1 90 633 ARG B C 1
ATOM 11518 O O . ARG B 1 633 ? -9.953 -0.1 -29.828 1 90 633 ARG B O 1
ATOM 11525 N N . GLU B 1 634 ? -9.758 2.115 -30 1 91.69 634 GLU B N 1
ATOM 11526 C CA . GLU B 1 634 ? -9.406 2.027 -31.422 1 91.69 634 GLU B CA 1
ATOM 11527 C C . GLU B 1 634 ? -8.023 1.408 -31.609 1 91.69 634 GLU B C 1
ATOM 11529 O O . GLU B 1 634 ? -7.832 0.552 -32.469 1 91.69 634 GLU B O 1
ATOM 11534 N N . THR B 1 635 ? -7.148 1.806 -30.781 1 92.75 635 THR B N 1
ATOM 11535 C CA . THR B 1 635 ? -5.777 1.32 -30.875 1 92.75 635 THR B CA 1
ATOM 11536 C C . THR B 1 635 ? -5.711 -0.173 -30.578 1 92.75 635 THR B C 1
ATOM 11538 O O . THR B 1 635 ? -4.871 -0.888 -31.125 1 92.75 635 THR B O 1
ATOM 11541 N N . SER B 1 636 ? -6.586 -0.679 -29.719 1 89.44 636 SER B N 1
ATOM 11542 C CA . SER B 1 636 ? -6.57 -2.074 -29.297 1 89.44 636 SER B CA 1
ATOM 11543 C C . SER B 1 636 ? -7.309 -2.963 -30.281 1 89.44 636 SER B C 1
ATOM 11545 O O . SER B 1 636 ? -7.312 -4.188 -30.156 1 89.44 636 SER B O 1
ATOM 11547 N N . GLY B 1 637 ? -7.914 -2.461 -31.219 1 86.12 637 GLY B N 1
ATOM 11548 C CA . GLY B 1 637 ? -8.453 -3.145 -32.375 1 86.12 637 GLY B CA 1
ATOM 11549 C C . GLY B 1 637 ? -9.305 -4.344 -32.031 1 86.12 637 GLY B C 1
ATOM 11550 O O . GLY B 1 637 ? -9.156 -5.418 -32.625 1 86.12 637 GLY B O 1
ATOM 11551 N N . ASN B 1 638 ? -10.062 -4.34 -31.016 1 87.19 638 ASN B N 1
ATOM 11552 C CA . ASN B 1 638 ? -10.914 -5.434 -30.562 1 87.19 638 ASN B CA 1
ATOM 11553 C C . ASN B 1 638 ? -10.102 -6.68 -30.234 1 87.19 638 ASN B C 1
ATOM 11555 O O . ASN B 1 638 ? -10.469 -7.793 -30.609 1 87.19 638 ASN B O 1
ATOM 11559 N N . GLY B 1 639 ? -8.977 -6.523 -29.75 1 89.06 639 GLY B N 1
ATOM 11560 C CA . GLY B 1 639 ? -8.125 -7.621 -29.312 1 89.06 639 GLY B CA 1
ATOM 11561 C C . GLY B 1 639 ? -6.902 -7.809 -30.188 1 89.06 639 GLY B C 1
ATOM 11562 O O . GLY B 1 639 ? -6.105 -8.719 -29.969 1 89.06 639 GLY B O 1
ATOM 11563 N N . ASP B 1 640 ? -6.793 -7.059 -31.234 1 93.25 640 ASP B N 1
ATOM 11564 C CA . ASP B 1 640 ? -5.566 -6.988 -32.031 1 93.25 640 ASP B CA 1
ATOM 11565 C C . ASP B 1 640 ? -4.648 -5.879 -31.516 1 93.25 640 ASP B C 1
ATOM 11567 O O . ASP B 1 640 ? -4.859 -4.703 -31.828 1 93.25 640 ASP B O 1
ATOM 11571 N N . TYR B 1 641 ? -3.596 -6.23 -30.828 1 94.62 641 TYR B N 1
ATOM 11572 C CA . TYR B 1 641 ? -2.785 -5.266 -30.078 1 94.62 641 TYR B CA 1
ATOM 11573 C C . TYR B 1 641 ? -1.54 -4.883 -30.875 1 94.62 641 TYR B C 1
ATOM 11575 O O . TYR B 1 641 ? -0.611 -4.285 -30.328 1 94.62 641 TYR B O 1
ATOM 11583 N N . ARG B 1 642 ? -1.39 -5.227 -32.281 1 95.62 642 ARG B N 1
ATOM 11584 C CA . ARG B 1 642 ? -0.191 -4.969 -33.062 1 95.62 642 ARG B CA 1
ATOM 11585 C C . ARG B 1 642 ? 0.08 -3.473 -33.188 1 95.62 642 ARG B C 1
ATOM 11587 O O . ARG B 1 642 ? 1.228 -3.035 -33.062 1 95.62 642 ARG B O 1
ATOM 11594 N N . THR B 1 643 ? -1.04 -2.723 -33.25 1 96 643 THR B N 1
ATOM 11595 C CA . THR B 1 643 ? -0.876 -1.275 -33.344 1 96 643 THR B CA 1
ATOM 11596 C C . THR B 1 643 ? -0.341 -0.707 -32.031 1 96 643 THR B C 1
ATOM 11598 O O . THR B 1 643 ? 0.571 0.123 -32.031 1 96 643 THR B O 1
ATOM 11601 N N . PHE B 1 644 ? -0.936 -1.126 -31 1 95.94 644 PHE B N 1
ATOM 11602 C CA . PHE B 1 644 ? -0.439 -0.703 -29.688 1 95.94 644 PHE B CA 1
ATOM 11603 C C . PHE B 1 644 ? 1.032 -1.065 -29.531 1 95.94 644 PHE B C 1
ATOM 11605 O O . PHE B 1 644 ? 1.839 -0.235 -29.109 1 95.94 644 PHE B O 1
ATOM 11612 N N . ALA B 1 645 ? 1.388 -2.291 -29.859 1 97.25 645 ALA B N 1
ATOM 11613 C CA . ALA B 1 645 ? 2.758 -2.775 -29.719 1 97.25 645 ALA B CA 1
ATOM 11614 C C . ALA B 1 645 ? 3.723 -1.952 -30.562 1 97.25 645 ALA B C 1
ATOM 11616 O O . ALA B 1 645 ? 4.832 -1.639 -30.125 1 97.25 645 ALA B O 1
ATOM 11617 N N . GLU B 1 646 ? 3.316 -1.62 -31.75 1 97.19 646 GLU B N 1
ATOM 11618 C CA . GLU B 1 646 ? 4.145 -0.821 -32.656 1 97.19 646 GLU B CA 1
ATOM 11619 C C . GLU B 1 646 ? 4.418 0.561 -32.062 1 97.19 646 GLU B C 1
ATOM 11621 O O . GLU B 1 646 ? 5.555 1.038 -32.094 1 97.19 646 GLU B O 1
ATOM 11626 N N . ILE B 1 647 ? 3.371 1.154 -31.562 1 97.56 647 ILE B N 1
ATOM 11627 C CA . ILE B 1 647 ? 3.502 2.492 -30.984 1 97.56 647 ILE B CA 1
ATOM 11628 C C . ILE B 1 647 ? 4.375 2.436 -29.734 1 97.56 647 ILE B C 1
ATOM 11630 O O . ILE B 1 647 ? 5.27 3.264 -29.562 1 97.56 647 ILE B O 1
ATOM 11634 N N . MET B 1 648 ? 4.141 1.493 -28.891 1 97.56 648 MET B N 1
ATOM 11635 C CA . MET B 1 648 ? 4.941 1.314 -27.688 1 97.56 648 MET B CA 1
ATOM 11636 C C . MET B 1 648 ? 6.406 1.081 -28.031 1 97.56 648 MET B C 1
ATOM 11638 O O . MET B 1 648 ? 7.297 1.637 -27.375 1 97.56 648 MET B O 1
ATOM 11642 N N . ASP B 1 649 ? 6.637 0.184 -29 1 98.12 649 ASP B N 1
ATOM 11643 C CA . ASP B 1 649 ? 8 -0.112 -29.438 1 98.12 649 ASP B CA 1
ATOM 11644 C C . ASP B 1 649 ? 8.727 1.16 -29.859 1 98.12 649 ASP B C 1
ATOM 11646 O O . ASP B 1 649 ? 9.867 1.396 -29.453 1 98.12 649 ASP B O 1
ATOM 11650 N N . SER B 1 650 ? 8.016 1.943 -30.672 1 97.62 650 SER B N 1
ATOM 11651 C CA . SER B 1 650 ? 8.594 3.201 -31.125 1 97.62 650 SER B CA 1
ATOM 11652 C C . SER B 1 650 ? 8.914 4.125 -29.953 1 97.62 650 SER B C 1
ATOM 11654 O O . SER B 1 650 ? 9.984 4.73 -29.906 1 97.62 650 SER B O 1
ATOM 11656 N N . ALA B 1 651 ? 7.98 4.273 -29.016 1 98.44 651 ALA B N 1
ATOM 11657 C CA . ALA B 1 651 ? 8.18 5.129 -27.859 1 98.44 651 ALA B CA 1
ATOM 11658 C C . ALA B 1 651 ? 9.359 4.648 -27.016 1 98.44 651 ALA B C 1
ATOM 11660 O O . ALA B 1 651 ? 10.188 5.457 -26.578 1 98.44 651 ALA B O 1
ATOM 11661 N N . MET B 1 652 ? 9.461 3.363 -26.812 1 98.62 652 MET B N 1
ATOM 11662 C CA . MET B 1 652 ? 10.516 2.787 -25.984 1 98.62 652 MET B CA 1
ATOM 11663 C C . MET B 1 652 ? 11.883 3.025 -26.609 1 98.62 652 MET B C 1
ATOM 11665 O O . MET B 1 652 ? 12.867 3.24 -25.906 1 98.62 652 MET B O 1
ATOM 11669 N N . LYS B 1 653 ? 12 2.953 -27.938 1 98.44 653 LYS B N 1
ATOM 11670 C CA . LYS B 1 653 ? 13.25 3.219 -28.656 1 98.44 653 LYS B CA 1
ATOM 11671 C C . LYS B 1 653 ? 13.609 4.699 -28.594 1 98.44 653 LYS B C 1
ATOM 11673 O O . LYS B 1 653 ? 14.766 5.055 -28.359 1 98.44 653 LYS B O 1
ATOM 11678 N N . GLU B 1 654 ? 12.586 5.539 -28.719 1 98 654 GLU B N 1
ATOM 11679 C CA . GLU B 1 654 ? 12.82 6.973 -28.578 1 98 654 GLU B CA 1
ATOM 11680 C C . GLU B 1 654 ? 13.305 7.324 -27.188 1 98 654 GLU B C 1
ATOM 11682 O O . GLU B 1 654 ? 14.133 8.219 -27.016 1 98 654 GLU B O 1
ATOM 11687 N N . TRP B 1 655 ? 12.781 6.645 -26.203 1 98.38 655 TRP B N 1
ATOM 11688 C CA . TRP B 1 655 ? 13.141 6.887 -24.812 1 98.38 655 TRP B CA 1
ATOM 11689 C C . TRP B 1 655 ? 14.484 6.242 -24.484 1 98.38 655 TRP B C 1
ATOM 11691 O O . TRP B 1 655 ? 14.984 6.375 -23.359 1 98.38 655 TRP B O 1
ATOM 11701 N N . GLY B 1 656 ? 15.047 5.453 -25.344 1 97.94 656 GLY B N 1
ATOM 11702 C CA . GLY B 1 656 ? 16.344 4.809 -25.141 1 97.94 656 GLY B CA 1
ATOM 11703 C C . GLY B 1 656 ? 16.25 3.545 -24.297 1 97.94 656 GLY B C 1
ATOM 11704 O O . GLY B 1 656 ? 17.25 3.072 -23.766 1 97.94 656 GLY B O 1
ATOM 11705 N N . ILE B 1 657 ? 15.133 3.008 -24.203 1 98.12 657 ILE B N 1
ATOM 11706 C CA . ILE B 1 657 ? 14.906 1.81 -23.391 1 98.12 657 ILE B CA 1
ATOM 11707 C C . ILE B 1 657 ? 15.227 0.567 -24.219 1 98.12 657 ILE B C 1
ATOM 11709 O O . ILE B 1 657 ? 15.922 -0.336 -23.75 1 98.12 657 ILE B O 1
ATOM 11713 N N . LEU B 1 658 ? 14.727 0.519 -25.422 1 98.25 658 LEU B N 1
ATOM 11714 C CA . LEU B 1 658 ? 14.969 -0.623 -26.297 1 98.25 658 LEU B CA 1
ATOM 11715 C C . LEU B 1 658 ? 15.961 -0.264 -27.406 1 98.25 658 LEU B C 1
ATOM 11717 O O . LEU B 1 658 ? 15.836 0.784 -28.031 1 98.25 658 LEU B O 1
ATOM 11721 N N . PRO B 1 659 ? 16.922 -1.131 -27.703 1 97.25 659 PRO B N 1
ATOM 11722 C CA . PRO B 1 659 ? 17.688 -1.022 -28.953 1 97.25 659 PRO B CA 1
ATOM 11723 C C . PRO B 1 659 ? 16.812 -1.222 -30.188 1 97.25 659 PRO B C 1
ATOM 11725 O O . PRO B 1 659 ? 15.758 -1.843 -30.109 1 97.25 659 PRO B O 1
ATOM 11728 N N . GLU B 1 660 ? 17.344 -0.807 -31.312 1 97.38 660 GLU B N 1
ATOM 11729 C CA . GLU B 1 660 ? 16.578 -0.812 -32.562 1 97.38 660 GLU B CA 1
ATOM 11730 C C . GLU B 1 660 ? 16.219 -2.234 -32.969 1 97.38 660 GLU B C 1
ATOM 11732 O O . GLU B 1 660 ? 15.18 -2.459 -33.594 1 97.38 660 GLU B O 1
ATOM 11737 N N . ASP B 1 661 ? 16.969 -3.174 -32.594 1 97.88 661 ASP B N 1
ATOM 11738 C CA . ASP B 1 661 ? 16.781 -4.535 -33.094 1 97.88 661 ASP B CA 1
ATOM 11739 C C . ASP B 1 661 ? 16.094 -5.406 -32.031 1 97.88 661 ASP B C 1
ATOM 11741 O O . ASP B 1 661 ? 16.203 -6.633 -32.094 1 97.88 661 ASP B O 1
ATOM 11745 N N . THR B 1 662 ? 15.516 -4.84 -30.984 1 98.5 662 THR B N 1
ATOM 11746 C CA . THR B 1 662 ? 14.766 -5.551 -29.953 1 98.5 662 THR B CA 1
ATOM 11747 C C . THR B 1 662 ? 13.336 -5.016 -29.859 1 98.5 662 THR B C 1
ATOM 11749 O O . THR B 1 662 ? 12.992 -4.039 -30.531 1 98.5 662 THR B O 1
ATOM 11752 N N . GLY B 1 663 ? 12.547 -5.672 -29.109 1 98.44 663 GLY B N 1
ATOM 11753 C CA . GLY B 1 663 ? 11.148 -5.273 -28.984 1 98.44 663 GLY B CA 1
ATOM 11754 C C . GLY B 1 663 ? 10.266 -5.898 -30.047 1 98.44 663 GLY B C 1
ATOM 11755 O O . GLY B 1 663 ? 10.281 -7.117 -30.234 1 98.44 663 GLY B O 1
ATOM 11756 N N . TYR B 1 664 ? 9.367 -5.102 -30.578 1 98.38 664 TYR B N 1
ATOM 11757 C CA . TYR B 1 664 ? 8.477 -5.543 -31.656 1 98.38 664 TYR B CA 1
ATOM 11758 C C . TYR B 1 664 ? 9.016 -5.133 -33.031 1 98.38 664 TYR B C 1
ATOM 11760 O O . TYR B 1 664 ? 8.766 -4.016 -33.469 1 98.38 664 TYR B O 1
ATOM 11768 N N . VAL B 1 665 ? 9.688 -6.086 -33.688 1 97.88 665 VAL B N 1
ATOM 11769 C CA . VAL B 1 665 ? 10.398 -5.797 -34.906 1 97.88 665 VAL B CA 1
ATOM 11770 C C . VAL B 1 665 ? 9.859 -6.68 -36.031 1 97.88 665 VAL B C 1
ATOM 11772 O O . VAL B 1 665 ? 10.062 -7.898 -36.031 1 97.88 665 VAL B O 1
ATOM 11775 N N . GLU B 1 666 ? 9.234 -6.09 -36.969 1 95.88 666 GLU B N 1
ATOM 11776 C CA . GLU B 1 666 ? 8.734 -6.789 -38.156 1 95.88 666 GLU B CA 1
ATOM 11777 C C . GLU B 1 666 ? 7.898 -8.008 -37.781 1 95.88 666 GLU B C 1
ATOM 11779 O O . GLU B 1 666 ? 8.133 -9.109 -38.25 1 95.88 666 GLU B O 1
ATOM 11784 N N . GLY B 1 667 ? 7.086 -7.816 -36.812 1 95.94 667 GLY B N 1
ATOM 11785 C CA . GLY B 1 667 ? 6.156 -8.852 -36.406 1 95.94 667 GLY B CA 1
ATOM 11786 C C . GLY B 1 667 ? 6.758 -9.836 -35.438 1 95.94 667 GLY B C 1
ATOM 11787 O O . GLY B 1 667 ? 6.078 -10.75 -34.969 1 95.94 667 GLY B O 1
ATOM 11788 N N . ARG B 1 668 ? 7.992 -9.68 -35.062 1 98 668 ARG B N 1
ATOM 11789 C CA . ARG B 1 668 ? 8.664 -10.555 -34.094 1 98 668 ARG B CA 1
ATOM 11790 C C . ARG B 1 668 ? 8.75 -9.898 -32.719 1 98 668 ARG B C 1
ATOM 11792 O O . ARG B 1 668 ? 8.898 -8.68 -32.625 1 98 668 ARG B O 1
ATOM 11799 N N . LEU B 1 669 ? 8.602 -10.68 -31.734 1 98.69 669 LEU B N 1
ATOM 11800 C CA . LEU B 1 669 ? 8.844 -10.266 -30.344 1 98.69 669 LEU B CA 1
ATOM 11801 C C . LEU B 1 669 ? 10.25 -10.664 -29.906 1 98.69 669 LEU B C 1
ATOM 11803 O O . LEU B 1 669 ? 10.547 -11.852 -29.766 1 98.69 669 LEU B O 1
ATOM 11807 N N . ILE B 1 670 ? 11.094 -9.672 -29.75 1 98.88 670 ILE B N 1
ATOM 11808 C CA . ILE B 1 670 ? 12.492 -9.898 -29.406 1 98.88 670 ILE B CA 1
ATOM 11809 C C . ILE B 1 670 ? 12.797 -9.305 -28.031 1 98.88 670 ILE B C 1
ATOM 11811 O O . ILE B 1 670 ? 12.547 -8.117 -27.797 1 98.88 670 ILE B O 1
ATOM 11815 N N . SER B 1 671 ? 13.305 -10.078 -27.078 1 98.88 671 SER B N 1
ATOM 11816 C CA . SER B 1 671 ? 13.609 -9.609 -25.734 1 98.88 671 SER B CA 1
ATOM 11817 C C . SER B 1 671 ? 14.656 -8.5 -25.766 1 98.88 671 SER B C 1
ATOM 11819 O O . SER B 1 671 ? 15.477 -8.43 -26.688 1 98.88 671 SER B O 1
ATOM 11821 N N . ASP B 1 672 ? 14.633 -7.648 -24.719 1 98.69 672 ASP B N 1
ATOM 11822 C CA . ASP B 1 672 ? 15.578 -6.539 -24.641 1 98.69 672 ASP B CA 1
ATOM 11823 C C . ASP B 1 672 ? 17 -7.047 -24.422 1 98.69 672 ASP B C 1
ATOM 11825 O O . ASP B 1 672 ? 17.969 -6.301 -24.594 1 98.69 672 ASP B O 1
ATOM 11829 N N . THR B 1 673 ? 17.172 -8.336 -24.125 1 98.56 673 THR B N 1
ATOM 11830 C CA . THR B 1 673 ? 18.484 -8.969 -24 1 98.56 673 THR B CA 1
ATOM 11831 C C . THR B 1 673 ? 18.938 -9.523 -25.344 1 98.56 673 THR B C 1
ATOM 11833 O O . THR B 1 673 ? 20.109 -9.891 -25.516 1 98.56 673 THR B O 1
ATOM 11836 N N . LYS B 1 674 ? 18.062 -9.672 -26.312 1 98.44 674 LYS B N 1
ATOM 11837 C CA . LYS B 1 674 ? 18.281 -10.195 -27.656 1 98.44 674 LYS B CA 1
ATOM 11838 C C . LYS B 1 674 ? 18.406 -11.719 -27.641 1 98.44 674 LYS B C 1
ATOM 11840 O O . LYS B 1 674 ? 18.562 -12.344 -28.688 1 98.44 674 LYS B O 1
ATOM 11845 N N . GLU B 1 675 ? 18.203 -12.344 -26.516 1 98.75 675 GLU B N 1
ATOM 11846 C CA . GLU B 1 675 ? 18.453 -13.773 -26.391 1 98.75 675 GLU B CA 1
ATOM 11847 C C . GLU B 1 675 ? 17.234 -14.586 -26.812 1 98.75 675 GLU B C 1
ATOM 11849 O O . GLU B 1 675 ? 17.344 -15.781 -27.078 1 98.75 675 GLU B O 1
ATOM 11854 N N . ILE B 1 676 ? 16.078 -14.023 -26.797 1 98.88 676 ILE B N 1
ATOM 11855 C CA . ILE B 1 676 ? 14.836 -14.703 -27.172 1 98.88 676 ILE B CA 1
ATOM 11856 C C . ILE B 1 676 ? 14.234 -14.031 -28.406 1 98.88 676 ILE B C 1
ATOM 11858 O O . ILE B 1 676 ? 14.094 -12.805 -28.453 1 98.88 676 ILE B O 1
ATOM 11862 N N . VAL B 1 677 ? 13.891 -14.75 -29.359 1 98.69 677 VAL B N 1
ATOM 11863 C CA . VAL B 1 677 ? 13.18 -14.273 -30.547 1 98.69 677 VAL B CA 1
ATOM 11864 C C . VAL B 1 677 ? 11.938 -15.141 -30.781 1 98.69 677 VAL B C 1
ATOM 11866 O O . VAL B 1 677 ? 12.039 -16.359 -30.953 1 98.69 677 VAL B O 1
ATOM 11869 N N . PHE B 1 678 ? 10.797 -14.547 -30.766 1 98.81 678 PHE B N 1
ATOM 11870 C CA . PHE B 1 678 ? 9.523 -15.211 -31.016 1 98.81 678 PHE B CA 1
ATOM 11871 C C . PHE B 1 678 ? 8.836 -14.609 -32.25 1 98.81 678 PHE B C 1
ATOM 11873 O O . PHE B 1 678 ? 8.531 -13.414 -32.25 1 98.81 678 PHE B O 1
ATOM 11880 N N . ASP B 1 679 ? 8.68 -15.359 -33.281 1 98.25 679 ASP B N 1
ATOM 11881 C CA . ASP B 1 679 ? 8.039 -14.977 -34.531 1 98.25 679 ASP B CA 1
ATOM 11882 C C . ASP B 1 679 ? 6.801 -15.836 -34.781 1 98.25 679 ASP B C 1
ATOM 11884 O O . ASP B 1 679 ? 6.828 -16.719 -35.656 1 98.25 679 ASP B O 1
ATOM 11888 N N . PRO B 1 680 ? 5.711 -15.516 -34.125 1 97.81 680 PRO B N 1
ATOM 11889 C CA . PRO B 1 680 ? 4.531 -16.391 -34.219 1 97.81 680 PRO B CA 1
ATOM 11890 C C . PRO B 1 680 ? 3.936 -16.422 -35.625 1 97.81 680 PRO B C 1
ATOM 11892 O O . PRO B 1 680 ? 3.383 -17.453 -36.031 1 97.81 680 PRO B O 1
ATOM 11895 N N . ASP B 1 681 ? 4.031 -15.391 -36.406 1 96.44 681 ASP B N 1
ATOM 11896 C CA . ASP B 1 681 ? 3.434 -15.344 -37.75 1 96.44 681 ASP B CA 1
ATOM 11897 C C . ASP B 1 681 ? 4.121 -16.312 -38.688 1 96.44 681 ASP B C 1
ATOM 11899 O O . ASP B 1 681 ? 3.533 -16.75 -39.688 1 96.44 681 ASP B O 1
ATOM 11903 N N . HIS B 1 682 ? 5.332 -16.672 -38.312 1 97.56 682 HIS B N 1
ATOM 11904 C CA . HIS B 1 682 ? 6.062 -17.672 -39.125 1 97.56 682 HIS B CA 1
ATOM 11905 C C . HIS B 1 682 ? 6.297 -18.938 -38.312 1 97.56 682 HIS B C 1
ATOM 11907 O O . HIS B 1 682 ? 7.098 -19.797 -38.719 1 97.56 682 HIS B O 1
ATOM 11913 N N . ALA B 1 683 ? 5.719 -19 -37.188 1 98.25 683 ALA B N 1
ATOM 11914 C CA . ALA B 1 683 ? 5.762 -20.172 -36.312 1 98.25 683 ALA B CA 1
ATOM 11915 C C . ALA B 1 683 ? 7.199 -20.516 -35.906 1 98.25 683 ALA B C 1
ATOM 11917 O O . ALA B 1 683 ? 7.629 -21.656 -36.094 1 98.25 683 ALA B O 1
ATOM 11918 N N . ARG B 1 684 ? 7.879 -19.547 -35.375 1 98.31 684 ARG B N 1
ATOM 11919 C CA . ARG B 1 684 ? 9.273 -19.766 -35 1 98.31 684 ARG B CA 1
ATOM 11920 C C . ARG B 1 684 ? 9.57 -19.188 -33.625 1 98.31 684 ARG B C 1
ATOM 11922 O O . ARG B 1 684 ? 9.094 -18.094 -33.312 1 98.31 684 ARG B O 1
ATOM 11929 N N . PHE B 1 685 ? 10.242 -19.922 -32.844 1 98.62 685 PHE B N 1
ATOM 11930 C CA . PHE B 1 685 ? 10.75 -19.5 -31.547 1 98.62 685 PHE B CA 1
ATOM 11931 C C . PHE B 1 685 ? 12.203 -19.922 -31.375 1 98.62 685 PHE B C 1
ATOM 11933 O O . PHE B 1 685 ? 12.562 -21.062 -31.688 1 98.62 685 PHE B O 1
ATOM 11940 N N . SER B 1 686 ? 13.047 -19.016 -30.859 1 98.56 686 SER B N 1
ATOM 11941 C CA . SER B 1 686 ? 14.445 -19.391 -30.688 1 98.56 686 SER B CA 1
ATOM 11942 C C . SER B 1 686 ? 15.047 -18.734 -29.453 1 98.56 686 SER B C 1
ATOM 11944 O O . SER B 1 686 ? 14.562 -17.688 -29 1 98.56 686 SER B O 1
ATOM 11946 N N . ILE B 1 687 ? 16.031 -19.391 -28.844 1 98.81 687 ILE B N 1
ATOM 11947 C CA . ILE B 1 687 ? 16.891 -18.906 -27.766 1 98.81 687 ILE B CA 1
ATOM 11948 C C . ILE B 1 687 ? 18.359 -19.016 -28.188 1 98.81 687 ILE B C 1
ATOM 11950 O O . ILE B 1 687 ? 18.781 -20.047 -28.703 1 98.81 687 ILE B O 1
ATOM 11954 N N . HIS B 1 688 ? 19.047 -17.984 -28.016 1 98.25 688 HIS B N 1
ATOM 11955 C CA . HIS B 1 688 ? 20.484 -18 -28.25 1 98.25 688 HIS B CA 1
ATOM 11956 C C . HIS B 1 688 ? 21.234 -17.328 -27.094 1 98.25 688 HIS B C 1
ATOM 11958 O O . HIS B 1 688 ? 21.141 -16.109 -26.906 1 98.25 688 HIS B O 1
ATOM 11964 N N . THR B 1 689 ? 21.953 -18.062 -26.312 1 98.31 689 THR B N 1
ATOM 11965 C CA . THR B 1 689 ? 22.812 -17.578 -25.25 1 98.31 689 THR B CA 1
ATOM 11966 C C . THR B 1 689 ? 24.203 -18.203 -25.344 1 98.31 689 THR B C 1
ATOM 11968 O O . THR B 1 689 ? 24.422 -19.125 -26.156 1 98.31 689 THR B O 1
ATOM 11971 N N . PRO B 1 690 ? 25.188 -17.75 -24.594 1 97.38 690 PRO B N 1
ATOM 11972 C CA . PRO B 1 690 ? 26.484 -18.406 -24.594 1 97.38 690 PRO B CA 1
ATOM 11973 C C . PRO B 1 690 ? 26.422 -19.844 -24.062 1 97.38 690 PRO B C 1
ATOM 11975 O O . PRO B 1 690 ? 27.359 -20.625 -24.266 1 97.38 690 PRO B O 1
ATOM 11978 N N . TYR B 1 691 ? 25.297 -20.25 -23.562 1 97.69 691 TYR B N 1
ATOM 11979 C CA . TYR B 1 691 ? 25.25 -21.516 -22.828 1 97.69 691 TYR B CA 1
ATOM 11980 C C . TYR B 1 691 ? 24.328 -22.516 -23.516 1 97.69 691 TYR B C 1
ATOM 11982 O O . TYR B 1 691 ? 24.406 -23.719 -23.25 1 97.69 691 TYR B O 1
ATOM 11990 N N . CYS B 1 692 ? 23.453 -22.016 -24.344 1 98.06 692 CYS B N 1
ATOM 11991 C CA . CYS B 1 692 ? 22.531 -22.938 -24.969 1 98.06 692 CYS B CA 1
ATOM 11992 C C . CYS B 1 692 ? 21.953 -22.359 -26.25 1 98.06 692 CYS B C 1
ATOM 11994 O O . CYS B 1 692 ? 22.016 -21.141 -26.469 1 98.06 692 CYS B O 1
ATOM 11996 N N . GLY B 1 693 ? 21.484 -23.188 -27.109 1 98.44 693 GLY B N 1
ATOM 11997 C CA . GLY B 1 693 ? 20.75 -22.875 -28.328 1 98.44 693 GLY B CA 1
ATOM 11998 C C . GLY B 1 693 ? 19.453 -23.641 -28.453 1 98.44 693 GLY B C 1
ATOM 11999 O O . GLY B 1 693 ? 19.391 -24.828 -28.094 1 98.44 693 GLY B O 1
ATOM 12000 N N . TYR B 1 694 ? 18.453 -23 -28.922 1 98.75 694 TYR B N 1
ATOM 12001 C CA . TYR B 1 694 ? 17.125 -23.609 -29.047 1 98.75 694 TYR B CA 1
ATOM 12002 C C . TYR B 1 694 ? 16.391 -23.094 -30.266 1 98.75 694 TYR B C 1
ATOM 12004 O O . TYR B 1 694 ? 16.453 -21.891 -30.578 1 98.75 694 TYR B O 1
ATOM 12012 N N . PHE B 1 695 ? 15.766 -23.922 -30.938 1 98.69 695 PHE B N 1
ATOM 12013 C CA . PHE B 1 695 ? 14.844 -23.578 -32 1 98.69 695 PHE B CA 1
ATOM 12014 C C . PHE B 1 695 ? 13.609 -24.469 -31.969 1 98.69 695 PHE B C 1
ATOM 12016 O O . PHE B 1 695 ? 13.719 -25.672 -31.719 1 98.69 695 PHE B O 1
ATOM 12023 N N . SER B 1 696 ? 12.461 -23.938 -32.188 1 98.69 696 SER B N 1
ATOM 12024 C CA . SER B 1 696 ? 11.234 -24.719 -32.281 1 98.69 696 SER B CA 1
ATOM 12025 C C . SER B 1 696 ? 10.234 -24.078 -33.25 1 98.69 696 SER B C 1
ATOM 12027 O O . SER B 1 696 ? 9.914 -22.906 -33.125 1 98.69 696 SER B O 1
ATOM 12029 N N . GLY B 1 697 ? 9.797 -24.844 -34.156 1 98.62 697 GLY B N 1
ATOM 12030 C CA . GLY B 1 697 ? 8.805 -24.359 -35.094 1 98.62 697 GLY B CA 1
ATOM 12031 C C . GLY B 1 697 ? 9.078 -24.781 -36.531 1 98.62 697 GLY B C 1
ATOM 12032 O O . GLY B 1 697 ? 9.516 -25.906 -36.75 1 98.62 697 GLY B O 1
ATOM 12033 N N . ALA B 1 698 ? 8.625 -23.953 -37.469 1 98.12 698 ALA B N 1
ATOM 12034 C CA . ALA B 1 698 ? 8.867 -24.188 -38.875 1 98.12 698 ALA B CA 1
ATOM 12035 C C . ALA B 1 698 ? 10.32 -23.875 -39.25 1 98.12 698 ALA B C 1
ATOM 12037 O O . ALA B 1 698 ? 10.742 -22.719 -39.219 1 98.12 698 ALA B O 1
ATOM 12038 N N . PRO B 1 699 ? 11.016 -24.922 -39.656 1 95.94 699 PRO B N 1
ATOM 12039 C CA . PRO B 1 699 ? 12.445 -24.703 -39.875 1 95.94 699 PRO B CA 1
ATOM 12040 C C . PRO B 1 699 ? 12.766 -23.922 -41.125 1 95.94 699 PRO B C 1
ATOM 12042 O O . PRO B 1 699 ? 12.062 -24.047 -42.125 1 95.94 699 PRO B O 1
ATOM 12045 N N . GLU B 1 700 ? 13.812 -23.188 -41 1 88.56 700 GLU B N 1
ATOM 12046 C CA . GLU B 1 700 ? 14.5 -22.672 -42.156 1 88.56 700 GLU B CA 1
ATOM 12047 C C . GLU B 1 700 ? 15.438 -23.719 -42.75 1 88.56 700 GLU B C 1
ATOM 12049 O O . GLU B 1 700 ? 15.547 -24.828 -42.25 1 88.56 700 GLU B O 1
ATOM 12054 N N . GLU B 1 701 ? 16.062 -23.391 -43.844 1 84.25 701 GLU B N 1
ATOM 12055 C CA . GLU B 1 701 ? 16.953 -24.344 -44.469 1 84.25 701 GLU B CA 1
ATOM 12056 C C . GLU B 1 701 ? 18.094 -24.719 -43.531 1 84.25 701 GLU B C 1
ATOM 12058 O O . GLU B 1 701 ? 18.469 -25.891 -43.469 1 84.25 701 GLU B O 1
ATOM 12063 N N . GLU B 1 702 ? 18.609 -23.766 -42.875 1 90.56 702 GLU B N 1
ATOM 12064 C CA . GLU B 1 702 ? 19.703 -23.984 -41.906 1 90.56 702 GLU B CA 1
ATOM 12065 C C . GLU B 1 702 ? 19.406 -23.297 -40.562 1 90.56 702 GLU B C 1
ATOM 12067 O O . GLU B 1 702 ? 19.062 -22.109 -40.562 1 90.56 702 GLU B O 1
ATOM 12072 N N . ILE B 1 703 ? 19.531 -24.094 -39.531 1 97 703 ILE B N 1
ATOM 12073 C CA . ILE B 1 703 ? 19.328 -23.562 -38.188 1 97 703 ILE B CA 1
ATOM 12074 C C . ILE B 1 703 ? 20.656 -23.609 -37.406 1 97 703 ILE B C 1
ATOM 12076 O O . ILE B 1 703 ? 21.203 -24.688 -37.156 1 97 703 ILE B O 1
ATOM 12080 N N . SER B 1 704 ? 21.156 -22.469 -37.031 1 96.44 704 SER B N 1
ATOM 12081 C CA . SER B 1 704 ? 22.375 -22.391 -36.219 1 96.44 704 SER B CA 1
ATOM 12082 C C . SER B 1 704 ? 22.031 -22.438 -34.719 1 96.44 704 SER B C 1
ATOM 12084 O O . SER B 1 704 ? 21.359 -21.547 -34.188 1 96.44 704 SER B O 1
ATOM 12086 N N . LEU B 1 705 ? 22.547 -23.406 -34.062 1 97.38 705 LEU B N 1
ATOM 12087 C CA . LEU B 1 705 ? 22.297 -23.547 -32.625 1 97.38 705 LEU B CA 1
ATOM 12088 C C . LEU B 1 705 ? 23.484 -23.016 -31.812 1 97.38 705 LEU B C 1
ATOM 12090 O O . LEU B 1 705 ? 23.344 -22.672 -30.641 1 97.38 705 LEU B O 1
ATOM 12094 N N . SER B 1 706 ? 24.609 -23.062 -32.344 1 96.25 706 SER B N 1
ATOM 12095 C CA . SER B 1 706 ? 25.828 -22.484 -31.828 1 96.25 706 SER B CA 1
ATOM 12096 C C . SER B 1 706 ? 26.797 -22.125 -32.938 1 96.25 706 SER B C 1
ATOM 12098 O O . SER B 1 706 ? 26.484 -22.297 -34.125 1 96.25 706 SER B O 1
ATOM 12100 N N . ASP B 1 707 ? 27.938 -21.594 -32.594 1 93 707 ASP B N 1
ATOM 12101 C CA . ASP B 1 707 ? 28.953 -21.281 -33.594 1 93 707 ASP B CA 1
ATOM 12102 C C . ASP B 1 707 ? 29.484 -22.547 -34.25 1 93 707 ASP B C 1
ATOM 12104 O O . ASP B 1 707 ? 29.938 -22.5 -35.406 1 93 707 ASP B O 1
ATOM 12108 N N . LYS B 1 708 ? 29.312 -23.672 -33.625 1 94.19 708 LYS B N 1
ATOM 12109 C CA . LYS B 1 708 ? 29.922 -24.906 -34.094 1 94.19 708 LYS B CA 1
ATOM 12110 C C . LYS B 1 708 ? 28.859 -25.828 -34.688 1 94.19 708 LYS B C 1
ATOM 12112 O O . LYS B 1 708 ? 29.172 -26.703 -35.5 1 94.19 708 LYS B O 1
ATOM 12117 N N . ILE B 1 709 ? 27.688 -25.688 -34.219 1 96.44 709 ILE B N 1
ATOM 12118 C CA . ILE B 1 709 ? 26.703 -26.719 -34.531 1 96.44 709 ILE B CA 1
ATOM 12119 C C . ILE B 1 709 ? 25.547 -26.094 -35.312 1 96.44 709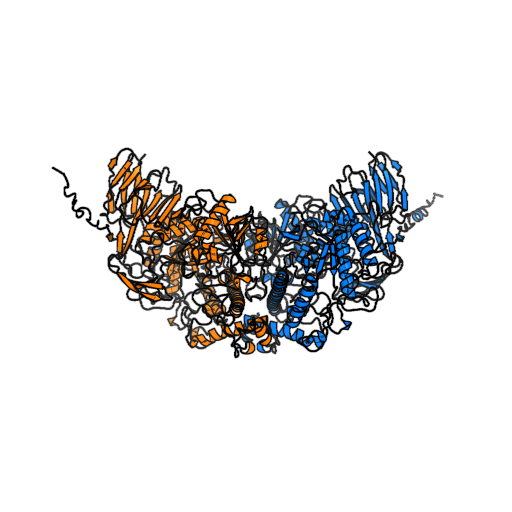 ILE B C 1
ATOM 12121 O O . ILE B 1 709 ? 24.875 -25.188 -34.812 1 96.44 709 ILE B O 1
ATOM 12125 N N . CYS B 1 710 ? 25.328 -26.578 -36.438 1 96.81 710 CYS B N 1
ATOM 12126 C CA . CYS B 1 710 ? 24.219 -26.203 -37.312 1 96.81 710 CYS B CA 1
ATOM 12127 C C . CYS B 1 710 ? 23.438 -27.422 -37.75 1 96.81 710 CYS B C 1
ATOM 12129 O O . CYS B 1 710 ? 24 -28.516 -37.906 1 96.81 710 CYS B O 1
ATOM 12131 N N . VAL B 1 711 ? 22.141 -27.25 -37.969 1 97.88 711 VAL B N 1
ATOM 12132 C CA . VAL B 1 711 ? 21.312 -28.375 -38.375 1 97.88 711 VAL B CA 1
ATOM 12133 C C . VAL B 1 711 ? 20.531 -28.016 -39.625 1 97.88 711 VAL B C 1
ATOM 12135 O O . VAL B 1 711 ? 19.875 -26.969 -39.688 1 97.88 711 VAL B O 1
ATOM 12138 N N . GLU B 1 712 ? 20.594 -28.859 -40.625 1 96.88 712 GLU B N 1
ATOM 12139 C CA . GLU B 1 712 ? 19.688 -28.812 -41.781 1 96.88 712 GLU B CA 1
ATOM 12140 C C . GLU B 1 712 ? 18.484 -29.734 -41.562 1 96.88 712 GLU B C 1
ATOM 12142 O O . GLU B 1 712 ? 18.641 -30.906 -41.25 1 96.88 712 GLU B O 1
ATOM 12147 N N . VAL B 1 713 ? 17.312 -29.141 -41.719 1 95.81 713 VAL B N 1
ATOM 12148 C CA . VAL B 1 713 ? 16.125 -29.859 -41.312 1 95.81 713 VAL B CA 1
ATOM 12149 C C . VAL B 1 713 ? 15.188 -30.047 -42.5 1 95.81 713 VAL B C 1
ATOM 12151 O O . VAL B 1 713 ? 14.945 -29.109 -43.281 1 95.81 713 VAL B O 1
ATOM 12154 N N . GLU B 1 714 ? 14.617 -31.25 -42.656 1 94.12 714 GLU B N 1
ATOM 12155 C CA . GLU B 1 714 ? 13.633 -31.547 -43.688 1 94.12 714 GLU B CA 1
ATOM 12156 C C . GLU B 1 714 ? 12.234 -31.703 -43.094 1 94.12 714 GLU B C 1
ATOM 12158 O O . GLU B 1 714 ? 11.242 -31.719 -43.844 1 94.12 714 GLU B O 1
ATOM 12163 N N . ASN B 1 715 ? 12.188 -31.812 -41.781 1 94.94 715 ASN B N 1
ATOM 12164 C CA . ASN B 1 715 ? 10.898 -31.891 -41.125 1 94.94 715 ASN B CA 1
ATOM 12165 C C . ASN B 1 715 ? 10.047 -30.656 -41.375 1 94.94 715 ASN B C 1
ATOM 12167 O O . ASN B 1 715 ? 10.578 -29.578 -41.688 1 94.94 715 ASN B O 1
ATOM 12171 N N . GLU B 1 716 ? 8.719 -30.719 -41.312 1 95.62 716 GLU B N 1
ATOM 12172 C CA . GLU B 1 716 ? 7.82 -29.562 -41.375 1 95.62 716 GLU B CA 1
ATOM 12173 C C . GLU B 1 716 ? 7.887 -28.719 -40.125 1 95.62 716 GLU B C 1
ATOM 12175 O O . GLU B 1 716 ? 7.797 -27.484 -40.188 1 95.62 716 GLU B O 1
ATOM 12180 N N . ARG B 1 717 ? 7.918 -29.359 -39 1 97.38 717 ARG B N 1
ATOM 12181 C CA . ARG B 1 717 ? 8.117 -28.781 -37.656 1 97.38 717 ARG B CA 1
ATOM 12182 C C . ARG B 1 717 ? 9.234 -29.516 -36.906 1 97.38 717 ARG B C 1
ATOM 12184 O O . ARG B 1 717 ? 9.367 -30.734 -37.031 1 97.38 717 ARG B O 1
ATOM 12191 N N . ILE B 1 718 ? 10.031 -28.719 -36.156 1 97.5 718 ILE B N 1
ATOM 12192 C CA . ILE B 1 718 ? 11.109 -29.359 -35.438 1 97.5 718 ILE B CA 1
ATOM 12193 C C . ILE B 1 718 ? 11.43 -28.547 -34.188 1 97.5 718 ILE B C 1
ATOM 12195 O O . ILE B 1 718 ? 11.281 -27.312 -34.188 1 97.5 718 ILE B O 1
ATOM 12199 N N . THR B 1 719 ? 11.695 -29.188 -33.094 1 98.44 719 THR B N 1
ATOM 12200 C CA . THR B 1 719 ? 12.336 -28.625 -31.922 1 98.44 719 THR B CA 1
ATOM 12201 C C . THR B 1 719 ? 13.781 -29.094 -31.812 1 98.44 719 THR B C 1
ATOM 12203 O O . THR B 1 719 ? 14.055 -30.297 -31.906 1 98.44 719 THR B O 1
ATOM 12206 N N . LEU B 1 720 ? 14.656 -28.188 -31.719 1 98.62 720 LEU B N 1
ATOM 12207 C CA . LEU B 1 720 ? 16.078 -28.438 -31.484 1 98.62 720 LEU B CA 1
ATOM 12208 C C . LEU B 1 720 ? 16.547 -27.766 -30.203 1 98.62 720 LEU B C 1
ATOM 12210 O O . LEU B 1 720 ? 16.438 -26.547 -30.062 1 98.62 720 LEU B O 1
ATOM 12214 N N . ALA B 1 721 ? 17.047 -28.562 -29.25 1 98.81 721 ALA B N 1
ATOM 12215 C CA . ALA B 1 721 ? 17.594 -28.047 -28 1 98.81 721 ALA B CA 1
ATOM 12216 C C . ALA B 1 721 ? 19.031 -28.5 -27.812 1 98.81 721 ALA B C 1
ATOM 12218 O O . ALA B 1 721 ? 19.312 -29.703 -27.719 1 98.81 721 ALA B O 1
ATOM 12219 N N . LEU B 1 722 ? 19.906 -27.547 -27.797 1 98.62 722 LEU B N 1
ATOM 12220 C CA . LEU B 1 722 ? 21.328 -27.844 -27.672 1 98.62 722 LEU B CA 1
ATOM 12221 C C . LEU B 1 722 ? 21.906 -27.234 -26.391 1 98.62 722 LEU B C 1
ATOM 12223 O O . LEU B 1 722 ? 21.703 -26.062 -26.109 1 98.62 722 LEU B O 1
ATOM 12227 N N . ILE B 1 723 ? 22.625 -28.047 -25.641 1 98.31 723 ILE B N 1
ATOM 12228 C CA . ILE B 1 723 ? 23.312 -27.578 -24.453 1 98.31 723 ILE B CA 1
ATOM 12229 C C . ILE B 1 723 ? 24.625 -28.328 -24.266 1 98.31 723 ILE B C 1
ATOM 12231 O O . ILE B 1 723 ? 24.766 -29.469 -24.734 1 98.31 723 ILE B O 1
ATOM 12235 N N . ALA B 1 724 ? 25.578 -27.641 -23.703 1 96.69 724 ALA B N 1
ATOM 12236 C CA . ALA B 1 724 ? 26.828 -28.328 -23.391 1 96.69 724 ALA B CA 1
ATOM 12237 C C . ALA B 1 724 ? 26.719 -29.125 -22.109 1 96.69 724 ALA B C 1
ATOM 12239 O O . ALA B 1 724 ? 26.031 -28.719 -21.172 1 96.69 724 ALA B O 1
ATOM 12240 N N . LYS B 1 725 ? 27.406 -30.219 -22.078 1 95.06 725 LYS B N 1
ATOM 12241 C CA . LYS B 1 725 ? 27.469 -31 -20.844 1 95.06 725 LYS B CA 1
ATOM 12242 C C . LYS B 1 725 ? 27.906 -30.125 -19.672 1 95.06 725 LYS B C 1
ATOM 12244 O O . LYS B 1 725 ? 28.797 -29.281 -19.812 1 95.06 725 LYS B O 1
ATOM 12249 N N . ASP B 1 726 ? 27.203 -30.141 -18.5 1 92.38 726 ASP B N 1
ATOM 12250 C CA . ASP B 1 726 ? 27.453 -29.422 -17.25 1 92.38 726 ASP B CA 1
ATOM 12251 C C . ASP B 1 726 ? 27.156 -27.938 -17.406 1 92.38 726 ASP B C 1
ATOM 12253 O O . ASP B 1 726 ? 27.641 -27.125 -16.609 1 92.38 726 ASP B O 1
ATOM 12257 N N . GLU B 1 727 ? 26.531 -27.609 -18.438 1 95.19 727 GLU B N 1
ATOM 12258 C CA . GLU B 1 727 ? 26 -26.281 -18.672 1 95.19 727 GLU B CA 1
ATOM 12259 C C . GLU B 1 727 ? 27.125 -25.25 -18.781 1 95.19 727 GLU B C 1
ATOM 12261 O O . GLU B 1 727 ? 26.969 -24.109 -18.344 1 95.19 727 GLU B O 1
ATOM 12266 N N . ILE B 1 728 ? 28.266 -25.562 -19.188 1 93.62 728 ILE B N 1
ATOM 12267 C CA . ILE B 1 728 ? 29.375 -24.641 -19.422 1 93.62 728 ILE B CA 1
ATOM 12268 C C . ILE B 1 728 ? 29.109 -23.844 -20.703 1 93.62 728 ILE B C 1
ATOM 12270 O O . ILE B 1 728 ? 28.141 -24.125 -21.422 1 93.62 728 ILE B O 1
ATOM 12274 N N . LYS B 1 729 ? 29.891 -22.938 -21 1 96.38 729 LYS B N 1
ATOM 12275 C CA . LYS B 1 729 ? 29.766 -22.156 -22.234 1 96.38 729 LYS B CA 1
ATOM 12276 C C . LYS B 1 729 ? 29.938 -23.047 -23.469 1 96.38 729 LYS B C 1
ATOM 12278 O O . LYS B 1 729 ? 30.797 -23.938 -23.484 1 96.38 729 LYS B O 1
ATOM 12283 N N . MET B 1 730 ? 29.109 -22.844 -24.438 1 95.56 730 MET B N 1
ATOM 12284 C CA . MET B 1 730 ? 29.109 -23.672 -25.641 1 95.56 730 MET B CA 1
ATOM 12285 C C . MET B 1 730 ? 30.422 -23.547 -26.406 1 95.56 730 MET B C 1
ATOM 12287 O O . MET B 1 730 ? 30.922 -24.531 -26.969 1 95.56 730 MET B O 1
ATOM 12291 N N . ASP B 1 731 ? 30.844 -22.25 -26.219 1 89.75 731 ASP B N 1
ATOM 12292 C CA . ASP B 1 731 ? 32.125 -22.031 -26.875 1 89.75 731 ASP B CA 1
ATOM 12293 C C . ASP B 1 731 ? 33.25 -22.781 -26.156 1 89.75 731 ASP B C 1
ATOM 12295 O O . ASP B 1 731 ? 33.469 -22.594 -24.969 1 89.75 731 ASP B O 1
ATOM 12299 N N . GLY B 1 732 ? 33.75 -23.797 -26.578 1 87.56 732 GLY B N 1
ATOM 12300 C CA . GLY B 1 732 ? 34.844 -24.531 -25.969 1 87.56 732 GLY B CA 1
ATOM 12301 C C . GLY B 1 732 ? 34.438 -25.906 -25.453 1 87.56 732 GLY B C 1
ATOM 12302 O O . GLY B 1 732 ? 35.25 -26.672 -24.969 1 87.56 732 GLY B O 1
ATOM 12303 N N . ALA B 1 733 ? 33.219 -26.172 -25.5 1 94.19 733 ALA B N 1
ATOM 12304 C CA . ALA B 1 733 ? 32.719 -27.469 -25.016 1 94.19 733 ALA B CA 1
ATOM 12305 C C . ALA B 1 733 ? 33.125 -28.594 -25.984 1 94.19 733 ALA B C 1
ATOM 12307 O O . ALA B 1 733 ? 33.281 -28.359 -27.188 1 94.19 733 ALA B O 1
ATOM 12308 N N . SER B 1 734 ? 33.281 -29.781 -25.422 1 94.75 734 SER B N 1
ATOM 12309 C CA . SER B 1 734 ? 33.656 -30.938 -26.234 1 94.75 734 SER B CA 1
ATOM 12310 C C . SER B 1 734 ? 32.5 -31.922 -26.312 1 94.75 734 SER B C 1
ATOM 12312 O O . SER B 1 734 ? 32.531 -32.844 -27.125 1 94.75 734 SER B O 1
ATOM 12314 N N . GLU B 1 735 ? 31.578 -31.75 -25.469 1 96.56 735 GLU B N 1
ATOM 12315 C CA . GLU B 1 735 ? 30.422 -32.625 -25.438 1 96.56 735 GLU B CA 1
ATOM 12316 C C . GLU B 1 735 ? 29.109 -31.844 -25.359 1 96.56 735 GLU B C 1
ATOM 12318 O O . GLU B 1 735 ? 28.984 -30.922 -24.562 1 96.56 735 GLU B O 1
ATOM 12323 N N . TYR B 1 736 ? 28.203 -32.219 -26.25 1 97.69 736 TYR B N 1
ATOM 12324 C CA . TYR B 1 736 ? 26.906 -31.547 -26.328 1 97.69 736 TYR B CA 1
ATOM 12325 C C . TYR B 1 736 ? 25.781 -32.562 -26.234 1 97.69 736 TYR B C 1
ATOM 12327 O O . TYR B 1 736 ? 25.953 -33.75 -26.578 1 97.69 736 TYR B O 1
ATOM 12335 N N . ILE B 1 737 ? 24.703 -32.125 -25.719 1 98.44 737 ILE B N 1
ATOM 12336 C CA . ILE B 1 737 ? 23.438 -32.844 -25.75 1 98.44 737 ILE B CA 1
ATOM 12337 C C . ILE B 1 737 ? 22.469 -32.156 -26.688 1 98.44 737 ILE B C 1
ATOM 12339 O O . ILE B 1 737 ? 22.219 -30.953 -26.547 1 98.44 737 ILE B O 1
ATOM 12343 N N . LEU B 1 738 ? 21.984 -32.844 -27.641 1 98.38 738 LEU B N 1
ATOM 12344 C CA . LEU B 1 738 ? 21.016 -32.312 -28.594 1 98.38 738 LEU B CA 1
ATOM 12345 C C . LEU B 1 738 ? 19.703 -33.094 -28.516 1 98.38 738 LEU B C 1
ATOM 12347 O O . LEU B 1 738 ? 19.703 -34.312 -28.547 1 98.38 738 LEU B O 1
ATOM 12351 N N . THR B 1 739 ? 18.641 -32.438 -28.266 1 98.56 739 THR B N 1
ATOM 12352 C CA . THR B 1 739 ? 17.297 -33 -28.438 1 98.56 739 THR B CA 1
ATOM 12353 C C . THR B 1 739 ? 16.688 -32.531 -29.734 1 98.56 739 THR B C 1
ATOM 12355 O O . THR B 1 739 ? 16.688 -31.312 -30.016 1 98.56 739 THR B O 1
ATOM 12358 N N . ALA B 1 740 ? 16.188 -33.406 -30.562 1 98.12 740 ALA B N 1
ATOM 12359 C CA . ALA B 1 740 ? 15.547 -33.062 -31.844 1 98.12 740 ALA B CA 1
ATOM 12360 C C . ALA B 1 740 ? 14.258 -33.875 -32.031 1 98.12 740 ALA B C 1
ATOM 12362 O O . ALA B 1 740 ? 14.289 -35.094 -32.094 1 98.12 740 ALA B O 1
ATOM 12363 N N . MET B 1 741 ? 13.148 -33.156 -32.125 1 97.75 741 MET B N 1
ATOM 12364 C CA . MET B 1 741 ? 11.891 -33.875 -32.312 1 97.75 741 MET B CA 1
ATOM 12365 C C . MET B 1 741 ? 10.891 -33 -33.094 1 97.75 741 MET B C 1
ATOM 12367 O O . MET B 1 741 ? 10.836 -31.797 -32.906 1 97.75 741 MET B O 1
ATOM 12371 N N . GLY B 1 742 ? 10.18 -33.625 -33.938 1 97.62 742 GLY B N 1
ATOM 12372 C CA . GLY B 1 742 ? 9.016 -33.031 -34.562 1 97.62 742 GLY B CA 1
ATOM 12373 C C . GLY B 1 742 ? 7.742 -33.219 -33.75 1 97.62 742 GLY B C 1
ATOM 12374 O O . GLY B 1 742 ? 7.707 -32.906 -32.562 1 97.62 742 GLY B O 1
ATOM 12375 N N . THR B 1 743 ? 6.727 -33.688 -34.406 1 97.56 743 THR B N 1
ATOM 12376 C CA . THR B 1 743 ? 5.461 -33.969 -33.75 1 97.56 743 THR B CA 1
ATOM 12377 C C . THR B 1 743 ? 5.586 -35.156 -32.812 1 97.56 743 THR B C 1
ATOM 12379 O O . THR B 1 743 ? 6.441 -36.031 -33 1 97.56 743 THR B O 1
ATOM 12382 N N . THR B 1 744 ? 4.801 -35.125 -31.781 1 97.62 744 THR B N 1
ATOM 12383 C CA . THR B 1 744 ? 4.723 -36.25 -30.844 1 97.62 744 THR B CA 1
ATOM 12384 C C . THR B 1 744 ? 3.271 -36.531 -30.469 1 97.62 744 THR B C 1
ATOM 12386 O O . THR B 1 744 ? 2.387 -35.719 -30.719 1 97.62 744 THR B O 1
ATOM 12389 N N . GLY B 1 745 ? 3.004 -37.688 -29.906 1 96.56 745 GLY B N 1
ATOM 12390 C CA . GLY B 1 745 ? 1.677 -38.125 -29.516 1 96.56 745 GLY B CA 1
ATOM 12391 C C . GLY B 1 745 ? 1.463 -39.625 -29.688 1 96.56 745 GLY B C 1
ATOM 12392 O O . GLY B 1 745 ? 2.381 -40.406 -29.469 1 96.56 745 GLY B O 1
ATOM 12393 N N . MET B 1 746 ? 0.229 -39.938 -29.875 1 97.12 746 MET B N 1
ATOM 12394 C CA . MET B 1 746 ? -0.108 -41.312 -30.234 1 97.12 746 MET B CA 1
ATOM 12395 C C . MET B 1 746 ? -0.341 -41.438 -31.734 1 97.12 746 MET B C 1
ATOM 12397 O O . MET B 1 746 ? -1.023 -40.625 -32.344 1 97.12 746 MET B O 1
ATOM 12401 N N . ASP B 1 747 ? 0.152 -42.438 -32.406 1 96.19 747 ASP B N 1
ATOM 12402 C CA . ASP B 1 747 ? 0.309 -42.5 -33.844 1 96.19 747 ASP B CA 1
ATOM 12403 C C . ASP B 1 747 ? -1.027 -42.75 -34.531 1 96.19 747 ASP B C 1
ATOM 12405 O O . ASP B 1 747 ? -1.137 -42.625 -35.75 1 96.19 747 ASP B O 1
ATOM 12409 N N . GLU B 1 748 ? -2.105 -43.062 -33.844 1 96.75 748 GLU B N 1
ATOM 12410 C CA . GLU B 1 748 ? -3.418 -43.281 -34.438 1 96.75 748 GLU B CA 1
ATOM 12411 C C . GLU B 1 748 ? -4.441 -42.281 -33.906 1 96.75 748 GLU B C 1
ATOM 12413 O O . GLU B 1 748 ? -5.648 -42.531 -33.969 1 96.75 748 GLU B O 1
ATOM 12418 N N . THR B 1 749 ? -4.008 -41.219 -33.312 1 97.06 749 THR B N 1
ATOM 12419 C CA . THR B 1 749 ? -4.887 -40.188 -32.812 1 97.06 749 THR B CA 1
ATOM 12420 C C . THR B 1 749 ? -5.785 -39.625 -33.906 1 97.06 749 THR B C 1
ATOM 12422 O O . THR B 1 749 ? -5.324 -39.406 -35.031 1 97.06 749 THR B O 1
ATOM 12425 N N . THR B 1 750 ? -7.02 -39.375 -33.625 1 96.56 750 THR B N 1
ATOM 12426 C CA . THR B 1 750 ? -7.953 -38.812 -34.594 1 96.56 750 THR B CA 1
ATOM 12427 C C . THR B 1 750 ? -8.516 -37.5 -34.094 1 96.56 750 THR B C 1
ATOM 12429 O O . THR B 1 750 ? -8.633 -37.281 -32.906 1 96.56 750 THR B O 1
ATOM 12432 N N . PHE B 1 751 ? -8.805 -36.656 -35.031 1 95.88 751 PHE B N 1
ATOM 12433 C CA . PHE B 1 751 ? -9.383 -35.344 -34.781 1 95.88 751 PHE B CA 1
ATOM 12434 C C . PHE B 1 751 ? -10.773 -35.25 -35.406 1 95.88 751 PHE B C 1
ATOM 12436 O O . PHE B 1 751 ? -10.914 -35.219 -36.625 1 95.88 751 PHE B O 1
ATOM 12443 N N . GLY B 1 752 ? -11.75 -35.219 -34.5 1 94.62 752 GLY B N 1
ATOM 12444 C CA . GLY B 1 752 ? -13.117 -35.094 -34.969 1 94.62 752 GLY B CA 1
ATOM 12445 C C . GLY B 1 752 ? -13.734 -33.75 -34.625 1 94.62 752 GLY B C 1
ATOM 12446 O O . GLY B 1 752 ? -13.102 -32.906 -33.969 1 94.62 752 GLY B O 1
ATOM 12447 N N . LYS B 1 753 ? -14.914 -33.562 -35.125 1 93.69 753 LYS B N 1
ATOM 12448 C CA . LYS B 1 753 ? -15.656 -32.344 -34.844 1 93.69 753 LYS B CA 1
ATOM 12449 C C . LYS B 1 753 ? -16.297 -32.406 -33.469 1 93.69 753 LYS B C 1
ATOM 12451 O O . LYS B 1 753 ? -16.922 -33.406 -33.094 1 93.69 753 LYS B O 1
ATOM 12456 N N . GLY B 1 754 ? -15.945 -31.469 -32.656 1 92.25 754 GLY B N 1
ATOM 12457 C CA . GLY B 1 754 ? -16.609 -31.281 -31.375 1 92.25 754 GLY B CA 1
ATOM 12458 C C . GLY B 1 754 ? -17.734 -30.266 -31.422 1 92.25 754 GLY B C 1
ATOM 12459 O O . GLY B 1 754 ? -18.094 -29.781 -32.5 1 92.25 754 GLY B O 1
ATOM 12460 N N . PRO B 1 755 ? -18.359 -29.984 -30.328 1 91.56 755 PRO B N 1
ATOM 12461 C CA . PRO B 1 755 ? -19.422 -28.984 -30.266 1 91.56 755 PRO B CA 1
ATOM 12462 C C . PRO B 1 755 ? -18.891 -27.547 -30.391 1 91.56 755 PRO B C 1
ATOM 12464 O O . PRO B 1 755 ? -17.688 -27.328 -30.328 1 91.56 755 PRO B O 1
ATOM 12467 N N . GLU B 1 756 ? -19.766 -26.688 -30.719 1 89 756 GLU B N 1
ATOM 12468 C CA . GLU B 1 756 ? -19.484 -25.266 -30.641 1 89 756 GLU B CA 1
ATOM 12469 C C . GLU B 1 756 ? -19.953 -24.688 -29.312 1 89 756 GLU B C 1
ATOM 12471 O O . GLU B 1 756 ? -21.141 -24.781 -28.969 1 89 756 GLU B O 1
ATOM 12476 N N . LEU B 1 757 ? -19.078 -24.25 -28.531 1 81.38 757 LEU B N 1
ATOM 12477 C CA . LEU B 1 757 ? -19.406 -23.641 -27.25 1 81.38 757 LEU B CA 1
ATOM 12478 C C . LEU B 1 757 ? -18.984 -22.172 -27.219 1 81.38 757 LEU B C 1
ATOM 12480 O O . LEU B 1 757 ? -17.844 -21.844 -27.531 1 81.38 757 LEU B O 1
ATOM 12484 N N . MET B 1 758 ? -19.859 -21.219 -26.766 1 70.69 758 MET B N 1
ATOM 12485 C CA . MET B 1 758 ? -19.625 -19.781 -26.672 1 70.69 758 MET B CA 1
ATOM 12486 C C . MET B 1 758 ? -19.062 -19.234 -27.969 1 70.69 758 MET B C 1
ATOM 12488 O O . MET B 1 758 ? -18.156 -18.391 -27.969 1 70.69 758 MET B O 1
ATOM 12492 N N . GLY B 1 759 ? -19.406 -19.859 -29.047 1 75.88 759 GLY B N 1
ATOM 12493 C CA . GLY B 1 759 ? -19 -19.375 -30.344 1 75.88 759 GLY B CA 1
ATOM 12494 C C . GLY B 1 759 ? -17.625 -19.891 -30.766 1 75.88 759 GLY B C 1
ATOM 12495 O O . GLY B 1 759 ? -17.078 -19.469 -31.781 1 75.88 759 GLY B O 1
ATOM 12496 N N . ILE B 1 760 ? -17.094 -20.797 -30 1 82.25 760 ILE B N 1
ATOM 12497 C CA . ILE B 1 760 ? -15.781 -21.359 -30.281 1 82.25 760 ILE B CA 1
ATOM 12498 C C . ILE B 1 760 ? -15.922 -22.828 -30.672 1 82.25 760 ILE B C 1
ATOM 12500 O O . ILE B 1 760 ? -16.531 -23.609 -29.953 1 82.25 760 ILE B O 1
ATOM 12504 N N . PRO B 1 761 ? -15.508 -23.078 -31.828 1 87.88 761 PRO B N 1
ATOM 12505 C CA . PRO B 1 761 ? -15.555 -24.484 -32.219 1 87.88 761 PRO B CA 1
ATOM 12506 C C . PRO B 1 761 ? -14.586 -25.359 -31.438 1 87.88 761 PRO B C 1
ATOM 12508 O O . PRO B 1 761 ? -13.406 -25.016 -31.297 1 87.88 761 PRO B O 1
ATOM 12511 N N . PHE B 1 762 ? -15.07 -26.469 -31.016 1 93.56 762 PHE B N 1
ATOM 12512 C CA . PHE B 1 762 ? -14.234 -27.453 -30.312 1 93.56 762 PHE B CA 1
ATOM 12513 C C . PHE B 1 762 ? -13.945 -28.656 -31.219 1 93.56 762 PHE B C 1
ATOM 12515 O O . PHE B 1 762 ? -14.727 -28.969 -32.094 1 93.56 762 PHE B O 1
ATOM 12522 N N . ALA B 1 763 ? -12.82 -29.203 -30.984 1 95.25 763 ALA B N 1
ATOM 12523 C CA . ALA B 1 763 ? -12.469 -30.484 -31.594 1 95.25 763 ALA B CA 1
ATOM 12524 C C . ALA B 1 763 ? -12.523 -31.609 -30.562 1 95.25 763 ALA B C 1
ATOM 12526 O O . ALA B 1 763 ? -12.328 -31.391 -29.375 1 95.25 763 ALA B O 1
ATOM 12527 N N . ALA B 1 764 ? -12.859 -32.719 -31.078 1 96.31 764 ALA B N 1
ATOM 12528 C CA . ALA B 1 764 ? -12.734 -33.938 -30.297 1 96.31 764 ALA B CA 1
ATOM 12529 C C . ALA B 1 764 ? -11.461 -34.688 -30.656 1 96.31 764 ALA B C 1
ATOM 12531 O O . ALA B 1 764 ? -11.375 -35.312 -31.734 1 96.31 764 ALA B O 1
ATOM 12532 N N . VAL B 1 765 ? -10.57 -34.719 -29.844 1 97.75 765 VAL B N 1
ATOM 12533 C CA . VAL B 1 765 ? -9.289 -35.375 -30.078 1 97.75 765 VAL B CA 1
ATOM 12534 C C . VAL B 1 765 ? -9.266 -36.719 -29.391 1 97.75 765 VAL B C 1
ATOM 12536 O O . VAL B 1 765 ? -9.219 -36.781 -28.156 1 97.75 765 VAL B O 1
ATOM 12539 N N . GLU B 1 766 ? -9.25 -37.781 -30.141 1 96.94 766 GLU B N 1
ATOM 12540 C CA . GLU B 1 766 ? -9.211 -39.125 -29.594 1 96.94 766 GLU B CA 1
ATOM 12541 C C . GLU B 1 766 ? -7.805 -39.719 -29.672 1 96.94 766 GLU B C 1
ATOM 12543 O O . GLU B 1 766 ? -7.285 -39.969 -30.75 1 96.94 766 GLU B O 1
ATOM 12548 N N . PHE B 1 767 ? -7.254 -39.969 -28.609 1 97 767 PHE B N 1
ATOM 12549 C CA . PHE B 1 767 ? -5.93 -40.562 -28.531 1 97 767 PHE B CA 1
ATOM 12550 C C . PHE B 1 767 ? -6.016 -42.062 -28.703 1 97 767 PHE B C 1
ATOM 12552 O O . PHE B 1 767 ? -6.719 -42.75 -27.953 1 97 767 PHE B O 1
ATOM 12559 N N . LYS B 1 768 ? -5.27 -42.531 -29.656 1 95.56 768 LYS B N 1
ATOM 12560 C CA . LYS B 1 768 ? -5.246 -43.969 -29.984 1 95.56 768 LYS B CA 1
ATOM 12561 C C . LYS B 1 768 ? -3.889 -44.375 -30.547 1 95.56 768 LYS B C 1
ATOM 12563 O O . LYS B 1 768 ? -3.135 -43.531 -31.047 1 95.56 768 LYS B O 1
ATOM 12568 N N . GLY B 1 769 ? -3.625 -45.656 -30.391 1 97 769 GLY B N 1
ATOM 12569 C CA . GLY B 1 769 ? -2.381 -46.188 -30.938 1 97 769 GLY B CA 1
ATOM 12570 C C . GLY B 1 769 ? -1.252 -46.219 -29.922 1 97 769 GLY B C 1
ATOM 12571 O O . GLY B 1 769 ? -1.468 -46.531 -28.75 1 97 769 GLY B O 1
ATOM 12572 N N . LYS B 1 770 ? -0.002 -45.969 -30.484 1 97.56 770 LYS B N 1
ATOM 12573 C CA . LYS B 1 770 ? 1.202 -46.031 -29.656 1 97.56 770 LYS B CA 1
ATOM 12574 C C . LYS B 1 770 ? 1.938 -44.719 -29.672 1 97.56 770 LYS B C 1
ATOM 12576 O O . LYS B 1 770 ? 1.797 -43.906 -30.594 1 97.56 770 LYS B O 1
ATOM 12581 N N . LEU B 1 771 ? 2.672 -44.594 -28.609 1 97.75 771 LEU B N 1
ATOM 12582 C CA . LEU B 1 771 ? 3.48 -43.406 -28.453 1 97.75 771 LEU B CA 1
ATOM 12583 C C . LEU B 1 771 ? 4.512 -43.281 -29.578 1 97.75 771 LEU B C 1
ATOM 12585 O O . LEU B 1 771 ? 5.137 -44.281 -29.953 1 97.75 771 LEU B O 1
ATOM 12589 N N . TYR B 1 772 ? 4.602 -42.062 -30.125 1 97.31 772 TYR B N 1
ATOM 12590 C CA . TYR B 1 772 ? 5.602 -41.844 -31.156 1 97.31 772 TYR B CA 1
ATOM 12591 C C . TYR B 1 772 ? 6.285 -40.5 -30.984 1 97.31 772 TYR B C 1
ATOM 12593 O O . TYR B 1 772 ? 5.797 -39.656 -30.25 1 97.31 772 TYR B O 1
ATOM 12601 N N . ALA B 1 773 ? 7.43 -40.344 -31.562 1 97.62 773 ALA B N 1
ATOM 12602 C CA . ALA B 1 773 ? 8.102 -39.094 -31.828 1 97.62 773 ALA B CA 1
ATOM 12603 C C . ALA B 1 773 ? 8.617 -39.031 -33.25 1 97.62 773 ALA B C 1
ATOM 12605 O O . ALA B 1 773 ? 9.164 -40 -33.781 1 97.62 773 ALA B O 1
ATOM 12606 N N . GLU B 1 774 ? 8.297 -37.875 -33.844 1 97.5 774 GLU B N 1
ATOM 12607 C CA . GLU B 1 774 ? 8.898 -37.656 -35.156 1 97.5 774 GLU B CA 1
ATOM 12608 C C . GLU B 1 774 ? 10.383 -37.312 -35.031 1 97.5 774 GLU B C 1
ATOM 12610 O O . GLU B 1 774 ? 10.742 -36.344 -34.344 1 97.5 774 GLU B O 1
ATOM 12615 N N . THR B 1 775 ? 11.219 -38.062 -35.688 1 97.12 775 THR B N 1
ATOM 12616 C CA . THR B 1 775 ? 12.664 -37.938 -35.562 1 97.12 775 THR B CA 1
ATOM 12617 C C . THR B 1 775 ? 13.219 -36.938 -36.562 1 97.12 775 THR B C 1
ATOM 12619 O O . THR B 1 775 ? 12.531 -36.562 -37.5 1 97.12 775 THR B O 1
ATOM 12622 N N . LEU B 1 776 ? 14.414 -36.531 -36.375 1 96.44 776 LEU B N 1
ATOM 12623 C CA . LEU B 1 776 ? 15.086 -35.562 -37.219 1 96.44 776 LEU B CA 1
ATOM 12624 C C . LEU B 1 776 ? 15.422 -36.156 -38.594 1 96.44 776 LEU B C 1
ATOM 12626 O O . LEU B 1 776 ? 16.016 -37.25 -38.656 1 96.44 776 LEU B O 1
ATOM 12630 N N . GLU B 1 777 ? 15 -35.531 -39.562 1 95.69 777 GLU B N 1
ATOM 12631 C CA . GLU B 1 777 ? 15.43 -35.812 -40.938 1 95.69 777 GLU B CA 1
ATOM 12632 C C . GLU B 1 777 ? 16.219 -34.625 -41.5 1 95.69 777 GLU B C 1
ATOM 12634 O O . GLU B 1 777 ? 15.781 -33.469 -41.438 1 95.69 777 GLU B O 1
ATOM 12639 N N . GLY B 1 778 ? 17.359 -34.906 -41.969 1 95.25 778 GLY B N 1
ATOM 12640 C CA . GLY B 1 778 ? 18.25 -33.875 -42.469 1 95.25 778 GLY B CA 1
ATOM 12641 C C . GLY B 1 778 ? 19.703 -34.156 -42.188 1 95.25 778 GLY B C 1
ATOM 12642 O O . GLY B 1 778 ? 20.203 -35.25 -42.5 1 95.25 778 GLY B O 1
ATOM 12643 N N . CYS B 1 779 ? 20.391 -33.062 -41.656 1 96.62 779 CYS B N 1
ATOM 12644 C CA . CYS B 1 779 ? 21.812 -33.219 -41.438 1 96.62 779 CYS B CA 1
ATOM 12645 C C . CYS B 1 779 ? 22.281 -32.344 -40.25 1 96.62 779 CYS B C 1
ATOM 12647 O O . CYS B 1 779 ? 21.906 -31.188 -40.156 1 96.62 779 CYS B O 1
ATOM 12649 N N . ILE B 1 780 ? 23.047 -33 -39.375 1 97.56 780 ILE B N 1
ATOM 12650 C CA . ILE B 1 780 ? 23.75 -32.25 -38.344 1 97.56 780 ILE B CA 1
ATOM 12651 C C . ILE B 1 780 ? 25.172 -31.938 -38.781 1 97.56 780 ILE B C 1
ATOM 12653 O O . ILE B 1 780 ? 25.938 -32.844 -39.156 1 97.56 780 ILE B O 1
ATOM 12657 N N . ARG B 1 781 ? 25.469 -30.672 -38.781 1 97.06 781 ARG B N 1
ATOM 12658 C CA . ARG B 1 781 ? 26.797 -30.219 -39.219 1 97.06 781 ARG B CA 1
ATOM 12659 C C . ARG B 1 781 ? 27.578 -29.656 -38.031 1 97.06 781 ARG B C 1
ATOM 12661 O O . ARG B 1 781 ? 27.094 -28.797 -37.312 1 97.06 781 ARG B O 1
ATOM 12668 N N . VAL B 1 782 ? 28.812 -30.203 -37.844 1 96.62 782 VAL B N 1
ATOM 12669 C CA . VAL B 1 782 ? 29.656 -29.797 -36.719 1 96.62 782 VAL B CA 1
ATOM 12670 C C . VAL B 1 782 ? 30.984 -29.266 -37.25 1 96.62 782 VAL B C 1
ATOM 12672 O O . VAL B 1 782 ? 31.734 -29.969 -37.938 1 96.62 782 VAL B O 1
ATOM 12675 N N . LYS B 1 783 ? 31.281 -28 -36.906 1 95.06 783 LYS B N 1
ATOM 12676 C CA . LYS B 1 783 ? 32.594 -27.438 -37.25 1 95.06 783 LYS B CA 1
ATOM 12677 C C . LYS B 1 783 ? 33.656 -27.984 -36.344 1 95.06 783 LYS B C 1
ATOM 12679 O O . LYS B 1 783 ? 33.938 -27.422 -35.281 1 95.06 783 LYS B O 1
ATOM 12684 N N . ALA B 1 784 ? 34.281 -28.984 -36.75 1 93.69 784 ALA B N 1
ATOM 12685 C CA . ALA B 1 784 ? 35.344 -29.656 -36 1 93.69 784 ALA B CA 1
ATOM 12686 C C . ALA B 1 784 ? 36.156 -30.578 -36.875 1 93.69 784 ALA B C 1
ATOM 12688 O O . ALA B 1 784 ? 35.812 -30.828 -38.031 1 93.69 784 ALA B O 1
ATOM 12689 N N . GLU B 1 785 ? 37.344 -31.031 -36.406 1 91.56 785 GLU B N 1
ATOM 12690 C CA . GLU B 1 785 ? 38.188 -31.984 -37.125 1 91.56 785 GLU B CA 1
ATOM 12691 C C . GLU B 1 785 ? 37.625 -33.406 -37 1 91.56 785 GLU B C 1
ATOM 12693 O O . GLU B 1 785 ? 37.75 -34.188 -37.938 1 91.56 785 GLU B O 1
ATOM 12698 N N . ASN B 1 786 ? 37.094 -33.625 -35.844 1 91.25 786 ASN B N 1
ATOM 12699 C CA . ASN B 1 786 ? 36.469 -34.938 -35.562 1 91.25 786 ASN B CA 1
ATOM 12700 C C . ASN B 1 786 ? 35.25 -34.781 -34.656 1 91.25 786 ASN B C 1
ATOM 12702 O O . ASN B 1 786 ? 35.188 -33.875 -33.812 1 91.25 786 ASN B O 1
ATOM 12706 N N . ALA B 1 787 ? 34.25 -35.656 -34.969 1 95.25 787 ALA B N 1
ATOM 12707 C CA . ALA B 1 787 ? 33.031 -35.656 -34.125 1 95.25 787 ALA B CA 1
ATOM 12708 C C . ALA B 1 787 ? 32.375 -37.031 -34.156 1 95.25 787 ALA B C 1
ATOM 12710 O O . ALA B 1 787 ? 32.5 -37.781 -35.125 1 95.25 787 ALA B O 1
ATOM 12711 N N . LYS B 1 788 ? 31.766 -37.344 -33.094 1 95.56 788 LYS B N 1
ATOM 12712 C CA . LYS B 1 788 ? 30.984 -38.562 -32.938 1 95.56 788 LYS B CA 1
ATOM 12713 C C . LYS B 1 788 ? 29.578 -38.25 -32.438 1 95.56 788 LYS B C 1
ATOM 12715 O O . LYS B 1 788 ? 29.391 -37.375 -31.594 1 95.56 788 LYS B O 1
ATOM 12720 N N . LEU B 1 789 ? 28.641 -39 -33.062 1 97.5 789 LEU B N 1
ATOM 12721 C CA . LEU B 1 789 ? 27.234 -38.812 -32.656 1 97.5 789 LEU B CA 1
ATOM 12722 C C . LEU B 1 789 ? 26.656 -40.125 -32.156 1 97.5 789 LEU B C 1
ATOM 12724 O O . LEU B 1 789 ? 26.734 -41.156 -32.812 1 97.5 789 LEU B O 1
ATOM 12728 N N . GLU B 1 790 ? 26.109 -40.062 -30.953 1 97.94 790 GLU B N 1
ATOM 12729 C CA . GLU B 1 790 ? 25.359 -41.188 -30.375 1 97.94 790 GLU B CA 1
ATOM 12730 C C . GLU B 1 790 ? 23.875 -40.844 -30.281 1 97.94 790 GLU B C 1
ATOM 12732 O O . GLU B 1 790 ? 23.5 -39.781 -29.812 1 97.94 790 GLU B O 1
ATOM 12737 N N . VAL B 1 791 ? 23.031 -41.75 -30.766 1 97.75 791 VAL B N 1
ATOM 12738 C CA . VAL B 1 791 ? 21.578 -41.625 -30.625 1 97.75 791 VAL B CA 1
ATOM 12739 C C . VAL B 1 791 ? 21.141 -42.312 -29.328 1 97.75 791 VAL B C 1
ATOM 12741 O O . VAL B 1 791 ? 21.531 -43.438 -29.047 1 97.75 791 VAL B O 1
ATOM 12744 N N . LEU B 1 792 ? 20.359 -41.656 -28.562 1 98.19 792 LEU B N 1
ATOM 12745 C CA . LEU B 1 792 ? 20 -42.125 -27.234 1 98.19 792 LEU B CA 1
ATOM 12746 C C . LEU B 1 792 ? 18.5 -42.406 -27.156 1 98.19 792 LEU B C 1
ATOM 12748 O O . LEU B 1 792 ? 17.703 -41.781 -27.828 1 98.19 792 LEU B O 1
ATOM 12752 N N . ASN B 1 793 ? 18.125 -43.375 -26.359 1 97.06 793 ASN B N 1
ATOM 12753 C CA . ASN B 1 793 ? 16.719 -43.5 -25.984 1 97.06 793 ASN B CA 1
ATOM 12754 C C . ASN B 1 793 ? 16.344 -42.469 -24.922 1 97.06 793 ASN B C 1
ATOM 12756 O O . ASN B 1 793 ? 17.188 -41.688 -24.484 1 97.06 793 ASN B O 1
ATOM 12760 N N . PRO B 1 794 ? 15.117 -42.406 -24.469 1 96.88 794 PRO B N 1
ATOM 12761 C CA . PRO B 1 794 ? 14.648 -41.312 -23.641 1 96.88 794 PRO B CA 1
ATOM 12762 C C . PRO B 1 794 ? 15.32 -41.281 -22.266 1 96.88 794 PRO B C 1
ATOM 12764 O O . PRO B 1 794 ? 15.258 -40.281 -21.562 1 96.88 794 PRO B O 1
ATOM 12767 N N . ILE B 1 795 ? 15.969 -42.312 -21.812 1 96.88 795 ILE B N 1
ATOM 12768 C CA . ILE B 1 795 ? 16.594 -42.312 -20.484 1 96.88 795 ILE B CA 1
ATOM 12769 C C . ILE B 1 795 ? 18.109 -42.219 -20.641 1 96.88 795 ILE B C 1
ATOM 12771 O O . ILE B 1 795 ? 18.844 -42.219 -19.641 1 96.88 795 ILE B O 1
ATOM 12775 N N . GLY B 1 796 ? 18.672 -42.25 -21.828 1 97.5 796 GLY B N 1
ATOM 12776 C CA . GLY B 1 796 ? 20.078 -41.938 -22.016 1 97.5 796 GLY B CA 1
ATOM 12777 C C . GLY B 1 796 ? 20.922 -43.094 -22.484 1 97.5 796 GLY B C 1
ATOM 12778 O O . GLY B 1 796 ? 22.141 -43 -22.609 1 97.5 796 GLY B O 1
ATOM 12779 N N . GLU B 1 797 ? 20.344 -44.219 -22.812 1 97.44 797 GLU B N 1
ATOM 12780 C CA . GLU B 1 797 ? 21.078 -45.344 -23.328 1 97.44 797 GLU B CA 1
ATOM 12781 C C . GLU B 1 797 ? 21.359 -45.188 -24.828 1 97.44 797 GLU B C 1
ATOM 12783 O O . GLU B 1 797 ? 20.5 -44.719 -25.578 1 97.44 797 GLU B O 1
ATOM 12788 N N . VAL B 1 798 ? 22.5 -45.625 -25.234 1 97.81 798 VAL B N 1
ATOM 12789 C CA . VAL B 1 798 ? 22.875 -45.5 -26.641 1 97.81 798 VAL B CA 1
ATOM 12790 C C . VAL B 1 798 ? 22.172 -46.594 -27.453 1 97.81 798 VAL B C 1
ATOM 12792 O O . VAL B 1 798 ? 22.281 -47.781 -27.141 1 97.81 798 VAL B O 1
ATOM 12795 N N . ILE B 1 799 ? 21.531 -46.188 -28.453 1 96.56 799 ILE B N 1
ATOM 12796 C CA . ILE B 1 799 ? 20.844 -47.188 -29.266 1 96.56 799 ILE B CA 1
ATOM 12797 C C . ILE B 1 799 ? 21.469 -47.25 -30.672 1 96.56 799 ILE B C 1
ATOM 12799 O O . ILE B 1 799 ? 21.234 -48.188 -31.422 1 96.56 799 ILE B O 1
ATOM 12803 N N . ALA B 1 800 ? 22.188 -46.188 -31.016 1 96.69 800 ALA B N 1
ATOM 12804 C CA . ALA B 1 800 ? 22.938 -46.188 -32.281 1 96.69 800 ALA B CA 1
ATOM 12805 C C . ALA B 1 800 ? 24.109 -45.219 -32.219 1 96.69 800 ALA B C 1
ATOM 12807 O O . ALA B 1 800 ? 24.109 -44.25 -31.422 1 96.69 800 ALA B O 1
ATOM 12808 N N . GLU B 1 801 ? 25.141 -45.531 -32.938 1 96.25 801 GLU B N 1
ATOM 12809 C CA . GLU B 1 801 ? 26.297 -44.688 -33.125 1 96.25 801 GLU B CA 1
ATOM 12810 C C . GLU B 1 801 ? 26.5 -44.312 -34.594 1 96.25 801 GLU B C 1
ATOM 12812 O O . GLU B 1 801 ? 26.328 -45.156 -35.469 1 96.25 801 GLU B O 1
ATOM 12817 N N . MET B 1 802 ? 26.781 -43.125 -34.781 1 93.06 802 MET B N 1
ATOM 12818 C CA . MET B 1 802 ? 26.969 -42.656 -36.156 1 93.06 802 MET B CA 1
ATOM 12819 C C . MET B 1 802 ? 28.328 -42 -36.344 1 93.06 802 MET B C 1
ATOM 12821 O O . MET B 1 802 ? 28.75 -41.188 -35.469 1 93.06 802 MET B O 1
ATOM 12825 N N . ASN B 1 803 ? 29.016 -42.375 -37.5 1 86.62 803 ASN B N 1
ATOM 12826 C CA . ASN B 1 803 ? 30.25 -41.719 -37.875 1 86.62 803 ASN B CA 1
ATOM 12827 C C . ASN B 1 803 ? 30 -40.594 -38.906 1 86.62 803 ASN B C 1
ATOM 12829 O O . ASN B 1 803 ? 29.188 -40.781 -39.812 1 86.62 803 ASN B O 1
ATOM 12833 N N . GLY B 1 804 ? 30.484 -39.5 -38.656 1 89.5 804 GLY B N 1
ATOM 12834 C CA . GLY B 1 804 ? 30.297 -38.375 -39.562 1 89.5 804 GLY B CA 1
ATOM 12835 C C . GLY B 1 804 ? 31.203 -38.406 -40.781 1 89.5 804 GLY B C 1
ATOM 12836 O O . GLY B 1 804 ? 32.188 -39.156 -40.781 1 89.5 804 GLY B O 1
ATOM 12837 N N . GLU B 1 805 ? 30.797 -37.719 -41.75 1 93.75 805 GLU B N 1
ATOM 12838 C CA . GLU B 1 805 ? 31.594 -37.531 -42.938 1 93.75 805 GLU B CA 1
ATOM 12839 C C . GLU B 1 805 ? 32.25 -36.156 -42.969 1 93.75 805 GLU B C 1
ATOM 12841 O O . GLU B 1 805 ? 31.578 -35.156 -42.781 1 93.75 805 GLU B O 1
ATOM 12846 N N . LYS B 1 806 ? 33.5 -36.156 -43.125 1 94.06 806 LYS B N 1
ATOM 12847 C CA . LYS B 1 806 ? 34.219 -34.906 -43.188 1 94.06 806 LYS B CA 1
ATOM 12848 C C . LYS B 1 806 ? 33.969 -34.188 -44.531 1 94.06 806 LYS B C 1
ATOM 12850 O O . LYS B 1 806 ? 34.156 -34.781 -45.594 1 94.06 806 LYS B O 1
ATOM 12855 N N . THR B 1 807 ? 33.531 -33.125 -44.469 1 93.25 807 THR B N 1
ATOM 12856 C CA . THR B 1 807 ? 33.344 -32.25 -45.625 1 93.25 807 THR B CA 1
ATOM 12857 C C . THR B 1 807 ? 33.906 -30.844 -45.344 1 93.25 807 THR B C 1
ATOM 12859 O O . THR B 1 807 ? 33.25 -30.016 -44.719 1 93.25 807 THR B O 1
ATOM 12862 N N . GLY B 1 808 ? 35.062 -30.5 -45.906 1 91.75 808 GLY B N 1
ATOM 12863 C CA . GLY B 1 808 ? 35.719 -29.234 -45.562 1 91.75 808 GLY B CA 1
ATOM 12864 C C . GLY B 1 808 ? 36.094 -29.125 -44.094 1 91.75 808 GLY B C 1
ATOM 12865 O O . GLY B 1 808 ? 36.812 -29.984 -43.594 1 91.75 808 GLY B O 1
ATOM 12866 N N . ASP B 1 809 ? 35.562 -28.109 -43.531 1 91.62 809 ASP B N 1
ATOM 12867 C CA . ASP B 1 809 ? 35.938 -27.859 -42.125 1 91.62 809 ASP B CA 1
ATOM 12868 C C . ASP B 1 809 ? 34.844 -28.359 -41.188 1 91.62 809 ASP B C 1
ATOM 12870 O O . ASP B 1 809 ? 34.844 -28.047 -40 1 91.62 809 ASP B O 1
ATOM 12874 N N . GLU B 1 810 ? 33.969 -29.219 -41.75 1 94.81 810 GLU B N 1
ATOM 12875 C CA . GLU B 1 810 ? 32.844 -29.672 -40.938 1 94.81 810 GLU B CA 1
ATOM 12876 C C . GLU B 1 810 ? 32.719 -31.203 -41 1 94.81 810 GLU B C 1
ATOM 12878 O O . GLU B 1 810 ? 33.188 -31.828 -41.938 1 94.81 810 GLU B O 1
ATOM 12883 N N . ILE B 1 811 ? 32.188 -31.75 -39.969 1 96.75 811 ILE B N 1
ATOM 12884 C CA . ILE B 1 811 ? 31.734 -33.156 -39.938 1 96.75 811 ILE B CA 1
ATOM 12885 C C . ILE B 1 811 ? 30.219 -33.188 -40.094 1 96.75 811 ILE B C 1
ATOM 12887 O O . ILE B 1 811 ? 29.484 -32.5 -39.375 1 96.75 811 ILE B O 1
ATOM 12891 N N . ARG B 1 812 ? 29.734 -34.031 -41.031 1 97 812 ARG B N 1
ATOM 12892 C CA . ARG B 1 812 ? 28.312 -34.094 -41.344 1 97 812 ARG B CA 1
ATOM 12893 C C . ARG B 1 812 ? 27.719 -35.438 -40.938 1 97 812 ARG B C 1
ATOM 12895 O O . ARG B 1 812 ? 28.281 -36.469 -41.219 1 97 812 ARG B O 1
ATOM 12902 N N . PHE B 1 813 ? 26.656 -35.375 -40.25 1 97.56 813 PHE B N 1
ATOM 12903 C CA . PHE B 1 813 ? 25.875 -36.562 -39.938 1 97.56 813 PHE B CA 1
ATOM 12904 C C . PHE B 1 813 ? 24.547 -36.562 -40.688 1 97.56 813 PHE B C 1
ATOM 12906 O O . PHE B 1 813 ? 23.656 -35.781 -40.375 1 97.56 813 PHE B O 1
ATOM 12913 N N . ALA B 1 814 ? 24.391 -37.438 -41.594 1 95.25 814 ALA B N 1
ATOM 12914 C CA . ALA B 1 814 ? 23.125 -37.562 -42.312 1 95.25 814 ALA B CA 1
ATOM 12915 C C . ALA B 1 814 ? 22.078 -38.281 -41.469 1 95.25 814 ALA B C 1
ATOM 12917 O O . ALA B 1 814 ? 22.312 -39.406 -41.031 1 95.25 814 ALA B O 1
ATOM 12918 N N . MET B 1 815 ? 21 -37.625 -41.281 1 94.81 815 MET B N 1
ATOM 12919 C CA . MET B 1 815 ? 19.891 -38.188 -40.5 1 94.81 815 MET B CA 1
ATOM 12920 C C . MET B 1 815 ? 18.734 -38.562 -41.375 1 94.81 815 MET B C 1
ATOM 12922 O O . MET B 1 815 ? 18.078 -37.719 -42 1 94.81 815 MET B O 1
ATOM 12926 N N . ASP B 1 816 ? 18.375 -39.844 -41.469 1 91.44 816 ASP B N 1
ATOM 12927 C CA . ASP B 1 816 ? 17.297 -40.281 -42.344 1 91.44 816 ASP B CA 1
ATOM 12928 C C . ASP B 1 816 ? 16.031 -40.625 -41.562 1 91.44 816 ASP B C 1
ATOM 12930 O O . ASP B 1 816 ? 15.047 -41.094 -42.125 1 91.44 816 ASP B O 1
ATOM 12934 N N . GLY B 1 817 ? 16.094 -40.438 -40.25 1 91.12 817 GLY B N 1
ATOM 12935 C CA . GLY B 1 817 ? 14.914 -40.594 -39.406 1 91.12 817 GLY B CA 1
ATOM 12936 C C . GLY B 1 817 ? 14.609 -42.031 -39.062 1 91.12 817 GLY B C 1
ATOM 12937 O O . GLY B 1 817 ? 13.594 -42.312 -38.438 1 91.12 817 GLY B O 1
ATOM 12938 N N . SER B 1 818 ? 15.453 -42.969 -39.344 1 90.81 818 SER B N 1
ATOM 12939 C CA . SER B 1 818 ? 15.141 -44.406 -39.219 1 90.81 818 SER B CA 1
ATOM 12940 C C . SER B 1 818 ? 15.391 -44.875 -37.781 1 90.81 818 SER B C 1
ATOM 12942 O O . SER B 1 818 ? 14.781 -45.844 -37.344 1 90.81 818 SER B O 1
ATOM 12944 N N . VAL B 1 819 ? 16.344 -44.25 -37.094 1 92 819 VAL B N 1
ATOM 12945 C CA . VAL B 1 819 ? 16.641 -44.625 -35.719 1 92 819 VAL B CA 1
ATOM 12946 C C . VAL B 1 819 ? 15.617 -43.969 -34.781 1 92 819 VAL B C 1
ATOM 12948 O O . VAL B 1 819 ? 15.383 -42.781 -34.844 1 92 819 VAL B O 1
ATOM 12951 N N . PRO B 1 820 ? 15.016 -44.75 -33.938 1 93.88 820 PRO B N 1
ATOM 12952 C CA . PRO B 1 820 ? 13.969 -44.25 -33.062 1 93.88 820 PRO B CA 1
ATOM 12953 C C . PRO B 1 820 ? 14.539 -43.5 -31.844 1 93.88 820 PRO B C 1
ATOM 12955 O O . PRO B 1 820 ? 14.273 -43.875 -30.703 1 93.88 820 PRO B O 1
ATOM 12958 N N . GLY B 1 821 ? 15.273 -42.5 -32.031 1 95.12 821 GLY B N 1
ATOM 12959 C CA . GLY B 1 821 ? 15.836 -41.625 -31.016 1 95.12 821 GLY B CA 1
ATOM 12960 C C . GLY B 1 821 ? 15.719 -40.156 -31.344 1 95.12 821 GLY B C 1
ATOM 12961 O O . GLY B 1 821 ? 15.883 -39.75 -32.5 1 95.12 821 GLY B O 1
ATOM 12962 N N . ILE B 1 822 ? 15.406 -39.438 -30.281 1 96.88 822 ILE B N 1
ATOM 12963 C CA . ILE B 1 822 ? 15.258 -38 -30.5 1 96.88 822 ILE B CA 1
ATOM 12964 C C . ILE B 1 822 ? 16.25 -37.25 -29.625 1 96.88 822 ILE B C 1
ATOM 12966 O O . ILE B 1 822 ? 16.156 -36.031 -29.5 1 96.88 822 ILE B O 1
ATOM 12970 N N . GLN B 1 823 ? 17.094 -37.906 -28.875 1 98.06 823 GLN B N 1
ATOM 12971 C CA . GLN B 1 823 ? 18.172 -37.312 -28.094 1 98.06 823 GLN B CA 1
ATOM 12972 C C . GLN B 1 823 ? 19.531 -37.844 -28.547 1 98.06 823 GLN B C 1
ATOM 12974 O O . GLN B 1 823 ? 19.672 -39 -28.906 1 98.06 823 GLN B O 1
ATOM 12979 N N . TYR B 1 824 ? 20.484 -36.906 -28.516 1 98.19 824 TYR B N 1
ATOM 12980 C CA . TYR B 1 824 ? 21.797 -37.219 -29.078 1 98.19 824 TYR B CA 1
ATOM 12981 C C . TYR B 1 824 ? 22.906 -36.719 -28.172 1 98.19 824 TYR B C 1
ATOM 12983 O O . TYR B 1 824 ? 22.797 -35.625 -27.578 1 98.19 824 TYR B O 1
ATOM 12991 N N . ARG B 1 825 ? 23.953 -37.5 -28.047 1 98.19 825 ARG B N 1
ATOM 12992 C CA . ARG B 1 825 ? 25.219 -37.062 -27.5 1 98.19 825 ARG B CA 1
ATOM 12993 C C . ARG B 1 825 ? 26.234 -36.781 -28.609 1 98.19 825 ARG B C 1
ATOM 12995 O O . ARG B 1 825 ? 26.516 -37.656 -29.438 1 98.19 825 ARG B O 1
ATOM 13002 N N . LEU B 1 826 ? 26.625 -35.594 -28.672 1 97.38 826 LEU B N 1
ATOM 13003 C CA . LEU B 1 826 ? 27.609 -35.188 -29.672 1 97.38 826 LEU B CA 1
ATOM 13004 C C . LEU B 1 826 ? 28.953 -34.906 -29.016 1 97.38 826 LEU B C 1
ATOM 13006 O O . LEU B 1 826 ? 29.062 -34.062 -28.125 1 97.38 826 LEU B O 1
ATOM 13010 N N . VAL B 1 827 ? 29.984 -35.656 -29.375 1 96.06 827 VAL B N 1
ATOM 13011 C CA . VAL B 1 827 ? 31.344 -35.469 -28.875 1 96.06 827 VAL B CA 1
ATOM 13012 C C . VAL B 1 827 ? 32.219 -34.844 -29.953 1 96.06 827 VAL B C 1
ATOM 13014 O O . VAL B 1 827 ? 32.344 -35.375 -31.062 1 96.06 827 VAL B O 1
ATOM 13017 N N . VAL B 1 828 ? 32.781 -33.719 -29.641 1 92.69 828 VAL B N 1
ATOM 13018 C CA . VAL B 1 828 ? 33.562 -32.938 -30.609 1 92.69 828 VAL B CA 1
ATOM 13019 C C . VAL B 1 828 ? 35.031 -32.906 -30.188 1 92.69 828 VAL B C 1
ATOM 13021 O O . VAL B 1 828 ? 35.344 -32.562 -29.047 1 92.69 828 VAL B O 1
ATOM 13024 N N . GLY B 1 829 ? 35.938 -33.406 -30.953 1 79.06 829 GLY B N 1
ATOM 13025 C CA . GLY B 1 829 ? 37.375 -33.344 -30.703 1 79.06 829 GLY B CA 1
ATOM 13026 C C . GLY B 1 829 ? 38 -32 -31.031 1 79.06 829 GLY B C 1
ATOM 13027 O O . GLY B 1 829 ? 37.344 -31.141 -31.625 1 79.06 829 GLY B O 1
ATOM 13028 N N . GLU B 1 830 ? 39.375 -31.641 -30.594 1 66.69 830 GLU B N 1
ATOM 13029 C CA . GLU B 1 830 ? 40.125 -30.406 -30.828 1 66.69 830 GLU B CA 1
ATOM 13030 C C . GLU B 1 830 ? 40.219 -30.094 -32.312 1 66.69 830 GLU B C 1
ATOM 13032 O O . GLU B 1 830 ? 40.312 -31.016 -33.156 1 66.69 830 GLU B O 1
#

Organism: NCBI:txid410072

Secondary structure (DSSP, 8-state):
-------SSGGGSTT------EEE----TTPPP-GGG--GGG--SSTTTT--EEEETTEEEETTSPBP-EEEEEEEGGGGS--HHHHHHHHHHHHHHT--EEEEE-TTPPB-SSTTSSSB-SSS-SB-GGGT-SSSB-HHHHHHHHHHHHHHHHTT-EEEEES-SSPPBPGGG--SSSS-B-TT-GGGGGT-HHHHHHHHHHHHHHHT-EETTTTEEGGG-TTEEEEES-SS--TTSSTTTS--SGGGHHHHHHHHHHHHHHHHHHHSSHHHHHHHTEETTEE-S-SS--GGGT--------SSS--B-TTS-TTSTT-HHHHHHHHHHHHHHHHHHHHHHHHHHHHHT--S-EE--S---SHHHHHTTTTSSSEEEEEEESPPPSSPBTTEEEEE-PPPSTT--TTTTTTTTGGGS--HHHHHHTT-BTTS-EEEEEEEE---SS--THHHHHHHHHHHHTT-SEEEES-S---S-TTSS-SS--S-TT--TT-HHHHTTHHHHHHHHHHT-SPPPSSEEEEEE-TGGGG-B-TT---GGGGGGGTSEEEEEE--SSSB-----SEEEE-SSS---B-TTSSSEEE--S-SBSSTTS--B-TTHHHHHTTTEEEEETTEEEESSEEEES-HHHHTGGG--HHHHHHHHHHHHHTTSS-TTSEEETTEEE-TTS-EEEEGGGTEEEEE-SSEEEEEES--SEEESSSSEEEEE-SSSEEEEEEEGGG--STT-SEEEEEEE--EEETT-EEEEEEEETTEEEEEEE--S-EEEEPPEEEEEE-SS-EEEEEE-TTS-EEEEEEPEEETTEEEEEEES-S---EEEEEE--/------------STT------EEE----TTPPP-GGG--GGG--SSTTTT--EEEETTEEEETTS-B--EEEEEEEGGGGS--HHHHHHHHHHHHHHT--EEEEE-TTPPB-SSTTSSSB-SSS-SB-GGGT-SSSB-HHHHHHHHHHHHHHHHTT-EEEEES-SSPPB-GGG--SSSS-B-TT-GGGGGT-HHHHHHHHHHHHHHHTSEETTTTEEGGG-TTEEEEES-SS--TTSSTTTS--SGGGHHHHHHHHHHHHHHHHHHHSSHHHHHHHTEETTEE-S-SS--GGGT--------SSSPPB-TTS-TTSTT-HHHHHHHHHHHHHHHHHHHHHHHHHHHHHT--S-EE--S---SHHHHHTTTTSSSEEEEEEESPPPSSPBTTEEEEETTPPSTT--TTTTTTTTGGGS--HHHHHGGG-BTTS-EEEEEEEE---SS--THHHHHHHHHHHHTT-SEEEES-S---S-SSSS-SS--S-TT--TT-HHHHTTHHHHHHHHHHT-SPPPSSEEEEEE-TGGGG-B-TT---GGGGGGGTSEEEEEE--SSSB-----SEEEE-SSS---B-TTSSSEEE--S-SBSSTTS--B-TTHHHHHTTTEEEEETTEEEESSEEEES-HHHHTGGG--HHHHHHHHHHHHHTTSS-TTSEEETTEEE-TTS-EEEEGGGTEEEEE-SSEEEEEES--SEEESSSSEEEEE-SSSEEEEEEEGGG--STT-SEEEEEEE--EEETT-EEEEEEEETTEEEEEEE--S-EEEEPPEEEEEE-SS-EEEEEE-TTS-EEEEEEPEEETTEEEEEEES-S---EEEEEE--

Radius of gyration: 38.13 Å; Cα contacts (8 Å, |Δi|>4): 4320; chains: 2; bounding box: 81×105×159 Å

InterPro domains:
  IPR017853 Glycoside hydrolase superfamily [SSF51445] (52-471)

Solvent-accessible surface area (backbone atoms only — not comparable to full-atom values): 81592 Å² total; per-residue (Å²): 131,85,84,81,74,83,77,74,70,72,69,66,66,75,62,68,74,75,75,73,35,67,24,66,47,64,32,54,69,37,61,47,34,32,70,89,51,36,29,40,82,78,40,66,58,35,29,33,74,54,38,41,28,38,70,49,90,28,30,40,23,25,69,79,66,46,79,44,60,38,42,29,30,24,30,37,17,17,31,40,32,20,47,69,67,30,30,54,34,40,29,47,18,38,23,15,39,34,34,37,29,37,30,50,36,37,47,51,26,48,72,40,88,54,86,61,40,97,16,12,33,72,92,28,20,39,46,31,54,89,75,42,21,58,86,42,68,21,70,62,6,44,51,24,30,37,48,35,52,40,42,27,20,62,48,14,21,24,33,35,44,61,60,42,52,25,46,41,47,29,60,65,60,64,55,86,55,77,59,48,44,65,59,59,55,61,45,48,42,55,70,39,64,60,51,38,51,52,45,51,50,50,44,50,58,57,33,64,37,62,27,84,80,72,72,35,20,55,45,72,33,36,25,36,49,35,42,29,54,34,58,60,52,46,52,52,29,20,56,67,54,62,65,80,50,75,70,38,46,67,60,33,46,49,52,30,33,25,52,14,22,42,49,30,34,77,44,62,43,62,68,49,41,41,54,71,34,39,54,95,90,43,53,42,59,52,90,84,44,32,40,94,76,32,58,36,79,70,54,67,19,55,89,38,54,50,61,26,50,70,83,52,58,58,56,42,83,45,6,26,49,64,38,25,54,43,41,54,50,19,33,51,42,27,39,54,39,46,50,52,50,50,49,48,44,45,40,75,50,48,67,39,37,42,28,36,38,26,48,45,40,55,67,39,47,38,60,31,43,37,55,24,52,31,33,37,17,37,26,57,32,56,63,54,52,80,81,71,54,89,50,29,35,41,17,62,56,52,59,51,54,47,49,52,38,82,44,45,63,15,44,83,58,15,56,82,43,64,48,44,66,50,45,39,51,64,40,32,40,68,71,32,23,33,31,33,66,31,31,42,66,48,51,78,28,44,56,45,45,47,53,58,52,52,48,41,46,42,34,25,23,49,63,52,31,31,42,21,36,52,26,38,45,40,42,39,56,59,79,80,64,65,32,36,45,79,78,44,65,61,36,37,48,56,35,62,60,50,55,63,40,34,47,60,43,36,50,36,47,66,67,48,56,43,64,54,37,86,49,37,35,32,39,36,32,33,69,51,24,36,30,56,40,39,57,75,60,55,65,70,66,60,55,40,52,60,25,28,17,56,29,35,40,75,42,73,58,30,44,69,45,78,68,84,41,60,30,34,33,40,29,65,50,30,30,67,52,43,46,83,54,33,67,22,24,35,42,38,42,78,42,59,26,57,42,58,72,66,77,30,52,44,83,54,58,64,60,61,67,33,67,78,36,43,74,80,48,95,54,31,25,47,36,90,40,33,37,32,36,72,48,42,67,69,42,32,50,61,33,30,24,60,57,45,45,47,53,49,36,52,52,34,40,74,69,65,74,35,59,90,89,26,30,60,50,93,78,21,38,17,16,63,73,64,34,38,41,38,28,21,90,64,19,29,35,37,37,53,45,68,33,36,13,34,39,28,28,47,65,54,71,66,42,74,48,49,100,43,37,34,36,34,54,67,52,74,42,38,34,41,40,38,35,22,66,92,63,38,50,46,78,82,52,44,40,35,40,38,33,32,34,33,43,39,48,40,76,53,47,45,83,42,84,38,62,71,54,98,87,40,59,22,15,28,39,34,58,32,73,39,24,29,38,20,26,53,29,37,33,45,36,34,59,34,79,41,55,42,40,31,32,15,41,84,37,34,52,76,76,44,76,45,80,48,46,78,54,90,66,23,26,36,36,81,32,81,22,80,62,66,35,43,33,32,43,38,39,44,52,122,131,83,79,76,72,79,79,66,73,78,72,70,69,81,60,68,72,73,74,71,36,66,25,66,46,65,33,53,68,37,60,49,33,32,72,92,51,35,29,42,81,79,38,68,59,35,29,32,73,55,40,40,27,37,70,48,91,28,29,39,24,26,69,77,67,46,80,43,61,38,42,29,29,25,30,38,16,17,32,40,32,20,47,68,67,30,28,54,34,40,30,48,16,39,23,15,41,32,35,36,28,39,30,51,35,37,48,50,24,49,72,38,88,55,86,59,41,97,17,12,33,73,90,29,20,39,46,30,54,89,76,42,22,58,85,40,68,20,69,64,5,43,52,23,31,36,48,34,53,39,43,27,20,60,50,14,22,24,35,34,43,62,61,43,52,25,46,42,47,28,61,65,60,63,53,85,55,78,61,47,44,67,58,60,56,63,46,48,41,53,71,38,64,58,52,38,51,52,45,51,51,49,45,50,58,56,32,64,37,63,28,83,81,72,71,36,20,55,45,70,32,37,26,36,49,36,42,29,55,33,58,61,52,49,53,52,29,21,56,67,56,63,63,81,51,76,70,38,46,64,61,33,46,49,53,30,32,23,52,13,22,42,48,31,34,76,43,64,44,61,67,48,40,42,55,71,32,38,54,97,90,43,54,43,62,54,92,84,44,32,39,94,75,33,58,35,80,69,55,66,21,55,90,38,55,50,60,27,50,71,84,51,57,59,56,42,84,46,7,25,48,63,39,24,52,44,40,54,52,19,32,51,43,26,39,55,39,47,51,52,50,48,48,48,45,44,39,75,49,49,70,39,36,42,28,36,36,25,49,46,40,55,66,39,47,38,60,29,43,36,54,24,53,32,34,39,16,35,26,57,31,56,63,54,53,82,82,71,53,89,53,30,35,42,17,63,58,52,59,50,53,48,50,52,38,84,46,45,62,15,44,84,58,13,55,80,41,66,47,44,65,48,47,38,51,62,39,31,39,70,71,33,21,33,30,34,67,30,31,42,68,46,50,80,27,46,55,47,45,48,54,58,51,51,47,41,44,40,35,26,25,50,63,52,29,31,44,21,37,52,25,38,46,42,43,38,57,57,79,79,65,66,32,38,44,80,78,45,65,62,37,37,47,57,35,61,56,50,57,64,41,34,46,62,42,36,50,35,48,66,67,47,55,42,65,55,36,85,50,39,34,33,38,35,31,30,68,53,26,36,30,56,40,41,58,73,59,54,64,69,67,60,56,40,51,59,26,28,16,55,29,34,40,75,42,73,59,33,45,71,45,79,68,84,39,60,31,35,33,40,31,65,50,31,30,69,52,42,47,83,54,34,68,20,24,37,43,38,43,78,41,59,26,58,42,55,72,66,77,30,51,45,84,55,59,65,60,61,65,32,66,79,36,43,73,78,47,96,54,32,25,47,36,88,41,32,39,32,36,72,49,42,68,67,42,30,50,60,32,29,24,59,58,44,45,47,52,51,38,52,50,34,39,74,67,64,73,34,59,90,90,25,32,60,50,93,78,22,40,17,16,63,74,65,34,37,43,37,27,20,91,64,18,27,37,36,38,54,45,68,33,35,12,34,38,27,27,47,66,53,72,67,44,73,46,49,98,43,36,33,36,34,54,67,52,74,42,39,34,39,40,37,36,23,63,90,63,39,50,46,78,82,51,43,40,33,39,37,32,31,34,33,42,39,47,40,75,52,47,43,82,44,85,38,62,71,54,98,86,39,59,23,15,27,38,33,59,32,71,39,23,28,39,19,27,51,28,39,33,44,38,35,60,34,79,40,55,41,40,33,33,15,41,82,38,34,50,75,76,45,77,45,80,47,45,79,54,90,68,24,26,36,36,81,34,83,24,78,61,66,35,43,34,32,43,36,40,42,51,119

pLDDT: mean 93.12, std 11.68, range [16.88, 98.94]

Sequence (1660 aa):
MLCKKNDKVAGAGRDRRKIRMKQRIRIHKAEPNTGVLNYSHLLDAPAGKHGFVEAKKGHLYFEDGTRARFLGFNVAARSNTPDHETADRMAERFASMGVNIIRLHAADAPVGEKPGSWSSCREAPLLDYASGTSRKFNPDGLERFDYFAAKLKEKGIYLHIDLIVARKFEEGDGMEYPGGAPSCIKRYCLYNQRMIELQKEYAKELLCHVNPYTGLALIDDPAVVTIQINNEDTAIKGNMGGDAGEEMKPYRAEVQERFNDFLLMKYHTREHLKEAWTKDGCCALGEEEDPARGIVRGIEGSFYQPVSDPEGEWDAPEGPARYADFMEFGIYMNRKFYQDMKDYIHFLGAKVPVVTSNLIAGAADVYGHTDGDLMENNSYFNHPLLPVENNTYLVAGPMEYVSTNPLTMQTGVGSAATTLLSLGSLAIVKGKPFMLSEWNEYGEHPFHSTAFVQMAAYACLNDWDGLILYNHHTSENWDDQPADEILNVFDVYNDPAVICQWGFMASVFLKGLVSVAKHCVDVIYTQNDLKTLPLFHAMPTTFFPYITSMRNVFLDGGDSYQGNADIAVNAGFLNGADLSDAEHGVYYAWSEYRDAFRRYKEENRLANAAKDTKEIQPGVHLGEKALVFDRIRETSGNGDYRTFAEIMDSAMKEWGILPEDTGYVEGRLISDTKEIVFDPDHARFSIHTPYCGYFSGAPEEEISLSDKICVEVENERITLALIAKDEIKMDGASEYILTAMGTTGMDETTFGKGPELMGIPFAAVEFKGKLYAETLEGCIRVKAENAKLEVLNPIGEVIAEMNGEKTGDEIRFAMDGSVPGIQYRLVVGEMLCKKNDKVAGAGRDRRKIRMKQRIRIHKAEPNTGVLNYSHLLDAPAGKHGFVEAKKGHLYFEDGTRARFLGFNVAARSNTPDHETADRMAERFASMGVNIIRLHAADAPVGEKPGSWSSCREAPLLDYASGTSRKFNPDGLERFDYFAAKLKEKGIYLHIDLIVARKFEEGDGMEYPGGAPSCIKRYCLYNQRMIELQKEYAKELLCHVNPYTGLALIDDPAVVTIQINNEDTAIKGNMGGDAGEEMKPYRAEVQERFNDFLLMKYHTREHLKEAWTKDGCCALGEEEDPARGIVRGIEGSFYQPVSDPEGEWDAPEGPARYADFMEFGIYMNRKFYQDMKDYIHFLGAKVPVVTSNLIAGAADVYGHTDGDLMENNSYFNHPLLPVENNTYLVAGPMEYVSTNPLTMQTGVGSAATTLLSLGSLAIVKGKPFMLSEWNEYGEHPFHSTAFVQMAAYACLNDWDGLILYNHHTSENWDDQPADEILNVFDVYNDPAVICQWGFMASVFLKGLVSVAKHCVDVIYTQNDLKTLPLFHAMPTTFFPYITSMRNVFLDGGDSYQGNADIAVNAGFLNGADLSDAEHGVYYAWSEYRDAFRRYKEENRLANAAKDTKEIQPGVHLGEKALVFDRIRETSGNGDYRTFAEIMDSAMKEWGILPEDTGYVEGRLISDTKEIVFDPDHARFSIHTPYCGYFSGAPEEEISLSDKICVEVENERITLALIAKDEIKMDGASEYILTAMGTTGMDETTFGKGPELMGIPFAAVEFKGKLYAETLEGCIRVKAENAKLEVLNPIGEVIAEMNGEKTGDEIRFAMDGSVPGIQYRLVVGE

Foldseek 3Di:
DDDPDPPPDPPPPVPPPQPQQWFFFFFFLQAAFDDLQFQLVLFDAQACPQHAWAADQAAIDGPNGHGFFFEAFEAAAQQLQFDLVQLLRNLRRCSRNLHAEYEPYHLQFAADDDFQDRHHDPVARQAPCVVQARLDGDPNNVLSNLSSQLSNSRSRHAYEYEQAAWHWGGQVLVDPAPGTDGTRPCQLCLQGPSSVVSSLSSLLCQQQDQRPSVRRGVLGGSSYAEYEYYEQYFNQAQLQHVDPDPSCVVSNLRSLLLLLVLLCVVQVFPVSSQVLLDDPNDGLFDPVDGSVVSPTGADGHHRERDADDLPDDSNPPCHLRRLLSSLVVRLVSLQVSQVVVVVSSVVSPHDHWYFYYEAYDADSRLNSGVVTQAWEYEFEAQDFDDDDDQQKTWGQPNDAQQLDDQQFNCFPPAPVDHARLLRLQRNFARRHAYEYQEYDYLQLDQAHLCRQLVVLLLCLQQVHRYYYYQHAGHRSDSPPDTRWFDPDSSHCSNPCSDQLCSSVSSLCRSVSQRHHFPFEEEEEDEPQLSSHHHRLPHDLCSQDSLAHHYHYYYDDPDQEDQDAGCEYEQDGAQRDHHDVNHQAYEDDHNDQANHSSRPHGDNCPLVVQQVQWDDPDVQWTADLHYIGGNCVVVCSNSSNNLSVQVVVVVRCVVNVNADPPAGCDPQWHAYSVRQWIRRSNQSWIWGAGQFWTKIWGQDDQKDDTDPFKIWGFPDRIKIWIKGARVRDGPVPGFKMKIFMWGTWAAPPKDWAWDDQDPNGTIIIIRGDHTTTTRATAGKMKGQAPAKKKFFARSSGHGPDIDGFDDDPRITMDGDHRPDRGRMMMMGGDD/DPPPDDPPPPPPPVPPPQPQQWFFFFFFLQDAFDDLQFLLVLFDAQACPQHAWAADQAAIDGPNGHGFFFEAFEAAAQQLQFDLVQLLRNLRRCSRNLHAEYEPYHLQFAADDDFQDRHHDPVARQAPCVVQARLHGGPNNVLSNLSSQLSNSRSRHAYEYEQAAWHWGGQVLVDPAPGTDGTRPCQLCLQGPSSVVSSLSSLLCQQQDQRPNVRRGVLGRSSYAEYEYYEQYFNQAQLQPVDPDPSCVVSNLRSLLLLLVLLCVVQVFPVSSQVLLDDPNDGLFDPPDGSVVSRTGADGHHRERDADDLPDDSNPPCHLRRLLSSLVVRLVSLQVSQVVVVVSSVVSPHDHWYFYYEAYDAPSRLNSGVVTQAWEYEFEAQDFDDDDDQQKTKGQPNDAQQLDDQQFNCFPPAPVDHARLLRGQRNFARRHAYEYQEYDYLQLDQAHLCRQLVNLLLCLQQVHRYYYYQHAGHRSDSPPDTRWFDPDSSHCSNPCSPQLCSSVSSLCRSVSQRHHFPFEEEEEDEPQLSSHHHRLPHDLCSQDSLAHHYHYYYDDPDQEDQDAGCEYEQDGAQRPHHDVNHQAYEDDHNDQANHSSRPHGDNCPLVVQQVQWPDPDVQWTAHLHYIGGNCVVVCSNSSNNLSVQVVVVVRCVVNVNADPVAGCDPQWHAYSVRQWIRRSNQSWIWGAGQFWTKIWGQDDQWDDTDPFKIWGFPDRIKIWIKGARVRDGPVPGFKMKIFMWGTWAAPPKDWAWDDQDPNGTIIIIRGDHTTTTRATAGKMKGQAPAKKKFFARSSGHGPDIDGFDDDPRITMDGDHRNDRGRMMMMGGDD

Nearest PDB structures (foldseek):
  8gf3-assembly1_A  TM=5.851E-01  e=3.358E-11  Bacillus licheniformis
  4qp0-assembly1_A  TM=5.982E-01  e=1.449E-10  Rhizomucor miehei
  6tn6-assembly1_A  TM=4.970E-01  e=5.478E-12  Thermotoga petrophila RKU-1
  1rh9-assembly1_A  TM=4.868E-01  e=8.562E-11  Solanum lycopersicum
  4nrr-assembly1_A  TM=4.144E-01  e=3.412E-09  Rhizomucor miehei